Protein 2HJI (pdb70)

Foldseek 3Di:
DWKFKDFLVPPPPGDDIDDDPCVVQVVCVVQPKHKWWDDLPFDQDDDDDWVSVCVRCVVVQVVVDDDDPQPDKTKDWFDPPDPVLVVVQCVQADWDFDQFWKWKAWLQDKWWKWWDDDRMIMTDIGHNGIIIIHGGPTIIGIHPPDRHTTIMMIID

Nearest PDB structures (foldseek):
  2hji-assembly1_A  TM=9.950E-01  e=9.044E-28  Klebsiella oxytoca
  1zrr-assembly1_A  TM=8.393E-01  e=4.098E-21  Klebsiella oxytoca
  4qgm-assembly1_A  TM=7.924E-01  e=5.798E-11  Bacillus anthracis str. 'Ames Ancestor'
  5i93-assembly1_A  TM=7.015E-01  e=7.541E-08  Mus musculus
  4qgn-assembly1_A  TM=7.144E-01  e=2.514E-07  Homo sapiens

Sequence (156 aa):
SALTIFSVKDPQNSLWHSTNAEEIQQQLNAKGVRFERWQADRDLGAAPTAETVIAAYQHAIDKLVAEKGYQSWDVISLRADNPQKEALREKFLNEHTHGEDEVRFFVEGAGLFCLHIGDEVFQVLCEKNDLISVPAHTPHWFDMGSEPNFTAIRIFSALTIFSVKDPQNSLWHSTNAEEIQQQLNAKGVRFERWQADRDLGAAPTAETVIAAYQHAIDKLVAEKGYQSWDVISLRADNPQKEALREKFLNEHTHGEDEVRFFVEGAGLFCLHIGDEVFQVLCEKNDLISVPAHTPHWFDMGSEPNFTAIRIFSALTIFSVKDPQNSLWHSTNAEEIQQQLNAKGVRFERWQADRDLGAAPTAETVIAAYQHAIDKLVAEKGYQSWDVISLRADNPQKEALREKFLNEHTHGEDEVRFFVEGAGLFCLHIGDEVFQVLCEKNDLISVPAHTPHWFDMGSEPNFTAIRIFSALTIFSVKDPQNSLWHSTNAEEIQQQLNAKGVRFERWQADRDLGAAPTAETVIAAYQHAIDKLVAEKGYQSWDVISLRADNPQKEALREKFLNEHTHGEDEVRFFVEGAGLFCLHIGDEVFQVLCEKNDLISVPAHTPHWFDMGSEPNFTAIRIFSALTIFSVKDPQNSLWHSTNAEEIQQQLNAKGVRFERWQADRDLGAAPTAETVIAAYQHAIDKLVAEKGYQSWDVISLRADNPQKEALREKFLNEHTHGEDEVRFFVEGAGLFCLHIGDEVFQVLCEKNDLISVPAHTPHWFDMGSEPNFTAIRIFSALTIFSVKDPQNSLWHSTNAEEIQQQLNAKGVRFERWQADRDLGAAPTAETVIAAYQHAIDKLVAEKGYQSWDVISLRADNPQKEALREKFLNEHTHGEDEVRFFVEGAGLFCLHIGDEVFQVLCEKNDLISVPAHTPHWFDMGSEPNFTAIRIFSALTIFSVKDPQNSLWHSTNAEEIQQQLNAKGVRFERWQADRDLGAAPTAETVIAAYQHAIDKLVAEKGYQSWDVISLRADNPQKEALREKFLNEHTHGEDEVRFFVEGAGLFCLHIGDEVFQVLCEKNDLISVPAHTPHWFDMGSEPNFTAIRIFSALTIFSVKDPQNSLWHSTNAEEIQQQLNAKGVRFERWQADRDLGAAPTAETVIAAYQHAIDKLVAEKGYQSWDVISLRADNPQKEALREKFLNEHTHGEDEVRFFVEGAGLFCLHIGDEVFQVLCEKNDLISVPAHTPHWFDMGSEPNFTAIRIFSALTIFSVKDPQNSLWHSTNAEEIQQQLNAKGVRFERWQADRDLGAAPTAETVIAAYQHAIDKLVAEKGYQSWDVISLRADNPQKEALREKFLNEHTHGEDEVRFFVEGAGLFCLHIGDEVFQVLCEKNDLISVPAHTPHWFDMGSEPNFTAIRIFSALTIFSVKDPQNSLWHSTNAEEIQQQLNAKGVRFERWQADRDLGAAPTAETVIAAYQHAIDKLVAEKGYQSWDVISLRADNPQKEALREKFLNEHTHGEDEVRFFVEGAGLFCLHIGDEVFQVLCEKNDLISVPAHTPHWFDMGSEPNFTAIRIFSALTIFSVKDPQNSLWHSTNAEEIQQQLNAKGVRFERWQADRDLGAAPTAETVIAAYQHAIDKLVAEKGYQSWDVISLRADNPQKEALREKFLNEHTHGEDEVRFFVEGAGLFCLHIGDEVFQVLCEKNDLISVPAHTPHWFDMGSEPNFTAIRIFSALTIFSVKDPQNSLWHSTNAEEIQQQLNAKGVRFERWQADRDLGAAPTAETVIAAYQHAIDKLVAEKGYQSWDVISLRADNPQKEALREKFLNEHTHGEDEVRFFVEGAGLFCLHIGDEVFQVLCEKNDLISVPAHTPHWFDMGSEPNFTAIRIFSALTIFSVKDPQNSLWHSTNAEEIQQQLNAKGVRFERWQADRDLGAAPTAETVIAAYQHAIDKLVAEKGYQSWDVISLRADNPQKEALREKFLNEHTHGEDEVRFFVEGAGLFCLHIGDEVFQVLCEKNDLISVPAHTPHWFDMGSEPNFTAIRIFSALTIFSVKDPQNSLWHSTNAEEIQQQLNAKGVRFERWQADRDLGAAPTAETVIAAYQHAIDKLVAEKGYQSWDVISLRADNPQKEALREKFLNEHTHGEDEVRFFVEGAGLFCLHIGDEVFQVLCEKNDLISVPAHTPHWFDMGSEPNFTAIRIF

Organism: Klebsiella oxytoca (NCBI:txid571)

InterPro domains:
  IPR004313 Acireductone dioxygenase ARD family [PF03079] (13-165)
  IPR004313 Acireductone dioxygenase ARD family [PTHR23418] (17-167)
  IPR004313 Acireductone dioxygenase ARD family [cd02232] (27-165)
  IPR011051 RmlC-like cupin domain superfamily [SSF51182] (4-178)
  IPR014710 RmlC-like jelly roll fold [G3DSA:2.60.120.10] (2-157)
  IPR023956 Acireductone dioxygenase ARD, bacteria [MF_01682] (1-172)

Secondary structure (DSSP, 8-state):
-EEEEEETT-SSS--EEE--HHHHHHHHHTTT-EEE---------SS--HHHHHHHTHHHHHHH---S----EEE----TTSTHHHHHHHHHSS-B--SS--EEEEEESEEEEEEE-SSEEEEEEEETTSEEE--TT--EEEE-SS----EEEEE-

Radius of gyration: 15.67 Å; Cα contacts (8 Å, |Δi|>4): 296; chains: 1; bounding box: 38×36×45 Å

Solvent-accessible surface area: 9133 Å² total; per-residue (Å²): 57,14,1,9,25,19,47,75,179,47,81,168,95,60,110,90,101,31,84,56,57,109,52,6,46,95,27,14,71,84,78,43,4,153,13,90,129,34,154,32,99,104,116,39,58,112,82,38,60,30,143,46,0,40,72,23,6,54,122,10,18,110,150,24,40,97,80,192,73,27,152,54,60,64,13,35,48,8,140,68,135,36,115,102,35,116,73,33,131,112,141,53,64,82,141,86,70,36,45,102,53,3,2,8,5,1,0,43,28,59,14,58,0,16,10,69,54,66,81,46,32,10,79,5,70,10,66,62,61,20,7,2,7,3,36,19,146,15,38,9,68,14,78,24,80,79,76,69,109,11,4,3,4,74,1,66

CATH classification: 2.60.120.10

Structure (mmCIF, N/CA/C/O backbone):
data_2HJI
#
_entry.id   2HJI
#
loop_
_entity.id
_entity.type
_entity.pdbx_description
1 polymer "E-2/E-2' protein"
2 non-polymer 'FE (II) ION'
3 water water
#
loop_
_atom_site.group_PDB
_atom_site.id
_atom_site.type_symbol
_atom_site.label_atom_id
_atom_site.label_alt_id
_atom_site.label_comp_id
_atom_site.label_asym_id
_atom_site.label_entity_id
_atom_site.label_seq_id
_atom_site.pdbx_PDB_ins_code
_atom_site.Cartn_x
_atom_site.Cartn_y
_atom_site.Cartn_z
_atom_site.occupancy
_atom_site.B_iso_or_equiv
_atom_site.auth_seq_id
_atom_site.auth_comp_id
_atom_site.auth_asym_id
_atom_site.auth_atom_id
_atom_site.pdbx_PDB_model_num
ATOM 1 N N . SER A 1 1 ? 7.571 6.891 0.912 1.00 0.00 1 SER A N 1
ATOM 2 C CA . SER A 1 1 ? 8.897 7.570 0.917 1.00 0.00 1 SER A CA 1
ATOM 3 C C . SER A 1 1 ? 9.163 8.157 2.306 1.00 0.00 1 SER A C 1
ATOM 4 O O . SER A 1 1 ? 10.124 8.869 2.516 1.00 0.00 1 SER A O 1
ATOM 14 N N . ALA A 1 2 ? 8.314 7.866 3.256 1.00 0.00 2 ALA A N 1
ATOM 15 C CA . ALA A 1 2 ? 8.515 8.412 4.630 1.00 0.00 2 ALA A CA 1
ATOM 16 C C . ALA A 1 2 ? 7.891 7.470 5.661 1.00 0.00 2 ALA A C 1
ATOM 17 O O . ALA A 1 2 ? 6.965 6.742 5.371 1.00 0.00 2 ALA A O 1
ATOM 24 N N . LEU A 1 3 ? 8.397 7.480 6.864 1.00 0.00 3 LEU A N 1
ATOM 25 C CA . LEU A 1 3 ? 7.840 6.592 7.919 1.00 0.00 3 LEU A CA 1
ATOM 26 C C . LEU A 1 3 ? 7.772 7.372 9.226 1.00 0.00 3 LEU A C 1
ATOM 27 O O . LEU A 1 3 ? 8.721 8.013 9.632 1.00 0.00 3 LEU A O 1
ATOM 43 N N . THR A 1 4 ? 6.653 7.327 9.883 1.00 0.00 4 THR A N 1
ATOM 44 C CA . THR A 1 4 ? 6.500 8.063 11.163 1.00 0.00 4 THR A CA 1
ATOM 45 C C . THR A 1 4 ? 5.940 7.110 12.206 1.00 0.00 4 THR A C 1
ATOM 46 O O . THR A 1 4 ? 5.004 6.394 11.945 1.00 0.00 4 THR A O 1
ATOM 57 N N . ILE A 1 5 ? 6.478 7.098 13.386 1.00 0.00 5 ILE A N 1
ATOM 58 C CA . ILE A 1 5 ? 5.919 6.184 14.415 1.00 0.00 5 ILE A CA 1
ATOM 59 C C . ILE A 1 5 ? 5.939 6.895 15.759 1.00 0.00 5 ILE A C 1
ATOM 60 O O . ILE A 1 5 ? 6.994 7.203 16.280 1.00 0.00 5 ILE A O 1
ATOM 76 N N . PHE A 1 6 ? 4.802 7.193 16.334 1.00 0.00 6 PHE A N 1
ATOM 77 C CA . PHE A 1 6 ? 4.774 7.907 17.638 1.00 0.00 6 PHE A CA 1
ATOM 78 C C . PHE A 1 6 ? 4.020 7.045 18.648 1.00 0.00 6 PHE A C 1
ATOM 79 O O . PHE A 1 6 ? 3.442 6.036 18.300 1.00 0.00 6 PHE A O 1
ATOM 96 N N . SER A 1 7 ? 3.994 7.435 19.889 1.00 0.00 7 SER A N 1
ATOM 97 C CA . SER A 1 7 ? 3.249 6.629 20.893 1.00 0.00 7 SER A CA 1
ATOM 98 C C . SER A 1 7 ? 1.745 6.886 20.732 1.00 0.00 7 SER A C 1
ATOM 99 O O . SER A 1 7 ? 1.329 7.934 20.277 1.00 0.00 7 SER A O 1
ATOM 107 N N . VAL A 1 8 ? 0.931 5.933 21.101 1.00 0.00 8 VAL A N 1
ATOM 108 C CA . VAL A 1 8 ? -0.547 6.103 20.969 1.00 0.00 8 VAL A CA 1
ATOM 109 C C . VAL A 1 8 ? -0.996 7.329 21.765 1.00 0.00 8 VAL A C 1
ATOM 110 O O . VAL A 1 8 ? -2.053 7.881 21.528 1.00 0.00 8 VAL A O 1
ATOM 123 N N . LYS A 1 9 ? -0.203 7.767 22.703 1.00 0.00 9 LYS A N 1
ATOM 124 C CA . LYS A 1 9 ? -0.591 8.960 23.504 1.00 0.00 9 LYS A CA 1
ATOM 125 C C . LYS A 1 9 ? -0.159 10.237 22.774 1.00 0.00 9 LYS A C 1
ATOM 126 O O . LYS A 1 9 ? -0.687 11.305 23.013 1.00 0.00 9 LYS A O 1
ATOM 145 N N . ASP A 1 10 ? 0.795 10.132 21.888 1.00 0.00 10 ASP A N 1
ATOM 146 C CA . ASP A 1 10 ? 1.266 11.336 21.140 1.00 0.00 10 ASP A CA 1
ATOM 147 C C . ASP A 1 10 ? 0.950 11.177 19.649 1.00 0.00 10 ASP A C 1
ATOM 148 O O . ASP A 1 10 ? 1.804 10.802 18.875 1.00 0.00 10 ASP A O 1
ATOM 157 N N . PRO A 1 11 ? -0.266 11.450 19.251 1.00 0.00 11 PRO A N 1
ATOM 158 C CA . PRO A 1 11 ? -0.688 11.316 17.830 1.00 0.00 11 PRO A CA 1
ATOM 159 C C . PRO A 1 11 ? -0.250 12.504 16.967 1.00 0.00 11 PRO A C 1
ATOM 160 O O . PRO A 1 11 ? 0.092 12.354 15.811 1.00 0.00 11 PRO A O 1
ATOM 171 N N . GLN A 1 12 ? -0.264 13.684 17.521 1.00 0.00 12 GLN A N 1
ATOM 172 C CA . GLN A 1 12 ? 0.144 14.881 16.730 1.00 0.00 12 GLN A CA 1
ATOM 173 C C . GLN A 1 12 ? 1.624 15.167 16.969 1.00 0.00 12 GLN A C 1
ATOM 174 O O . GLN A 1 12 ? 2.257 15.894 16.228 1.00 0.00 12 GLN A O 1
ATOM 188 N N . ASN A 1 13 ? 2.177 14.613 18.008 1.00 0.00 13 ASN A N 1
ATOM 189 C CA . ASN A 1 13 ? 3.612 14.870 18.304 1.00 0.00 13 ASN A CA 1
ATOM 190 C C . ASN A 1 13 ? 4.472 13.780 17.677 1.00 0.00 13 ASN A C 1
ATOM 191 O O . ASN A 1 13 ? 5.086 12.987 18.364 1.00 0.00 13 ASN A O 1
ATOM 202 N N . SER A 1 14 ? 4.507 13.720 16.374 1.00 0.00 14 SER A N 1
ATOM 203 C CA . SER A 1 14 ? 5.314 12.664 15.715 1.00 0.00 14 SER A CA 1
ATOM 204 C C . SER A 1 14 ? 6.706 12.637 16.341 1.00 0.00 14 SER A C 1
ATOM 205 O O . SER A 1 14 ? 7.531 13.496 16.100 1.00 0.00 14 SER A O 1
ATOM 213 N N . LEU A 1 15 ? 6.952 11.670 17.177 1.00 0.00 15 LEU A N 1
ATOM 214 C CA . LEU A 1 15 ? 8.271 11.595 17.860 1.00 0.00 15 LEU A CA 1
ATOM 215 C C . LEU A 1 15 ? 9.324 11.072 16.887 1.00 0.00 15 LEU A C 1
ATOM 216 O O . LEU A 1 15 ? 10.228 11.788 16.499 1.00 0.00 15 LEU A O 1
ATOM 232 N N . TRP A 1 16 ? 9.238 9.831 16.497 1.00 0.00 16 TRP A N 1
ATOM 233 C CA . TRP A 1 16 ? 10.256 9.275 15.566 1.00 0.00 16 TRP A CA 1
ATOM 234 C C . TRP A 1 16 ? 9.831 9.501 14.117 1.00 0.00 16 TRP A C 1
ATOM 235 O O . TRP A 1 16 ? 8.804 9.024 13.683 1.00 0.00 16 TRP A O 1
ATOM 256 N N . HIS A 1 17 ? 10.610 10.222 13.360 1.00 0.00 17 HIS A N 1
ATOM 257 C CA . HIS A 1 17 ? 10.250 10.449 11.930 1.00 0.00 17 HIS A CA 1
ATOM 258 C C . HIS A 1 17 ? 11.524 10.499 11.099 1.00 0.00 17 HIS A C 1
ATOM 259 O O . HIS A 1 17 ? 12.439 11.246 11.378 1.00 0.00 17 HIS A O 1
ATOM 274 N N . SER A 1 18 ? 11.578 9.703 10.086 1.00 0.00 18 SER A N 1
ATOM 275 C CA . SER A 1 18 ? 12.785 9.680 9.211 1.00 0.00 18 SER A CA 1
ATOM 276 C C . SER A 1 18 ? 12.425 9.120 7.836 1.00 0.00 18 SER A C 1
ATOM 277 O O . SER A 1 18 ? 11.555 8.280 7.722 1.00 0.00 18 SER A O 1
ATOM 285 N N . THR A 1 19 ? 13.119 9.529 6.802 1.00 0.00 19 THR A N 1
ATOM 286 C CA . THR A 1 19 ? 12.826 8.947 5.454 1.00 0.00 19 THR A CA 1
ATOM 287 C C . THR A 1 19 ? 14.139 8.542 4.768 1.00 0.00 19 THR A C 1
ATOM 288 O O . THR A 1 19 ? 14.765 9.329 4.088 1.00 0.00 19 THR A O 1
ATOM 299 N N . ASN A 1 20 ? 14.540 7.301 4.902 1.00 0.00 20 ASN A N 1
ATOM 300 C CA . ASN A 1 20 ? 15.777 6.809 4.219 1.00 0.00 20 ASN A CA 1
ATOM 301 C C . ASN A 1 20 ? 15.535 5.371 3.717 1.00 0.00 20 ASN A C 1
ATOM 302 O O . ASN A 1 20 ? 14.701 4.676 4.262 1.00 0.00 20 ASN A O 1
ATOM 313 N N . ALA A 1 21 ? 16.225 4.903 2.703 1.00 0.00 21 ALA A N 1
ATOM 314 C CA . ALA A 1 21 ? 15.948 3.501 2.248 1.00 0.00 21 ALA A CA 1
ATOM 315 C C . ALA A 1 21 ? 16.233 2.519 3.395 1.00 0.00 21 ALA A C 1
ATOM 316 O O . ALA A 1 21 ? 15.369 1.760 3.789 1.00 0.00 21 ALA A O 1
ATOM 323 N N . GLU A 1 22 ? 17.439 2.493 3.912 1.00 0.00 22 GLU A N 1
ATOM 324 C CA . GLU A 1 22 ? 17.769 1.520 5.005 1.00 0.00 22 GLU A CA 1
ATOM 325 C C . GLU A 1 22 ? 16.958 1.833 6.258 1.00 0.00 22 GLU A C 1
ATOM 326 O O . GLU A 1 22 ? 16.661 0.964 7.044 1.00 0.00 22 GLU A O 1
ATOM 338 N N . GLU A 1 23 ? 16.618 3.063 6.465 1.00 0.00 23 GLU A N 1
ATOM 339 C CA . GLU A 1 23 ? 15.848 3.397 7.691 1.00 0.00 23 GLU A CA 1
ATOM 340 C C . GLU A 1 23 ? 14.425 2.856 7.567 1.00 0.00 23 GLU A C 1
ATOM 341 O O . GLU A 1 23 ? 13.921 2.219 8.467 1.00 0.00 23 GLU A O 1
ATOM 353 N N . ILE A 1 24 ? 13.773 3.086 6.463 1.00 0.00 24 ILE A N 1
ATOM 354 C CA . ILE A 1 24 ? 12.381 2.572 6.306 1.00 0.00 24 ILE A CA 1
ATOM 355 C C . ILE A 1 24 ? 12.397 1.041 6.318 1.00 0.00 24 ILE A C 1
ATOM 356 O O . ILE A 1 24 ? 11.537 0.413 6.903 1.00 0.00 24 ILE A O 1
ATOM 372 N N . GLN A 1 25 ? 13.366 0.435 5.687 1.00 0.00 25 GLN A N 1
ATOM 373 C CA . GLN A 1 25 ? 13.431 -1.055 5.671 1.00 0.00 25 GLN A CA 1
ATOM 374 C C . GLN A 1 25 ? 13.697 -1.596 7.079 1.00 0.00 25 GLN A C 1
ATOM 375 O O . GLN A 1 25 ? 13.097 -2.553 7.500 1.00 0.00 25 GLN A O 1
ATOM 389 N N . GLN A 1 26 ? 14.613 -1.017 7.798 1.00 0.00 26 GLN A N 1
ATOM 390 C CA . GLN A 1 26 ? 14.916 -1.539 9.165 1.00 0.00 26 GLN A CA 1
ATOM 391 C C . GLN A 1 26 ? 13.672 -1.462 10.051 1.00 0.00 26 GLN A C 1
ATOM 392 O O . GLN A 1 26 ? 13.396 -2.358 10.819 1.00 0.00 26 GLN A O 1
ATOM 406 N N . GLN A 1 27 ? 12.932 -0.394 9.968 1.00 0.00 27 GLN A N 1
ATOM 407 C CA . GLN A 1 27 ? 11.713 -0.256 10.822 1.00 0.00 27 GLN A CA 1
ATOM 408 C C . GLN A 1 27 ? 10.619 -1.218 10.349 1.00 0.00 27 GLN A C 1
ATOM 409 O O . GLN A 1 27 ? 9.900 -1.794 11.137 1.00 0.00 27 GLN A O 1
ATOM 423 N N . LEU A 1 28 ? 10.468 -1.366 9.062 1.00 0.00 28 LEU A N 1
ATOM 424 C CA . LEU A 1 28 ? 9.392 -2.257 8.531 1.00 0.00 28 LEU A CA 1
ATOM 425 C C . LEU A 1 28 ? 9.743 -3.732 8.788 1.00 0.00 28 LEU A C 1
ATOM 426 O O . LEU A 1 28 ? 8.983 -4.471 9.381 1.00 0.00 28 LEU A O 1
ATOM 442 N N . ASN A 1 29 ? 10.898 -4.152 8.367 1.00 0.00 29 ASN A N 1
ATOM 443 C CA . ASN A 1 29 ? 11.320 -5.567 8.584 1.00 0.00 29 ASN A CA 1
ATOM 444 C C . ASN A 1 29 ? 11.434 -5.846 10.085 1.00 0.00 29 ASN A C 1
ATOM 445 O O . ASN A 1 29 ? 11.162 -6.936 10.547 1.00 0.00 29 ASN A O 1
ATOM 456 N N . ALA A 1 30 ? 11.839 -4.870 10.845 1.00 0.00 30 ALA A N 1
ATOM 457 C CA . ALA A 1 30 ? 11.980 -5.077 12.313 1.00 0.00 30 ALA A CA 1
ATOM 458 C C . ALA A 1 30 ? 10.622 -5.467 12.894 1.00 0.00 30 ALA A C 1
ATOM 459 O O . ALA A 1 30 ? 10.532 -6.014 13.974 1.00 0.00 30 ALA A O 1
ATOM 466 N N . LYS A 1 31 ? 9.565 -5.194 12.176 1.00 0.00 31 LYS A N 1
ATOM 467 C CA . LYS A 1 31 ? 8.207 -5.553 12.675 1.00 0.00 31 LYS A CA 1
ATOM 468 C C . LYS A 1 31 ? 7.641 -6.710 11.848 1.00 0.00 31 LYS A C 1
ATOM 469 O O . LYS A 1 31 ? 6.480 -7.050 11.958 1.00 0.00 31 LYS A O 1
ATOM 488 N N . GLY A 1 32 ? 8.449 -7.322 11.024 1.00 0.00 32 GLY A N 1
ATOM 489 C CA . GLY A 1 32 ? 7.937 -8.460 10.203 1.00 0.00 32 GLY A CA 1
ATOM 490 C C . GLY A 1 32 ? 7.269 -7.922 8.933 1.00 0.00 32 GLY A C 1
ATOM 491 O O . GLY A 1 32 ? 6.446 -8.581 8.329 1.00 0.00 32 GLY A O 1
ATOM 495 N N . VAL A 1 33 ? 7.625 -6.735 8.520 1.00 0.00 33 VAL A N 1
ATOM 496 C CA . VAL A 1 33 ? 7.016 -6.155 7.284 1.00 0.00 33 VAL A CA 1
ATOM 497 C C . VAL A 1 33 ? 8.052 -6.165 6.155 1.00 0.00 33 VAL A C 1
ATOM 498 O O . VAL A 1 33 ? 9.174 -5.729 6.322 1.00 0.00 33 VAL A O 1
ATOM 511 N N . ARG A 1 34 ? 7.677 -6.664 5.007 1.00 0.00 34 ARG A N 1
ATOM 512 C CA . ARG A 1 34 ? 8.627 -6.713 3.862 1.00 0.00 34 ARG A CA 1
ATOM 513 C C . ARG A 1 34 ? 8.581 -5.385 3.108 1.00 0.00 34 ARG A C 1
ATOM 514 O O . ARG A 1 34 ? 7.576 -4.701 3.096 1.00 0.00 34 ARG A O 1
ATOM 535 N N . PHE A 1 35 ? 9.660 -5.019 2.473 1.00 0.00 35 PHE A N 1
ATOM 536 C CA . PHE A 1 35 ? 9.675 -3.739 1.714 1.00 0.00 35 PHE A CA 1
ATOM 537 C C . PHE A 1 35 ? 10.684 -3.856 0.570 1.00 0.00 35 PHE A C 1
ATOM 538 O O . PHE A 1 35 ? 11.760 -4.398 0.732 1.00 0.00 35 PHE A O 1
ATOM 555 N N . GLU A 1 36 ? 10.344 -3.362 -0.587 1.00 0.00 36 GLU A N 1
ATOM 556 C CA . GLU A 1 36 ? 11.280 -3.450 -1.746 1.00 0.00 36 GLU A CA 1
ATOM 557 C C . GLU A 1 36 ? 11.042 -2.261 -2.677 1.00 0.00 36 GLU A C 1
ATOM 558 O O . GLU A 1 36 ? 10.058 -1.561 -2.557 1.00 0.00 36 GLU A O 1
ATOM 570 N N . ARG A 1 37 ? 11.935 -2.025 -3.601 1.00 0.00 37 ARG A N 1
ATOM 571 C CA . ARG A 1 37 ? 11.753 -0.877 -4.535 1.00 0.00 37 ARG A CA 1
ATOM 572 C C . ARG A 1 37 ? 11.529 -1.412 -5.953 1.00 0.00 37 ARG A C 1
ATOM 573 O O . ARG A 1 37 ? 12.377 -2.083 -6.508 1.00 0.00 37 ARG A O 1
ATOM 594 N N . TRP A 1 38 ? 10.393 -1.137 -6.544 1.00 0.00 38 TRP A N 1
ATOM 595 C CA . TRP A 1 38 ? 10.128 -1.649 -7.919 1.00 0.00 38 TRP A CA 1
ATOM 596 C C . TRP A 1 38 ? 10.254 -0.498 -8.918 1.00 0.00 38 TRP A C 1
ATOM 597 O O . TRP A 1 38 ? 10.008 0.646 -8.596 1.00 0.00 38 TRP A O 1
ATOM 618 N N . GLN A 1 39 ? 10.641 -0.795 -10.125 1.00 0.00 39 GLN A N 1
ATOM 619 C CA . GLN A 1 39 ? 10.788 0.282 -11.141 1.00 0.00 39 GLN A CA 1
ATOM 620 C C . GLN A 1 39 ? 9.548 0.324 -12.035 1.00 0.00 39 GLN A C 1
ATOM 621 O O . GLN A 1 39 ? 9.254 -0.611 -12.754 1.00 0.00 39 GLN A O 1
ATOM 635 N N . ALA A 1 40 ? 8.819 1.403 -11.999 1.00 0.00 40 ALA A N 1
ATOM 636 C CA . ALA A 1 40 ? 7.600 1.503 -12.848 1.00 0.00 40 ALA A CA 1
ATOM 637 C C . ALA A 1 40 ? 7.983 2.066 -14.221 1.00 0.00 40 ALA A C 1
ATOM 638 O O . ALA A 1 40 ? 7.631 3.173 -14.577 1.00 0.00 40 ALA A O 1
ATOM 645 N N . ASP A 1 41 ? 8.711 1.300 -14.994 1.00 0.00 41 ASP A N 1
ATOM 646 C CA . ASP A 1 41 ? 9.132 1.768 -16.347 1.00 0.00 41 ASP A CA 1
ATOM 647 C C . ASP A 1 41 ? 8.161 1.238 -17.405 1.00 0.00 41 ASP A C 1
ATOM 648 O O . ASP A 1 41 ? 8.312 1.500 -18.581 1.00 0.00 41 ASP A O 1
ATOM 657 N N . ARG A 1 42 ? 7.166 0.492 -17.004 1.00 0.00 42 ARG A N 1
ATOM 658 C CA . ARG A 1 42 ? 6.200 -0.049 -18.004 1.00 0.00 42 ARG A CA 1
ATOM 659 C C . ARG A 1 42 ? 5.077 0.971 -18.230 1.00 0.00 42 ARG A C 1
ATOM 660 O O . ARG A 1 42 ? 4.399 1.377 -17.307 1.00 0.00 42 ARG A O 1
ATOM 681 N N . ASP A 1 43 ? 4.883 1.389 -19.455 1.00 0.00 43 ASP A N 1
ATOM 682 C CA . ASP A 1 43 ? 3.814 2.389 -19.756 1.00 0.00 43 ASP A CA 1
ATOM 683 C C . ASP A 1 43 ? 2.550 1.676 -20.251 1.00 0.00 43 ASP A C 1
ATOM 684 O O . ASP A 1 43 ? 2.579 0.945 -21.222 1.00 0.00 43 ASP A O 1
ATOM 693 N N . LEU A 1 44 ? 1.437 1.898 -19.602 1.00 0.00 44 LEU A N 1
ATOM 694 C CA . LEU A 1 44 ? 0.168 1.248 -20.050 1.00 0.00 44 LEU A CA 1
ATOM 695 C C . LEU A 1 44 ? -0.653 2.232 -20.878 1.00 0.00 44 LEU A C 1
ATOM 696 O O . LEU A 1 44 ? -1.746 1.927 -21.315 1.00 0.00 44 LEU A O 1
ATOM 712 N N . GLY A 1 45 ? -0.138 3.409 -21.086 1.00 0.00 45 GLY A N 1
ATOM 713 C CA . GLY A 1 45 ? -0.895 4.427 -21.876 1.00 0.00 45 GLY A CA 1
ATOM 714 C C . GLY A 1 45 ? -1.156 5.649 -21.000 1.00 0.00 45 GLY A C 1
ATOM 715 O O . GLY A 1 45 ? -0.488 5.846 -20.004 1.00 0.00 45 GLY A O 1
ATOM 719 N N . ALA A 1 46 ? -2.124 6.470 -21.328 1.00 0.00 46 ALA A N 1
ATOM 720 C CA . ALA A 1 46 ? -2.390 7.655 -20.471 1.00 0.00 46 ALA A CA 1
ATOM 721 C C . ALA A 1 46 ? -3.219 7.218 -19.267 1.00 0.00 46 ALA A C 1
ATOM 722 O O . ALA A 1 46 ? -2.866 7.479 -18.132 1.00 0.00 46 ALA A O 1
ATOM 729 N N . ALA A 1 47 ? -4.300 6.520 -19.493 1.00 0.00 47 ALA A N 1
ATOM 730 C CA . ALA A 1 47 ? -5.113 6.039 -18.349 1.00 0.00 47 ALA A CA 1
ATOM 731 C C . ALA A 1 47 ? -4.763 4.568 -18.087 1.00 0.00 47 ALA A C 1
ATOM 732 O O . ALA A 1 47 ? -4.935 3.742 -18.964 1.00 0.00 47 ALA A O 1
ATOM 739 N N . PRO A 1 48 ? -4.316 4.223 -16.900 1.00 0.00 48 PRO A N 1
ATOM 740 C CA . PRO A 1 48 ? -3.991 2.819 -16.554 1.00 0.00 48 PRO A CA 1
ATOM 741 C C . PRO A 1 48 ? -5.217 2.046 -16.068 1.00 0.00 48 PRO A C 1
ATOM 742 O O . PRO A 1 48 ? -5.867 2.427 -15.115 1.00 0.00 48 PRO A O 1
ATOM 753 N N . THR A 1 49 ? -5.538 0.966 -16.711 1.00 0.00 49 THR A N 1
ATOM 754 C CA . THR A 1 49 ? -6.724 0.156 -16.295 1.00 0.00 49 THR A CA 1
ATOM 755 C C . THR A 1 49 ? -6.273 -1.021 -15.425 1.00 0.00 49 THR A C 1
ATOM 756 O O . THR A 1 49 ? -5.097 -1.239 -15.216 1.00 0.00 49 THR A O 1
ATOM 767 N N . ALA A 1 50 ? -7.204 -1.784 -14.912 1.00 0.00 50 ALA A N 1
ATOM 768 C CA . ALA A 1 50 ? -6.833 -2.945 -14.055 1.00 0.00 50 ALA A CA 1
ATOM 769 C C . ALA A 1 50 ? -6.330 -4.114 -14.917 1.00 0.00 50 ALA A C 1
ATOM 770 O O . ALA A 1 50 ? -5.343 -4.736 -14.600 1.00 0.00 50 ALA A O 1
ATOM 777 N N . GLU A 1 51 ? -7.024 -4.450 -15.976 1.00 0.00 51 GLU A N 1
ATOM 778 C CA . GLU A 1 51 ? -6.592 -5.613 -16.813 1.00 0.00 51 GLU A CA 1
ATOM 779 C C . GLU A 1 51 ? -5.200 -5.365 -17.402 1.00 0.00 51 GLU A C 1
ATOM 780 O O . GLU A 1 51 ? -4.352 -6.236 -17.404 1.00 0.00 51 GLU A O 1
ATOM 792 N N . THR A 1 52 ? -4.972 -4.196 -17.932 1.00 0.00 52 THR A N 1
ATOM 793 C CA . THR A 1 52 ? -3.636 -3.937 -18.547 1.00 0.00 52 THR A CA 1
ATOM 794 C C . THR A 1 52 ? -2.601 -3.880 -17.431 1.00 0.00 52 THR A C 1
ATOM 795 O O . THR A 1 52 ? -1.681 -4.662 -17.403 1.00 0.00 52 THR A O 1
ATOM 806 N N . VAL A 1 53 ? -2.723 -2.945 -16.536 1.00 0.00 53 VAL A N 1
ATOM 807 C CA . VAL A 1 53 ? -1.714 -2.833 -15.446 1.00 0.00 53 VAL A CA 1
ATOM 808 C C . VAL A 1 53 ? -1.470 -4.225 -14.868 1.00 0.00 53 VAL A C 1
ATOM 809 O O . VAL A 1 53 ? -0.391 -4.550 -14.423 1.00 0.00 53 VAL A O 1
ATOM 822 N N . ILE A 1 54 ? -2.468 -5.051 -14.875 1.00 0.00 54 ILE A N 1
ATOM 823 C CA . ILE A 1 54 ? -2.296 -6.420 -14.329 1.00 0.00 54 ILE A CA 1
ATOM 824 C C . ILE A 1 54 ? -1.340 -7.229 -15.206 1.00 0.00 54 ILE A C 1
ATOM 825 O O . ILE A 1 54 ? -0.362 -7.767 -14.733 1.00 0.00 54 ILE A O 1
ATOM 841 N N . ALA A 1 55 ? -1.627 -7.340 -16.477 1.00 0.00 55 ALA A N 1
ATOM 842 C CA . ALA A 1 55 ? -0.759 -8.155 -17.375 1.00 0.00 55 ALA A CA 1
ATOM 843 C C . ALA A 1 55 ? 0.664 -7.584 -17.439 1.00 0.00 55 ALA A C 1
ATOM 844 O O . ALA A 1 55 ? 1.627 -8.315 -17.556 1.00 0.00 55 ALA A O 1
ATOM 851 N N . ALA A 1 56 ? 0.802 -6.287 -17.397 1.00 0.00 56 ALA A N 1
ATOM 852 C CA . ALA A 1 56 ? 2.174 -5.719 -17.509 1.00 0.00 56 ALA A CA 1
ATOM 853 C C . ALA A 1 56 ? 2.971 -6.056 -16.260 1.00 0.00 56 ALA A C 1
ATOM 854 O O . ALA A 1 56 ? 4.000 -6.701 -16.343 1.00 0.00 56 ALA A O 1
ATOM 861 N N . TYR A 1 57 ? 2.562 -5.629 -15.103 1.00 0.00 57 TYR A N 1
ATOM 862 C CA . TYR A 1 57 ? 3.376 -5.944 -13.905 1.00 0.00 57 TYR A CA 1
ATOM 863 C C . TYR A 1 57 ? 3.134 -7.395 -13.487 1.00 0.00 57 TYR A C 1
ATOM 864 O O . TYR A 1 57 ? 3.514 -7.812 -12.412 1.00 0.00 57 TYR A O 1
ATOM 882 N N . GLN A 1 58 ? 2.511 -8.166 -14.341 1.00 0.00 58 GLN A N 1
ATOM 883 C CA . GLN A 1 58 ? 2.252 -9.600 -14.018 1.00 0.00 58 GLN A CA 1
ATOM 884 C C . GLN A 1 58 ? 3.587 -10.306 -13.776 1.00 0.00 58 GLN A C 1
ATOM 885 O O . GLN A 1 58 ? 3.737 -11.076 -12.855 1.00 0.00 58 GLN A O 1
ATOM 899 N N . HIS A 1 59 ? 4.553 -10.065 -14.609 1.00 0.00 59 HIS A N 1
ATOM 900 C CA . HIS A 1 59 ? 5.867 -10.728 -14.433 1.00 0.00 59 HIS A CA 1
ATOM 901 C C . HIS A 1 59 ? 6.498 -10.272 -13.111 1.00 0.00 59 HIS A C 1
ATOM 902 O O . HIS A 1 59 ? 7.300 -10.968 -12.520 1.00 0.00 59 HIS A O 1
ATOM 917 N N . ALA A 1 60 ? 6.149 -9.098 -12.655 1.00 0.00 60 ALA A N 1
ATOM 918 C CA . ALA A 1 60 ? 6.734 -8.578 -11.383 1.00 0.00 60 ALA A CA 1
ATOM 919 C C . ALA A 1 60 ? 6.120 -9.323 -10.195 1.00 0.00 60 ALA A C 1
ATOM 920 O O . ALA A 1 60 ? 6.734 -9.468 -9.157 1.00 0.00 60 ALA A O 1
ATOM 927 N N . ILE A 1 61 ? 4.915 -9.798 -10.339 1.00 0.00 61 ILE A N 1
ATOM 928 C CA . ILE A 1 61 ? 4.260 -10.534 -9.218 1.00 0.00 61 ILE A CA 1
ATOM 929 C C . ILE A 1 61 ? 5.009 -11.850 -8.959 1.00 0.00 61 ILE A C 1
ATOM 930 O O . ILE A 1 61 ? 5.063 -12.335 -7.846 1.00 0.00 61 ILE A O 1
ATOM 946 N N . ASP A 1 62 ? 5.579 -12.437 -9.977 1.00 0.00 62 ASP A N 1
ATOM 947 C CA . ASP A 1 62 ? 6.307 -13.727 -9.804 1.00 0.00 62 ASP A CA 1
ATOM 948 C C . ASP A 1 62 ? 7.480 -13.591 -8.819 1.00 0.00 62 ASP A C 1
ATOM 949 O O . ASP A 1 62 ? 7.745 -14.488 -8.039 1.00 0.00 62 ASP A O 1
ATOM 958 N N . LYS A 1 63 ? 8.177 -12.491 -8.840 1.00 0.00 63 LYS A N 1
ATOM 959 C CA . LYS A 1 63 ? 9.336 -12.264 -7.916 1.00 0.00 63 LYS A CA 1
ATOM 960 C C . LYS A 1 63 ? 8.867 -11.635 -6.600 1.00 0.00 63 LYS A C 1
ATOM 961 O O . LYS A 1 63 ? 9.571 -11.621 -5.611 1.00 0.00 63 LYS A O 1
ATOM 980 N N . LEU A 1 64 ? 7.691 -11.076 -6.607 1.00 0.00 64 LEU A N 1
ATOM 981 C CA . LEU A 1 64 ? 7.183 -10.393 -5.380 1.00 0.00 64 LEU A CA 1
ATOM 982 C C . LEU A 1 64 ? 7.219 -11.394 -4.232 1.00 0.00 64 LEU A C 1
ATOM 983 O O . LEU A 1 64 ? 8.092 -11.336 -3.391 1.00 0.00 64 LEU A O 1
ATOM 999 N N . VAL A 1 65 ? 6.321 -12.325 -4.189 1.00 0.00 65 VAL A N 1
ATOM 1000 C CA . VAL A 1 65 ? 6.379 -13.324 -3.096 1.00 0.00 65 VAL A CA 1
ATOM 1001 C C . VAL A 1 65 ? 5.946 -14.672 -3.647 1.00 0.00 65 VAL A C 1
ATOM 1002 O O . VAL A 1 65 ? 4.852 -14.822 -4.157 1.00 0.00 65 VAL A O 1
ATOM 1015 N N . ALA A 1 66 ? 6.783 -15.660 -3.541 1.00 0.00 66 ALA A N 1
ATOM 1016 C CA . ALA A 1 66 ? 6.387 -16.992 -4.058 1.00 0.00 66 ALA A CA 1
ATOM 1017 C C . ALA A 1 66 ? 5.919 -17.854 -2.884 1.00 0.00 66 ALA A C 1
ATOM 1018 O O . ALA A 1 66 ? 6.708 -18.303 -2.077 1.00 0.00 66 ALA A O 1
ATOM 1025 N N . GLU A 1 67 ? 4.641 -18.095 -2.793 1.00 0.00 67 GLU A N 1
ATOM 1026 C CA . GLU A 1 67 ? 4.111 -18.940 -1.685 1.00 0.00 67 GLU A CA 1
ATOM 1027 C C . GLU A 1 67 ? 2.670 -19.338 -2.007 1.00 0.00 67 GLU A C 1
ATOM 1028 O O . GLU A 1 67 ? 2.039 -18.736 -2.852 1.00 0.00 67 GLU A O 1
ATOM 1040 N N . LYS A 1 68 ? 2.134 -20.315 -1.327 1.00 0.00 68 LYS A N 1
ATOM 1041 C CA . LYS A 1 68 ? 0.718 -20.715 -1.587 1.00 0.00 68 LYS A CA 1
ATOM 1042 C C . LYS A 1 68 ? 0.424 -20.669 -3.089 1.00 0.00 68 LYS A C 1
ATOM 1043 O O . LYS A 1 68 ? 1.319 -20.610 -3.909 1.00 0.00 68 LYS A O 1
ATOM 1062 N N . GLY A 1 69 ? -0.827 -20.701 -3.459 1.00 0.00 69 GLY A N 1
ATOM 1063 C CA . GLY A 1 69 ? -1.176 -20.656 -4.907 1.00 0.00 69 GLY A CA 1
ATOM 1064 C C . GLY A 1 69 ? -1.571 -19.230 -5.298 1.00 0.00 69 GLY A C 1
ATOM 1065 O O . GLY A 1 69 ? -1.935 -18.968 -6.427 1.00 0.00 69 GLY A O 1
ATOM 1069 N N . TYR A 1 70 ? -1.504 -18.303 -4.376 1.00 0.00 70 TYR A N 1
ATOM 1070 C CA . TYR A 1 70 ? -1.879 -16.894 -4.703 1.00 0.00 70 TYR A CA 1
ATOM 1071 C C . TYR A 1 70 ? -3.155 -16.892 -5.548 1.00 0.00 70 TYR A C 1
ATOM 1072 O O . TYR A 1 70 ? -3.121 -17.043 -6.753 1.00 0.00 70 TYR A O 1
ATOM 1090 N N . GLN A 1 71 ? -4.285 -16.721 -4.917 1.00 0.00 71 GLN A N 1
ATOM 1091 C CA . GLN A 1 71 ? -5.569 -16.712 -5.666 1.00 0.00 71 GLN A CA 1
ATOM 1092 C C . GLN A 1 71 ? -5.431 -15.885 -6.945 1.00 0.00 71 GLN A C 1
ATOM 1093 O O . GLN A 1 71 ? -5.397 -16.417 -8.037 1.00 0.00 71 GLN A O 1
ATOM 1107 N N . SER A 1 72 ? -5.360 -14.589 -6.822 1.00 0.00 72 SER A N 1
ATOM 1108 C CA . SER A 1 72 ? -5.233 -13.736 -8.031 1.00 0.00 72 SER A CA 1
ATOM 1109 C C . SER A 1 72 ? -4.901 -12.304 -7.618 1.00 0.00 72 SER A C 1
ATOM 1110 O O . SER A 1 72 ? -4.911 -11.963 -6.451 1.00 0.00 72 SER A O 1
ATOM 1118 N N . TRP A 1 73 ? -4.621 -11.466 -8.572 1.00 0.00 73 TRP A N 1
ATOM 1119 C CA . TRP A 1 73 ? -4.303 -10.047 -8.252 1.00 0.00 73 TRP A CA 1
ATOM 1120 C C . TRP A 1 73 ? -5.446 -9.141 -8.717 1.00 0.00 73 TRP A C 1
ATOM 1121 O O . TRP A 1 73 ? -6.200 -9.486 -9.605 1.00 0.00 73 TRP A O 1
ATOM 1142 N N . ASP A 1 74 ? -5.580 -7.980 -8.125 1.00 0.00 74 ASP A N 1
ATOM 1143 C CA . ASP A 1 74 ? -6.672 -7.049 -8.537 1.00 0.00 74 ASP A CA 1
ATOM 1144 C C . ASP A 1 74 ? -6.170 -5.604 -8.461 1.00 0.00 74 ASP A C 1
ATOM 1145 O O . ASP A 1 74 ? -5.127 -5.334 -7.902 1.00 0.00 74 ASP A O 1
ATOM 1154 N N . VAL A 1 75 ? -6.902 -4.675 -9.021 1.00 0.00 75 VAL A N 1
ATOM 1155 C CA . VAL A 1 75 ? -6.458 -3.250 -8.980 1.00 0.00 75 VAL A CA 1
ATOM 1156 C C . VAL A 1 75 ? -7.579 -2.365 -8.446 1.00 0.00 75 VAL A C 1
ATOM 1157 O O . VAL A 1 75 ? -8.748 -2.647 -8.626 1.00 0.00 75 VAL A O 1
ATOM 1170 N N . ILE A 1 76 ? -7.231 -1.293 -7.786 1.00 0.00 76 ILE A N 1
ATOM 1171 C CA . ILE A 1 76 ? -8.272 -0.378 -7.239 1.00 0.00 76 ILE A CA 1
ATOM 1172 C C . ILE A 1 76 ? -8.016 1.033 -7.769 1.00 0.00 76 ILE A C 1
ATOM 1173 O O . ILE A 1 76 ? -7.182 1.757 -7.260 1.00 0.00 76 ILE A O 1
ATOM 1189 N N . SER A 1 77 ? -8.731 1.423 -8.788 1.00 0.00 77 SER A N 1
ATOM 1190 C CA . SER A 1 77 ? -8.541 2.781 -9.373 1.00 0.00 77 SER A CA 1
ATOM 1191 C C . SER A 1 77 ? -9.815 3.610 -9.181 1.00 0.00 77 SER A C 1
ATOM 1192 O O . SER A 1 77 ? -10.914 3.122 -9.352 1.00 0.00 77 SER A O 1
ATOM 1200 N N . LEU A 1 78 ? -9.676 4.863 -8.825 1.00 0.00 78 LEU A N 1
ATOM 1201 C CA . LEU A 1 78 ? -10.882 5.720 -8.626 1.00 0.00 78 LEU A CA 1
ATOM 1202 C C . LEU A 1 78 ? -11.005 6.706 -9.789 1.00 0.00 78 LEU A C 1
ATOM 1203 O O . LEU A 1 78 ? -10.083 7.432 -10.102 1.00 0.00 78 LEU A O 1
ATOM 1219 N N . ARG A 1 79 ? -12.141 6.744 -10.426 1.00 0.00 79 ARG A N 1
ATOM 1220 C CA . ARG A 1 79 ? -12.331 7.690 -11.562 1.00 0.00 79 ARG A CA 1
ATOM 1221 C C . ARG A 1 79 ? -13.157 8.895 -11.092 1.00 0.00 79 ARG A C 1
ATOM 1222 O O . ARG A 1 79 ? -14.037 8.775 -10.263 1.00 0.00 79 ARG A O 1
ATOM 1243 N N . ALA A 1 80 ? -12.878 10.054 -11.628 1.00 0.00 80 ALA A N 1
ATOM 1244 C CA . ALA A 1 80 ? -13.640 11.277 -11.235 1.00 0.00 80 ALA A CA 1
ATOM 1245 C C . ALA A 1 80 ? -14.970 11.327 -12.000 1.00 0.00 80 ALA A C 1
ATOM 1246 O O . ALA A 1 80 ? -15.878 12.052 -11.646 1.00 0.00 80 ALA A O 1
ATOM 1253 N N . ASP A 1 81 ? -15.082 10.557 -13.045 1.00 0.00 81 ASP A N 1
ATOM 1254 C CA . ASP A 1 81 ? -16.349 10.550 -13.842 1.00 0.00 81 ASP A CA 1
ATOM 1255 C C . ASP A 1 81 ? -17.278 9.453 -13.312 1.00 0.00 81 ASP A C 1
ATOM 1256 O O . ASP A 1 81 ? -18.207 9.034 -13.977 1.00 0.00 81 ASP A O 1
ATOM 1265 N N . ASN A 1 82 ? -17.034 8.991 -12.116 1.00 0.00 82 ASN A N 1
ATOM 1266 C CA . ASN A 1 82 ? -17.895 7.927 -11.530 1.00 0.00 82 ASN A CA 1
ATOM 1267 C C . ASN A 1 82 ? -18.361 8.351 -10.122 1.00 0.00 82 ASN A C 1
ATOM 1268 O O . ASN A 1 82 ? -17.588 8.308 -9.180 1.00 0.00 82 ASN A O 1
ATOM 1279 N N . PRO A 1 83 ? -19.610 8.753 -9.967 1.00 0.00 83 PRO A N 1
ATOM 1280 C CA . PRO A 1 83 ? -20.162 9.182 -8.640 1.00 0.00 83 PRO A CA 1
ATOM 1281 C C . PRO A 1 83 ? -19.830 8.192 -7.512 1.00 0.00 83 PRO A C 1
ATOM 1282 O O . PRO A 1 83 ? -20.164 8.404 -6.359 1.00 0.00 83 PRO A O 1
ATOM 1293 N N . GLN A 1 84 ? -19.164 7.121 -7.840 1.00 0.00 84 GLN A N 1
ATOM 1294 C CA . GLN A 1 84 ? -18.798 6.120 -6.799 1.00 0.00 84 GLN A CA 1
ATOM 1295 C C . GLN A 1 84 ? -17.496 6.549 -6.115 1.00 0.00 84 GLN A C 1
ATOM 1296 O O . GLN A 1 84 ? -16.939 5.832 -5.316 1.00 0.00 84 GLN A O 1
ATOM 1310 N N . LYS A 1 85 ? -17.008 7.718 -6.415 1.00 0.00 85 LYS A N 1
ATOM 1311 C CA . LYS A 1 85 ? -15.745 8.179 -5.772 1.00 0.00 85 LYS A CA 1
ATOM 1312 C C . LYS A 1 85 ? -16.063 8.755 -4.387 1.00 0.00 85 LYS A C 1
ATOM 1313 O O . LYS A 1 85 ? -15.246 8.727 -3.487 1.00 0.00 85 LYS A O 1
ATOM 1332 N N . GLU A 1 86 ? -17.252 9.260 -4.211 1.00 0.00 86 GLU A N 1
ATOM 1333 C CA . GLU A 1 86 ? -17.636 9.825 -2.882 1.00 0.00 86 GLU A CA 1
ATOM 1334 C C . GLU A 1 86 ? -18.020 8.687 -1.927 1.00 0.00 86 GLU A C 1
ATOM 1335 O O . GLU A 1 86 ? -17.523 8.592 -0.820 1.00 0.00 86 GLU A O 1
ATOM 1347 N N . ALA A 1 87 ? -18.895 7.811 -2.346 1.00 0.00 87 ALA A N 1
ATOM 1348 C CA . ALA A 1 87 ? -19.299 6.678 -1.465 1.00 0.00 87 ALA A CA 1
ATOM 1349 C C . ALA A 1 87 ? -18.109 5.732 -1.285 1.00 0.00 87 ALA A C 1
ATOM 1350 O O . ALA A 1 87 ? -18.012 5.022 -0.304 1.00 0.00 87 ALA A O 1
ATOM 1357 N N . LEU A 1 88 ? -17.205 5.708 -2.226 1.00 0.00 88 LEU A N 1
ATOM 1358 C CA . LEU A 1 88 ? -16.038 4.790 -2.105 1.00 0.00 88 LEU A CA 1
ATOM 1359 C C . LEU A 1 88 ? -15.233 5.166 -0.879 1.00 0.00 88 LEU A C 1
ATOM 1360 O O . LEU A 1 88 ? -14.505 4.360 -0.355 1.00 0.00 88 LEU A O 1
ATOM 1376 N N . ARG A 1 89 ? -15.324 6.379 -0.413 1.00 0.00 89 ARG A N 1
ATOM 1377 C CA . ARG A 1 89 ? -14.512 6.707 0.783 1.00 0.00 89 ARG A CA 1
ATOM 1378 C C . ARG A 1 89 ? -14.970 5.812 1.950 1.00 0.00 89 ARG A C 1
ATOM 1379 O O . ARG A 1 89 ? -14.204 5.070 2.477 1.00 0.00 89 ARG A O 1
ATOM 1400 N N . GLU A 1 90 ? -16.205 5.865 2.346 1.00 0.00 90 GLU A N 1
ATOM 1401 C CA . GLU A 1 90 ? -16.663 4.980 3.489 1.00 0.00 90 GLU A CA 1
ATOM 1402 C C . GLU A 1 90 ? -16.416 3.506 3.113 1.00 0.00 90 GLU A C 1
ATOM 1403 O O . GLU A 1 90 ? -16.227 2.635 3.939 1.00 0.00 90 GLU A O 1
ATOM 1415 N N . LYS A 1 91 ? -16.419 3.275 1.852 1.00 0.00 91 LYS A N 1
ATOM 1416 C CA . LYS A 1 91 ? -16.180 1.893 1.336 1.00 0.00 91 LYS A CA 1
ATOM 1417 C C . LYS A 1 91 ? -14.722 1.439 1.583 1.00 0.00 91 LYS A C 1
ATOM 1418 O O . LYS A 1 91 ? -14.482 0.301 1.950 1.00 0.00 91 LYS A O 1
ATOM 1437 N N . PHE A 1 92 ? -13.745 2.298 1.430 1.00 0.00 92 PHE A N 1
ATOM 1438 C CA . PHE A 1 92 ? -12.325 1.886 1.676 1.00 0.00 92 PHE A CA 1
ATOM 1439 C C . PHE A 1 92 ? -11.798 2.462 2.985 1.00 0.00 92 PHE A C 1
ATOM 1440 O O . PHE A 1 92 ? -10.726 2.126 3.439 1.00 0.00 92 PHE A O 1
ATOM 1457 N N . LEU A 1 93 ? -12.529 3.353 3.567 1.00 0.00 93 LEU A N 1
ATOM 1458 C CA . LEU A 1 93 ? -12.067 4.007 4.817 1.00 0.00 93 LEU A CA 1
ATOM 1459 C C . LEU A 1 93 ? -12.490 3.200 6.029 1.00 0.00 93 LEU A C 1
ATOM 1460 O O . LEU A 1 93 ? -12.332 3.655 7.146 1.00 0.00 93 LEU A O 1
ATOM 1476 N N . ASN A 1 94 ? -13.013 2.010 5.854 1.00 0.00 94 ASN A N 1
ATOM 1477 C CA . ASN A 1 94 ? -13.407 1.206 7.037 1.00 0.00 94 ASN A CA 1
ATOM 1478 C C . ASN A 1 94 ? -12.301 0.200 7.327 1.00 0.00 94 ASN A C 1
ATOM 1479 O O . ASN A 1 94 ? -11.431 -0.025 6.512 1.00 0.00 94 ASN A O 1
ATOM 1490 N N . GLU A 1 95 ? -12.321 -0.413 8.474 1.00 0.00 95 GLU A N 1
ATOM 1491 C CA . GLU A 1 95 ? -11.256 -1.399 8.788 1.00 0.00 95 GLU A CA 1
ATOM 1492 C C . GLU A 1 95 ? -11.531 -2.715 8.057 1.00 0.00 95 GLU A C 1
ATOM 1493 O O . GLU A 1 95 ? -12.591 -3.298 8.179 1.00 0.00 95 GLU A O 1
ATOM 1505 N N . HIS A 1 96 ? -10.580 -3.202 7.311 1.00 0.00 96 HIS A N 1
ATOM 1506 C CA . HIS A 1 96 ? -10.777 -4.491 6.588 1.00 0.00 96 HIS A CA 1
ATOM 1507 C C . HIS A 1 96 ? -9.487 -5.321 6.735 1.00 0.00 96 HIS A C 1
ATOM 1508 O O . HIS A 1 96 ? -8.405 -4.855 6.433 1.00 0.00 96 HIS A O 1
ATOM 1522 N N . THR A 1 97 ? -9.579 -6.525 7.251 1.00 0.00 97 THR A N 1
ATOM 1523 C CA . THR A 1 97 ? -8.342 -7.341 7.473 1.00 0.00 97 THR A CA 1
ATOM 1524 C C . THR A 1 97 ? -8.500 -8.786 6.985 1.00 0.00 97 THR A C 1
ATOM 1525 O O . THR A 1 97 ? -9.582 -9.335 6.935 1.00 0.00 97 THR A O 1
ATOM 1536 N N . HIS A 1 98 ? -7.391 -9.399 6.650 1.00 0.00 98 HIS A N 1
ATOM 1537 C CA . HIS A 1 98 ? -7.404 -10.816 6.195 1.00 0.00 98 HIS A CA 1
ATOM 1538 C C . HIS A 1 98 ? -6.390 -11.612 7.016 1.00 0.00 98 HIS A C 1
ATOM 1539 O O . HIS A 1 98 ? -5.449 -11.068 7.563 1.00 0.00 98 HIS A O 1
ATOM 1553 N N . GLY A 1 99 ? -6.578 -12.899 7.101 1.00 0.00 99 GLY A N 1
ATOM 1554 C CA . GLY A 1 99 ? -5.639 -13.750 7.881 1.00 0.00 99 GLY A CA 1
ATOM 1555 C C . GLY A 1 99 ? -4.448 -14.151 7.012 1.00 0.00 99 GLY A C 1
ATOM 1556 O O . GLY A 1 99 ? -3.847 -15.189 7.215 1.00 0.00 99 GLY A O 1
ATOM 1560 N N . GLU A 1 100 ? -4.070 -13.334 6.066 1.00 0.00 100 GLU A N 1
ATOM 1561 C CA . GLU A 1 100 ? -2.898 -13.670 5.217 1.00 0.00 100 GLU A CA 1
ATOM 1562 C C . GLU A 1 100 ? -2.187 -12.366 4.867 1.00 0.00 100 GLU A C 1
ATOM 1563 O O . GLU A 1 100 ? -2.825 -11.381 4.550 1.00 0.00 100 GLU A O 1
ATOM 1575 N N . ASP A 1 101 ? -0.887 -12.315 4.942 1.00 0.00 101 ASP A N 1
ATOM 1576 C CA . ASP A 1 101 ? -0.187 -11.038 4.638 1.00 0.00 101 ASP A CA 1
ATOM 1577 C C . ASP A 1 101 ? -0.224 -10.755 3.139 1.00 0.00 101 ASP A C 1
ATOM 1578 O O . ASP A 1 101 ? 0.264 -11.528 2.338 1.00 0.00 101 ASP A O 1
ATOM 1587 N N . GLU A 1 102 ? -0.830 -9.670 2.751 1.00 0.00 102 GLU A N 1
ATOM 1588 C CA . GLU A 1 102 ? -0.927 -9.368 1.302 1.00 0.00 102 GLU A CA 1
ATOM 1589 C C . GLU A 1 102 ? 0.046 -8.270 0.952 1.00 0.00 102 GLU A C 1
ATOM 1590 O O . GLU A 1 102 ? 0.523 -7.545 1.801 1.00 0.00 102 GLU A O 1
ATOM 1602 N N . VAL A 1 103 ? 0.344 -8.152 -0.302 1.00 0.00 103 VAL A N 1
ATOM 1603 C CA . VAL A 1 103 ? 1.289 -7.114 -0.736 1.00 0.00 103 VAL A CA 1
ATOM 1604 C C . VAL A 1 103 ? 0.590 -6.171 -1.702 1.00 0.00 103 VAL A C 1
ATOM 1605 O O . VAL A 1 103 ? -0.248 -6.573 -2.487 1.00 0.00 103 VAL A O 1
ATOM 1618 N N . ARG A 1 104 ? 0.954 -4.926 -1.657 1.00 0.00 104 ARG A N 1
ATOM 1619 C CA . ARG A 1 104 ? 0.342 -3.939 -2.580 1.00 0.00 104 ARG A CA 1
ATOM 1620 C C . ARG A 1 104 ? 1.440 -3.148 -3.285 1.00 0.00 104 ARG A C 1
ATOM 1621 O O . ARG A 1 104 ? 2.356 -2.648 -2.662 1.00 0.00 104 ARG A O 1
ATOM 1642 N N . PHE A 1 105 ? 1.344 -3.021 -4.582 1.00 0.00 105 PHE A N 1
ATOM 1643 C CA . PHE A 1 105 ? 2.367 -2.247 -5.343 1.00 0.00 105 PHE A CA 1
ATOM 1644 C C . PHE A 1 105 ? 1.658 -1.159 -6.131 1.00 0.00 105 PHE A C 1
ATOM 1645 O O . PHE A 1 105 ? 0.742 -1.429 -6.872 1.00 0.00 105 PHE A O 1
ATOM 1662 N N . PHE A 1 106 ? 2.050 0.065 -5.982 1.00 0.00 106 PHE A N 1
ATOM 1663 C CA . PHE A 1 106 ? 1.361 1.140 -6.735 1.00 0.00 106 PHE A CA 1
ATOM 1664 C C . PHE A 1 106 ? 2.136 1.427 -8.024 1.00 0.00 106 PHE A C 1
ATOM 1665 O O . PHE A 1 106 ? 3.315 1.679 -7.981 1.00 0.00 106 PHE A O 1
ATOM 1682 N N . VAL A 1 107 ? 1.533 1.322 -9.179 1.00 0.00 107 VAL A N 1
ATOM 1683 C CA . VAL A 1 107 ? 2.316 1.577 -10.427 1.00 0.00 107 VAL A CA 1
ATOM 1684 C C . VAL A 1 107 ? 1.960 2.957 -10.967 1.00 0.00 107 VAL A C 1
ATOM 1685 O O . VAL A 1 107 ? 2.738 3.579 -11.664 1.00 0.00 107 VAL A O 1
ATOM 1698 N N . GLU A 1 108 ? 0.795 3.444 -10.644 1.00 0.00 108 GLU A N 1
ATOM 1699 C CA . GLU A 1 108 ? 0.387 4.774 -11.139 1.00 0.00 108 GLU A CA 1
ATOM 1700 C C . GLU A 1 108 ? -0.421 5.484 -10.052 1.00 0.00 108 GLU A C 1
ATOM 1701 O O . GLU A 1 108 ? -1.491 5.048 -9.669 1.00 0.00 108 GLU A O 1
ATOM 1713 N N . GLY A 1 109 ? 0.084 6.577 -9.554 1.00 0.00 109 GLY A N 1
ATOM 1714 C CA . GLY A 1 109 ? -0.650 7.330 -8.497 1.00 0.00 109 GLY A CA 1
ATOM 1715 C C . GLY A 1 109 ? -0.060 7.046 -7.114 1.00 0.00 109 GLY A C 1
ATOM 1716 O O . GLY A 1 109 ? 0.716 6.131 -6.924 1.00 0.00 109 GLY A O 1
ATOM 1720 N N . ALA A 1 110 ? -0.434 7.842 -6.148 1.00 0.00 110 ALA A N 1
ATOM 1721 C CA . ALA A 1 110 ? 0.090 7.651 -4.765 1.00 0.00 110 ALA A CA 1
ATOM 1722 C C . ALA A 1 110 ? -1.068 7.627 -3.765 1.00 0.00 110 ALA A C 1
ATOM 1723 O O . ALA A 1 110 ? -2.064 8.305 -3.928 1.00 0.00 110 ALA A O 1
ATOM 1730 N N . GLY A 1 111 ? -0.919 6.864 -2.717 1.00 0.00 111 GLY A N 1
ATOM 1731 C CA . GLY A 1 111 ? -1.972 6.789 -1.664 1.00 0.00 111 GLY A CA 1
ATOM 1732 C C . GLY A 1 111 ? -1.286 6.805 -0.294 1.00 0.00 111 GLY A C 1
ATOM 1733 O O . GLY A 1 111 ? -0.177 6.329 -0.148 1.00 0.00 111 GLY A O 1
ATOM 1737 N N . LEU A 1 112 ? -1.928 7.334 0.718 1.00 0.00 112 LEU A N 1
ATOM 1738 C CA . LEU A 1 112 ? -1.284 7.349 2.065 1.00 0.00 112 LEU A CA 1
ATOM 1739 C C . LEU A 1 112 ? -1.645 6.044 2.760 1.00 0.00 112 LEU A C 1
ATOM 1740 O O . LEU A 1 112 ? -2.799 5.770 3.021 1.00 0.00 112 LEU A O 1
ATOM 1756 N N . PHE A 1 113 ? -0.680 5.226 3.042 1.00 0.00 113 PHE A N 1
ATOM 1757 C CA . PHE A 1 113 ? -0.987 3.933 3.695 1.00 0.00 113 PHE A CA 1
ATOM 1758 C C . PHE A 1 113 ? -0.650 4.038 5.181 1.00 0.00 113 PHE A C 1
ATOM 1759 O O . PHE A 1 113 ? 0.475 4.302 5.555 1.00 0.00 113 PHE A O 1
ATOM 1776 N N . CYS A 1 114 ? -1.622 3.837 6.027 1.00 0.00 114 CYS A N 1
ATOM 1777 C CA . CYS A 1 114 ? -1.373 3.931 7.492 1.00 0.00 114 CYS A CA 1
ATOM 1778 C C . CYS A 1 114 ? -1.409 2.532 8.102 1.00 0.00 114 CYS A C 1
ATOM 1779 O O . CYS A 1 114 ? -2.251 1.723 7.765 1.00 0.00 114 CYS A O 1
ATOM 1787 N N . LEU A 1 115 ? -0.504 2.241 8.995 1.00 0.00 115 LEU A N 1
ATOM 1788 C CA . LEU A 1 115 ? -0.481 0.893 9.628 1.00 0.00 115 LEU A CA 1
ATOM 1789 C C . LEU A 1 115 ? -0.762 1.025 11.124 1.00 0.00 115 LEU A C 1
ATOM 1790 O O . LEU A 1 115 ? -0.458 2.030 11.734 1.00 0.00 115 LEU A O 1
ATOM 1806 N N . HIS A 1 116 ? -1.332 0.014 11.719 1.00 0.00 116 HIS A N 1
ATOM 1807 C CA . HIS A 1 116 ? -1.625 0.067 13.178 1.00 0.00 116 HIS A CA 1
ATOM 1808 C C . HIS A 1 116 ? -1.030 -1.174 13.852 1.00 0.00 116 HIS A C 1
ATOM 1809 O O . HIS A 1 116 ? -1.517 -2.275 13.680 1.00 0.00 116 HIS A O 1
ATOM 1824 N N . ILE A 1 117 ? 0.021 -1.008 14.616 1.00 0.00 117 ILE A N 1
ATOM 1825 C CA . ILE A 1 117 ? 0.647 -2.182 15.295 1.00 0.00 117 ILE A CA 1
ATOM 1826 C C . ILE A 1 117 ? 0.874 -1.876 16.782 1.00 0.00 117 ILE A C 1
ATOM 1827 O O . ILE A 1 117 ? 1.735 -1.098 17.144 1.00 0.00 117 ILE A O 1
ATOM 1843 N N . GLY A 1 118 ? 0.111 -2.493 17.643 1.00 0.00 118 GLY A N 1
ATOM 1844 C CA . GLY A 1 118 ? 0.281 -2.254 19.109 1.00 0.00 118 GLY A CA 1
ATOM 1845 C C . GLY A 1 118 ? -0.246 -0.862 19.479 1.00 0.00 118 GLY A C 1
ATOM 1846 O O . GLY A 1 118 ? -1.271 -0.427 18.991 1.00 0.00 118 GLY A O 1
ATOM 1850 N N . ASP A 1 119 ? 0.445 -0.163 20.348 1.00 0.00 119 ASP A N 1
ATOM 1851 C CA . ASP A 1 119 ? -0.008 1.201 20.770 1.00 0.00 119 ASP A CA 1
ATOM 1852 C C . ASP A 1 119 ? 0.782 2.273 20.008 1.00 0.00 119 ASP A C 1
ATOM 1853 O O . ASP A 1 119 ? 1.195 3.272 20.563 1.00 0.00 119 ASP A O 1
ATOM 1862 N N . GLU A 1 120 ? 0.992 2.071 18.740 1.00 0.00 120 GLU A N 1
ATOM 1863 C CA . GLU A 1 120 ? 1.743 3.073 17.933 1.00 0.00 120 GLU A CA 1
ATOM 1864 C C . GLU A 1 120 ? 0.996 3.298 16.627 1.00 0.00 120 GLU A C 1
ATOM 1865 O O . GLU A 1 120 ? 0.419 2.379 16.077 1.00 0.00 120 GLU A O 1
ATOM 1877 N N . VAL A 1 121 ? 1.005 4.494 16.102 1.00 0.00 121 VAL A N 1
ATOM 1878 C CA . VAL A 1 121 ? 0.304 4.744 14.817 1.00 0.00 121 VAL A CA 1
ATOM 1879 C C . VAL A 1 121 ? 1.362 5.020 13.746 1.00 0.00 121 VAL A C 1
ATOM 1880 O O . VAL A 1 121 ? 2.097 5.987 13.828 1.00 0.00 121 VAL A O 1
ATOM 1893 N N . PHE A 1 122 ? 1.481 4.179 12.758 1.00 0.00 122 PHE A N 1
ATOM 1894 C CA . PHE A 1 122 ? 2.525 4.402 11.721 1.00 0.00 122 PHE A CA 1
ATOM 1895 C C . PHE A 1 122 ? 1.936 5.241 10.586 1.00 0.00 122 PHE A C 1
ATOM 1896 O O . PHE A 1 122 ? 0.851 4.981 10.108 1.00 0.00 122 PHE A O 1
ATOM 1913 N N . GLN A 1 123 ? 2.671 6.217 10.122 1.00 0.00 123 GLN A N 1
ATOM 1914 C CA . GLN A 1 123 ? 2.185 7.049 8.981 1.00 0.00 123 GLN A CA 1
ATOM 1915 C C . GLN A 1 123 ? 3.217 6.970 7.855 1.00 0.00 123 GLN A C 1
ATOM 1916 O O . GLN A 1 123 ? 4.279 7.551 7.953 1.00 0.00 123 GLN A O 1
ATOM 1930 N N . VAL A 1 124 ? 2.938 6.253 6.798 1.00 0.00 124 VAL A N 1
ATOM 1931 C CA . VAL A 1 124 ? 3.939 6.146 5.695 1.00 0.00 124 VAL A CA 1
ATOM 1932 C C . VAL A 1 124 ? 3.298 6.524 4.367 1.00 0.00 124 VAL A C 1
ATOM 1933 O O . VAL A 1 124 ? 2.208 6.099 4.044 1.00 0.00 124 VAL A O 1
ATOM 1946 N N . LEU A 1 125 ? 3.977 7.328 3.598 1.00 0.00 125 LEU A N 1
ATOM 1947 C CA . LEU A 1 125 ? 3.422 7.745 2.288 1.00 0.00 125 LEU A CA 1
ATOM 1948 C C . LEU A 1 125 ? 3.746 6.659 1.265 1.00 0.00 125 LEU A C 1
ATOM 1949 O O . LEU A 1 125 ? 4.796 6.049 1.309 1.00 0.00 125 LEU A O 1
ATOM 1965 N N . CYS A 1 126 ? 2.852 6.418 0.346 1.00 0.00 126 CYS A N 1
ATOM 1966 C CA . CYS A 1 126 ? 3.102 5.372 -0.682 1.00 0.00 126 CYS A CA 1
ATOM 1967 C C . CYS A 1 126 ? 3.038 5.995 -2.063 1.00 0.00 126 CYS A C 1
ATOM 1968 O O . CYS A 1 126 ? 2.128 6.732 -2.389 1.00 0.00 126 CYS A O 1
ATOM 1976 N N . GLU A 1 127 ? 3.997 5.695 -2.878 1.00 0.00 127 GLU A N 1
ATOM 1977 C CA . GLU A 1 127 ? 4.005 6.254 -4.249 1.00 0.00 127 GLU A CA 1
ATOM 1978 C C . GLU A 1 127 ? 4.327 5.145 -5.235 1.00 0.00 127 GLU A C 1
ATOM 1979 O O . GLU A 1 127 ? 4.917 4.138 -4.889 1.00 0.00 127 GLU A O 1
ATOM 1991 N N . LYS A 1 128 ? 3.936 5.310 -6.459 1.00 0.00 128 LYS A N 1
ATOM 1992 C CA . LYS A 1 128 ? 4.203 4.264 -7.481 1.00 0.00 128 LYS A CA 1
ATOM 1993 C C . LYS A 1 128 ? 5.710 4.020 -7.622 1.00 0.00 128 LYS A C 1
ATOM 1994 O O . LYS A 1 128 ? 6.169 3.354 -8.526 1.00 0.00 128 LYS A O 1
ATOM 2013 N N . ASN A 1 129 ? 6.465 4.545 -6.712 1.00 0.00 129 ASN A N 1
ATOM 2014 C CA . ASN A 1 129 ? 7.943 4.364 -6.747 1.00 0.00 129 ASN A CA 1
ATOM 2015 C C . ASN A 1 129 ? 8.365 2.984 -6.245 1.00 0.00 129 ASN A C 1
ATOM 2016 O O . ASN A 1 129 ? 9.057 2.248 -6.924 1.00 0.00 129 ASN A O 1
ATOM 2027 N N . ASP A 1 130 ? 8.007 2.658 -5.034 1.00 0.00 130 ASP A N 1
ATOM 2028 C CA . ASP A 1 130 ? 8.448 1.356 -4.451 1.00 0.00 130 ASP A CA 1
ATOM 2029 C C . ASP A 1 130 ? 7.266 0.412 -4.195 1.00 0.00 130 ASP A C 1
ATOM 2030 O O . ASP A 1 130 ? 6.301 0.380 -4.936 1.00 0.00 130 ASP A O 1
ATOM 2039 N N . LEU A 1 131 ? 7.359 -0.380 -3.153 1.00 0.00 131 LEU A N 1
ATOM 2040 C CA . LEU A 1 131 ? 6.284 -1.358 -2.832 1.00 0.00 131 LEU A CA 1
ATOM 2041 C C . LEU A 1 131 ? 6.151 -1.514 -1.315 1.00 0.00 131 LEU A C 1
ATOM 2042 O O . LEU A 1 131 ? 7.101 -1.324 -0.577 1.00 0.00 131 LEU A O 1
ATOM 2058 N N . ILE A 1 132 ? 4.991 -1.890 -0.851 1.00 0.00 132 ILE A N 1
ATOM 2059 C CA . ILE A 1 132 ? 4.799 -2.091 0.614 1.00 0.00 132 ILE A CA 1
ATOM 2060 C C . ILE A 1 132 ? 3.978 -3.360 0.852 1.00 0.00 132 ILE A C 1
ATOM 2061 O O . ILE A 1 132 ? 3.080 -3.676 0.098 1.00 0.00 132 ILE A O 1
ATOM 2077 N N . SER A 1 133 ? 4.276 -4.088 1.897 1.00 0.00 133 SER A N 1
ATOM 2078 C CA . SER A 1 133 ? 3.511 -5.334 2.191 1.00 0.00 133 SER A CA 1
ATOM 2079 C C . SER A 1 133 ? 3.409 -5.508 3.704 1.00 0.00 133 SER A C 1
ATOM 2080 O O . SER A 1 133 ? 4.415 -5.533 4.382 1.00 0.00 133 SER A O 1
ATOM 2088 N N . VAL A 1 134 ? 2.224 -5.614 4.262 1.00 0.00 134 VAL A N 1
ATOM 2089 C CA . VAL A 1 134 ? 2.127 -5.751 5.746 1.00 0.00 134 VAL A CA 1
ATOM 2090 C C . VAL A 1 134 ? 1.759 -7.194 6.122 1.00 0.00 134 VAL A C 1
ATOM 2091 O O . VAL A 1 134 ? 1.367 -7.975 5.278 1.00 0.00 134 VAL A O 1
ATOM 2104 N N . PRO A 1 135 ? 1.907 -7.564 7.380 1.00 0.00 135 PRO A N 1
ATOM 2105 C CA . PRO A 1 135 ? 1.612 -8.945 7.850 1.00 0.00 135 PRO A CA 1
ATOM 2106 C C . PRO A 1 135 ? 0.115 -9.182 8.064 1.00 0.00 135 PRO A C 1
ATOM 2107 O O . PRO A 1 135 ? -0.661 -8.254 8.168 1.00 0.00 135 PRO A O 1
ATOM 2118 N N . ALA A 1 136 ? -0.291 -10.420 8.142 1.00 0.00 136 ALA A N 1
ATOM 2119 C CA . ALA A 1 136 ? -1.732 -10.720 8.366 1.00 0.00 136 ALA A CA 1
ATOM 2120 C C . ALA A 1 136 ? -2.120 -10.294 9.783 1.00 0.00 136 ALA A C 1
ATOM 2121 O O . ALA A 1 136 ? -1.272 -9.999 10.600 1.00 0.00 136 ALA A O 1
ATOM 2128 N N . HIS A 1 137 ? -3.391 -10.251 10.071 1.00 0.00 137 HIS A N 1
ATOM 2129 C CA . HIS A 1 137 ? -3.852 -9.840 11.432 1.00 0.00 137 HIS A CA 1
ATOM 2130 C C . HIS A 1 137 ? -3.554 -8.359 11.649 1.00 0.00 137 HIS A C 1
ATOM 2131 O O . HIS A 1 137 ? -3.917 -7.786 12.658 1.00 0.00 137 HIS A O 1
ATOM 2146 N N . THR A 1 138 ? -2.915 -7.732 10.701 1.00 0.00 138 THR A N 1
ATOM 2147 C CA . THR A 1 138 ? -2.623 -6.282 10.847 1.00 0.00 138 THR A CA 1
ATOM 2148 C C . THR A 1 138 ? -3.645 -5.480 10.016 1.00 0.00 138 THR A C 1
ATOM 2149 O O . THR A 1 138 ? -3.702 -5.630 8.807 1.00 0.00 138 THR A O 1
ATOM 2160 N N . PRO A 1 139 ? -4.459 -4.640 10.642 1.00 0.00 139 PRO A N 1
ATOM 2161 C CA . PRO A 1 139 ? -5.487 -3.838 9.908 1.00 0.00 139 PRO A CA 1
ATOM 2162 C C . PRO A 1 139 ? -4.850 -2.700 9.106 1.00 0.00 139 PRO A C 1
ATOM 2163 O O . PRO A 1 139 ? -3.920 -2.063 9.555 1.00 0.00 139 PRO A O 1
ATOM 2174 N N . HIS A 1 140 ? -5.372 -2.412 7.947 1.00 0.00 140 HIS A N 1
ATOM 2175 C CA . HIS A 1 140 ? -4.832 -1.284 7.136 1.00 0.00 140 HIS A CA 1
ATOM 2176 C C . HIS A 1 140 ? -6.001 -0.484 6.540 1.00 0.00 140 HIS A C 1
ATOM 2177 O O . HIS A 1 140 ? -7.003 -1.049 6.150 1.00 0.00 140 HIS A O 1
ATOM 2191 N N . TRP A 1 141 ? -5.875 0.811 6.433 1.00 0.00 141 TRP A N 1
ATOM 2192 C CA . TRP A 1 141 ? -6.971 1.625 5.819 1.00 0.00 141 TRP A CA 1
ATOM 2193 C C . TRP A 1 141 ? -6.333 2.646 4.861 1.00 0.00 141 TRP A C 1
ATOM 2194 O O . TRP A 1 141 ? -5.216 3.077 5.071 1.00 0.00 141 TRP A O 1
ATOM 2215 N N . PHE A 1 142 ? -7.014 3.036 3.815 1.00 0.00 142 PHE A N 1
ATOM 2216 C CA . PHE A 1 142 ? -6.412 4.023 2.864 1.00 0.00 142 PHE A CA 1
ATOM 2217 C C . PHE A 1 142 ? -6.843 5.438 3.255 1.00 0.00 142 PHE A C 1
ATOM 2218 O O . PHE A 1 142 ? -7.916 5.643 3.782 1.00 0.00 142 PHE A O 1
ATOM 2235 N N . ASP A 1 143 ? -6.021 6.420 3.000 1.00 0.00 143 ASP A N 1
ATOM 2236 C CA . ASP A 1 143 ? -6.410 7.813 3.357 1.00 0.00 143 ASP A CA 1
ATOM 2237 C C . ASP A 1 143 ? -7.015 8.490 2.124 1.00 0.00 143 ASP A C 1
ATOM 2238 O O . ASP A 1 143 ? -6.330 8.776 1.161 1.00 0.00 143 ASP A O 1
ATOM 2247 N N . MET A 1 144 ? -8.292 8.748 2.142 1.00 0.00 144 MET A N 1
ATOM 2248 C CA . MET A 1 144 ? -8.928 9.400 0.967 1.00 0.00 144 MET A CA 1
ATOM 2249 C C . MET A 1 144 ? -8.941 10.914 1.155 1.00 0.00 144 MET A C 1
ATOM 2250 O O . MET A 1 144 ? -8.162 11.630 0.559 1.00 0.00 144 MET A O 1
ATOM 2264 N N . GLY A 1 145 ? -9.823 11.408 1.975 1.00 0.00 145 GLY A N 1
ATOM 2265 C CA . GLY A 1 145 ? -9.901 12.884 2.208 1.00 0.00 145 GLY A CA 1
ATOM 2266 C C . GLY A 1 145 ? -10.358 13.581 0.922 1.00 0.00 145 GLY A C 1
ATOM 2267 O O . GLY A 1 145 ? -10.973 14.628 0.948 1.00 0.00 145 GLY A O 1
ATOM 2271 N N . SER A 1 146 ? -10.035 13.006 -0.200 1.00 0.00 146 SER A N 1
ATOM 2272 C CA . SER A 1 146 ? -10.407 13.604 -1.509 1.00 0.00 146 SER A CA 1
ATOM 2273 C C . SER A 1 146 ? -10.750 12.477 -2.478 1.00 0.00 146 SER A C 1
ATOM 2274 O O . SER A 1 146 ? -10.705 11.316 -2.128 1.00 0.00 146 SER A O 1
ATOM 2282 N N . GLU A 1 147 ? -11.095 12.808 -3.696 1.00 0.00 147 GLU A N 1
ATOM 2283 C CA . GLU A 1 147 ? -11.432 11.752 -4.695 1.00 0.00 147 GLU A CA 1
ATOM 2284 C C . GLU A 1 147 ? -10.334 11.637 -5.781 1.00 0.00 147 GLU A C 1
ATOM 2285 O O . GLU A 1 147 ? -10.638 11.674 -6.958 1.00 0.00 147 GLU A O 1
ATOM 2297 N N . PRO A 1 148 ? -9.073 11.479 -5.408 1.00 0.00 148 PRO A N 1
ATOM 2298 C CA . PRO A 1 148 ? -7.954 11.337 -6.392 1.00 0.00 148 PRO A CA 1
ATOM 2299 C C . PRO A 1 148 ? -7.880 9.930 -6.995 1.00 0.00 148 PRO A C 1
ATOM 2300 O O . PRO A 1 148 ? -8.284 8.956 -6.391 1.00 0.00 148 PRO A O 1
ATOM 2311 N N . ASN A 1 149 ? -7.354 9.820 -8.178 1.00 0.00 149 ASN A N 1
ATOM 2312 C CA . ASN A 1 149 ? -7.240 8.490 -8.817 1.00 0.00 149 ASN A CA 1
ATOM 2313 C C . ASN A 1 149 ? -5.914 7.852 -8.392 1.00 0.00 149 ASN A C 1
ATOM 2314 O O . ASN A 1 149 ? -4.898 8.509 -8.290 1.00 0.00 149 ASN A O 1
ATOM 2325 N N . PHE A 1 150 ? -5.924 6.578 -8.136 1.00 0.00 150 PHE A N 1
ATOM 2326 C CA . PHE A 1 150 ? -4.671 5.886 -7.705 1.00 0.00 150 PHE A CA 1
ATOM 2327 C C . PHE A 1 150 ? -4.733 4.421 -8.136 1.00 0.00 150 PHE A C 1
ATOM 2328 O O . PHE A 1 150 ? -5.715 3.741 -7.924 1.00 0.00 150 PHE A O 1
ATOM 2345 N N . THR A 1 151 ? -3.684 3.934 -8.751 1.00 0.00 151 THR A N 1
ATOM 2346 C CA . THR A 1 151 ? -3.665 2.513 -9.204 1.00 0.00 151 THR A CA 1
ATOM 2347 C C . THR A 1 151 ? -2.883 1.686 -8.187 1.00 0.00 151 THR A C 1
ATOM 2348 O O . THR A 1 151 ? -1.789 2.038 -7.791 1.00 0.00 151 THR A O 1
ATOM 2359 N N . ALA A 1 152 ? -3.441 0.595 -7.757 1.00 0.00 152 ALA A N 1
ATOM 2360 C CA . ALA A 1 152 ? -2.751 -0.261 -6.762 1.00 0.00 152 ALA A CA 1
ATOM 2361 C C . ALA A 1 152 ? -2.861 -1.722 -7.195 1.00 0.00 152 ALA A C 1
ATOM 2362 O O . ALA A 1 152 ? -3.752 -2.087 -7.923 1.00 0.00 152 ALA A O 1
ATOM 2369 N N . ILE A 1 153 ? -1.963 -2.548 -6.749 1.00 0.00 153 ILE A N 1
ATOM 2370 C CA . ILE A 1 153 ? -2.014 -3.995 -7.119 1.00 0.00 153 ILE A CA 1
ATOM 2371 C C . ILE A 1 153 ? -2.099 -4.814 -5.837 1.00 0.00 153 ILE A C 1
ATOM 2372 O O . ILE A 1 153 ? -1.275 -4.674 -4.979 1.00 0.00 153 ILE A O 1
ATOM 2388 N N . ARG A 1 154 ? -3.077 -5.664 -5.695 1.00 0.00 154 ARG A N 1
ATOM 2389 C CA . ARG A 1 154 ? -3.183 -6.474 -4.441 1.00 0.00 154 ARG A CA 1
ATOM 2390 C C . ARG A 1 154 ? -2.860 -7.934 -4.739 1.00 0.00 154 ARG A C 1
ATOM 2391 O O . ARG A 1 154 ? -3.367 -8.510 -5.676 1.00 0.00 154 ARG A O 1
ATOM 2412 N N . ILE A 1 155 ? -2.005 -8.535 -3.952 1.00 0.00 155 ILE A N 1
ATOM 2413 C CA . ILE A 1 155 ? -1.642 -9.961 -4.196 1.00 0.00 155 ILE A CA 1
ATOM 2414 C C . ILE A 1 155 ? -1.740 -10.746 -2.886 1.00 0.00 155 ILE A C 1
ATOM 2415 O O . ILE A 1 155 ? -1.151 -10.381 -1.888 1.00 0.00 155 ILE A O 1
ATOM 2431 N N . PHE A 1 156 ? -2.480 -11.822 -2.879 1.00 0.00 156 PHE A N 1
ATOM 2432 C CA . PHE A 1 156 ? -2.612 -12.623 -1.629 1.00 0.00 156 PHE A CA 1
ATOM 2433 C C . PHE A 1 156 ? -3.126 -14.025 -1.965 1.00 0.00 156 PHE A C 1
ATOM 2434 O O . PHE A 1 156 ? -3.502 -14.307 -3.086 1.00 0.00 156 PHE A O 1
ATOM 2458 N N . SER A 1 1 ? 7.329 6.606 0.549 1.00 0.00 1 SER A N 2
ATOM 2459 C CA . SER A 1 1 ? 8.374 7.653 0.356 1.00 0.00 1 SER A CA 2
ATOM 2460 C C . SER A 1 1 ? 8.732 8.277 1.706 1.00 0.00 1 SER A C 2
ATOM 2461 O O . SER A 1 1 ? 9.684 9.024 1.820 1.00 0.00 1 SER A O 2
ATOM 2471 N N . ALA A 1 2 ? 7.975 7.986 2.729 1.00 0.00 2 ALA A N 2
ATOM 2472 C CA . ALA A 1 2 ? 8.281 8.578 4.068 1.00 0.00 2 ALA A CA 2
ATOM 2473 C C . ALA A 1 2 ? 7.779 7.654 5.176 1.00 0.00 2 ALA A C 2
ATOM 2474 O O . ALA A 1 2 ? 6.874 6.874 4.971 1.00 0.00 2 ALA A O 2
ATOM 2481 N N . LEU A 1 3 ? 8.338 7.744 6.360 1.00 0.00 3 LEU A N 2
ATOM 2482 C CA . LEU A 1 3 ? 7.852 6.881 7.461 1.00 0.00 3 LEU A CA 2
ATOM 2483 C C . LEU A 1 3 ? 7.720 7.746 8.707 1.00 0.00 3 LEU A C 2
ATOM 2484 O O . LEU A 1 3 ? 8.651 8.404 9.130 1.00 0.00 3 LEU A O 2
ATOM 2500 N N . THR A 1 4 ? 6.562 7.747 9.296 1.00 0.00 4 THR A N 2
ATOM 2501 C CA . THR A 1 4 ? 6.336 8.561 10.515 1.00 0.00 4 THR A CA 2
ATOM 2502 C C . THR A 1 4 ? 5.680 7.669 11.561 1.00 0.00 4 THR A C 2
ATOM 2503 O O . THR A 1 4 ? 4.768 6.936 11.264 1.00 0.00 4 THR A O 2
ATOM 2514 N N . ILE A 1 5 ? 6.107 7.728 12.783 1.00 0.00 5 ILE A N 2
ATOM 2515 C CA . ILE A 1 5 ? 5.451 6.877 13.809 1.00 0.00 5 ILE A CA 2
ATOM 2516 C C . ILE A 1 5 ? 5.356 7.657 15.108 1.00 0.00 5 ILE A C 2
ATOM 2517 O O . ILE A 1 5 ? 6.373 7.999 15.691 1.00 0.00 5 ILE A O 2
ATOM 2533 N N . PHE A 1 6 ? 4.175 7.975 15.584 1.00 0.00 6 PHE A N 2
ATOM 2534 C CA . PHE A 1 6 ? 4.058 8.749 16.848 1.00 0.00 6 PHE A CA 2
ATOM 2535 C C . PHE A 1 6 ? 3.500 7.832 17.938 1.00 0.00 6 PHE A C 2
ATOM 2536 O O . PHE A 1 6 ? 3.040 6.741 17.667 1.00 0.00 6 PHE A O 2
ATOM 2553 N N . SER A 1 7 ? 3.517 8.268 19.167 1.00 0.00 7 SER A N 2
ATOM 2554 C CA . SER A 1 7 ? 2.966 7.417 20.256 1.00 0.00 7 SER A CA 2
ATOM 2555 C C . SER A 1 7 ? 1.442 7.575 20.301 1.00 0.00 7 SER A C 2
ATOM 2556 O O . SER A 1 7 ? 0.898 8.581 19.890 1.00 0.00 7 SER A O 2
ATOM 2564 N N . VAL A 1 8 ? 0.755 6.590 20.808 1.00 0.00 8 VAL A N 2
ATOM 2565 C CA . VAL A 1 8 ? -0.734 6.683 20.894 1.00 0.00 8 VAL A CA 2
ATOM 2566 C C . VAL A 1 8 ? -1.130 7.867 21.783 1.00 0.00 8 VAL A C 2
ATOM 2567 O O . VAL A 1 8 ? -2.237 8.362 21.706 1.00 0.00 8 VAL A O 2
ATOM 2580 N N . LYS A 1 9 ? -0.241 8.332 22.624 1.00 0.00 9 LYS A N 2
ATOM 2581 C CA . LYS A 1 9 ? -0.588 9.487 23.505 1.00 0.00 9 LYS A CA 2
ATOM 2582 C C . LYS A 1 9 ? -0.149 10.801 22.850 1.00 0.00 9 LYS A C 2
ATOM 2583 O O . LYS A 1 9 ? -0.767 11.831 23.033 1.00 0.00 9 LYS A O 2
ATOM 2602 N N . ASP A 1 10 ? 0.915 10.771 22.088 1.00 0.00 10 ASP A N 2
ATOM 2603 C CA . ASP A 1 10 ? 1.401 12.018 21.419 1.00 0.00 10 ASP A CA 2
ATOM 2604 C C . ASP A 1 10 ? 1.312 11.874 19.895 1.00 0.00 10 ASP A C 2
ATOM 2605 O O . ASP A 1 10 ? 2.297 11.600 19.239 1.00 0.00 10 ASP A O 2
ATOM 2614 N N . PRO A 1 11 ? 0.147 12.060 19.332 1.00 0.00 11 PRO A N 2
ATOM 2615 C CA . PRO A 1 11 ? -0.063 11.951 17.863 1.00 0.00 11 PRO A CA 2
ATOM 2616 C C . PRO A 1 11 ? 0.289 13.245 17.119 1.00 0.00 11 PRO A C 2
ATOM 2617 O O . PRO A 1 11 ? 0.349 13.275 15.905 1.00 0.00 11 PRO A O 2
ATOM 2628 N N . GLN A 1 12 ? 0.499 14.320 17.832 1.00 0.00 12 GLN A N 2
ATOM 2629 C CA . GLN A 1 12 ? 0.819 15.612 17.157 1.00 0.00 12 GLN A CA 2
ATOM 2630 C C . GLN A 1 12 ? 2.335 15.768 16.990 1.00 0.00 12 GLN A C 2
ATOM 2631 O O . GLN A 1 12 ? 2.798 16.438 16.089 1.00 0.00 12 GLN A O 2
ATOM 2645 N N . ASN A 1 13 ? 3.109 15.150 17.842 1.00 0.00 13 ASN A N 2
ATOM 2646 C CA . ASN A 1 13 ? 4.594 15.259 17.719 1.00 0.00 13 ASN A CA 2
ATOM 2647 C C . ASN A 1 13 ? 5.216 13.866 17.760 1.00 0.00 13 ASN A C 2
ATOM 2648 O O . ASN A 1 13 ? 5.450 13.320 18.820 1.00 0.00 13 ASN A O 2
ATOM 2659 N N . SER A 1 14 ? 5.487 13.272 16.630 1.00 0.00 14 SER A N 2
ATOM 2660 C CA . SER A 1 14 ? 6.090 11.913 16.641 1.00 0.00 14 SER A CA 2
ATOM 2661 C C . SER A 1 14 ? 7.550 11.983 17.068 1.00 0.00 14 SER A C 2
ATOM 2662 O O . SER A 1 14 ? 8.298 12.846 16.653 1.00 0.00 14 SER A O 2
ATOM 2670 N N . LEU A 1 15 ? 7.960 11.059 17.887 1.00 0.00 15 LEU A N 2
ATOM 2671 C CA . LEU A 1 15 ? 9.370 11.032 18.344 1.00 0.00 15 LEU A CA 2
ATOM 2672 C C . LEU A 1 15 ? 10.177 10.127 17.412 1.00 0.00 15 LEU A C 2
ATOM 2673 O O . LEU A 1 15 ? 11.205 9.602 17.791 1.00 0.00 15 LEU A O 2
ATOM 2689 N N . TRP A 1 16 ? 9.768 9.992 16.170 1.00 0.00 16 TRP A N 2
ATOM 2690 C CA . TRP A 1 16 ? 10.593 9.184 15.230 1.00 0.00 16 TRP A CA 2
ATOM 2691 C C . TRP A 1 16 ? 10.224 9.462 13.768 1.00 0.00 16 TRP A C 2
ATOM 2692 O O . TRP A 1 16 ? 9.184 9.050 13.306 1.00 0.00 16 TRP A O 2
ATOM 2713 N N . HIS A 1 17 ? 11.054 10.157 13.037 1.00 0.00 17 HIS A N 2
ATOM 2714 C CA . HIS A 1 17 ? 10.739 10.418 11.596 1.00 0.00 17 HIS A CA 2
ATOM 2715 C C . HIS A 1 17 ? 11.985 10.159 10.779 1.00 0.00 17 HIS A C 2
ATOM 2716 O O . HIS A 1 17 ? 13.032 10.734 11.005 1.00 0.00 17 HIS A O 2
ATOM 2731 N N . SER A 1 18 ? 11.878 9.288 9.833 1.00 0.00 18 SER A N 2
ATOM 2732 C CA . SER A 1 18 ? 13.061 8.969 8.989 1.00 0.00 18 SER A CA 2
ATOM 2733 C C . SER A 1 18 ? 12.620 8.356 7.666 1.00 0.00 18 SER A C 2
ATOM 2734 O O . SER A 1 18 ? 11.810 7.449 7.638 1.00 0.00 18 SER A O 2
ATOM 2742 N N . THR A 1 19 ? 13.170 8.806 6.573 1.00 0.00 19 THR A N 2
ATOM 2743 C CA . THR A 1 19 ? 12.791 8.186 5.279 1.00 0.00 19 THR A CA 2
ATOM 2744 C C . THR A 1 19 ? 14.051 7.858 4.478 1.00 0.00 19 THR A C 2
ATOM 2745 O O . THR A 1 19 ? 14.565 8.671 3.734 1.00 0.00 19 THR A O 2
ATOM 2756 N N . ASN A 1 20 ? 14.516 6.637 4.583 1.00 0.00 20 ASN A N 2
ATOM 2757 C CA . ASN A 1 20 ? 15.695 6.186 3.795 1.00 0.00 20 ASN A CA 2
ATOM 2758 C C . ASN A 1 20 ? 15.404 4.771 3.280 1.00 0.00 20 ASN A C 2
ATOM 2759 O O . ASN A 1 20 ? 14.679 4.033 3.918 1.00 0.00 20 ASN A O 2
ATOM 2770 N N . ALA A 1 21 ? 15.927 4.354 2.162 1.00 0.00 21 ALA A N 2
ATOM 2771 C CA . ALA A 1 21 ? 15.589 2.965 1.733 1.00 0.00 21 ALA A CA 2
ATOM 2772 C C . ALA A 1 21 ? 15.972 1.980 2.853 1.00 0.00 21 ALA A C 2
ATOM 2773 O O . ALA A 1 21 ? 15.152 1.205 3.295 1.00 0.00 21 ALA A O 2
ATOM 2780 N N . GLU A 1 22 ? 17.204 1.976 3.308 1.00 0.00 22 GLU A N 2
ATOM 2781 C CA . GLU A 1 22 ? 17.599 1.002 4.381 1.00 0.00 22 GLU A CA 2
ATOM 2782 C C . GLU A 1 22 ? 16.884 1.304 5.703 1.00 0.00 22 GLU A C 2
ATOM 2783 O O . GLU A 1 22 ? 16.590 0.413 6.466 1.00 0.00 22 GLU A O 2
ATOM 2795 N N . GLU A 1 23 ? 16.627 2.545 6.000 1.00 0.00 23 GLU A N 2
ATOM 2796 C CA . GLU A 1 23 ? 15.954 2.853 7.299 1.00 0.00 23 GLU A CA 2
ATOM 2797 C C . GLU A 1 23 ? 14.506 2.364 7.246 1.00 0.00 23 GLU A C 2
ATOM 2798 O O . GLU A 1 23 ? 14.031 1.718 8.157 1.00 0.00 23 GLU A O 2
ATOM 2810 N N . ILE A 1 24 ? 13.799 2.652 6.189 1.00 0.00 24 ILE A N 2
ATOM 2811 C CA . ILE A 1 24 ? 12.386 2.191 6.084 1.00 0.00 24 ILE A CA 2
ATOM 2812 C C . ILE A 1 24 ? 12.350 0.658 6.043 1.00 0.00 24 ILE A C 2
ATOM 2813 O O . ILE A 1 24 ? 11.471 0.036 6.606 1.00 0.00 24 ILE A O 2
ATOM 2829 N N . GLN A 1 25 ? 13.300 0.040 5.395 1.00 0.00 25 GLN A N 2
ATOM 2830 C CA . GLN A 1 25 ? 13.314 -1.451 5.341 1.00 0.00 25 GLN A CA 2
ATOM 2831 C C . GLN A 1 25 ? 13.606 -2.032 6.731 1.00 0.00 25 GLN A C 2
ATOM 2832 O O . GLN A 1 25 ? 13.020 -3.006 7.134 1.00 0.00 25 GLN A O 2
ATOM 2846 N N . GLN A 1 26 ? 14.527 -1.465 7.456 1.00 0.00 26 GLN A N 2
ATOM 2847 C CA . GLN A 1 26 ? 14.855 -2.015 8.807 1.00 0.00 26 GLN A CA 2
ATOM 2848 C C . GLN A 1 26 ? 13.662 -1.877 9.764 1.00 0.00 26 GLN A C 2
ATOM 2849 O O . GLN A 1 26 ? 13.353 -2.784 10.507 1.00 0.00 26 GLN A O 2
ATOM 2863 N N . GLN A 1 27 ? 13.006 -0.748 9.774 1.00 0.00 27 GLN A N 2
ATOM 2864 C CA . GLN A 1 27 ? 11.851 -0.563 10.708 1.00 0.00 27 GLN A CA 2
ATOM 2865 C C . GLN A 1 27 ? 10.647 -1.399 10.261 1.00 0.00 27 GLN A C 2
ATOM 2866 O O . GLN A 1 27 ? 9.988 -2.035 11.058 1.00 0.00 27 GLN A O 2
ATOM 2880 N N . LEU A 1 28 ? 10.341 -1.379 8.995 1.00 0.00 28 LEU A N 2
ATOM 2881 C CA . LEU A 1 28 ? 9.161 -2.149 8.502 1.00 0.00 28 LEU A CA 2
ATOM 2882 C C . LEU A 1 28 ? 9.435 -3.659 8.571 1.00 0.00 28 LEU A C 2
ATOM 2883 O O . LEU A 1 28 ? 8.612 -4.429 9.024 1.00 0.00 28 LEU A O 2
ATOM 2899 N N . ASN A 1 29 ? 10.584 -4.080 8.135 1.00 0.00 29 ASN A N 2
ATOM 2900 C CA . ASN A 1 29 ? 10.922 -5.533 8.173 1.00 0.00 29 ASN A CA 2
ATOM 2901 C C . ASN A 1 29 ? 10.999 -5.996 9.628 1.00 0.00 29 ASN A C 2
ATOM 2902 O O . ASN A 1 29 ? 10.586 -7.086 9.971 1.00 0.00 29 ASN A O 2
ATOM 2913 N N . ALA A 1 30 ? 11.540 -5.174 10.480 1.00 0.00 30 ALA A N 2
ATOM 2914 C CA . ALA A 1 30 ? 11.667 -5.559 11.910 1.00 0.00 30 ALA A CA 2
ATOM 2915 C C . ALA A 1 30 ? 10.285 -5.912 12.454 1.00 0.00 30 ALA A C 2
ATOM 2916 O O . ALA A 1 30 ? 10.156 -6.516 13.500 1.00 0.00 30 ALA A O 2
ATOM 2923 N N . LYS A 1 31 ? 9.248 -5.550 11.748 1.00 0.00 31 LYS A N 2
ATOM 2924 C CA . LYS A 1 31 ? 7.877 -5.877 12.225 1.00 0.00 31 LYS A CA 2
ATOM 2925 C C . LYS A 1 31 ? 7.357 -7.108 11.473 1.00 0.00 31 LYS A C 2
ATOM 2926 O O . LYS A 1 31 ? 6.247 -7.552 11.688 1.00 0.00 31 LYS A O 2
ATOM 2945 N N . GLY A 1 32 ? 8.153 -7.670 10.600 1.00 0.00 32 GLY A N 2
ATOM 2946 C CA . GLY A 1 32 ? 7.691 -8.879 9.853 1.00 0.00 32 GLY A CA 2
ATOM 2947 C C . GLY A 1 32 ? 6.890 -8.461 8.617 1.00 0.00 32 GLY A C 2
ATOM 2948 O O . GLY A 1 32 ? 6.092 -9.220 8.103 1.00 0.00 32 GLY A O 2
ATOM 2952 N N . VAL A 1 33 ? 7.105 -7.268 8.133 1.00 0.00 33 VAL A N 2
ATOM 2953 C CA . VAL A 1 33 ? 6.362 -6.803 6.921 1.00 0.00 33 VAL A CA 2
ATOM 2954 C C . VAL A 1 33 ? 7.348 -6.624 5.759 1.00 0.00 33 VAL A C 2
ATOM 2955 O O . VAL A 1 33 ? 8.466 -6.186 5.943 1.00 0.00 33 VAL A O 2
ATOM 2968 N N . ARG A 1 34 ? 6.955 -6.977 4.567 1.00 0.00 34 ARG A N 2
ATOM 2969 C CA . ARG A 1 34 ? 7.890 -6.838 3.413 1.00 0.00 34 ARG A CA 2
ATOM 2970 C C . ARG A 1 34 ? 7.805 -5.416 2.853 1.00 0.00 34 ARG A C 2
ATOM 2971 O O . ARG A 1 34 ? 6.744 -4.830 2.777 1.00 0.00 34 ARG A O 2
ATOM 2992 N N . PHE A 1 35 ? 8.919 -4.860 2.455 1.00 0.00 35 PHE A N 2
ATOM 2993 C CA . PHE A 1 35 ? 8.917 -3.479 1.892 1.00 0.00 35 PHE A CA 2
ATOM 2994 C C . PHE A 1 35 ? 10.088 -3.352 0.916 1.00 0.00 35 PHE A C 2
ATOM 2995 O O . PHE A 1 35 ? 11.229 -3.576 1.268 1.00 0.00 35 PHE A O 2
ATOM 3012 N N . GLU A 1 36 ? 9.816 -3.005 -0.312 1.00 0.00 36 GLU A N 2
ATOM 3013 C CA . GLU A 1 36 ? 10.917 -2.879 -1.307 1.00 0.00 36 GLU A CA 2
ATOM 3014 C C . GLU A 1 36 ? 10.583 -1.756 -2.286 1.00 0.00 36 GLU A C 2
ATOM 3015 O O . GLU A 1 36 ? 9.469 -1.279 -2.334 1.00 0.00 36 GLU A O 2
ATOM 3027 N N . ARG A 1 37 ? 11.536 -1.330 -3.068 1.00 0.00 37 ARG A N 2
ATOM 3028 C CA . ARG A 1 37 ? 11.262 -0.237 -4.042 1.00 0.00 37 ARG A CA 2
ATOM 3029 C C . ARG A 1 37 ? 11.169 -0.821 -5.451 1.00 0.00 37 ARG A C 2
ATOM 3030 O O . ARG A 1 37 ? 12.081 -1.471 -5.924 1.00 0.00 37 ARG A O 2
ATOM 3051 N N . TRP A 1 38 ? 10.071 -0.609 -6.124 1.00 0.00 38 TRP A N 2
ATOM 3052 C CA . TRP A 1 38 ? 9.922 -1.167 -7.496 1.00 0.00 38 TRP A CA 2
ATOM 3053 C C . TRP A 1 38 ? 10.102 -0.048 -8.520 1.00 0.00 38 TRP A C 2
ATOM 3054 O O . TRP A 1 38 ? 9.729 1.085 -8.289 1.00 0.00 38 TRP A O 2
ATOM 3075 N N . GLN A 1 39 ? 10.669 -0.356 -9.652 1.00 0.00 39 GLN A N 2
ATOM 3076 C CA . GLN A 1 39 ? 10.870 0.690 -10.690 1.00 0.00 39 GLN A CA 2
ATOM 3077 C C . GLN A 1 39 ? 9.720 0.644 -11.701 1.00 0.00 39 GLN A C 2
ATOM 3078 O O . GLN A 1 39 ? 9.502 -0.350 -12.363 1.00 0.00 39 GLN A O 2
ATOM 3092 N N . ALA A 1 40 ? 8.985 1.714 -11.822 1.00 0.00 40 ALA A N 2
ATOM 3093 C CA . ALA A 1 40 ? 7.850 1.733 -12.789 1.00 0.00 40 ALA A CA 2
ATOM 3094 C C . ALA A 1 40 ? 8.347 2.241 -14.147 1.00 0.00 40 ALA A C 2
ATOM 3095 O O . ALA A 1 40 ? 8.021 3.329 -14.580 1.00 0.00 40 ALA A O 2
ATOM 3102 N N . ASP A 1 41 ? 9.144 1.458 -14.819 1.00 0.00 41 ASP A N 2
ATOM 3103 C CA . ASP A 1 41 ? 9.673 1.883 -16.144 1.00 0.00 41 ASP A CA 2
ATOM 3104 C C . ASP A 1 41 ? 8.819 1.276 -17.261 1.00 0.00 41 ASP A C 2
ATOM 3105 O O . ASP A 1 41 ? 9.064 1.500 -18.430 1.00 0.00 41 ASP A O 2
ATOM 3114 N N . ARG A 1 42 ? 7.829 0.495 -16.917 1.00 0.00 42 ARG A N 2
ATOM 3115 C CA . ARG A 1 42 ? 6.984 -0.133 -17.973 1.00 0.00 42 ARG A CA 2
ATOM 3116 C C . ARG A 1 42 ? 5.757 0.741 -18.254 1.00 0.00 42 ARG A C 2
ATOM 3117 O O . ARG A 1 42 ? 5.021 1.101 -17.358 1.00 0.00 42 ARG A O 2
ATOM 3138 N N . ASP A 1 43 ? 5.537 1.085 -19.499 1.00 0.00 43 ASP A N 2
ATOM 3139 C CA . ASP A 1 43 ? 4.359 1.932 -19.859 1.00 0.00 43 ASP A CA 2
ATOM 3140 C C . ASP A 1 43 ? 3.182 1.039 -20.279 1.00 0.00 43 ASP A C 2
ATOM 3141 O O . ASP A 1 43 ? 3.308 0.209 -21.157 1.00 0.00 43 ASP A O 2
ATOM 3150 N N . LEU A 1 44 ? 2.040 1.206 -19.663 1.00 0.00 44 LEU A N 2
ATOM 3151 C CA . LEU A 1 44 ? 0.859 0.369 -20.039 1.00 0.00 44 LEU A CA 2
ATOM 3152 C C . LEU A 1 44 ? -0.045 1.155 -20.978 1.00 0.00 44 LEU A C 2
ATOM 3153 O O . LEU A 1 44 ? -1.137 0.730 -21.298 1.00 0.00 44 LEU A O 2
ATOM 3169 N N . GLY A 1 45 ? 0.394 2.299 -21.410 1.00 0.00 45 GLY A N 2
ATOM 3170 C CA . GLY A 1 45 ? -0.452 3.121 -22.317 1.00 0.00 45 GLY A CA 2
ATOM 3171 C C . GLY A 1 45 ? -0.597 4.518 -21.718 1.00 0.00 45 GLY A C 2
ATOM 3172 O O . GLY A 1 45 ? 0.273 4.979 -21.005 1.00 0.00 45 GLY A O 2
ATOM 3176 N N . ALA A 1 46 ? -1.681 5.204 -21.972 1.00 0.00 46 ALA A N 2
ATOM 3177 C CA . ALA A 1 46 ? -1.840 6.558 -21.374 1.00 0.00 46 ALA A CA 2
ATOM 3178 C C . ALA A 1 46 ? -2.617 6.437 -20.061 1.00 0.00 46 ALA A C 2
ATOM 3179 O O . ALA A 1 46 ? -2.153 6.845 -19.014 1.00 0.00 46 ALA A O 2
ATOM 3186 N N . ALA A 1 47 ? -3.796 5.869 -20.105 1.00 0.00 47 ALA A N 2
ATOM 3187 C CA . ALA A 1 47 ? -4.598 5.709 -18.859 1.00 0.00 47 ALA A CA 2
ATOM 3188 C C . ALA A 1 47 ? -4.402 4.288 -18.302 1.00 0.00 47 ALA A C 2
ATOM 3189 O O . ALA A 1 47 ? -4.599 3.319 -19.009 1.00 0.00 47 ALA A O 2
ATOM 3196 N N . PRO A 1 48 ? -4.031 4.144 -17.054 1.00 0.00 48 PRO A N 2
ATOM 3197 C CA . PRO A 1 48 ? -3.831 2.810 -16.439 1.00 0.00 48 PRO A CA 2
ATOM 3198 C C . PRO A 1 48 ? -5.155 2.168 -16.041 1.00 0.00 48 PRO A C 2
ATOM 3199 O O . PRO A 1 48 ? -5.984 2.776 -15.394 1.00 0.00 48 PRO A O 2
ATOM 3210 N N . THR A 1 49 ? -5.342 0.940 -16.401 1.00 0.00 49 THR A N 2
ATOM 3211 C CA . THR A 1 49 ? -6.596 0.216 -16.033 1.00 0.00 49 THR A CA 2
ATOM 3212 C C . THR A 1 49 ? -6.237 -0.938 -15.092 1.00 0.00 49 THR A C 2
ATOM 3213 O O . THR A 1 49 ? -5.089 -1.114 -14.731 1.00 0.00 49 THR A O 2
ATOM 3224 N N . ALA A 1 50 ? -7.194 -1.732 -14.687 1.00 0.00 50 ALA A N 2
ATOM 3225 C CA . ALA A 1 50 ? -6.858 -2.862 -13.772 1.00 0.00 50 ALA A CA 2
ATOM 3226 C C . ALA A 1 50 ? -6.256 -4.026 -14.568 1.00 0.00 50 ALA A C 2
ATOM 3227 O O . ALA A 1 50 ? -5.211 -4.535 -14.228 1.00 0.00 50 ALA A O 2
ATOM 3234 N N . GLU A 1 51 ? -6.913 -4.472 -15.608 1.00 0.00 51 GLU A N 2
ATOM 3235 C CA . GLU A 1 51 ? -6.367 -5.625 -16.389 1.00 0.00 51 GLU A CA 2
ATOM 3236 C C . GLU A 1 51 ? -4.999 -5.262 -16.970 1.00 0.00 51 GLU A C 2
ATOM 3237 O O . GLU A 1 51 ? -4.090 -6.061 -16.979 1.00 0.00 51 GLU A O 2
ATOM 3249 N N . THR A 1 52 ? -4.856 -4.069 -17.470 1.00 0.00 52 THR A N 2
ATOM 3250 C CA . THR A 1 52 ? -3.534 -3.702 -18.058 1.00 0.00 52 THR A CA 2
ATOM 3251 C C . THR A 1 52 ? -2.513 -3.646 -16.916 1.00 0.00 52 THR A C 2
ATOM 3252 O O . THR A 1 52 ? -1.540 -4.357 -16.915 1.00 0.00 52 THR A O 2
ATOM 3263 N N . VAL A 1 53 ? -2.719 -2.800 -15.957 1.00 0.00 53 VAL A N 2
ATOM 3264 C CA . VAL A 1 53 ? -1.740 -2.700 -14.836 1.00 0.00 53 VAL A CA 2
ATOM 3265 C C . VAL A 1 53 ? -1.368 -4.110 -14.350 1.00 0.00 53 VAL A C 2
ATOM 3266 O O . VAL A 1 53 ? -0.268 -4.352 -13.898 1.00 0.00 53 VAL A O 2
ATOM 3279 N N . ILE A 1 54 ? -2.270 -5.043 -14.452 1.00 0.00 54 ILE A N 2
ATOM 3280 C CA . ILE A 1 54 ? -1.963 -6.438 -14.010 1.00 0.00 54 ILE A CA 2
ATOM 3281 C C . ILE A 1 54 ? -1.030 -7.145 -15.004 1.00 0.00 54 ILE A C 2
ATOM 3282 O O . ILE A 1 54 ? -0.012 -7.691 -14.630 1.00 0.00 54 ILE A O 2
ATOM 3298 N N . ALA A 1 55 ? -1.400 -7.182 -16.258 1.00 0.00 55 ALA A N 2
ATOM 3299 C CA . ALA A 1 55 ? -0.571 -7.899 -17.273 1.00 0.00 55 ALA A CA 2
ATOM 3300 C C . ALA A 1 55 ? 0.798 -7.230 -17.449 1.00 0.00 55 ALA A C 2
ATOM 3301 O O . ALA A 1 55 ? 1.808 -7.891 -17.580 1.00 0.00 55 ALA A O 2
ATOM 3308 N N . ALA A 1 56 ? 0.837 -5.928 -17.491 1.00 0.00 56 ALA A N 2
ATOM 3309 C CA . ALA A 1 56 ? 2.159 -5.277 -17.703 1.00 0.00 56 ALA A CA 2
ATOM 3310 C C . ALA A 1 56 ? 3.034 -5.518 -16.473 1.00 0.00 56 ALA A C 2
ATOM 3311 O O . ALA A 1 56 ? 4.106 -6.077 -16.583 1.00 0.00 56 ALA A O 2
ATOM 3318 N N . TYR A 1 57 ? 2.631 -5.100 -15.301 1.00 0.00 57 TYR A N 2
ATOM 3319 C CA . TYR A 1 57 ? 3.512 -5.313 -14.120 1.00 0.00 57 TYR A CA 2
ATOM 3320 C C . TYR A 1 57 ? 3.464 -6.785 -13.699 1.00 0.00 57 TYR A C 2
ATOM 3321 O O . TYR A 1 57 ? 3.965 -7.162 -12.658 1.00 0.00 57 TYR A O 2
ATOM 3339 N N . GLN A 1 58 ? 2.882 -7.621 -14.515 1.00 0.00 58 GLN A N 2
ATOM 3340 C CA . GLN A 1 58 ? 2.819 -9.075 -14.184 1.00 0.00 58 GLN A CA 2
ATOM 3341 C C . GLN A 1 58 ? 4.239 -9.605 -13.988 1.00 0.00 58 GLN A C 2
ATOM 3342 O O . GLN A 1 58 ? 4.536 -10.290 -13.028 1.00 0.00 58 GLN A O 2
ATOM 3356 N N . HIS A 1 59 ? 5.115 -9.295 -14.901 1.00 0.00 59 HIS A N 2
ATOM 3357 C CA . HIS A 1 59 ? 6.516 -9.775 -14.794 1.00 0.00 59 HIS A CA 2
ATOM 3358 C C . HIS A 1 59 ? 7.088 -9.350 -13.442 1.00 0.00 59 HIS A C 2
ATOM 3359 O O . HIS A 1 59 ? 7.983 -9.975 -12.908 1.00 0.00 59 HIS A O 2
ATOM 3374 N N . ALA A 1 60 ? 6.568 -8.294 -12.881 1.00 0.00 60 ALA A N 2
ATOM 3375 C CA . ALA A 1 60 ? 7.069 -7.829 -11.559 1.00 0.00 60 ALA A CA 2
ATOM 3376 C C . ALA A 1 60 ? 6.449 -8.686 -10.446 1.00 0.00 60 ALA A C 2
ATOM 3377 O O . ALA A 1 60 ? 7.034 -8.887 -9.401 1.00 0.00 60 ALA A O 2
ATOM 3384 N N . ILE A 1 61 ? 5.266 -9.191 -10.663 1.00 0.00 61 ILE A N 2
ATOM 3385 C CA . ILE A 1 61 ? 4.603 -10.028 -9.620 1.00 0.00 61 ILE A CA 2
ATOM 3386 C C . ILE A 1 61 ? 5.436 -11.290 -9.348 1.00 0.00 61 ILE A C 2
ATOM 3387 O O . ILE A 1 61 ? 5.509 -11.768 -8.231 1.00 0.00 61 ILE A O 2
ATOM 3403 N N . ASP A 1 62 ? 6.060 -11.836 -10.357 1.00 0.00 62 ASP A N 2
ATOM 3404 C CA . ASP A 1 62 ? 6.883 -13.071 -10.168 1.00 0.00 62 ASP A CA 2
ATOM 3405 C C . ASP A 1 62 ? 8.104 -12.794 -9.272 1.00 0.00 62 ASP A C 2
ATOM 3406 O O . ASP A 1 62 ? 8.525 -13.639 -8.506 1.00 0.00 62 ASP A O 2
ATOM 3415 N N . LYS A 1 63 ? 8.669 -11.623 -9.358 1.00 0.00 63 LYS A N 2
ATOM 3416 C CA . LYS A 1 63 ? 9.855 -11.237 -8.525 1.00 0.00 63 LYS A CA 2
ATOM 3417 C C . LYS A 1 63 ? 9.416 -10.824 -7.120 1.00 0.00 63 LYS A C 2
ATOM 3418 O O . LYS A 1 63 ? 10.213 -10.712 -6.211 1.00 0.00 63 LYS A O 2
ATOM 3437 N N . LEU A 1 64 ? 8.156 -10.578 -6.952 1.00 0.00 64 LEU A N 2
ATOM 3438 C CA . LEU A 1 64 ? 7.668 -10.144 -5.614 1.00 0.00 64 LEU A CA 2
ATOM 3439 C C . LEU A 1 64 ? 8.073 -11.211 -4.609 1.00 0.00 64 LEU A C 2
ATOM 3440 O O . LEU A 1 64 ? 9.000 -11.036 -3.844 1.00 0.00 64 LEU A O 2
ATOM 3456 N N . VAL A 1 65 ? 7.424 -12.323 -4.625 1.00 0.00 65 VAL A N 2
ATOM 3457 C CA . VAL A 1 65 ? 7.813 -13.408 -3.697 1.00 0.00 65 VAL A CA 2
ATOM 3458 C C . VAL A 1 65 ? 7.585 -14.730 -4.407 1.00 0.00 65 VAL A C 2
ATOM 3459 O O . VAL A 1 65 ? 6.493 -15.014 -4.854 1.00 0.00 65 VAL A O 2
ATOM 3472 N N . ALA A 1 66 ? 8.586 -15.549 -4.524 1.00 0.00 66 ALA A N 2
ATOM 3473 C CA . ALA A 1 66 ? 8.355 -16.837 -5.217 1.00 0.00 66 ALA A CA 2
ATOM 3474 C C . ALA A 1 66 ? 7.960 -17.895 -4.185 1.00 0.00 66 ALA A C 2
ATOM 3475 O O . ALA A 1 66 ? 8.779 -18.401 -3.442 1.00 0.00 66 ALA A O 2
ATOM 3482 N N . GLU A 1 67 ? 6.705 -18.250 -4.165 1.00 0.00 67 GLU A N 2
ATOM 3483 C CA . GLU A 1 67 ? 6.220 -19.298 -3.224 1.00 0.00 67 GLU A CA 2
ATOM 3484 C C . GLU A 1 67 ? 4.823 -19.735 -3.670 1.00 0.00 67 GLU A C 2
ATOM 3485 O O . GLU A 1 67 ? 3.995 -18.906 -3.989 1.00 0.00 67 GLU A O 2
ATOM 3497 N N . LYS A 1 68 ? 4.532 -21.006 -3.666 1.00 0.00 68 LYS A N 2
ATOM 3498 C CA . LYS A 1 68 ? 3.165 -21.455 -4.076 1.00 0.00 68 LYS A CA 2
ATOM 3499 C C . LYS A 1 68 ? 2.698 -20.704 -5.332 1.00 0.00 68 LYS A C 2
ATOM 3500 O O . LYS A 1 68 ? 3.391 -19.868 -5.875 1.00 0.00 68 LYS A O 2
ATOM 3519 N N . GLY A 1 69 ? 1.523 -21.016 -5.807 1.00 0.00 69 GLY A N 2
ATOM 3520 C CA . GLY A 1 69 ? 1.002 -20.332 -7.026 1.00 0.00 69 GLY A CA 2
ATOM 3521 C C . GLY A 1 69 ? 0.186 -19.102 -6.613 1.00 0.00 69 GLY A C 2
ATOM 3522 O O . GLY A 1 69 ? -0.466 -18.479 -7.428 1.00 0.00 69 GLY A O 2
ATOM 3526 N N . TYR A 1 70 ? 0.213 -18.751 -5.354 1.00 0.00 70 TYR A N 2
ATOM 3527 C CA . TYR A 1 70 ? -0.568 -17.567 -4.882 1.00 0.00 70 TYR A CA 2
ATOM 3528 C C . TYR A 1 70 ? -2.031 -17.723 -5.310 1.00 0.00 70 TYR A C 2
ATOM 3529 O O . TYR A 1 70 ? -2.358 -18.526 -6.161 1.00 0.00 70 TYR A O 2
ATOM 3547 N N . GLN A 1 71 ? -2.919 -16.974 -4.716 1.00 0.00 71 GLN A N 2
ATOM 3548 C CA . GLN A 1 71 ? -4.355 -17.098 -5.085 1.00 0.00 71 GLN A CA 2
ATOM 3549 C C . GLN A 1 71 ? -4.657 -16.234 -6.311 1.00 0.00 71 GLN A C 2
ATOM 3550 O O . GLN A 1 71 ? -4.870 -16.738 -7.395 1.00 0.00 71 GLN A O 2
ATOM 3564 N N . SER A 1 72 ? -4.682 -14.939 -6.156 1.00 0.00 72 SER A N 2
ATOM 3565 C CA . SER A 1 72 ? -4.976 -14.065 -7.325 1.00 0.00 72 SER A CA 2
ATOM 3566 C C . SER A 1 72 ? -4.629 -12.614 -6.995 1.00 0.00 72 SER A C 2
ATOM 3567 O O . SER A 1 72 ? -4.296 -12.279 -5.875 1.00 0.00 72 SER A O 2
ATOM 3575 N N . TRP A 1 73 ? -4.714 -11.753 -7.968 1.00 0.00 73 TRP A N 2
ATOM 3576 C CA . TRP A 1 73 ? -4.399 -10.320 -7.722 1.00 0.00 73 TRP A CA 2
ATOM 3577 C C . TRP A 1 73 ? -5.425 -9.430 -8.427 1.00 0.00 73 TRP A C 2
ATOM 3578 O O . TRP A 1 73 ? -6.001 -9.798 -9.430 1.00 0.00 73 TRP A O 2
ATOM 3599 N N . ASP A 1 74 ? -5.662 -8.262 -7.891 1.00 0.00 74 ASP A N 2
ATOM 3600 C CA . ASP A 1 74 ? -6.659 -7.337 -8.503 1.00 0.00 74 ASP A CA 2
ATOM 3601 C C . ASP A 1 74 ? -6.163 -5.897 -8.368 1.00 0.00 74 ASP A C 2
ATOM 3602 O O . ASP A 1 74 ? -5.219 -5.628 -7.660 1.00 0.00 74 ASP A O 2
ATOM 3611 N N . VAL A 1 75 ? -6.787 -4.973 -9.047 1.00 0.00 75 VAL A N 2
ATOM 3612 C CA . VAL A 1 75 ? -6.344 -3.551 -8.956 1.00 0.00 75 VAL A CA 2
ATOM 3613 C C . VAL A 1 75 ? -7.481 -2.690 -8.416 1.00 0.00 75 VAL A C 2
ATOM 3614 O O . VAL A 1 75 ? -8.643 -3.020 -8.562 1.00 0.00 75 VAL A O 2
ATOM 3627 N N . ILE A 1 76 ? -7.158 -1.585 -7.805 1.00 0.00 76 ILE A N 2
ATOM 3628 C CA . ILE A 1 76 ? -8.219 -0.694 -7.266 1.00 0.00 76 ILE A CA 2
ATOM 3629 C C . ILE A 1 76 ? -8.025 0.706 -7.845 1.00 0.00 76 ILE A C 2
ATOM 3630 O O . ILE A 1 76 ? -7.216 1.480 -7.373 1.00 0.00 76 ILE A O 2
ATOM 3646 N N . SER A 1 77 ? -8.767 1.036 -8.867 1.00 0.00 77 SER A N 2
ATOM 3647 C CA . SER A 1 77 ? -8.642 2.384 -9.489 1.00 0.00 77 SER A CA 2
ATOM 3648 C C . SER A 1 77 ? -9.972 3.132 -9.366 1.00 0.00 77 SER A C 2
ATOM 3649 O O . SER A 1 77 ? -11.024 2.592 -9.646 1.00 0.00 77 SER A O 2
ATOM 3657 N N . LEU A 1 78 ? -9.930 4.371 -8.953 1.00 0.00 78 LEU A N 2
ATOM 3658 C CA . LEU A 1 78 ? -11.183 5.166 -8.814 1.00 0.00 78 LEU A CA 2
ATOM 3659 C C . LEU A 1 78 ? -11.072 6.440 -9.658 1.00 0.00 78 LEU A C 2
ATOM 3660 O O . LEU A 1 78 ? -10.065 7.105 -9.660 1.00 0.00 78 LEU A O 2
ATOM 3676 N N . ARG A 1 79 ? -12.094 6.786 -10.383 1.00 0.00 79 ARG A N 2
ATOM 3677 C CA . ARG A 1 79 ? -12.023 8.017 -11.226 1.00 0.00 79 ARG A CA 2
ATOM 3678 C C . ARG A 1 79 ? -12.660 9.194 -10.481 1.00 0.00 79 ARG A C 2
ATOM 3679 O O . ARG A 1 79 ? -13.441 9.010 -9.582 1.00 0.00 79 ARG A O 2
ATOM 3700 N N . ALA A 1 80 ? -12.321 10.404 -10.844 1.00 0.00 80 ALA A N 2
ATOM 3701 C CA . ALA A 1 80 ? -12.916 11.595 -10.159 1.00 0.00 80 ALA A CA 2
ATOM 3702 C C . ALA A 1 80 ? -14.295 11.911 -10.771 1.00 0.00 80 ALA A C 2
ATOM 3703 O O . ALA A 1 80 ? -15.141 12.531 -10.157 1.00 0.00 80 ALA A O 2
ATOM 3710 N N . ASP A 1 81 ? -14.491 11.503 -11.992 1.00 0.00 81 ASP A N 2
ATOM 3711 C CA . ASP A 1 81 ? -15.785 11.785 -12.696 1.00 0.00 81 ASP A CA 2
ATOM 3712 C C . ASP A 1 81 ? -16.819 10.696 -12.382 1.00 0.00 81 ASP A C 2
ATOM 3713 O O . ASP A 1 81 ? -17.635 10.349 -13.214 1.00 0.00 81 ASP A O 2
ATOM 3722 N N . ASN A 1 82 ? -16.800 10.167 -11.187 1.00 0.00 82 ASN A N 2
ATOM 3723 C CA . ASN A 1 82 ? -17.792 9.114 -10.810 1.00 0.00 82 ASN A CA 2
ATOM 3724 C C . ASN A 1 82 ? -18.422 9.441 -9.435 1.00 0.00 82 ASN A C 2
ATOM 3725 O O . ASN A 1 82 ? -17.720 9.552 -8.451 1.00 0.00 82 ASN A O 2
ATOM 3736 N N . PRO A 1 83 ? -19.723 9.576 -9.336 1.00 0.00 83 PRO A N 2
ATOM 3737 C CA . PRO A 1 83 ? -20.384 9.866 -8.027 1.00 0.00 83 PRO A CA 2
ATOM 3738 C C . PRO A 1 83 ? -20.494 8.607 -7.150 1.00 0.00 83 PRO A C 2
ATOM 3739 O O . PRO A 1 83 ? -20.595 8.674 -5.937 1.00 0.00 83 PRO A O 2
ATOM 3750 N N . GLN A 1 84 ? -20.502 7.461 -7.769 1.00 0.00 84 GLN A N 2
ATOM 3751 C CA . GLN A 1 84 ? -20.637 6.196 -6.991 1.00 0.00 84 GLN A CA 2
ATOM 3752 C C . GLN A 1 84 ? -19.304 5.863 -6.313 1.00 0.00 84 GLN A C 2
ATOM 3753 O O . GLN A 1 84 ? -19.209 4.936 -5.534 1.00 0.00 84 GLN A O 2
ATOM 3767 N N . LYS A 1 85 ? -18.278 6.627 -6.578 1.00 0.00 85 LYS A N 2
ATOM 3768 C CA . LYS A 1 85 ? -16.965 6.363 -5.923 1.00 0.00 85 LYS A CA 2
ATOM 3769 C C . LYS A 1 85 ? -16.956 7.016 -4.536 1.00 0.00 85 LYS A C 2
ATOM 3770 O O . LYS A 1 85 ? -16.307 6.552 -3.624 1.00 0.00 85 LYS A O 2
ATOM 3789 N N . GLU A 1 86 ? -17.659 8.100 -4.368 1.00 0.00 86 GLU A N 2
ATOM 3790 C CA . GLU A 1 86 ? -17.654 8.757 -3.032 1.00 0.00 86 GLU A CA 2
ATOM 3791 C C . GLU A 1 86 ? -18.130 7.725 -2.010 1.00 0.00 86 GLU A C 2
ATOM 3792 O O . GLU A 1 86 ? -17.619 7.640 -0.903 1.00 0.00 86 GLU A O 2
ATOM 3804 N N . ALA A 1 87 ? -19.071 6.902 -2.384 1.00 0.00 87 ALA A N 2
ATOM 3805 C CA . ALA A 1 87 ? -19.547 5.842 -1.454 1.00 0.00 87 ALA A CA 2
ATOM 3806 C C . ALA A 1 87 ? -18.405 4.848 -1.221 1.00 0.00 87 ALA A C 2
ATOM 3807 O O . ALA A 1 87 ? -18.351 4.176 -0.210 1.00 0.00 87 ALA A O 2
ATOM 3814 N N . LEU A 1 88 ? -17.491 4.748 -2.156 1.00 0.00 88 LEU A N 2
ATOM 3815 C CA . LEU A 1 88 ? -16.353 3.797 -1.998 1.00 0.00 88 LEU A CA 2
ATOM 3816 C C . LEU A 1 88 ? -15.384 4.324 -0.933 1.00 0.00 88 LEU A C 2
ATOM 3817 O O . LEU A 1 88 ? -14.605 3.582 -0.379 1.00 0.00 88 LEU A O 2
ATOM 3833 N N . ARG A 1 89 ? -15.408 5.599 -0.654 1.00 0.00 89 ARG A N 2
ATOM 3834 C CA . ARG A 1 89 ? -14.454 6.122 0.372 1.00 0.00 89 ARG A CA 2
ATOM 3835 C C . ARG A 1 89 ? -14.656 5.328 1.675 1.00 0.00 89 ARG A C 2
ATOM 3836 O O . ARG A 1 89 ? -13.754 4.695 2.150 1.00 0.00 89 ARG A O 2
ATOM 3857 N N . GLU A 1 90 ? -15.835 5.361 2.234 1.00 0.00 90 GLU A N 2
ATOM 3858 C CA . GLU A 1 90 ? -16.107 4.595 3.512 1.00 0.00 90 GLU A CA 2
ATOM 3859 C C . GLU A 1 90 ? -15.894 3.095 3.260 1.00 0.00 90 GLU A C 2
ATOM 3860 O O . GLU A 1 90 ? -15.580 2.316 4.137 1.00 0.00 90 GLU A O 2
ATOM 3872 N N . LYS A 1 91 ? -16.084 2.735 2.042 1.00 0.00 91 LYS A N 2
ATOM 3873 C CA . LYS A 1 91 ? -15.923 1.304 1.648 1.00 0.00 91 LYS A CA 2
ATOM 3874 C C . LYS A 1 91 ? -14.466 0.863 1.871 1.00 0.00 91 LYS A C 2
ATOM 3875 O O . LYS A 1 91 ? -14.208 -0.253 2.281 1.00 0.00 91 LYS A O 2
ATOM 3894 N N . PHE A 1 92 ? -13.511 1.728 1.637 1.00 0.00 92 PHE A N 2
ATOM 3895 C CA . PHE A 1 92 ? -12.079 1.350 1.861 1.00 0.00 92 PHE A CA 2
ATOM 3896 C C . PHE A 1 92 ? -11.562 1.947 3.167 1.00 0.00 92 PHE A C 2
ATOM 3897 O O . PHE A 1 92 ? -10.529 1.562 3.678 1.00 0.00 92 PHE A O 2
ATOM 3914 N N . LEU A 1 93 ? -12.251 2.919 3.673 1.00 0.00 93 LEU A N 2
ATOM 3915 C CA . LEU A 1 93 ? -11.801 3.606 4.913 1.00 0.00 93 LEU A CA 2
ATOM 3916 C C . LEU A 1 93 ? -12.330 2.909 6.154 1.00 0.00 93 LEU A C 2
ATOM 3917 O O . LEU A 1 93 ? -12.189 3.431 7.242 1.00 0.00 93 LEU A O 2
ATOM 3933 N N . ASN A 1 94 ? -12.917 1.745 6.049 1.00 0.00 94 ASN A N 2
ATOM 3934 C CA . ASN A 1 94 ? -13.408 1.070 7.276 1.00 0.00 94 ASN A CA 2
ATOM 3935 C C . ASN A 1 94 ? -12.432 -0.045 7.631 1.00 0.00 94 ASN A C 2
ATOM 3936 O O . ASN A 1 94 ? -11.479 -0.291 6.919 1.00 0.00 94 ASN A O 2
ATOM 3947 N N . GLU A 1 95 ? -12.648 -0.720 8.722 1.00 0.00 95 GLU A N 2
ATOM 3948 C CA . GLU A 1 95 ? -11.710 -1.809 9.104 1.00 0.00 95 GLU A CA 2
ATOM 3949 C C . GLU A 1 95 ? -11.863 -2.993 8.146 1.00 0.00 95 GLU A C 2
ATOM 3950 O O . GLU A 1 95 ? -12.932 -3.549 7.994 1.00 0.00 95 GLU A O 2
ATOM 3962 N N . HIS A 1 96 ? -10.795 -3.398 7.520 1.00 0.00 96 HIS A N 2
ATOM 3963 C CA . HIS A 1 96 ? -10.862 -4.563 6.596 1.00 0.00 96 HIS A CA 2
ATOM 3964 C C . HIS A 1 96 ? -9.624 -5.432 6.858 1.00 0.00 96 HIS A C 2
ATOM 3965 O O . HIS A 1 96 ? -8.505 -4.968 6.766 1.00 0.00 96 HIS A O 2
ATOM 3979 N N . THR A 1 97 ? -9.815 -6.673 7.235 1.00 0.00 97 THR A N 2
ATOM 3980 C CA . THR A 1 97 ? -8.645 -7.550 7.563 1.00 0.00 97 THR A CA 2
ATOM 3981 C C . THR A 1 97 ? -8.773 -8.925 6.894 1.00 0.00 97 THR A C 2
ATOM 3982 O O . THR A 1 97 ? -9.854 -9.403 6.616 1.00 0.00 97 THR A O 2
ATOM 3993 N N . HIS A 1 98 ? -7.658 -9.569 6.672 1.00 0.00 98 HIS A N 2
ATOM 3994 C CA . HIS A 1 98 ? -7.675 -10.934 6.062 1.00 0.00 98 HIS A CA 2
ATOM 3995 C C . HIS A 1 98 ? -6.703 -11.844 6.813 1.00 0.00 98 HIS A C 2
ATOM 3996 O O . HIS A 1 98 ? -5.872 -11.389 7.573 1.00 0.00 98 HIS A O 2
ATOM 4010 N N . GLY A 1 99 ? -6.806 -13.128 6.605 1.00 0.00 99 GLY A N 2
ATOM 4011 C CA . GLY A 1 99 ? -5.894 -14.080 7.301 1.00 0.00 99 GLY A CA 2
ATOM 4012 C C . GLY A 1 99 ? -4.640 -14.340 6.456 1.00 0.00 99 GLY A C 2
ATOM 4013 O O . GLY A 1 99 ? -3.943 -15.315 6.659 1.00 0.00 99 GLY A O 2
ATOM 4017 N N . GLU A 1 100 ? -4.320 -13.473 5.531 1.00 0.00 100 GLU A N 2
ATOM 4018 C CA . GLU A 1 100 ? -3.090 -13.664 4.706 1.00 0.00 100 GLU A CA 2
ATOM 4019 C C . GLU A 1 100 ? -2.527 -12.277 4.402 1.00 0.00 100 GLU A C 2
ATOM 4020 O O . GLU A 1 100 ? -3.276 -11.361 4.127 1.00 0.00 100 GLU A O 2
ATOM 4032 N N . ASP A 1 101 ? -1.241 -12.074 4.469 1.00 0.00 101 ASP A N 2
ATOM 4033 C CA . ASP A 1 101 ? -0.703 -10.708 4.208 1.00 0.00 101 ASP A CA 2
ATOM 4034 C C . ASP A 1 101 ? -0.766 -10.355 2.720 1.00 0.00 101 ASP A C 2
ATOM 4035 O O . ASP A 1 101 ? -0.273 -11.078 1.877 1.00 0.00 101 ASP A O 2
ATOM 4044 N N . GLU A 1 102 ? -1.381 -9.247 2.396 1.00 0.00 102 GLU A N 2
ATOM 4045 C CA . GLU A 1 102 ? -1.488 -8.852 0.965 1.00 0.00 102 GLU A CA 2
ATOM 4046 C C . GLU A 1 102 ? -0.526 -7.697 0.714 1.00 0.00 102 GLU A C 2
ATOM 4047 O O . GLU A 1 102 ? -0.205 -6.933 1.603 1.00 0.00 102 GLU A O 2
ATOM 4059 N N . VAL A 1 103 ? -0.035 -7.591 -0.486 1.00 0.00 103 VAL A N 2
ATOM 4060 C CA . VAL A 1 103 ? 0.946 -6.522 -0.806 1.00 0.00 103 VAL A CA 2
ATOM 4061 C C . VAL A 1 103 ? 0.299 -5.473 -1.706 1.00 0.00 103 VAL A C 2
ATOM 4062 O O . VAL A 1 103 ? -0.434 -5.799 -2.617 1.00 0.00 103 VAL A O 2
ATOM 4075 N N . ARG A 1 104 ? 0.577 -4.212 -1.465 1.00 0.00 104 ARG A N 2
ATOM 4076 C CA . ARG A 1 104 ? -0.018 -3.151 -2.325 1.00 0.00 104 ARG A CA 2
ATOM 4077 C C . ARG A 1 104 ? 1.094 -2.415 -3.068 1.00 0.00 104 ARG A C 2
ATOM 4078 O O . ARG A 1 104 ? 1.975 -1.833 -2.467 1.00 0.00 104 ARG A O 2
ATOM 4099 N N . PHE A 1 105 ? 1.046 -2.425 -4.374 1.00 0.00 105 PHE A N 2
ATOM 4100 C CA . PHE A 1 105 ? 2.088 -1.712 -5.169 1.00 0.00 105 PHE A CA 2
ATOM 4101 C C . PHE A 1 105 ? 1.410 -0.591 -5.950 1.00 0.00 105 PHE A C 2
ATOM 4102 O O . PHE A 1 105 ? 0.552 -0.833 -6.772 1.00 0.00 105 PHE A O 2
ATOM 4119 N N . PHE A 1 106 ? 1.755 0.633 -5.685 1.00 0.00 106 PHE A N 2
ATOM 4120 C CA . PHE A 1 106 ? 1.089 1.760 -6.400 1.00 0.00 106 PHE A CA 2
ATOM 4121 C C . PHE A 1 106 ? 1.878 2.084 -7.659 1.00 0.00 106 PHE A C 2
ATOM 4122 O O . PHE A 1 106 ? 2.962 2.561 -7.566 1.00 0.00 106 PHE A O 2
ATOM 4139 N N . VAL A 1 107 ? 1.350 1.855 -8.833 1.00 0.00 107 VAL A N 2
ATOM 4140 C CA . VAL A 1 107 ? 2.152 2.173 -10.056 1.00 0.00 107 VAL A CA 2
ATOM 4141 C C . VAL A 1 107 ? 1.728 3.516 -10.639 1.00 0.00 107 VAL A C 2
ATOM 4142 O O . VAL A 1 107 ? 2.468 4.138 -11.375 1.00 0.00 107 VAL A O 2
ATOM 4155 N N . GLU A 1 108 ? 0.559 3.983 -10.315 1.00 0.00 108 GLU A N 2
ATOM 4156 C CA . GLU A 1 108 ? 0.125 5.297 -10.855 1.00 0.00 108 GLU A CA 2
ATOM 4157 C C . GLU A 1 108 ? -0.689 6.032 -9.792 1.00 0.00 108 GLU A C 2
ATOM 4158 O O . GLU A 1 108 ? -1.677 5.531 -9.293 1.00 0.00 108 GLU A O 2
ATOM 4170 N N . GLY A 1 109 ? -0.277 7.219 -9.443 1.00 0.00 109 GLY A N 2
ATOM 4171 C CA . GLY A 1 109 ? -1.014 7.993 -8.413 1.00 0.00 109 GLY A CA 2
ATOM 4172 C C . GLY A 1 109 ? -0.468 7.649 -7.028 1.00 0.00 109 GLY A C 2
ATOM 4173 O O . GLY A 1 109 ? 0.432 6.847 -6.881 1.00 0.00 109 GLY A O 2
ATOM 4177 N N . ALA A 1 110 ? -0.998 8.274 -6.018 1.00 0.00 110 ALA A N 2
ATOM 4178 C CA . ALA A 1 110 ? -0.506 8.011 -4.635 1.00 0.00 110 ALA A CA 2
ATOM 4179 C C . ALA A 1 110 ? -1.683 7.806 -3.678 1.00 0.00 110 ALA A C 2
ATOM 4180 O O . ALA A 1 110 ? -2.750 8.363 -3.848 1.00 0.00 110 ALA A O 2
ATOM 4187 N N . GLY A 1 111 ? -1.480 7.011 -2.664 1.00 0.00 111 GLY A N 2
ATOM 4188 C CA . GLY A 1 111 ? -2.559 6.756 -1.669 1.00 0.00 111 GLY A CA 2
ATOM 4189 C C . GLY A 1 111 ? -1.979 6.887 -0.259 1.00 0.00 111 GLY A C 2
ATOM 4190 O O . GLY A 1 111 ? -0.857 6.495 -0.006 1.00 0.00 111 GLY A O 2
ATOM 4194 N N . LEU A 1 112 ? -2.729 7.421 0.667 1.00 0.00 112 LEU A N 2
ATOM 4195 C CA . LEU A 1 112 ? -2.199 7.549 2.055 1.00 0.00 112 LEU A CA 2
ATOM 4196 C C . LEU A 1 112 ? -2.499 6.245 2.791 1.00 0.00 112 LEU A C 2
ATOM 4197 O O . LEU A 1 112 ? -3.637 5.923 3.065 1.00 0.00 112 LEU A O 2
ATOM 4213 N N . PHE A 1 113 ? -1.489 5.478 3.085 1.00 0.00 113 PHE A N 2
ATOM 4214 C CA . PHE A 1 113 ? -1.724 4.180 3.769 1.00 0.00 113 PHE A CA 2
ATOM 4215 C C . PHE A 1 113 ? -1.438 4.328 5.262 1.00 0.00 113 PHE A C 2
ATOM 4216 O O . PHE A 1 113 ? -0.437 4.890 5.659 1.00 0.00 113 PHE A O 2
ATOM 4233 N N . CYS A 1 114 ? -2.316 3.828 6.092 1.00 0.00 114 CYS A N 2
ATOM 4234 C CA . CYS A 1 114 ? -2.108 3.938 7.563 1.00 0.00 114 CYS A CA 2
ATOM 4235 C C . CYS A 1 114 ? -1.999 2.537 8.159 1.00 0.00 114 CYS A C 2
ATOM 4236 O O . CYS A 1 114 ? -2.717 1.635 7.777 1.00 0.00 114 CYS A O 2
ATOM 4244 N N . LEU A 1 115 ? -1.103 2.347 9.089 1.00 0.00 115 LEU A N 2
ATOM 4245 C CA . LEU A 1 115 ? -0.943 1.001 9.708 1.00 0.00 115 LEU A CA 2
ATOM 4246 C C . LEU A 1 115 ? -1.060 1.123 11.228 1.00 0.00 115 LEU A C 2
ATOM 4247 O O . LEU A 1 115 ? -0.353 1.883 11.855 1.00 0.00 115 LEU A O 2
ATOM 4263 N N . HIS A 1 116 ? -1.943 0.375 11.827 1.00 0.00 116 HIS A N 2
ATOM 4264 C CA . HIS A 1 116 ? -2.093 0.446 13.306 1.00 0.00 116 HIS A CA 2
ATOM 4265 C C . HIS A 1 116 ? -1.314 -0.706 13.941 1.00 0.00 116 HIS A C 2
ATOM 4266 O O . HIS A 1 116 ? -1.704 -1.853 13.850 1.00 0.00 116 HIS A O 2
ATOM 4281 N N . ILE A 1 117 ? -0.211 -0.408 14.576 1.00 0.00 117 ILE A N 2
ATOM 4282 C CA . ILE A 1 117 ? 0.599 -1.486 15.212 1.00 0.00 117 ILE A CA 2
ATOM 4283 C C . ILE A 1 117 ? 0.807 -1.170 16.700 1.00 0.00 117 ILE A C 2
ATOM 4284 O O . ILE A 1 117 ? 1.615 -0.338 17.063 1.00 0.00 117 ILE A O 2
ATOM 4300 N N . GLY A 1 118 ? 0.085 -1.834 17.558 1.00 0.00 118 GLY A N 2
ATOM 4301 C CA . GLY A 1 118 ? 0.239 -1.585 19.024 1.00 0.00 118 GLY A CA 2
ATOM 4302 C C . GLY A 1 118 ? -0.255 -0.174 19.377 1.00 0.00 118 GLY A C 2
ATOM 4303 O O . GLY A 1 118 ? -1.338 0.225 18.999 1.00 0.00 118 GLY A O 2
ATOM 4307 N N . ASP A 1 119 ? 0.528 0.581 20.110 1.00 0.00 119 ASP A N 2
ATOM 4308 C CA . ASP A 1 119 ? 0.106 1.961 20.501 1.00 0.00 119 ASP A CA 2
ATOM 4309 C C . ASP A 1 119 ? 0.805 2.997 19.616 1.00 0.00 119 ASP A C 2
ATOM 4310 O O . ASP A 1 119 ? 1.046 4.115 20.024 1.00 0.00 119 ASP A O 2
ATOM 4319 N N . GLU A 1 120 ? 1.134 2.635 18.409 1.00 0.00 120 GLU A N 2
ATOM 4320 C CA . GLU A 1 120 ? 1.812 3.602 17.498 1.00 0.00 120 GLU A CA 2
ATOM 4321 C C . GLU A 1 120 ? 1.133 3.557 16.130 1.00 0.00 120 GLU A C 2
ATOM 4322 O O . GLU A 1 120 ? 0.618 2.532 15.729 1.00 0.00 120 GLU A O 2
ATOM 4334 N N . VAL A 1 121 ? 1.121 4.646 15.400 1.00 0.00 121 VAL A N 2
ATOM 4335 C CA . VAL A 1 121 ? 0.469 4.638 14.060 1.00 0.00 121 VAL A CA 2
ATOM 4336 C C . VAL A 1 121 ? 1.515 4.984 12.994 1.00 0.00 121 VAL A C 2
ATOM 4337 O O . VAL A 1 121 ? 2.188 5.991 13.084 1.00 0.00 121 VAL A O 2
ATOM 4350 N N . PHE A 1 122 ? 1.675 4.158 11.997 1.00 0.00 122 PHE A N 2
ATOM 4351 C CA . PHE A 1 122 ? 2.689 4.436 10.945 1.00 0.00 122 PHE A CA 2
ATOM 4352 C C . PHE A 1 122 ? 2.033 5.264 9.835 1.00 0.00 122 PHE A C 2
ATOM 4353 O O . PHE A 1 122 ? 0.944 4.966 9.383 1.00 0.00 122 PHE A O 2
ATOM 4370 N N . GLN A 1 123 ? 2.708 6.282 9.375 1.00 0.00 123 GLN A N 2
ATOM 4371 C CA . GLN A 1 123 ? 2.162 7.121 8.270 1.00 0.00 123 GLN A CA 2
ATOM 4372 C C . GLN A 1 123 ? 3.185 7.141 7.132 1.00 0.00 123 GLN A C 2
ATOM 4373 O O . GLN A 1 123 ? 4.185 7.825 7.209 1.00 0.00 123 GLN A O 2
ATOM 4387 N N . VAL A 1 124 ? 2.950 6.400 6.085 1.00 0.00 124 VAL A N 2
ATOM 4388 C CA . VAL A 1 124 ? 3.927 6.386 4.955 1.00 0.00 124 VAL A CA 2
ATOM 4389 C C . VAL A 1 124 ? 3.219 6.563 3.613 1.00 0.00 124 VAL A C 2
ATOM 4390 O O . VAL A 1 124 ? 2.165 6.009 3.373 1.00 0.00 124 VAL A O 2
ATOM 4403 N N . LEU A 1 125 ? 3.810 7.319 2.729 1.00 0.00 125 LEU A N 2
ATOM 4404 C CA . LEU A 1 125 ? 3.188 7.517 1.394 1.00 0.00 125 LEU A CA 2
ATOM 4405 C C . LEU A 1 125 ? 3.583 6.338 0.517 1.00 0.00 125 LEU A C 2
ATOM 4406 O O . LEU A 1 125 ? 4.683 5.819 0.610 1.00 0.00 125 LEU A O 2
ATOM 4422 N N . CYS A 1 126 ? 2.678 5.906 -0.317 1.00 0.00 126 CYS A N 2
ATOM 4423 C CA . CYS A 1 126 ? 2.951 4.740 -1.199 1.00 0.00 126 CYS A CA 2
ATOM 4424 C C . CYS A 1 126 ? 2.853 5.160 -2.666 1.00 0.00 126 CYS A C 2
ATOM 4425 O O . CYS A 1 126 ? 1.859 5.702 -3.105 1.00 0.00 126 CYS A O 2
ATOM 4433 N N . GLU A 1 127 ? 3.874 4.892 -3.427 1.00 0.00 127 GLU A N 2
ATOM 4434 C CA . GLU A 1 127 ? 3.850 5.249 -4.872 1.00 0.00 127 GLU A CA 2
ATOM 4435 C C . GLU A 1 127 ? 4.599 4.180 -5.670 1.00 0.00 127 GLU A C 2
ATOM 4436 O O . GLU A 1 127 ? 5.203 3.291 -5.115 1.00 0.00 127 GLU A O 2
ATOM 4448 N N . LYS A 1 128 ? 4.584 4.273 -6.968 1.00 0.00 128 LYS A N 2
ATOM 4449 C CA . LYS A 1 128 ? 5.325 3.280 -7.807 1.00 0.00 128 LYS A CA 2
ATOM 4450 C C . LYS A 1 128 ? 6.753 3.190 -7.306 1.00 0.00 128 LYS A C 2
ATOM 4451 O O . LYS A 1 128 ? 7.515 2.325 -7.692 1.00 0.00 128 LYS A O 2
ATOM 4470 N N . ASN A 1 129 ? 7.103 4.068 -6.426 1.00 0.00 129 ASN A N 2
ATOM 4471 C CA . ASN A 1 129 ? 8.472 4.037 -5.855 1.00 0.00 129 ASN A CA 2
ATOM 4472 C C . ASN A 1 129 ? 8.579 2.965 -4.768 1.00 0.00 129 ASN A C 2
ATOM 4473 O O . ASN A 1 129 ? 9.415 2.088 -4.824 1.00 0.00 129 ASN A O 2
ATOM 4484 N N . ASP A 1 130 ? 7.744 3.044 -3.770 1.00 0.00 130 ASP A N 2
ATOM 4485 C CA . ASP A 1 130 ? 7.796 2.047 -2.662 1.00 0.00 130 ASP A CA 2
ATOM 4486 C C . ASP A 1 130 ? 6.672 1.001 -2.781 1.00 0.00 130 ASP A C 2
ATOM 4487 O O . ASP A 1 130 ? 5.745 1.133 -3.573 1.00 0.00 130 ASP A O 2
ATOM 4496 N N . LEU A 1 131 ? 6.741 -0.024 -1.960 1.00 0.00 131 LEU A N 2
ATOM 4497 C CA . LEU A 1 131 ? 5.684 -1.080 -1.954 1.00 0.00 131 LEU A CA 2
ATOM 4498 C C . LEU A 1 131 ? 5.499 -1.590 -0.525 1.00 0.00 131 LEU A C 2
ATOM 4499 O O . LEU A 1 131 ? 6.318 -2.329 -0.013 1.00 0.00 131 LEU A O 2
ATOM 4515 N N . ILE A 1 132 ? 4.462 -1.173 0.141 1.00 0.00 132 ILE A N 2
ATOM 4516 C CA . ILE A 1 132 ? 4.271 -1.598 1.554 1.00 0.00 132 ILE A CA 2
ATOM 4517 C C . ILE A 1 132 ? 3.233 -2.712 1.663 1.00 0.00 132 ILE A C 2
ATOM 4518 O O . ILE A 1 132 ? 2.244 -2.733 0.959 1.00 0.00 132 ILE A O 2
ATOM 4534 N N . SER A 1 133 ? 3.462 -3.638 2.556 1.00 0.00 133 SER A N 2
ATOM 4535 C CA . SER A 1 133 ? 2.506 -4.761 2.745 1.00 0.00 133 SER A CA 2
ATOM 4536 C C . SER A 1 133 ? 2.398 -5.066 4.234 1.00 0.00 133 SER A C 2
ATOM 4537 O O . SER A 1 133 ? 3.400 -5.140 4.916 1.00 0.00 133 SER A O 2
ATOM 4545 N N . VAL A 1 134 ? 1.209 -5.228 4.765 1.00 0.00 134 VAL A N 2
ATOM 4546 C CA . VAL A 1 134 ? 1.096 -5.500 6.225 1.00 0.00 134 VAL A CA 2
ATOM 4547 C C . VAL A 1 134 ? 0.757 -6.981 6.437 1.00 0.00 134 VAL A C 2
ATOM 4548 O O . VAL A 1 134 ? 0.335 -7.649 5.517 1.00 0.00 134 VAL A O 2
ATOM 4561 N N . PRO A 1 135 ? 0.952 -7.510 7.631 1.00 0.00 135 PRO A N 2
ATOM 4562 C CA . PRO A 1 135 ? 0.678 -8.943 7.927 1.00 0.00 135 PRO A CA 2
ATOM 4563 C C . PRO A 1 135 ? -0.789 -9.220 8.267 1.00 0.00 135 PRO A C 2
ATOM 4564 O O . PRO A 1 135 ? -1.577 -8.318 8.475 1.00 0.00 135 PRO A O 2
ATOM 4575 N N . ALA A 1 136 ? -1.151 -10.473 8.332 1.00 0.00 136 ALA A N 2
ATOM 4576 C CA . ALA A 1 136 ? -2.554 -10.837 8.668 1.00 0.00 136 ALA A CA 2
ATOM 4577 C C . ALA A 1 136 ? -2.844 -10.463 10.123 1.00 0.00 136 ALA A C 2
ATOM 4578 O O . ALA A 1 136 ? -1.963 -10.070 10.861 1.00 0.00 136 ALA A O 2
ATOM 4585 N N . HIS A 1 137 ? -4.079 -10.576 10.534 1.00 0.00 137 HIS A N 2
ATOM 4586 C CA . HIS A 1 137 ? -4.447 -10.226 11.939 1.00 0.00 137 HIS A CA 2
ATOM 4587 C C . HIS A 1 137 ? -4.087 -8.763 12.218 1.00 0.00 137 HIS A C 2
ATOM 4588 O O . HIS A 1 137 ? -4.377 -8.232 13.272 1.00 0.00 137 HIS A O 2
ATOM 4603 N N . THR A 1 138 ? -3.481 -8.107 11.268 1.00 0.00 138 THR A N 2
ATOM 4604 C CA . THR A 1 138 ? -3.129 -6.674 11.462 1.00 0.00 138 THR A CA 2
ATOM 4605 C C . THR A 1 138 ? -4.141 -5.819 10.679 1.00 0.00 138 THR A C 2
ATOM 4606 O O . THR A 1 138 ? -4.206 -5.905 9.469 1.00 0.00 138 THR A O 2
ATOM 4617 N N . PRO A 1 139 ? -4.937 -5.006 11.341 1.00 0.00 139 PRO A N 2
ATOM 4618 C CA . PRO A 1 139 ? -5.946 -4.161 10.643 1.00 0.00 139 PRO A CA 2
ATOM 4619 C C . PRO A 1 139 ? -5.276 -3.010 9.892 1.00 0.00 139 PRO A C 2
ATOM 4620 O O . PRO A 1 139 ? -4.410 -2.338 10.414 1.00 0.00 139 PRO A O 2
ATOM 4631 N N . HIS A 1 140 ? -5.709 -2.741 8.698 1.00 0.00 140 HIS A N 2
ATOM 4632 C CA . HIS A 1 140 ? -5.145 -1.589 7.943 1.00 0.00 140 HIS A CA 2
ATOM 4633 C C . HIS A 1 140 ? -6.274 -0.877 7.200 1.00 0.00 140 HIS A C 2
ATOM 4634 O O . HIS A 1 140 ? -7.028 -1.502 6.480 1.00 0.00 140 HIS A O 2
ATOM 4648 N N . TRP A 1 141 ? -6.386 0.413 7.331 1.00 0.00 141 TRP A N 2
ATOM 4649 C CA . TRP A 1 141 ? -7.451 1.141 6.583 1.00 0.00 141 TRP A CA 2
ATOM 4650 C C . TRP A 1 141 ? -6.773 2.081 5.579 1.00 0.00 141 TRP A C 2
ATOM 4651 O O . TRP A 1 141 ? -5.666 2.534 5.792 1.00 0.00 141 TRP A O 2
ATOM 4672 N N . PHE A 1 142 ? -7.414 2.357 4.481 1.00 0.00 142 PHE A N 2
ATOM 4673 C CA . PHE A 1 142 ? -6.804 3.241 3.440 1.00 0.00 142 PHE A CA 2
ATOM 4674 C C . PHE A 1 142 ? -7.158 4.697 3.732 1.00 0.00 142 PHE A C 2
ATOM 4675 O O . PHE A 1 142 ? -7.970 4.992 4.580 1.00 0.00 142 PHE A O 2
ATOM 4692 N N . ASP A 1 143 ? -6.540 5.612 3.049 1.00 0.00 143 ASP A N 2
ATOM 4693 C CA . ASP A 1 143 ? -6.849 7.046 3.287 1.00 0.00 143 ASP A CA 2
ATOM 4694 C C . ASP A 1 143 ? -6.446 7.845 2.049 1.00 0.00 143 ASP A C 2
ATOM 4695 O O . ASP A 1 143 ? -5.282 8.026 1.755 1.00 0.00 143 ASP A O 2
ATOM 4704 N N . MET A 1 144 ? -7.418 8.303 1.310 1.00 0.00 144 MET A N 2
ATOM 4705 C CA . MET A 1 144 ? -7.125 9.072 0.073 1.00 0.00 144 MET A CA 2
ATOM 4706 C C . MET A 1 144 ? -7.154 10.570 0.362 1.00 0.00 144 MET A C 2
ATOM 4707 O O . MET A 1 144 ? -6.409 11.336 -0.217 1.00 0.00 144 MET A O 2
ATOM 4721 N N . GLY A 1 145 ? -8.019 10.997 1.236 1.00 0.00 145 GLY A N 2
ATOM 4722 C CA . GLY A 1 145 ? -8.112 12.453 1.549 1.00 0.00 145 GLY A CA 2
ATOM 4723 C C . GLY A 1 145 ? -8.879 13.147 0.423 1.00 0.00 145 GLY A C 2
ATOM 4724 O O . GLY A 1 145 ? -9.571 14.124 0.629 1.00 0.00 145 GLY A O 2
ATOM 4728 N N . SER A 1 146 ? -8.735 12.647 -0.770 1.00 0.00 146 SER A N 2
ATOM 4729 C CA . SER A 1 146 ? -9.415 13.254 -1.947 1.00 0.00 146 SER A CA 2
ATOM 4730 C C . SER A 1 146 ? -9.861 12.133 -2.885 1.00 0.00 146 SER A C 2
ATOM 4731 O O . SER A 1 146 ? -9.680 10.969 -2.590 1.00 0.00 146 SER A O 2
ATOM 4739 N N . GLU A 1 147 ? -10.462 12.468 -3.999 1.00 0.00 147 GLU A N 2
ATOM 4740 C CA . GLU A 1 147 ? -10.922 11.410 -4.949 1.00 0.00 147 GLU A CA 2
ATOM 4741 C C . GLU A 1 147 ? -10.042 11.362 -6.221 1.00 0.00 147 GLU A C 2
ATOM 4742 O O . GLU A 1 147 ? -10.565 11.351 -7.318 1.00 0.00 147 GLU A O 2
ATOM 4754 N N . PRO A 1 148 ? -8.728 11.313 -6.103 1.00 0.00 148 PRO A N 2
ATOM 4755 C CA . PRO A 1 148 ? -7.823 11.240 -7.289 1.00 0.00 148 PRO A CA 2
ATOM 4756 C C . PRO A 1 148 ? -7.741 9.828 -7.874 1.00 0.00 148 PRO A C 2
ATOM 4757 O O . PRO A 1 148 ? -8.116 8.858 -7.249 1.00 0.00 148 PRO A O 2
ATOM 4768 N N . ASN A 1 149 ? -7.248 9.713 -9.070 1.00 0.00 149 ASN A N 2
ATOM 4769 C CA . ASN A 1 149 ? -7.140 8.368 -9.698 1.00 0.00 149 ASN A CA 2
ATOM 4770 C C . ASN A 1 149 ? -5.898 7.650 -9.162 1.00 0.00 149 ASN A C 2
ATOM 4771 O O . ASN A 1 149 ? -4.792 7.872 -9.614 1.00 0.00 149 ASN A O 2
ATOM 4782 N N . PHE A 1 150 ? -6.082 6.789 -8.188 1.00 0.00 150 PHE A N 2
ATOM 4783 C CA . PHE A 1 150 ? -4.918 6.051 -7.606 1.00 0.00 150 PHE A CA 2
ATOM 4784 C C . PHE A 1 150 ? -4.915 4.596 -8.104 1.00 0.00 150 PHE A C 2
ATOM 4785 O O . PHE A 1 150 ? -5.923 3.922 -8.084 1.00 0.00 150 PHE A O 2
ATOM 4802 N N . THR A 1 151 ? -3.787 4.106 -8.557 1.00 0.00 151 THR A N 2
ATOM 4803 C CA . THR A 1 151 ? -3.728 2.694 -9.049 1.00 0.00 151 THR A CA 2
ATOM 4804 C C . THR A 1 151 ? -2.997 1.840 -8.013 1.00 0.00 151 THR A C 2
ATOM 4805 O O . THR A 1 151 ? -1.919 2.180 -7.569 1.00 0.00 151 THR A O 2
ATOM 4816 N N . ALA A 1 152 ? -3.576 0.738 -7.621 1.00 0.00 152 ALA A N 2
ATOM 4817 C CA . ALA A 1 152 ? -2.914 -0.133 -6.609 1.00 0.00 152 ALA A CA 2
ATOM 4818 C C . ALA A 1 152 ? -2.991 -1.600 -7.044 1.00 0.00 152 ALA A C 2
ATOM 4819 O O . ALA A 1 152 ? -3.874 -1.997 -7.772 1.00 0.00 152 ALA A O 2
ATOM 4826 N N . ILE A 1 153 ? -2.074 -2.400 -6.578 1.00 0.00 153 ILE A N 2
ATOM 4827 C CA . ILE A 1 153 ? -2.084 -3.853 -6.932 1.00 0.00 153 ILE A CA 2
ATOM 4828 C C . ILE A 1 153 ? -2.152 -4.671 -5.649 1.00 0.00 153 ILE A C 2
ATOM 4829 O O . ILE A 1 153 ? -1.319 -4.533 -4.794 1.00 0.00 153 ILE A O 2
ATOM 4845 N N . ARG A 1 154 ? -3.110 -5.542 -5.516 1.00 0.00 154 ARG A N 2
ATOM 4846 C CA . ARG A 1 154 ? -3.193 -6.370 -4.278 1.00 0.00 154 ARG A CA 2
ATOM 4847 C C . ARG A 1 154 ? -2.792 -7.805 -4.611 1.00 0.00 154 ARG A C 2
ATOM 4848 O O . ARG A 1 154 ? -3.358 -8.432 -5.483 1.00 0.00 154 ARG A O 2
ATOM 4869 N N . ILE A 1 155 ? -1.803 -8.319 -3.931 1.00 0.00 155 ILE A N 2
ATOM 4870 C CA . ILE A 1 155 ? -1.338 -9.706 -4.212 1.00 0.00 155 ILE A CA 2
ATOM 4871 C C . ILE A 1 155 ? -1.359 -10.537 -2.926 1.00 0.00 155 ILE A C 2
ATOM 4872 O O . ILE A 1 155 ? -0.901 -10.099 -1.890 1.00 0.00 155 ILE A O 2
ATOM 4888 N N . PHE A 1 156 ? -1.877 -11.737 -2.980 1.00 0.00 156 PHE A N 2
ATOM 4889 C CA . PHE A 1 156 ? -1.913 -12.581 -1.751 1.00 0.00 156 PHE A CA 2
ATOM 4890 C C . PHE A 1 156 ? -1.884 -14.065 -2.115 1.00 0.00 156 PHE A C 2
ATOM 4891 O O . PHE A 1 156 ? -1.939 -14.436 -3.271 1.00 0.00 156 PHE A O 2
ATOM 4915 N N . SER A 1 1 ? 8.844 6.208 1.089 1.00 0.00 1 SER A N 3
ATOM 4916 C CA . SER A 1 1 ? 9.012 7.679 0.929 1.00 0.00 1 SER A CA 3
ATOM 4917 C C . SER A 1 1 ? 9.197 8.322 2.307 1.00 0.00 1 SER A C 3
ATOM 4918 O O . SER A 1 1 ? 10.145 9.043 2.539 1.00 0.00 1 SER A O 3
ATOM 4928 N N . ALA A 1 2 ? 8.296 8.071 3.222 1.00 0.00 2 ALA A N 3
ATOM 4929 C CA . ALA A 1 2 ? 8.430 8.680 4.585 1.00 0.00 2 ALA A CA 3
ATOM 4930 C C . ALA A 1 2 ? 7.742 7.787 5.614 1.00 0.00 2 ALA A C 3
ATOM 4931 O O . ALA A 1 2 ? 6.781 7.111 5.309 1.00 0.00 2 ALA A O 3
ATOM 4938 N N . LEU A 1 3 ? 8.207 7.787 6.839 1.00 0.00 3 LEU A N 3
ATOM 4939 C CA . LEU A 1 3 ? 7.551 6.944 7.866 1.00 0.00 3 LEU A CA 3
ATOM 4940 C C . LEU A 1 3 ? 7.454 7.754 9.156 1.00 0.00 3 LEU A C 3
ATOM 4941 O O . LEU A 1 3 ? 8.416 8.331 9.617 1.00 0.00 3 LEU A O 3
ATOM 4957 N N . THR A 1 4 ? 6.292 7.795 9.740 1.00 0.00 4 THR A N 3
ATOM 4958 C CA . THR A 1 4 ? 6.114 8.560 11.005 1.00 0.00 4 THR A CA 3
ATOM 4959 C C . THR A 1 4 ? 5.336 7.711 12.008 1.00 0.00 4 THR A C 3
ATOM 4960 O O . THR A 1 4 ? 4.321 7.144 11.676 1.00 0.00 4 THR A O 3
ATOM 4971 N N . ILE A 1 5 ? 5.733 7.693 13.251 1.00 0.00 5 ILE A N 3
ATOM 4972 C CA . ILE A 1 5 ? 4.952 6.922 14.263 1.00 0.00 5 ILE A CA 3
ATOM 4973 C C . ILE A 1 5 ? 4.923 7.710 15.564 1.00 0.00 5 ILE A C 3
ATOM 4974 O O . ILE A 1 5 ? 5.958 7.955 16.158 1.00 0.00 5 ILE A O 3
ATOM 4990 N N . PHE A 1 6 ? 3.778 8.121 16.038 1.00 0.00 6 PHE A N 3
ATOM 4991 C CA . PHE A 1 6 ? 3.709 8.904 17.309 1.00 0.00 6 PHE A CA 3
ATOM 4992 C C . PHE A 1 6 ? 3.097 8.020 18.389 1.00 0.00 6 PHE A C 3
ATOM 4993 O O . PHE A 1 6 ? 2.579 6.960 18.108 1.00 0.00 6 PHE A O 3
ATOM 5010 N N . SER A 1 7 ? 3.128 8.453 19.615 1.00 0.00 7 SER A N 3
ATOM 5011 C CA . SER A 1 7 ? 2.522 7.640 20.696 1.00 0.00 7 SER A CA 3
ATOM 5012 C C . SER A 1 7 ? 1.012 7.883 20.735 1.00 0.00 7 SER A C 3
ATOM 5013 O O . SER A 1 7 ? 0.516 8.924 20.346 1.00 0.00 7 SER A O 3
ATOM 5021 N N . VAL A 1 8 ? 0.283 6.909 21.198 1.00 0.00 8 VAL A N 3
ATOM 5022 C CA . VAL A 1 8 ? -1.201 7.038 21.271 1.00 0.00 8 VAL A CA 3
ATOM 5023 C C . VAL A 1 8 ? -1.556 8.249 22.136 1.00 0.00 8 VAL A C 3
ATOM 5024 O O . VAL A 1 8 ? -2.644 8.784 22.055 1.00 0.00 8 VAL A O 3
ATOM 5037 N N . LYS A 1 9 ? -0.648 8.691 22.963 1.00 0.00 9 LYS A N 3
ATOM 5038 C CA . LYS A 1 9 ? -0.936 9.874 23.823 1.00 0.00 9 LYS A CA 3
ATOM 5039 C C . LYS A 1 9 ? -0.401 11.147 23.160 1.00 0.00 9 LYS A C 3
ATOM 5040 O O . LYS A 1 9 ? -0.946 12.218 23.338 1.00 0.00 9 LYS A O 3
ATOM 5059 N N . ASP A 1 10 ? 0.676 11.038 22.421 1.00 0.00 10 ASP A N 3
ATOM 5060 C CA . ASP A 1 10 ? 1.265 12.244 21.758 1.00 0.00 10 ASP A CA 3
ATOM 5061 C C . ASP A 1 10 ? 1.191 12.111 20.225 1.00 0.00 10 ASP A C 3
ATOM 5062 O O . ASP A 1 10 ? 2.126 11.649 19.601 1.00 0.00 10 ASP A O 3
ATOM 5071 N N . PRO A 1 11 ? 0.105 12.525 19.625 1.00 0.00 11 PRO A N 3
ATOM 5072 C CA . PRO A 1 11 ? -0.081 12.464 18.154 1.00 0.00 11 PRO A CA 3
ATOM 5073 C C . PRO A 1 11 ? 0.422 13.729 17.458 1.00 0.00 11 PRO A C 3
ATOM 5074 O O . PRO A 1 11 ? 0.538 13.778 16.250 1.00 0.00 11 PRO A O 3
ATOM 5085 N N . GLN A 1 12 ? 0.705 14.758 18.208 1.00 0.00 12 GLN A N 3
ATOM 5086 C CA . GLN A 1 12 ? 1.181 16.025 17.581 1.00 0.00 12 GLN A CA 3
ATOM 5087 C C . GLN A 1 12 ? 2.706 15.994 17.444 1.00 0.00 12 GLN A C 3
ATOM 5088 O O . GLN A 1 12 ? 3.271 16.694 16.631 1.00 0.00 12 GLN A O 3
ATOM 5102 N N . ASN A 1 13 ? 3.373 15.183 18.222 1.00 0.00 13 ASN A N 3
ATOM 5103 C CA . ASN A 1 13 ? 4.861 15.106 18.118 1.00 0.00 13 ASN A CA 3
ATOM 5104 C C . ASN A 1 13 ? 5.298 13.650 18.000 1.00 0.00 13 ASN A C 3
ATOM 5105 O O . ASN A 1 13 ? 5.216 12.899 18.951 1.00 0.00 13 ASN A O 3
ATOM 5116 N N . SER A 1 14 ? 5.753 13.223 16.855 1.00 0.00 14 SER A N 3
ATOM 5117 C CA . SER A 1 14 ? 6.172 11.803 16.721 1.00 0.00 14 SER A CA 3
ATOM 5118 C C . SER A 1 14 ? 7.519 11.572 17.408 1.00 0.00 14 SER A C 3
ATOM 5119 O O . SER A 1 14 ? 8.447 12.347 17.264 1.00 0.00 14 SER A O 3
ATOM 5127 N N . LEU A 1 15 ? 7.641 10.501 18.135 1.00 0.00 15 LEU A N 3
ATOM 5128 C CA . LEU A 1 15 ? 8.926 10.202 18.817 1.00 0.00 15 LEU A CA 3
ATOM 5129 C C . LEU A 1 15 ? 9.800 9.392 17.870 1.00 0.00 15 LEU A C 3
ATOM 5130 O O . LEU A 1 15 ? 10.807 8.840 18.263 1.00 0.00 15 LEU A O 3
ATOM 5146 N N . TRP A 1 16 ? 9.475 9.380 16.603 1.00 0.00 16 TRP A N 3
ATOM 5147 C CA . TRP A 1 16 ? 10.357 8.667 15.643 1.00 0.00 16 TRP A CA 3
ATOM 5148 C C . TRP A 1 16 ? 10.031 9.065 14.190 1.00 0.00 16 TRP A C 3
ATOM 5149 O O . TRP A 1 16 ? 8.990 8.721 13.678 1.00 0.00 16 TRP A O 3
ATOM 5170 N N . HIS A 1 17 ? 10.882 9.796 13.515 1.00 0.00 17 HIS A N 3
ATOM 5171 C CA . HIS A 1 17 ? 10.561 10.167 12.100 1.00 0.00 17 HIS A CA 3
ATOM 5172 C C . HIS A 1 17 ? 11.837 10.131 11.289 1.00 0.00 17 HIS A C 3
ATOM 5173 O O . HIS A 1 17 ? 12.800 10.805 11.585 1.00 0.00 17 HIS A O 3
ATOM 5188 N N . SER A 1 18 ? 11.843 9.338 10.268 1.00 0.00 18 SER A N 3
ATOM 5189 C CA . SER A 1 18 ? 13.063 9.232 9.416 1.00 0.00 18 SER A CA 3
ATOM 5190 C C . SER A 1 18 ? 12.704 8.692 8.032 1.00 0.00 18 SER A C 3
ATOM 5191 O O . SER A 1 18 ? 11.846 7.842 7.903 1.00 0.00 18 SER A O 3
ATOM 5199 N N . THR A 1 19 ? 13.388 9.123 6.998 1.00 0.00 19 THR A N 3
ATOM 5200 C CA . THR A 1 19 ? 13.091 8.561 5.650 1.00 0.00 19 THR A CA 3
ATOM 5201 C C . THR A 1 19 ? 14.412 8.164 4.967 1.00 0.00 19 THR A C 3
ATOM 5202 O O . THR A 1 19 ? 15.052 8.969 4.327 1.00 0.00 19 THR A O 3
ATOM 5213 N N . ASN A 1 20 ? 14.793 6.912 5.057 1.00 0.00 20 ASN A N 3
ATOM 5214 C CA . ASN A 1 20 ? 16.034 6.437 4.362 1.00 0.00 20 ASN A CA 3
ATOM 5215 C C . ASN A 1 20 ? 15.790 5.043 3.757 1.00 0.00 20 ASN A C 3
ATOM 5216 O O . ASN A 1 20 ? 14.932 4.317 4.214 1.00 0.00 20 ASN A O 3
ATOM 5227 N N . ALA A 1 21 ? 16.518 4.632 2.748 1.00 0.00 21 ALA A N 3
ATOM 5228 C CA . ALA A 1 21 ? 16.258 3.259 2.206 1.00 0.00 21 ALA A CA 3
ATOM 5229 C C . ALA A 1 21 ? 16.515 2.213 3.306 1.00 0.00 21 ALA A C 3
ATOM 5230 O O . ALA A 1 21 ? 15.651 1.422 3.623 1.00 0.00 21 ALA A O 3
ATOM 5237 N N . GLU A 1 22 ? 17.702 2.159 3.866 1.00 0.00 22 GLU A N 3
ATOM 5238 C CA . GLU A 1 22 ? 17.984 1.133 4.914 1.00 0.00 22 GLU A CA 3
ATOM 5239 C C . GLU A 1 22 ? 17.124 1.425 6.137 1.00 0.00 22 GLU A C 3
ATOM 5240 O O . GLU A 1 22 ? 16.782 0.544 6.889 1.00 0.00 22 GLU A O 3
ATOM 5252 N N . GLU A 1 23 ? 16.793 2.665 6.358 1.00 0.00 23 GLU A N 3
ATOM 5253 C CA . GLU A 1 23 ? 15.962 3.004 7.548 1.00 0.00 23 GLU A CA 3
ATOM 5254 C C . GLU A 1 23 ? 14.517 2.543 7.332 1.00 0.00 23 GLU A C 3
ATOM 5255 O O . GLU A 1 23 ? 13.944 1.891 8.172 1.00 0.00 23 GLU A O 3
ATOM 5267 N N . ILE A 1 24 ? 13.905 2.888 6.229 1.00 0.00 24 ILE A N 3
ATOM 5268 C CA . ILE A 1 24 ? 12.490 2.465 5.994 1.00 0.00 24 ILE A CA 3
ATOM 5269 C C . ILE A 1 24 ? 12.423 0.941 5.839 1.00 0.00 24 ILE A C 3
ATOM 5270 O O . ILE A 1 24 ? 11.500 0.298 6.300 1.00 0.00 24 ILE A O 3
ATOM 5286 N N . GLN A 1 25 ? 13.389 0.360 5.190 1.00 0.00 25 GLN A N 3
ATOM 5287 C CA . GLN A 1 25 ? 13.383 -1.119 4.999 1.00 0.00 25 GLN A CA 3
ATOM 5288 C C . GLN A 1 25 ? 13.660 -1.835 6.326 1.00 0.00 25 GLN A C 3
ATOM 5289 O O . GLN A 1 25 ? 12.994 -2.781 6.673 1.00 0.00 25 GLN A O 3
ATOM 5303 N N . GLN A 1 26 ? 14.654 -1.407 7.056 1.00 0.00 26 GLN A N 3
ATOM 5304 C CA . GLN A 1 26 ? 14.986 -2.074 8.352 1.00 0.00 26 GLN A CA 3
ATOM 5305 C C . GLN A 1 26 ? 13.846 -1.882 9.358 1.00 0.00 26 GLN A C 3
ATOM 5306 O O . GLN A 1 26 ? 13.447 -2.806 10.032 1.00 0.00 26 GLN A O 3
ATOM 5320 N N . GLN A 1 27 ? 13.332 -0.688 9.476 1.00 0.00 27 GLN A N 3
ATOM 5321 C CA . GLN A 1 27 ? 12.231 -0.436 10.454 1.00 0.00 27 GLN A CA 3
ATOM 5322 C C . GLN A 1 27 ? 10.984 -1.211 10.026 1.00 0.00 27 GLN A C 3
ATOM 5323 O O . GLN A 1 27 ? 10.315 -1.830 10.827 1.00 0.00 27 GLN A O 3
ATOM 5337 N N . LEU A 1 28 ? 10.667 -1.173 8.766 1.00 0.00 28 LEU A N 3
ATOM 5338 C CA . LEU A 1 28 ? 9.461 -1.900 8.282 1.00 0.00 28 LEU A CA 3
ATOM 5339 C C . LEU A 1 28 ? 9.669 -3.406 8.477 1.00 0.00 28 LEU A C 3
ATOM 5340 O O . LEU A 1 28 ? 8.761 -4.133 8.825 1.00 0.00 28 LEU A O 3
ATOM 5356 N N . ASN A 1 29 ? 10.864 -3.874 8.278 1.00 0.00 29 ASN A N 3
ATOM 5357 C CA . ASN A 1 29 ? 11.145 -5.327 8.462 1.00 0.00 29 ASN A CA 3
ATOM 5358 C C . ASN A 1 29 ? 11.016 -5.701 9.940 1.00 0.00 29 ASN A C 3
ATOM 5359 O O . ASN A 1 29 ? 10.577 -6.781 10.284 1.00 0.00 29 ASN A O 3
ATOM 5370 N N . ALA A 1 30 ? 11.411 -4.820 10.817 1.00 0.00 30 ALA A N 3
ATOM 5371 C CA . ALA A 1 30 ? 11.330 -5.124 12.271 1.00 0.00 30 ALA A CA 3
ATOM 5372 C C . ALA A 1 30 ? 9.877 -5.391 12.648 1.00 0.00 30 ALA A C 3
ATOM 5373 O O . ALA A 1 30 ? 9.591 -6.077 13.609 1.00 0.00 30 ALA A O 3
ATOM 5380 N N . LYS A 1 31 ? 8.950 -4.858 11.901 1.00 0.00 31 LYS A N 3
ATOM 5381 C CA . LYS A 1 31 ? 7.518 -5.088 12.225 1.00 0.00 31 LYS A CA 3
ATOM 5382 C C . LYS A 1 31 ? 6.966 -6.185 11.313 1.00 0.00 31 LYS A C 3
ATOM 5383 O O . LYS A 1 31 ? 5.774 -6.413 11.252 1.00 0.00 31 LYS A O 3
ATOM 5402 N N . GLY A 1 32 ? 7.822 -6.871 10.606 1.00 0.00 32 GLY A N 3
ATOM 5403 C CA . GLY A 1 32 ? 7.331 -7.956 9.710 1.00 0.00 32 GLY A CA 3
ATOM 5404 C C . GLY A 1 32 ? 6.759 -7.350 8.428 1.00 0.00 32 GLY A C 3
ATOM 5405 O O . GLY A 1 32 ? 5.964 -7.964 7.745 1.00 0.00 32 GLY A O 3
ATOM 5409 N N . VAL A 1 33 ? 7.163 -6.156 8.094 1.00 0.00 33 VAL A N 3
ATOM 5410 C CA . VAL A 1 33 ? 6.645 -5.513 6.851 1.00 0.00 33 VAL A CA 3
ATOM 5411 C C . VAL A 1 33 ? 7.744 -5.499 5.784 1.00 0.00 33 VAL A C 3
ATOM 5412 O O . VAL A 1 33 ? 8.867 -5.107 6.035 1.00 0.00 33 VAL A O 3
ATOM 5425 N N . ARG A 1 34 ? 7.423 -5.931 4.594 1.00 0.00 34 ARG A N 3
ATOM 5426 C CA . ARG A 1 34 ? 8.438 -5.950 3.501 1.00 0.00 34 ARG A CA 3
ATOM 5427 C C . ARG A 1 34 ? 8.421 -4.611 2.760 1.00 0.00 34 ARG A C 3
ATOM 5428 O O . ARG A 1 34 ? 7.392 -3.976 2.629 1.00 0.00 34 ARG A O 3
ATOM 5449 N N . PHE A 1 35 ? 9.547 -4.177 2.264 1.00 0.00 35 PHE A N 3
ATOM 5450 C CA . PHE A 1 35 ? 9.585 -2.885 1.525 1.00 0.00 35 PHE A CA 3
ATOM 5451 C C . PHE A 1 35 ? 10.738 -2.930 0.518 1.00 0.00 35 PHE A C 3
ATOM 5452 O O . PHE A 1 35 ? 11.874 -3.175 0.873 1.00 0.00 35 PHE A O 3
ATOM 5469 N N . GLU A 1 36 ? 10.460 -2.704 -0.736 1.00 0.00 36 GLU A N 3
ATOM 5470 C CA . GLU A 1 36 ? 11.542 -2.749 -1.761 1.00 0.00 36 GLU A CA 3
ATOM 5471 C C . GLU A 1 36 ? 11.344 -1.610 -2.757 1.00 0.00 36 GLU A C 3
ATOM 5472 O O . GLU A 1 36 ? 10.329 -0.949 -2.753 1.00 0.00 36 GLU A O 3
ATOM 5484 N N . ARG A 1 37 ? 12.306 -1.369 -3.606 1.00 0.00 37 ARG A N 3
ATOM 5485 C CA . ARG A 1 37 ? 12.156 -0.260 -4.591 1.00 0.00 37 ARG A CA 3
ATOM 5486 C C . ARG A 1 37 ? 11.873 -0.833 -5.982 1.00 0.00 37 ARG A C 3
ATOM 5487 O O . ARG A 1 37 ? 12.713 -1.486 -6.569 1.00 0.00 37 ARG A O 3
ATOM 5508 N N . TRP A 1 38 ? 10.696 -0.609 -6.518 1.00 0.00 38 TRP A N 3
ATOM 5509 C CA . TRP A 1 38 ? 10.385 -1.164 -7.869 1.00 0.00 38 TRP A CA 3
ATOM 5510 C C . TRP A 1 38 ? 10.504 -0.054 -8.909 1.00 0.00 38 TRP A C 3
ATOM 5511 O O . TRP A 1 38 ? 10.285 1.106 -8.623 1.00 0.00 38 TRP A O 3
ATOM 5532 N N . GLN A 1 39 ? 10.862 -0.399 -10.113 1.00 0.00 39 GLN A N 3
ATOM 5533 C CA . GLN A 1 39 ? 11.002 0.640 -11.169 1.00 0.00 39 GLN A CA 3
ATOM 5534 C C . GLN A 1 39 ? 9.721 0.693 -12.005 1.00 0.00 39 GLN A C 3
ATOM 5535 O O . GLN A 1 39 ? 9.376 -0.250 -12.688 1.00 0.00 39 GLN A O 3
ATOM 5549 N N . ALA A 1 40 ? 9.016 1.790 -11.961 1.00 0.00 40 ALA A N 3
ATOM 5550 C CA . ALA A 1 40 ? 7.761 1.901 -12.755 1.00 0.00 40 ALA A CA 3
ATOM 5551 C C . ALA A 1 40 ? 8.090 2.437 -14.152 1.00 0.00 40 ALA A C 3
ATOM 5552 O O . ALA A 1 40 ? 7.526 3.412 -14.608 1.00 0.00 40 ALA A O 3
ATOM 5559 N N . ASP A 1 41 ? 9.004 1.801 -14.835 1.00 0.00 41 ASP A N 3
ATOM 5560 C CA . ASP A 1 41 ? 9.381 2.260 -16.201 1.00 0.00 41 ASP A CA 3
ATOM 5561 C C . ASP A 1 41 ? 8.598 1.464 -17.248 1.00 0.00 41 ASP A C 3
ATOM 5562 O O . ASP A 1 41 ? 8.743 1.675 -18.436 1.00 0.00 41 ASP A O 3
ATOM 5571 N N . ARG A 1 42 ? 7.778 0.542 -16.822 1.00 0.00 42 ARG A N 3
ATOM 5572 C CA . ARG A 1 42 ? 7.002 -0.270 -17.802 1.00 0.00 42 ARG A CA 3
ATOM 5573 C C . ARG A 1 42 ? 5.726 0.484 -18.185 1.00 0.00 42 ARG A C 3
ATOM 5574 O O . ARG A 1 42 ? 4.952 0.884 -17.338 1.00 0.00 42 ARG A O 3
ATOM 5595 N N . ASP A 1 43 ? 5.516 0.687 -19.460 1.00 0.00 43 ASP A N 3
ATOM 5596 C CA . ASP A 1 43 ? 4.300 1.420 -19.929 1.00 0.00 43 ASP A CA 3
ATOM 5597 C C . ASP A 1 43 ? 3.225 0.434 -20.401 1.00 0.00 43 ASP A C 3
ATOM 5598 O O . ASP A 1 43 ? 3.489 -0.475 -21.167 1.00 0.00 43 ASP A O 3
ATOM 5607 N N . LEU A 1 44 ? 2.014 0.614 -19.945 1.00 0.00 44 LEU A N 3
ATOM 5608 C CA . LEU A 1 44 ? 0.903 -0.292 -20.351 1.00 0.00 44 LEU A CA 3
ATOM 5609 C C . LEU A 1 44 ? -0.028 0.444 -21.301 1.00 0.00 44 LEU A C 3
ATOM 5610 O O . LEU A 1 44 ? -1.129 0.009 -21.577 1.00 0.00 44 LEU A O 3
ATOM 5626 N N . GLY A 1 45 ? 0.406 1.563 -21.791 1.00 0.00 45 GLY A N 3
ATOM 5627 C CA . GLY A 1 45 ? -0.444 2.346 -22.718 1.00 0.00 45 GLY A CA 3
ATOM 5628 C C . GLY A 1 45 ? -0.498 3.792 -22.238 1.00 0.00 45 GLY A C 3
ATOM 5629 O O . GLY A 1 45 ? 0.458 4.298 -21.683 1.00 0.00 45 GLY A O 3
ATOM 5633 N N . ALA A 1 46 ? -1.597 4.474 -22.434 1.00 0.00 46 ALA A N 3
ATOM 5634 C CA . ALA A 1 46 ? -1.671 5.881 -21.954 1.00 0.00 46 ALA A CA 3
ATOM 5635 C C . ALA A 1 46 ? -2.417 5.906 -20.618 1.00 0.00 46 ALA A C 3
ATOM 5636 O O . ALA A 1 46 ? -1.874 6.284 -19.601 1.00 0.00 46 ALA A O 3
ATOM 5643 N N . ALA A 1 47 ? -3.652 5.485 -20.610 1.00 0.00 47 ALA A N 3
ATOM 5644 C CA . ALA A 1 47 ? -4.416 5.465 -19.330 1.00 0.00 47 ALA A CA 3
ATOM 5645 C C . ALA A 1 47 ? -4.270 4.070 -18.688 1.00 0.00 47 ALA A C 3
ATOM 5646 O O . ALA A 1 47 ? -4.511 3.069 -19.332 1.00 0.00 47 ALA A O 3
ATOM 5653 N N . PRO A 1 48 ? -3.875 3.987 -17.441 1.00 0.00 48 PRO A N 3
ATOM 5654 C CA . PRO A 1 48 ? -3.705 2.685 -16.749 1.00 0.00 48 PRO A CA 3
ATOM 5655 C C . PRO A 1 48 ? -5.040 2.070 -16.345 1.00 0.00 48 PRO A C 3
ATOM 5656 O O . PRO A 1 48 ? -5.873 2.708 -15.733 1.00 0.00 48 PRO A O 3
ATOM 5667 N N . THR A 1 49 ? -5.239 0.827 -16.671 1.00 0.00 49 THR A N 3
ATOM 5668 C CA . THR A 1 49 ? -6.512 0.134 -16.304 1.00 0.00 49 THR A CA 3
ATOM 5669 C C . THR A 1 49 ? -6.215 -0.972 -15.291 1.00 0.00 49 THR A C 3
ATOM 5670 O O . THR A 1 49 ? -5.081 -1.187 -14.910 1.00 0.00 49 THR A O 3
ATOM 5681 N N . ALA A 1 50 ? -7.218 -1.682 -14.844 1.00 0.00 50 ALA A N 3
ATOM 5682 C CA . ALA A 1 50 ? -6.955 -2.764 -13.857 1.00 0.00 50 ALA A CA 3
ATOM 5683 C C . ALA A 1 50 ? -6.450 -4.021 -14.567 1.00 0.00 50 ALA A C 3
ATOM 5684 O O . ALA A 1 50 ? -5.426 -4.570 -14.215 1.00 0.00 50 ALA A O 3
ATOM 5691 N N . GLU A 1 51 ? -7.169 -4.495 -15.542 1.00 0.00 51 GLU A N 3
ATOM 5692 C CA . GLU A 1 51 ? -6.728 -5.727 -16.254 1.00 0.00 51 GLU A CA 3
ATOM 5693 C C . GLU A 1 51 ? -5.416 -5.451 -16.987 1.00 0.00 51 GLU A C 3
ATOM 5694 O O . GLU A 1 51 ? -4.536 -6.284 -17.041 1.00 0.00 51 GLU A O 3
ATOM 5706 N N . THR A 1 52 ? -5.291 -4.292 -17.568 1.00 0.00 52 THR A N 3
ATOM 5707 C CA . THR A 1 52 ? -4.041 -4.006 -18.315 1.00 0.00 52 THR A CA 3
ATOM 5708 C C . THR A 1 52 ? -2.893 -3.885 -17.309 1.00 0.00 52 THR A C 3
ATOM 5709 O O . THR A 1 52 ? -1.951 -4.639 -17.349 1.00 0.00 52 THR A O 3
ATOM 5720 N N . VAL A 1 53 ? -2.954 -2.932 -16.431 1.00 0.00 53 VAL A N 3
ATOM 5721 C CA . VAL A 1 53 ? -1.839 -2.753 -15.456 1.00 0.00 53 VAL A CA 3
ATOM 5722 C C . VAL A 1 53 ? -1.525 -4.117 -14.837 1.00 0.00 53 VAL A C 3
ATOM 5723 O O . VAL A 1 53 ? -0.413 -4.393 -14.439 1.00 0.00 53 VAL A O 3
ATOM 5736 N N . ILE A 1 54 ? -2.503 -4.966 -14.763 1.00 0.00 54 ILE A N 3
ATOM 5737 C CA . ILE A 1 54 ? -2.281 -6.319 -14.181 1.00 0.00 54 ILE A CA 3
ATOM 5738 C C . ILE A 1 54 ? -1.378 -7.146 -15.097 1.00 0.00 54 ILE A C 3
ATOM 5739 O O . ILE A 1 54 ? -0.379 -7.690 -14.669 1.00 0.00 54 ILE A O 3
ATOM 5755 N N . ALA A 1 55 ? -1.734 -7.272 -16.346 1.00 0.00 55 ALA A N 3
ATOM 5756 C CA . ALA A 1 55 ? -0.913 -8.098 -17.279 1.00 0.00 55 ALA A CA 3
ATOM 5757 C C . ALA A 1 55 ? 0.471 -7.469 -17.471 1.00 0.00 55 ALA A C 3
ATOM 5758 O O . ALA A 1 55 ? 1.455 -8.158 -17.651 1.00 0.00 55 ALA A O 3
ATOM 5765 N N . ALA A 1 56 ? 0.548 -6.171 -17.487 1.00 0.00 56 ALA A N 3
ATOM 5766 C CA . ALA A 1 56 ? 1.880 -5.546 -17.724 1.00 0.00 56 ALA A CA 3
ATOM 5767 C C . ALA A 1 56 ? 2.782 -5.799 -16.524 1.00 0.00 56 ALA A C 3
ATOM 5768 O O . ALA A 1 56 ? 3.859 -6.342 -16.671 1.00 0.00 56 ALA A O 3
ATOM 5775 N N . TYR A 1 57 ? 2.425 -5.365 -15.344 1.00 0.00 57 TYR A N 3
ATOM 5776 C CA . TYR A 1 57 ? 3.338 -5.577 -14.200 1.00 0.00 57 TYR A CA 3
ATOM 5777 C C . TYR A 1 57 ? 3.213 -7.028 -13.752 1.00 0.00 57 TYR A C 3
ATOM 5778 O O . TYR A 1 57 ? 3.616 -7.400 -12.668 1.00 0.00 57 TYR A O 3
ATOM 5796 N N . GLN A 1 58 ? 2.642 -7.845 -14.589 1.00 0.00 58 GLN A N 3
ATOM 5797 C CA . GLN A 1 58 ? 2.479 -9.273 -14.232 1.00 0.00 58 GLN A CA 3
ATOM 5798 C C . GLN A 1 58 ? 3.853 -9.909 -14.070 1.00 0.00 58 GLN A C 3
ATOM 5799 O O . GLN A 1 58 ? 4.100 -10.645 -13.137 1.00 0.00 58 GLN A O 3
ATOM 5813 N N . HIS A 1 59 ? 4.747 -9.635 -14.980 1.00 0.00 59 HIS A N 3
ATOM 5814 C CA . HIS A 1 59 ? 6.109 -10.225 -14.893 1.00 0.00 59 HIS A CA 3
ATOM 5815 C C . HIS A 1 59 ? 6.750 -9.822 -13.563 1.00 0.00 59 HIS A C 3
ATOM 5816 O O . HIS A 1 59 ? 7.598 -10.515 -13.035 1.00 0.00 59 HIS A O 3
ATOM 5831 N N . ALA A 1 60 ? 6.340 -8.708 -13.014 1.00 0.00 60 ALA A N 3
ATOM 5832 C CA . ALA A 1 60 ? 6.914 -8.255 -11.712 1.00 0.00 60 ALA A CA 3
ATOM 5833 C C . ALA A 1 60 ? 6.272 -9.055 -10.575 1.00 0.00 60 ALA A C 3
ATOM 5834 O O . ALA A 1 60 ? 6.868 -9.265 -9.540 1.00 0.00 60 ALA A O 3
ATOM 5841 N N . ILE A 1 61 ? 5.061 -9.509 -10.764 1.00 0.00 61 ILE A N 3
ATOM 5842 C CA . ILE A 1 61 ? 4.376 -10.306 -9.701 1.00 0.00 61 ILE A CA 3
ATOM 5843 C C . ILE A 1 61 ? 5.090 -11.645 -9.495 1.00 0.00 61 ILE A C 3
ATOM 5844 O O . ILE A 1 61 ? 5.129 -12.172 -8.400 1.00 0.00 61 ILE A O 3
ATOM 5860 N N . ASP A 1 62 ? 5.633 -12.211 -10.536 1.00 0.00 62 ASP A N 3
ATOM 5861 C CA . ASP A 1 62 ? 6.321 -13.532 -10.405 1.00 0.00 62 ASP A CA 3
ATOM 5862 C C . ASP A 1 62 ? 7.560 -13.437 -9.493 1.00 0.00 62 ASP A C 3
ATOM 5863 O O . ASP A 1 62 ? 7.842 -14.332 -8.722 1.00 0.00 62 ASP A O 3
ATOM 5872 N N . LYS A 1 63 ? 8.291 -12.360 -9.567 1.00 0.00 63 LYS A N 3
ATOM 5873 C CA . LYS A 1 63 ? 9.511 -12.161 -8.716 1.00 0.00 63 LYS A CA 3
ATOM 5874 C C . LYS A 1 63 ? 9.135 -11.502 -7.383 1.00 0.00 63 LYS A C 3
ATOM 5875 O O . LYS A 1 63 ? 9.911 -11.467 -6.446 1.00 0.00 63 LYS A O 3
ATOM 5894 N N . LEU A 1 64 ? 7.974 -10.934 -7.317 1.00 0.00 64 LEU A N 3
ATOM 5895 C CA . LEU A 1 64 ? 7.575 -10.231 -6.068 1.00 0.00 64 LEU A CA 3
ATOM 5896 C C . LEU A 1 64 ? 7.670 -11.209 -4.908 1.00 0.00 64 LEU A C 3
ATOM 5897 O O . LEU A 1 64 ? 8.639 -11.196 -4.173 1.00 0.00 64 LEU A O 3
ATOM 5913 N N . VAL A 1 65 ? 6.731 -12.073 -4.736 1.00 0.00 65 VAL A N 3
ATOM 5914 C CA . VAL A 1 65 ? 6.867 -13.046 -3.627 1.00 0.00 65 VAL A CA 3
ATOM 5915 C C . VAL A 1 65 ? 6.256 -14.364 -4.067 1.00 0.00 65 VAL A C 3
ATOM 5916 O O . VAL A 1 65 ? 5.094 -14.431 -4.406 1.00 0.00 65 VAL A O 3
ATOM 5929 N N . ALA A 1 66 ? 7.013 -15.420 -4.052 1.00 0.00 66 ALA A N 3
ATOM 5930 C CA . ALA A 1 66 ? 6.426 -16.719 -4.463 1.00 0.00 66 ALA A CA 3
ATOM 5931 C C . ALA A 1 66 ? 5.999 -17.474 -3.202 1.00 0.00 66 ALA A C 3
ATOM 5932 O O . ALA A 1 66 ? 6.820 -17.964 -2.457 1.00 0.00 66 ALA A O 3
ATOM 5939 N N . GLU A 1 67 ? 4.717 -17.577 -2.968 1.00 0.00 67 GLU A N 3
ATOM 5940 C CA . GLU A 1 67 ? 4.225 -18.310 -1.765 1.00 0.00 67 GLU A CA 3
ATOM 5941 C C . GLU A 1 67 ? 2.733 -18.612 -1.923 1.00 0.00 67 GLU A C 3
ATOM 5942 O O . GLU A 1 67 ? 2.045 -17.969 -2.692 1.00 0.00 67 GLU A O 3
ATOM 5954 N N . LYS A 1 68 ? 2.219 -19.557 -1.182 1.00 0.00 68 LYS A N 3
ATOM 5955 C CA . LYS A 1 68 ? 0.762 -19.872 -1.275 1.00 0.00 68 LYS A CA 3
ATOM 5956 C C . LYS A 1 68 ? 0.354 -19.984 -2.746 1.00 0.00 68 LYS A C 3
ATOM 5957 O O . LYS A 1 68 ? 1.157 -19.814 -3.640 1.00 0.00 68 LYS A O 3
ATOM 5976 N N . GLY A 1 69 ? -0.888 -20.286 -3.010 1.00 0.00 69 GLY A N 3
ATOM 5977 C CA . GLY A 1 69 ? -1.330 -20.416 -4.424 1.00 0.00 69 GLY A CA 3
ATOM 5978 C C . GLY A 1 69 ? -1.395 -19.033 -5.073 1.00 0.00 69 GLY A C 3
ATOM 5979 O O . GLY A 1 69 ? -2.359 -18.698 -5.729 1.00 0.00 69 GLY A O 3
ATOM 5983 N N . TYR A 1 70 ? -0.378 -18.228 -4.895 1.00 0.00 70 TYR A N 3
ATOM 5984 C CA . TYR A 1 70 ? -0.384 -16.869 -5.508 1.00 0.00 70 TYR A CA 3
ATOM 5985 C C . TYR A 1 70 ? -0.952 -16.965 -6.924 1.00 0.00 70 TYR A C 3
ATOM 5986 O O . TYR A 1 70 ? -0.242 -17.225 -7.875 1.00 0.00 70 TYR A O 3
ATOM 6004 N N . GLN A 1 71 ? -2.233 -16.765 -7.070 1.00 0.00 71 GLN A N 3
ATOM 6005 C CA . GLN A 1 71 ? -2.848 -16.851 -8.420 1.00 0.00 71 GLN A CA 3
ATOM 6006 C C . GLN A 1 71 ? -4.105 -15.977 -8.462 1.00 0.00 71 GLN A C 3
ATOM 6007 O O . GLN A 1 71 ? -5.082 -16.306 -9.106 1.00 0.00 71 GLN A O 3
ATOM 6021 N N . SER A 1 72 ? -4.087 -14.856 -7.791 1.00 0.00 72 SER A N 3
ATOM 6022 C CA . SER A 1 72 ? -5.278 -13.967 -7.823 1.00 0.00 72 SER A CA 3
ATOM 6023 C C . SER A 1 72 ? -4.894 -12.554 -7.371 1.00 0.00 72 SER A C 3
ATOM 6024 O O . SER A 1 72 ? -4.309 -12.353 -6.325 1.00 0.00 72 SER A O 3
ATOM 6032 N N . TRP A 1 73 ? -5.236 -11.586 -8.171 1.00 0.00 73 TRP A N 3
ATOM 6033 C CA . TRP A 1 73 ? -4.916 -10.173 -7.826 1.00 0.00 73 TRP A CA 3
ATOM 6034 C C . TRP A 1 73 ? -5.946 -9.228 -8.435 1.00 0.00 73 TRP A C 3
ATOM 6035 O O . TRP A 1 73 ? -6.642 -9.566 -9.372 1.00 0.00 73 TRP A O 3
ATOM 6056 N N . ASP A 1 74 ? -6.047 -8.042 -7.899 1.00 0.00 74 ASP A N 3
ATOM 6057 C CA . ASP A 1 74 ? -7.034 -7.062 -8.432 1.00 0.00 74 ASP A CA 3
ATOM 6058 C C . ASP A 1 74 ? -6.452 -5.647 -8.356 1.00 0.00 74 ASP A C 3
ATOM 6059 O O . ASP A 1 74 ? -5.437 -5.417 -7.738 1.00 0.00 74 ASP A O 3
ATOM 6068 N N . VAL A 1 75 ? -7.086 -4.702 -8.993 1.00 0.00 75 VAL A N 3
ATOM 6069 C CA . VAL A 1 75 ? -6.576 -3.300 -8.972 1.00 0.00 75 VAL A CA 3
ATOM 6070 C C . VAL A 1 75 ? -7.684 -2.367 -8.495 1.00 0.00 75 VAL A C 3
ATOM 6071 O O . VAL A 1 75 ? -8.856 -2.661 -8.628 1.00 0.00 75 VAL A O 3
ATOM 6084 N N . ILE A 1 76 ? -7.323 -1.245 -7.935 1.00 0.00 76 ILE A N 3
ATOM 6085 C CA . ILE A 1 76 ? -8.352 -0.289 -7.444 1.00 0.00 76 ILE A CA 3
ATOM 6086 C C . ILE A 1 76 ? -8.114 1.075 -8.092 1.00 0.00 76 ILE A C 3
ATOM 6087 O O . ILE A 1 76 ? -7.268 1.838 -7.669 1.00 0.00 76 ILE A O 3
ATOM 6103 N N . SER A 1 77 ? -8.851 1.381 -9.124 1.00 0.00 77 SER A N 3
ATOM 6104 C CA . SER A 1 77 ? -8.672 2.691 -9.809 1.00 0.00 77 SER A CA 3
ATOM 6105 C C . SER A 1 77 ? -9.839 3.617 -9.461 1.00 0.00 77 SER A C 3
ATOM 6106 O O . SER A 1 77 ? -10.988 3.219 -9.477 1.00 0.00 77 SER A O 3
ATOM 6114 N N . LEU A 1 78 ? -9.554 4.851 -9.146 1.00 0.00 78 LEU A N 3
ATOM 6115 C CA . LEU A 1 78 ? -10.644 5.805 -8.798 1.00 0.00 78 LEU A CA 3
ATOM 6116 C C . LEU A 1 78 ? -10.911 6.729 -9.989 1.00 0.00 78 LEU A C 3
ATOM 6117 O O . LEU A 1 78 ? -10.059 7.492 -10.400 1.00 0.00 78 LEU A O 3
ATOM 6133 N N . ARG A 1 79 ? -12.089 6.663 -10.547 1.00 0.00 79 ARG A N 3
ATOM 6134 C CA . ARG A 1 79 ? -12.410 7.536 -11.714 1.00 0.00 79 ARG A CA 3
ATOM 6135 C C . ARG A 1 79 ? -13.221 8.748 -11.240 1.00 0.00 79 ARG A C 3
ATOM 6136 O O . ARG A 1 79 ? -14.132 8.630 -10.447 1.00 0.00 79 ARG A O 3
ATOM 6157 N N . ALA A 1 80 ? -12.910 9.911 -11.739 1.00 0.00 80 ALA A N 3
ATOM 6158 C CA . ALA A 1 80 ? -13.666 11.131 -11.325 1.00 0.00 80 ALA A CA 3
ATOM 6159 C C . ALA A 1 80 ? -14.994 11.212 -12.088 1.00 0.00 80 ALA A C 3
ATOM 6160 O O . ALA A 1 80 ? -15.906 11.917 -11.705 1.00 0.00 80 ALA A O 3
ATOM 6167 N N . ASP A 1 81 ? -15.094 10.492 -13.165 1.00 0.00 81 ASP A N 3
ATOM 6168 C CA . ASP A 1 81 ? -16.350 10.516 -13.966 1.00 0.00 81 ASP A CA 3
ATOM 6169 C C . ASP A 1 81 ? -17.326 9.500 -13.393 1.00 0.00 81 ASP A C 3
ATOM 6170 O O . ASP A 1 81 ? -18.266 9.099 -14.048 1.00 0.00 81 ASP A O 3
ATOM 6179 N N . ASN A 1 82 ? -17.121 9.093 -12.168 1.00 0.00 82 ASN A N 3
ATOM 6180 C CA . ASN A 1 82 ? -18.054 8.111 -11.542 1.00 0.00 82 ASN A CA 3
ATOM 6181 C C . ASN A 1 82 ? -18.521 8.614 -10.154 1.00 0.00 82 ASN A C 3
ATOM 6182 O O . ASN A 1 82 ? -17.737 9.145 -9.398 1.00 0.00 82 ASN A O 3
ATOM 6193 N N . PRO A 1 83 ? -19.777 8.420 -9.804 1.00 0.00 83 PRO A N 3
ATOM 6194 C CA . PRO A 1 83 ? -20.319 8.831 -8.466 1.00 0.00 83 PRO A CA 3
ATOM 6195 C C . PRO A 1 83 ? -19.919 7.846 -7.351 1.00 0.00 83 PRO A C 3
ATOM 6196 O O . PRO A 1 83 ? -20.227 8.031 -6.188 1.00 0.00 83 PRO A O 3
ATOM 6207 N N . GLN A 1 84 ? -19.248 6.795 -7.723 1.00 0.00 84 GLN A N 3
ATOM 6208 C CA . GLN A 1 84 ? -18.830 5.774 -6.714 1.00 0.00 84 GLN A CA 3
ATOM 6209 C C . GLN A 1 84 ? -17.578 6.253 -5.981 1.00 0.00 84 GLN A C 3
ATOM 6210 O O . GLN A 1 84 ? -16.999 5.535 -5.194 1.00 0.00 84 GLN A O 3
ATOM 6224 N N . LYS A 1 85 ? -17.162 7.462 -6.227 1.00 0.00 85 LYS A N 3
ATOM 6225 C CA . LYS A 1 85 ? -15.951 7.983 -5.535 1.00 0.00 85 LYS A CA 3
ATOM 6226 C C . LYS A 1 85 ? -16.331 8.494 -4.142 1.00 0.00 85 LYS A C 3
ATOM 6227 O O . LYS A 1 85 ? -15.538 8.461 -3.223 1.00 0.00 85 LYS A O 3
ATOM 6246 N N . GLU A 1 86 ? -17.536 8.959 -3.974 1.00 0.00 86 GLU A N 3
ATOM 6247 C CA . GLU A 1 86 ? -17.950 9.458 -2.636 1.00 0.00 86 GLU A CA 3
ATOM 6248 C C . GLU A 1 86 ? -18.241 8.261 -1.724 1.00 0.00 86 GLU A C 3
ATOM 6249 O O . GLU A 1 86 ? -17.740 8.163 -0.613 1.00 0.00 86 GLU A O 3
ATOM 6261 N N . ALA A 1 87 ? -19.047 7.341 -2.187 1.00 0.00 87 ALA A N 3
ATOM 6262 C CA . ALA A 1 87 ? -19.380 6.146 -1.364 1.00 0.00 87 ALA A CA 3
ATOM 6263 C C . ALA A 1 87 ? -18.118 5.330 -1.150 1.00 0.00 87 ALA A C 3
ATOM 6264 O O . ALA A 1 87 ? -18.001 4.599 -0.187 1.00 0.00 87 ALA A O 3
ATOM 6271 N N . LEU A 1 88 ? -17.175 5.434 -2.043 1.00 0.00 88 LEU A N 3
ATOM 6272 C CA . LEU A 1 88 ? -15.933 4.643 -1.876 1.00 0.00 88 LEU A CA 3
ATOM 6273 C C . LEU A 1 88 ? -15.223 5.119 -0.610 1.00 0.00 88 LEU A C 3
ATOM 6274 O O . LEU A 1 88 ? -14.478 4.387 -0.022 1.00 0.00 88 LEU A O 3
ATOM 6290 N N . ARG A 1 89 ? -15.412 6.337 -0.197 1.00 0.00 89 ARG A N 3
ATOM 6291 C CA . ARG A 1 89 ? -14.667 6.776 1.015 1.00 0.00 89 ARG A CA 3
ATOM 6292 C C . ARG A 1 89 ? -14.996 5.847 2.194 1.00 0.00 89 ARG A C 3
ATOM 6293 O O . ARG A 1 89 ? -14.150 5.175 2.707 1.00 0.00 89 ARG A O 3
ATOM 6314 N N . GLU A 1 90 ? -16.221 5.806 2.606 1.00 0.00 90 GLU A N 3
ATOM 6315 C CA . GLU A 1 90 ? -16.598 4.918 3.761 1.00 0.00 90 GLU A CA 3
ATOM 6316 C C . GLU A 1 90 ? -16.319 3.463 3.373 1.00 0.00 90 GLU A C 3
ATOM 6317 O O . GLU A 1 90 ? -16.108 2.597 4.198 1.00 0.00 90 GLU A O 3
ATOM 6329 N N . LYS A 1 91 ? 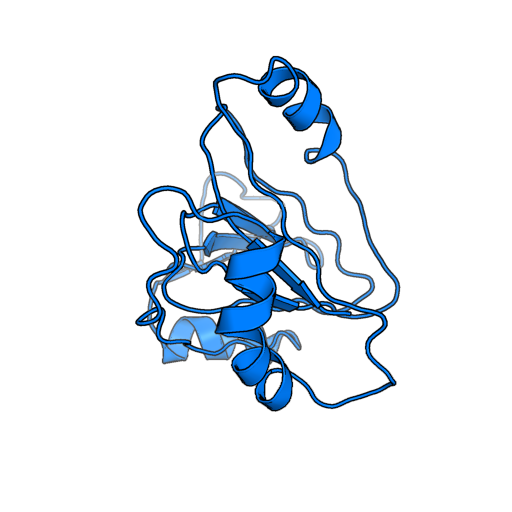-16.335 3.243 2.106 1.00 0.00 91 LYS A N 3
ATOM 6330 C CA . LYS A 1 91 ? -16.091 1.875 1.571 1.00 0.00 91 LYS A CA 3
ATOM 6331 C C . LYS A 1 91 ? -14.643 1.420 1.851 1.00 0.00 91 LYS A C 3
ATOM 6332 O O . LYS A 1 91 ? -14.411 0.294 2.228 1.00 0.00 91 LYS A O 3
ATOM 6351 N N . PHE A 1 92 ? -13.661 2.275 1.686 1.00 0.00 92 PHE A N 3
ATOM 6352 C CA . PHE A 1 92 ? -12.245 1.870 1.938 1.00 0.00 92 PHE A CA 3
ATOM 6353 C C . PHE A 1 92 ? -11.732 2.451 3.250 1.00 0.00 92 PHE A C 3
ATOM 6354 O O . PHE A 1 92 ? -10.675 2.104 3.738 1.00 0.00 92 PHE A O 3
ATOM 6371 N N . LEU A 1 93 ? -12.460 3.364 3.796 1.00 0.00 93 LEU A N 3
ATOM 6372 C CA . LEU A 1 93 ? -12.008 4.024 5.051 1.00 0.00 93 LEU A CA 3
ATOM 6373 C C . LEU A 1 93 ? -12.462 3.228 6.259 1.00 0.00 93 LEU A C 3
ATOM 6374 O O . LEU A 1 93 ? -12.336 3.679 7.377 1.00 0.00 93 LEU A O 3
ATOM 6390 N N . ASN A 1 94 ? -12.955 2.042 6.094 1.00 0.00 94 ASN A N 3
ATOM 6391 C CA . ASN A 1 94 ? -13.341 1.269 7.291 1.00 0.00 94 ASN A CA 3
ATOM 6392 C C . ASN A 1 94 ? -12.253 0.229 7.543 1.00 0.00 94 ASN A C 3
ATOM 6393 O O . ASN A 1 94 ? -11.370 0.033 6.729 1.00 0.00 94 ASN A O 3
ATOM 6404 N N . GLU A 1 95 ? -12.310 -0.443 8.649 1.00 0.00 95 GLU A N 3
ATOM 6405 C CA . GLU A 1 95 ? -11.284 -1.477 8.941 1.00 0.00 95 GLU A CA 3
ATOM 6406 C C . GLU A 1 95 ? -11.617 -2.760 8.168 1.00 0.00 95 GLU A C 3
ATOM 6407 O O . GLU A 1 95 ? -12.710 -3.289 8.251 1.00 0.00 95 GLU A O 3
ATOM 6419 N N . HIS A 1 96 ? -10.664 -3.266 7.438 1.00 0.00 96 HIS A N 3
ATOM 6420 C CA . HIS A 1 96 ? -10.863 -4.525 6.664 1.00 0.00 96 HIS A CA 3
ATOM 6421 C C . HIS A 1 96 ? -9.599 -5.378 6.835 1.00 0.00 96 HIS A C 3
ATOM 6422 O O . HIS A 1 96 ? -8.490 -4.898 6.686 1.00 0.00 96 HIS A O 3
ATOM 6436 N N . THR A 1 97 ? -9.752 -6.621 7.216 1.00 0.00 97 THR A N 3
ATOM 6437 C CA . THR A 1 97 ? -8.554 -7.492 7.464 1.00 0.00 97 THR A CA 3
ATOM 6438 C C . THR A 1 97 ? -8.726 -8.896 6.869 1.00 0.00 97 THR A C 3
ATOM 6439 O O . THR A 1 97 ? -9.826 -9.380 6.668 1.00 0.00 97 THR A O 3
ATOM 6450 N N . HIS A 1 98 ? -7.626 -9.554 6.625 1.00 0.00 98 HIS A N 3
ATOM 6451 C CA . HIS A 1 98 ? -7.679 -10.945 6.086 1.00 0.00 98 HIS A CA 3
ATOM 6452 C C . HIS A 1 98 ? -6.798 -11.872 6.929 1.00 0.00 98 HIS A C 3
ATOM 6453 O O . HIS A 1 98 ? -5.913 -11.440 7.642 1.00 0.00 98 HIS A O 3
ATOM 6467 N N . GLY A 1 99 ? -7.038 -13.150 6.851 1.00 0.00 99 GLY A N 3
ATOM 6468 C CA . GLY A 1 99 ? -6.223 -14.108 7.643 1.00 0.00 99 GLY A CA 3
ATOM 6469 C C . GLY A 1 99 ? -4.900 -14.354 6.930 1.00 0.00 99 GLY A C 3
ATOM 6470 O O . GLY A 1 99 ? -4.241 -15.348 7.156 1.00 0.00 99 GLY A O 3
ATOM 6474 N N . GLU A 1 100 ? -4.475 -13.444 6.095 1.00 0.00 100 GLU A N 3
ATOM 6475 C CA . GLU A 1 100 ? -3.167 -13.616 5.409 1.00 0.00 100 GLU A CA 3
ATOM 6476 C C . GLU A 1 100 ? -2.572 -12.221 5.165 1.00 0.00 100 GLU A C 3
ATOM 6477 O O . GLU A 1 100 ? -3.291 -11.238 5.149 1.00 0.00 100 GLU A O 3
ATOM 6489 N N . ASP A 1 101 ? -1.282 -12.082 4.980 1.00 0.00 101 ASP A N 3
ATOM 6490 C CA . ASP A 1 101 ? -0.715 -10.723 4.766 1.00 0.00 101 ASP A CA 3
ATOM 6491 C C . ASP A 1 101 ? -1.229 -10.160 3.445 1.00 0.00 101 ASP A C 3
ATOM 6492 O O . ASP A 1 101 ? -2.160 -10.679 2.863 1.00 0.00 101 ASP A O 3
ATOM 6501 N N . GLU A 1 102 ? -0.637 -9.105 2.963 1.00 0.00 102 GLU A N 3
ATOM 6502 C CA . GLU A 1 102 ? -1.106 -8.531 1.674 1.00 0.00 102 GLU A CA 3
ATOM 6503 C C . GLU A 1 102 ? 0.024 -7.753 1.007 1.00 0.00 102 GLU A C 3
ATOM 6504 O O . GLU A 1 102 ? 0.893 -7.222 1.670 1.00 0.00 102 GLU A O 3
ATOM 6516 N N . VAL A 1 103 ? 0.008 -7.650 -0.291 1.00 0.00 103 VAL A N 3
ATOM 6517 C CA . VAL A 1 103 ? 1.068 -6.871 -0.980 1.00 0.00 103 VAL A CA 3
ATOM 6518 C C . VAL A 1 103 ? 0.412 -5.880 -1.933 1.00 0.00 103 VAL A C 3
ATOM 6519 O O . VAL A 1 103 ? -0.469 -6.231 -2.693 1.00 0.00 103 VAL A O 3
ATOM 6532 N N . ARG A 1 104 ? 0.838 -4.646 -1.906 1.00 0.00 104 ARG A N 3
ATOM 6533 C CA . ARG A 1 104 ? 0.234 -3.647 -2.826 1.00 0.00 104 ARG A CA 3
ATOM 6534 C C . ARG A 1 104 ? 1.338 -2.918 -3.588 1.00 0.00 104 ARG A C 3
ATOM 6535 O O . ARG A 1 104 ? 2.283 -2.438 -3.000 1.00 0.00 104 ARG A O 3
ATOM 6556 N N . PHE A 1 105 ? 1.228 -2.823 -4.891 1.00 0.00 105 PHE A N 3
ATOM 6557 C CA . PHE A 1 105 ? 2.290 -2.113 -5.667 1.00 0.00 105 PHE A CA 3
ATOM 6558 C C . PHE A 1 105 ? 1.670 -0.944 -6.424 1.00 0.00 105 PHE A C 3
ATOM 6559 O O . PHE A 1 105 ? 0.762 -1.124 -7.208 1.00 0.00 105 PHE A O 3
ATOM 6576 N N . PHE A 1 106 ? 2.111 0.261 -6.195 1.00 0.00 106 PHE A N 3
ATOM 6577 C CA . PHE A 1 106 ? 1.462 1.390 -6.916 1.00 0.00 106 PHE A CA 3
ATOM 6578 C C . PHE A 1 106 ? 2.243 1.714 -8.198 1.00 0.00 106 PHE A C 3
ATOM 6579 O O . PHE A 1 106 ? 3.413 1.979 -8.151 1.00 0.00 106 PHE A O 3
ATOM 6596 N N . VAL A 1 107 ? 1.645 1.643 -9.359 1.00 0.00 107 VAL A N 3
ATOM 6597 C CA . VAL A 1 107 ? 2.427 1.952 -10.590 1.00 0.00 107 VAL A CA 3
ATOM 6598 C C . VAL A 1 107 ? 1.998 3.320 -11.099 1.00 0.00 107 VAL A C 3
ATOM 6599 O O . VAL A 1 107 ? 2.715 3.972 -11.833 1.00 0.00 107 VAL A O 3
ATOM 6612 N N . GLU A 1 108 ? 0.834 3.768 -10.713 1.00 0.00 108 GLU A N 3
ATOM 6613 C CA . GLU A 1 108 ? 0.375 5.100 -11.177 1.00 0.00 108 GLU A CA 3
ATOM 6614 C C . GLU A 1 108 ? -0.419 5.787 -10.060 1.00 0.00 108 GLU A C 3
ATOM 6615 O O . GLU A 1 108 ? -1.459 5.318 -9.643 1.00 0.00 108 GLU A O 3
ATOM 6627 N N . GLY A 1 109 ? 0.068 6.898 -9.580 1.00 0.00 109 GLY A N 3
ATOM 6628 C CA . GLY A 1 109 ? -0.651 7.621 -8.500 1.00 0.00 109 GLY A CA 3
ATOM 6629 C C . GLY A 1 109 ? -0.048 7.265 -7.137 1.00 0.00 109 GLY A C 3
ATOM 6630 O O . GLY A 1 109 ? 0.780 6.381 -7.018 1.00 0.00 109 GLY A O 3
ATOM 6634 N N . ALA A 1 110 ? -0.468 7.958 -6.116 1.00 0.00 110 ALA A N 3
ATOM 6635 C CA . ALA A 1 110 ? 0.061 7.690 -4.745 1.00 0.00 110 ALA A CA 3
ATOM 6636 C C . ALA A 1 110 ? -1.099 7.550 -3.759 1.00 0.00 110 ALA A C 3
ATOM 6637 O O . ALA A 1 110 ? -2.139 8.162 -3.906 1.00 0.00 110 ALA A O 3
ATOM 6644 N N . GLY A 1 111 ? -0.919 6.749 -2.746 1.00 0.00 111 GLY A N 3
ATOM 6645 C CA . GLY A 1 111 ? -1.996 6.562 -1.736 1.00 0.00 111 GLY A CA 3
ATOM 6646 C C . GLY A 1 111 ? -1.372 6.466 -0.346 1.00 0.00 111 GLY A C 3
ATOM 6647 O O . GLY A 1 111 ? -0.302 5.918 -0.172 1.00 0.00 111 GLY A O 3
ATOM 6651 N N . LEU A 1 112 ? -2.025 6.994 0.650 1.00 0.00 112 LEU A N 3
ATOM 6652 C CA . LEU A 1 112 ? -1.444 6.924 2.017 1.00 0.00 112 LEU A CA 3
ATOM 6653 C C . LEU A 1 112 ? -1.869 5.612 2.669 1.00 0.00 112 LEU A C 3
ATOM 6654 O O . LEU A 1 112 ? -3.039 5.377 2.903 1.00 0.00 112 LEU A O 3
ATOM 6670 N N . PHE A 1 113 ? -0.931 4.756 2.954 1.00 0.00 113 PHE A N 3
ATOM 6671 C CA . PHE A 1 113 ? -1.280 3.459 3.585 1.00 0.00 113 PHE A CA 3
ATOM 6672 C C . PHE A 1 113 ? -0.774 3.456 5.028 1.00 0.00 113 PHE A C 3
ATOM 6673 O O . PHE A 1 113 ? 0.409 3.573 5.283 1.00 0.00 113 PHE A O 3
ATOM 6690 N N . CYS A 1 114 ? -1.668 3.322 5.971 1.00 0.00 114 CYS A N 3
ATOM 6691 C CA . CYS A 1 114 ? -1.258 3.311 7.405 1.00 0.00 114 CYS A CA 3
ATOM 6692 C C . CYS A 1 114 ? -1.652 1.976 8.039 1.00 0.00 114 CYS A C 3
ATOM 6693 O O . CYS A 1 114 ? -2.717 1.447 7.783 1.00 0.00 114 CYS A O 3
ATOM 6701 N N . LEU A 1 115 ? -0.803 1.431 8.868 1.00 0.00 115 LEU A N 3
ATOM 6702 C CA . LEU A 1 115 ? -1.120 0.133 9.530 1.00 0.00 115 LEU A CA 3
ATOM 6703 C C . LEU A 1 115 ? -1.054 0.312 11.047 1.00 0.00 115 LEU A C 3
ATOM 6704 O O . LEU A 1 115 ? -0.221 1.031 11.561 1.00 0.00 115 LEU A O 3
ATOM 6720 N N . HIS A 1 116 ? -1.924 -0.336 11.769 1.00 0.00 116 HIS A N 3
ATOM 6721 C CA . HIS A 1 116 ? -1.906 -0.197 13.252 1.00 0.00 116 HIS A CA 3
ATOM 6722 C C . HIS A 1 116 ? -1.163 -1.386 13.868 1.00 0.00 116 HIS A C 3
ATOM 6723 O O . HIS A 1 116 ? -1.599 -2.517 13.769 1.00 0.00 116 HIS A O 3
ATOM 6738 N N . ILE A 1 117 ? -0.053 -1.136 14.511 1.00 0.00 117 ILE A N 3
ATOM 6739 C CA . ILE A 1 117 ? 0.716 -2.247 15.147 1.00 0.00 117 ILE A CA 3
ATOM 6740 C C . ILE A 1 117 ? 0.885 -1.954 16.639 1.00 0.00 117 ILE A C 3
ATOM 6741 O O . ILE A 1 117 ? 1.740 -1.196 17.042 1.00 0.00 117 ILE A O 3
ATOM 6757 N N . GLY A 1 118 ? 0.076 -2.559 17.459 1.00 0.00 118 GLY A N 3
ATOM 6758 C CA . GLY A 1 118 ? 0.171 -2.311 18.927 1.00 0.00 118 GLY A CA 3
ATOM 6759 C C . GLY A 1 118 ? -0.731 -1.122 19.305 1.00 0.00 118 GLY A C 3
ATOM 6760 O O . GLY A 1 118 ? -1.824 -0.980 18.798 1.00 0.00 118 GLY A O 3
ATOM 6764 N N . ASP A 1 119 ? -0.290 -0.282 20.206 1.00 0.00 119 ASP A N 3
ATOM 6765 C CA . ASP A 1 119 ? -1.136 0.880 20.631 1.00 0.00 119 ASP A CA 3
ATOM 6766 C C . ASP A 1 119 ? -0.665 2.153 19.930 1.00 0.00 119 ASP A C 3
ATOM 6767 O O . ASP A 1 119 ? -1.091 3.231 20.258 1.00 0.00 119 ASP A O 3
ATOM 6776 N N . GLU A 1 120 ? 0.180 2.033 18.943 1.00 0.00 120 GLU A N 3
ATOM 6777 C CA . GLU A 1 120 ? 0.671 3.240 18.202 1.00 0.00 120 GLU A CA 3
ATOM 6778 C C . GLU A 1 120 ? 0.106 3.231 16.785 1.00 0.00 120 GLU A C 3
ATOM 6779 O O . GLU A 1 120 ? -0.461 2.254 16.346 1.00 0.00 120 GLU A O 3
ATOM 6791 N N . VAL A 1 121 ? 0.247 4.309 16.057 1.00 0.00 121 VAL A N 3
ATOM 6792 C CA . VAL A 1 121 ? -0.287 4.344 14.671 1.00 0.00 121 VAL A CA 3
ATOM 6793 C C . VAL A 1 121 ? 0.870 4.616 13.690 1.00 0.00 121 VAL A C 3
ATOM 6794 O O . VAL A 1 121 ? 1.554 5.613 13.797 1.00 0.00 121 VAL A O 3
ATOM 6807 N N . PHE A 1 122 ? 1.088 3.745 12.734 1.00 0.00 122 PHE A N 3
ATOM 6808 C CA . PHE A 1 122 ? 2.187 3.954 11.747 1.00 0.00 122 PHE A CA 3
ATOM 6809 C C . PHE A 1 122 ? 1.637 4.744 10.569 1.00 0.00 122 PHE A C 3
ATOM 6810 O O . PHE A 1 122 ? 0.556 4.478 10.085 1.00 0.00 122 PHE A O 3
ATOM 6827 N N . GLN A 1 123 ? 2.402 5.669 10.075 1.00 0.00 123 GLN A N 3
ATOM 6828 C CA . GLN A 1 123 ? 1.964 6.455 8.891 1.00 0.00 123 GLN A CA 3
ATOM 6829 C C . GLN A 1 123 ? 3.028 6.330 7.793 1.00 0.00 123 GLN A C 3
ATOM 6830 O O . GLN A 1 123 ? 4.084 6.920 7.888 1.00 0.00 123 GLN A O 3
ATOM 6844 N N . VAL A 1 124 ? 2.783 5.552 6.764 1.00 0.00 124 VAL A N 3
ATOM 6845 C CA . VAL A 1 124 ? 3.816 5.391 5.697 1.00 0.00 124 VAL A CA 3
ATOM 6846 C C . VAL A 1 124 ? 3.294 5.943 4.368 1.00 0.00 124 VAL A C 3
ATOM 6847 O O . VAL A 1 124 ? 2.200 5.627 3.939 1.00 0.00 124 VAL A O 3
ATOM 6860 N N . LEU A 1 125 ? 4.064 6.770 3.719 1.00 0.00 125 LEU A N 3
ATOM 6861 C CA . LEU A 1 125 ? 3.603 7.341 2.431 1.00 0.00 125 LEU A CA 3
ATOM 6862 C C . LEU A 1 125 ? 3.880 6.313 1.343 1.00 0.00 125 LEU A C 3
ATOM 6863 O O . LEU A 1 125 ? 4.942 5.716 1.294 1.00 0.00 125 LEU A O 3
ATOM 6879 N N . CYS A 1 126 ? 2.912 6.088 0.495 1.00 0.00 126 CYS A N 3
ATOM 6880 C CA . CYS A 1 126 ? 3.067 5.072 -0.583 1.00 0.00 126 CYS A CA 3
ATOM 6881 C C . CYS A 1 126 ? 3.024 5.742 -1.952 1.00 0.00 126 CYS A C 3
ATOM 6882 O O . CYS A 1 126 ? 2.086 6.436 -2.291 1.00 0.00 126 CYS A O 3
ATOM 6890 N N . GLU A 1 127 ? 4.036 5.536 -2.745 1.00 0.00 127 GLU A N 3
ATOM 6891 C CA . GLU A 1 127 ? 4.067 6.151 -4.098 1.00 0.00 127 GLU A CA 3
ATOM 6892 C C . GLU A 1 127 ? 4.497 5.101 -5.112 1.00 0.00 127 GLU A C 3
ATOM 6893 O O . GLU A 1 127 ? 5.142 4.127 -4.778 1.00 0.00 127 GLU A O 3
ATOM 6905 N N . LYS A 1 128 ? 4.145 5.281 -6.352 1.00 0.00 128 LYS A N 3
ATOM 6906 C CA . LYS A 1 128 ? 4.530 4.284 -7.382 1.00 0.00 128 LYS A CA 3
ATOM 6907 C C . LYS A 1 128 ? 6.038 4.087 -7.399 1.00 0.00 128 LYS A C 3
ATOM 6908 O O . LYS A 1 128 ? 6.583 3.363 -8.210 1.00 0.00 128 LYS A O 3
ATOM 6927 N N . ASN A 1 129 ? 6.705 4.713 -6.496 1.00 0.00 129 ASN A N 3
ATOM 6928 C CA . ASN A 1 129 ? 8.180 4.575 -6.427 1.00 0.00 129 ASN A CA 3
ATOM 6929 C C . ASN A 1 129 ? 8.580 3.235 -5.822 1.00 0.00 129 ASN A C 3
ATOM 6930 O O . ASN A 1 129 ? 9.305 2.470 -6.424 1.00 0.00 129 ASN A O 3
ATOM 6941 N N . ASP A 1 130 ? 8.165 2.974 -4.613 1.00 0.00 130 ASP A N 3
ATOM 6942 C CA . ASP A 1 130 ? 8.581 1.710 -3.951 1.00 0.00 130 ASP A CA 3
ATOM 6943 C C . ASP A 1 130 ? 7.386 0.757 -3.773 1.00 0.00 130 ASP A C 3
ATOM 6944 O O . ASP A 1 130 ? 6.425 0.754 -4.541 1.00 0.00 130 ASP A O 3
ATOM 6953 N N . LEU A 1 131 ? 7.462 -0.076 -2.776 1.00 0.00 131 LEU A N 3
ATOM 6954 C CA . LEU A 1 131 ? 6.387 -1.068 -2.522 1.00 0.00 131 LEU A CA 3
ATOM 6955 C C . LEU A 1 131 ? 6.173 -1.235 -1.016 1.00 0.00 131 LEU A C 3
ATOM 6956 O O . LEU A 1 131 ? 7.089 -1.091 -0.230 1.00 0.00 131 LEU A O 3
ATOM 6972 N N . ILE A 1 132 ? 4.979 -1.565 -0.620 1.00 0.00 132 ILE A N 3
ATOM 6973 C CA . ILE A 1 132 ? 4.706 -1.768 0.828 1.00 0.00 132 ILE A CA 3
ATOM 6974 C C . ILE A 1 132 ? 3.842 -3.019 1.029 1.00 0.00 132 ILE A C 3
ATOM 6975 O O . ILE A 1 132 ? 2.909 -3.269 0.292 1.00 0.00 132 ILE A O 3
ATOM 6991 N N . SER A 1 133 ? 4.133 -3.800 2.030 1.00 0.00 133 SER A N 3
ATOM 6992 C CA . SER A 1 133 ? 3.314 -5.020 2.287 1.00 0.00 133 SER A CA 3
ATOM 6993 C C . SER A 1 133 ? 3.293 -5.301 3.790 1.00 0.00 133 SER A C 3
ATOM 6994 O O . SER A 1 133 ? 4.328 -5.425 4.412 1.00 0.00 133 SER A O 3
ATOM 7002 N N . VAL A 1 134 ? 2.135 -5.391 4.392 1.00 0.00 134 VAL A N 3
ATOM 7003 C CA . VAL A 1 134 ? 2.083 -5.642 5.861 1.00 0.00 134 VAL A CA 3
ATOM 7004 C C . VAL A 1 134 ? 1.642 -7.088 6.113 1.00 0.00 134 VAL A C 3
ATOM 7005 O O . VAL A 1 134 ? 0.947 -7.679 5.310 1.00 0.00 134 VAL A O 3
ATOM 7018 N N . PRO A 1 135 ? 2.054 -7.662 7.219 1.00 0.00 135 PRO A N 3
ATOM 7019 C CA . PRO A 1 135 ? 1.705 -9.068 7.578 1.00 0.00 135 PRO A CA 3
ATOM 7020 C C . PRO A 1 135 ? 0.206 -9.254 7.840 1.00 0.00 135 PRO A C 3
ATOM 7021 O O . PRO A 1 135 ? -0.543 -8.301 7.935 1.00 0.00 135 PRO A O 3
ATOM 7032 N N . ALA A 1 136 ? -0.232 -10.478 7.960 1.00 0.00 136 ALA A N 3
ATOM 7033 C CA . ALA A 1 136 ? -1.675 -10.737 8.223 1.00 0.00 136 ALA A CA 3
ATOM 7034 C C . ALA A 1 136 ? -1.986 -10.382 9.674 1.00 0.00 136 ALA A C 3
ATOM 7035 O O . ALA A 1 136 ? -1.104 -10.054 10.439 1.00 0.00 136 ALA A O 3
ATOM 7042 N N . HIS A 1 137 ? -3.237 -10.436 10.050 1.00 0.00 137 HIS A N 3
ATOM 7043 C CA . HIS A 1 137 ? -3.625 -10.100 11.451 1.00 0.00 137 HIS A CA 3
ATOM 7044 C C . HIS A 1 137 ? -3.348 -8.628 11.720 1.00 0.00 137 HIS A C 3
ATOM 7045 O O . HIS A 1 137 ? -3.554 -8.143 12.812 1.00 0.00 137 HIS A O 3
ATOM 7060 N N . THR A 1 138 ? -2.903 -7.909 10.729 1.00 0.00 138 THR A N 3
ATOM 7061 C CA . THR A 1 138 ? -2.639 -6.457 10.932 1.00 0.00 138 THR A CA 3
ATOM 7062 C C . THR A 1 138 ? -3.689 -5.641 10.147 1.00 0.00 138 THR A C 3
ATOM 7063 O O . THR A 1 138 ? -3.747 -5.723 8.936 1.00 0.00 138 THR A O 3
ATOM 7074 N N . PRO A 1 139 ? -4.529 -4.871 10.816 1.00 0.00 139 PRO A N 3
ATOM 7075 C CA . PRO A 1 139 ? -5.582 -4.059 10.133 1.00 0.00 139 PRO A CA 3
ATOM 7076 C C . PRO A 1 139 ? -4.987 -2.857 9.396 1.00 0.00 139 PRO A C 3
ATOM 7077 O O . PRO A 1 139 ? -4.065 -2.219 9.867 1.00 0.00 139 PRO A O 3
ATOM 7088 N N . HIS A 1 140 ? -5.535 -2.516 8.265 1.00 0.00 140 HIS A N 3
ATOM 7089 C CA . HIS A 1 140 ? -5.031 -1.330 7.523 1.00 0.00 140 HIS A CA 3
ATOM 7090 C C . HIS A 1 140 ? -6.201 -0.513 6.958 1.00 0.00 140 HIS A C 3
ATOM 7091 O O . HIS A 1 140 ? -7.320 -0.978 6.894 1.00 0.00 140 HIS A O 3
ATOM 7105 N N . TRP A 1 141 ? -5.945 0.684 6.501 1.00 0.00 141 TRP A N 3
ATOM 7106 C CA . TRP A 1 141 ? -7.039 1.497 5.887 1.00 0.00 141 TRP A CA 3
ATOM 7107 C C . TRP A 1 141 ? -6.426 2.480 4.876 1.00 0.00 141 TRP A C 3
ATOM 7108 O O . TRP A 1 141 ? -5.313 2.937 5.045 1.00 0.00 141 TRP A O 3
ATOM 7129 N N . PHE A 1 142 ? -7.131 2.809 3.824 1.00 0.00 142 PHE A N 3
ATOM 7130 C CA . PHE A 1 142 ? -6.569 3.763 2.813 1.00 0.00 142 PHE A CA 3
ATOM 7131 C C . PHE A 1 142 ? -6.993 5.187 3.163 1.00 0.00 142 PHE A C 3
ATOM 7132 O O . PHE A 1 142 ? -8.025 5.399 3.747 1.00 0.00 142 PHE A O 3
ATOM 7149 N N . ASP A 1 143 ? -6.208 6.167 2.812 1.00 0.00 143 ASP A N 3
ATOM 7150 C CA . ASP A 1 143 ? -6.602 7.568 3.130 1.00 0.00 143 ASP A CA 3
ATOM 7151 C C . ASP A 1 143 ? -7.287 8.172 1.903 1.00 0.00 143 ASP A C 3
ATOM 7152 O O . ASP A 1 143 ? -6.662 8.424 0.895 1.00 0.00 143 ASP A O 3
ATOM 7161 N N . MET A 1 144 ? -8.568 8.400 1.982 1.00 0.00 144 MET A N 3
ATOM 7162 C CA . MET A 1 144 ? -9.295 8.980 0.819 1.00 0.00 144 MET A CA 3
ATOM 7163 C C . MET A 1 144 ? -9.444 10.492 0.986 1.00 0.00 144 MET A C 3
ATOM 7164 O O . MET A 1 144 ? -10.344 11.082 0.426 1.00 0.00 144 MET A O 3
ATOM 7178 N N . GLY A 1 145 ? -8.594 11.110 1.773 1.00 0.00 145 GLY A N 3
ATOM 7179 C CA . GLY A 1 145 ? -8.698 12.591 1.993 1.00 0.00 145 GLY A CA 3
ATOM 7180 C C . GLY A 1 145 ? -9.189 13.264 0.713 1.00 0.00 145 GLY A C 3
ATOM 7181 O O . GLY A 1 145 ? -9.840 14.289 0.737 1.00 0.00 145 GLY A O 3
ATOM 7185 N N . SER A 1 146 ? -8.875 12.682 -0.407 1.00 0.00 146 SER A N 3
ATOM 7186 C CA . SER A 1 146 ? -9.300 13.261 -1.708 1.00 0.00 146 SER A CA 3
ATOM 7187 C C . SER A 1 146 ? -9.780 12.134 -2.612 1.00 0.00 146 SER A C 3
ATOM 7188 O O . SER A 1 146 ? -9.721 10.973 -2.251 1.00 0.00 146 SER A O 3
ATOM 7196 N N . GLU A 1 147 ? -10.243 12.456 -3.793 1.00 0.00 147 GLU A N 3
ATOM 7197 C CA . GLU A 1 147 ? -10.713 11.390 -4.729 1.00 0.00 147 GLU A CA 3
ATOM 7198 C C . GLU A 1 147 ? -9.842 11.371 -6.007 1.00 0.00 147 GLU A C 3
ATOM 7199 O O . GLU A 1 147 ? -10.327 11.674 -7.082 1.00 0.00 147 GLU A O 3
ATOM 7211 N N . PRO A 1 148 ? -8.582 11.004 -5.904 1.00 0.00 148 PRO A N 3
ATOM 7212 C CA . PRO A 1 148 ? -7.664 10.937 -7.064 1.00 0.00 148 PRO A CA 3
ATOM 7213 C C . PRO A 1 148 ? -7.659 9.555 -7.708 1.00 0.00 148 PRO A C 3
ATOM 7214 O O . PRO A 1 148 ? -8.005 8.570 -7.088 1.00 0.00 148 PRO A O 3
ATOM 7225 N N . ASN A 1 149 ? -7.256 9.473 -8.940 1.00 0.00 149 ASN A N 3
ATOM 7226 C CA . ASN A 1 149 ? -7.217 8.147 -9.613 1.00 0.00 149 ASN A CA 3
ATOM 7227 C C . ASN A 1 149 ? -5.900 7.447 -9.262 1.00 0.00 149 ASN A C 3
ATOM 7228 O O . ASN A 1 149 ? -4.909 7.582 -9.953 1.00 0.00 149 ASN A O 3
ATOM 7239 N N . PHE A 1 150 ? -5.886 6.704 -8.185 1.00 0.00 150 PHE A N 3
ATOM 7240 C CA . PHE A 1 150 ? -4.641 5.994 -7.772 1.00 0.00 150 PHE A CA 3
ATOM 7241 C C . PHE A 1 150 ? -4.692 4.538 -8.240 1.00 0.00 150 PHE A C 3
ATOM 7242 O O . PHE A 1 150 ? -5.645 3.827 -7.988 1.00 0.00 150 PHE A O 3
ATOM 7259 N N . THR A 1 151 ? -3.671 4.085 -8.913 1.00 0.00 151 THR A N 3
ATOM 7260 C CA . THR A 1 151 ? -3.661 2.672 -9.382 1.00 0.00 151 THR A CA 3
ATOM 7261 C C . THR A 1 151 ? -2.883 1.829 -8.374 1.00 0.00 151 THR A C 3
ATOM 7262 O O . THR A 1 151 ? -1.786 2.172 -7.977 1.00 0.00 151 THR A O 3
ATOM 7273 N N . ALA A 1 152 ? -3.448 0.736 -7.948 1.00 0.00 152 ALA A N 3
ATOM 7274 C CA . ALA A 1 152 ? -2.755 -0.135 -6.958 1.00 0.00 152 ALA A CA 3
ATOM 7275 C C . ALA A 1 152 ? -2.878 -1.601 -7.387 1.00 0.00 152 ALA A C 3
ATOM 7276 O O . ALA A 1 152 ? -3.796 -1.979 -8.084 1.00 0.00 152 ALA A O 3
ATOM 7283 N N . ILE A 1 153 ? -1.973 -2.431 -6.952 1.00 0.00 153 ILE A N 3
ATOM 7284 C CA . ILE A 1 153 ? -2.049 -3.879 -7.312 1.00 0.00 153 ILE A CA 3
ATOM 7285 C C . ILE A 1 153 ? -2.124 -4.700 -6.032 1.00 0.00 153 ILE A C 3
ATOM 7286 O O . ILE A 1 153 ? -1.274 -4.599 -5.201 1.00 0.00 153 ILE A O 3
ATOM 7302 N N . ARG A 1 154 ? -3.120 -5.524 -5.873 1.00 0.00 154 ARG A N 3
ATOM 7303 C CA . ARG A 1 154 ? -3.216 -6.339 -4.625 1.00 0.00 154 ARG A CA 3
ATOM 7304 C C . ARG A 1 154 ? -2.865 -7.791 -4.941 1.00 0.00 154 ARG A C 3
ATOM 7305 O O . ARG A 1 154 ? -3.469 -8.411 -5.792 1.00 0.00 154 ARG A O 3
ATOM 7326 N N . ILE A 1 155 ? -1.888 -8.332 -4.264 1.00 0.00 155 ILE A N 3
ATOM 7327 C CA . ILE A 1 155 ? -1.480 -9.740 -4.523 1.00 0.00 155 ILE A CA 3
ATOM 7328 C C . ILE A 1 155 ? -1.737 -10.575 -3.270 1.00 0.00 155 ILE A C 3
ATOM 7329 O O . ILE A 1 155 ? -1.312 -10.224 -2.187 1.00 0.00 155 ILE A O 3
ATOM 7345 N N . PHE A 1 156 ? -2.422 -11.679 -3.406 1.00 0.00 156 PHE A N 3
ATOM 7346 C CA . PHE A 1 156 ? -2.701 -12.536 -2.220 1.00 0.00 156 PHE A CA 3
ATOM 7347 C C . PHE A 1 156 ? -3.423 -13.805 -2.682 1.00 0.00 156 PHE A C 3
ATOM 7348 O O . PHE A 1 156 ? -3.608 -14.034 -3.863 1.00 0.00 156 PHE A O 3
ATOM 7372 N N . SER A 1 1 ? 6.843 7.138 1.021 1.00 0.00 1 SER A N 4
ATOM 7373 C CA . SER A 1 1 ? 8.110 7.920 0.948 1.00 0.00 1 SER A CA 4
ATOM 7374 C C . SER A 1 1 ? 8.369 8.604 2.294 1.00 0.00 1 SER A C 4
ATOM 7375 O O . SER A 1 1 ? 9.231 9.449 2.413 1.00 0.00 1 SER A O 4
ATOM 7385 N N . ALA A 1 2 ? 7.626 8.245 3.309 1.00 0.00 2 ALA A N 4
ATOM 7386 C CA . ALA A 1 2 ? 7.832 8.883 4.651 1.00 0.00 2 ALA A CA 4
ATOM 7387 C C . ALA A 1 2 ? 7.453 7.900 5.759 1.00 0.00 2 ALA A C 4
ATOM 7388 O O . ALA A 1 2 ? 6.580 7.078 5.586 1.00 0.00 2 ALA A O 4
ATOM 7395 N N . LEU A 1 3 ? 8.097 7.980 6.903 1.00 0.00 3 LEU A N 4
ATOM 7396 C CA . LEU A 1 3 ? 7.752 7.057 8.012 1.00 0.00 3 LEU A CA 4
ATOM 7397 C C . LEU A 1 3 ? 7.616 7.877 9.287 1.00 0.00 3 LEU A C 4
ATOM 7398 O O . LEU A 1 3 ? 8.532 8.560 9.699 1.00 0.00 3 LEU A O 4
ATOM 7414 N N . THR A 1 4 ? 6.477 7.819 9.913 1.00 0.00 4 THR A N 4
ATOM 7415 C CA . THR A 1 4 ? 6.270 8.593 11.160 1.00 0.00 4 THR A CA 4
ATOM 7416 C C . THR A 1 4 ? 5.670 7.666 12.206 1.00 0.00 4 THR A C 4
ATOM 7417 O O . THR A 1 4 ? 4.761 6.915 11.923 1.00 0.00 4 THR A O 4
ATOM 7428 N N . ILE A 1 5 ? 6.144 7.711 13.409 1.00 0.00 5 ILE A N 4
ATOM 7429 C CA . ILE A 1 5 ? 5.552 6.825 14.445 1.00 0.00 5 ILE A CA 4
ATOM 7430 C C . ILE A 1 5 ? 5.517 7.574 15.761 1.00 0.00 5 ILE A C 4
ATOM 7431 O O . ILE A 1 5 ? 6.560 7.930 16.290 1.00 0.00 5 ILE A O 4
ATOM 7447 N N . PHE A 1 6 ? 4.361 7.856 16.306 1.00 0.00 6 PHE A N 4
ATOM 7448 C CA . PHE A 1 6 ? 4.300 8.609 17.586 1.00 0.00 6 PHE A CA 4
ATOM 7449 C C . PHE A 1 6 ? 3.825 7.670 18.690 1.00 0.00 6 PHE A C 4
ATOM 7450 O O . PHE A 1 6 ? 3.370 6.575 18.428 1.00 0.00 6 PHE A O 4
ATOM 7467 N N . SER A 1 7 ? 3.903 8.084 19.923 1.00 0.00 7 SER A N 4
ATOM 7468 C CA . SER A 1 7 ? 3.434 7.200 21.021 1.00 0.00 7 SER A CA 4
ATOM 7469 C C . SER A 1 7 ? 1.912 7.306 21.151 1.00 0.00 7 SER A C 4
ATOM 7470 O O . SER A 1 7 ? 1.322 8.331 20.876 1.00 0.00 7 SER A O 4
ATOM 7478 N N . VAL A 1 8 ? 1.280 6.246 21.577 1.00 0.00 8 VAL A N 4
ATOM 7479 C CA . VAL A 1 8 ? -0.206 6.268 21.735 1.00 0.00 8 VAL A CA 4
ATOM 7480 C C . VAL A 1 8 ? -0.603 7.396 22.694 1.00 0.00 8 VAL A C 4
ATOM 7481 O O . VAL A 1 8 ? -1.701 7.912 22.633 1.00 0.00 8 VAL A O 4
ATOM 7494 N N . LYS A 1 9 ? 0.281 7.792 23.570 1.00 0.00 9 LYS A N 4
ATOM 7495 C CA . LYS A 1 9 ? -0.055 8.893 24.521 1.00 0.00 9 LYS A CA 4
ATOM 7496 C C . LYS A 1 9 ? 0.366 10.245 23.932 1.00 0.00 9 LYS A C 4
ATOM 7497 O O . LYS A 1 9 ? -0.234 11.265 24.210 1.00 0.00 9 LYS A O 4
ATOM 7516 N N . ASP A 1 10 ? 1.396 10.258 23.128 1.00 0.00 10 ASP A N 4
ATOM 7517 C CA . ASP A 1 10 ? 1.869 11.542 22.519 1.00 0.00 10 ASP A CA 4
ATOM 7518 C C . ASP A 1 10 ? 1.727 11.490 20.994 1.00 0.00 10 ASP A C 4
ATOM 7519 O O . ASP A 1 10 ? 2.676 11.207 20.288 1.00 0.00 10 ASP A O 4
ATOM 7528 N N . PRO A 1 11 ? 0.551 11.760 20.484 1.00 0.00 11 PRO A N 4
ATOM 7529 C CA . PRO A 1 11 ? 0.285 11.743 19.021 1.00 0.00 11 PRO A CA 4
ATOM 7530 C C . PRO A 1 11 ? 0.621 13.075 18.340 1.00 0.00 11 PRO A C 4
ATOM 7531 O O . PRO A 1 11 ? 0.706 13.158 17.130 1.00 0.00 11 PRO A O 4
ATOM 7542 N N . GLN A 1 12 ? 0.796 14.122 19.101 1.00 0.00 12 GLN A N 4
ATOM 7543 C CA . GLN A 1 12 ? 1.105 15.449 18.487 1.00 0.00 12 GLN A CA 4
ATOM 7544 C C . GLN A 1 12 ? 2.618 15.625 18.325 1.00 0.00 12 GLN A C 4
ATOM 7545 O O . GLN A 1 12 ? 3.079 16.347 17.465 1.00 0.00 12 GLN A O 4
ATOM 7559 N N . ASN A 1 13 ? 3.384 14.980 19.155 1.00 0.00 13 ASN A N 4
ATOM 7560 C CA . ASN A 1 13 ? 4.869 15.116 19.064 1.00 0.00 13 ASN A CA 4
ATOM 7561 C C . ASN A 1 13 ? 5.502 13.750 18.878 1.00 0.00 13 ASN A C 4
ATOM 7562 O O . ASN A 1 13 ? 5.935 13.128 19.830 1.00 0.00 13 ASN A O 4
ATOM 7573 N N . SER A 1 14 ? 5.567 13.255 17.676 1.00 0.00 14 SER A N 4
ATOM 7574 C CA . SER A 1 14 ? 6.170 11.924 17.473 1.00 0.00 14 SER A CA 4
ATOM 7575 C C . SER A 1 14 ? 7.666 11.983 17.748 1.00 0.00 14 SER A C 4
ATOM 7576 O O . SER A 1 14 ? 8.370 12.862 17.286 1.00 0.00 14 SER A O 4
ATOM 7584 N N . LEU A 1 15 ? 8.154 11.040 18.492 1.00 0.00 15 LEU A N 4
ATOM 7585 C CA . LEU A 1 15 ? 9.599 11.005 18.804 1.00 0.00 15 LEU A CA 4
ATOM 7586 C C . LEU A 1 15 ? 10.309 10.156 17.753 1.00 0.00 15 LEU A C 4
ATOM 7587 O O . LEU A 1 15 ? 11.366 9.607 18.004 1.00 0.00 15 LEU A O 4
ATOM 7603 N N . TRP A 1 16 ? 9.798 10.117 16.546 1.00 0.00 16 TRP A N 4
ATOM 7604 C CA . TRP A 1 16 ? 10.544 9.377 15.487 1.00 0.00 16 TRP A CA 4
ATOM 7605 C C . TRP A 1 16 ? 10.054 9.746 14.085 1.00 0.00 16 TRP A C 4
ATOM 7606 O O . TRP A 1 16 ? 9.002 9.309 13.664 1.00 0.00 16 TRP A O 4
ATOM 7627 N N . HIS A 1 17 ? 10.801 10.535 13.356 1.00 0.00 17 HIS A N 4
ATOM 7628 C CA . HIS A 1 17 ? 10.370 10.881 11.963 1.00 0.00 17 HIS A CA 4
ATOM 7629 C C . HIS A 1 17 ? 11.587 10.861 11.053 1.00 0.00 17 HIS A C 4
ATOM 7630 O O . HIS A 1 17 ? 12.541 11.592 11.230 1.00 0.00 17 HIS A O 4
ATOM 7645 N N . SER A 1 18 ? 11.547 10.018 10.080 1.00 0.00 18 SER A N 4
ATOM 7646 C CA . SER A 1 18 ? 12.694 9.913 9.133 1.00 0.00 18 SER A CA 4
ATOM 7647 C C . SER A 1 18 ? 12.254 9.232 7.841 1.00 0.00 18 SER A C 4
ATOM 7648 O O . SER A 1 18 ? 11.471 8.304 7.868 1.00 0.00 18 SER A O 4
ATOM 7656 N N . THR A 1 19 ? 12.788 9.637 6.721 1.00 0.00 19 THR A N 4
ATOM 7657 C CA . THR A 1 19 ? 12.416 8.940 5.455 1.00 0.00 19 THR A CA 4
ATOM 7658 C C . THR A 1 19 ? 13.691 8.578 4.680 1.00 0.00 19 THR A C 4
ATOM 7659 O O . THR A 1 19 ? 14.216 9.372 3.923 1.00 0.00 19 THR A O 4
ATOM 7670 N N . ASN A 1 20 ? 14.170 7.361 4.815 1.00 0.00 20 ASN A N 4
ATOM 7671 C CA . ASN A 1 20 ? 15.372 6.916 4.040 1.00 0.00 20 ASN A CA 4
ATOM 7672 C C . ASN A 1 20 ? 15.140 5.490 3.519 1.00 0.00 20 ASN A C 4
ATOM 7673 O O . ASN A 1 20 ? 14.382 4.744 4.111 1.00 0.00 20 ASN A O 4
ATOM 7684 N N . ALA A 1 21 ? 15.767 5.076 2.440 1.00 0.00 21 ALA A N 4
ATOM 7685 C CA . ALA A 1 21 ? 15.504 3.680 1.977 1.00 0.00 21 ALA A CA 4
ATOM 7686 C C . ALA A 1 21 ? 15.866 2.697 3.100 1.00 0.00 21 ALA A C 4
ATOM 7687 O O . ALA A 1 21 ? 15.048 1.903 3.504 1.00 0.00 21 ALA A O 4
ATOM 7694 N N . GLU A 1 22 ? 17.084 2.712 3.590 1.00 0.00 22 GLU A N 4
ATOM 7695 C CA . GLU A 1 22 ? 17.464 1.735 4.662 1.00 0.00 22 GLU A CA 4
ATOM 7696 C C . GLU A 1 22 ? 16.709 2.044 5.957 1.00 0.00 22 GLU A C 4
ATOM 7697 O O . GLU A 1 22 ? 16.448 1.168 6.752 1.00 0.00 22 GLU A O 4
ATOM 7709 N N . GLU A 1 23 ? 16.379 3.281 6.192 1.00 0.00 23 GLU A N 4
ATOM 7710 C CA . GLU A 1 23 ? 15.661 3.618 7.457 1.00 0.00 23 GLU A CA 4
ATOM 7711 C C . GLU A 1 23 ? 14.217 3.112 7.392 1.00 0.00 23 GLU A C 4
ATOM 7712 O O . GLU A 1 23 ? 13.744 2.458 8.298 1.00 0.00 23 GLU A O 4
ATOM 7724 N N . ILE A 1 24 ? 13.507 3.408 6.339 1.00 0.00 24 ILE A N 4
ATOM 7725 C CA . ILE A 1 24 ? 12.091 2.942 6.233 1.00 0.00 24 ILE A CA 4
ATOM 7726 C C . ILE A 1 24 ? 12.056 1.419 6.070 1.00 0.00 24 ILE A C 4
ATOM 7727 O O . ILE A 1 24 ? 11.191 0.749 6.597 1.00 0.00 24 ILE A O 4
ATOM 7743 N N . GLN A 1 25 ? 12.989 0.868 5.344 1.00 0.00 25 GLN A N 4
ATOM 7744 C CA . GLN A 1 25 ? 13.008 -0.608 5.144 1.00 0.00 25 GLN A CA 4
ATOM 7745 C C . GLN A 1 25 ? 13.357 -1.326 6.452 1.00 0.00 25 GLN A C 4
ATOM 7746 O O . GLN A 1 25 ? 12.730 -2.290 6.816 1.00 0.00 25 GLN A O 4
ATOM 7760 N N . GLN A 1 26 ? 14.369 -0.880 7.143 1.00 0.00 26 GLN A N 4
ATOM 7761 C CA . GLN A 1 26 ? 14.765 -1.555 8.420 1.00 0.00 26 GLN A CA 4
ATOM 7762 C C . GLN A 1 26 ? 13.663 -1.406 9.471 1.00 0.00 26 GLN A C 4
ATOM 7763 O O . GLN A 1 26 ? 13.354 -2.333 10.195 1.00 0.00 26 GLN A O 4
ATOM 7777 N N . GLN A 1 27 ? 13.074 -0.248 9.571 1.00 0.00 27 GLN A N 4
ATOM 7778 C CA . GLN A 1 27 ? 11.996 -0.038 10.585 1.00 0.00 27 GLN A CA 4
ATOM 7779 C C . GLN A 1 27 ? 10.760 -0.852 10.206 1.00 0.00 27 GLN A C 4
ATOM 7780 O O . GLN A 1 27 ? 10.142 -1.488 11.030 1.00 0.00 27 GLN A O 4
ATOM 7794 N N . LEU A 1 28 ? 10.400 -0.825 8.961 1.00 0.00 28 LEU A N 4
ATOM 7795 C CA . LEU A 1 28 ? 9.196 -1.584 8.510 1.00 0.00 28 LEU A CA 4
ATOM 7796 C C . LEU A 1 28 ? 9.445 -3.102 8.635 1.00 0.00 28 LEU A C 4
ATOM 7797 O O . LEU A 1 28 ? 8.586 -3.859 9.045 1.00 0.00 28 LEU A O 4
ATOM 7813 N N . ASN A 1 29 ? 10.621 -3.539 8.297 1.00 0.00 29 ASN A N 4
ATOM 7814 C CA . ASN A 1 29 ? 10.956 -4.994 8.394 1.00 0.00 29 ASN A CA 4
ATOM 7815 C C . ASN A 1 29 ? 10.945 -5.433 9.859 1.00 0.00 29 ASN A C 4
ATOM 7816 O O . ASN A 1 29 ? 10.539 -6.531 10.188 1.00 0.00 29 ASN A O 4
ATOM 7827 N N . ALA A 1 30 ? 11.412 -4.590 10.737 1.00 0.00 30 ALA A N 4
ATOM 7828 C CA . ALA A 1 30 ? 11.453 -4.971 12.175 1.00 0.00 30 ALA A CA 4
ATOM 7829 C C . ALA A 1 30 ? 10.045 -5.341 12.629 1.00 0.00 30 ALA A C 4
ATOM 7830 O O . ALA A 1 30 ? 9.859 -5.973 13.649 1.00 0.00 30 ALA A O 4
ATOM 7837 N N . LYS A 1 31 ? 9.047 -4.959 11.881 1.00 0.00 31 LYS A N 4
ATOM 7838 C CA . LYS A 1 31 ? 7.653 -5.301 12.275 1.00 0.00 31 LYS A CA 4
ATOM 7839 C C . LYS A 1 31 ? 7.190 -6.542 11.509 1.00 0.00 31 LYS A C 4
ATOM 7840 O O . LYS A 1 31 ? 6.064 -6.972 11.644 1.00 0.00 31 LYS A O 4
ATOM 7859 N N . GLY A 1 32 ? 8.043 -7.139 10.718 1.00 0.00 32 GLY A N 4
ATOM 7860 C CA . GLY A 1 32 ? 7.611 -8.364 9.976 1.00 0.00 32 GLY A CA 4
ATOM 7861 C C . GLY A 1 32 ? 6.854 -7.961 8.712 1.00 0.00 32 GLY A C 4
ATOM 7862 O O . GLY A 1 32 ? 6.056 -8.714 8.192 1.00 0.00 32 GLY A O 4
ATOM 7866 N N . VAL A 1 33 ? 7.105 -6.781 8.213 1.00 0.00 33 VAL A N 4
ATOM 7867 C CA . VAL A 1 33 ? 6.405 -6.332 6.976 1.00 0.00 33 VAL A CA 4
ATOM 7868 C C . VAL A 1 33 ? 7.418 -6.188 5.834 1.00 0.00 33 VAL A C 4
ATOM 7869 O O . VAL A 1 33 ? 8.538 -5.759 6.030 1.00 0.00 33 VAL A O 4
ATOM 7882 N N . ARG A 1 34 ? 7.041 -6.560 4.642 1.00 0.00 34 ARG A N 4
ATOM 7883 C CA . ARG A 1 34 ? 7.991 -6.449 3.497 1.00 0.00 34 ARG A CA 4
ATOM 7884 C C . ARG A 1 34 ? 7.920 -5.042 2.899 1.00 0.00 34 ARG A C 4
ATOM 7885 O O . ARG A 1 34 ? 6.863 -4.451 2.794 1.00 0.00 34 ARG A O 4
ATOM 7906 N N . PHE A 1 35 ? 9.039 -4.507 2.500 1.00 0.00 35 PHE A N 4
ATOM 7907 C CA . PHE A 1 35 ? 9.051 -3.144 1.901 1.00 0.00 35 PHE A CA 4
ATOM 7908 C C . PHE A 1 35 ? 10.235 -3.056 0.939 1.00 0.00 35 PHE A C 4
ATOM 7909 O O . PHE A 1 35 ? 11.374 -3.233 1.323 1.00 0.00 35 PHE A O 4
ATOM 7926 N N . GLU A 1 36 ? 9.975 -2.803 -0.315 1.00 0.00 36 GLU A N 4
ATOM 7927 C CA . GLU A 1 36 ? 11.080 -2.725 -1.307 1.00 0.00 36 GLU A CA 4
ATOM 7928 C C . GLU A 1 36 ? 10.740 -1.650 -2.333 1.00 0.00 36 GLU A C 4
ATOM 7929 O O . GLU A 1 36 ? 9.631 -1.159 -2.373 1.00 0.00 36 GLU A O 4
ATOM 7941 N N . ARG A 1 37 ? 11.674 -1.277 -3.161 1.00 0.00 37 ARG A N 4
ATOM 7942 C CA . ARG A 1 37 ? 11.383 -0.229 -4.179 1.00 0.00 37 ARG A CA 4
ATOM 7943 C C . ARG A 1 37 ? 11.265 -0.869 -5.564 1.00 0.00 37 ARG A C 4
ATOM 7944 O O . ARG A 1 37 ? 12.173 -1.527 -6.029 1.00 0.00 37 ARG A O 4
ATOM 7965 N N . TRP A 1 38 ? 10.149 -0.694 -6.228 1.00 0.00 38 TRP A N 4
ATOM 7966 C CA . TRP A 1 38 ? 9.992 -1.310 -7.578 1.00 0.00 38 TRP A CA 4
ATOM 7967 C C . TRP A 1 38 ? 10.206 -0.242 -8.648 1.00 0.00 38 TRP A C 4
ATOM 7968 O O . TRP A 1 38 ? 9.940 0.926 -8.443 1.00 0.00 38 TRP A O 4
ATOM 7989 N N . GLN A 1 39 ? 10.697 -0.635 -9.788 1.00 0.00 39 GLN A N 4
ATOM 7990 C CA . GLN A 1 39 ? 10.945 0.347 -10.875 1.00 0.00 39 GLN A CA 4
ATOM 7991 C C . GLN A 1 39 ? 9.741 0.394 -11.819 1.00 0.00 39 GLN A C 4
ATOM 7992 O O . GLN A 1 39 ? 9.409 -0.574 -12.472 1.00 0.00 39 GLN A O 4
ATOM 8006 N N . ALA A 1 40 ? 9.085 1.520 -11.896 1.00 0.00 40 ALA A N 4
ATOM 8007 C CA . ALA A 1 40 ? 7.907 1.636 -12.797 1.00 0.00 40 ALA A CA 4
ATOM 8008 C C . ALA A 1 40 ? 8.356 2.244 -14.132 1.00 0.00 40 ALA A C 4
ATOM 8009 O O . ALA A 1 40 ? 7.873 3.275 -14.555 1.00 0.00 40 ALA A O 4
ATOM 8016 N N . ASP A 1 41 ? 9.286 1.607 -14.793 1.00 0.00 41 ASP A N 4
ATOM 8017 C CA . ASP A 1 41 ? 9.785 2.135 -16.097 1.00 0.00 41 ASP A CA 4
ATOM 8018 C C . ASP A 1 41 ? 9.021 1.475 -17.246 1.00 0.00 41 ASP A C 4
ATOM 8019 O O . ASP A 1 41 ? 9.260 1.759 -18.403 1.00 0.00 41 ASP A O 4
ATOM 8028 N N . ARG A 1 42 ? 8.110 0.589 -16.945 1.00 0.00 42 ARG A N 4
ATOM 8029 C CA . ARG A 1 42 ? 7.350 -0.086 -18.036 1.00 0.00 42 ARG A CA 4
ATOM 8030 C C . ARG A 1 42 ? 6.134 0.761 -18.418 1.00 0.00 42 ARG A C 4
ATOM 8031 O O . ARG A 1 42 ? 5.339 1.141 -17.581 1.00 0.00 42 ARG A O 4
ATOM 8052 N N . ASP A 1 43 ? 5.995 1.064 -19.685 1.00 0.00 43 ASP A N 4
ATOM 8053 C CA . ASP A 1 43 ? 4.837 1.890 -20.145 1.00 0.00 43 ASP A CA 4
ATOM 8054 C C . ASP A 1 43 ? 3.704 0.980 -20.640 1.00 0.00 43 ASP A C 4
ATOM 8055 O O . ASP A 1 43 ? 3.890 0.155 -21.514 1.00 0.00 43 ASP A O 4
ATOM 8064 N N . LEU A 1 44 ? 2.528 1.138 -20.094 1.00 0.00 44 LEU A N 4
ATOM 8065 C CA . LEU A 1 44 ? 1.379 0.297 -20.539 1.00 0.00 44 LEU A CA 4
ATOM 8066 C C . LEU A 1 44 ? 0.484 1.099 -21.471 1.00 0.00 44 LEU A C 4
ATOM 8067 O O . LEU A 1 44 ? -0.606 0.677 -21.805 1.00 0.00 44 LEU A O 4
ATOM 8083 N N . GLY A 1 45 ? 0.929 2.247 -21.887 1.00 0.00 45 GLY A N 4
ATOM 8084 C CA . GLY A 1 45 ? 0.092 3.084 -22.792 1.00 0.00 45 GLY A CA 4
ATOM 8085 C C . GLY A 1 45 ? -0.066 4.471 -22.176 1.00 0.00 45 GLY A C 4
ATOM 8086 O O . GLY A 1 45 ? 0.819 4.952 -21.494 1.00 0.00 45 GLY A O 4
ATOM 8090 N N . ALA A 1 46 ? -1.172 5.134 -22.390 1.00 0.00 46 ALA A N 4
ATOM 8091 C CA . ALA A 1 46 ? -1.338 6.482 -21.786 1.00 0.00 46 ALA A CA 4
ATOM 8092 C C . ALA A 1 46 ? -2.147 6.364 -20.490 1.00 0.00 46 ALA A C 4
ATOM 8093 O O . ALA A 1 46 ? -1.689 6.732 -19.424 1.00 0.00 46 ALA A O 4
ATOM 8100 N N . ALA A 1 47 ? -3.343 5.835 -20.566 1.00 0.00 47 ALA A N 4
ATOM 8101 C CA . ALA A 1 47 ? -4.173 5.674 -19.338 1.00 0.00 47 ALA A CA 4
ATOM 8102 C C . ALA A 1 47 ? -4.066 4.226 -18.845 1.00 0.00 47 ALA A C 4
ATOM 8103 O O . ALA A 1 47 ? -4.304 3.309 -19.606 1.00 0.00 47 ALA A O 4
ATOM 8110 N N . PRO A 1 48 ? -3.724 4.001 -17.598 1.00 0.00 48 PRO A N 4
ATOM 8111 C CA . PRO A 1 48 ? -3.609 2.629 -17.053 1.00 0.00 48 PRO A CA 4
ATOM 8112 C C . PRO A 1 48 ? -4.978 2.021 -16.760 1.00 0.00 48 PRO A C 4
ATOM 8113 O O . PRO A 1 48 ? -5.844 2.656 -16.189 1.00 0.00 48 PRO A O 4
ATOM 8124 N N . THR A 1 49 ? -5.172 0.796 -17.137 1.00 0.00 49 THR A N 4
ATOM 8125 C CA . THR A 1 49 ? -6.478 0.114 -16.879 1.00 0.00 49 THR A CA 4
ATOM 8126 C C . THR A 1 49 ? -6.252 -0.993 -15.857 1.00 0.00 49 THR A C 4
ATOM 8127 O O . THR A 1 49 ? -5.150 -1.186 -15.390 1.00 0.00 49 THR A O 4
ATOM 8138 N N . ALA A 1 50 ? -7.269 -1.732 -15.501 1.00 0.00 50 ALA A N 4
ATOM 8139 C CA . ALA A 1 50 ? -7.042 -2.815 -14.507 1.00 0.00 50 ALA A CA 4
ATOM 8140 C C . ALA A 1 50 ? -6.435 -4.045 -15.194 1.00 0.00 50 ALA A C 4
ATOM 8141 O O . ALA A 1 50 ? -5.404 -4.537 -14.787 1.00 0.00 50 ALA A O 4
ATOM 8148 N N . GLU A 1 51 ? -7.066 -4.557 -16.217 1.00 0.00 51 GLU A N 4
ATOM 8149 C CA . GLU A 1 51 ? -6.510 -5.764 -16.903 1.00 0.00 51 GLU A CA 4
ATOM 8150 C C . GLU A 1 51 ? -5.159 -5.410 -17.512 1.00 0.00 51 GLU A C 4
ATOM 8151 O O . GLU A 1 51 ? -4.265 -6.226 -17.589 1.00 0.00 51 GLU A O 4
ATOM 8163 N N . THR A 1 52 ? -5.022 -4.196 -17.963 1.00 0.00 52 THR A N 4
ATOM 8164 C CA . THR A 1 52 ? -3.722 -3.807 -18.579 1.00 0.00 52 THR A CA 4
ATOM 8165 C C . THR A 1 52 ? -2.670 -3.803 -17.475 1.00 0.00 52 THR A C 4
ATOM 8166 O O . THR A 1 52 ? -1.701 -4.514 -17.539 1.00 0.00 52 THR A O 4
ATOM 8177 N N . VAL A 1 53 ? -2.840 -2.990 -16.479 1.00 0.00 53 VAL A N 4
ATOM 8178 C CA . VAL A 1 53 ? -1.820 -2.936 -15.391 1.00 0.00 53 VAL A CA 4
ATOM 8179 C C . VAL A 1 53 ? -1.501 -4.358 -14.926 1.00 0.00 53 VAL A C 4
ATOM 8180 O O . VAL A 1 53 ? -0.399 -4.660 -14.512 1.00 0.00 53 VAL A O 4
ATOM 8193 N N . ILE A 1 54 ? -2.452 -5.230 -15.004 1.00 0.00 54 ILE A N 4
ATOM 8194 C CA . ILE A 1 54 ? -2.210 -6.637 -14.584 1.00 0.00 54 ILE A CA 4
ATOM 8195 C C . ILE A 1 54 ? -1.265 -7.359 -15.559 1.00 0.00 54 ILE A C 4
ATOM 8196 O O . ILE A 1 54 ? -0.299 -7.983 -15.152 1.00 0.00 54 ILE A O 4
ATOM 8212 N N . ALA A 1 55 ? -1.557 -7.302 -16.836 1.00 0.00 55 ALA A N 4
ATOM 8213 C CA . ALA A 1 55 ? -0.707 -8.002 -17.846 1.00 0.00 55 ALA A CA 4
ATOM 8214 C C . ALA A 1 55 ? 0.664 -7.323 -17.955 1.00 0.00 55 ALA A C 4
ATOM 8215 O O . ALA A 1 55 ? 1.668 -7.968 -18.194 1.00 0.00 55 ALA A O 4
ATOM 8222 N N . ALA A 1 56 ? 0.712 -6.030 -17.830 1.00 0.00 56 ALA A N 4
ATOM 8223 C CA . ALA A 1 56 ? 2.030 -5.359 -17.973 1.00 0.00 56 ALA A CA 4
ATOM 8224 C C . ALA A 1 56 ? 2.860 -5.641 -16.729 1.00 0.00 56 ALA A C 4
ATOM 8225 O O . ALA A 1 56 ? 3.918 -6.227 -16.821 1.00 0.00 56 ALA A O 4
ATOM 8232 N N . TYR A 1 57 ? 2.430 -5.237 -15.565 1.00 0.00 57 TYR A N 4
ATOM 8233 C CA . TYR A 1 57 ? 3.265 -5.499 -14.369 1.00 0.00 57 TYR A CA 4
ATOM 8234 C C . TYR A 1 57 ? 3.106 -6.956 -13.959 1.00 0.00 57 TYR A C 4
ATOM 8235 O O . TYR A 1 57 ? 3.503 -7.354 -12.884 1.00 0.00 57 TYR A O 4
ATOM 8253 N N . GLN A 1 58 ? 2.527 -7.758 -14.813 1.00 0.00 58 GLN A N 4
ATOM 8254 C CA . GLN A 1 58 ? 2.342 -9.197 -14.481 1.00 0.00 58 GLN A CA 4
ATOM 8255 C C . GLN A 1 58 ? 3.708 -9.824 -14.200 1.00 0.00 58 GLN A C 4
ATOM 8256 O O . GLN A 1 58 ? 3.899 -10.534 -13.232 1.00 0.00 58 GLN A O 4
ATOM 8270 N N . HIS A 1 59 ? 4.657 -9.560 -15.051 1.00 0.00 59 HIS A N 4
ATOM 8271 C CA . HIS A 1 59 ? 6.016 -10.118 -14.871 1.00 0.00 59 HIS A CA 4
ATOM 8272 C C . HIS A 1 59 ? 6.593 -9.624 -13.542 1.00 0.00 59 HIS A C 4
ATOM 8273 O O . HIS A 1 59 ? 7.443 -10.255 -12.947 1.00 0.00 59 HIS A O 4
ATOM 8288 N N . ALA A 1 60 ? 6.128 -8.499 -13.069 1.00 0.00 60 ALA A N 4
ATOM 8289 C CA . ALA A 1 60 ? 6.638 -7.963 -11.775 1.00 0.00 60 ALA A CA 4
ATOM 8290 C C . ALA A 1 60 ? 6.008 -8.753 -10.621 1.00 0.00 60 ALA A C 4
ATOM 8291 O O . ALA A 1 60 ? 6.629 -8.994 -9.605 1.00 0.00 60 ALA A O 4
ATOM 8298 N N . ILE A 1 61 ? 4.781 -9.169 -10.772 1.00 0.00 61 ILE A N 4
ATOM 8299 C CA . ILE A 1 61 ? 4.119 -9.946 -9.685 1.00 0.00 61 ILE A CA 4
ATOM 8300 C C . ILE A 1 61 ? 4.891 -11.247 -9.430 1.00 0.00 61 ILE A C 4
ATOM 8301 O O . ILE A 1 61 ? 4.978 -11.718 -8.314 1.00 0.00 61 ILE A O 4
ATOM 8317 N N . ASP A 1 62 ? 5.456 -11.830 -10.454 1.00 0.00 62 ASP A N 4
ATOM 8318 C CA . ASP A 1 62 ? 6.223 -13.099 -10.276 1.00 0.00 62 ASP A CA 4
ATOM 8319 C C . ASP A 1 62 ? 7.442 -12.887 -9.366 1.00 0.00 62 ASP A C 4
ATOM 8320 O O . ASP A 1 62 ? 7.819 -13.757 -8.609 1.00 0.00 62 ASP A O 4
ATOM 8329 N N . LYS A 1 63 ? 8.051 -11.734 -9.423 1.00 0.00 63 LYS A N 4
ATOM 8330 C CA . LYS A 1 63 ? 9.240 -11.412 -8.570 1.00 0.00 63 LYS A CA 4
ATOM 8331 C C . LYS A 1 63 ? 8.792 -10.997 -7.165 1.00 0.00 63 LYS A C 4
ATOM 8332 O O . LYS A 1 63 ? 9.570 -10.971 -6.232 1.00 0.00 63 LYS A O 4
ATOM 8351 N N . LEU A 1 64 ? 7.544 -10.672 -7.019 1.00 0.00 64 LEU A N 4
ATOM 8352 C CA . LEU A 1 64 ? 7.061 -10.259 -5.674 1.00 0.00 64 LEU A CA 4
ATOM 8353 C C . LEU A 1 64 ? 7.352 -11.398 -4.708 1.00 0.00 64 LEU A C 4
ATOM 8354 O O . LEU A 1 64 ? 8.322 -11.360 -3.975 1.00 0.00 64 LEU A O 4
ATOM 8370 N N . VAL A 1 65 ? 6.557 -12.416 -4.702 1.00 0.00 65 VAL A N 4
ATOM 8371 C CA . VAL A 1 65 ? 6.843 -13.547 -3.786 1.00 0.00 65 VAL A CA 4
ATOM 8372 C C . VAL A 1 65 ? 6.470 -14.844 -4.481 1.00 0.00 65 VAL A C 4
ATOM 8373 O O . VAL A 1 65 ? 5.341 -15.033 -4.884 1.00 0.00 65 VAL A O 4
ATOM 8386 N N . ALA A 1 66 ? 7.393 -15.752 -4.612 1.00 0.00 66 ALA A N 4
ATOM 8387 C CA . ALA A 1 66 ? 7.036 -17.033 -5.265 1.00 0.00 66 ALA A CA 4
ATOM 8388 C C . ALA A 1 66 ? 6.806 -18.093 -4.184 1.00 0.00 66 ALA A C 4
ATOM 8389 O O . ALA A 1 66 ? 7.731 -18.600 -3.581 1.00 0.00 66 ALA A O 4
ATOM 8396 N N . GLU A 1 67 ? 5.569 -18.445 -3.957 1.00 0.00 67 GLU A N 4
ATOM 8397 C CA . GLU A 1 67 ? 5.252 -19.490 -2.943 1.00 0.00 67 GLU A CA 4
ATOM 8398 C C . GLU A 1 67 ? 3.800 -19.942 -3.129 1.00 0.00 67 GLU A C 4
ATOM 8399 O O . GLU A 1 67 ? 2.922 -19.129 -3.336 1.00 0.00 67 GLU A O 4
ATOM 8411 N N . LYS A 1 68 ? 3.530 -21.217 -3.028 1.00 0.00 68 LYS A N 4
ATOM 8412 C CA . LYS A 1 68 ? 2.121 -21.700 -3.177 1.00 0.00 68 LYS A CA 4
ATOM 8413 C C . LYS A 1 68 ? 1.491 -21.102 -4.447 1.00 0.00 68 LYS A C 4
ATOM 8414 O O . LYS A 1 68 ? 2.041 -20.216 -5.073 1.00 0.00 68 LYS A O 4
ATOM 8433 N N . GLY A 1 69 ? 0.335 -21.571 -4.832 1.00 0.00 69 GLY A N 4
ATOM 8434 C CA . GLY A 1 69 ? -0.327 -21.014 -6.040 1.00 0.00 69 GLY A CA 4
ATOM 8435 C C . GLY A 1 69 ? -1.169 -19.813 -5.613 1.00 0.00 69 GLY A C 4
ATOM 8436 O O . GLY A 1 69 ? -2.315 -19.950 -5.230 1.00 0.00 69 GLY A O 4
ATOM 8440 N N . TYR A 1 70 ? -0.609 -18.637 -5.665 1.00 0.00 70 TYR A N 4
ATOM 8441 C CA . TYR A 1 70 ? -1.377 -17.430 -5.248 1.00 0.00 70 TYR A CA 4
ATOM 8442 C C . TYR A 1 70 ? -2.787 -17.503 -5.834 1.00 0.00 70 TYR A C 4
ATOM 8443 O O . TYR A 1 70 ? -3.009 -18.088 -6.877 1.00 0.00 70 TYR A O 4
ATOM 8461 N N . GLN A 1 71 ? -3.742 -16.925 -5.161 1.00 0.00 71 GLN A N 4
ATOM 8462 C CA . GLN A 1 71 ? -5.143 -16.970 -5.662 1.00 0.00 71 GLN A CA 4
ATOM 8463 C C . GLN A 1 71 ? -5.285 -16.081 -6.893 1.00 0.00 71 GLN A C 4
ATOM 8464 O O . GLN A 1 71 ? -5.375 -16.555 -8.008 1.00 0.00 71 GLN A O 4
ATOM 8478 N N . SER A 1 72 ? -5.317 -14.791 -6.707 1.00 0.00 72 SER A N 4
ATOM 8479 C CA . SER A 1 72 ? -5.463 -13.886 -7.874 1.00 0.00 72 SER A CA 4
ATOM 8480 C C . SER A 1 72 ? -5.154 -12.449 -7.461 1.00 0.00 72 SER A C 4
ATOM 8481 O O . SER A 1 72 ? -4.942 -12.147 -6.303 1.00 0.00 72 SER A O 4
ATOM 8489 N N . TRP A 1 73 ? -5.138 -11.567 -8.411 1.00 0.00 73 TRP A N 4
ATOM 8490 C CA . TRP A 1 73 ? -4.852 -10.143 -8.094 1.00 0.00 73 TRP A CA 4
ATOM 8491 C C . TRP A 1 73 ? -5.766 -9.226 -8.909 1.00 0.00 73 TRP A C 4
ATOM 8492 O O . TRP A 1 73 ? -6.190 -9.557 -9.999 1.00 0.00 73 TRP A O 4
ATOM 8513 N N . ASP A 1 74 ? -6.079 -8.079 -8.372 1.00 0.00 74 ASP A N 4
ATOM 8514 C CA . ASP A 1 74 ? -6.978 -7.132 -9.093 1.00 0.00 74 ASP A CA 4
ATOM 8515 C C . ASP A 1 74 ? -6.484 -5.705 -8.892 1.00 0.00 74 ASP A C 4
ATOM 8516 O O . ASP A 1 74 ? -5.739 -5.418 -7.978 1.00 0.00 74 ASP A O 4
ATOM 8525 N N . VAL A 1 75 ? -6.879 -4.814 -9.756 1.00 0.00 75 VAL A N 4
ATOM 8526 C CA . VAL A 1 75 ? -6.420 -3.404 -9.641 1.00 0.00 75 VAL A CA 4
ATOM 8527 C C . VAL A 1 75 ? -7.551 -2.517 -9.122 1.00 0.00 75 VAL A C 4
ATOM 8528 O O . VAL A 1 75 ? -8.716 -2.821 -9.281 1.00 0.00 75 VAL A O 4
ATOM 8541 N N . ILE A 1 76 ? -7.210 -1.416 -8.503 1.00 0.00 76 ILE A N 4
ATOM 8542 C CA . ILE A 1 76 ? -8.258 -0.502 -7.972 1.00 0.00 76 ILE A CA 4
ATOM 8543 C C . ILE A 1 76 ? -8.036 0.903 -8.545 1.00 0.00 76 ILE A C 4
ATOM 8544 O O . ILE A 1 76 ? -7.205 1.651 -8.068 1.00 0.00 76 ILE A O 4
ATOM 8560 N N . SER A 1 77 ? -8.768 1.257 -9.569 1.00 0.00 77 SER A N 4
ATOM 8561 C CA . SER A 1 77 ? -8.604 2.609 -10.183 1.00 0.00 77 SER A CA 4
ATOM 8562 C C . SER A 1 77 ? -9.877 3.430 -9.969 1.00 0.00 77 SER A C 4
ATOM 8563 O O . SER A 1 77 ? -10.977 2.927 -10.070 1.00 0.00 77 SER A O 4
ATOM 8571 N N . LEU A 1 78 ? -9.732 4.697 -9.676 1.00 0.00 78 LEU A N 4
ATOM 8572 C CA . LEU A 1 78 ? -10.927 5.560 -9.456 1.00 0.00 78 LEU A CA 4
ATOM 8573 C C . LEU A 1 78 ? -11.043 6.576 -10.595 1.00 0.00 78 LEU A C 4
ATOM 8574 O O . LEU A 1 78 ? -10.132 7.333 -10.860 1.00 0.00 78 LEU A O 4
ATOM 8590 N N . ARG A 1 79 ? -12.158 6.603 -11.265 1.00 0.00 79 ARG A N 4
ATOM 8591 C CA . ARG A 1 79 ? -12.330 7.575 -12.383 1.00 0.00 79 ARG A CA 4
ATOM 8592 C C . ARG A 1 79 ? -13.141 8.782 -11.888 1.00 0.00 79 ARG A C 4
ATOM 8593 O O . ARG A 1 79 ? -14.041 8.650 -11.081 1.00 0.00 79 ARG A O 4
ATOM 8614 N N . ALA A 1 80 ? -12.829 9.955 -12.371 1.00 0.00 80 ALA A N 4
ATOM 8615 C CA . ALA A 1 80 ? -13.576 11.178 -11.942 1.00 0.00 80 ALA A CA 4
ATOM 8616 C C . ALA A 1 80 ? -14.937 11.213 -12.646 1.00 0.00 80 ALA A C 4
ATOM 8617 O O . ALA A 1 80 ? -15.860 11.881 -12.223 1.00 0.00 80 ALA A O 4
ATOM 8624 N N . ASP A 1 81 ? -15.053 10.489 -13.718 1.00 0.00 81 ASP A N 4
ATOM 8625 C CA . ASP A 1 81 ? -16.344 10.455 -14.468 1.00 0.00 81 ASP A CA 4
ATOM 8626 C C . ASP A 1 81 ? -17.224 9.340 -13.898 1.00 0.00 81 ASP A C 4
ATOM 8627 O O . ASP A 1 81 ? -18.147 8.874 -14.541 1.00 0.00 81 ASP A O 4
ATOM 8636 N N . ASN A 1 82 ? -16.949 8.916 -12.690 1.00 0.00 82 ASN A N 4
ATOM 8637 C CA . ASN A 1 82 ? -17.772 7.835 -12.067 1.00 0.00 82 ASN A CA 4
ATOM 8638 C C . ASN A 1 82 ? -18.219 8.255 -10.651 1.00 0.00 82 ASN A C 4
ATOM 8639 O O . ASN A 1 82 ? -17.419 8.732 -9.871 1.00 0.00 82 ASN A O 4
ATOM 8650 N N . PRO A 1 83 ? -19.479 8.065 -10.304 1.00 0.00 83 PRO A N 4
ATOM 8651 C CA . PRO A 1 83 ? -20.004 8.417 -8.949 1.00 0.00 83 PRO A CA 4
ATOM 8652 C C . PRO A 1 83 ? -19.559 7.398 -7.889 1.00 0.00 83 PRO A C 4
ATOM 8653 O O . PRO A 1 83 ? -19.835 7.534 -6.715 1.00 0.00 83 PRO A O 4
ATOM 8664 N N . GLN A 1 84 ? -18.890 6.369 -8.321 1.00 0.00 84 GLN A N 4
ATOM 8665 C CA . GLN A 1 84 ? -18.440 5.315 -7.364 1.00 0.00 84 GLN A CA 4
ATOM 8666 C C . GLN A 1 84 ? -17.185 5.795 -6.628 1.00 0.00 84 GLN A C 4
ATOM 8667 O O . GLN A 1 84 ? -16.604 5.078 -5.843 1.00 0.00 84 GLN A O 4
ATOM 8681 N N . LYS A 1 85 ? -16.766 7.006 -6.863 1.00 0.00 85 LYS A N 4
ATOM 8682 C CA . LYS A 1 85 ? -15.554 7.518 -6.162 1.00 0.00 85 LYS A CA 4
ATOM 8683 C C . LYS A 1 85 ? -15.940 8.015 -4.762 1.00 0.00 85 LYS A C 4
ATOM 8684 O O . LYS A 1 85 ? -15.137 8.015 -3.849 1.00 0.00 85 LYS A O 4
ATOM 8703 N N . GLU A 1 86 ? -17.166 8.435 -4.588 1.00 0.00 86 GLU A N 4
ATOM 8704 C CA . GLU A 1 86 ? -17.605 8.928 -3.246 1.00 0.00 86 GLU A CA 4
ATOM 8705 C C . GLU A 1 86 ? -17.936 7.736 -2.338 1.00 0.00 86 GLU A C 4
ATOM 8706 O O . GLU A 1 86 ? -17.453 7.635 -1.223 1.00 0.00 86 GLU A O 4
ATOM 8718 N N . ALA A 1 87 ? -18.751 6.827 -2.803 1.00 0.00 87 ALA A N 4
ATOM 8719 C CA . ALA A 1 87 ? -19.110 5.642 -1.978 1.00 0.00 87 ALA A CA 4
ATOM 8720 C C . ALA A 1 87 ? -17.859 4.797 -1.747 1.00 0.00 87 ALA A C 4
ATOM 8721 O O . ALA A 1 87 ? -17.761 4.078 -0.773 1.00 0.00 87 ALA A O 4
ATOM 8728 N N . LEU A 1 88 ? -16.899 4.863 -2.634 1.00 0.00 88 LEU A N 4
ATOM 8729 C CA . LEU A 1 88 ? -15.674 4.042 -2.444 1.00 0.00 88 LEU A CA 4
ATOM 8730 C C . LEU A 1 88 ? -14.957 4.518 -1.191 1.00 0.00 88 LEU A C 4
ATOM 8731 O O . LEU A 1 88 ? -14.188 3.789 -0.607 1.00 0.00 88 LEU A O 4
ATOM 8747 N N . ARG A 1 89 ? -15.175 5.736 -0.769 1.00 0.00 89 ARG A N 4
ATOM 8748 C CA . ARG A 1 89 ? -14.461 6.192 0.450 1.00 0.00 89 ARG A CA 4
ATOM 8749 C C . ARG A 1 89 ? -14.862 5.305 1.630 1.00 0.00 89 ARG A C 4
ATOM 8750 O O . ARG A 1 89 ? -14.054 4.649 2.195 1.00 0.00 89 ARG A O 4
ATOM 8771 N N . GLU A 1 90 ? -16.105 5.264 1.979 1.00 0.00 90 GLU A N 4
ATOM 8772 C CA . GLU A 1 90 ? -16.522 4.381 3.137 1.00 0.00 90 GLU A CA 4
ATOM 8773 C C . GLU A 1 90 ? -16.180 2.919 2.805 1.00 0.00 90 GLU A C 4
ATOM 8774 O O . GLU A 1 90 ? -15.960 2.077 3.659 1.00 0.00 90 GLU A O 4
ATOM 8786 N N . LYS A 1 91 ? -16.145 2.661 1.552 1.00 0.00 91 LYS A N 4
ATOM 8787 C CA . LYS A 1 91 ? -15.834 1.285 1.076 1.00 0.00 91 LYS A CA 4
ATOM 8788 C C . LYS A 1 91 ? -14.404 0.873 1.458 1.00 0.00 91 LYS A C 4
ATOM 8789 O O . LYS A 1 91 ? -14.176 -0.235 1.896 1.00 0.00 91 LYS A O 4
ATOM 8808 N N . PHE A 1 92 ? -13.443 1.748 1.336 1.00 0.00 92 PHE A N 4
ATOM 8809 C CA . PHE A 1 92 ? -12.040 1.382 1.715 1.00 0.00 92 PHE A CA 4
ATOM 8810 C C . PHE A 1 92 ? -11.648 2.019 3.038 1.00 0.00 92 PHE A C 4
ATOM 8811 O O . PHE A 1 92 ? -10.704 1.621 3.692 1.00 0.00 92 PHE A O 4
ATOM 8828 N N . LEU A 1 93 ? -12.338 3.041 3.397 1.00 0.00 93 LEU A N 4
ATOM 8829 C CA . LEU A 1 93 ? -12.002 3.784 4.643 1.00 0.00 93 LEU A CA 4
ATOM 8830 C C . LEU A 1 93 ? -12.682 3.155 5.843 1.00 0.00 93 LEU A C 4
ATOM 8831 O O . LEU A 1 93 ? -12.681 3.724 6.916 1.00 0.00 93 LEU A O 4
ATOM 8847 N N . ASN A 1 94 ? -13.262 1.990 5.709 1.00 0.00 94 ASN A N 4
ATOM 8848 C CA . ASN A 1 94 ? -13.913 1.373 6.888 1.00 0.00 94 ASN A CA 4
ATOM 8849 C C . ASN A 1 94 ? -12.916 0.420 7.548 1.00 0.00 94 ASN A C 4
ATOM 8850 O O . ASN A 1 94 ? -11.929 0.032 6.955 1.00 0.00 94 ASN A O 4
ATOM 8861 N N . GLU A 1 95 ? -13.158 0.036 8.765 1.00 0.00 95 GLU A N 4
ATOM 8862 C CA . GLU A 1 95 ? -12.214 -0.894 9.447 1.00 0.00 95 GLU A CA 4
ATOM 8863 C C . GLU A 1 95 ? -12.443 -2.329 8.953 1.00 0.00 95 GLU A C 4
ATOM 8864 O O . GLU A 1 95 ? -13.527 -2.865 9.053 1.00 0.00 95 GLU A O 4
ATOM 8876 N N . HIS A 1 96 ? -11.429 -2.961 8.435 1.00 0.00 96 HIS A N 4
ATOM 8877 C CA . HIS A 1 96 ? -11.593 -4.369 7.966 1.00 0.00 96 HIS A CA 4
ATOM 8878 C C . HIS A 1 96 ? -10.351 -5.159 8.402 1.00 0.00 96 HIS A C 4
ATOM 8879 O O . HIS A 1 96 ? -9.238 -4.679 8.296 1.00 0.00 96 HIS A O 4
ATOM 8893 N N . THR A 1 97 ? -10.528 -6.354 8.906 1.00 0.00 97 THR A N 4
ATOM 8894 C CA . THR A 1 97 ? -9.349 -7.152 9.355 1.00 0.00 97 THR A CA 4
ATOM 8895 C C . THR A 1 97 ? -9.454 -8.580 8.835 1.00 0.00 97 THR A C 4
ATOM 8896 O O . THR A 1 97 ? -10.335 -9.327 9.206 1.00 0.00 97 THR A O 4
ATOM 8907 N N . HIS A 1 98 ? -8.543 -8.958 7.992 1.00 0.00 98 HIS A N 4
ATOM 8908 C CA . HIS A 1 98 ? -8.569 -10.347 7.453 1.00 0.00 98 HIS A CA 4
ATOM 8909 C C . HIS A 1 98 ? -7.459 -11.155 8.114 1.00 0.00 98 HIS A C 4
ATOM 8910 O O . HIS A 1 98 ? -6.540 -10.603 8.685 1.00 0.00 98 HIS A O 4
ATOM 8924 N N . GLY A 1 99 ? -7.541 -12.456 8.060 1.00 0.00 99 GLY A N 4
ATOM 8925 C CA . GLY A 1 99 ? -6.499 -13.298 8.704 1.00 0.00 99 GLY A CA 4
ATOM 8926 C C . GLY A 1 99 ? -5.389 -13.621 7.708 1.00 0.00 99 GLY A C 4
ATOM 8927 O O . GLY A 1 99 ? -4.715 -14.623 7.832 1.00 0.00 99 GLY A O 4
ATOM 8931 N N . GLU A 1 100 ? -5.173 -12.784 6.735 1.00 0.00 100 GLU A N 4
ATOM 8932 C CA . GLU A 1 100 ? -4.089 -13.047 5.755 1.00 0.00 100 GLU A CA 4
ATOM 8933 C C . GLU A 1 100 ? -3.491 -11.699 5.375 1.00 0.00 100 GLU A C 4
ATOM 8934 O O . GLU A 1 100 ? -4.208 -10.722 5.260 1.00 0.00 100 GLU A O 4
ATOM 8946 N N . ASP A 1 101 ? -2.200 -11.581 5.228 1.00 0.00 101 ASP A N 4
ATOM 8947 C CA . ASP A 1 101 ? -1.633 -10.248 4.916 1.00 0.00 101 ASP A CA 4
ATOM 8948 C C . ASP A 1 101 ? -2.013 -9.836 3.496 1.00 0.00 101 ASP A C 4
ATOM 8949 O O . ASP A 1 101 ? -2.895 -10.410 2.887 1.00 0.00 101 ASP A O 4
ATOM 8958 N N . GLU A 1 102 ? -1.348 -8.860 2.953 1.00 0.00 102 GLU A N 4
ATOM 8959 C CA . GLU A 1 102 ? -1.672 -8.436 1.569 1.00 0.00 102 GLU A CA 4
ATOM 8960 C C . GLU A 1 102 ? -0.496 -7.670 0.977 1.00 0.00 102 GLU A C 4
ATOM 8961 O O . GLU A 1 102 ? 0.352 -7.174 1.691 1.00 0.00 102 GLU A O 4
ATOM 8973 N N . VAL A 1 103 ? -0.462 -7.530 -0.314 1.00 0.00 103 VAL A N 4
ATOM 8974 C CA . VAL A 1 103 ? 0.631 -6.749 -0.945 1.00 0.00 103 VAL A CA 4
ATOM 8975 C C . VAL A 1 103 ? 0.008 -5.750 -1.904 1.00 0.00 103 VAL A C 4
ATOM 8976 O O . VAL A 1 103 ? -0.811 -6.108 -2.730 1.00 0.00 103 VAL A O 4
ATOM 8989 N N . ARG A 1 104 ? 0.396 -4.506 -1.822 1.00 0.00 104 ARG A N 4
ATOM 8990 C CA . ARG A 1 104 ? -0.174 -3.506 -2.756 1.00 0.00 104 ARG A CA 4
ATOM 8991 C C . ARG A 1 104 ? 0.959 -2.853 -3.534 1.00 0.00 104 ARG A C 4
ATOM 8992 O O . ARG A 1 104 ? 1.873 -2.294 -2.961 1.00 0.00 104 ARG A O 4
ATOM 9013 N N . PHE A 1 105 ? 0.897 -2.902 -4.836 1.00 0.00 105 PHE A N 4
ATOM 9014 C CA . PHE A 1 105 ? 1.963 -2.263 -5.656 1.00 0.00 105 PHE A CA 4
ATOM 9015 C C . PHE A 1 105 ? 1.324 -1.123 -6.424 1.00 0.00 105 PHE A C 4
ATOM 9016 O O . PHE A 1 105 ? 0.442 -1.334 -7.226 1.00 0.00 105 PHE A O 4
ATOM 9033 N N . PHE A 1 106 ? 1.714 0.087 -6.175 1.00 0.00 106 PHE A N 4
ATOM 9034 C CA . PHE A 1 106 ? 1.069 1.206 -6.896 1.00 0.00 106 PHE A CA 4
ATOM 9035 C C . PHE A 1 106 ? 1.925 1.564 -8.112 1.00 0.00 106 PHE A C 4
ATOM 9036 O O . PHE A 1 106 ? 3.097 1.821 -7.972 1.00 0.00 106 PHE A O 4
ATOM 9053 N N . VAL A 1 107 ? 1.403 1.531 -9.312 1.00 0.00 107 VAL A N 4
ATOM 9054 C CA . VAL A 1 107 ? 2.266 1.871 -10.483 1.00 0.00 107 VAL A CA 4
ATOM 9055 C C . VAL A 1 107 ? 1.909 3.277 -10.962 1.00 0.00 107 VAL A C 4
ATOM 9056 O O . VAL A 1 107 ? 2.701 3.945 -11.600 1.00 0.00 107 VAL A O 4
ATOM 9069 N N . GLU A 1 108 ? 0.728 3.742 -10.646 1.00 0.00 108 GLU A N 4
ATOM 9070 C CA . GLU A 1 108 ? 0.336 5.108 -11.069 1.00 0.00 108 GLU A CA 4
ATOM 9071 C C . GLU A 1 108 ? -0.529 5.740 -9.975 1.00 0.00 108 GLU A C 4
ATOM 9072 O O . GLU A 1 108 ? -1.604 5.264 -9.663 1.00 0.00 108 GLU A O 4
ATOM 9084 N N . GLY A 1 109 ? -0.063 6.813 -9.400 1.00 0.00 109 GLY A N 4
ATOM 9085 C CA . GLY A 1 109 ? -0.848 7.493 -8.333 1.00 0.00 109 GLY A CA 4
ATOM 9086 C C . GLY A 1 109 ? -0.302 7.141 -6.948 1.00 0.00 109 GLY A C 4
ATOM 9087 O O . GLY A 1 109 ? 0.573 6.311 -6.794 1.00 0.00 109 GLY A O 4
ATOM 9091 N N . ALA A 1 110 ? -0.812 7.794 -5.941 1.00 0.00 110 ALA A N 4
ATOM 9092 C CA . ALA A 1 110 ? -0.331 7.535 -4.555 1.00 0.00 110 ALA A CA 4
ATOM 9093 C C . ALA A 1 110 ? -1.526 7.394 -3.601 1.00 0.00 110 ALA A C 4
ATOM 9094 O O . ALA A 1 110 ? -2.568 7.990 -3.791 1.00 0.00 110 ALA A O 4
ATOM 9101 N N . GLY A 1 111 ? -1.355 6.613 -2.564 1.00 0.00 111 GLY A N 4
ATOM 9102 C CA . GLY A 1 111 ? -2.437 6.409 -1.556 1.00 0.00 111 GLY A CA 4
ATOM 9103 C C . GLY A 1 111 ? -1.820 6.435 -0.149 1.00 0.00 111 GLY A C 4
ATOM 9104 O O . GLY A 1 111 ? -0.730 5.943 0.060 1.00 0.00 111 GLY A O 4
ATOM 9108 N N . LEU A 1 112 ? -2.507 6.991 0.821 1.00 0.00 112 LEU A N 4
ATOM 9109 C CA . LEU A 1 112 ? -1.948 7.024 2.209 1.00 0.00 112 LEU A CA 4
ATOM 9110 C C . LEU A 1 112 ? -2.345 5.730 2.910 1.00 0.00 112 LEU A C 4
ATOM 9111 O O . LEU A 1 112 ? -3.511 5.459 3.108 1.00 0.00 112 LEU A O 4
ATOM 9127 N N . PHE A 1 113 ? -1.390 4.924 3.273 1.00 0.00 113 PHE A N 4
ATOM 9128 C CA . PHE A 1 113 ? -1.719 3.644 3.948 1.00 0.00 113 PHE A CA 4
ATOM 9129 C C . PHE A 1 113 ? -1.175 3.684 5.375 1.00 0.00 113 PHE A C 4
ATOM 9130 O O . PHE A 1 113 ? 0.020 3.743 5.588 1.00 0.00 113 PHE A O 4
ATOM 9147 N N . CYS A 1 114 ? -2.041 3.654 6.352 1.00 0.00 114 CYS A N 4
ATOM 9148 C CA . CYS A 1 114 ? -1.578 3.694 7.769 1.00 0.00 114 CYS A CA 4
ATOM 9149 C C . CYS A 1 114 ? -2.049 2.435 8.493 1.00 0.00 114 CYS A C 4
ATOM 9150 O O . CYS A 1 114 ? -3.113 1.914 8.223 1.00 0.00 114 CYS A O 4
ATOM 9158 N N . LEU A 1 115 ? -1.268 1.942 9.412 1.00 0.00 115 LEU A N 4
ATOM 9159 C CA . LEU A 1 115 ? -1.675 0.719 10.155 1.00 0.00 115 LEU A CA 4
ATOM 9160 C C . LEU A 1 115 ? -1.358 0.901 11.639 1.00 0.00 115 LEU A C 4
ATOM 9161 O O . LEU A 1 115 ? -0.365 1.499 12.000 1.00 0.00 115 LEU A O 4
ATOM 9177 N N . HIS A 1 116 ? -2.189 0.390 12.505 1.00 0.00 116 HIS A N 4
ATOM 9178 C CA . HIS A 1 116 ? -1.922 0.538 13.964 1.00 0.00 116 HIS A CA 4
ATOM 9179 C C . HIS A 1 116 ? -1.189 -0.710 14.463 1.00 0.00 116 HIS A C 4
ATOM 9180 O O . HIS A 1 116 ? -1.645 -1.819 14.273 1.00 0.00 116 HIS A O 4
ATOM 9195 N N . ILE A 1 117 ? -0.056 -0.539 15.096 1.00 0.00 117 ILE A N 4
ATOM 9196 C CA . ILE A 1 117 ? 0.699 -1.724 15.601 1.00 0.00 117 ILE A CA 4
ATOM 9197 C C . ILE A 1 117 ? 1.113 -1.486 17.064 1.00 0.00 117 ILE A C 4
ATOM 9198 O O . ILE A 1 117 ? 1.915 -0.626 17.364 1.00 0.00 117 ILE A O 4
ATOM 9214 N N . GLY A 1 118 ? 0.562 -2.245 17.972 1.00 0.00 118 GLY A N 4
ATOM 9215 C CA . GLY A 1 118 ? 0.915 -2.071 19.420 1.00 0.00 118 GLY A CA 4
ATOM 9216 C C . GLY A 1 118 ? 0.441 -0.694 19.910 1.00 0.00 118 GLY A C 4
ATOM 9217 O O . GLY A 1 118 ? -0.633 -0.244 19.569 1.00 0.00 118 GLY A O 4
ATOM 9221 N N . ASP A 1 119 ? 1.237 -0.023 20.713 1.00 0.00 119 ASP A N 4
ATOM 9222 C CA . ASP A 1 119 ? 0.839 1.325 21.237 1.00 0.00 119 ASP A CA 4
ATOM 9223 C C . ASP A 1 119 ? 1.457 2.426 20.368 1.00 0.00 119 ASP A C 4
ATOM 9224 O O . ASP A 1 119 ? 1.710 3.524 20.821 1.00 0.00 119 ASP A O 4
ATOM 9233 N N . GLU A 1 120 ? 1.693 2.139 19.121 1.00 0.00 120 GLU A N 4
ATOM 9234 C CA . GLU A 1 120 ? 2.278 3.166 18.209 1.00 0.00 120 GLU A CA 4
ATOM 9235 C C . GLU A 1 120 ? 1.475 3.194 16.920 1.00 0.00 120 GLU A C 4
ATOM 9236 O O . GLU A 1 120 ? 0.970 2.178 16.484 1.00 0.00 120 GLU A O 4
ATOM 9248 N N . VAL A 1 121 ? 1.363 4.331 16.287 1.00 0.00 121 VAL A N 4
ATOM 9249 C CA . VAL A 1 121 ? 0.606 4.401 15.015 1.00 0.00 121 VAL A CA 4
ATOM 9250 C C . VAL A 1 121 ? 1.598 4.749 13.901 1.00 0.00 121 VAL A C 4
ATOM 9251 O O . VAL A 1 121 ? 2.240 5.780 13.931 1.00 0.00 121 VAL A O 4
ATOM 9264 N N . PHE A 1 122 ? 1.750 3.893 12.931 1.00 0.00 122 PHE A N 4
ATOM 9265 C CA . PHE A 1 122 ? 2.714 4.167 11.837 1.00 0.00 122 PHE A CA 4
ATOM 9266 C C . PHE A 1 122 ? 1.984 4.896 10.710 1.00 0.00 122 PHE A C 4
ATOM 9267 O O . PHE A 1 122 ? 0.898 4.523 10.312 1.00 0.00 122 PHE A O 4
ATOM 9284 N N . GLN A 1 123 ? 2.600 5.903 10.162 1.00 0.00 123 GLN A N 4
ATOM 9285 C CA . GLN A 1 123 ? 1.981 6.634 9.021 1.00 0.00 123 GLN A CA 4
ATOM 9286 C C . GLN A 1 123 ? 2.951 6.581 7.843 1.00 0.00 123 GLN A C 4
ATOM 9287 O O . GLN A 1 123 ? 3.963 7.251 7.852 1.00 0.00 123 GLN A O 4
ATOM 9301 N N . VAL A 1 124 ? 2.673 5.786 6.843 1.00 0.00 124 VAL A N 4
ATOM 9302 C CA . VAL A 1 124 ? 3.615 5.703 5.688 1.00 0.00 124 VAL A CA 4
ATOM 9303 C C . VAL A 1 124 ? 2.903 6.104 4.404 1.00 0.00 124 VAL A C 4
ATOM 9304 O O . VAL A 1 124 ? 1.836 5.609 4.093 1.00 0.00 124 VAL A O 4
ATOM 9317 N N . LEU A 1 125 ? 3.484 6.997 3.652 1.00 0.00 125 LEU A N 4
ATOM 9318 C CA . LEU A 1 125 ? 2.836 7.426 2.390 1.00 0.00 125 LEU A CA 4
ATOM 9319 C C . LEU A 1 125 ? 3.219 6.422 1.311 1.00 0.00 125 LEU A C 4
ATOM 9320 O O . LEU A 1 125 ? 4.328 5.917 1.288 1.00 0.00 125 LEU A O 4
ATOM 9336 N N . CYS A 1 126 ? 2.305 6.142 0.421 1.00 0.00 126 CYS A N 4
ATOM 9337 C CA . CYS A 1 126 ? 2.583 5.166 -0.671 1.00 0.00 126 CYS A CA 4
ATOM 9338 C C . CYS A 1 126 ? 2.545 5.869 -2.018 1.00 0.00 126 CYS A C 4
ATOM 9339 O O . CYS A 1 126 ? 1.602 6.562 -2.342 1.00 0.00 126 CYS A O 4
ATOM 9347 N N . GLU A 1 127 ? 3.563 5.704 -2.806 1.00 0.00 127 GLU A N 4
ATOM 9348 C CA . GLU A 1 127 ? 3.580 6.357 -4.137 1.00 0.00 127 GLU A CA 4
ATOM 9349 C C . GLU A 1 127 ? 3.958 5.323 -5.186 1.00 0.00 127 GLU A C 4
ATOM 9350 O O . GLU A 1 127 ? 4.645 4.360 -4.903 1.00 0.00 127 GLU A O 4
ATOM 9362 N N . LYS A 1 128 ? 3.506 5.498 -6.391 1.00 0.00 128 LYS A N 4
ATOM 9363 C CA . LYS A 1 128 ? 3.830 4.512 -7.462 1.00 0.00 128 LYS A CA 4
ATOM 9364 C C . LYS A 1 128 ? 5.349 4.310 -7.571 1.00 0.00 128 LYS A C 4
ATOM 9365 O O . LYS A 1 128 ? 5.845 3.610 -8.433 1.00 0.00 128 LYS A O 4
ATOM 9384 N N . ASN A 1 129 ? 6.068 4.909 -6.682 1.00 0.00 129 ASN A N 4
ATOM 9385 C CA . ASN A 1 129 ? 7.555 4.774 -6.683 1.00 0.00 129 ASN A CA 4
ATOM 9386 C C . ASN A 1 129 ? 7.999 3.427 -6.114 1.00 0.00 129 ASN A C 4
ATOM 9387 O O . ASN A 1 129 ? 8.749 2.700 -6.735 1.00 0.00 129 ASN A O 4
ATOM 9398 N N . ASP A 1 130 ? 7.587 3.121 -4.916 1.00 0.00 130 ASP A N 4
ATOM 9399 C CA . ASP A 1 130 ? 8.035 1.850 -4.273 1.00 0.00 130 ASP A CA 4
ATOM 9400 C C . ASP A 1 130 ? 6.865 0.877 -4.019 1.00 0.00 130 ASP A C 4
ATOM 9401 O O . ASP A 1 130 ? 5.901 0.809 -4.768 1.00 0.00 130 ASP A O 4
ATOM 9410 N N . LEU A 1 131 ? 6.976 0.099 -2.971 1.00 0.00 131 LEU A N 4
ATOM 9411 C CA . LEU A 1 131 ? 5.933 -0.911 -2.646 1.00 0.00 131 LEU A CA 4
ATOM 9412 C C . LEU A 1 131 ? 5.741 -1.004 -1.130 1.00 0.00 131 LEU A C 4
ATOM 9413 O O . LEU A 1 131 ? 6.662 -0.792 -0.363 1.00 0.00 131 LEU A O 4
ATOM 9429 N N . ILE A 1 132 ? 4.564 -1.359 -0.699 1.00 0.00 132 ILE A N 4
ATOM 9430 C CA . ILE A 1 132 ? 4.322 -1.510 0.763 1.00 0.00 132 ILE A CA 4
ATOM 9431 C C . ILE A 1 132 ? 3.475 -2.762 1.013 1.00 0.00 132 ILE A C 4
ATOM 9432 O O . ILE A 1 132 ? 2.549 -3.050 0.281 1.00 0.00 132 ILE A O 4
ATOM 9448 N N . SER A 1 133 ? 3.776 -3.507 2.045 1.00 0.00 133 SER A N 4
ATOM 9449 C CA . SER A 1 133 ? 2.970 -4.725 2.340 1.00 0.00 133 SER A CA 4
ATOM 9450 C C . SER A 1 133 ? 2.917 -4.927 3.852 1.00 0.00 133 SER A C 4
ATOM 9451 O O . SER A 1 133 ? 3.942 -4.994 4.502 1.00 0.00 133 SER A O 4
ATOM 9459 N N . VAL A 1 134 ? 1.746 -5.006 4.431 1.00 0.00 134 VAL A N 4
ATOM 9460 C CA . VAL A 1 134 ? 1.661 -5.181 5.910 1.00 0.00 134 VAL A CA 4
ATOM 9461 C C . VAL A 1 134 ? 1.224 -6.615 6.231 1.00 0.00 134 VAL A C 4
ATOM 9462 O O . VAL A 1 134 ? 0.493 -7.221 5.476 1.00 0.00 134 VAL A O 4
ATOM 9475 N N . PRO A 1 135 ? 1.682 -7.162 7.334 1.00 0.00 135 PRO A N 4
ATOM 9476 C CA . PRO A 1 135 ? 1.349 -8.559 7.745 1.00 0.00 135 PRO A CA 4
ATOM 9477 C C . PRO A 1 135 ? -0.143 -8.767 8.012 1.00 0.00 135 PRO A C 4
ATOM 9478 O O . PRO A 1 135 ? -0.918 -7.831 8.042 1.00 0.00 135 PRO A O 4
ATOM 9489 N N . ALA A 1 136 ? -0.545 -9.995 8.213 1.00 0.00 136 ALA A N 4
ATOM 9490 C CA . ALA A 1 136 ? -1.981 -10.283 8.487 1.00 0.00 136 ALA A CA 4
ATOM 9491 C C . ALA A 1 136 ? -2.293 -9.976 9.949 1.00 0.00 136 ALA A C 4
ATOM 9492 O O . ALA A 1 136 ? -1.429 -9.602 10.717 1.00 0.00 136 ALA A O 4
ATOM 9499 N N . HIS A 1 137 ? -3.529 -10.128 10.336 1.00 0.00 137 HIS A N 4
ATOM 9500 C CA . HIS A 1 137 ? -3.918 -9.847 11.743 1.00 0.00 137 HIS A CA 4
ATOM 9501 C C . HIS A 1 137 ? -3.535 -8.417 12.098 1.00 0.00 137 HIS A C 4
ATOM 9502 O O . HIS A 1 137 ? -3.671 -7.992 13.228 1.00 0.00 137 HIS A O 4
ATOM 9517 N N . THR A 1 138 ? -3.074 -7.668 11.140 1.00 0.00 138 THR A N 4
ATOM 9518 C CA . THR A 1 138 ? -2.708 -6.261 11.434 1.00 0.00 138 THR A CA 4
ATOM 9519 C C . THR A 1 138 ? -3.835 -5.348 10.921 1.00 0.00 138 THR A C 4
ATOM 9520 O O . THR A 1 138 ? -4.033 -5.242 9.727 1.00 0.00 138 THR A O 4
ATOM 9531 N N . PRO A 1 139 ? -4.559 -4.662 11.792 1.00 0.00 139 PRO A N 4
ATOM 9532 C CA . PRO A 1 139 ? -5.646 -3.736 11.344 1.00 0.00 139 PRO A CA 4
ATOM 9533 C C . PRO A 1 139 ? -5.070 -2.595 10.492 1.00 0.00 139 PRO A C 4
ATOM 9534 O O . PRO A 1 139 ? -4.196 -1.872 10.920 1.00 0.00 139 PRO A O 4
ATOM 9545 N N . HIS A 1 140 ? -5.594 -2.398 9.313 1.00 0.00 140 HIS A N 4
ATOM 9546 C CA . HIS A 1 140 ? -5.130 -1.267 8.456 1.00 0.00 140 HIS A CA 4
ATOM 9547 C C . HIS A 1 140 ? -6.355 -0.635 7.767 1.00 0.00 140 HIS A C 4
ATOM 9548 O O . HIS A 1 140 ? -7.426 -1.214 7.753 1.00 0.00 140 HIS A O 4
ATOM 9562 N N . TRP A 1 141 ? -6.204 0.524 7.177 1.00 0.00 141 TRP A N 4
ATOM 9563 C CA . TRP A 1 141 ? -7.350 1.176 6.456 1.00 0.00 141 TRP A CA 4
ATOM 9564 C C . TRP A 1 141 ? -6.793 1.927 5.235 1.00 0.00 141 TRP A C 4
ATOM 9565 O O . TRP A 1 141 ? -5.720 2.493 5.294 1.00 0.00 141 TRP A O 4
ATOM 9586 N N . PHE A 1 142 ? -7.495 1.947 4.128 1.00 0.00 142 PHE A N 4
ATOM 9587 C CA . PHE A 1 142 ? -6.963 2.670 2.931 1.00 0.00 142 PHE A CA 4
ATOM 9588 C C . PHE A 1 142 ? -7.489 4.090 2.966 1.00 0.00 142 PHE A C 4
ATOM 9589 O O . PHE A 1 142 ? -8.672 4.305 3.076 1.00 0.00 142 PHE A O 4
ATOM 9606 N N . ASP A 1 143 ? -6.634 5.059 2.850 1.00 0.00 143 ASP A N 4
ATOM 9607 C CA . ASP A 1 143 ? -7.114 6.463 2.875 1.00 0.00 143 ASP A CA 4
ATOM 9608 C C . ASP A 1 143 ? -6.223 7.297 1.968 1.00 0.00 143 ASP A C 4
ATOM 9609 O O . ASP A 1 143 ? -5.074 7.557 2.255 1.00 0.00 143 ASP A O 4
ATOM 9618 N N . MET A 1 144 ? -6.753 7.715 0.864 1.00 0.00 144 MET A N 4
ATOM 9619 C CA . MET A 1 144 ? -5.951 8.530 -0.073 1.00 0.00 144 MET A CA 4
ATOM 9620 C C . MET A 1 144 ? -6.137 10.015 0.262 1.00 0.00 144 MET A C 4
ATOM 9621 O O . MET A 1 144 ? -7.147 10.609 -0.055 1.00 0.00 144 MET A O 4
ATOM 9635 N N . GLY A 1 145 ? -5.175 10.585 0.947 1.00 0.00 145 GLY A N 4
ATOM 9636 C CA . GLY A 1 145 ? -5.268 12.024 1.361 1.00 0.00 145 GLY A CA 4
ATOM 9637 C C . GLY A 1 145 ? -6.067 12.817 0.317 1.00 0.00 145 GLY A C 4
ATOM 9638 O O . GLY A 1 145 ? -6.793 13.738 0.635 1.00 0.00 145 GLY A O 4
ATOM 9642 N N . SER A 1 146 ? -5.945 12.441 -0.923 1.00 0.00 146 SER A N 4
ATOM 9643 C CA . SER A 1 146 ? -6.691 13.123 -2.019 1.00 0.00 146 SER A CA 4
ATOM 9644 C C . SER A 1 146 ? -7.706 12.140 -2.609 1.00 0.00 146 SER A C 4
ATOM 9645 O O . SER A 1 146 ? -7.749 10.989 -2.235 1.00 0.00 146 SER A O 4
ATOM 9653 N N . GLU A 1 147 ? -8.488 12.567 -3.569 1.00 0.00 147 GLU A N 4
ATOM 9654 C CA . GLU A 1 147 ? -9.445 11.622 -4.224 1.00 0.00 147 GLU A CA 4
ATOM 9655 C C . GLU A 1 147 ? -9.147 11.524 -5.742 1.00 0.00 147 GLU A C 4
ATOM 9656 O O . GLU A 1 147 ? -10.029 11.750 -6.548 1.00 0.00 147 GLU A O 4
ATOM 9668 N N . PRO A 1 148 ? -7.926 11.191 -6.159 1.00 0.00 148 PRO A N 4
ATOM 9669 C CA . PRO A 1 148 ? -7.565 11.081 -7.591 1.00 0.00 148 PRO A CA 4
ATOM 9670 C C . PRO A 1 148 ? -7.607 9.639 -8.106 1.00 0.00 148 PRO A C 4
ATOM 9671 O O . PRO A 1 148 ? -7.787 8.698 -7.360 1.00 0.00 148 PRO A O 4
ATOM 9682 N N . ASN A 1 149 ? -7.440 9.475 -9.377 1.00 0.00 149 ASN A N 4
ATOM 9683 C CA . ASN A 1 149 ? -7.466 8.104 -9.953 1.00 0.00 149 ASN A CA 4
ATOM 9684 C C . ASN A 1 149 ? -6.145 7.412 -9.600 1.00 0.00 149 ASN A C 4
ATOM 9685 O O . ASN A 1 149 ? -5.163 7.501 -10.309 1.00 0.00 149 ASN A O 4
ATOM 9696 N N . PHE A 1 150 ? -6.129 6.724 -8.481 1.00 0.00 150 PHE A N 4
ATOM 9697 C CA . PHE A 1 150 ? -4.893 6.018 -8.029 1.00 0.00 150 PHE A CA 4
ATOM 9698 C C . PHE A 1 150 ? -4.906 4.572 -8.533 1.00 0.00 150 PHE A C 4
ATOM 9699 O O . PHE A 1 150 ? -5.895 3.872 -8.427 1.00 0.00 150 PHE A O 4
ATOM 9716 N N . THR A 1 151 ? -3.811 4.116 -9.082 1.00 0.00 151 THR A N 4
ATOM 9717 C CA . THR A 1 151 ? -3.758 2.715 -9.582 1.00 0.00 151 THR A CA 4
ATOM 9718 C C . THR A 1 151 ? -3.082 1.855 -8.518 1.00 0.00 151 THR A C 4
ATOM 9719 O O . THR A 1 151 ? -1.998 2.155 -8.061 1.00 0.00 151 THR A O 4
ATOM 9730 N N . ALA A 1 152 ? -3.716 0.790 -8.117 1.00 0.00 152 ALA A N 4
ATOM 9731 C CA . ALA A 1 152 ? -3.117 -0.092 -7.080 1.00 0.00 152 ALA A CA 4
ATOM 9732 C C . ALA A 1 152 ? -3.259 -1.551 -7.505 1.00 0.00 152 ALA A C 4
ATOM 9733 O O . ALA A 1 152 ? -4.138 -1.901 -8.255 1.00 0.00 152 ALA A O 4
ATOM 9740 N N . ILE A 1 153 ? -2.403 -2.391 -7.013 1.00 0.00 153 ILE A N 4
ATOM 9741 C CA . ILE A 1 153 ? -2.481 -3.844 -7.360 1.00 0.00 153 ILE A CA 4
ATOM 9742 C C . ILE A 1 153 ? -2.547 -4.652 -6.071 1.00 0.00 153 ILE A C 4
ATOM 9743 O O . ILE A 1 153 ? -1.726 -4.487 -5.214 1.00 0.00 153 ILE A O 4
ATOM 9759 N N . ARG A 1 154 ? -3.502 -5.527 -5.927 1.00 0.00 154 ARG A N 4
ATOM 9760 C CA . ARG A 1 154 ? -3.586 -6.331 -4.670 1.00 0.00 154 ARG A CA 4
ATOM 9761 C C . ARG A 1 154 ? -3.229 -7.785 -4.970 1.00 0.00 154 ARG A C 4
ATOM 9762 O O . ARG A 1 154 ? -3.831 -8.428 -5.807 1.00 0.00 154 ARG A O 4
ATOM 9783 N N . ILE A 1 155 ? -2.239 -8.303 -4.292 1.00 0.00 155 ILE A N 4
ATOM 9784 C CA . ILE A 1 155 ? -1.818 -9.709 -4.529 1.00 0.00 155 ILE A CA 4
ATOM 9785 C C . ILE A 1 155 ? -1.878 -10.496 -3.218 1.00 0.00 155 ILE A C 4
ATOM 9786 O O . ILE A 1 155 ? -1.336 -10.084 -2.212 1.00 0.00 155 ILE A O 4
ATOM 9802 N N . PHE A 1 156 ? -2.525 -11.631 -3.219 1.00 0.00 156 PHE A N 4
ATOM 9803 C CA . PHE A 1 156 ? -2.606 -12.434 -1.967 1.00 0.00 156 PHE A CA 4
ATOM 9804 C C . PHE A 1 156 ? -3.079 -13.853 -2.293 1.00 0.00 156 PHE A C 4
ATOM 9805 O O . PHE A 1 156 ? -3.472 -14.142 -3.406 1.00 0.00 156 PHE A O 4
ATOM 9829 N N . SER A 1 1 ? 8.166 6.385 1.299 1.00 0.00 1 SER A N 5
ATOM 9830 C CA . SER A 1 1 ? 9.124 7.518 1.166 1.00 0.00 1 SER A CA 5
ATOM 9831 C C . SER A 1 1 ? 9.390 8.131 2.544 1.00 0.00 1 SER A C 5
ATOM 9832 O O . SER A 1 1 ? 10.381 8.803 2.752 1.00 0.00 1 SER A O 5
ATOM 9842 N N . ALA A 1 2 ? 8.514 7.909 3.487 1.00 0.00 2 ALA A N 5
ATOM 9843 C CA . ALA A 1 2 ? 8.730 8.490 4.851 1.00 0.00 2 ALA A CA 5
ATOM 9844 C C . ALA A 1 2 ? 8.053 7.616 5.902 1.00 0.00 2 ALA A C 5
ATOM 9845 O O . ALA A 1 2 ? 7.098 6.921 5.616 1.00 0.00 2 ALA A O 5
ATOM 9852 N N . LEU A 1 3 ? 8.525 7.650 7.128 1.00 0.00 3 LEU A N 5
ATOM 9853 C CA . LEU A 1 3 ? 7.882 6.830 8.182 1.00 0.00 3 LEU A CA 5
ATOM 9854 C C . LEU A 1 3 ? 7.797 7.667 9.457 1.00 0.00 3 LEU A C 5
ATOM 9855 O O . LEU A 1 3 ? 8.751 8.299 9.867 1.00 0.00 3 LEU A O 5
ATOM 9871 N N . THR A 1 4 ? 6.654 7.675 10.078 1.00 0.00 4 THR A N 5
ATOM 9872 C CA . THR A 1 4 ? 6.483 8.466 11.325 1.00 0.00 4 THR A CA 5
ATOM 9873 C C . THR A 1 4 ? 5.792 7.598 12.372 1.00 0.00 4 THR A C 5
ATOM 9874 O O . THR A 1 4 ? 4.874 6.876 12.073 1.00 0.00 4 THR A O 5
ATOM 9885 N N . ILE A 1 5 ? 6.199 7.672 13.600 1.00 0.00 5 ILE A N 5
ATOM 9886 C CA . ILE A 1 5 ? 5.507 6.854 14.634 1.00 0.00 5 ILE A CA 5
ATOM 9887 C C . ILE A 1 5 ? 5.451 7.649 15.930 1.00 0.00 5 ILE A C 5
ATOM 9888 O O . ILE A 1 5 ? 6.477 7.967 16.494 1.00 0.00 5 ILE A O 5
ATOM 9904 N N . PHE A 1 6 ? 4.291 8.010 16.420 1.00 0.00 6 PHE A N 5
ATOM 9905 C CA . PHE A 1 6 ? 4.208 8.803 17.676 1.00 0.00 6 PHE A CA 5
ATOM 9906 C C . PHE A 1 6 ? 3.564 7.934 18.752 1.00 0.00 6 PHE A C 5
ATOM 9907 O O . PHE A 1 6 ? 3.055 6.868 18.471 1.00 0.00 6 PHE A O 5
ATOM 9924 N N . SER A 1 7 ? 3.546 8.382 19.978 1.00 0.00 7 SER A N 5
ATOM 9925 C CA . SER A 1 7 ? 2.894 7.573 21.040 1.00 0.00 7 SER A CA 5
ATOM 9926 C C . SER A 1 7 ? 1.380 7.809 20.989 1.00 0.00 7 SER A C 5
ATOM 9927 O O . SER A 1 7 ? 0.914 8.828 20.519 1.00 0.00 7 SER A O 5
ATOM 9935 N N . VAL A 1 8 ? 0.616 6.873 21.476 1.00 0.00 8 VAL A N 5
ATOM 9936 C CA . VAL A 1 8 ? -0.869 7.040 21.462 1.00 0.00 8 VAL A CA 5
ATOM 9937 C C . VAL A 1 8 ? -1.251 8.289 22.264 1.00 0.00 8 VAL A C 5
ATOM 9938 O O . VAL A 1 8 ? -2.346 8.800 22.145 1.00 0.00 8 VAL A O 5
ATOM 9951 N N . LYS A 1 9 ? -0.358 8.789 23.073 1.00 0.00 9 LYS A N 5
ATOM 9952 C CA . LYS A 1 9 ? -0.679 10.008 23.870 1.00 0.00 9 LYS A CA 5
ATOM 9953 C C . LYS A 1 9 ? -0.140 11.260 23.167 1.00 0.00 9 LYS A C 5
ATOM 9954 O O . LYS A 1 9 ? -0.708 12.329 23.271 1.00 0.00 9 LYS A O 5
ATOM 9973 N N . ASP A 1 10 ? 0.965 11.138 22.473 1.00 0.00 10 ASP A N 5
ATOM 9974 C CA . ASP A 1 10 ? 1.556 12.324 21.778 1.00 0.00 10 ASP A CA 5
ATOM 9975 C C . ASP A 1 10 ? 1.545 12.126 20.254 1.00 0.00 10 ASP A C 5
ATOM 9976 O O . ASP A 1 10 ? 2.516 11.680 19.676 1.00 0.00 10 ASP A O 5
ATOM 9985 N N . PRO A 1 11 ? 0.463 12.466 19.606 1.00 0.00 11 PRO A N 5
ATOM 9986 C CA . PRO A 1 11 ? 0.329 12.340 18.128 1.00 0.00 11 PRO A CA 5
ATOM 9987 C C . PRO A 1 11 ? 0.844 13.580 17.391 1.00 0.00 11 PRO A C 5
ATOM 9988 O O . PRO A 1 11 ? 0.953 13.596 16.182 1.00 0.00 11 PRO A O 5
ATOM 9999 N N . GLN A 1 12 ? 1.152 14.623 18.112 1.00 0.00 12 GLN A N 5
ATOM 10000 C CA . GLN A 1 12 ? 1.643 15.866 17.454 1.00 0.00 12 GLN A CA 5
ATOM 10001 C C . GLN A 1 12 ? 3.174 15.853 17.367 1.00 0.00 12 GLN A C 5
ATOM 10002 O O . GLN A 1 12 ? 3.761 16.564 16.575 1.00 0.00 12 GLN A O 5
ATOM 10016 N N . ASN A 1 13 ? 3.825 15.054 18.169 1.00 0.00 13 ASN A N 5
ATOM 10017 C CA . ASN A 1 13 ? 5.319 15.002 18.122 1.00 0.00 13 ASN A CA 5
ATOM 10018 C C . ASN A 1 13 ? 5.785 13.550 18.023 1.00 0.00 13 ASN A C 5
ATOM 10019 O O . ASN A 1 13 ? 5.717 12.813 18.986 1.00 0.00 13 ASN A O 5
ATOM 10030 N N . SER A 1 14 ? 6.248 13.111 16.882 1.00 0.00 14 SER A N 5
ATOM 10031 C CA . SER A 1 14 ? 6.696 11.695 16.777 1.00 0.00 14 SER A CA 5
ATOM 10032 C C . SER A 1 14 ? 8.022 11.493 17.508 1.00 0.00 14 SER A C 5
ATOM 10033 O O . SER A 1 14 ? 8.941 12.278 17.388 1.00 0.00 14 SER A O 5
ATOM 10041 N N . LEU A 1 15 ? 8.130 10.424 18.243 1.00 0.00 15 LEU A N 5
ATOM 10042 C CA . LEU A 1 15 ? 9.394 10.133 18.969 1.00 0.00 15 LEU A CA 5
ATOM 10043 C C . LEU A 1 15 ? 10.310 9.331 18.044 1.00 0.00 15 LEU A C 5
ATOM 10044 O O . LEU A 1 15 ? 11.306 8.784 18.472 1.00 0.00 15 LEU A O 5
ATOM 10060 N N . TRP A 1 16 ? 10.018 9.302 16.768 1.00 0.00 16 TRP A N 5
ATOM 10061 C CA . TRP A 1 16 ? 10.925 8.588 15.825 1.00 0.00 16 TRP A CA 5
ATOM 10062 C C . TRP A 1 16 ? 10.606 8.965 14.367 1.00 0.00 16 TRP A C 5
ATOM 10063 O O . TRP A 1 16 ? 9.586 8.573 13.847 1.00 0.00 16 TRP A O 5
ATOM 10084 N N . HIS A 1 17 ? 11.446 9.717 13.700 1.00 0.00 17 HIS A N 5
ATOM 10085 C CA . HIS A 1 17 ? 11.148 10.067 12.269 1.00 0.00 17 HIS A CA 5
ATOM 10086 C C . HIS A 1 17 ? 12.415 9.928 11.450 1.00 0.00 17 HIS A C 5
ATOM 10087 O O . HIS A 1 17 ? 13.431 10.538 11.723 1.00 0.00 17 HIS A O 5
ATOM 10102 N N . SER A 1 18 ? 12.353 9.109 10.453 1.00 0.00 18 SER A N 5
ATOM 10103 C CA . SER A 1 18 ? 13.553 8.883 9.592 1.00 0.00 18 SER A CA 5
ATOM 10104 C C . SER A 1 18 ? 13.143 8.320 8.230 1.00 0.00 18 SER A C 5
ATOM 10105 O O . SER A 1 18 ? 12.294 7.457 8.148 1.00 0.00 18 SER A O 5
ATOM 10113 N N . THR A 1 19 ? 13.764 8.765 7.167 1.00 0.00 19 THR A N 5
ATOM 10114 C CA . THR A 1 19 ? 13.415 8.189 5.836 1.00 0.00 19 THR A CA 5
ATOM 10115 C C . THR A 1 19 ? 14.698 7.832 5.076 1.00 0.00 19 THR A C 5
ATOM 10116 O O . THR A 1 19 ? 15.260 8.651 4.375 1.00 0.00 19 THR A O 5
ATOM 10127 N N . ASN A 1 20 ? 15.128 6.595 5.154 1.00 0.00 20 ASN A N 5
ATOM 10128 C CA . ASN A 1 20 ? 16.333 6.144 4.392 1.00 0.00 20 ASN A CA 5
ATOM 10129 C C . ASN A 1 20 ? 16.062 4.743 3.818 1.00 0.00 20 ASN A C 5
ATOM 10130 O O . ASN A 1 20 ? 15.269 4.004 4.371 1.00 0.00 20 ASN A O 5
ATOM 10141 N N . ALA A 1 21 ? 16.681 4.341 2.730 1.00 0.00 21 ALA A N 5
ATOM 10142 C CA . ALA A 1 21 ? 16.366 2.966 2.218 1.00 0.00 21 ALA A CA 5
ATOM 10143 C C . ALA A 1 21 ? 16.638 1.932 3.325 1.00 0.00 21 ALA A C 5
ATOM 10144 O O . ALA A 1 21 ? 15.765 1.176 3.690 1.00 0.00 21 ALA A O 5
ATOM 10151 N N . GLU A 1 22 ? 17.836 1.870 3.856 1.00 0.00 22 GLU A N 5
ATOM 10152 C CA . GLU A 1 22 ? 18.128 0.858 4.922 1.00 0.00 22 GLU A CA 5
ATOM 10153 C C . GLU A 1 22 ? 17.301 1.147 6.176 1.00 0.00 22 GLU A C 5
ATOM 10154 O O . GLU A 1 22 ? 16.981 0.258 6.928 1.00 0.00 22 GLU A O 5
ATOM 10166 N N . GLU A 1 23 ? 16.984 2.383 6.429 1.00 0.00 23 GLU A N 5
ATOM 10167 C CA . GLU A 1 23 ? 16.199 2.693 7.661 1.00 0.00 23 GLU A CA 5
ATOM 10168 C C . GLU A 1 23 ? 14.737 2.280 7.457 1.00 0.00 23 GLU A C 5
ATOM 10169 O O . GLU A 1 23 ? 14.159 1.616 8.285 1.00 0.00 23 GLU A O 5
ATOM 10181 N N . ILE A 1 24 ? 14.126 2.666 6.369 1.00 0.00 24 ILE A N 5
ATOM 10182 C CA . ILE A 1 24 ? 12.700 2.286 6.142 1.00 0.00 24 ILE A CA 5
ATOM 10183 C C . ILE A 1 24 ? 12.584 0.761 6.060 1.00 0.00 24 ILE A C 5
ATOM 10184 O O . ILE A 1 24 ? 11.668 0.172 6.594 1.00 0.00 24 ILE A O 5
ATOM 10200 N N . GLN A 1 25 ? 13.503 0.115 5.404 1.00 0.00 25 GLN A N 5
ATOM 10201 C CA . GLN A 1 25 ? 13.437 -1.370 5.298 1.00 0.00 25 GLN A CA 5
ATOM 10202 C C . GLN A 1 25 ? 13.745 -2.034 6.651 1.00 0.00 25 GLN A C 5
ATOM 10203 O O . GLN A 1 25 ? 13.107 -2.985 7.035 1.00 0.00 25 GLN A O 5
ATOM 10217 N N . GLN A 1 26 ? 14.733 -1.557 7.361 1.00 0.00 26 GLN A N 5
ATOM 10218 C CA . GLN A 1 26 ? 15.092 -2.175 8.680 1.00 0.00 26 GLN A CA 5
ATOM 10219 C C . GLN A 1 26 ? 13.957 -2.018 9.696 1.00 0.00 26 GLN A C 5
ATOM 10220 O O . GLN A 1 26 ? 13.618 -2.943 10.405 1.00 0.00 26 GLN A O 5
ATOM 10234 N N . GLN A 1 27 ? 13.377 -0.854 9.787 1.00 0.00 27 GLN A N 5
ATOM 10235 C CA . GLN A 1 27 ? 12.277 -0.643 10.768 1.00 0.00 27 GLN A CA 5
ATOM 10236 C C . GLN A 1 27 ? 11.051 -1.439 10.342 1.00 0.00 27 GLN A C 5
ATOM 10237 O O . GLN A 1 27 ? 10.405 -2.078 11.139 1.00 0.00 27 GLN A O 5
ATOM 10251 N N . LEU A 1 28 ? 10.730 -1.400 9.089 1.00 0.00 28 LEU A N 5
ATOM 10252 C CA . LEU A 1 28 ? 9.537 -2.146 8.609 1.00 0.00 28 LEU A CA 5
ATOM 10253 C C . LEU A 1 28 ? 9.755 -3.652 8.817 1.00 0.00 28 LEU A C 5
ATOM 10254 O O . LEU A 1 28 ? 8.843 -4.381 9.144 1.00 0.00 28 LEU A O 5
ATOM 10270 N N . ASN A 1 29 ? 10.960 -4.111 8.652 1.00 0.00 29 ASN A N 5
ATOM 10271 C CA . ASN A 1 29 ? 11.252 -5.559 8.858 1.00 0.00 29 ASN A CA 5
ATOM 10272 C C . ASN A 1 29 ? 11.112 -5.907 10.343 1.00 0.00 29 ASN A C 5
ATOM 10273 O O . ASN A 1 29 ? 10.704 -6.993 10.702 1.00 0.00 29 ASN A O 5
ATOM 10284 N N . ALA A 1 30 ? 11.464 -4.994 11.208 1.00 0.00 30 ALA A N 5
ATOM 10285 C CA . ALA A 1 30 ? 11.371 -5.274 12.670 1.00 0.00 30 ALA A CA 5
ATOM 10286 C C . ALA A 1 30 ? 9.922 -5.589 13.044 1.00 0.00 30 ALA A C 5
ATOM 10287 O O . ALA A 1 30 ? 9.659 -6.285 14.004 1.00 0.00 30 ALA A O 5
ATOM 10294 N N . LYS A 1 31 ? 8.978 -5.094 12.291 1.00 0.00 31 LYS A N 5
ATOM 10295 C CA . LYS A 1 31 ? 7.550 -5.378 12.603 1.00 0.00 31 LYS A CA 5
ATOM 10296 C C . LYS A 1 31 ? 7.017 -6.438 11.636 1.00 0.00 31 LYS A C 5
ATOM 10297 O O . LYS A 1 31 ? 5.840 -6.735 11.614 1.00 0.00 31 LYS A O 5
ATOM 10316 N N . GLY A 1 32 ? 7.876 -7.008 10.836 1.00 0.00 32 GLY A N 5
ATOM 10317 C CA . GLY A 1 32 ? 7.413 -8.045 9.875 1.00 0.00 32 GLY A CA 5
ATOM 10318 C C . GLY A 1 32 ? 6.804 -7.367 8.647 1.00 0.00 32 GLY A C 5
ATOM 10319 O O . GLY A 1 32 ? 6.035 -7.959 7.916 1.00 0.00 32 GLY A O 5
ATOM 10323 N N . VAL A 1 33 ? 7.143 -6.127 8.412 1.00 0.00 33 VAL A N 5
ATOM 10324 C CA . VAL A 1 33 ? 6.582 -5.416 7.231 1.00 0.00 33 VAL A CA 5
ATOM 10325 C C . VAL A 1 33 ? 7.631 -5.395 6.114 1.00 0.00 33 VAL A C 5
ATOM 10326 O O . VAL A 1 33 ? 8.737 -4.918 6.287 1.00 0.00 33 VAL A O 5
ATOM 10339 N N . ARG A 1 34 ? 7.288 -5.925 4.972 1.00 0.00 34 ARG A N 5
ATOM 10340 C CA . ARG A 1 34 ? 8.250 -5.960 3.832 1.00 0.00 34 ARG A CA 5
ATOM 10341 C C . ARG A 1 34 ? 8.163 -4.661 3.031 1.00 0.00 34 ARG A C 5
ATOM 10342 O O . ARG A 1 34 ? 7.113 -4.060 2.910 1.00 0.00 34 ARG A O 5
ATOM 10363 N N . PHE A 1 35 ? 9.259 -4.225 2.477 1.00 0.00 35 PHE A N 5
ATOM 10364 C CA . PHE A 1 35 ? 9.249 -2.970 1.676 1.00 0.00 35 PHE A CA 5
ATOM 10365 C C . PHE A 1 35 ? 10.365 -3.040 0.630 1.00 0.00 35 PHE A C 5
ATOM 10366 O O . PHE A 1 35 ? 11.485 -3.405 0.927 1.00 0.00 35 PHE A O 5
ATOM 10383 N N . GLU A 1 36 ? 10.066 -2.702 -0.594 1.00 0.00 36 GLU A N 5
ATOM 10384 C CA . GLU A 1 36 ? 11.105 -2.753 -1.665 1.00 0.00 36 GLU A CA 5
ATOM 10385 C C . GLU A 1 36 ? 10.831 -1.640 -2.675 1.00 0.00 36 GLU A C 5
ATOM 10386 O O . GLU A 1 36 ? 9.797 -1.013 -2.641 1.00 0.00 36 GLU A O 5
ATOM 10398 N N . ARG A 1 37 ? 11.747 -1.387 -3.571 1.00 0.00 37 ARG A N 5
ATOM 10399 C CA . ARG A 1 37 ? 11.525 -0.306 -4.577 1.00 0.00 37 ARG A CA 5
ATOM 10400 C C . ARG A 1 37 ? 11.384 -0.924 -5.970 1.00 0.00 37 ARG A C 5
ATOM 10401 O O . ARG A 1 37 ? 12.281 -1.589 -6.451 1.00 0.00 37 ARG A O 5
ATOM 10422 N N . TRP A 1 38 ? 10.265 -0.724 -6.621 1.00 0.00 38 TRP A N 5
ATOM 10423 C CA . TRP A 1 38 ? 10.083 -1.321 -7.978 1.00 0.00 38 TRP A CA 5
ATOM 10424 C C . TRP A 1 38 ? 10.219 -0.230 -9.036 1.00 0.00 38 TRP A C 5
ATOM 10425 O O . TRP A 1 38 ? 9.944 0.928 -8.790 1.00 0.00 38 TRP A O 5
ATOM 10446 N N . GLN A 1 39 ? 10.645 -0.590 -10.212 1.00 0.00 39 GLN A N 5
ATOM 10447 C CA . GLN A 1 39 ? 10.804 0.425 -11.288 1.00 0.00 39 GLN A CA 5
ATOM 10448 C C . GLN A 1 39 ? 9.552 0.450 -12.169 1.00 0.00 39 GLN A C 5
ATOM 10449 O O . GLN A 1 39 ? 9.221 -0.520 -12.822 1.00 0.00 39 GLN A O 5
ATOM 10463 N N . ALA A 1 40 ? 8.855 1.555 -12.197 1.00 0.00 40 ALA A N 5
ATOM 10464 C CA . ALA A 1 40 ? 7.627 1.641 -13.040 1.00 0.00 40 ALA A CA 5
ATOM 10465 C C . ALA A 1 40 ? 7.993 2.187 -14.426 1.00 0.00 40 ALA A C 5
ATOM 10466 O O . ALA A 1 40 ? 7.608 3.276 -14.801 1.00 0.00 40 ALA A O 5
ATOM 10473 N N . ASP A 1 41 ? 8.738 1.433 -15.189 1.00 0.00 41 ASP A N 5
ATOM 10474 C CA . ASP A 1 41 ? 9.134 1.897 -16.551 1.00 0.00 41 ASP A CA 5
ATOM 10475 C C . ASP A 1 41 ? 8.184 1.307 -17.596 1.00 0.00 41 ASP A C 5
ATOM 10476 O O . ASP A 1 41 ? 8.317 1.560 -18.777 1.00 0.00 41 ASP A O 5
ATOM 10485 N N . ARG A 1 42 ? 7.234 0.511 -17.181 1.00 0.00 42 ARG A N 5
ATOM 10486 C CA . ARG A 1 42 ? 6.297 -0.097 -18.171 1.00 0.00 42 ARG A CA 5
ATOM 10487 C C . ARG A 1 42 ? 5.083 0.819 -18.360 1.00 0.00 42 ARG A C 5
ATOM 10488 O O . ARG A 1 42 ? 4.376 1.134 -17.423 1.00 0.00 42 ARG A O 5
ATOM 10509 N N . ASP A 1 43 ? 4.840 1.244 -19.573 1.00 0.00 43 ASP A N 5
ATOM 10510 C CA . ASP A 1 43 ? 3.677 2.140 -19.843 1.00 0.00 43 ASP A CA 5
ATOM 10511 C C . ASP A 1 43 ? 2.499 1.322 -20.393 1.00 0.00 43 ASP A C 5
ATOM 10512 O O . ASP A 1 43 ? 2.661 0.485 -21.257 1.00 0.00 43 ASP A O 5
ATOM 10521 N N . LEU A 1 44 ? 1.312 1.567 -19.900 1.00 0.00 44 LEU A N 5
ATOM 10522 C CA . LEU A 1 44 ? 0.116 0.816 -20.394 1.00 0.00 44 LEU A CA 5
ATOM 10523 C C . LEU A 1 44 ? -0.544 1.609 -21.506 1.00 0.00 44 LEU A C 5
ATOM 10524 O O . LEU A 1 44 ? -1.642 1.312 -21.931 1.00 0.00 44 LEU A O 5
ATOM 10540 N N . GLY A 1 45 ? 0.107 2.631 -21.953 1.00 0.00 45 GLY A N 5
ATOM 10541 C CA . GLY A 1 45 ? -0.481 3.483 -23.017 1.00 0.00 45 GLY A CA 5
ATOM 10542 C C . GLY A 1 45 ? -0.666 4.878 -22.430 1.00 0.00 45 GLY A C 5
ATOM 10543 O O . GLY A 1 45 ? 0.255 5.427 -21.860 1.00 0.00 45 GLY A O 5
ATOM 10547 N N . ALA A 1 46 ? -1.830 5.467 -22.534 1.00 0.00 46 ALA A N 5
ATOM 10548 C CA . ALA A 1 46 ? -2.012 6.820 -21.939 1.00 0.00 46 ALA A CA 5
ATOM 10549 C C . ALA A 1 46 ? -2.700 6.682 -20.575 1.00 0.00 46 ALA A C 5
ATOM 10550 O O . ALA A 1 46 ? -2.171 7.084 -19.559 1.00 0.00 46 ALA A O 5
ATOM 10557 N N . ALA A 1 47 ? -3.873 6.104 -20.549 1.00 0.00 47 ALA A N 5
ATOM 10558 C CA . ALA A 1 47 ? -4.598 5.922 -19.256 1.00 0.00 47 ALA A CA 5
ATOM 10559 C C . ALA A 1 47 ? -4.409 4.471 -18.786 1.00 0.00 47 ALA A C 5
ATOM 10560 O O . ALA A 1 47 ? -4.696 3.551 -19.524 1.00 0.00 47 ALA A O 5
ATOM 10567 N N . PRO A 1 48 ? -3.943 4.248 -17.581 1.00 0.00 48 PRO A N 5
ATOM 10568 C CA . PRO A 1 48 ? -3.738 2.874 -17.061 1.00 0.00 48 PRO A CA 5
ATOM 10569 C C . PRO A 1 48 ? -5.051 2.226 -16.630 1.00 0.00 48 PRO A C 5
ATOM 10570 O O . PRO A 1 48 ? -5.866 2.831 -15.965 1.00 0.00 48 PRO A O 5
ATOM 10581 N N . THR A 1 49 ? -5.246 0.994 -16.988 1.00 0.00 49 THR A N 5
ATOM 10582 C CA . THR A 1 49 ? -6.491 0.265 -16.589 1.00 0.00 49 THR A CA 5
ATOM 10583 C C . THR A 1 49 ? -6.118 -0.903 -15.668 1.00 0.00 49 THR A C 5
ATOM 10584 O O . THR A 1 49 ? -4.963 -1.107 -15.353 1.00 0.00 49 THR A O 5
ATOM 10595 N N . ALA A 1 50 ? -7.082 -1.676 -15.229 1.00 0.00 50 ALA A N 5
ATOM 10596 C CA . ALA A 1 50 ? -6.755 -2.823 -14.328 1.00 0.00 50 ALA A CA 5
ATOM 10597 C C . ALA A 1 50 ? -6.213 -4.014 -15.139 1.00 0.00 50 ALA A C 5
ATOM 10598 O O . ALA A 1 50 ? -5.184 -4.567 -14.820 1.00 0.00 50 ALA A O 5
ATOM 10605 N N . GLU A 1 51 ? -6.913 -4.436 -16.161 1.00 0.00 51 GLU A N 5
ATOM 10606 C CA . GLU A 1 51 ? -6.443 -5.615 -16.961 1.00 0.00 51 GLU A CA 5
ATOM 10607 C C . GLU A 1 51 ? -5.079 -5.321 -17.596 1.00 0.00 51 GLU A C 5
ATOM 10608 O O . GLU A 1 51 ? -4.194 -6.151 -17.608 1.00 0.00 51 GLU A O 5
ATOM 10620 N N . THR A 1 52 ? -4.921 -4.155 -18.151 1.00 0.00 52 THR A N 5
ATOM 10621 C CA . THR A 1 52 ? -3.613 -3.851 -18.801 1.00 0.00 52 THR A CA 5
ATOM 10622 C C . THR A 1 52 ? -2.554 -3.756 -17.699 1.00 0.00 52 THR A C 5
ATOM 10623 O O . THR A 1 52 ? -1.599 -4.489 -17.694 1.00 0.00 52 THR A O 5
ATOM 10634 N N . VAL A 1 53 ? -2.706 -2.852 -16.779 1.00 0.00 53 VAL A N 5
ATOM 10635 C CA . VAL A 1 53 ? -1.688 -2.705 -15.698 1.00 0.00 53 VAL A CA 5
ATOM 10636 C C . VAL A 1 53 ? -1.336 -4.096 -15.141 1.00 0.00 53 VAL A C 5
ATOM 10637 O O . VAL A 1 53 ? -0.225 -4.343 -14.716 1.00 0.00 53 VAL A O 5
ATOM 10650 N N . ILE A 1 54 ? -2.271 -5.000 -15.156 1.00 0.00 54 ILE A N 5
ATOM 10651 C CA . ILE A 1 54 ? -2.000 -6.378 -14.643 1.00 0.00 54 ILE A CA 5
ATOM 10652 C C . ILE A 1 54 ? -1.070 -7.146 -15.589 1.00 0.00 54 ILE A C 5
ATOM 10653 O O . ILE A 1 54 ? -0.072 -7.704 -15.169 1.00 0.00 54 ILE A O 5
ATOM 10669 N N . ALA A 1 55 ? -1.399 -7.198 -16.855 1.00 0.00 55 ALA A N 5
ATOM 10670 C CA . ALA A 1 55 ? -0.546 -7.953 -17.819 1.00 0.00 55 ALA A CA 5
ATOM 10671 C C . ALA A 1 55 ? 0.833 -7.288 -17.928 1.00 0.00 55 ALA A C 5
ATOM 10672 O O . ALA A 1 55 ? 1.829 -7.941 -18.172 1.00 0.00 55 ALA A O 5
ATOM 10679 N N . ALA A 1 56 ? 0.902 -5.993 -17.790 1.00 0.00 56 ALA A N 5
ATOM 10680 C CA . ALA A 1 56 ? 2.234 -5.345 -17.927 1.00 0.00 56 ALA A CA 5
ATOM 10681 C C . ALA A 1 56 ? 3.072 -5.667 -16.690 1.00 0.00 56 ALA A C 5
ATOM 10682 O O . ALA A 1 56 ? 4.114 -6.280 -16.797 1.00 0.00 56 ALA A O 5
ATOM 10689 N N . TYR A 1 57 ? 2.658 -5.273 -15.514 1.00 0.00 57 TYR A N 5
ATOM 10690 C CA . TYR A 1 57 ? 3.489 -5.577 -14.320 1.00 0.00 57 TYR A CA 5
ATOM 10691 C C . TYR A 1 57 ? 3.301 -7.041 -13.923 1.00 0.00 57 TYR A C 5
ATOM 10692 O O . TYR A 1 57 ? 3.734 -7.469 -12.871 1.00 0.00 57 TYR A O 5
ATOM 10710 N N . GLN A 1 58 ? 2.659 -7.812 -14.759 1.00 0.00 58 GLN A N 5
ATOM 10711 C CA . GLN A 1 58 ? 2.448 -9.249 -14.435 1.00 0.00 58 GLN A CA 5
ATOM 10712 C C . GLN A 1 58 ? 3.806 -9.915 -14.216 1.00 0.00 58 GLN A C 5
ATOM 10713 O O . GLN A 1 58 ? 4.018 -10.630 -13.257 1.00 0.00 58 GLN A O 5
ATOM 10727 N N . HIS A 1 59 ? 4.725 -9.685 -15.112 1.00 0.00 59 HIS A N 5
ATOM 10728 C CA . HIS A 1 59 ? 6.073 -10.288 -14.994 1.00 0.00 59 HIS A CA 5
ATOM 10729 C C . HIS A 1 59 ? 6.731 -9.803 -13.702 1.00 0.00 59 HIS A C 5
ATOM 10730 O O . HIS A 1 59 ? 7.597 -10.451 -13.149 1.00 0.00 59 HIS A O 5
ATOM 10745 N N . ALA A 1 60 ? 6.322 -8.663 -13.215 1.00 0.00 60 ALA A N 5
ATOM 10746 C CA . ALA A 1 60 ? 6.920 -8.131 -11.957 1.00 0.00 60 ALA A CA 5
ATOM 10747 C C . ALA A 1 60 ? 6.363 -8.915 -10.763 1.00 0.00 60 ALA A C 5
ATOM 10748 O O . ALA A 1 60 ? 7.046 -9.150 -9.786 1.00 0.00 60 ALA A O 5
ATOM 10755 N N . ILE A 1 61 ? 5.131 -9.334 -10.837 1.00 0.00 61 ILE A N 5
ATOM 10756 C CA . ILE A 1 61 ? 4.537 -10.108 -9.711 1.00 0.00 61 ILE A CA 5
ATOM 10757 C C . ILE A 1 61 ? 5.302 -11.422 -9.510 1.00 0.00 61 ILE A C 5
ATOM 10758 O O . ILE A 1 61 ? 5.437 -11.907 -8.404 1.00 0.00 61 ILE A O 5
ATOM 10774 N N . ASP A 1 62 ? 5.800 -12.009 -10.564 1.00 0.00 62 ASP A N 5
ATOM 10775 C CA . ASP A 1 62 ? 6.550 -13.294 -10.433 1.00 0.00 62 ASP A CA 5
ATOM 10776 C C . ASP A 1 62 ? 7.801 -13.107 -9.559 1.00 0.00 62 ASP A C 5
ATOM 10777 O O . ASP A 1 62 ? 8.182 -13.982 -8.810 1.00 0.00 62 ASP A O 5
ATOM 10786 N N . LYS A 1 63 ? 8.428 -11.965 -9.642 1.00 0.00 63 LYS A N 5
ATOM 10787 C CA . LYS A 1 63 ? 9.649 -11.660 -8.827 1.00 0.00 63 LYS A CA 5
ATOM 10788 C C . LYS A 1 63 ? 9.250 -11.187 -7.429 1.00 0.00 63 LYS A C 5
ATOM 10789 O O . LYS A 1 63 ? 10.059 -11.120 -6.524 1.00 0.00 63 LYS A O 5
ATOM 10808 N N . LEU A 1 64 ? 8.011 -10.844 -7.256 1.00 0.00 64 LEU A N 5
ATOM 10809 C CA . LEU A 1 64 ? 7.590 -10.354 -5.918 1.00 0.00 64 LEU A CA 5
ATOM 10810 C C . LEU A 1 64 ? 7.944 -11.433 -4.907 1.00 0.00 64 LEU A C 5
ATOM 10811 O O . LEU A 1 64 ? 8.963 -11.362 -4.247 1.00 0.00 64 LEU A O 5
ATOM 10827 N N . VAL A 1 65 ? 7.150 -12.441 -4.795 1.00 0.00 65 VAL A N 5
ATOM 10828 C CA . VAL A 1 65 ? 7.491 -13.522 -3.842 1.00 0.00 65 VAL A CA 5
ATOM 10829 C C . VAL A 1 65 ? 7.043 -14.848 -4.427 1.00 0.00 65 VAL A C 5
ATOM 10830 O O . VAL A 1 65 ? 5.882 -15.040 -4.731 1.00 0.00 65 VAL A O 5
ATOM 10843 N N . ALA A 1 66 ? 7.940 -15.776 -4.576 1.00 0.00 66 ALA A N 5
ATOM 10844 C CA . ALA A 1 66 ? 7.526 -17.085 -5.129 1.00 0.00 66 ALA A CA 5
ATOM 10845 C C . ALA A 1 66 ? 7.255 -18.042 -3.964 1.00 0.00 66 ALA A C 5
ATOM 10846 O O . ALA A 1 66 ? 8.162 -18.508 -3.301 1.00 0.00 66 ALA A O 5
ATOM 10853 N N . GLU A 1 67 ? 6.006 -18.341 -3.720 1.00 0.00 67 GLU A N 5
ATOM 10854 C CA . GLU A 1 67 ? 5.655 -19.276 -2.612 1.00 0.00 67 GLU A CA 5
ATOM 10855 C C . GLU A 1 67 ? 4.203 -19.737 -2.778 1.00 0.00 67 GLU A C 5
ATOM 10856 O O . GLU A 1 67 ? 3.362 -18.994 -3.244 1.00 0.00 67 GLU A O 5
ATOM 10868 N N . LYS A 1 68 ? 3.891 -20.936 -2.375 1.00 0.00 68 LYS A N 5
ATOM 10869 C CA . LYS A 1 68 ? 2.479 -21.416 -2.485 1.00 0.00 68 LYS A CA 5
ATOM 10870 C C . LYS A 1 68 ? 1.894 -21.000 -3.844 1.00 0.00 68 LYS A C 5
ATOM 10871 O O . LYS A 1 68 ? 2.603 -20.569 -4.732 1.00 0.00 68 LYS A O 5
ATOM 10890 N N . GLY A 1 69 ? 0.602 -21.122 -4.009 1.00 0.00 69 GLY A N 5
ATOM 10891 C CA . GLY A 1 69 ? -0.036 -20.731 -5.301 1.00 0.00 69 GLY A CA 5
ATOM 10892 C C . GLY A 1 69 ? -0.744 -19.380 -5.142 1.00 0.00 69 GLY A C 5
ATOM 10893 O O . GLY A 1 69 ? -1.541 -18.991 -5.972 1.00 0.00 69 GLY A O 5
ATOM 10897 N N . TYR A 1 70 ? -0.473 -18.670 -4.079 1.00 0.00 70 TYR A N 5
ATOM 10898 C CA . TYR A 1 70 ? -1.147 -17.355 -3.861 1.00 0.00 70 TYR A CA 5
ATOM 10899 C C . TYR A 1 70 ? -2.631 -17.490 -4.218 1.00 0.00 70 TYR A C 5
ATOM 10900 O O . TYR A 1 70 ? -3.351 -18.246 -3.599 1.00 0.00 70 TYR A O 5
ATOM 10918 N N . GLN A 1 71 ? -3.093 -16.775 -5.207 1.00 0.00 71 GLN A N 5
ATOM 10919 C CA . GLN A 1 71 ? -4.527 -16.868 -5.598 1.00 0.00 71 GLN A CA 5
ATOM 10920 C C . GLN A 1 71 ? -4.762 -15.988 -6.823 1.00 0.00 71 GLN A C 5
ATOM 10921 O O . GLN A 1 71 ? -4.673 -16.434 -7.950 1.00 0.00 71 GLN A O 5
ATOM 10935 N N . SER A 1 72 ? -5.064 -14.736 -6.611 1.00 0.00 72 SER A N 5
ATOM 10936 C CA . SER A 1 72 ? -5.305 -13.825 -7.759 1.00 0.00 72 SER A CA 5
ATOM 10937 C C . SER A 1 72 ? -4.983 -12.386 -7.352 1.00 0.00 72 SER A C 5
ATOM 10938 O O . SER A 1 72 ? -4.714 -12.093 -6.204 1.00 0.00 72 SER A O 5
ATOM 10946 N N . TRP A 1 73 ? -5.017 -11.492 -8.296 1.00 0.00 73 TRP A N 5
ATOM 10947 C CA . TRP A 1 73 ? -4.721 -10.067 -7.985 1.00 0.00 73 TRP A CA 5
ATOM 10948 C C . TRP A 1 73 ? -5.648 -9.157 -8.796 1.00 0.00 73 TRP A C 5
ATOM 10949 O O . TRP A 1 73 ? -6.018 -9.466 -9.911 1.00 0.00 73 TRP A O 5
ATOM 10970 N N . ASP A 1 74 ? -6.027 -8.040 -8.239 1.00 0.00 74 ASP A N 5
ATOM 10971 C CA . ASP A 1 74 ? -6.937 -7.110 -8.968 1.00 0.00 74 ASP A CA 5
ATOM 10972 C C . ASP A 1 74 ? -6.455 -5.676 -8.765 1.00 0.00 74 ASP A C 5
ATOM 10973 O O . ASP A 1 74 ? -5.734 -5.382 -7.835 1.00 0.00 74 ASP A O 5
ATOM 10982 N N . VAL A 1 75 ? -6.838 -4.787 -9.638 1.00 0.00 75 VAL A N 5
ATOM 10983 C CA . VAL A 1 75 ? -6.390 -3.374 -9.508 1.00 0.00 75 VAL A CA 5
ATOM 10984 C C . VAL A 1 75 ? -7.538 -2.507 -8.993 1.00 0.00 75 VAL A C 5
ATOM 10985 O O . VAL A 1 75 ? -8.696 -2.827 -9.172 1.00 0.00 75 VAL A O 5
ATOM 10998 N N . ILE A 1 76 ? -7.224 -1.412 -8.353 1.00 0.00 76 ILE A N 5
ATOM 10999 C CA . ILE A 1 76 ? -8.296 -0.523 -7.823 1.00 0.00 76 ILE A CA 5
ATOM 11000 C C . ILE A 1 76 ? -8.088 0.886 -8.376 1.00 0.00 76 ILE A C 5
ATOM 11001 O O . ILE A 1 76 ? -7.282 1.646 -7.877 1.00 0.00 76 ILE A O 5
ATOM 11017 N N . SER A 1 77 ? -8.813 1.237 -9.403 1.00 0.00 77 SER A N 5
ATOM 11018 C CA . SER A 1 77 ? -8.668 2.593 -10.000 1.00 0.00 77 SER A CA 5
ATOM 11019 C C . SER A 1 77 ? -9.982 3.361 -9.835 1.00 0.00 77 SER A C 5
ATOM 11020 O O . SER A 1 77 ? -11.050 2.840 -10.084 1.00 0.00 77 SER A O 5
ATOM 11028 N N . LEU A 1 78 ? -9.910 4.597 -9.421 1.00 0.00 78 LEU A N 5
ATOM 11029 C CA . LEU A 1 78 ? -11.150 5.400 -9.242 1.00 0.00 78 LEU A CA 5
ATOM 11030 C C . LEU A 1 78 ? -11.288 6.384 -10.403 1.00 0.00 78 LEU A C 5
ATOM 11031 O O . LEU A 1 78 ? -10.385 7.139 -10.701 1.00 0.00 78 LEU A O 5
ATOM 11047 N N . ARG A 1 79 ? -12.412 6.381 -11.059 1.00 0.00 79 ARG A N 5
ATOM 11048 C CA . ARG A 1 79 ? -12.612 7.318 -12.203 1.00 0.00 79 ARG A CA 5
ATOM 11049 C C . ARG A 1 79 ? -13.444 8.521 -11.739 1.00 0.00 79 ARG A C 5
ATOM 11050 O O . ARG A 1 79 ? -14.325 8.399 -10.912 1.00 0.00 79 ARG A O 5
ATOM 11071 N N . ALA A 1 80 ? -13.167 9.682 -12.272 1.00 0.00 80 ALA A N 5
ATOM 11072 C CA . ALA A 1 80 ? -13.937 10.899 -11.874 1.00 0.00 80 ALA A CA 5
ATOM 11073 C C . ALA A 1 80 ? -15.281 10.920 -12.613 1.00 0.00 80 ALA A C 5
ATOM 11074 O O . ALA A 1 80 ? -16.207 11.606 -12.231 1.00 0.00 80 ALA A O 5
ATOM 11081 N N . ASP A 1 81 ? -15.382 10.167 -13.670 1.00 0.00 81 ASP A N 5
ATOM 11082 C CA . ASP A 1 81 ? -16.654 10.130 -14.447 1.00 0.00 81 ASP A CA 5
ATOM 11083 C C . ASP A 1 81 ? -17.577 9.063 -13.852 1.00 0.00 81 ASP A C 5
ATOM 11084 O O . ASP A 1 81 ? -18.498 8.604 -14.495 1.00 0.00 81 ASP A O 5
ATOM 11093 N N . ASN A 1 82 ? -17.340 8.675 -12.624 1.00 0.00 82 ASN A N 5
ATOM 11094 C CA . ASN A 1 82 ? -18.210 7.644 -11.980 1.00 0.00 82 ASN A CA 5
ATOM 11095 C C . ASN A 1 82 ? -18.679 8.135 -10.593 1.00 0.00 82 ASN A C 5
ATOM 11096 O O . ASN A 1 82 ? -17.891 8.647 -9.822 1.00 0.00 82 ASN A O 5
ATOM 11107 N N . PRO A 1 83 ? -19.944 7.969 -10.262 1.00 0.00 83 PRO A N 5
ATOM 11108 C CA . PRO A 1 83 ? -20.489 8.392 -8.932 1.00 0.00 83 PRO A CA 5
ATOM 11109 C C . PRO A 1 83 ? -20.053 7.437 -7.810 1.00 0.00 83 PRO A C 5
ATOM 11110 O O . PRO A 1 83 ? -20.356 7.630 -6.648 1.00 0.00 83 PRO A O 5
ATOM 11121 N N . GLN A 1 84 ? -19.351 6.404 -8.174 1.00 0.00 84 GLN A N 5
ATOM 11122 C CA . GLN A 1 84 ? -18.895 5.413 -7.154 1.00 0.00 84 GLN A CA 5
ATOM 11123 C C . GLN A 1 84 ? -17.638 5.935 -6.461 1.00 0.00 84 GLN A C 5
ATOM 11124 O O . GLN A 1 84 ? -17.023 5.251 -5.680 1.00 0.00 84 GLN A O 5
ATOM 11138 N N . LYS A 1 85 ? -17.258 7.148 -6.725 1.00 0.00 85 LYS A N 5
ATOM 11139 C CA . LYS A 1 85 ? -16.042 7.699 -6.068 1.00 0.00 85 LYS A CA 5
ATOM 11140 C C . LYS A 1 85 ? -16.398 8.188 -4.660 1.00 0.00 85 LYS A C 5
ATOM 11141 O O . LYS A 1 85 ? -15.571 8.200 -3.768 1.00 0.00 85 LYS A O 5
ATOM 11160 N N . GLU A 1 86 ? -17.627 8.578 -4.451 1.00 0.00 86 GLU A N 5
ATOM 11161 C CA . GLU A 1 86 ? -18.041 9.052 -3.098 1.00 0.00 86 GLU A CA 5
ATOM 11162 C C . GLU A 1 86 ? -18.351 7.848 -2.201 1.00 0.00 86 GLU A C 5
ATOM 11163 O O . GLU A 1 86 ? -17.856 7.738 -1.089 1.00 0.00 86 GLU A O 5
ATOM 11175 N N . ALA A 1 87 ? -19.162 6.933 -2.670 1.00 0.00 87 ALA A N 5
ATOM 11176 C CA . ALA A 1 87 ? -19.500 5.738 -1.849 1.00 0.00 87 ALA A CA 5
ATOM 11177 C C . ALA A 1 87 ? -18.250 4.879 -1.659 1.00 0.00 87 ALA A C 5
ATOM 11178 O O . ALA A 1 87 ? -18.126 4.157 -0.689 1.00 0.00 87 ALA A O 5
ATOM 11185 N N . LEU A 1 88 ? -17.321 4.934 -2.582 1.00 0.00 88 LEU A N 5
ATOM 11186 C CA . LEU A 1 88 ? -16.094 4.105 -2.447 1.00 0.00 88 LEU A CA 5
ATOM 11187 C C . LEU A 1 88 ? -15.300 4.572 -1.230 1.00 0.00 88 LEU A C 5
ATOM 11188 O O . LEU A 1 88 ? -14.511 3.834 -0.684 1.00 0.00 88 LEU A O 5
ATOM 11204 N N . ARG A 1 89 ? -15.482 5.793 -0.797 1.00 0.00 89 ARG A N 5
ATOM 11205 C CA . ARG A 1 89 ? -14.700 6.255 0.387 1.00 0.00 89 ARG A CA 5
ATOM 11206 C C . ARG A 1 89 ? -15.018 5.363 1.595 1.00 0.00 89 ARG A C 5
ATOM 11207 O O . ARG A 1 89 ? -14.168 4.728 2.133 1.00 0.00 89 ARG A O 5
ATOM 11228 N N . GLU A 1 90 ? -16.238 5.323 2.018 1.00 0.00 90 GLU A N 5
ATOM 11229 C CA . GLU A 1 90 ? -16.588 4.460 3.205 1.00 0.00 90 GLU A CA 5
ATOM 11230 C C . GLU A 1 90 ? -16.308 2.992 2.859 1.00 0.00 90 GLU A C 5
ATOM 11231 O O . GLU A 1 90 ? -16.051 2.149 3.696 1.00 0.00 90 GLU A O 5
ATOM 11243 N N . LYS A 1 91 ? -16.374 2.730 1.604 1.00 0.00 91 LYS A N 5
ATOM 11244 C CA . LYS A 1 91 ? -16.138 1.349 1.099 1.00 0.00 91 LYS A CA 5
ATOM 11245 C C . LYS A 1 91 ? -14.687 0.904 1.370 1.00 0.00 91 LYS A C 5
ATOM 11246 O O . LYS A 1 91 ? -14.446 -0.213 1.780 1.00 0.00 91 LYS A O 5
ATOM 11265 N N . PHE A 1 92 ? -13.715 1.762 1.176 1.00 0.00 92 PHE A N 5
ATOM 11266 C CA . PHE A 1 92 ? -12.296 1.363 1.451 1.00 0.00 92 PHE A CA 5
ATOM 11267 C C . PHE A 1 92 ? -11.788 1.988 2.740 1.00 0.00 92 PHE A C 5
ATOM 11268 O O . PHE A 1 92 ? -10.722 1.661 3.223 1.00 0.00 92 PHE A O 5
ATOM 11285 N N . LEU A 1 93 ? -12.503 2.922 3.256 1.00 0.00 93 LEU A N 5
ATOM 11286 C CA . LEU A 1 93 ? -12.039 3.622 4.478 1.00 0.00 93 LEU A CA 5
ATOM 11287 C C . LEU A 1 93 ? -12.526 2.894 5.723 1.00 0.00 93 LEU A C 5
ATOM 11288 O O . LEU A 1 93 ? -12.400 3.406 6.819 1.00 0.00 93 LEU A O 5
ATOM 11304 N N . ASN A 1 94 ? -13.065 1.707 5.604 1.00 0.00 94 ASN A N 5
ATOM 11305 C CA . ASN A 1 94 ? -13.515 0.992 6.827 1.00 0.00 94 ASN A CA 5
ATOM 11306 C C . ASN A 1 94 ? -12.418 0.012 7.242 1.00 0.00 94 ASN A C 5
ATOM 11307 O O . ASN A 1 94 ? -11.497 -0.252 6.493 1.00 0.00 94 ASN A O 5
ATOM 11318 N N . GLU A 1 95 ? -12.500 -0.534 8.416 1.00 0.00 95 GLU A N 5
ATOM 11319 C CA . GLU A 1 95 ? -11.452 -1.500 8.851 1.00 0.00 95 GLU A CA 5
ATOM 11320 C C . GLU A 1 95 ? -11.743 -2.894 8.267 1.00 0.00 95 GLU A C 5
ATOM 11321 O O . GLU A 1 95 ? -12.793 -3.464 8.490 1.00 0.00 95 GLU A O 5
ATOM 11333 N N . HIS A 1 96 ? -10.816 -3.454 7.540 1.00 0.00 96 HIS A N 5
ATOM 11334 C CA . HIS A 1 96 ? -11.033 -4.815 6.972 1.00 0.00 96 HIS A CA 5
ATOM 11335 C C . HIS A 1 96 ? -9.725 -5.619 7.125 1.00 0.00 96 HIS A C 5
ATOM 11336 O O . HIS A 1 96 ? -8.657 -5.143 6.792 1.00 0.00 96 HIS A O 5
ATOM 11350 N N . THR A 1 97 ? -9.787 -6.806 7.689 1.00 0.00 97 THR A N 5
ATOM 11351 C CA . THR A 1 97 ? -8.528 -7.594 7.918 1.00 0.00 97 THR A CA 5
ATOM 11352 C C . THR A 1 97 ? -8.644 -9.044 7.428 1.00 0.00 97 THR A C 5
ATOM 11353 O O . THR A 1 97 ? -9.709 -9.630 7.388 1.00 0.00 97 THR A O 5
ATOM 11364 N N . HIS A 1 98 ? -7.518 -9.629 7.110 1.00 0.00 98 HIS A N 5
ATOM 11365 C CA . HIS A 1 98 ? -7.487 -11.054 6.672 1.00 0.00 98 HIS A CA 5
ATOM 11366 C C . HIS A 1 98 ? -6.509 -11.830 7.555 1.00 0.00 98 HIS A C 5
ATOM 11367 O O . HIS A 1 98 ? -5.612 -11.264 8.147 1.00 0.00 98 HIS A O 5
ATOM 11381 N N . GLY A 1 99 ? -6.682 -13.119 7.652 1.00 0.00 99 GLY A N 5
ATOM 11382 C CA . GLY A 1 99 ? -5.772 -13.939 8.505 1.00 0.00 99 GLY A CA 5
ATOM 11383 C C . GLY A 1 99 ? -4.476 -14.250 7.750 1.00 0.00 99 GLY A C 5
ATOM 11384 O O . GLY A 1 99 ? -3.822 -15.240 8.005 1.00 0.00 99 GLY A O 5
ATOM 11388 N N . GLU A 1 100 ? -4.073 -13.395 6.853 1.00 0.00 100 GLU A N 5
ATOM 11389 C CA . GLU A 1 100 ? -2.792 -13.602 6.118 1.00 0.00 100 GLU A CA 5
ATOM 11390 C C . GLU A 1 100 ? -2.228 -12.214 5.820 1.00 0.00 100 GLU A C 5
ATOM 11391 O O . GLU A 1 100 ? -2.952 -11.242 5.887 1.00 0.00 100 GLU A O 5
ATOM 11403 N N . ASP A 1 101 ? -0.966 -12.062 5.527 1.00 0.00 101 ASP A N 5
ATOM 11404 C CA . ASP A 1 101 ? -0.449 -10.692 5.280 1.00 0.00 101 ASP A CA 5
ATOM 11405 C C . ASP A 1 101 ? -1.004 -10.165 3.961 1.00 0.00 101 ASP A C 5
ATOM 11406 O O . ASP A 1 101 ? -1.939 -10.709 3.410 1.00 0.00 101 ASP A O 5
ATOM 11415 N N . GLU A 1 102 ? -0.441 -9.115 3.449 1.00 0.00 102 GLU A N 5
ATOM 11416 C CA . GLU A 1 102 ? -0.951 -8.576 2.165 1.00 0.00 102 GLU A CA 5
ATOM 11417 C C . GLU A 1 102 ? 0.153 -7.831 1.437 1.00 0.00 102 GLU A C 5
ATOM 11418 O O . GLU A 1 102 ? 0.935 -7.125 2.039 1.00 0.00 102 GLU A O 5
ATOM 11430 N N . VAL A 1 103 ? 0.197 -7.951 0.145 1.00 0.00 103 VAL A N 5
ATOM 11431 C CA . VAL A 1 103 ? 1.224 -7.219 -0.631 1.00 0.00 103 VAL A CA 5
ATOM 11432 C C . VAL A 1 103 ? 0.527 -6.390 -1.695 1.00 0.00 103 VAL A C 5
ATOM 11433 O O . VAL A 1 103 ? -0.373 -6.857 -2.363 1.00 0.00 103 VAL A O 5
ATOM 11446 N N . ARG A 1 104 ? 0.943 -5.172 -1.872 1.00 0.00 104 ARG A N 5
ATOM 11447 C CA . ARG A 1 104 ? 0.304 -4.330 -2.914 1.00 0.00 104 ARG A CA 5
ATOM 11448 C C . ARG A 1 104 ? 1.380 -3.577 -3.696 1.00 0.00 104 ARG A C 5
ATOM 11449 O O . ARG A 1 104 ? 2.372 -3.148 -3.142 1.00 0.00 104 ARG A O 5
ATOM 11470 N N . PHE A 1 105 ? 1.186 -3.404 -4.977 1.00 0.00 105 PHE A N 5
ATOM 11471 C CA . PHE A 1 105 ? 2.186 -2.665 -5.799 1.00 0.00 105 PHE A CA 5
ATOM 11472 C C . PHE A 1 105 ? 1.486 -1.516 -6.509 1.00 0.00 105 PHE A C 5
ATOM 11473 O O . PHE A 1 105 ? 0.616 -1.730 -7.326 1.00 0.00 105 PHE A O 5
ATOM 11490 N N . PHE A 1 106 ? 1.826 -0.299 -6.204 1.00 0.00 106 PHE A N 5
ATOM 11491 C CA . PHE A 1 106 ? 1.135 0.838 -6.866 1.00 0.00 106 PHE A CA 5
ATOM 11492 C C . PHE A 1 106 ? 1.941 1.299 -8.085 1.00 0.00 106 PHE A C 5
ATOM 11493 O O . PHE A 1 106 ? 3.103 1.616 -7.969 1.00 0.00 106 PHE A O 5
ATOM 11510 N N . VAL A 1 107 ? 1.364 1.309 -9.258 1.00 0.00 107 VAL A N 5
ATOM 11511 C CA . VAL A 1 107 ? 2.144 1.749 -10.450 1.00 0.00 107 VAL A CA 5
ATOM 11512 C C . VAL A 1 107 ? 1.644 3.125 -10.909 1.00 0.00 107 VAL A C 5
ATOM 11513 O O . VAL A 1 107 ? 2.382 3.895 -11.488 1.00 0.00 107 VAL A O 5
ATOM 11526 N N . GLU A 1 108 ? 0.402 3.452 -10.646 1.00 0.00 108 GLU A N 5
ATOM 11527 C CA . GLU A 1 108 ? -0.117 4.782 -11.056 1.00 0.00 108 GLU A CA 5
ATOM 11528 C C . GLU A 1 108 ? -1.138 5.251 -10.021 1.00 0.00 108 GLU A C 5
ATOM 11529 O O . GLU A 1 108 ? -2.327 5.259 -10.267 1.00 0.00 108 GLU A O 5
ATOM 11541 N N . GLY A 1 109 ? -0.684 5.625 -8.855 1.00 0.00 109 GLY A N 5
ATOM 11542 C CA . GLY A 1 109 ? -1.641 6.078 -7.805 1.00 0.00 109 GLY A CA 5
ATOM 11543 C C . GLY A 1 109 ? -0.939 6.196 -6.454 1.00 0.00 109 GLY A C 5
ATOM 11544 O O . GLY A 1 109 ? -0.162 5.342 -6.073 1.00 0.00 109 GLY A O 5
ATOM 11548 N N . ALA A 1 110 ? -1.220 7.241 -5.719 1.00 0.00 110 ALA A N 5
ATOM 11549 C CA . ALA A 1 110 ? -0.585 7.405 -4.384 1.00 0.00 110 ALA A CA 5
ATOM 11550 C C . ALA A 1 110 ? -1.625 7.159 -3.293 1.00 0.00 110 ALA A C 5
ATOM 11551 O O . ALA A 1 110 ? -2.678 7.765 -3.272 1.00 0.00 110 ALA A O 5
ATOM 11558 N N . GLY A 1 111 ? -1.327 6.277 -2.384 1.00 0.00 111 GLY A N 5
ATOM 11559 C CA . GLY A 1 111 ? -2.275 5.979 -1.278 1.00 0.00 111 GLY A CA 5
ATOM 11560 C C . GLY A 1 111 ? -1.502 5.957 0.040 1.00 0.00 111 GLY A C 5
ATOM 11561 O O . GLY A 1 111 ? -0.438 5.375 0.129 1.00 0.00 111 GLY A O 5
ATOM 11565 N N . LEU A 1 112 ? -2.017 6.578 1.069 1.00 0.00 112 LEU A N 5
ATOM 11566 C CA . LEU A 1 112 ? -1.289 6.572 2.369 1.00 0.00 112 LEU A CA 5
ATOM 11567 C C . LEU A 1 112 ? -1.715 5.334 3.148 1.00 0.00 112 LEU A C 5
ATOM 11568 O O . LEU A 1 112 ? -2.889 5.071 3.316 1.00 0.00 112 LEU A O 5
ATOM 11584 N N . PHE A 1 113 ? -0.779 4.563 3.612 1.00 0.00 113 PHE A N 5
ATOM 11585 C CA . PHE A 1 113 ? -1.145 3.335 4.363 1.00 0.00 113 PHE A CA 5
ATOM 11586 C C . PHE A 1 113 ? -0.948 3.576 5.858 1.00 0.00 113 PHE A C 5
ATOM 11587 O O . PHE A 1 113 ? 0.160 3.733 6.331 1.00 0.00 113 PHE A O 5
ATOM 11604 N N . CYS A 1 114 ? -2.020 3.604 6.603 1.00 0.00 114 CYS A N 5
ATOM 11605 C CA . CYS A 1 114 ? -1.910 3.831 8.069 1.00 0.00 114 CYS A CA 5
ATOM 11606 C C . CYS A 1 114 ? -2.492 2.626 8.811 1.00 0.00 114 CYS A C 5
ATOM 11607 O O . CYS A 1 114 ? -3.604 2.209 8.554 1.00 0.00 114 CYS A O 5
ATOM 11615 N N . LEU A 1 115 ? -1.751 2.065 9.727 1.00 0.00 115 LEU A N 5
ATOM 11616 C CA . LEU A 1 115 ? -2.265 0.887 10.485 1.00 0.00 115 LEU A CA 5
ATOM 11617 C C . LEU A 1 115 ? -1.971 1.071 11.975 1.00 0.00 115 LEU A C 5
ATOM 11618 O O . LEU A 1 115 ? -1.075 1.801 12.353 1.00 0.00 115 LEU A O 5
ATOM 11634 N N . HIS A 1 116 ? -2.712 0.416 12.824 1.00 0.00 116 HIS A N 5
ATOM 11635 C CA . HIS A 1 116 ? -2.468 0.556 14.286 1.00 0.00 116 HIS A CA 5
ATOM 11636 C C . HIS A 1 116 ? -1.616 -0.617 14.775 1.00 0.00 116 HIS A C 5
ATOM 11637 O O . HIS A 1 116 ? -2.019 -1.761 14.685 1.00 0.00 116 HIS A O 5
ATOM 11652 N N . ILE A 1 117 ? -0.446 -0.344 15.295 1.00 0.00 117 ILE A N 5
ATOM 11653 C CA . ILE A 1 117 ? 0.425 -1.448 15.794 1.00 0.00 117 ILE A CA 5
ATOM 11654 C C . ILE A 1 117 ? 0.668 -1.271 17.298 1.00 0.00 117 ILE A C 5
ATOM 11655 O O . ILE A 1 117 ? 1.478 -0.468 17.717 1.00 0.00 117 ILE A O 5
ATOM 11671 N N . GLY A 1 118 ? -0.032 -2.013 18.108 1.00 0.00 118 GLY A N 5
ATOM 11672 C CA . GLY A 1 118 ? 0.149 -1.892 19.585 1.00 0.00 118 GLY A CA 5
ATOM 11673 C C . GLY A 1 118 ? -0.359 -0.525 20.053 1.00 0.00 118 GLY A C 5
ATOM 11674 O O . GLY A 1 118 ? -1.431 -0.092 19.679 1.00 0.00 118 GLY A O 5
ATOM 11678 N N . ASP A 1 119 ? 0.397 0.157 20.877 1.00 0.00 119 ASP A N 5
ATOM 11679 C CA . ASP A 1 119 ? -0.047 1.494 21.376 1.00 0.00 119 ASP A CA 5
ATOM 11680 C C . ASP A 1 119 ? 0.639 2.600 20.566 1.00 0.00 119 ASP A C 5
ATOM 11681 O O . ASP A 1 119 ? 0.959 3.651 21.075 1.00 0.00 119 ASP A O 5
ATOM 11690 N N . GLU A 1 120 ? 0.863 2.372 19.307 1.00 0.00 120 GLU A N 5
ATOM 11691 C CA . GLU A 1 120 ? 1.516 3.415 18.460 1.00 0.00 120 GLU A CA 5
ATOM 11692 C C . GLU A 1 120 ? 0.838 3.441 17.095 1.00 0.00 120 GLU A C 5
ATOM 11693 O O . GLU A 1 120 ? 0.313 2.440 16.646 1.00 0.00 120 GLU A O 5
ATOM 11705 N N . VAL A 1 121 ? 0.848 4.559 16.411 1.00 0.00 121 VAL A N 5
ATOM 11706 C CA . VAL A 1 121 ? 0.212 4.617 15.070 1.00 0.00 121 VAL A CA 5
ATOM 11707 C C . VAL A 1 121 ? 1.302 4.919 14.037 1.00 0.00 121 VAL A C 5
ATOM 11708 O O . VAL A 1 121 ? 1.982 5.923 14.121 1.00 0.00 121 VAL A O 5
ATOM 11721 N N . PHE A 1 122 ? 1.495 4.058 13.078 1.00 0.00 122 PHE A N 5
ATOM 11722 C CA . PHE A 1 122 ? 2.556 4.296 12.064 1.00 0.00 122 PHE A CA 5
ATOM 11723 C C . PHE A 1 122 ? 1.946 5.075 10.895 1.00 0.00 122 PHE A C 5
ATOM 11724 O O . PHE A 1 122 ? 0.855 4.790 10.446 1.00 0.00 122 PHE A O 5
ATOM 11741 N N . GLN A 1 123 ? 2.661 6.038 10.388 1.00 0.00 123 GLN A N 5
ATOM 11742 C CA . GLN A 1 123 ? 2.164 6.829 9.229 1.00 0.00 123 GLN A CA 5
ATOM 11743 C C . GLN A 1 123 ? 3.206 6.769 8.109 1.00 0.00 123 GLN A C 5
ATOM 11744 O O . GLN A 1 123 ? 4.235 7.409 8.191 1.00 0.00 123 GLN A O 5
ATOM 11758 N N . VAL A 1 124 ? 2.966 6.011 7.070 1.00 0.00 124 VAL A N 5
ATOM 11759 C CA . VAL A 1 124 ? 3.971 5.932 5.965 1.00 0.00 124 VAL A CA 5
ATOM 11760 C C . VAL A 1 124 ? 3.333 6.362 4.645 1.00 0.00 124 VAL A C 5
ATOM 11761 O O . VAL A 1 124 ? 2.254 5.926 4.297 1.00 0.00 124 VAL A O 5
ATOM 11774 N N . LEU A 1 125 ? 3.991 7.217 3.909 1.00 0.00 125 LEU A N 5
ATOM 11775 C CA . LEU A 1 125 ? 3.412 7.672 2.619 1.00 0.00 125 LEU A CA 5
ATOM 11776 C C . LEU A 1 125 ? 3.757 6.639 1.553 1.00 0.00 125 LEU A C 5
ATOM 11777 O O . LEU A 1 125 ? 4.849 6.091 1.538 1.00 0.00 125 LEU A O 5
ATOM 11793 N N . CYS A 1 126 ? 2.829 6.374 0.664 1.00 0.00 126 CYS A N 5
ATOM 11794 C CA . CYS A 1 126 ? 3.072 5.370 -0.408 1.00 0.00 126 CYS A CA 5
ATOM 11795 C C . CYS A 1 126 ? 2.803 5.997 -1.776 1.00 0.00 126 CYS A C 5
ATOM 11796 O O . CYS A 1 126 ? 1.820 6.684 -1.974 1.00 0.00 126 CYS A O 5
ATOM 11804 N N . GLU A 1 127 ? 3.665 5.757 -2.721 1.00 0.00 127 GLU A N 5
ATOM 11805 C CA . GLU A 1 127 ? 3.465 6.327 -4.079 1.00 0.00 127 GLU A CA 5
ATOM 11806 C C . GLU A 1 127 ? 3.786 5.264 -5.124 1.00 0.00 127 GLU A C 5
ATOM 11807 O O . GLU A 1 127 ? 4.489 4.314 -4.852 1.00 0.00 127 GLU A O 5
ATOM 11819 N N . LYS A 1 128 ? 3.282 5.410 -6.320 1.00 0.00 128 LYS A N 5
ATOM 11820 C CA . LYS A 1 128 ? 3.568 4.404 -7.381 1.00 0.00 128 LYS A CA 5
ATOM 11821 C C . LYS A 1 128 ? 5.084 4.252 -7.578 1.00 0.00 128 LYS A C 5
ATOM 11822 O O . LYS A 1 128 ? 5.546 3.609 -8.500 1.00 0.00 128 LYS A O 5
ATOM 11841 N N . ASN A 1 129 ? 5.846 4.835 -6.707 1.00 0.00 129 ASN A N 5
ATOM 11842 C CA . ASN A 1 129 ? 7.327 4.738 -6.807 1.00 0.00 129 ASN A CA 5
ATOM 11843 C C . ASN A 1 129 ? 7.837 3.389 -6.304 1.00 0.00 129 ASN A C 5
ATOM 11844 O O . ASN A 1 129 ? 8.538 2.679 -6.998 1.00 0.00 129 ASN A O 5
ATOM 11855 N N . ASP A 1 130 ? 7.534 3.064 -5.078 1.00 0.00 130 ASP A N 5
ATOM 11856 C CA . ASP A 1 130 ? 8.049 1.793 -4.491 1.00 0.00 130 ASP A CA 5
ATOM 11857 C C . ASP A 1 130 ? 6.924 0.779 -4.223 1.00 0.00 130 ASP A C 5
ATOM 11858 O O . ASP A 1 130 ? 5.942 0.695 -4.940 1.00 0.00 130 ASP A O 5
ATOM 11867 N N . LEU A 1 131 ? 7.088 -0.004 -3.190 1.00 0.00 131 LEU A N 5
ATOM 11868 C CA . LEU A 1 131 ? 6.079 -1.044 -2.846 1.00 0.00 131 LEU A CA 5
ATOM 11869 C C . LEU A 1 131 ? 5.921 -1.139 -1.330 1.00 0.00 131 LEU A C 5
ATOM 11870 O O . LEU A 1 131 ? 6.847 -0.906 -0.580 1.00 0.00 131 LEU A O 5
ATOM 11886 N N . ILE A 1 132 ? 4.759 -1.512 -0.880 1.00 0.00 132 ILE A N 5
ATOM 11887 C CA . ILE A 1 132 ? 4.544 -1.663 0.583 1.00 0.00 132 ILE A CA 5
ATOM 11888 C C . ILE A 1 132 ? 3.712 -2.923 0.838 1.00 0.00 132 ILE A C 5
ATOM 11889 O O . ILE A 1 132 ? 2.793 -3.233 0.108 1.00 0.00 132 ILE A O 5
ATOM 11905 N N . SER A 1 133 ? 4.022 -3.646 1.874 1.00 0.00 133 SER A N 5
ATOM 11906 C CA . SER A 1 133 ? 3.250 -4.880 2.191 1.00 0.00 133 SER A CA 5
ATOM 11907 C C . SER A 1 133 ? 3.223 -5.055 3.705 1.00 0.00 133 SER A C 5
ATOM 11908 O O . SER A 1 133 ? 4.257 -5.065 4.336 1.00 0.00 133 SER A O 5
ATOM 11916 N N . VAL A 1 134 ? 2.065 -5.161 4.308 1.00 0.00 134 VAL A N 5
ATOM 11917 C CA . VAL A 1 134 ? 2.010 -5.289 5.793 1.00 0.00 134 VAL A CA 5
ATOM 11918 C C . VAL A 1 134 ? 1.676 -6.737 6.182 1.00 0.00 134 VAL A C 5
ATOM 11919 O O . VAL A 1 134 ? 1.297 -7.525 5.343 1.00 0.00 134 VAL A O 5
ATOM 11932 N N . PRO A 1 135 ? 1.846 -7.105 7.437 1.00 0.00 135 PRO A N 5
ATOM 11933 C CA . PRO A 1 135 ? 1.592 -8.491 7.912 1.00 0.00 135 PRO A CA 5
ATOM 11934 C C . PRO A 1 135 ? 0.116 -8.753 8.213 1.00 0.00 135 PRO A C 5
ATOM 11935 O O . PRO A 1 135 ? -0.708 -7.861 8.176 1.00 0.00 135 PRO A O 5
ATOM 11946 N N . ALA A 1 136 ? -0.217 -9.977 8.518 1.00 0.00 136 ALA A N 5
ATOM 11947 C CA . ALA A 1 136 ? -1.631 -10.319 8.837 1.00 0.00 136 ALA A CA 5
ATOM 11948 C C . ALA A 1 136 ? -1.948 -9.932 10.280 1.00 0.00 136 ALA A C 5
ATOM 11949 O O . ALA A 1 136 ? -1.074 -9.579 11.045 1.00 0.00 136 ALA A O 5
ATOM 11956 N N . HIS A 1 137 ? -3.200 -10.006 10.650 1.00 0.00 137 HIS A N 5
ATOM 11957 C CA . HIS A 1 137 ? -3.612 -9.658 12.041 1.00 0.00 137 HIS A CA 5
ATOM 11958 C C . HIS A 1 137 ? -3.415 -8.169 12.279 1.00 0.00 137 HIS A C 5
ATOM 11959 O O . HIS A 1 137 ? -3.704 -7.656 13.340 1.00 0.00 137 HIS A O 5
ATOM 11974 N N . THR A 1 138 ? -2.955 -7.470 11.287 1.00 0.00 138 THR A N 5
ATOM 11975 C CA . THR A 1 138 ? -2.770 -6.004 11.441 1.00 0.00 138 THR A CA 5
ATOM 11976 C C . THR A 1 138 ? -3.801 -5.283 10.554 1.00 0.00 138 THR A C 5
ATOM 11977 O O . THR A 1 138 ? -3.706 -5.336 9.345 1.00 0.00 138 THR A O 5
ATOM 11988 N N . PRO A 1 139 ? -4.764 -4.585 11.126 1.00 0.00 139 PRO A N 5
ATOM 11989 C CA . PRO A 1 139 ? -5.778 -3.832 10.319 1.00 0.00 139 PRO A CA 5
ATOM 11990 C C . PRO A 1 139 ? -5.122 -2.754 9.452 1.00 0.00 139 PRO A C 5
ATOM 11991 O O . PRO A 1 139 ? -4.201 -2.081 9.870 1.00 0.00 139 PRO A O 5
ATOM 12002 N N . HIS A 1 140 ? -5.617 -2.567 8.259 1.00 0.00 140 HIS A N 5
ATOM 12003 C CA . HIS A 1 140 ? -5.061 -1.508 7.373 1.00 0.00 140 HIS A CA 5
ATOM 12004 C C . HIS A 1 140 ? -6.202 -0.743 6.698 1.00 0.00 140 HIS A C 5
ATOM 12005 O O . HIS A 1 140 ? -7.234 -1.305 6.385 1.00 0.00 140 HIS A O 5
ATOM 12019 N N . TRP A 1 141 ? -6.013 0.516 6.428 1.00 0.00 141 TRP A N 5
ATOM 12020 C CA . TRP A 1 141 ? -7.069 1.296 5.721 1.00 0.00 141 TRP A CA 5
ATOM 12021 C C . TRP A 1 141 ? -6.374 2.287 4.775 1.00 0.00 141 TRP A C 5
ATOM 12022 O O . TRP A 1 141 ? -5.272 2.724 5.038 1.00 0.00 141 TRP A O 5
ATOM 12043 N N . PHE A 1 142 ? -6.991 2.648 3.682 1.00 0.00 142 PHE A N 5
ATOM 12044 C CA . PHE A 1 142 ? -6.330 3.614 2.744 1.00 0.00 142 PHE A CA 5
ATOM 12045 C C . PHE A 1 142 ? -6.743 5.045 3.105 1.00 0.00 142 PHE A C 5
ATOM 12046 O O . PHE A 1 142 ? -7.852 5.289 3.528 1.00 0.00 142 PHE A O 5
ATOM 12063 N N . ASP A 1 143 ? -5.866 5.999 2.938 1.00 0.00 143 ASP A N 5
ATOM 12064 C CA . ASP A 1 143 ? -6.241 7.405 3.266 1.00 0.00 143 ASP A CA 5
ATOM 12065 C C . ASP A 1 143 ? -6.678 8.112 1.981 1.00 0.00 143 ASP A C 5
ATOM 12066 O O . ASP A 1 143 ? -5.876 8.391 1.113 1.00 0.00 143 ASP A O 5
ATOM 12075 N N . MET A 1 144 ? -7.941 8.409 1.850 1.00 0.00 144 MET A N 5
ATOM 12076 C CA . MET A 1 144 ? -8.418 9.100 0.619 1.00 0.00 144 MET A CA 5
ATOM 12077 C C . MET A 1 144 ? -8.461 10.611 0.841 1.00 0.00 144 MET A C 5
ATOM 12078 O O . MET A 1 144 ? -7.707 11.361 0.251 1.00 0.00 144 MET A O 5
ATOM 12092 N N . GLY A 1 145 ? -9.350 11.062 1.676 1.00 0.00 145 GLY A N 5
ATOM 12093 C CA . GLY A 1 145 ? -9.469 12.526 1.936 1.00 0.00 145 GLY A CA 5
ATOM 12094 C C . GLY A 1 145 ? -10.135 13.192 0.731 1.00 0.00 145 GLY A C 5
ATOM 12095 O O . GLY A 1 145 ? -10.817 14.190 0.850 1.00 0.00 145 GLY A O 5
ATOM 12099 N N . SER A 1 146 ? -9.920 12.643 -0.430 1.00 0.00 146 SER A N 5
ATOM 12100 C CA . SER A 1 146 ? -10.499 13.218 -1.674 1.00 0.00 146 SER A CA 5
ATOM 12101 C C . SER A 1 146 ? -10.878 12.078 -2.622 1.00 0.00 146 SER A C 5
ATOM 12102 O O . SER A 1 146 ? -10.685 10.920 -2.314 1.00 0.00 146 SER A O 5
ATOM 12110 N N . GLU A 1 147 ? -11.413 12.397 -3.774 1.00 0.00 147 GLU A N 5
ATOM 12111 C CA . GLU A 1 147 ? -11.794 11.328 -4.747 1.00 0.00 147 GLU A CA 5
ATOM 12112 C C . GLU A 1 147 ? -10.852 11.327 -5.981 1.00 0.00 147 GLU A C 5
ATOM 12113 O O . GLU A 1 147 ? -11.311 11.339 -7.106 1.00 0.00 147 GLU A O 5
ATOM 12125 N N . PRO A 1 148 ? -9.544 11.294 -5.791 1.00 0.00 148 PRO A N 5
ATOM 12126 C CA . PRO A 1 148 ? -8.569 11.264 -6.922 1.00 0.00 148 PRO A CA 5
ATOM 12127 C C . PRO A 1 148 ? -8.428 9.870 -7.531 1.00 0.00 148 PRO A C 5
ATOM 12128 O O . PRO A 1 148 ? -8.820 8.879 -6.948 1.00 0.00 148 PRO A O 5
ATOM 12139 N N . ASN A 1 149 ? -7.849 9.785 -8.691 1.00 0.00 149 ASN A N 5
ATOM 12140 C CA . ASN A 1 149 ? -7.657 8.466 -9.333 1.00 0.00 149 ASN A CA 5
ATOM 12141 C C . ASN A 1 149 ? -6.331 7.866 -8.853 1.00 0.00 149 ASN A C 5
ATOM 12142 O O . ASN A 1 149 ? -5.305 8.518 -8.850 1.00 0.00 149 ASN A O 5
ATOM 12153 N N . PHE A 1 150 ? -6.348 6.626 -8.447 1.00 0.00 150 PHE A N 5
ATOM 12154 C CA . PHE A 1 150 ? -5.093 5.973 -7.959 1.00 0.00 150 PHE A CA 5
ATOM 12155 C C . PHE A 1 150 ? -5.095 4.501 -8.374 1.00 0.00 150 PHE A C 5
ATOM 12156 O O . PHE A 1 150 ? -6.047 3.780 -8.158 1.00 0.00 150 PHE A O 5
ATOM 12173 N N . THR A 1 151 ? -4.029 4.054 -8.983 1.00 0.00 151 THR A N 5
ATOM 12174 C CA . THR A 1 151 ? -3.961 2.637 -9.425 1.00 0.00 151 THR A CA 5
ATOM 12175 C C . THR A 1 151 ? -3.200 1.830 -8.379 1.00 0.00 151 THR A C 5
ATOM 12176 O O . THR A 1 151 ? -2.106 2.181 -7.983 1.00 0.00 151 THR A O 5
ATOM 12187 N N . ALA A 1 152 ? -3.769 0.750 -7.936 1.00 0.00 152 ALA A N 5
ATOM 12188 C CA . ALA A 1 152 ? -3.087 -0.093 -6.922 1.00 0.00 152 ALA A CA 5
ATOM 12189 C C . ALA A 1 152 ? -3.187 -1.551 -7.344 1.00 0.00 152 ALA A C 5
ATOM 12190 O O . ALA A 1 152 ? -4.080 -1.934 -8.057 1.00 0.00 152 ALA A O 5
ATOM 12197 N N . ILE A 1 153 ? -2.280 -2.361 -6.891 1.00 0.00 153 ILE A N 5
ATOM 12198 C CA . ILE A 1 153 ? -2.319 -3.806 -7.244 1.00 0.00 153 ILE A CA 5
ATOM 12199 C C . ILE A 1 153 ? -2.430 -4.607 -5.958 1.00 0.00 153 ILE A C 5
ATOM 12200 O O . ILE A 1 153 ? -1.668 -4.408 -5.052 1.00 0.00 153 ILE A O 5
ATOM 12216 N N . ARG A 1 154 ? -3.390 -5.481 -5.851 1.00 0.00 154 ARG A N 5
ATOM 12217 C CA . ARG A 1 154 ? -3.537 -6.262 -4.588 1.00 0.00 154 ARG A CA 5
ATOM 12218 C C . ARG A 1 154 ? -3.141 -7.720 -4.828 1.00 0.00 154 ARG A C 5
ATOM 12219 O O . ARG A 1 154 ? -3.694 -8.396 -5.672 1.00 0.00 154 ARG A O 5
ATOM 12240 N N . ILE A 1 155 ? -2.172 -8.202 -4.092 1.00 0.00 155 ILE A N 5
ATOM 12241 C CA . ILE A 1 155 ? -1.717 -9.612 -4.272 1.00 0.00 155 ILE A CA 5
ATOM 12242 C C . ILE A 1 155 ? -1.816 -10.348 -2.936 1.00 0.00 155 ILE A C 5
ATOM 12243 O O . ILE A 1 155 ? -1.242 -9.933 -1.949 1.00 0.00 155 ILE A O 5
ATOM 12259 N N . PHE A 1 156 ? -2.527 -11.444 -2.901 1.00 0.00 156 PHE A N 5
ATOM 12260 C CA . PHE A 1 156 ? -2.663 -12.216 -1.630 1.00 0.00 156 PHE A CA 5
ATOM 12261 C C . PHE A 1 156 ? -3.510 -13.464 -1.884 1.00 0.00 156 PHE A C 5
ATOM 12262 O O . PHE A 1 156 ? -3.847 -13.781 -3.007 1.00 0.00 156 PHE A O 5
ATOM 12286 N N . SER A 1 1 ? 8.025 9.344 0.256 1.00 0.00 1 SER A N 6
ATOM 12287 C CA . SER A 1 1 ? 8.777 8.360 1.088 1.00 0.00 1 SER A CA 6
ATOM 12288 C C . SER A 1 1 ? 8.996 8.941 2.487 1.00 0.00 1 SER A C 6
ATOM 12289 O O . SER A 1 1 ? 9.884 9.740 2.701 1.00 0.00 1 SER A O 6
ATOM 12299 N N . ALA A 1 2 ? 8.190 8.551 3.440 1.00 0.00 2 ALA A N 6
ATOM 12300 C CA . ALA A 1 2 ? 8.359 9.094 4.826 1.00 0.00 2 ALA A CA 6
ATOM 12301 C C . ALA A 1 2 ? 7.794 8.105 5.839 1.00 0.00 2 ALA A C 6
ATOM 12302 O O . ALA A 1 2 ? 6.916 7.331 5.527 1.00 0.00 2 ALA A O 6
ATOM 12309 N N . LEU A 1 3 ? 8.280 8.126 7.056 1.00 0.00 3 LEU A N 6
ATOM 12310 C CA . LEU A 1 3 ? 7.741 7.195 8.076 1.00 0.00 3 LEU A CA 6
ATOM 12311 C C . LEU A 1 3 ? 7.564 7.968 9.379 1.00 0.00 3 LEU A C 6
ATOM 12312 O O . LEU A 1 3 ? 8.463 8.640 9.844 1.00 0.00 3 LEU A O 6
ATOM 12328 N N . THR A 1 4 ? 6.407 7.879 9.965 1.00 0.00 4 THR A N 6
ATOM 12329 C CA . THR A 1 4 ? 6.151 8.609 11.235 1.00 0.00 4 THR A CA 6
ATOM 12330 C C . THR A 1 4 ? 5.532 7.646 12.239 1.00 0.00 4 THR A C 6
ATOM 12331 O O . THR A 1 4 ? 4.658 6.887 11.907 1.00 0.00 4 THR A O 6
ATOM 12342 N N . ILE A 1 5 ? 5.945 7.678 13.467 1.00 0.00 5 ILE A N 6
ATOM 12343 C CA . ILE A 1 5 ? 5.318 6.756 14.451 1.00 0.00 5 ILE A CA 6
ATOM 12344 C C . ILE A 1 5 ? 5.198 7.475 15.784 1.00 0.00 5 ILE A C 6
ATOM 12345 O O . ILE A 1 5 ? 6.199 7.824 16.381 1.00 0.00 5 ILE A O 6
ATOM 12361 N N . PHE A 1 6 ? 4.008 7.729 16.272 1.00 0.00 6 PHE A N 6
ATOM 12362 C CA . PHE A 1 6 ? 3.862 8.447 17.565 1.00 0.00 6 PHE A CA 6
ATOM 12363 C C . PHE A 1 6 ? 3.298 7.485 18.613 1.00 0.00 6 PHE A C 6
ATOM 12364 O O . PHE A 1 6 ? 2.878 6.391 18.295 1.00 0.00 6 PHE A O 6
ATOM 12381 N N . SER A 1 7 ? 3.264 7.886 19.856 1.00 0.00 7 SER A N 6
ATOM 12382 C CA . SER A 1 7 ? 2.702 6.995 20.907 1.00 0.00 7 SER A CA 6
ATOM 12383 C C . SER A 1 7 ? 1.179 7.166 20.960 1.00 0.00 7 SER A C 6
ATOM 12384 O O . SER A 1 7 ? 0.642 8.187 20.576 1.00 0.00 7 SER A O 6
ATOM 12392 N N . VAL A 1 8 ? 0.487 6.174 21.449 1.00 0.00 8 VAL A N 6
ATOM 12393 C CA . VAL A 1 8 ? -1.001 6.274 21.545 1.00 0.00 8 VAL A CA 6
ATOM 12394 C C . VAL A 1 8 ? -1.383 7.427 22.482 1.00 0.00 8 VAL A C 6
ATOM 12395 O O . VAL A 1 8 ? -2.508 7.887 22.485 1.00 0.00 8 VAL A O 6
ATOM 12408 N N . LYS A 1 9 ? -0.459 7.898 23.279 1.00 0.00 9 LYS A N 6
ATOM 12409 C CA . LYS A 1 9 ? -0.776 9.018 24.215 1.00 0.00 9 LYS A CA 6
ATOM 12410 C C . LYS A 1 9 ? -0.354 10.359 23.604 1.00 0.00 9 LYS A C 6
ATOM 12411 O O . LYS A 1 9 ? -1.004 11.368 23.796 1.00 0.00 9 LYS A O 6
ATOM 12430 N N . ASP A 1 10 ? 0.743 10.380 22.890 1.00 0.00 10 ASP A N 6
ATOM 12431 C CA . ASP A 1 10 ? 1.226 11.657 22.281 1.00 0.00 10 ASP A CA 6
ATOM 12432 C C . ASP A 1 10 ? 1.190 11.568 20.751 1.00 0.00 10 ASP A C 6
ATOM 12433 O O . ASP A 1 10 ? 2.187 11.279 20.120 1.00 0.00 10 ASP A O 6
ATOM 12442 N N . PRO A 1 11 ? 0.052 11.818 20.158 1.00 0.00 11 PRO A N 6
ATOM 12443 C CA . PRO A 1 11 ? -0.113 11.774 18.680 1.00 0.00 11 PRO A CA 6
ATOM 12444 C C . PRO A 1 11 ? 0.310 13.085 18.004 1.00 0.00 11 PRO A C 6
ATOM 12445 O O . PRO A 1 11 ? 0.449 13.155 16.799 1.00 0.00 11 PRO A O 6
ATOM 12456 N N . GLN A 1 12 ? 0.497 14.127 18.769 1.00 0.00 12 GLN A N 6
ATOM 12457 C CA . GLN A 1 12 ? 0.890 15.435 18.165 1.00 0.00 12 GLN A CA 6
ATOM 12458 C C . GLN A 1 12 ? 2.415 15.535 18.064 1.00 0.00 12 GLN A C 6
ATOM 12459 O O . GLN A 1 12 ? 2.940 16.311 17.290 1.00 0.00 12 GLN A O 6
ATOM 12473 N N . ASN A 1 13 ? 3.130 14.757 18.832 1.00 0.00 13 ASN A N 6
ATOM 12474 C CA . ASN A 1 13 ? 4.623 14.807 18.766 1.00 0.00 13 ASN A CA 6
ATOM 12475 C C . ASN A 1 13 ? 5.182 13.393 18.630 1.00 0.00 13 ASN A C 6
ATOM 12476 O O . ASN A 1 13 ? 5.235 12.655 19.594 1.00 0.00 13 ASN A O 6
ATOM 12487 N N . SER A 1 14 ? 5.599 12.985 17.460 1.00 0.00 14 SER A N 6
ATOM 12488 C CA . SER A 1 14 ? 6.138 11.607 17.327 1.00 0.00 14 SER A CA 6
ATOM 12489 C C . SER A 1 14 ? 7.542 11.516 17.919 1.00 0.00 14 SER A C 6
ATOM 12490 O O . SER A 1 14 ? 8.359 12.403 17.765 1.00 0.00 14 SER A O 6
ATOM 12498 N N . LEU A 1 15 ? 7.822 10.430 18.581 1.00 0.00 15 LEU A N 6
ATOM 12499 C CA . LEU A 1 15 ? 9.168 10.239 19.179 1.00 0.00 15 LEU A CA 6
ATOM 12500 C C . LEU A 1 15 ? 10.053 9.510 18.169 1.00 0.00 15 LEU A C 6
ATOM 12501 O O . LEU A 1 15 ? 11.111 9.014 18.505 1.00 0.00 15 LEU A O 6
ATOM 12517 N N . TRP A 1 16 ? 9.676 9.508 16.915 1.00 0.00 16 TRP A N 6
ATOM 12518 C CA . TRP A 1 16 ? 10.563 8.876 15.900 1.00 0.00 16 TRP A CA 6
ATOM 12519 C C . TRP A 1 16 ? 10.167 9.290 14.476 1.00 0.00 16 TRP A C 6
ATOM 12520 O O . TRP A 1 16 ? 9.150 8.868 13.976 1.00 0.00 16 TRP A O 6
ATOM 12541 N N . HIS A 1 17 ? 10.935 10.121 13.820 1.00 0.00 17 HIS A N 6
ATOM 12542 C CA . HIS A 1 17 ? 10.568 10.515 12.422 1.00 0.00 17 HIS A CA 6
ATOM 12543 C C . HIS A 1 17 ? 11.825 10.496 11.575 1.00 0.00 17 HIS A C 6
ATOM 12544 O O . HIS A 1 17 ? 12.798 11.168 11.855 1.00 0.00 17 HIS A O 6
ATOM 12559 N N . SER A 1 18 ? 11.813 9.717 10.547 1.00 0.00 18 SER A N 6
ATOM 12560 C CA . SER A 1 18 ? 13.013 9.626 9.668 1.00 0.00 18 SER A CA 6
ATOM 12561 C C . SER A 1 18 ? 12.621 9.090 8.294 1.00 0.00 18 SER A C 6
ATOM 12562 O O . SER A 1 18 ? 11.853 8.154 8.193 1.00 0.00 18 SER A O 6
ATOM 12570 N N . THR A 1 19 ? 13.163 9.639 7.241 1.00 0.00 19 THR A N 6
ATOM 12571 C CA . THR A 1 19 ? 12.828 9.097 5.892 1.00 0.00 19 THR A CA 6
ATOM 12572 C C . THR A 1 19 ? 14.121 8.824 5.107 1.00 0.00 19 THR A C 6
ATOM 12573 O O . THR A 1 19 ? 14.673 9.706 4.482 1.00 0.00 19 THR A O 6
ATOM 12584 N N . ASN A 1 20 ? 14.579 7.594 5.086 1.00 0.00 20 ASN A N 6
ATOM 12585 C CA . ASN A 1 20 ? 15.792 7.246 4.287 1.00 0.00 20 ASN A CA 6
ATOM 12586 C C . ASN A 1 20 ? 15.525 5.933 3.539 1.00 0.00 20 ASN A C 6
ATOM 12587 O O . ASN A 1 20 ? 14.736 5.126 3.985 1.00 0.00 20 ASN A O 6
ATOM 12598 N N . ALA A 1 21 ? 16.138 5.683 2.415 1.00 0.00 21 ALA A N 6
ATOM 12599 C CA . ALA A 1 21 ? 15.825 4.391 1.734 1.00 0.00 21 ALA A CA 6
ATOM 12600 C C . ALA A 1 21 ? 16.125 3.223 2.689 1.00 0.00 21 ALA A C 6
ATOM 12601 O O . ALA A 1 21 ? 15.270 2.396 2.939 1.00 0.00 21 ALA A O 6
ATOM 12608 N N . GLU A 1 22 ? 17.327 3.120 3.208 1.00 0.00 22 GLU A N 6
ATOM 12609 C CA . GLU A 1 22 ? 17.643 1.978 4.122 1.00 0.00 22 GLU A CA 6
ATOM 12610 C C . GLU A 1 22 ? 16.898 2.126 5.451 1.00 0.00 22 GLU A C 6
ATOM 12611 O O . GLU A 1 22 ? 16.523 1.154 6.056 1.00 0.00 22 GLU A O 6
ATOM 12623 N N . GLU A 1 23 ? 16.711 3.325 5.926 1.00 0.00 23 GLU A N 6
ATOM 12624 C CA . GLU A 1 23 ? 16.015 3.480 7.241 1.00 0.00 23 GLU A CA 6
ATOM 12625 C C . GLU A 1 23 ? 14.556 3.041 7.102 1.00 0.00 23 GLU A C 6
ATOM 12626 O O . GLU A 1 23 ? 14.051 2.299 7.917 1.00 0.00 23 GLU A O 6
ATOM 12638 N N . ILE A 1 24 ? 13.872 3.480 6.082 1.00 0.00 24 ILE A N 6
ATOM 12639 C CA . ILE A 1 24 ? 12.449 3.069 5.908 1.00 0.00 24 ILE A CA 6
ATOM 12640 C C . ILE A 1 24 ? 12.371 1.544 5.793 1.00 0.00 24 ILE A C 6
ATOM 12641 O O . ILE A 1 24 ? 11.477 0.921 6.332 1.00 0.00 24 ILE A O 6
ATOM 12657 N N . GLN A 1 25 ? 13.298 0.935 5.109 1.00 0.00 25 GLN A N 6
ATOM 12658 C CA . GLN A 1 25 ? 13.268 -0.550 4.979 1.00 0.00 25 GLN A CA 6
ATOM 12659 C C . GLN A 1 25 ? 13.592 -1.217 6.328 1.00 0.00 25 GLN A C 6
ATOM 12660 O O . GLN A 1 25 ? 13.029 -2.231 6.669 1.00 0.00 25 GLN A O 6
ATOM 12674 N N . GLN A 1 26 ? 14.512 -0.674 7.084 1.00 0.00 26 GLN A N 6
ATOM 12675 C CA . GLN A 1 26 ? 14.880 -1.297 8.396 1.00 0.00 26 GLN A CA 6
ATOM 12676 C C . GLN A 1 26 ? 13.706 -1.252 9.378 1.00 0.00 26 GLN A C 6
ATOM 12677 O O . GLN A 1 26 ? 13.411 -2.222 10.044 1.00 0.00 26 GLN A O 6
ATOM 12691 N N . GLN A 1 27 ? 13.045 -0.132 9.495 1.00 0.00 27 GLN A N 6
ATOM 12692 C CA . GLN A 1 27 ? 11.906 -0.037 10.457 1.00 0.00 27 GLN A CA 6
ATOM 12693 C C . GLN A 1 27 ? 10.762 -0.938 9.993 1.00 0.00 27 GLN A C 6
ATOM 12694 O O . GLN A 1 27 ? 10.146 -1.635 10.773 1.00 0.00 27 GLN A O 6
ATOM 12708 N N . LEU A 1 28 ? 10.470 -0.911 8.727 1.00 0.00 28 LEU A N 6
ATOM 12709 C CA . LEU A 1 28 ? 9.358 -1.748 8.200 1.00 0.00 28 LEU A CA 6
ATOM 12710 C C . LEU A 1 28 ? 9.709 -3.226 8.389 1.00 0.00 28 LEU A C 6
ATOM 12711 O O . LEU A 1 28 ? 8.862 -4.044 8.683 1.00 0.00 28 LEU A O 6
ATOM 12727 N N . ASN A 1 29 ? 10.956 -3.566 8.241 1.00 0.00 29 ASN A N 6
ATOM 12728 C CA . ASN A 1 29 ? 11.376 -4.981 8.430 1.00 0.00 29 ASN A CA 6
ATOM 12729 C C . ASN A 1 29 ? 11.239 -5.361 9.906 1.00 0.00 29 ASN A C 6
ATOM 12730 O O . ASN A 1 29 ? 10.926 -6.485 10.243 1.00 0.00 29 ASN A O 6
ATOM 12741 N N . ALA A 1 30 ? 11.483 -4.429 10.788 1.00 0.00 30 ALA A N 6
ATOM 12742 C CA . ALA A 1 30 ? 11.380 -4.730 12.244 1.00 0.00 30 ALA A CA 6
ATOM 12743 C C . ALA A 1 30 ? 9.944 -5.115 12.589 1.00 0.00 30 ALA A C 6
ATOM 12744 O O . ALA A 1 30 ? 9.699 -5.854 13.523 1.00 0.00 30 ALA A O 6
ATOM 12751 N N . LYS A 1 31 ? 8.987 -4.623 11.852 1.00 0.00 31 LYS A N 6
ATOM 12752 C CA . LYS A 1 31 ? 7.570 -4.962 12.151 1.00 0.00 31 LYS A CA 6
ATOM 12753 C C . LYS A 1 31 ? 7.130 -6.120 11.253 1.00 0.00 31 LYS A C 6
ATOM 12754 O O . LYS A 1 31 ? 5.960 -6.437 11.160 1.00 0.00 31 LYS A O 6
ATOM 12773 N N . GLY A 1 32 ? 8.060 -6.759 10.597 1.00 0.00 32 GLY A N 6
ATOM 12774 C CA . GLY A 1 32 ? 7.685 -7.901 9.715 1.00 0.00 32 GLY A CA 6
ATOM 12775 C C . GLY A 1 32 ? 7.067 -7.364 8.426 1.00 0.00 32 GLY A C 6
ATOM 12776 O O . GLY A 1 32 ? 6.324 -8.050 7.752 1.00 0.00 32 GLY A O 6
ATOM 12780 N N . VAL A 1 33 ? 7.370 -6.144 8.076 1.00 0.00 33 VAL A N 6
ATOM 12781 C CA . VAL A 1 33 ? 6.799 -5.565 6.827 1.00 0.00 33 VAL A CA 6
ATOM 12782 C C . VAL A 1 33 ? 7.896 -5.471 5.764 1.00 0.00 33 VAL A C 6
ATOM 12783 O O . VAL A 1 33 ? 8.966 -4.947 6.002 1.00 0.00 33 VAL A O 6
ATOM 12796 N N . ARG A 1 34 ? 7.631 -5.977 4.591 1.00 0.00 34 ARG A N 6
ATOM 12797 C CA . ARG A 1 34 ? 8.649 -5.922 3.505 1.00 0.00 34 ARG A CA 6
ATOM 12798 C C . ARG A 1 34 ? 8.527 -4.590 2.764 1.00 0.00 34 ARG A C 6
ATOM 12799 O O . ARG A 1 34 ? 7.451 -4.042 2.632 1.00 0.00 34 ARG A O 6
ATOM 12820 N N . PHE A 1 35 ? 9.617 -4.065 2.275 1.00 0.00 35 PHE A N 6
ATOM 12821 C CA . PHE A 1 35 ? 9.556 -2.771 1.542 1.00 0.00 35 PHE A CA 6
ATOM 12822 C C . PHE A 1 35 ? 10.607 -2.790 0.433 1.00 0.00 35 PHE A C 6
ATOM 12823 O O . PHE A 1 35 ? 11.752 -3.131 0.655 1.00 0.00 35 PHE A O 6
ATOM 12840 N N . GLU A 1 36 ? 10.225 -2.440 -0.762 1.00 0.00 36 GLU A N 6
ATOM 12841 C CA . GLU A 1 36 ? 11.198 -2.455 -1.887 1.00 0.00 36 GLU A CA 6
ATOM 12842 C C . GLU A 1 36 ? 10.771 -1.437 -2.945 1.00 0.00 36 GLU A C 6
ATOM 12843 O O . GLU A 1 36 ? 9.604 -1.129 -3.086 1.00 0.00 36 GLU A O 6
ATOM 12855 N N . ARG A 1 37 ? 11.704 -0.921 -3.696 1.00 0.00 37 ARG A N 6
ATOM 12856 C CA . ARG A 1 37 ? 11.350 0.068 -4.753 1.00 0.00 37 ARG A CA 6
ATOM 12857 C C . ARG A 1 37 ? 11.477 -0.599 -6.123 1.00 0.00 37 ARG A C 6
ATOM 12858 O O . ARG A 1 37 ? 12.482 -1.203 -6.438 1.00 0.00 37 ARG A O 6
ATOM 12879 N N . TRP A 1 38 ? 10.461 -0.502 -6.937 1.00 0.00 38 TRP A N 6
ATOM 12880 C CA . TRP A 1 38 ? 10.518 -1.137 -8.283 1.00 0.00 38 TRP A CA 6
ATOM 12881 C C . TRP A 1 38 ? 10.662 -0.056 -9.347 1.00 0.00 38 TRP A C 6
ATOM 12882 O O . TRP A 1 38 ? 10.464 1.115 -9.097 1.00 0.00 38 TRP A O 6
ATOM 12903 N N . GLN A 1 39 ? 10.996 -0.446 -10.539 1.00 0.00 39 GLN A N 6
ATOM 12904 C CA . GLN A 1 39 ? 11.129 0.549 -11.632 1.00 0.00 39 GLN A CA 6
ATOM 12905 C C . GLN A 1 39 ? 9.860 0.507 -12.486 1.00 0.00 39 GLN A C 6
ATOM 12906 O O . GLN A 1 39 ? 9.612 -0.445 -13.200 1.00 0.00 39 GLN A O 6
ATOM 12920 N N . ALA A 1 40 ? 9.047 1.524 -12.419 1.00 0.00 40 ALA A N 6
ATOM 12921 C CA . ALA A 1 40 ? 7.799 1.520 -13.230 1.00 0.00 40 ALA A CA 6
ATOM 12922 C C . ALA A 1 40 ? 8.096 2.120 -14.603 1.00 0.00 40 ALA A C 6
ATOM 12923 O O . ALA A 1 40 ? 7.555 3.139 -14.983 1.00 0.00 40 ALA A O 6
ATOM 12930 N N . ASP A 1 41 ? 8.959 1.485 -15.347 1.00 0.00 41 ASP A N 6
ATOM 12931 C CA . ASP A 1 41 ? 9.310 1.995 -16.701 1.00 0.00 41 ASP A CA 6
ATOM 12932 C C . ASP A 1 41 ? 8.411 1.324 -17.736 1.00 0.00 41 ASP A C 6
ATOM 12933 O O . ASP A 1 41 ? 8.493 1.602 -18.916 1.00 0.00 41 ASP A O 6
ATOM 12942 N N . ARG A 1 42 ? 7.554 0.437 -17.310 1.00 0.00 42 ARG A N 6
ATOM 12943 C CA . ARG A 1 42 ? 6.660 -0.246 -18.284 1.00 0.00 42 ARG A CA 6
ATOM 12944 C C . ARG A 1 42 ? 5.350 0.541 -18.394 1.00 0.00 42 ARG A C 6
ATOM 12945 O O . ARG A 1 42 ? 4.659 0.752 -17.418 1.00 0.00 42 ARG A O 6
ATOM 12966 N N . ASP A 1 43 ? 5.009 0.979 -19.579 1.00 0.00 43 ASP A N 6
ATOM 12967 C CA . ASP A 1 43 ? 3.746 1.754 -19.763 1.00 0.00 43 ASP A CA 6
ATOM 12968 C C . ASP A 1 43 ? 2.628 0.826 -20.246 1.00 0.00 43 ASP A C 6
ATOM 12969 O O . ASP A 1 43 ? 2.803 0.050 -21.165 1.00 0.00 43 ASP A O 6
ATOM 12978 N N . LEU A 1 44 ? 1.482 0.892 -19.628 1.00 0.00 44 LEU A N 6
ATOM 12979 C CA . LEU A 1 44 ? 0.361 0.007 -20.048 1.00 0.00 44 LEU A CA 6
ATOM 12980 C C . LEU A 1 44 ? -0.584 0.783 -20.955 1.00 0.00 44 LEU A C 6
ATOM 12981 O O . LEU A 1 44 ? -1.655 0.319 -21.296 1.00 0.00 44 LEU A O 6
ATOM 12997 N N . GLY A 1 45 ? -0.202 1.966 -21.335 1.00 0.00 45 GLY A N 6
ATOM 12998 C CA . GLY A 1 45 ? -1.079 2.788 -22.211 1.00 0.00 45 GLY A CA 6
ATOM 12999 C C . GLY A 1 45 ? -1.267 4.158 -21.566 1.00 0.00 45 GLY A C 6
ATOM 13000 O O . GLY A 1 45 ? -0.425 4.609 -20.815 1.00 0.00 45 GLY A O 6
ATOM 13004 N N . ALA A 1 46 ? -2.360 4.833 -21.829 1.00 0.00 46 ALA A N 6
ATOM 13005 C CA . ALA A 1 46 ? -2.565 6.163 -21.192 1.00 0.00 46 ALA A CA 6
ATOM 13006 C C . ALA A 1 46 ? -3.337 5.975 -19.885 1.00 0.00 46 ALA A C 6
ATOM 13007 O O . ALA A 1 46 ? -2.874 6.338 -18.821 1.00 0.00 46 ALA A O 6
ATOM 13014 N N . ALA A 1 47 ? -4.504 5.390 -19.955 1.00 0.00 47 ALA A N 6
ATOM 13015 C CA . ALA A 1 47 ? -5.295 5.157 -18.717 1.00 0.00 47 ALA A CA 6
ATOM 13016 C C . ALA A 1 47 ? -5.018 3.733 -18.213 1.00 0.00 47 ALA A C 6
ATOM 13017 O O . ALA A 1 47 ? -5.174 2.783 -18.953 1.00 0.00 47 ALA A O 6
ATOM 13024 N N . PRO A 1 48 ? -4.620 3.567 -16.975 1.00 0.00 48 PRO A N 6
ATOM 13025 C CA . PRO A 1 48 ? -4.344 2.223 -16.414 1.00 0.00 48 PRO A CA 6
ATOM 13026 C C . PRO A 1 48 ? -5.631 1.479 -16.073 1.00 0.00 48 PRO A C 6
ATOM 13027 O O . PRO A 1 48 ? -6.512 2.001 -15.417 1.00 0.00 48 PRO A O 6
ATOM 13038 N N . THR A 1 49 ? -5.736 0.260 -16.500 1.00 0.00 49 THR A N 6
ATOM 13039 C CA . THR A 1 49 ? -6.951 -0.558 -16.203 1.00 0.00 49 THR A CA 6
ATOM 13040 C C . THR A 1 49 ? -6.549 -1.717 -15.293 1.00 0.00 49 THR A C 6
ATOM 13041 O O . THR A 1 49 ? -5.391 -1.879 -14.965 1.00 0.00 49 THR A O 6
ATOM 13052 N N . ALA A 1 50 ? -7.479 -2.529 -14.869 1.00 0.00 50 ALA A N 6
ATOM 13053 C CA . ALA A 1 50 ? -7.088 -3.655 -13.980 1.00 0.00 50 ALA A CA 6
ATOM 13054 C C . ALA A 1 50 ? -6.522 -4.815 -14.799 1.00 0.00 50 ALA A C 6
ATOM 13055 O O . ALA A 1 50 ? -5.450 -5.306 -14.517 1.00 0.00 50 ALA A O 6
ATOM 13062 N N . GLU A 1 51 ? -7.224 -5.277 -15.793 1.00 0.00 51 GLU A N 6
ATOM 13063 C CA . GLU A 1 51 ? -6.691 -6.418 -16.589 1.00 0.00 51 GLU A CA 6
ATOM 13064 C C . GLU A 1 51 ? -5.407 -5.986 -17.293 1.00 0.00 51 GLU A C 6
ATOM 13065 O O . GLU A 1 51 ? -4.453 -6.730 -17.382 1.00 0.00 51 GLU A O 6
ATOM 13077 N N . THR A 1 52 ? -5.390 -4.797 -17.819 1.00 0.00 52 THR A N 6
ATOM 13078 C CA . THR A 1 52 ? -4.164 -4.360 -18.538 1.00 0.00 52 THR A CA 6
ATOM 13079 C C . THR A 1 52 ? -3.032 -4.198 -17.519 1.00 0.00 52 THR A C 6
ATOM 13080 O O . THR A 1 52 ? -2.023 -4.857 -17.607 1.00 0.00 52 THR A O 6
ATOM 13091 N N . VAL A 1 53 ? -3.171 -3.314 -16.575 1.00 0.00 53 VAL A N 6
ATOM 13092 C CA . VAL A 1 53 ? -2.071 -3.102 -15.586 1.00 0.00 53 VAL A CA 6
ATOM 13093 C C . VAL A 1 53 ? -1.624 -4.465 -15.047 1.00 0.00 53 VAL A C 6
ATOM 13094 O O . VAL A 1 53 ? -0.476 -4.670 -14.710 1.00 0.00 53 VAL A O 6
ATOM 13107 N N . ILE A 1 54 ? -2.534 -5.391 -14.967 1.00 0.00 54 ILE A N 6
ATOM 13108 C CA . ILE A 1 54 ? -2.191 -6.752 -14.456 1.00 0.00 54 ILE A CA 6
ATOM 13109 C C . ILE A 1 54 ? -1.243 -7.475 -15.423 1.00 0.00 54 ILE A C 6
ATOM 13110 O O . ILE A 1 54 ? -0.230 -8.018 -15.015 1.00 0.00 54 ILE A O 6
ATOM 13126 N N . ALA A 1 55 ? -1.575 -7.507 -16.691 1.00 0.00 55 ALA A N 6
ATOM 13127 C CA . ALA A 1 55 ? -0.708 -8.217 -17.678 1.00 0.00 55 ALA A CA 6
ATOM 13128 C C . ALA A 1 55 ? 0.629 -7.481 -17.826 1.00 0.00 55 ALA A C 6
ATOM 13129 O O . ALA A 1 55 ? 1.659 -8.077 -18.077 1.00 0.00 55 ALA A O 6
ATOM 13136 N N . ALA A 1 56 ? 0.616 -6.186 -17.725 1.00 0.00 56 ALA A N 6
ATOM 13137 C CA . ALA A 1 56 ? 1.902 -5.463 -17.912 1.00 0.00 56 ALA A CA 6
ATOM 13138 C C . ALA A 1 56 ? 2.805 -5.724 -16.710 1.00 0.00 56 ALA A C 6
ATOM 13139 O O . ALA A 1 56 ? 3.902 -6.221 -16.869 1.00 0.00 56 ALA A O 6
ATOM 13146 N N . TYR A 1 57 ? 2.403 -5.382 -15.514 1.00 0.00 57 TYR A N 6
ATOM 13147 C CA . TYR A 1 57 ? 3.302 -5.620 -14.354 1.00 0.00 57 TYR A CA 6
ATOM 13148 C C . TYR A 1 57 ? 3.233 -7.093 -13.965 1.00 0.00 57 TYR A C 6
ATOM 13149 O O . TYR A 1 57 ? 3.699 -7.490 -12.920 1.00 0.00 57 TYR A O 6
ATOM 13167 N N . GLN A 1 58 ? 2.647 -7.907 -14.801 1.00 0.00 58 GLN A N 6
ATOM 13168 C CA . GLN A 1 58 ? 2.551 -9.360 -14.480 1.00 0.00 58 GLN A CA 6
ATOM 13169 C C . GLN A 1 58 ? 3.959 -9.934 -14.386 1.00 0.00 58 GLN A C 6
ATOM 13170 O O . GLN A 1 58 ? 4.297 -10.651 -13.465 1.00 0.00 58 GLN A O 6
ATOM 13184 N N . HIS A 1 59 ? 4.781 -9.622 -15.348 1.00 0.00 59 HIS A N 6
ATOM 13185 C CA . HIS A 1 59 ? 6.172 -10.139 -15.351 1.00 0.00 59 HIS A CA 6
ATOM 13186 C C . HIS A 1 59 ? 6.878 -9.709 -14.063 1.00 0.00 59 HIS A C 6
ATOM 13187 O O . HIS A 1 59 ? 7.781 -10.370 -13.578 1.00 0.00 59 HIS A O 6
ATOM 13202 N N . ALA A 1 60 ? 6.456 -8.619 -13.491 1.00 0.00 60 ALA A N 6
ATOM 13203 C CA . ALA A 1 60 ? 7.080 -8.148 -12.223 1.00 0.00 60 ALA A CA 6
ATOM 13204 C C . ALA A 1 60 ? 6.476 -8.914 -11.036 1.00 0.00 60 ALA A C 6
ATOM 13205 O O . ALA A 1 60 ? 7.121 -9.127 -10.029 1.00 0.00 60 ALA A O 6
ATOM 13212 N N . ILE A 1 61 ? 5.238 -9.323 -11.151 1.00 0.00 61 ILE A N 6
ATOM 13213 C CA . ILE A 1 61 ? 4.571 -10.070 -10.042 1.00 0.00 61 ILE A CA 6
ATOM 13214 C C . ILE A 1 61 ? 5.269 -11.417 -9.803 1.00 0.00 61 ILE A C 6
ATOM 13215 O O . ILE A 1 61 ? 5.332 -11.905 -8.694 1.00 0.00 61 ILE A O 6
ATOM 13231 N N . ASP A 1 62 ? 5.775 -12.027 -10.839 1.00 0.00 62 ASP A N 6
ATOM 13232 C CA . ASP A 1 62 ? 6.452 -13.351 -10.686 1.00 0.00 62 ASP A CA 6
ATOM 13233 C C . ASP A 1 62 ? 7.676 -13.254 -9.753 1.00 0.00 62 ASP A C 6
ATOM 13234 O O . ASP A 1 62 ? 7.953 -14.151 -8.983 1.00 0.00 62 ASP A O 6
ATOM 13243 N N . LYS A 1 63 ? 8.395 -12.166 -9.810 1.00 0.00 63 LYS A N 6
ATOM 13244 C CA . LYS A 1 63 ? 9.600 -11.953 -8.936 1.00 0.00 63 LYS A CA 6
ATOM 13245 C C . LYS A 1 63 ? 9.194 -11.315 -7.601 1.00 0.00 63 LYS A C 6
ATOM 13246 O O . LYS A 1 63 ? 9.943 -11.297 -6.645 1.00 0.00 63 LYS A O 6
ATOM 13265 N N . LEU A 1 64 ? 8.029 -10.757 -7.567 1.00 0.00 64 LEU A N 6
ATOM 13266 C CA . LEU A 1 64 ? 7.581 -10.074 -6.321 1.00 0.00 64 LEU A CA 6
ATOM 13267 C C . LEU A 1 64 ? 7.632 -11.072 -5.174 1.00 0.00 64 LEU A C 6
ATOM 13268 O O . LEU A 1 64 ? 8.571 -11.068 -4.405 1.00 0.00 64 LEU A O 6
ATOM 13284 N N . VAL A 1 65 ? 6.687 -11.947 -5.057 1.00 0.00 65 VAL A N 6
ATOM 13285 C CA . VAL A 1 65 ? 6.782 -12.946 -3.964 1.00 0.00 65 VAL A CA 6
ATOM 13286 C C . VAL A 1 65 ? 6.218 -14.262 -4.457 1.00 0.00 65 VAL A C 6
ATOM 13287 O O . VAL A 1 65 ? 5.066 -14.351 -4.838 1.00 0.00 65 VAL A O 6
ATOM 13300 N N . ALA A 1 66 ? 7.003 -15.295 -4.434 1.00 0.00 66 ALA A N 6
ATOM 13301 C CA . ALA A 1 66 ? 6.479 -16.601 -4.882 1.00 0.00 66 ALA A CA 6
ATOM 13302 C C . ALA A 1 66 ? 6.126 -17.423 -3.640 1.00 0.00 66 ALA A C 6
ATOM 13303 O O . ALA A 1 66 ? 6.989 -17.901 -2.930 1.00 0.00 66 ALA A O 6
ATOM 13310 N N . GLU A 1 67 ? 4.859 -17.594 -3.377 1.00 0.00 67 GLU A N 6
ATOM 13311 C CA . GLU A 1 67 ? 4.440 -18.385 -2.186 1.00 0.00 67 GLU A CA 6
ATOM 13312 C C . GLU A 1 67 ? 2.959 -18.747 -2.321 1.00 0.00 67 GLU A C 6
ATOM 13313 O O . GLU A 1 67 ? 2.219 -18.076 -3.011 1.00 0.00 67 GLU A O 6
ATOM 13325 N N . LYS A 1 68 ? 2.510 -19.775 -1.651 1.00 0.00 68 LYS A N 6
ATOM 13326 C CA . LYS A 1 68 ? 1.065 -20.142 -1.737 1.00 0.00 68 LYS A CA 6
ATOM 13327 C C . LYS A 1 68 ? 0.628 -20.136 -3.202 1.00 0.00 68 LYS A C 6
ATOM 13328 O O . LYS A 1 68 ? 1.415 -19.885 -4.091 1.00 0.00 68 LYS A O 6
ATOM 13347 N N . GLY A 1 69 ? -0.617 -20.426 -3.471 1.00 0.00 69 GLY A N 6
ATOM 13348 C CA . GLY A 1 69 ? -1.083 -20.434 -4.884 1.00 0.00 69 GLY A CA 6
ATOM 13349 C C . GLY A 1 69 ? -0.987 -19.020 -5.463 1.00 0.00 69 GLY A C 6
ATOM 13350 O O . GLY A 1 69 ? -1.855 -18.580 -6.190 1.00 0.00 69 GLY A O 6
ATOM 13354 N N . TYR A 1 70 ? 0.063 -18.304 -5.146 1.00 0.00 70 TYR A N 6
ATOM 13355 C CA . TYR A 1 70 ? 0.219 -16.921 -5.678 1.00 0.00 70 TYR A CA 6
ATOM 13356 C C . TYR A 1 70 ? -0.193 -16.902 -7.145 1.00 0.00 70 TYR A C 6
ATOM 13357 O O . TYR A 1 70 ? 0.605 -17.141 -8.030 1.00 0.00 70 TYR A O 6
ATOM 13375 N N . GLN A 1 71 ? -1.433 -16.623 -7.413 1.00 0.00 71 GLN A N 6
ATOM 13376 C CA . GLN A 1 71 ? -1.889 -16.591 -8.823 1.00 0.00 71 GLN A CA 6
ATOM 13377 C C . GLN A 1 71 ? -3.113 -15.687 -8.932 1.00 0.00 71 GLN A C 6
ATOM 13378 O O . GLN A 1 71 ? -3.701 -15.557 -9.988 1.00 0.00 71 GLN A O 6
ATOM 13392 N N . SER A 1 72 ? -3.503 -15.052 -7.853 1.00 0.00 72 SER A N 6
ATOM 13393 C CA . SER A 1 72 ? -4.690 -14.158 -7.924 1.00 0.00 72 SER A CA 6
ATOM 13394 C C . SER A 1 72 ? -4.305 -12.736 -7.518 1.00 0.00 72 SER A C 6
ATOM 13395 O O . SER A 1 72 ? -3.731 -12.496 -6.473 1.00 0.00 72 SER A O 6
ATOM 13403 N N . TRP A 1 73 ? -4.631 -11.799 -8.354 1.00 0.00 73 TRP A N 6
ATOM 13404 C CA . TRP A 1 73 ? -4.304 -10.380 -8.055 1.00 0.00 73 TRP A CA 6
ATOM 13405 C C . TRP A 1 73 ? -5.334 -9.454 -8.706 1.00 0.00 73 TRP A C 6
ATOM 13406 O O . TRP A 1 73 ? -5.980 -9.807 -9.673 1.00 0.00 73 TRP A O 6
ATOM 13427 N N . ASP A 1 74 ? -5.499 -8.273 -8.171 1.00 0.00 74 ASP A N 6
ATOM 13428 C CA . ASP A 1 74 ? -6.494 -7.319 -8.738 1.00 0.00 74 ASP A CA 6
ATOM 13429 C C . ASP A 1 74 ? -5.955 -5.893 -8.611 1.00 0.00 74 ASP A C 6
ATOM 13430 O O . ASP A 1 74 ? -4.974 -5.654 -7.945 1.00 0.00 74 ASP A O 6
ATOM 13439 N N . VAL A 1 75 ? -6.583 -4.947 -9.253 1.00 0.00 75 VAL A N 6
ATOM 13440 C CA . VAL A 1 75 ? -6.102 -3.535 -9.175 1.00 0.00 75 VAL A CA 6
ATOM 13441 C C . VAL A 1 75 ? -7.225 -2.646 -8.640 1.00 0.00 75 VAL A C 6
ATOM 13442 O O . VAL A 1 75 ? -8.391 -2.962 -8.773 1.00 0.00 75 VAL A O 6
ATOM 13455 N N . ILE A 1 76 ? -6.884 -1.539 -8.034 1.00 0.00 76 ILE A N 6
ATOM 13456 C CA . ILE A 1 76 ? -7.935 -0.629 -7.494 1.00 0.00 76 ILE A CA 6
ATOM 13457 C C . ILE A 1 76 ? -7.735 0.769 -8.086 1.00 0.00 76 ILE A C 6
ATOM 13458 O O . ILE A 1 76 ? -6.929 1.545 -7.610 1.00 0.00 76 ILE A O 6
ATOM 13474 N N . SER A 1 77 ? -8.469 1.093 -9.118 1.00 0.00 77 SER A N 6
ATOM 13475 C CA . SER A 1 77 ? -8.338 2.438 -9.749 1.00 0.00 77 SER A CA 6
ATOM 13476 C C . SER A 1 77 ? -9.674 3.180 -9.658 1.00 0.00 77 SER A C 6
ATOM 13477 O O . SER A 1 77 ? -10.721 2.617 -9.912 1.00 0.00 77 SER A O 6
ATOM 13485 N N . LEU A 1 78 ? -9.646 4.440 -9.311 1.00 0.00 78 LEU A N 6
ATOM 13486 C CA . LEU A 1 78 ? -10.910 5.223 -9.221 1.00 0.00 78 LEU A CA 6
ATOM 13487 C C . LEU A 1 78 ? -10.810 6.449 -10.135 1.00 0.00 78 LEU A C 6
ATOM 13488 O O . LEU A 1 78 ? -9.837 7.176 -10.112 1.00 0.00 78 LEU A O 6
ATOM 13504 N N . ARG A 1 79 ? -11.807 6.680 -10.946 1.00 0.00 79 ARG A N 6
ATOM 13505 C CA . ARG A 1 79 ? -11.772 7.856 -11.866 1.00 0.00 79 ARG A CA 6
ATOM 13506 C C . ARG A 1 79 ? -12.718 8.949 -11.354 1.00 0.00 79 ARG A C 6
ATOM 13507 O O . ARG A 1 79 ? -13.611 8.696 -10.570 1.00 0.00 79 ARG A O 6
ATOM 13528 N N . ALA A 1 80 ? -12.529 10.162 -11.804 1.00 0.00 80 ALA A N 6
ATOM 13529 C CA . ALA A 1 80 ? -13.416 11.281 -11.363 1.00 0.00 80 ALA A CA 6
ATOM 13530 C C . ALA A 1 80 ? -14.713 11.260 -12.176 1.00 0.00 80 ALA A C 6
ATOM 13531 O O . ALA A 1 80 ? -15.704 11.859 -11.807 1.00 0.00 80 ALA A O 6
ATOM 13538 N N . ASP A 1 81 ? -14.703 10.577 -13.286 1.00 0.00 81 ASP A N 6
ATOM 13539 C CA . ASP A 1 81 ? -15.925 10.512 -14.142 1.00 0.00 81 ASP A CA 6
ATOM 13540 C C . ASP A 1 81 ? -16.782 9.317 -13.725 1.00 0.00 81 ASP A C 6
ATOM 13541 O O . ASP A 1 81 ? -17.637 8.869 -14.463 1.00 0.00 81 ASP A O 6
ATOM 13550 N N . ASN A 1 82 ? -16.562 8.807 -12.544 1.00 0.00 82 ASN A N 6
ATOM 13551 C CA . ASN A 1 82 ? -17.363 7.646 -12.066 1.00 0.00 82 ASN A CA 6
ATOM 13552 C C . ASN A 1 82 ? -17.964 7.970 -10.684 1.00 0.00 82 ASN A C 6
ATOM 13553 O O . ASN A 1 82 ? -17.248 8.021 -9.703 1.00 0.00 82 ASN A O 6
ATOM 13564 N N . PRO A 1 83 ? -19.264 8.183 -10.591 1.00 0.00 83 PRO A N 6
ATOM 13565 C CA . PRO A 1 83 ? -19.939 8.499 -9.291 1.00 0.00 83 PRO A CA 6
ATOM 13566 C C . PRO A 1 83 ? -19.494 7.561 -8.163 1.00 0.00 83 PRO A C 6
ATOM 13567 O O . PRO A 1 83 ? -19.868 7.718 -7.018 1.00 0.00 83 PRO A O 6
ATOM 13578 N N . GLN A 1 84 ? -18.697 6.587 -8.492 1.00 0.00 84 GLN A N 6
ATOM 13579 C CA . GLN A 1 84 ? -18.218 5.632 -7.454 1.00 0.00 84 GLN A CA 6
ATOM 13580 C C . GLN A 1 84 ? -17.016 6.238 -6.726 1.00 0.00 84 GLN A C 6
ATOM 13581 O O . GLN A 1 84 ? -16.371 5.588 -5.934 1.00 0.00 84 GLN A O 6
ATOM 13595 N N . LYS A 1 85 ? -16.710 7.483 -6.984 1.00 0.00 85 LYS A N 6
ATOM 13596 C CA . LYS A 1 85 ? -15.549 8.129 -6.300 1.00 0.00 85 LYS A CA 6
ATOM 13597 C C . LYS A 1 85 ? -15.973 8.633 -4.915 1.00 0.00 85 LYS A C 6
ATOM 13598 O O . LYS A 1 85 ? -15.197 8.636 -3.980 1.00 0.00 85 LYS A O 6
ATOM 13617 N N . GLU A 1 86 ? -17.200 9.057 -4.776 1.00 0.00 86 GLU A N 6
ATOM 13618 C CA . GLU A 1 86 ? -17.670 9.554 -3.449 1.00 0.00 86 GLU A CA 6
ATOM 13619 C C . GLU A 1 86 ? -17.995 8.356 -2.553 1.00 0.00 86 GLU A C 6
ATOM 13620 O O . GLU A 1 86 ? -17.555 8.266 -1.415 1.00 0.00 86 GLU A O 6
ATOM 13632 N N . ALA A 1 87 ? -18.756 7.426 -3.059 1.00 0.00 87 ALA A N 6
ATOM 13633 C CA . ALA A 1 87 ? -19.117 6.229 -2.262 1.00 0.00 87 ALA A CA 6
ATOM 13634 C C . ALA A 1 87 ? -17.854 5.438 -1.954 1.00 0.00 87 ALA A C 6
ATOM 13635 O O . ALA A 1 87 ? -17.794 4.720 -0.983 1.00 0.00 87 ALA A O 6
ATOM 13642 N N . LEU A 1 88 ? -16.840 5.571 -2.770 1.00 0.00 88 LEU A N 6
ATOM 13643 C CA . LEU A 1 88 ? -15.584 4.816 -2.510 1.00 0.00 88 LEU A CA 6
ATOM 13644 C C . LEU A 1 88 ? -14.933 5.365 -1.245 1.00 0.00 88 LEU A C 6
ATOM 13645 O O . LEU A 1 88 ? -14.175 4.692 -0.596 1.00 0.00 88 LEU A O 6
ATOM 13661 N N . ARG A 1 89 ? -15.197 6.583 -0.886 1.00 0.00 89 ARG A N 6
ATOM 13662 C CA . ARG A 1 89 ? -14.538 7.112 0.342 1.00 0.00 89 ARG A CA 6
ATOM 13663 C C . ARG A 1 89 ? -14.844 6.176 1.531 1.00 0.00 89 ARG A C 6
ATOM 13664 O O . ARG A 1 89 ? -13.965 5.586 2.088 1.00 0.00 89 ARG A O 6
ATOM 13685 N N . GLU A 1 90 ? -16.078 6.048 1.912 1.00 0.00 90 GLU A N 6
ATOM 13686 C CA . GLU A 1 90 ? -16.420 5.141 3.077 1.00 0.00 90 GLU A CA 6
ATOM 13687 C C . GLU A 1 90 ? -16.154 3.672 2.698 1.00 0.00 90 GLU A C 6
ATOM 13688 O O . GLU A 1 90 ? -15.897 2.817 3.519 1.00 0.00 90 GLU A O 6
ATOM 13700 N N . LYS A 1 91 ? -16.256 3.420 1.442 1.00 0.00 91 LYS A N 6
ATOM 13701 C CA . LYS A 1 91 ? -16.057 2.026 0.924 1.00 0.00 91 LYS A CA 6
ATOM 13702 C C . LYS A 1 91 ? -14.618 1.550 1.190 1.00 0.00 91 LYS A C 6
ATOM 13703 O O . LYS A 1 91 ? -14.390 0.409 1.535 1.00 0.00 91 LYS A O 6
ATOM 13722 N N . PHE A 1 92 ? -13.649 2.410 1.041 1.00 0.00 92 PHE A N 6
ATOM 13723 C CA . PHE A 1 92 ? -12.232 2.004 1.281 1.00 0.00 92 PHE A CA 6
ATOM 13724 C C . PHE A 1 92 ? -11.742 2.522 2.623 1.00 0.00 92 PHE A C 6
ATOM 13725 O O . PHE A 1 92 ? -10.781 2.037 3.186 1.00 0.00 92 PHE A O 6
ATOM 13742 N N . LEU A 1 93 ? -12.381 3.527 3.112 1.00 0.00 93 LEU A N 6
ATOM 13743 C CA . LEU A 1 93 ? -11.957 4.134 4.400 1.00 0.00 93 LEU A CA 6
ATOM 13744 C C . LEU A 1 93 ? -12.611 3.417 5.570 1.00 0.00 93 LEU A C 6
ATOM 13745 O O . LEU A 1 93 ? -12.587 3.907 6.682 1.00 0.00 93 LEU A O 6
ATOM 13761 N N . ASN A 1 94 ? -13.170 2.254 5.368 1.00 0.00 94 ASN A N 6
ATOM 13762 C CA . ASN A 1 94 ? -13.775 1.532 6.512 1.00 0.00 94 ASN A CA 6
ATOM 13763 C C . ASN A 1 94 ? -12.771 0.487 6.993 1.00 0.00 94 ASN A C 6
ATOM 13764 O O . ASN A 1 94 ? -11.770 0.234 6.349 1.00 0.00 94 ASN A O 6
ATOM 13775 N N . GLU A 1 95 ? -13.018 -0.124 8.113 1.00 0.00 95 GLU A N 6
ATOM 13776 C CA . GLU A 1 95 ? -12.066 -1.151 8.621 1.00 0.00 95 GLU A CA 6
ATOM 13777 C C . GLU A 1 95 ? -12.196 -2.429 7.790 1.00 0.00 95 GLU A C 6
ATOM 13778 O O . GLU A 1 95 ? -13.269 -2.976 7.632 1.00 0.00 95 GLU A O 6
ATOM 13790 N N . HIS A 1 96 ? -11.105 -2.913 7.272 1.00 0.00 96 HIS A N 6
ATOM 13791 C CA . HIS A 1 96 ? -11.143 -4.166 6.469 1.00 0.00 96 HIS A CA 6
ATOM 13792 C C . HIS A 1 96 ? -9.936 -5.030 6.886 1.00 0.00 96 HIS A C 6
ATOM 13793 O O . HIS A 1 96 ? -8.802 -4.603 6.804 1.00 0.00 96 HIS A O 6
ATOM 13807 N N . THR A 1 97 ? -10.178 -6.228 7.378 1.00 0.00 97 THR A N 6
ATOM 13808 C CA . THR A 1 97 ? -9.047 -7.100 7.857 1.00 0.00 97 THR A CA 6
ATOM 13809 C C . THR A 1 97 ? -9.165 -8.536 7.328 1.00 0.00 97 THR A C 6
ATOM 13810 O O . THR A 1 97 ? -10.235 -9.024 7.018 1.00 0.00 97 THR A O 6
ATOM 13821 N N . HIS A 1 98 ? -8.049 -9.214 7.273 1.00 0.00 98 HIS A N 6
ATOM 13822 C CA . HIS A 1 98 ? -8.039 -10.640 6.822 1.00 0.00 98 HIS A CA 6
ATOM 13823 C C . HIS A 1 98 ? -7.167 -11.483 7.761 1.00 0.00 98 HIS A C 6
ATOM 13824 O O . HIS A 1 98 ? -6.316 -10.975 8.465 1.00 0.00 98 HIS A O 6
ATOM 13838 N N . GLY A 1 99 ? -7.374 -12.775 7.774 1.00 0.00 99 GLY A N 6
ATOM 13839 C CA . GLY A 1 99 ? -6.561 -13.660 8.662 1.00 0.00 99 GLY A CA 6
ATOM 13840 C C . GLY A 1 99 ? -5.295 -14.112 7.926 1.00 0.00 99 GLY A C 6
ATOM 13841 O O . GLY A 1 99 ? -4.673 -15.093 8.284 1.00 0.00 99 GLY A O 6
ATOM 13845 N N . GLU A 1 100 ? -4.890 -13.382 6.925 1.00 0.00 100 GLU A N 6
ATOM 13846 C CA . GLU A 1 100 ? -3.644 -13.728 6.177 1.00 0.00 100 GLU A CA 6
ATOM 13847 C C . GLU A 1 100 ? -2.996 -12.424 5.724 1.00 0.00 100 GLU A C 6
ATOM 13848 O O . GLU A 1 100 ? -3.694 -11.473 5.431 1.00 0.00 100 GLU A O 6
ATOM 13860 N N . ASP A 1 101 ? -1.692 -12.307 5.691 1.00 0.00 101 ASP A N 6
ATOM 13861 C CA . ASP A 1 101 ? -1.106 -11.002 5.293 1.00 0.00 101 ASP A CA 6
ATOM 13862 C C . ASP A 1 101 ? -1.439 -10.702 3.835 1.00 0.00 101 ASP A C 6
ATOM 13863 O O . ASP A 1 101 ? -2.263 -11.358 3.229 1.00 0.00 101 ASP A O 6
ATOM 13872 N N . GLU A 1 102 ? -0.783 -9.740 3.258 1.00 0.00 102 GLU A N 6
ATOM 13873 C CA . GLU A 1 102 ? -1.039 -9.418 1.831 1.00 0.00 102 GLU A CA 6
ATOM 13874 C C . GLU A 1 102 ? 0.121 -8.595 1.277 1.00 0.00 102 GLU A C 6
ATOM 13875 O O . GLU A 1 102 ? 0.894 -8.026 2.022 1.00 0.00 102 GLU A O 6
ATOM 13887 N N . VAL A 1 103 ? 0.218 -8.483 -0.016 1.00 0.00 103 VAL A N 6
ATOM 13888 C CA . VAL A 1 103 ? 1.292 -7.640 -0.609 1.00 0.00 103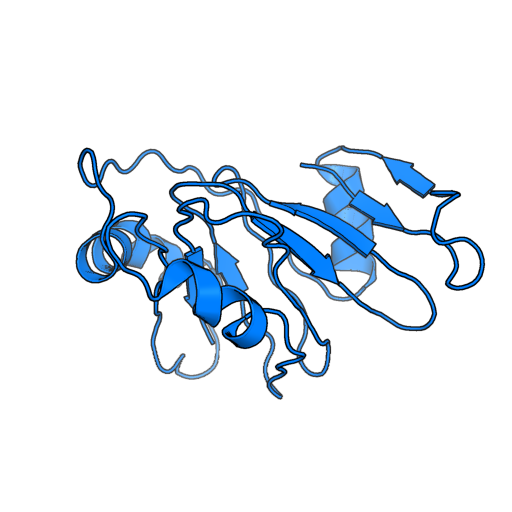 VAL A CA 6
ATOM 13889 C C . VAL A 1 103 ? 0.644 -6.669 -1.596 1.00 0.00 103 VAL A C 6
ATOM 13890 O O . VAL A 1 103 ? -0.184 -7.065 -2.392 1.00 0.00 103 VAL A O 6
ATOM 13903 N N . ARG A 1 104 ? 1.013 -5.409 -1.568 1.00 0.00 104 ARG A N 6
ATOM 13904 C CA . ARG A 1 104 ? 0.401 -4.452 -2.538 1.00 0.00 104 ARG A CA 6
ATOM 13905 C C . ARG A 1 104 ? 1.497 -3.682 -3.276 1.00 0.00 104 ARG A C 6
ATOM 13906 O O . ARG A 1 104 ? 2.478 -3.266 -2.695 1.00 0.00 104 ARG A O 6
ATOM 13927 N N . PHE A 1 105 ? 1.330 -3.490 -4.559 1.00 0.00 105 PHE A N 6
ATOM 13928 C CA . PHE A 1 105 ? 2.350 -2.748 -5.347 1.00 0.00 105 PHE A CA 6
ATOM 13929 C C . PHE A 1 105 ? 1.684 -1.628 -6.148 1.00 0.00 105 PHE A C 6
ATOM 13930 O O . PHE A 1 105 ? 0.854 -1.873 -6.995 1.00 0.00 105 PHE A O 6
ATOM 13947 N N . PHE A 1 106 ? 2.035 -0.401 -5.892 1.00 0.00 106 PHE A N 6
ATOM 13948 C CA . PHE A 1 106 ? 1.408 0.724 -6.640 1.00 0.00 106 PHE A CA 6
ATOM 13949 C C . PHE A 1 106 ? 2.184 0.951 -7.944 1.00 0.00 106 PHE A C 6
ATOM 13950 O O . PHE A 1 106 ? 3.287 0.466 -8.104 1.00 0.00 106 PHE A O 6
ATOM 13967 N N . VAL A 1 107 ? 1.643 1.706 -8.869 1.00 0.00 107 VAL A N 6
ATOM 13968 C CA . VAL A 1 107 ? 2.393 1.976 -10.137 1.00 0.00 107 VAL A CA 6
ATOM 13969 C C . VAL A 1 107 ? 2.162 3.421 -10.585 1.00 0.00 107 VAL A C 6
ATOM 13970 O O . VAL A 1 107 ? 3.030 4.045 -11.160 1.00 0.00 107 VAL A O 6
ATOM 13983 N N . GLU A 1 108 ? 0.997 3.961 -10.339 1.00 0.00 108 GLU A N 6
ATOM 13984 C CA . GLU A 1 108 ? 0.730 5.363 -10.761 1.00 0.00 108 GLU A CA 6
ATOM 13985 C C . GLU A 1 108 ? -0.130 6.053 -9.703 1.00 0.00 108 GLU A C 6
ATOM 13986 O O . GLU A 1 108 ? -1.087 5.494 -9.206 1.00 0.00 108 GLU A O 6
ATOM 13998 N N . GLY A 1 109 ? 0.200 7.267 -9.356 1.00 0.00 109 GLY A N 6
ATOM 13999 C CA . GLY A 1 109 ? -0.598 7.989 -8.336 1.00 0.00 109 GLY A CA 6
ATOM 14000 C C . GLY A 1 109 ? -0.054 7.680 -6.942 1.00 0.00 109 GLY A C 6
ATOM 14001 O O . GLY A 1 109 ? 0.845 6.879 -6.773 1.00 0.00 109 GLY A O 6
ATOM 14005 N N . ALA A 1 110 ? -0.595 8.320 -5.950 1.00 0.00 110 ALA A N 6
ATOM 14006 C CA . ALA A 1 110 ? -0.123 8.089 -4.555 1.00 0.00 110 ALA A CA 6
ATOM 14007 C C . ALA A 1 110 ? -1.161 7.262 -3.795 1.00 0.00 110 ALA A C 6
ATOM 14008 O O . ALA A 1 110 ? -2.297 7.132 -4.206 1.00 0.00 110 ALA A O 6
ATOM 14015 N N . GLY A 1 111 ? -0.772 6.717 -2.681 1.00 0.00 111 GLY A N 6
ATOM 14016 C CA . GLY A 1 111 ? -1.702 5.903 -1.853 1.00 0.00 111 GLY A CA 6
ATOM 14017 C C . GLY A 1 111 ? -1.181 5.907 -0.415 1.00 0.00 111 GLY A C 6
ATOM 14018 O O . GLY A 1 111 ? -0.119 5.389 -0.130 1.00 0.00 111 GLY A O 6
ATOM 14022 N N . LEU A 1 112 ? -1.904 6.504 0.492 1.00 0.00 112 LEU A N 6
ATOM 14023 C CA . LEU A 1 112 ? -1.426 6.551 1.902 1.00 0.00 112 LEU A CA 6
ATOM 14024 C C . LEU A 1 112 ? -1.904 5.296 2.626 1.00 0.00 112 LEU A C 6
ATOM 14025 O O . LEU A 1 112 ? -3.084 5.012 2.683 1.00 0.00 112 LEU A O 6
ATOM 14041 N N . PHE A 1 113 ? -0.993 4.538 3.167 1.00 0.00 113 PHE A N 6
ATOM 14042 C CA . PHE A 1 113 ? -1.390 3.292 3.873 1.00 0.00 113 PHE A CA 6
ATOM 14043 C C . PHE A 1 113 ? -1.208 3.481 5.380 1.00 0.00 113 PHE A C 6
ATOM 14044 O O . PHE A 1 113 ? -0.182 3.941 5.840 1.00 0.00 113 PHE A O 6
ATOM 14061 N N . CYS A 1 114 ? -2.202 3.133 6.152 1.00 0.00 114 CYS A N 6
ATOM 14062 C CA . CYS A 1 114 ? -2.095 3.298 7.629 1.00 0.00 114 CYS A CA 6
ATOM 14063 C C . CYS A 1 114 ? -1.775 1.951 8.277 1.00 0.00 114 CYS A C 6
ATOM 14064 O O . CYS A 1 114 ? -2.138 0.906 7.775 1.00 0.00 114 CYS A O 6
ATOM 14072 N N . LEU A 1 115 ? -1.098 1.970 9.390 1.00 0.00 115 LEU A N 6
ATOM 14073 C CA . LEU A 1 115 ? -0.753 0.694 10.075 1.00 0.00 115 LEU A CA 6
ATOM 14074 C C . LEU A 1 115 ? -0.928 0.856 11.586 1.00 0.00 115 LEU A C 6
ATOM 14075 O O . LEU A 1 115 ? -0.384 1.760 12.186 1.00 0.00 115 LEU A O 6
ATOM 14091 N N . HIS A 1 116 ? -1.673 -0.017 12.207 1.00 0.00 116 HIS A N 6
ATOM 14092 C CA . HIS A 1 116 ? -1.872 0.082 13.682 1.00 0.00 116 HIS A CA 6
ATOM 14093 C C . HIS A 1 116 ? -1.176 -1.099 14.363 1.00 0.00 116 HIS A C 6
ATOM 14094 O O . HIS A 1 116 ? -1.541 -2.241 14.162 1.00 0.00 116 HIS A O 6
ATOM 14109 N N . ILE A 1 117 ? -0.182 -0.838 15.172 1.00 0.00 117 ILE A N 6
ATOM 14110 C CA . ILE A 1 117 ? 0.524 -1.955 15.866 1.00 0.00 117 ILE A CA 6
ATOM 14111 C C . ILE A 1 117 ? 0.726 -1.612 17.347 1.00 0.00 117 ILE A C 6
ATOM 14112 O O . ILE A 1 117 ? 1.492 -0.734 17.695 1.00 0.00 117 ILE A O 6
ATOM 14128 N N . GLY A 1 118 ? 0.049 -2.308 18.217 1.00 0.00 118 GLY A N 6
ATOM 14129 C CA . GLY A 1 118 ? 0.200 -2.040 19.679 1.00 0.00 118 GLY A CA 6
ATOM 14130 C C . GLY A 1 118 ? -0.348 -0.650 20.017 1.00 0.00 118 GLY A C 6
ATOM 14131 O O . GLY A 1 118 ? -1.432 -0.284 19.607 1.00 0.00 118 GLY A O 6
ATOM 14135 N N . ASP A 1 119 ? 0.395 0.126 20.764 1.00 0.00 119 ASP A N 6
ATOM 14136 C CA . ASP A 1 119 ? -0.073 1.493 21.141 1.00 0.00 119 ASP A CA 6
ATOM 14137 C C . ASP A 1 119 ? 0.629 2.548 20.280 1.00 0.00 119 ASP A C 6
ATOM 14138 O O . ASP A 1 119 ? 0.831 3.670 20.700 1.00 0.00 119 ASP A O 6
ATOM 14147 N N . GLU A 1 120 ? 1.007 2.201 19.082 1.00 0.00 120 GLU A N 6
ATOM 14148 C CA . GLU A 1 120 ? 1.692 3.188 18.197 1.00 0.00 120 GLU A CA 6
ATOM 14149 C C . GLU A 1 120 ? 1.023 3.179 16.827 1.00 0.00 120 GLU A C 6
ATOM 14150 O O . GLU A 1 120 ? 0.558 2.153 16.369 1.00 0.00 120 GLU A O 6
ATOM 14162 N N . VAL A 1 121 ? 0.968 4.303 16.159 1.00 0.00 121 VAL A N 6
ATOM 14163 C CA . VAL A 1 121 ? 0.332 4.342 14.816 1.00 0.00 121 VAL A CA 6
ATOM 14164 C C . VAL A 1 121 ? 1.389 4.741 13.785 1.00 0.00 121 VAL A C 6
ATOM 14165 O O . VAL A 1 121 ? 1.968 5.808 13.867 1.00 0.00 121 VAL A O 6
ATOM 14178 N N . PHE A 1 122 ? 1.664 3.900 12.827 1.00 0.00 122 PHE A N 6
ATOM 14179 C CA . PHE A 1 122 ? 2.699 4.230 11.809 1.00 0.00 122 PHE A CA 6
ATOM 14180 C C . PHE A 1 122 ? 2.031 4.940 10.631 1.00 0.00 122 PHE A C 6
ATOM 14181 O O . PHE A 1 122 ? 0.974 4.553 10.174 1.00 0.00 122 PHE A O 6
ATOM 14198 N N . GLN A 1 123 ? 2.671 5.948 10.110 1.00 0.00 123 GLN A N 6
ATOM 14199 C CA . GLN A 1 123 ? 2.124 6.671 8.927 1.00 0.00 123 GLN A CA 6
ATOM 14200 C C . GLN A 1 123 ? 3.189 6.663 7.826 1.00 0.00 123 GLN A C 6
ATOM 14201 O O . GLN A 1 123 ? 4.167 7.378 7.914 1.00 0.00 123 GLN A O 6
ATOM 14215 N N . VAL A 1 124 ? 3.030 5.865 6.802 1.00 0.00 124 VAL A N 6
ATOM 14216 C CA . VAL A 1 124 ? 4.071 5.835 5.730 1.00 0.00 124 VAL A CA 6
ATOM 14217 C C . VAL A 1 124 ? 3.470 6.218 4.382 1.00 0.00 124 VAL A C 6
ATOM 14218 O O . VAL A 1 124 ? 2.429 5.733 3.990 1.00 0.00 124 VAL A O 6
ATOM 14231 N N . LEU A 1 125 ? 4.130 7.090 3.669 1.00 0.00 125 LEU A N 6
ATOM 14232 C CA . LEU A 1 125 ? 3.601 7.510 2.346 1.00 0.00 125 LEU A CA 6
ATOM 14233 C C . LEU A 1 125 ? 4.044 6.482 1.312 1.00 0.00 125 LEU A C 6
ATOM 14234 O O . LEU A 1 125 ? 5.157 5.990 1.346 1.00 0.00 125 LEU A O 6
ATOM 14250 N N . CYS A 1 126 ? 3.164 6.146 0.406 1.00 0.00 126 CYS A N 6
ATOM 14251 C CA . CYS A 1 126 ? 3.495 5.131 -0.628 1.00 0.00 126 CYS A CA 6
ATOM 14252 C C . CYS A 1 126 ? 3.522 5.784 -2.013 1.00 0.00 126 CYS A C 6
ATOM 14253 O O . CYS A 1 126 ? 2.578 6.426 -2.427 1.00 0.00 126 CYS A O 6
ATOM 14261 N N . GLU A 1 127 ? 4.610 5.640 -2.722 1.00 0.00 127 GLU A N 6
ATOM 14262 C CA . GLU A 1 127 ? 4.728 6.262 -4.072 1.00 0.00 127 GLU A CA 6
ATOM 14263 C C . GLU A 1 127 ? 4.234 5.267 -5.123 1.00 0.00 127 GLU A C 6
ATOM 14264 O O . GLU A 1 127 ? 3.689 4.233 -4.796 1.00 0.00 127 GLU A O 6
ATOM 14276 N N . LYS A 1 128 ? 4.409 5.568 -6.383 1.00 0.00 128 LYS A N 6
ATOM 14277 C CA . LYS A 1 128 ? 3.935 4.636 -7.442 1.00 0.00 128 LYS A CA 6
ATOM 14278 C C . LYS A 1 128 ? 4.629 3.290 -7.311 1.00 0.00 128 LYS A C 6
ATOM 14279 O O . LYS A 1 128 ? 4.069 2.329 -6.843 1.00 0.00 128 LYS A O 6
ATOM 14298 N N . ASN A 1 129 ? 5.835 3.199 -7.758 1.00 0.00 129 ASN A N 6
ATOM 14299 C CA . ASN A 1 129 ? 6.550 1.900 -7.686 1.00 0.00 129 ASN A CA 6
ATOM 14300 C C . ASN A 1 129 ? 6.824 1.521 -6.233 1.00 0.00 129 ASN A C 6
ATOM 14301 O O . ASN A 1 129 ? 7.712 0.743 -5.945 1.00 0.00 129 ASN A O 6
ATOM 14312 N N . ASP A 1 130 ? 6.106 2.092 -5.307 1.00 0.00 130 ASP A N 6
ATOM 14313 C CA . ASP A 1 130 ? 6.372 1.791 -3.874 1.00 0.00 130 ASP A CA 6
ATOM 14314 C C . ASP A 1 130 ? 5.783 0.423 -3.535 1.00 0.00 130 ASP A C 6
ATOM 14315 O O . ASP A 1 130 ? 4.714 0.057 -3.983 1.00 0.00 130 ASP A O 6
ATOM 14324 N N . LEU A 1 131 ? 6.498 -0.335 -2.747 1.00 0.00 131 LEU A N 6
ATOM 14325 C CA . LEU A 1 131 ? 6.026 -1.695 -2.365 1.00 0.00 131 LEU A CA 6
ATOM 14326 C C . LEU A 1 131 ? 5.901 -1.799 -0.845 1.00 0.00 131 LEU A C 6
ATOM 14327 O O . LEU A 1 131 ? 6.816 -1.481 -0.112 1.00 0.00 131 LEU A O 6
ATOM 14343 N N . ILE A 1 132 ? 4.786 -2.275 -0.369 1.00 0.00 132 ILE A N 6
ATOM 14344 C CA . ILE A 1 132 ? 4.616 -2.434 1.101 1.00 0.00 132 ILE A CA 6
ATOM 14345 C C . ILE A 1 132 ? 3.815 -3.708 1.388 1.00 0.00 132 ILE A C 6
ATOM 14346 O O . ILE A 1 132 ? 2.905 -4.053 0.661 1.00 0.00 132 ILE A O 6
ATOM 14362 N N . SER A 1 133 ? 4.133 -4.400 2.446 1.00 0.00 133 SER A N 6
ATOM 14363 C CA . SER A 1 133 ? 3.372 -5.639 2.779 1.00 0.00 133 SER A CA 6
ATOM 14364 C C . SER A 1 133 ? 3.299 -5.778 4.299 1.00 0.00 133 SER A C 6
ATOM 14365 O O . SER A 1 133 ? 4.310 -5.851 4.965 1.00 0.00 133 SER A O 6
ATOM 14373 N N . VAL A 1 134 ? 2.118 -5.799 4.858 1.00 0.00 134 VAL A N 6
ATOM 14374 C CA . VAL A 1 134 ? 1.998 -5.912 6.341 1.00 0.00 134 VAL A CA 6
ATOM 14375 C C . VAL A 1 134 ? 1.450 -7.298 6.708 1.00 0.00 134 VAL A C 6
ATOM 14376 O O . VAL A 1 134 ? 0.725 -7.897 5.941 1.00 0.00 134 VAL A O 6
ATOM 14389 N N . PRO A 1 135 ? 1.790 -7.803 7.874 1.00 0.00 135 PRO A N 6
ATOM 14390 C CA . PRO A 1 135 ? 1.319 -9.141 8.347 1.00 0.00 135 PRO A CA 6
ATOM 14391 C C . PRO A 1 135 ? -0.207 -9.227 8.458 1.00 0.00 135 PRO A C 6
ATOM 14392 O O . PRO A 1 135 ? -0.916 -8.274 8.204 1.00 0.00 135 PRO A O 6
ATOM 14403 N N . ALA A 1 136 ? -0.710 -10.371 8.833 1.00 0.00 136 ALA A N 6
ATOM 14404 C CA . ALA A 1 136 ? -2.184 -10.540 8.966 1.00 0.00 136 ALA A CA 6
ATOM 14405 C C . ALA A 1 136 ? -2.625 -10.179 10.387 1.00 0.00 136 ALA A C 6
ATOM 14406 O O . ALA A 1 136 ? -1.817 -9.841 11.228 1.00 0.00 136 ALA A O 6
ATOM 14413 N N . HIS A 1 137 ? -3.906 -10.243 10.649 1.00 0.00 137 HIS A N 6
ATOM 14414 C CA . HIS A 1 137 ? -4.432 -9.907 12.006 1.00 0.00 137 HIS A CA 6
ATOM 14415 C C . HIS A 1 137 ? -4.132 -8.450 12.333 1.00 0.00 137 HIS A C 6
ATOM 14416 O O . HIS A 1 137 ? -4.541 -7.935 13.354 1.00 0.00 137 HIS A O 6
ATOM 14431 N N . THR A 1 138 ? -3.441 -7.774 11.461 1.00 0.00 138 THR A N 6
ATOM 14432 C CA . THR A 1 138 ? -3.140 -6.342 11.711 1.00 0.00 138 THR A CA 6
ATOM 14433 C C . THR A 1 138 ? -4.151 -5.491 10.924 1.00 0.00 138 THR A C 6
ATOM 14434 O O . THR A 1 138 ? -4.191 -5.557 9.711 1.00 0.00 138 THR A O 6
ATOM 14445 N N . PRO A 1 139 ? -4.974 -4.704 11.584 1.00 0.00 139 PRO A N 6
ATOM 14446 C CA . PRO A 1 139 ? -5.988 -3.862 10.882 1.00 0.00 139 PRO A CA 6
ATOM 14447 C C . PRO A 1 139 ? -5.328 -2.697 10.146 1.00 0.00 139 PRO A C 6
ATOM 14448 O O . PRO A 1 139 ? -4.467 -2.023 10.676 1.00 0.00 139 PRO A O 6
ATOM 14459 N N . HIS A 1 140 ? -5.749 -2.430 8.946 1.00 0.00 140 HIS A N 6
ATOM 14460 C CA . HIS A 1 140 ? -5.175 -1.282 8.194 1.00 0.00 140 HIS A CA 6
ATOM 14461 C C . HIS A 1 140 ? -6.300 -0.519 7.488 1.00 0.00 140 HIS A C 6
ATOM 14462 O O . HIS A 1 140 ? -7.370 -1.048 7.260 1.00 0.00 140 HIS A O 6
ATOM 14476 N N . TRP A 1 141 ? -6.053 0.696 7.098 1.00 0.00 141 TRP A N 6
ATOM 14477 C CA . TRP A 1 141 ? -7.087 1.473 6.357 1.00 0.00 141 TRP A CA 6
ATOM 14478 C C . TRP A 1 141 ? -6.360 2.459 5.429 1.00 0.00 141 TRP A C 6
ATOM 14479 O O . TRP A 1 141 ? -5.260 2.885 5.718 1.00 0.00 141 TRP A O 6
ATOM 14500 N N . PHE A 1 142 ? -6.932 2.802 4.306 1.00 0.00 142 PHE A N 6
ATOM 14501 C CA . PHE A 1 142 ? -6.225 3.735 3.372 1.00 0.00 142 PHE A CA 6
ATOM 14502 C C . PHE A 1 142 ? -6.578 5.170 3.747 1.00 0.00 142 PHE A C 6
ATOM 14503 O O . PHE A 1 142 ? -7.705 5.468 4.045 1.00 0.00 142 PHE A O 6
ATOM 14520 N N . ASP A 1 143 ? -5.632 6.066 3.735 1.00 0.00 143 ASP A N 6
ATOM 14521 C CA . ASP A 1 143 ? -5.965 7.474 4.090 1.00 0.00 143 ASP A CA 6
ATOM 14522 C C . ASP A 1 143 ? -6.173 8.273 2.800 1.00 0.00 143 ASP A C 6
ATOM 14523 O O . ASP A 1 143 ? -5.240 8.546 2.071 1.00 0.00 143 ASP A O 6
ATOM 14532 N N . MET A 1 144 ? -7.390 8.647 2.510 1.00 0.00 144 MET A N 6
ATOM 14533 C CA . MET A 1 144 ? -7.650 9.424 1.267 1.00 0.00 144 MET A CA 6
ATOM 14534 C C . MET A 1 144 ? -7.792 10.911 1.586 1.00 0.00 144 MET A C 6
ATOM 14535 O O . MET A 1 144 ? -6.996 11.724 1.163 1.00 0.00 144 MET A O 6
ATOM 14549 N N . GLY A 1 145 ? -8.811 11.270 2.313 1.00 0.00 145 GLY A N 6
ATOM 14550 C CA . GLY A 1 145 ? -9.027 12.708 2.650 1.00 0.00 145 GLY A CA 6
ATOM 14551 C C . GLY A 1 145 ? -9.653 13.405 1.441 1.00 0.00 145 GLY A C 6
ATOM 14552 O O . GLY A 1 145 ? -10.373 14.377 1.562 1.00 0.00 145 GLY A O 6
ATOM 14556 N N . SER A 1 146 ? -9.349 12.921 0.274 1.00 0.00 146 SER A N 6
ATOM 14557 C CA . SER A 1 146 ? -9.877 13.535 -0.974 1.00 0.00 146 SER A CA 6
ATOM 14558 C C . SER A 1 146 ? -10.206 12.425 -1.964 1.00 0.00 146 SER A C 6
ATOM 14559 O O . SER A 1 146 ? -9.999 11.261 -1.685 1.00 0.00 146 SER A O 6
ATOM 14567 N N . GLU A 1 147 ? -10.711 12.763 -3.121 1.00 0.00 147 GLU A N 6
ATOM 14568 C CA . GLU A 1 147 ? -11.046 11.709 -4.126 1.00 0.00 147 GLU A CA 6
ATOM 14569 C C . GLU A 1 147 ? -10.132 11.811 -5.367 1.00 0.00 147 GLU A C 6
ATOM 14570 O O . GLU A 1 147 ? -10.597 12.104 -6.451 1.00 0.00 147 GLU A O 6
ATOM 14582 N N . PRO A 1 148 ? -8.843 11.552 -5.233 1.00 0.00 148 PRO A N 6
ATOM 14583 C CA . PRO A 1 148 ? -7.893 11.604 -6.375 1.00 0.00 148 PRO A CA 6
ATOM 14584 C C . PRO A 1 148 ? -7.767 10.250 -7.079 1.00 0.00 148 PRO A C 6
ATOM 14585 O O . PRO A 1 148 ? -8.046 9.213 -6.508 1.00 0.00 148 PRO A O 6
ATOM 14596 N N . ASN A 1 149 ? -7.337 10.253 -8.306 1.00 0.00 149 ASN A N 6
ATOM 14597 C CA . ASN A 1 149 ? -7.186 8.975 -9.041 1.00 0.00 149 ASN A CA 6
ATOM 14598 C C . ASN A 1 149 ? -5.862 8.325 -8.643 1.00 0.00 149 ASN A C 6
ATOM 14599 O O . ASN A 1 149 ? -4.838 8.974 -8.557 1.00 0.00 149 ASN A O 6
ATOM 14610 N N . PHE A 1 150 ? -5.882 7.048 -8.389 1.00 0.00 150 PHE A N 6
ATOM 14611 C CA . PHE A 1 150 ? -4.625 6.344 -7.981 1.00 0.00 150 PHE A CA 6
ATOM 14612 C C . PHE A 1 150 ? -4.674 4.888 -8.454 1.00 0.00 150 PHE A C 6
ATOM 14613 O O . PHE A 1 150 ? -5.724 4.358 -8.759 1.00 0.00 150 PHE A O 6
ATOM 14630 N N . THR A 1 151 ? -3.536 4.249 -8.531 1.00 0.00 151 THR A N 6
ATOM 14631 C CA . THR A 1 151 ? -3.498 2.831 -9.000 1.00 0.00 151 THR A CA 6
ATOM 14632 C C . THR A 1 151 ? -2.813 1.953 -7.952 1.00 0.00 151 THR A C 6
ATOM 14633 O O . THR A 1 151 ? -1.728 2.250 -7.494 1.00 0.00 151 THR A O 6
ATOM 14644 N N . ALA A 1 152 ? -3.439 0.868 -7.579 1.00 0.00 152 ALA A N 6
ATOM 14645 C CA . ALA A 1 152 ? -2.826 -0.042 -6.571 1.00 0.00 152 ALA A CA 6
ATOM 14646 C C . ALA A 1 152 ? -2.942 -1.493 -7.040 1.00 0.00 152 ALA A C 6
ATOM 14647 O O . ALA A 1 152 ? -3.814 -1.846 -7.808 1.00 0.00 152 ALA A O 6
ATOM 14654 N N . ILE A 1 153 ? -2.073 -2.328 -6.551 1.00 0.00 153 ILE A N 6
ATOM 14655 C CA . ILE A 1 153 ? -2.124 -3.773 -6.923 1.00 0.00 153 ILE A CA 6
ATOM 14656 C C . ILE A 1 153 ? -2.220 -4.620 -5.658 1.00 0.00 153 ILE A C 6
ATOM 14657 O O . ILE A 1 153 ? -1.470 -4.435 -4.744 1.00 0.00 153 ILE A O 6
ATOM 14673 N N . ARG A 1 154 ? -3.148 -5.535 -5.595 1.00 0.00 154 ARG A N 6
ATOM 14674 C CA . ARG A 1 154 ? -3.282 -6.389 -4.376 1.00 0.00 154 ARG A CA 6
ATOM 14675 C C . ARG A 1 154 ? -3.000 -7.844 -4.754 1.00 0.00 154 ARG A C 6
ATOM 14676 O O . ARG A 1 154 ? -3.518 -8.355 -5.726 1.00 0.00 154 ARG A O 6
ATOM 14697 N N . ILE A 1 155 ? -2.170 -8.508 -3.994 1.00 0.00 155 ILE A N 6
ATOM 14698 C CA . ILE A 1 155 ? -1.834 -9.927 -4.304 1.00 0.00 155 ILE A CA 6
ATOM 14699 C C . ILE A 1 155 ? -2.190 -10.823 -3.113 1.00 0.00 155 ILE A C 6
ATOM 14700 O O . ILE A 1 155 ? -1.904 -10.493 -1.980 1.00 0.00 155 ILE A O 6
ATOM 14716 N N . PHE A 1 156 ? -2.788 -11.964 -3.355 1.00 0.00 156 PHE A N 6
ATOM 14717 C CA . PHE A 1 156 ? -3.133 -12.883 -2.230 1.00 0.00 156 PHE A CA 6
ATOM 14718 C C . PHE A 1 156 ? -3.727 -14.173 -2.802 1.00 0.00 156 PHE A C 6
ATOM 14719 O O . PHE A 1 156 ? -4.181 -14.210 -3.929 1.00 0.00 156 PHE A O 6
ATOM 14743 N N . SER A 1 1 ? 7.343 8.061 -0.081 1.00 0.00 1 SER A N 7
ATOM 14744 C CA . SER A 1 1 ? 8.701 7.701 0.416 1.00 0.00 1 SER A CA 7
ATOM 14745 C C . SER A 1 1 ? 8.945 8.368 1.770 1.00 0.00 1 SER A C 7
ATOM 14746 O O . SER A 1 1 ? 9.880 9.126 1.939 1.00 0.00 1 SER A O 7
ATOM 14756 N N . ALA A 1 2 ? 8.111 8.097 2.738 1.00 0.00 2 ALA A N 7
ATOM 14757 C CA . ALA A 1 2 ? 8.303 8.728 4.081 1.00 0.00 2 ALA A CA 7
ATOM 14758 C C . ALA A 1 2 ? 7.733 7.817 5.162 1.00 0.00 2 ALA A C 7
ATOM 14759 O O . ALA A 1 2 ? 6.802 7.076 4.924 1.00 0.00 2 ALA A O 7
ATOM 14766 N N . LEU A 1 3 ? 8.262 7.875 6.361 1.00 0.00 3 LEU A N 7
ATOM 14767 C CA . LEU A 1 3 ? 7.713 7.029 7.441 1.00 0.00 3 LEU A CA 7
ATOM 14768 C C . LEU A 1 3 ? 7.569 7.902 8.682 1.00 0.00 3 LEU A C 7
ATOM 14769 O O . LEU A 1 3 ? 8.508 8.525 9.135 1.00 0.00 3 LEU A O 7
ATOM 14785 N N . THR A 1 4 ? 6.389 7.952 9.225 1.00 0.00 4 THR A N 7
ATOM 14786 C CA . THR A 1 4 ? 6.150 8.780 10.431 1.00 0.00 4 THR A CA 7
ATOM 14787 C C . THR A 1 4 ? 5.439 7.911 11.458 1.00 0.00 4 THR A C 7
ATOM 14788 O O . THR A 1 4 ? 4.511 7.210 11.134 1.00 0.00 4 THR A O 7
ATOM 14799 N N . ILE A 1 5 ? 5.832 7.955 12.691 1.00 0.00 5 ILE A N 7
ATOM 14800 C CA . ILE A 1 5 ? 5.113 7.129 13.699 1.00 0.00 5 ILE A CA 7
ATOM 14801 C C . ILE A 1 5 ? 5.041 7.897 15.005 1.00 0.00 5 ILE A C 7
ATOM 14802 O O . ILE A 1 5 ? 6.066 8.183 15.597 1.00 0.00 5 ILE A O 7
ATOM 14818 N N . PHE A 1 6 ? 3.879 8.251 15.489 1.00 0.00 6 PHE A N 7
ATOM 14819 C CA . PHE A 1 6 ? 3.806 9.005 16.768 1.00 0.00 6 PHE A CA 7
ATOM 14820 C C . PHE A 1 6 ? 3.289 8.068 17.856 1.00 0.00 6 PHE A C 7
ATOM 14821 O O . PHE A 1 6 ? 2.807 6.989 17.577 1.00 0.00 6 PHE A O 7
ATOM 14838 N N . SER A 1 7 ? 3.359 8.473 19.093 1.00 0.00 7 SER A N 7
ATOM 14839 C CA . SER A 1 7 ? 2.847 7.602 20.184 1.00 0.00 7 SER A CA 7
ATOM 14840 C C . SER A 1 7 ? 1.331 7.798 20.327 1.00 0.00 7 SER A C 7
ATOM 14841 O O . SER A 1 7 ? 0.794 8.842 20.014 1.00 0.00 7 SER A O 7
ATOM 14849 N N . VAL A 1 8 ? 0.650 6.799 20.818 1.00 0.00 8 VAL A N 7
ATOM 14850 C CA . VAL A 1 8 ? -0.829 6.920 21.008 1.00 0.00 8 VAL A CA 7
ATOM 14851 C C . VAL A 1 8 ? -1.136 8.070 21.977 1.00 0.00 8 VAL A C 7
ATOM 14852 O O . VAL A 1 8 ? -2.227 8.604 21.984 1.00 0.00 8 VAL A O 7
ATOM 14865 N N . LYS A 1 9 ? -0.191 8.458 22.796 1.00 0.00 9 LYS A N 7
ATOM 14866 C CA . LYS A 1 9 ? -0.449 9.573 23.756 1.00 0.00 9 LYS A CA 7
ATOM 14867 C C . LYS A 1 9 ? 0.048 10.906 23.177 1.00 0.00 9 LYS A C 7
ATOM 14868 O O . LYS A 1 9 ? -0.539 11.945 23.406 1.00 0.00 9 LYS A O 7
ATOM 14887 N N . ASP A 1 10 ? 1.135 10.884 22.445 1.00 0.00 10 ASP A N 7
ATOM 14888 C CA . ASP A 1 10 ? 1.686 12.151 21.862 1.00 0.00 10 ASP A CA 7
ATOM 14889 C C . ASP A 1 10 ? 1.627 12.113 20.327 1.00 0.00 10 ASP A C 7
ATOM 14890 O O . ASP A 1 10 ? 2.583 11.743 19.676 1.00 0.00 10 ASP A O 7
ATOM 14899 N N . PRO A 1 11 ? 0.516 12.494 19.752 1.00 0.00 11 PRO A N 7
ATOM 14900 C CA . PRO A 1 11 ? 0.334 12.504 18.275 1.00 0.00 11 PRO A CA 7
ATOM 14901 C C . PRO A 1 11 ? 0.835 13.800 17.616 1.00 0.00 11 PRO A C 7
ATOM 14902 O O . PRO A 1 11 ? 0.877 13.912 16.407 1.00 0.00 11 PRO A O 7
ATOM 14913 N N . GLN A 1 12 ? 1.180 14.789 18.397 1.00 0.00 12 GLN A N 7
ATOM 14914 C CA . GLN A 1 12 ? 1.638 16.088 17.811 1.00 0.00 12 GLN A CA 7
ATOM 14915 C C . GLN A 1 12 ? 3.155 16.083 17.574 1.00 0.00 12 GLN A C 7
ATOM 14916 O O . GLN A 1 12 ? 3.656 16.789 16.719 1.00 0.00 12 GLN A O 7
ATOM 14930 N N . ASN A 1 13 ? 3.886 15.300 18.316 1.00 0.00 13 ASN A N 7
ATOM 14931 C CA . ASN A 1 13 ? 5.369 15.249 18.125 1.00 0.00 13 ASN A CA 7
ATOM 14932 C C . ASN A 1 13 ? 5.806 13.794 17.996 1.00 0.00 13 ASN A C 7
ATOM 14933 O O . ASN A 1 13 ? 5.847 13.077 18.975 1.00 0.00 13 ASN A O 7
ATOM 14944 N N . SER A 1 14 ? 6.116 13.325 16.818 1.00 0.00 14 SER A N 7
ATOM 14945 C CA . SER A 1 14 ? 6.519 11.901 16.691 1.00 0.00 14 SER A CA 7
ATOM 14946 C C . SER A 1 14 ? 7.908 11.668 17.273 1.00 0.00 14 SER A C 7
ATOM 14947 O O . SER A 1 14 ? 8.808 12.467 17.116 1.00 0.00 14 SER A O 7
ATOM 14955 N N . LEU A 1 15 ? 8.087 10.554 17.919 1.00 0.00 15 LEU A N 7
ATOM 14956 C CA . LEU A 1 15 ? 9.414 10.223 18.490 1.00 0.00 15 LEU A CA 7
ATOM 14957 C C . LEU A 1 15 ? 10.202 9.414 17.459 1.00 0.00 15 LEU A C 7
ATOM 14958 O O . LEU A 1 15 ? 11.231 8.847 17.767 1.00 0.00 15 LEU A O 7
ATOM 14974 N N . TRP A 1 16 ? 9.778 9.415 16.216 1.00 0.00 16 TRP A N 7
ATOM 14975 C CA . TRP A 1 16 ? 10.586 8.705 15.181 1.00 0.00 16 TRP A CA 7
ATOM 14976 C C . TRP A 1 16 ? 10.176 9.112 13.760 1.00 0.00 16 TRP A C 7
ATOM 14977 O O . TRP A 1 16 ? 9.135 8.715 13.283 1.00 0.00 16 TRP A O 7
ATOM 14998 N N . HIS A 1 17 ? 10.970 9.892 13.077 1.00 0.00 17 HIS A N 7
ATOM 14999 C CA . HIS A 1 17 ? 10.601 10.274 11.676 1.00 0.00 17 HIS A CA 7
ATOM 15000 C C . HIS A 1 17 ? 11.849 10.259 10.812 1.00 0.00 17 HIS A C 7
ATOM 15001 O O . HIS A 1 17 ? 12.811 10.958 11.063 1.00 0.00 17 HIS A O 7
ATOM 15016 N N . SER A 1 18 ? 11.831 9.462 9.796 1.00 0.00 18 SER A N 7
ATOM 15017 C CA . SER A 1 18 ? 13.013 9.381 8.894 1.00 0.00 18 SER A CA 7
ATOM 15018 C C . SER A 1 18 ? 12.620 8.797 7.537 1.00 0.00 18 SER A C 7
ATOM 15019 O O . SER A 1 18 ? 11.802 7.900 7.463 1.00 0.00 18 SER A O 7
ATOM 15027 N N . THR A 1 19 ? 13.228 9.249 6.471 1.00 0.00 19 THR A N 7
ATOM 15028 C CA . THR A 1 19 ? 12.900 8.637 5.153 1.00 0.00 19 THR A CA 7
ATOM 15029 C C . THR A 1 19 ? 14.188 8.328 4.383 1.00 0.00 19 THR A C 7
ATOM 15030 O O . THR A 1 19 ? 14.703 9.150 3.652 1.00 0.00 19 THR A O 7
ATOM 15041 N N . ASN A 1 20 ? 14.661 7.110 4.479 1.00 0.00 20 ASN A N 7
ATOM 15042 C CA . ASN A 1 20 ? 15.855 6.678 3.702 1.00 0.00 20 ASN A CA 7
ATOM 15043 C C . ASN A 1 20 ? 15.567 5.278 3.148 1.00 0.00 20 ASN A C 7
ATOM 15044 O O . ASN A 1 20 ? 14.825 4.528 3.753 1.00 0.00 20 ASN A O 7
ATOM 15055 N N . ALA A 1 21 ? 16.115 4.883 2.029 1.00 0.00 21 ALA A N 7
ATOM 15056 C CA . ALA A 1 21 ? 15.781 3.507 1.560 1.00 0.00 21 ALA A CA 7
ATOM 15057 C C . ALA A 1 21 ? 16.167 2.501 2.659 1.00 0.00 21 ALA A C 7
ATOM 15058 O O . ALA A 1 21 ? 15.351 1.714 3.082 1.00 0.00 21 ALA A O 7
ATOM 15065 N N . GLU A 1 22 ? 17.397 2.490 3.117 1.00 0.00 22 GLU A N 7
ATOM 15066 C CA . GLU A 1 22 ? 17.791 1.496 4.169 1.00 0.00 22 GLU A CA 7
ATOM 15067 C C . GLU A 1 22 ? 17.073 1.777 5.493 1.00 0.00 22 GLU A C 7
ATOM 15068 O O . GLU A 1 22 ? 16.809 0.878 6.260 1.00 0.00 22 GLU A O 7
ATOM 15080 N N . GLU A 1 23 ? 16.782 3.009 5.788 1.00 0.00 23 GLU A N 7
ATOM 15081 C CA . GLU A 1 23 ? 16.105 3.300 7.086 1.00 0.00 23 GLU A CA 7
ATOM 15082 C C . GLU A 1 23 ? 14.651 2.823 7.027 1.00 0.00 23 GLU A C 7
ATOM 15083 O O . GLU A 1 23 ? 14.168 2.188 7.940 1.00 0.00 23 GLU A O 7
ATOM 15095 N N . ILE A 1 24 ? 13.942 3.126 5.975 1.00 0.00 24 ILE A N 7
ATOM 15096 C CA . ILE A 1 24 ? 12.521 2.687 5.877 1.00 0.00 24 ILE A CA 7
ATOM 15097 C C . ILE A 1 24 ? 12.449 1.159 5.753 1.00 0.00 24 ILE A C 7
ATOM 15098 O O . ILE A 1 24 ? 11.614 0.519 6.362 1.00 0.00 24 ILE A O 7
ATOM 15114 N N . GLN A 1 25 ? 13.311 0.569 4.972 1.00 0.00 25 GLN A N 7
ATOM 15115 C CA . GLN A 1 25 ? 13.280 -0.914 4.814 1.00 0.00 25 GLN A CA 7
ATOM 15116 C C . GLN A 1 25 ? 13.682 -1.601 6.126 1.00 0.00 25 GLN A C 7
ATOM 15117 O O . GLN A 1 25 ? 13.093 -2.576 6.522 1.00 0.00 25 GLN A O 7
ATOM 15131 N N . GLN A 1 26 ? 14.698 -1.117 6.784 1.00 0.00 26 GLN A N 7
ATOM 15132 C CA . GLN A 1 26 ? 15.148 -1.756 8.061 1.00 0.00 26 GLN A CA 7
ATOM 15133 C C . GLN A 1 26 ? 14.095 -1.596 9.167 1.00 0.00 26 GLN A C 7
ATOM 15134 O O . GLN A 1 26 ? 13.819 -2.520 9.904 1.00 0.00 26 GLN A O 7
ATOM 15148 N N . GLN A 1 27 ? 13.526 -0.429 9.309 1.00 0.00 27 GLN A N 7
ATOM 15149 C CA . GLN A 1 27 ? 12.512 -0.202 10.385 1.00 0.00 27 GLN A CA 7
ATOM 15150 C C . GLN A 1 27 ? 11.239 -0.992 10.080 1.00 0.00 27 GLN A C 7
ATOM 15151 O O . GLN A 1 27 ? 10.655 -1.621 10.941 1.00 0.00 27 GLN A O 7
ATOM 15165 N N . LEU A 1 28 ? 10.802 -0.938 8.860 1.00 0.00 28 LEU A N 7
ATOM 15166 C CA . LEU A 1 28 ? 9.556 -1.660 8.476 1.00 0.00 28 LEU A CA 7
ATOM 15167 C C . LEU A 1 28 ? 9.790 -3.177 8.527 1.00 0.00 28 LEU A C 7
ATOM 15168 O O . LEU A 1 28 ? 8.933 -3.938 8.937 1.00 0.00 28 LEU A O 7
ATOM 15184 N N . ASN A 1 29 ? 10.947 -3.616 8.126 1.00 0.00 29 ASN A N 7
ATOM 15185 C CA . ASN A 1 29 ? 11.254 -5.076 8.158 1.00 0.00 29 ASN A CA 7
ATOM 15186 C C . ASN A 1 29 ? 11.320 -5.553 9.608 1.00 0.00 29 ASN A C 7
ATOM 15187 O O . ASN A 1 29 ? 10.915 -6.651 9.934 1.00 0.00 29 ASN A O 7
ATOM 15198 N N . ALA A 1 30 ? 11.845 -4.737 10.477 1.00 0.00 30 ALA A N 7
ATOM 15199 C CA . ALA A 1 30 ? 11.961 -5.141 11.904 1.00 0.00 30 ALA A CA 7
ATOM 15200 C C . ALA A 1 30 ? 10.575 -5.490 12.441 1.00 0.00 30 ALA A C 7
ATOM 15201 O O . ALA A 1 30 ? 10.443 -6.145 13.456 1.00 0.00 30 ALA A O 7
ATOM 15208 N N . LYS A 1 31 ? 9.540 -5.079 11.760 1.00 0.00 31 LYS A N 7
ATOM 15209 C CA . LYS A 1 31 ? 8.169 -5.415 12.230 1.00 0.00 31 LYS A CA 7
ATOM 15210 C C . LYS A 1 31 ? 7.635 -6.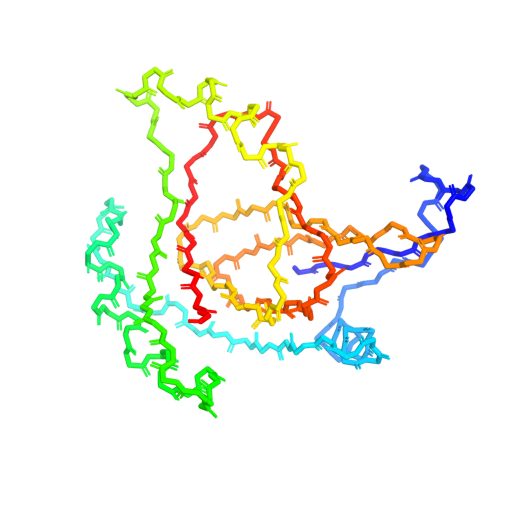619 11.442 1.00 0.00 31 LYS A C 7
ATOM 15211 O O . LYS A 1 31 ? 6.514 -7.046 11.636 1.00 0.00 31 LYS A O 7
ATOM 15230 N N . GLY A 1 32 ? 8.437 -7.189 10.577 1.00 0.00 32 GLY A N 7
ATOM 15231 C CA . GLY A 1 32 ? 7.967 -8.388 9.813 1.00 0.00 32 GLY A CA 7
ATOM 15232 C C . GLY A 1 32 ? 7.167 -7.969 8.577 1.00 0.00 32 GLY A C 7
ATOM 15233 O O . GLY A 1 32 ? 6.361 -8.723 8.069 1.00 0.00 32 GLY A O 7
ATOM 15237 N N . VAL A 1 33 ? 7.392 -6.783 8.084 1.00 0.00 33 VAL A N 7
ATOM 15238 C CA . VAL A 1 33 ? 6.653 -6.321 6.871 1.00 0.00 33 VAL A CA 7
ATOM 15239 C C . VAL A 1 33 ? 7.645 -6.144 5.713 1.00 0.00 33 VAL A C 7
ATOM 15240 O O . VAL A 1 33 ? 8.761 -5.704 5.901 1.00 0.00 33 VAL A O 7
ATOM 15253 N N . ARG A 1 34 ? 7.256 -6.497 4.518 1.00 0.00 34 ARG A N 7
ATOM 15254 C CA . ARG A 1 34 ? 8.191 -6.352 3.364 1.00 0.00 34 ARG A CA 7
ATOM 15255 C C . ARG A 1 34 ? 8.121 -4.925 2.812 1.00 0.00 34 ARG A C 7
ATOM 15256 O O . ARG A 1 34 ? 7.069 -4.321 2.754 1.00 0.00 34 ARG A O 7
ATOM 15277 N N . PHE A 1 35 ? 9.238 -4.385 2.403 1.00 0.00 35 PHE A N 7
ATOM 15278 C CA . PHE A 1 35 ? 9.249 -3.001 1.846 1.00 0.00 35 PHE A CA 7
ATOM 15279 C C . PHE A 1 35 ? 10.423 -2.865 0.873 1.00 0.00 35 PHE A C 7
ATOM 15280 O O . PHE A 1 35 ? 11.566 -3.042 1.242 1.00 0.00 35 PHE A O 7
ATOM 15297 N N . GLU A 1 36 ? 10.152 -2.560 -0.368 1.00 0.00 36 GLU A N 7
ATOM 15298 C CA . GLU A 1 36 ? 11.259 -2.423 -1.359 1.00 0.00 36 GLU A CA 7
ATOM 15299 C C . GLU A 1 36 ? 10.874 -1.364 -2.393 1.00 0.00 36 GLU A C 7
ATOM 15300 O O . GLU A 1 36 ? 9.740 -0.944 -2.460 1.00 0.00 36 GLU A O 7
ATOM 15312 N N . ARG A 1 37 ? 11.801 -0.931 -3.203 1.00 0.00 37 ARG A N 7
ATOM 15313 C CA . ARG A 1 37 ? 11.466 0.099 -4.230 1.00 0.00 37 ARG A CA 7
ATOM 15314 C C . ARG A 1 37 ? 11.414 -0.556 -5.613 1.00 0.00 37 ARG A C 7
ATOM 15315 O O . ARG A 1 37 ? 12.346 -1.216 -6.028 1.00 0.00 37 ARG A O 7
ATOM 15336 N N . TRP A 1 38 ? 10.330 -0.389 -6.329 1.00 0.00 38 TRP A N 7
ATOM 15337 C CA . TRP A 1 38 ? 10.229 -1.016 -7.682 1.00 0.00 38 TRP A CA 7
ATOM 15338 C C . TRP A 1 38 ? 10.336 0.065 -8.754 1.00 0.00 38 TRP A C 7
ATOM 15339 O O . TRP A 1 38 ? 9.942 1.197 -8.554 1.00 0.00 38 TRP A O 7
ATOM 15360 N N . GLN A 1 39 ? 10.870 -0.276 -9.892 1.00 0.00 39 GLN A N 7
ATOM 15361 C CA . GLN A 1 39 ? 11.008 0.732 -10.978 1.00 0.00 39 GLN A CA 7
ATOM 15362 C C . GLN A 1 39 ? 9.846 0.588 -11.967 1.00 0.00 39 GLN A C 7
ATOM 15363 O O . GLN A 1 39 ? 9.731 -0.399 -12.666 1.00 0.00 39 GLN A O 7
ATOM 15377 N N . ALA A 1 40 ? 8.976 1.557 -12.018 1.00 0.00 40 ALA A N 7
ATOM 15378 C CA . ALA A 1 40 ? 7.814 1.465 -12.949 1.00 0.00 40 ALA A CA 7
ATOM 15379 C C . ALA A 1 40 ? 8.236 1.906 -14.352 1.00 0.00 40 ALA A C 7
ATOM 15380 O O . ALA A 1 40 ? 7.985 3.018 -14.771 1.00 0.00 40 ALA A O 7
ATOM 15387 N N . ASP A 1 41 ? 8.878 1.032 -15.080 1.00 0.00 41 ASP A N 7
ATOM 15388 C CA . ASP A 1 41 ? 9.325 1.378 -16.459 1.00 0.00 41 ASP A CA 7
ATOM 15389 C C . ASP A 1 41 ? 8.319 0.852 -17.487 1.00 0.00 41 ASP A C 7
ATOM 15390 O O . ASP A 1 41 ? 8.489 1.035 -18.677 1.00 0.00 41 ASP A O 7
ATOM 15399 N N . ARG A 1 42 ? 7.279 0.188 -17.051 1.00 0.00 42 ARG A N 7
ATOM 15400 C CA . ARG A 1 42 ? 6.290 -0.350 -18.030 1.00 0.00 42 ARG A CA 7
ATOM 15401 C C . ARG A 1 42 ? 5.228 0.716 -18.316 1.00 0.00 42 ARG A C 7
ATOM 15402 O O . ARG A 1 42 ? 4.561 1.199 -17.423 1.00 0.00 42 ARG A O 7
ATOM 15423 N N . ASP A 1 43 ? 5.069 1.087 -19.560 1.00 0.00 43 ASP A N 7
ATOM 15424 C CA . ASP A 1 43 ? 4.052 2.119 -19.914 1.00 0.00 43 ASP A CA 7
ATOM 15425 C C . ASP A 1 43 ? 2.739 1.438 -20.314 1.00 0.00 43 ASP A C 7
ATOM 15426 O O . ASP A 1 43 ? 2.686 0.687 -21.267 1.00 0.00 43 ASP A O 7
ATOM 15435 N N . LEU A 1 44 ? 1.680 1.693 -19.593 1.00 0.00 44 LEU A N 7
ATOM 15436 C CA . LEU A 1 44 ? 0.371 1.059 -19.933 1.00 0.00 44 LEU A CA 7
ATOM 15437 C C . LEU A 1 44 ? -0.398 1.958 -20.889 1.00 0.00 44 LEU A C 7
ATOM 15438 O O . LEU A 1 44 ? -1.495 1.642 -21.303 1.00 0.00 44 LEU A O 7
ATOM 15454 N N . GLY A 1 45 ? 0.157 3.081 -21.221 1.00 0.00 45 GLY A N 7
ATOM 15455 C CA . GLY A 1 45 ? -0.550 4.021 -22.132 1.00 0.00 45 GLY A CA 7
ATOM 15456 C C . GLY A 1 45 ? -0.751 5.336 -21.387 1.00 0.00 45 GLY A C 7
ATOM 15457 O O . GLY A 1 45 ? 0.093 5.737 -20.611 1.00 0.00 45 GLY A O 7
ATOM 15461 N N . ALA A 1 46 ? -1.854 6.013 -21.570 1.00 0.00 46 ALA A N 7
ATOM 15462 C CA . ALA A 1 46 ? -2.055 7.279 -20.820 1.00 0.00 46 ALA A CA 7
ATOM 15463 C C . ALA A 1 46 ? -2.795 6.971 -19.517 1.00 0.00 46 ALA A C 7
ATOM 15464 O O . ALA A 1 46 ? -2.330 7.284 -18.440 1.00 0.00 46 ALA A O 7
ATOM 15471 N N . ALA A 1 47 ? -3.936 6.336 -19.605 1.00 0.00 47 ALA A N 7
ATOM 15472 C CA . ALA A 1 47 ? -4.693 5.987 -18.375 1.00 0.00 47 ALA A CA 7
ATOM 15473 C C . ALA A 1 47 ? -4.431 4.511 -18.026 1.00 0.00 47 ALA A C 7
ATOM 15474 O O . ALA A 1 47 ? -4.628 3.641 -18.854 1.00 0.00 47 ALA A O 7
ATOM 15481 N N . PRO A 1 48 ? -4.005 4.211 -16.823 1.00 0.00 48 PRO A N 7
ATOM 15482 C CA . PRO A 1 48 ? -3.744 2.813 -16.398 1.00 0.00 48 PRO A CA 7
ATOM 15483 C C . PRO A 1 48 ? -5.033 2.104 -16.003 1.00 0.00 48 PRO A C 7
ATOM 15484 O O . PRO A 1 48 ? -5.884 2.672 -15.350 1.00 0.00 48 PRO A O 7
ATOM 15495 N N . THR A 1 49 ? -5.180 0.868 -16.368 1.00 0.00 49 THR A N 7
ATOM 15496 C CA . THR A 1 49 ? -6.409 0.110 -15.994 1.00 0.00 49 THR A CA 7
ATOM 15497 C C . THR A 1 49 ? -6.014 -0.970 -14.989 1.00 0.00 49 THR A C 7
ATOM 15498 O O . THR A 1 49 ? -4.853 -1.135 -14.678 1.00 0.00 49 THR A O 7
ATOM 15509 N N . ALA A 1 50 ? -6.953 -1.699 -14.458 1.00 0.00 50 ALA A N 7
ATOM 15510 C CA . ALA A 1 50 ? -6.576 -2.737 -13.460 1.00 0.00 50 ALA A CA 7
ATOM 15511 C C . ALA A 1 50 ? -6.040 -4.000 -14.140 1.00 0.00 50 ALA A C 7
ATOM 15512 O O . ALA A 1 50 ? -4.988 -4.494 -13.791 1.00 0.00 50 ALA A O 7
ATOM 15519 N N . GLU A 1 51 ? -6.755 -4.540 -15.086 1.00 0.00 51 GLU A N 7
ATOM 15520 C CA . GLU A 1 51 ? -6.275 -5.785 -15.756 1.00 0.00 51 GLU A CA 7
ATOM 15521 C C . GLU A 1 51 ? -4.999 -5.498 -16.545 1.00 0.00 51 GLU A C 7
ATOM 15522 O O . GLU A 1 51 ? -4.098 -6.314 -16.613 1.00 0.00 51 GLU A O 7
ATOM 15534 N N . THR A 1 52 ? -4.934 -4.362 -17.177 1.00 0.00 52 THR A N 7
ATOM 15535 C CA . THR A 1 52 ? -3.722 -4.069 -17.994 1.00 0.00 52 THR A CA 7
ATOM 15536 C C . THR A 1 52 ? -2.516 -3.910 -17.062 1.00 0.00 52 THR A C 7
ATOM 15537 O O . THR A 1 52 ? -1.550 -4.636 -17.175 1.00 0.00 52 THR A O 7
ATOM 15548 N N . VAL A 1 53 ? -2.529 -2.962 -16.170 1.00 0.00 53 VAL A N 7
ATOM 15549 C CA . VAL A 1 53 ? -1.333 -2.793 -15.295 1.00 0.00 53 VAL A CA 7
ATOM 15550 C C . VAL A 1 53 ? -1.033 -4.146 -14.644 1.00 0.00 53 VAL A C 7
ATOM 15551 O O . VAL A 1 53 ? 0.097 -4.488 -14.383 1.00 0.00 53 VAL A O 7
ATOM 15564 N N . ILE A 1 54 ? -2.046 -4.924 -14.392 1.00 0.00 54 ILE A N 7
ATOM 15565 C CA . ILE A 1 54 ? -1.819 -6.260 -13.768 1.00 0.00 54 ILE A CA 7
ATOM 15566 C C . ILE A 1 54 ? -0.912 -7.108 -14.666 1.00 0.00 54 ILE A C 7
ATOM 15567 O O . ILE A 1 54 ? 0.041 -7.706 -14.207 1.00 0.00 54 ILE A O 7
ATOM 15583 N N . ALA A 1 55 ? -1.210 -7.184 -15.934 1.00 0.00 55 ALA A N 7
ATOM 15584 C CA . ALA A 1 55 ? -0.373 -8.016 -16.850 1.00 0.00 55 ALA A CA 7
ATOM 15585 C C . ALA A 1 55 ? 1.030 -7.408 -17.002 1.00 0.00 55 ALA A C 7
ATOM 15586 O O . ALA A 1 55 ? 2.011 -8.113 -17.136 1.00 0.00 55 ALA A O 7
ATOM 15593 N N . ALA A 1 56 ? 1.120 -6.106 -17.023 1.00 0.00 56 ALA A N 7
ATOM 15594 C CA . ALA A 1 56 ? 2.473 -5.498 -17.218 1.00 0.00 56 ALA A CA 7
ATOM 15595 C C . ALA A 1 56 ? 3.326 -5.730 -15.971 1.00 0.00 56 ALA A C 7
ATOM 15596 O O . ALA A 1 56 ? 4.388 -6.312 -16.061 1.00 0.00 56 ALA A O 7
ATOM 15603 N N . TYR A 1 57 ? 2.926 -5.284 -14.813 1.00 0.00 57 TYR A N 7
ATOM 15604 C CA . TYR A 1 57 ? 3.793 -5.497 -13.624 1.00 0.00 57 TYR A CA 7
ATOM 15605 C C . TYR A 1 57 ? 3.698 -6.955 -13.171 1.00 0.00 57 TYR A C 7
ATOM 15606 O O . TYR A 1 57 ? 4.247 -7.335 -12.158 1.00 0.00 57 TYR A O 7
ATOM 15624 N N . GLN A 1 58 ? 3.029 -7.779 -13.930 1.00 0.00 58 GLN A N 7
ATOM 15625 C CA . GLN A 1 58 ? 2.926 -9.219 -13.561 1.00 0.00 58 GLN A CA 7
ATOM 15626 C C . GLN A 1 58 ? 4.335 -9.782 -13.402 1.00 0.00 58 GLN A C 7
ATOM 15627 O O . GLN A 1 58 ? 4.636 -10.502 -12.470 1.00 0.00 58 GLN A O 7
ATOM 15641 N N . HIS A 1 59 ? 5.197 -9.453 -14.317 1.00 0.00 59 HIS A N 7
ATOM 15642 C CA . HIS A 1 59 ? 6.592 -9.949 -14.258 1.00 0.00 59 HIS A CA 7
ATOM 15643 C C . HIS A 1 59 ? 7.202 -9.548 -12.911 1.00 0.00 59 HIS A C 7
ATOM 15644 O O . HIS A 1 59 ? 8.072 -10.212 -12.379 1.00 0.00 59 HIS A O 7
ATOM 15659 N N . ALA A 1 60 ? 6.744 -8.460 -12.363 1.00 0.00 60 ALA A N 7
ATOM 15660 C CA . ALA A 1 60 ? 7.280 -7.990 -11.057 1.00 0.00 60 ALA A CA 7
ATOM 15661 C C . ALA A 1 60 ? 6.630 -8.774 -9.909 1.00 0.00 60 ALA A C 7
ATOM 15662 O O . ALA A 1 60 ? 7.220 -8.968 -8.864 1.00 0.00 60 ALA A O 7
ATOM 15669 N N . ILE A 1 61 ? 5.420 -9.217 -10.098 1.00 0.00 61 ILE A N 7
ATOM 15670 C CA . ILE A 1 61 ? 4.709 -9.983 -9.030 1.00 0.00 61 ILE A CA 7
ATOM 15671 C C . ILE A 1 61 ? 5.447 -11.297 -8.740 1.00 0.00 61 ILE A C 7
ATOM 15672 O O . ILE A 1 61 ? 5.466 -11.779 -7.625 1.00 0.00 61 ILE A O 7
ATOM 15688 N N . ASP A 1 62 ? 6.038 -11.884 -9.740 1.00 0.00 62 ASP A N 7
ATOM 15689 C CA . ASP A 1 62 ? 6.762 -13.176 -9.546 1.00 0.00 62 ASP A CA 7
ATOM 15690 C C . ASP A 1 62 ? 7.954 -13.021 -8.589 1.00 0.00 62 ASP A C 7
ATOM 15691 O O . ASP A 1 62 ? 8.250 -13.905 -7.810 1.00 0.00 62 ASP A O 7
ATOM 15700 N N . LYS A 1 63 ? 8.633 -11.910 -8.630 1.00 0.00 63 LYS A N 7
ATOM 15701 C CA . LYS A 1 63 ? 9.804 -11.666 -7.725 1.00 0.00 63 LYS A CA 7
ATOM 15702 C C . LYS A 1 63 ? 9.341 -11.068 -6.396 1.00 0.00 63 LYS A C 7
ATOM 15703 O O . LYS A 1 63 ? 10.049 -11.080 -5.409 1.00 0.00 63 LYS A O 7
ATOM 15722 N N . LEU A 1 64 ? 8.168 -10.524 -6.382 1.00 0.00 64 LEU A N 7
ATOM 15723 C CA . LEU A 1 64 ? 7.673 -9.898 -5.128 1.00 0.00 64 LEU A CA 7
ATOM 15724 C C . LEU A 1 64 ? 7.689 -10.949 -4.028 1.00 0.00 64 LEU A C 7
ATOM 15725 O O . LEU A 1 64 ? 8.553 -10.938 -3.174 1.00 0.00 64 LEU A O 7
ATOM 15741 N N . VAL A 1 65 ? 6.777 -11.864 -4.041 1.00 0.00 65 VAL A N 7
ATOM 15742 C CA . VAL A 1 65 ? 6.801 -12.906 -2.991 1.00 0.00 65 VAL A CA 7
ATOM 15743 C C . VAL A 1 65 ? 6.346 -14.224 -3.582 1.00 0.00 65 VAL A C 7
ATOM 15744 O O . VAL A 1 65 ? 5.245 -14.345 -4.081 1.00 0.00 65 VAL A O 7
ATOM 15757 N N . ALA A 1 66 ? 7.168 -15.227 -3.500 1.00 0.00 66 ALA A N 7
ATOM 15758 C CA . ALA A 1 66 ? 6.749 -16.545 -4.028 1.00 0.00 66 ALA A CA 7
ATOM 15759 C C . ALA A 1 66 ? 6.371 -17.432 -2.839 1.00 0.00 66 ALA A C 7
ATOM 15760 O O . ALA A 1 66 ? 7.215 -17.890 -2.093 1.00 0.00 66 ALA A O 7
ATOM 15767 N N . GLU A 1 67 ? 5.102 -17.682 -2.669 1.00 0.00 67 GLU A N 7
ATOM 15768 C CA . GLU A 1 67 ? 4.641 -18.545 -1.545 1.00 0.00 67 GLU A CA 7
ATOM 15769 C C . GLU A 1 67 ? 3.200 -18.973 -1.816 1.00 0.00 67 GLU A C 7
ATOM 15770 O O . GLU A 1 67 ? 2.521 -18.381 -2.630 1.00 0.00 67 GLU A O 7
ATOM 15782 N N . LYS A 1 68 ? 2.715 -19.970 -1.131 1.00 0.00 68 LYS A N 7
ATOM 15783 C CA . LYS A 1 68 ? 1.304 -20.397 -1.356 1.00 0.00 68 LYS A CA 7
ATOM 15784 C C . LYS A 1 68 ? 1.003 -20.415 -2.856 1.00 0.00 68 LYS A C 7
ATOM 15785 O O . LYS A 1 68 ? 1.888 -20.292 -3.678 1.00 0.00 68 LYS A O 7
ATOM 15804 N N . GLY A 1 69 ? -0.237 -20.584 -3.226 1.00 0.00 69 GLY A N 7
ATOM 15805 C CA . GLY A 1 69 ? -0.579 -20.620 -4.676 1.00 0.00 69 GLY A CA 7
ATOM 15806 C C . GLY A 1 69 ? -0.188 -19.294 -5.331 1.00 0.00 69 GLY A C 7
ATOM 15807 O O . GLY A 1 69 ? 0.238 -19.262 -6.469 1.00 0.00 69 GLY A O 7
ATOM 15811 N N . TYR A 1 70 ? -0.327 -18.204 -4.622 1.00 0.00 70 TYR A N 7
ATOM 15812 C CA . TYR A 1 70 ? 0.034 -16.876 -5.201 1.00 0.00 70 TYR A CA 7
ATOM 15813 C C . TYR A 1 70 ? -0.374 -16.831 -6.675 1.00 0.00 70 TYR A C 7
ATOM 15814 O O . TYR A 1 70 ? 0.452 -16.827 -7.566 1.00 0.00 70 TYR A O 7
ATOM 15832 N N . GLN A 1 71 ? -1.647 -16.802 -6.944 1.00 0.00 71 GLN A N 7
ATOM 15833 C CA . GLN A 1 71 ? -2.096 -16.761 -8.359 1.00 0.00 71 GLN A CA 7
ATOM 15834 C C . GLN A 1 71 ? -3.301 -15.835 -8.498 1.00 0.00 71 GLN A C 7
ATOM 15835 O O . GLN A 1 71 ? -3.954 -15.817 -9.523 1.00 0.00 71 GLN A O 7
ATOM 15849 N N . SER A 1 72 ? -3.604 -15.057 -7.488 1.00 0.00 72 SER A N 7
ATOM 15850 C CA . SER A 1 72 ? -4.770 -14.137 -7.609 1.00 0.00 72 SER A CA 7
ATOM 15851 C C . SER A 1 72 ? -4.392 -12.727 -7.147 1.00 0.00 72 SER A C 7
ATOM 15852 O O . SER A 1 72 ? -3.898 -12.514 -6.057 1.00 0.00 72 SER A O 7
ATOM 15860 N N . TRP A 1 73 ? -4.652 -11.768 -7.985 1.00 0.00 73 TRP A N 7
ATOM 15861 C CA . TRP A 1 73 ? -4.347 -10.356 -7.630 1.00 0.00 73 TRP A CA 7
ATOM 15862 C C . TRP A 1 73 ? -5.283 -9.404 -8.380 1.00 0.00 73 TRP A C 7
ATOM 15863 O O . TRP A 1 73 ? -5.735 -9.690 -9.469 1.00 0.00 73 TRP A O 7
ATOM 15884 N N . ASP A 1 74 ? -5.576 -8.273 -7.791 1.00 0.00 74 ASP A N 7
ATOM 15885 C CA . ASP A 1 74 ? -6.489 -7.292 -8.448 1.00 0.00 74 ASP A CA 7
ATOM 15886 C C . ASP A 1 74 ? -6.008 -5.869 -8.153 1.00 0.00 74 ASP A C 7
ATOM 15887 O O . ASP A 1 74 ? -5.170 -5.654 -7.302 1.00 0.00 74 ASP A O 7
ATOM 15896 N N . VAL A 1 75 ? -6.530 -4.896 -8.858 1.00 0.00 75 VAL A N 7
ATOM 15897 C CA . VAL A 1 75 ? -6.102 -3.486 -8.626 1.00 0.00 75 VAL A CA 7
ATOM 15898 C C . VAL A 1 75 ? -7.275 -2.670 -8.094 1.00 0.00 75 VAL A C 7
ATOM 15899 O O . VAL A 1 75 ? -8.425 -2.984 -8.333 1.00 0.00 75 VAL A O 7
ATOM 15912 N N . ILE A 1 76 ? -6.991 -1.619 -7.375 1.00 0.00 76 ILE A N 7
ATOM 15913 C CA . ILE A 1 76 ? -8.081 -0.769 -6.829 1.00 0.00 76 ILE A CA 7
ATOM 15914 C C . ILE A 1 76 ? -7.858 0.672 -7.282 1.00 0.00 76 ILE A C 7
ATOM 15915 O O . ILE A 1 76 ? -7.074 1.404 -6.705 1.00 0.00 76 ILE A O 7
ATOM 15931 N N . SER A 1 77 ? -8.542 1.088 -8.317 1.00 0.00 77 SER A N 7
ATOM 15932 C CA . SER A 1 77 ? -8.385 2.478 -8.822 1.00 0.00 77 SER A CA 7
ATOM 15933 C C . SER A 1 77 ? -9.720 3.220 -8.730 1.00 0.00 77 SER A C 7
ATOM 15934 O O . SER A 1 77 ? -10.756 2.688 -9.079 1.00 0.00 77 SER A O 7
ATOM 15942 N N . LEU A 1 78 ? -9.699 4.445 -8.273 1.00 0.00 78 LEU A N 7
ATOM 15943 C CA . LEU A 1 78 ? -10.960 5.231 -8.164 1.00 0.00 78 LEU A CA 7
ATOM 15944 C C . LEU A 1 78 ? -10.895 6.425 -9.120 1.00 0.00 78 LEU A C 7
ATOM 15945 O O . LEU A 1 78 ? -9.898 7.110 -9.206 1.00 0.00 78 LEU A O 7
ATOM 15961 N N . ARG A 1 79 ? -11.946 6.670 -9.853 1.00 0.00 79 ARG A N 7
ATOM 15962 C CA . ARG A 1 79 ? -11.938 7.813 -10.816 1.00 0.00 79 ARG A CA 7
ATOM 15963 C C . ARG A 1 79 ? -12.573 9.054 -10.171 1.00 0.00 79 ARG A C 7
ATOM 15964 O O . ARG A 1 79 ? -13.512 8.960 -9.408 1.00 0.00 79 ARG A O 7
ATOM 15985 N N . ALA A 1 80 ? -12.065 10.218 -10.487 1.00 0.00 80 ALA A N 7
ATOM 15986 C CA . ALA A 1 80 ? -12.631 11.479 -9.913 1.00 0.00 80 ALA A CA 7
ATOM 15987 C C . ALA A 1 80 ? -13.889 11.884 -10.694 1.00 0.00 80 ALA A C 7
ATOM 15988 O O . ALA A 1 80 ? -14.788 12.516 -10.176 1.00 0.00 80 ALA A O 7
ATOM 15995 N N . ASP A 1 81 ? -13.937 11.523 -11.942 1.00 0.00 81 ASP A N 7
ATOM 15996 C CA . ASP A 1 81 ? -15.116 11.877 -12.791 1.00 0.00 81 ASP A CA 7
ATOM 15997 C C . ASP A 1 81 ? -16.186 10.793 -12.639 1.00 0.00 81 ASP A C 7
ATOM 15998 O O . ASP A 1 81 ? -16.983 10.556 -13.525 1.00 0.00 81 ASP A O 7
ATOM 16007 N N . ASN A 1 82 ? -16.215 10.154 -11.502 1.00 0.00 82 ASN A N 7
ATOM 16008 C CA . ASN A 1 82 ? -17.236 9.099 -11.249 1.00 0.00 82 ASN A CA 7
ATOM 16009 C C . ASN A 1 82 ? -17.879 9.319 -9.868 1.00 0.00 82 ASN A C 7
ATOM 16010 O O . ASN A 1 82 ? -17.409 8.791 -8.884 1.00 0.00 82 ASN A O 7
ATOM 16021 N N . PRO A 1 83 ? -18.941 10.082 -9.781 1.00 0.00 83 PRO A N 7
ATOM 16022 C CA . PRO A 1 83 ? -19.624 10.344 -8.474 1.00 0.00 83 PRO A CA 7
ATOM 16023 C C . PRO A 1 83 ? -19.814 9.058 -7.661 1.00 0.00 83 PRO A C 7
ATOM 16024 O O . PRO A 1 83 ? -19.945 9.078 -6.448 1.00 0.00 83 PRO A O 7
ATOM 16035 N N . GLN A 1 84 ? -19.849 7.943 -8.328 1.00 0.00 84 GLN A N 7
ATOM 16036 C CA . GLN A 1 84 ? -20.056 6.660 -7.605 1.00 0.00 84 GLN A CA 7
ATOM 16037 C C . GLN A 1 84 ? -18.794 6.338 -6.801 1.00 0.00 84 GLN A C 7
ATOM 16038 O O . GLN A 1 84 ? -18.762 5.405 -6.029 1.00 0.00 84 GLN A O 7
ATOM 16052 N N . LYS A 1 85 ? -17.767 7.130 -6.950 1.00 0.00 85 LYS A N 7
ATOM 16053 C CA . LYS A 1 85 ? -16.518 6.901 -6.165 1.00 0.00 85 LYS A CA 7
ATOM 16054 C C . LYS A 1 85 ? -16.668 7.558 -4.786 1.00 0.00 85 LYS A C 7
ATOM 16055 O O . LYS A 1 85 ? -16.004 7.210 -3.833 1.00 0.00 85 LYS A O 7
ATOM 16074 N N . GLU A 1 86 ? -17.529 8.528 -4.683 1.00 0.00 86 GLU A N 7
ATOM 16075 C CA . GLU A 1 86 ? -17.699 9.208 -3.365 1.00 0.00 86 GLU A CA 7
ATOM 16076 C C . GLU A 1 86 ? -18.125 8.142 -2.349 1.00 0.00 86 GLU A C 7
ATOM 16077 O O . GLU A 1 86 ? -17.589 8.050 -1.257 1.00 0.00 86 GLU A O 7
ATOM 16089 N N . ALA A 1 87 ? -19.061 7.311 -2.711 1.00 0.00 87 ALA A N 7
ATOM 16090 C CA . ALA A 1 87 ? -19.504 6.224 -1.792 1.00 0.00 87 ALA A CA 7
ATOM 16091 C C . ALA A 1 87 ? -18.354 5.230 -1.585 1.00 0.00 87 ALA A C 7
ATOM 16092 O O . ALA A 1 87 ? -18.311 4.512 -0.606 1.00 0.00 87 ALA A O 7
ATOM 16099 N N . LEU A 1 88 ? -17.434 5.171 -2.511 1.00 0.00 88 LEU A N 7
ATOM 16100 C CA . LEU A 1 88 ? -16.294 4.212 -2.390 1.00 0.00 88 LEU A CA 7
ATOM 16101 C C . LEU A 1 88 ? -15.380 4.640 -1.241 1.00 0.00 88 LEU A C 7
ATOM 16102 O O . LEU A 1 88 ? -14.634 3.842 -0.716 1.00 0.00 88 LEU A O 7
ATOM 16118 N N . ARG A 1 89 ? -15.415 5.885 -0.846 1.00 0.00 89 ARG A N 7
ATOM 16119 C CA . ARG A 1 89 ? -14.514 6.289 0.273 1.00 0.00 89 ARG A CA 7
ATOM 16120 C C . ARG A 1 89 ? -14.865 5.447 1.506 1.00 0.00 89 ARG A C 7
ATOM 16121 O O . ARG A 1 89 ? -14.040 4.737 2.000 1.00 0.00 89 ARG A O 7
ATOM 16142 N N . GLU A 1 90 ? -16.090 5.498 1.973 1.00 0.00 90 GLU A N 7
ATOM 16143 C CA . GLU A 1 90 ? -16.495 4.667 3.174 1.00 0.00 90 GLU A CA 7
ATOM 16144 C C . GLU A 1 90 ? -16.285 3.184 2.858 1.00 0.00 90 GLU A C 7
ATOM 16145 O O . GLU A 1 90 ? -16.064 2.347 3.709 1.00 0.00 90 GLU A O 7
ATOM 16157 N N . LYS A 1 91 ? -16.378 2.902 1.614 1.00 0.00 91 LYS A N 7
ATOM 16158 C CA . LYS A 1 91 ? -16.215 1.494 1.158 1.00 0.00 91 LYS A CA 7
ATOM 16159 C C . LYS A 1 91 ? -14.789 1.003 1.475 1.00 0.00 91 LYS A C 7
ATOM 16160 O O . LYS A 1 91 ? -14.595 -0.122 1.887 1.00 0.00 91 LYS A O 7
ATOM 16179 N N . PHE A 1 92 ? -13.797 1.843 1.333 1.00 0.00 92 PHE A N 7
ATOM 16180 C CA . PHE A 1 92 ? -12.400 1.421 1.662 1.00 0.00 92 PHE A CA 7
ATOM 16181 C C . PHE A 1 92 ? -11.947 2.018 2.998 1.00 0.00 92 PHE A C 7
ATOM 16182 O O . PHE A 1 92 ? -10.886 1.704 3.501 1.00 0.00 92 PHE A O 7
ATOM 16199 N N . LEU A 1 93 ? -12.713 2.913 3.541 1.00 0.00 93 LEU A N 7
ATOM 16200 C CA . LEU A 1 93 ? -12.314 3.589 4.812 1.00 0.00 93 LEU A CA 7
ATOM 16201 C C . LEU A 1 93 ? -12.759 2.783 6.017 1.00 0.00 93 LEU A C 7
ATOM 16202 O O . LEU A 1 93 ? -12.571 3.221 7.136 1.00 0.00 93 LEU A O 7
ATOM 16218 N N . ASN A 1 94 ? -13.331 1.615 5.851 1.00 0.00 94 ASN A N 7
ATOM 16219 C CA . ASN A 1 94 ? -13.744 0.842 7.048 1.00 0.00 94 ASN A CA 7
ATOM 16220 C C . ASN A 1 94 ? -12.688 -0.221 7.322 1.00 0.00 94 ASN A C 7
ATOM 16221 O O . ASN A 1 94 ? -11.775 -0.411 6.543 1.00 0.00 94 ASN A O 7
ATOM 16232 N N . GLU A 1 95 ? -12.796 -0.915 8.411 1.00 0.00 95 GLU A N 7
ATOM 16233 C CA . GLU A 1 95 ? -11.784 -1.958 8.712 1.00 0.00 95 GLU A CA 7
ATOM 16234 C C . GLU A 1 95 ? -12.025 -3.189 7.832 1.00 0.00 95 GLU A C 7
ATOM 16235 O O . GLU A 1 95 ? -13.106 -3.744 7.797 1.00 0.00 95 GLU A O 7
ATOM 16247 N N . HIS A 1 96 ? -11.015 -3.626 7.139 1.00 0.00 96 HIS A N 7
ATOM 16248 C CA . HIS A 1 96 ? -11.153 -4.833 6.278 1.00 0.00 96 HIS A CA 7
ATOM 16249 C C . HIS A 1 96 ? -9.891 -5.688 6.474 1.00 0.00 96 HIS A C 7
ATOM 16250 O O . HIS A 1 96 ? -8.785 -5.224 6.281 1.00 0.00 96 HIS A O 7
ATOM 16264 N N . THR A 1 97 ? -10.040 -6.917 6.912 1.00 0.00 97 THR A N 7
ATOM 16265 C CA . THR A 1 97 ? -8.838 -7.769 7.174 1.00 0.00 97 THR A CA 7
ATOM 16266 C C . THR A 1 97 ? -8.971 -9.158 6.546 1.00 0.00 97 THR A C 7
ATOM 16267 O O . THR A 1 97 ? -10.053 -9.673 6.348 1.00 0.00 97 THR A O 7
ATOM 16278 N N . HIS A 1 98 ? -7.852 -9.770 6.271 1.00 0.00 98 HIS A N 7
ATOM 16279 C CA . HIS A 1 98 ? -7.851 -11.144 5.695 1.00 0.00 98 HIS A CA 7
ATOM 16280 C C . HIS A 1 98 ? -6.873 -12.016 6.483 1.00 0.00 98 HIS A C 7
ATOM 16281 O O . HIS A 1 98 ? -5.989 -11.523 7.154 1.00 0.00 98 HIS A O 7
ATOM 16295 N N . GLY A 1 99 ? -7.031 -13.308 6.405 1.00 0.00 99 GLY A N 7
ATOM 16296 C CA . GLY A 1 99 ? -6.122 -14.223 7.151 1.00 0.00 99 GLY A CA 7
ATOM 16297 C C . GLY A 1 99 ? -4.867 -14.529 6.321 1.00 0.00 99 GLY A C 7
ATOM 16298 O O . GLY A 1 99 ? -4.215 -15.532 6.528 1.00 0.00 99 GLY A O 7
ATOM 16302 N N . GLU A 1 100 ? -4.498 -13.667 5.408 1.00 0.00 100 GLU A N 7
ATOM 16303 C CA . GLU A 1 100 ? -3.261 -13.903 4.602 1.00 0.00 100 GLU A CA 7
ATOM 16304 C C . GLU A 1 100 ? -2.623 -12.540 4.327 1.00 0.00 100 GLU A C 7
ATOM 16305 O O . GLU A 1 100 ? -3.308 -11.606 3.960 1.00 0.00 100 GLU A O 7
ATOM 16317 N N . ASP A 1 101 ? -1.341 -12.380 4.528 1.00 0.00 101 ASP A N 7
ATOM 16318 C CA . ASP A 1 101 ? -0.719 -11.044 4.310 1.00 0.00 101 ASP A CA 7
ATOM 16319 C C . ASP A 1 101 ? -0.608 -10.705 2.821 1.00 0.00 101 ASP A C 7
ATOM 16320 O O . ASP A 1 101 ? -0.059 -11.456 2.041 1.00 0.00 101 ASP A O 7
ATOM 16329 N N . GLU A 1 102 ? -1.146 -9.577 2.429 1.00 0.00 102 GLU A N 7
ATOM 16330 C CA . GLU A 1 102 ? -1.094 -9.193 0.991 1.00 0.00 102 GLU A CA 7
ATOM 16331 C C . GLU A 1 102 ? -0.135 -8.025 0.820 1.00 0.00 102 GLU A C 7
ATOM 16332 O O . GLU A 1 102 ? 0.231 -7.359 1.768 1.00 0.00 102 GLU A O 7
ATOM 16344 N N . VAL A 1 103 ? 0.287 -7.789 -0.384 1.00 0.00 103 VAL A N 7
ATOM 16345 C CA . VAL A 1 103 ? 1.238 -6.685 -0.640 1.00 0.00 103 VAL A CA 7
ATOM 16346 C C . VAL A 1 103 ? 0.561 -5.619 -1.495 1.00 0.00 103 VAL A C 7
ATOM 16347 O O . VAL A 1 103 ? -0.186 -5.924 -2.398 1.00 0.00 103 VAL A O 7
ATOM 16360 N N . ARG A 1 104 ? 0.837 -4.371 -1.227 1.00 0.00 104 ARG A N 7
ATOM 16361 C CA . ARG A 1 104 ? 0.228 -3.287 -2.043 1.00 0.00 104 ARG A CA 7
ATOM 16362 C C . ARG A 1 104 ? 1.333 -2.561 -2.804 1.00 0.00 104 ARG A C 7
ATOM 16363 O O . ARG A 1 104 ? 2.229 -1.990 -2.214 1.00 0.00 104 ARG A O 7
ATOM 16384 N N . PHE A 1 105 ? 1.268 -2.564 -4.110 1.00 0.00 105 PHE A N 7
ATOM 16385 C CA . PHE A 1 105 ? 2.309 -1.857 -4.915 1.00 0.00 105 PHE A CA 7
ATOM 16386 C C . PHE A 1 105 ? 1.633 -0.730 -5.685 1.00 0.00 105 PHE A C 7
ATOM 16387 O O . PHE A 1 105 ? 0.743 -0.960 -6.476 1.00 0.00 105 PHE A O 7
ATOM 16404 N N . PHE A 1 106 ? 2.017 0.489 -5.451 1.00 0.00 106 PHE A N 7
ATOM 16405 C CA . PHE A 1 106 ? 1.353 1.617 -6.160 1.00 0.00 106 PHE A CA 7
ATOM 16406 C C . PHE A 1 106 ? 2.108 1.911 -7.439 1.00 0.00 106 PHE A C 7
ATOM 16407 O O . PHE A 1 106 ? 3.184 2.399 -7.371 1.00 0.00 106 PHE A O 7
ATOM 16424 N N . VAL A 1 107 ? 1.563 1.645 -8.598 1.00 0.00 107 VAL A N 7
ATOM 16425 C CA . VAL A 1 107 ? 2.341 1.944 -9.842 1.00 0.00 107 VAL A CA 7
ATOM 16426 C C . VAL A 1 107 ? 1.872 3.253 -10.468 1.00 0.00 107 VAL A C 7
ATOM 16427 O O . VAL A 1 107 ? 2.579 3.858 -11.248 1.00 0.00 107 VAL A O 7
ATOM 16440 N N . GLU A 1 108 ? 0.702 3.708 -10.132 1.00 0.00 108 GLU A N 7
ATOM 16441 C CA . GLU A 1 108 ? 0.223 4.990 -10.711 1.00 0.00 108 GLU A CA 7
ATOM 16442 C C . GLU A 1 108 ? -0.588 5.736 -9.654 1.00 0.00 108 GLU A C 7
ATOM 16443 O O . GLU A 1 108 ? -1.579 5.240 -9.154 1.00 0.00 108 GLU A O 7
ATOM 16455 N N . GLY A 1 109 ? -0.171 6.918 -9.305 1.00 0.00 109 GLY A N 7
ATOM 16456 C CA . GLY A 1 109 ? -0.907 7.693 -8.274 1.00 0.00 109 GLY A CA 7
ATOM 16457 C C . GLY A 1 109 ? -0.329 7.369 -6.897 1.00 0.00 109 GLY A C 7
ATOM 16458 O O . GLY A 1 109 ? 0.537 6.529 -6.758 1.00 0.00 109 GLY A O 7
ATOM 16462 N N . ALA A 1 110 ? -0.795 8.042 -5.885 1.00 0.00 110 ALA A N 7
ATOM 16463 C CA . ALA A 1 110 ? -0.266 7.791 -4.512 1.00 0.00 110 ALA A CA 7
ATOM 16464 C C . ALA A 1 110 ? -1.418 7.504 -3.552 1.00 0.00 110 ALA A C 7
ATOM 16465 O O . ALA A 1 110 ? -2.479 8.089 -3.640 1.00 0.00 110 ALA A O 7
ATOM 16472 N N . GLY A 1 111 ? -1.206 6.607 -2.632 1.00 0.00 111 GLY A N 7
ATOM 16473 C CA . GLY A 1 111 ? -2.269 6.269 -1.648 1.00 0.00 111 GLY A CA 7
ATOM 16474 C C . GLY A 1 111 ? -1.669 6.314 -0.246 1.00 0.00 111 GLY A C 7
ATOM 16475 O O . GLY A 1 111 ? -0.581 5.824 -0.016 1.00 0.00 111 GLY A O 7
ATOM 16479 N N . LEU A 1 112 ? -2.357 6.889 0.700 1.00 0.00 112 LEU A N 7
ATOM 16480 C CA . LEU A 1 112 ? -1.793 6.936 2.072 1.00 0.00 112 LEU A CA 7
ATOM 16481 C C . LEU A 1 112 ? -2.209 5.661 2.793 1.00 0.00 112 LEU A C 7
ATOM 16482 O O . LEU A 1 112 ? -3.380 5.392 2.977 1.00 0.00 112 LEU A O 7
ATOM 16498 N N . PHE A 1 113 ? -1.261 4.866 3.188 1.00 0.00 113 PHE A N 7
ATOM 16499 C CA . PHE A 1 113 ? -1.605 3.597 3.874 1.00 0.00 113 PHE A CA 7
ATOM 16500 C C . PHE A 1 113 ? -1.369 3.770 5.372 1.00 0.00 113 PHE A C 7
ATOM 16501 O O . PHE A 1 113 ? -0.265 4.024 5.812 1.00 0.00 113 PHE A O 7
ATOM 16518 N N . CYS A 1 114 ? -2.402 3.639 6.158 1.00 0.00 114 CYS A N 7
ATOM 16519 C CA . CYS A 1 114 ? -2.246 3.802 7.629 1.00 0.00 114 CYS A CA 7
ATOM 16520 C C . CYS A 1 114 ? -2.400 2.443 8.307 1.00 0.00 114 CYS A C 7
ATOM 16521 O O . CYS A 1 114 ? -3.451 1.835 8.267 1.00 0.00 114 CYS A O 7
ATOM 16529 N N . LEU A 1 115 ? -1.360 1.963 8.928 1.00 0.00 115 LEU A N 7
ATOM 16530 C CA . LEU A 1 115 ? -1.441 0.644 9.610 1.00 0.00 115 LEU A CA 7
ATOM 16531 C C . LEU A 1 115 ? -1.460 0.855 11.123 1.00 0.00 115 LEU A C 7
ATOM 16532 O O . LEU A 1 115 ? -0.665 1.597 11.666 1.00 0.00 115 LEU A O 7
ATOM 16548 N N . HIS A 1 116 ? -2.355 0.205 11.810 1.00 0.00 116 HIS A N 7
ATOM 16549 C CA . HIS A 1 116 ? -2.414 0.366 13.288 1.00 0.00 116 HIS A CA 7
ATOM 16550 C C . HIS A 1 116 ? -1.601 -0.750 13.938 1.00 0.00 116 HIS A C 7
ATOM 16551 O O . HIS A 1 116 ? -1.963 -1.909 13.871 1.00 0.00 116 HIS A O 7
ATOM 16566 N N . ILE A 1 117 ? -0.506 -0.414 14.570 1.00 0.00 117 ILE A N 7
ATOM 16567 C CA . ILE A 1 117 ? 0.327 -1.461 15.225 1.00 0.00 117 ILE A CA 7
ATOM 16568 C C . ILE A 1 117 ? 0.438 -1.165 16.726 1.00 0.00 117 ILE A C 7
ATOM 16569 O O . ILE A 1 117 ? 1.259 -0.379 17.156 1.00 0.00 117 ILE A O 7
ATOM 16585 N N . GLY A 1 118 ? -0.379 -1.796 17.522 1.00 0.00 118 GLY A N 7
ATOM 16586 C CA . GLY A 1 118 ? -0.324 -1.564 18.998 1.00 0.00 118 GLY A CA 7
ATOM 16587 C C . GLY A 1 118 ? -0.778 -0.136 19.337 1.00 0.00 118 GLY A C 7
ATOM 16588 O O . GLY A 1 118 ? -1.847 0.293 18.949 1.00 0.00 118 GLY A O 7
ATOM 16592 N N . ASP A 1 119 ? 0.024 0.599 20.072 1.00 0.00 119 ASP A N 7
ATOM 16593 C CA . ASP A 1 119 ? -0.357 1.994 20.457 1.00 0.00 119 ASP A CA 7
ATOM 16594 C C . ASP A 1 119 ? 0.362 3.005 19.552 1.00 0.00 119 ASP A C 7
ATOM 16595 O O . ASP A 1 119 ? 0.622 4.126 19.935 1.00 0.00 119 ASP A O 7
ATOM 16604 N N . GLU A 1 120 ? 0.689 2.622 18.353 1.00 0.00 120 GLU A N 7
ATOM 16605 C CA . GLU A 1 120 ? 1.380 3.567 17.430 1.00 0.00 120 GLU A CA 7
ATOM 16606 C C . GLU A 1 120 ? 0.728 3.469 16.048 1.00 0.00 120 GLU A C 7
ATOM 16607 O O . GLU A 1 120 ? 0.231 2.425 15.674 1.00 0.00 120 GLU A O 7
ATOM 16619 N N . VAL A 1 121 ? 0.729 4.529 15.278 1.00 0.00 121 VAL A N 7
ATOM 16620 C CA . VAL A 1 121 ? 0.112 4.465 13.919 1.00 0.00 121 VAL A CA 7
ATOM 16621 C C . VAL A 1 121 ? 1.174 4.839 12.881 1.00 0.00 121 VAL A C 7
ATOM 16622 O O . VAL A 1 121 ? 1.871 5.823 13.030 1.00 0.00 121 VAL A O 7
ATOM 16635 N N . PHE A 1 122 ? 1.328 4.060 11.847 1.00 0.00 122 PHE A N 7
ATOM 16636 C CA . PHE A 1 122 ? 2.369 4.379 10.831 1.00 0.00 122 PHE A CA 7
ATOM 16637 C C . PHE A 1 122 ? 1.751 5.250 9.732 1.00 0.00 122 PHE A C 7
ATOM 16638 O O . PHE A 1 122 ? 0.674 4.977 9.240 1.00 0.00 122 PHE A O 7
ATOM 16655 N N . GLN A 1 123 ? 2.455 6.267 9.315 1.00 0.00 123 GLN A N 7
ATOM 16656 C CA . GLN A 1 123 ? 1.952 7.137 8.209 1.00 0.00 123 GLN A CA 7
ATOM 16657 C C . GLN A 1 123 ? 3.010 7.151 7.101 1.00 0.00 123 GLN A C 7
ATOM 16658 O O . GLN A 1 123 ? 4.024 7.810 7.222 1.00 0.00 123 GLN A O 7
ATOM 16672 N N . VAL A 1 124 ? 2.793 6.434 6.031 1.00 0.00 124 VAL A N 7
ATOM 16673 C CA . VAL A 1 124 ? 3.809 6.418 4.933 1.00 0.00 124 VAL A CA 7
ATOM 16674 C C . VAL A 1 124 ? 3.155 6.642 3.569 1.00 0.00 124 VAL A C 7
ATOM 16675 O O . VAL A 1 124 ? 2.099 6.119 3.276 1.00 0.00 124 VAL A O 7
ATOM 16688 N N . LEU A 1 125 ? 3.801 7.401 2.723 1.00 0.00 125 LEU A N 7
ATOM 16689 C CA . LEU A 1 125 ? 3.250 7.646 1.362 1.00 0.00 125 LEU A CA 7
ATOM 16690 C C . LEU A 1 125 ? 3.672 6.477 0.481 1.00 0.00 125 LEU A C 7
ATOM 16691 O O . LEU A 1 125 ? 4.757 5.938 0.633 1.00 0.00 125 LEU A O 7
ATOM 16707 N N . CYS A 1 126 ? 2.811 6.067 -0.416 1.00 0.00 126 CYS A N 7
ATOM 16708 C CA . CYS A 1 126 ? 3.128 4.906 -1.292 1.00 0.00 126 CYS A CA 7
ATOM 16709 C C . CYS A 1 126 ? 3.015 5.294 -2.773 1.00 0.00 126 CYS A C 7
ATOM 16710 O O . CYS A 1 126 ? 2.034 5.866 -3.205 1.00 0.00 126 CYS A O 7
ATOM 16718 N N . GLU A 1 127 ? 4.013 4.964 -3.555 1.00 0.00 127 GLU A N 7
ATOM 16719 C CA . GLU A 1 127 ? 3.971 5.281 -5.016 1.00 0.00 127 GLU A CA 7
ATOM 16720 C C . GLU A 1 127 ? 4.691 4.187 -5.821 1.00 0.00 127 GLU A C 7
ATOM 16721 O O . GLU A 1 127 ? 5.270 3.274 -5.273 1.00 0.00 127 GLU A O 7
ATOM 16733 N N . LYS A 1 128 ? 4.685 4.306 -7.125 1.00 0.00 128 LYS A N 7
ATOM 16734 C CA . LYS A 1 128 ? 5.407 3.317 -7.995 1.00 0.00 128 LYS A CA 7
ATOM 16735 C C . LYS A 1 128 ? 6.851 3.279 -7.555 1.00 0.00 128 LYS A C 7
ATOM 16736 O O . LYS A 1 128 ? 7.606 2.387 -7.891 1.00 0.00 128 LYS A O 7
ATOM 16755 N N . ASN A 1 129 ? 7.217 4.231 -6.773 1.00 0.00 129 ASN A N 7
ATOM 16756 C CA . ASN A 1 129 ? 8.601 4.262 -6.251 1.00 0.00 129 ASN A CA 7
ATOM 16757 C C . ASN A 1 129 ? 8.744 3.290 -5.076 1.00 0.00 129 ASN A C 7
ATOM 16758 O O . ASN A 1 129 ? 9.578 2.407 -5.079 1.00 0.00 129 ASN A O 7
ATOM 16769 N N . ASP A 1 130 ? 7.949 3.474 -4.055 1.00 0.00 130 ASP A N 7
ATOM 16770 C CA . ASP A 1 130 ? 8.043 2.593 -2.852 1.00 0.00 130 ASP A CA 7
ATOM 16771 C C . ASP A 1 130 ? 6.983 1.480 -2.859 1.00 0.00 130 ASP A C 7
ATOM 16772 O O . ASP A 1 130 ? 6.025 1.487 -3.623 1.00 0.00 130 ASP A O 7
ATOM 16781 N N . LEU A 1 131 ? 7.166 0.526 -1.982 1.00 0.00 131 LEU A N 7
ATOM 16782 C CA . LEU A 1 131 ? 6.225 -0.622 -1.861 1.00 0.00 131 LEU A CA 7
ATOM 16783 C C . LEU A 1 131 ? 5.966 -0.894 -0.377 1.00 0.00 131 LEU A C 7
ATOM 16784 O O . LEU A 1 131 ? 6.840 -0.726 0.446 1.00 0.00 131 LEU A O 7
ATOM 16800 N N . ILE A 1 132 ? 4.794 -1.343 -0.029 1.00 0.00 132 ILE A N 7
ATOM 16801 C CA . ILE A 1 132 ? 4.519 -1.658 1.401 1.00 0.00 132 ILE A CA 7
ATOM 16802 C C . ILE A 1 132 ? 3.689 -2.941 1.477 1.00 0.00 132 ILE A C 7
ATOM 16803 O O . ILE A 1 132 ? 2.793 -3.153 0.692 1.00 0.00 132 ILE A O 7
ATOM 16819 N N . SER A 1 133 ? 3.978 -3.795 2.417 1.00 0.00 133 SER A N 7
ATOM 16820 C CA . SER A 1 133 ? 3.206 -5.067 2.548 1.00 0.00 133 SER A CA 7
ATOM 16821 C C . SER A 1 133 ? 3.043 -5.369 4.032 1.00 0.00 133 SER A C 7
ATOM 16822 O O . SER A 1 133 ? 4.026 -5.452 4.733 1.00 0.00 133 SER A O 7
ATOM 16830 N N . VAL A 1 134 ? 1.839 -5.501 4.548 1.00 0.00 134 VAL A N 7
ATOM 16831 C CA . VAL A 1 134 ? 1.707 -5.747 6.013 1.00 0.00 134 VAL A CA 7
ATOM 16832 C C . VAL A 1 134 ? 1.276 -7.196 6.287 1.00 0.00 134 VAL A C 7
ATOM 16833 O O . VAL A 1 134 ? 0.809 -7.880 5.396 1.00 0.00 134 VAL A O 7
ATOM 16846 N N . PRO A 1 135 ? 1.437 -7.673 7.513 1.00 0.00 135 PRO A N 7
ATOM 16847 C CA . PRO A 1 135 ? 1.070 -9.067 7.885 1.00 0.00 135 PRO A CA 7
ATOM 16848 C C . PRO A 1 135 ? -0.434 -9.253 8.098 1.00 0.00 135 PRO A C 7
ATOM 16849 O O . PRO A 1 135 ? -1.162 -8.311 8.341 1.00 0.00 135 PRO A O 7
ATOM 16860 N N . ALA A 1 136 ? -0.898 -10.470 8.020 1.00 0.00 136 ALA A N 7
ATOM 16861 C CA . ALA A 1 136 ? -2.348 -10.737 8.232 1.00 0.00 136 ALA A CA 7
ATOM 16862 C C . ALA A 1 136 ? -2.710 -10.422 9.687 1.00 0.00 136 ALA A C 7
ATOM 16863 O O . ALA A 1 136 ? -1.856 -10.120 10.495 1.00 0.00 136 ALA A O 7
ATOM 16870 N N . HIS A 1 137 ? -3.970 -10.491 10.022 1.00 0.00 137 HIS A N 7
ATOM 16871 C CA . HIS A 1 137 ? -4.407 -10.197 11.424 1.00 0.00 137 HIS A CA 7
ATOM 16872 C C . HIS A 1 137 ? -4.153 -8.725 11.748 1.00 0.00 137 HIS A C 7
ATOM 16873 O O . HIS A 1 137 ? -4.430 -8.261 12.837 1.00 0.00 137 HIS A O 7
ATOM 16888 N N . THR A 1 138 ? -3.670 -7.984 10.792 1.00 0.00 138 THR A N 7
ATOM 16889 C CA . THR A 1 138 ? -3.443 -6.528 11.020 1.00 0.00 138 THR A CA 7
ATOM 16890 C C . THR A 1 138 ? -4.452 -5.743 10.163 1.00 0.00 138 THR A C 7
ATOM 16891 O O . THR A 1 138 ? -4.347 -5.741 8.952 1.00 0.00 138 THR A O 7
ATOM 16902 N N . PRO A 1 139 ? -5.410 -5.055 10.757 1.00 0.00 139 PRO A N 7
ATOM 16903 C CA . PRO A 1 139 ? -6.399 -4.251 9.973 1.00 0.00 139 PRO A CA 7
ATOM 16904 C C . PRO A 1 139 ? -5.716 -3.092 9.245 1.00 0.00 139 PRO A C 7
ATOM 16905 O O . PRO A 1 139 ? -4.847 -2.436 9.782 1.00 0.00 139 PRO A O 7
ATOM 16916 N N . HIS A 1 140 ? -6.146 -2.795 8.052 1.00 0.00 140 HIS A N 7
ATOM 16917 C CA . HIS A 1 140 ? -5.571 -1.633 7.322 1.00 0.00 140 HIS A CA 7
ATOM 16918 C C . HIS A 1 140 ? -6.696 -0.885 6.602 1.00 0.00 140 HIS A C 7
ATOM 16919 O O . HIS A 1 140 ? -7.539 -1.498 5.977 1.00 0.00 140 HIS A O 7
ATOM 16933 N N . TRP A 1 141 ? -6.705 0.419 6.645 1.00 0.00 141 TRP A N 7
ATOM 16934 C CA . TRP A 1 141 ? -7.762 1.182 5.914 1.00 0.00 141 TRP A CA 7
ATOM 16935 C C . TRP A 1 141 ? -7.070 2.179 4.972 1.00 0.00 141 TRP A C 7
ATOM 16936 O O . TRP A 1 141 ? -5.980 2.641 5.247 1.00 0.00 141 TRP A O 7
ATOM 16957 N N . PHE A 1 142 ? -7.686 2.517 3.870 1.00 0.00 142 PHE A N 7
ATOM 16958 C CA . PHE A 1 142 ? -7.050 3.487 2.923 1.00 0.00 142 PHE A CA 7
ATOM 16959 C C . PHE A 1 142 ? -7.588 4.890 3.201 1.00 0.00 142 PHE A C 7
ATOM 16960 O O . PHE A 1 142 ? -8.713 5.053 3.623 1.00 0.00 142 PHE A O 7
ATOM 16977 N N . ASP A 1 143 ? -6.804 5.907 2.962 1.00 0.00 143 ASP A N 7
ATOM 16978 C CA . ASP A 1 143 ? -7.295 7.295 3.208 1.00 0.00 143 ASP A CA 7
ATOM 16979 C C . ASP A 1 143 ? -7.811 7.890 1.894 1.00 0.00 143 ASP A C 7
ATOM 16980 O O . ASP A 1 143 ? -7.048 8.169 0.991 1.00 0.00 143 ASP A O 7
ATOM 16989 N N . MET A 1 144 ? -9.099 8.089 1.782 1.00 0.00 144 MET A N 7
ATOM 16990 C CA . MET A 1 144 ? -9.662 8.671 0.529 1.00 0.00 144 MET A CA 7
ATOM 16991 C C . MET A 1 144 ? -10.168 10.092 0.787 1.00 0.00 144 MET A C 7
ATOM 16992 O O . MET A 1 144 ? -11.019 10.586 0.074 1.00 0.00 144 MET A O 7
ATOM 17006 N N . GLY A 1 145 ? -9.669 10.746 1.806 1.00 0.00 145 GLY A N 7
ATOM 17007 C CA . GLY A 1 145 ? -10.140 12.132 2.107 1.00 0.00 145 GLY A CA 7
ATOM 17008 C C . GLY A 1 145 ? -10.307 12.906 0.797 1.00 0.00 145 GLY A C 7
ATOM 17009 O O . GLY A 1 145 ? -11.014 13.892 0.727 1.00 0.00 145 GLY A O 7
ATOM 17013 N N . SER A 1 146 ? -9.670 12.451 -0.244 1.00 0.00 146 SER A N 7
ATOM 17014 C CA . SER A 1 146 ? -9.782 13.126 -1.564 1.00 0.00 146 SER A CA 7
ATOM 17015 C C . SER A 1 146 ? -10.152 12.080 -2.620 1.00 0.00 146 SER A C 7
ATOM 17016 O O . SER A 1 146 ? -10.248 10.906 -2.323 1.00 0.00 146 SER A O 7
ATOM 17024 N N . GLU A 1 147 ? -10.385 12.495 -3.841 1.00 0.00 147 GLU A N 7
ATOM 17025 C CA . GLU A 1 147 ? -10.775 11.517 -4.907 1.00 0.00 147 GLU A CA 7
ATOM 17026 C C . GLU A 1 147 ? -9.674 11.374 -5.981 1.00 0.00 147 GLU A C 7
ATOM 17027 O O . GLU A 1 147 ? -9.957 11.451 -7.161 1.00 0.00 147 GLU A O 7
ATOM 17039 N N . PRO A 1 148 ? -8.437 11.147 -5.594 1.00 0.00 148 PRO A N 7
ATOM 17040 C CA . PRO A 1 148 ? -7.306 10.973 -6.560 1.00 0.00 148 PRO A CA 7
ATOM 17041 C C . PRO A 1 148 ? -7.296 9.588 -7.218 1.00 0.00 148 PRO A C 7
ATOM 17042 O O . PRO A 1 148 ? -7.665 8.599 -6.618 1.00 0.00 148 PRO A O 7
ATOM 17053 N N . ASN A 1 149 ? -6.859 9.512 -8.440 1.00 0.00 149 ASN A N 7
ATOM 17054 C CA . ASN A 1 149 ? -6.820 8.190 -9.122 1.00 0.00 149 ASN A CA 7
ATOM 17055 C C . ASN A 1 149 ? -5.605 7.411 -8.617 1.00 0.00 149 ASN A C 7
ATOM 17056 O O . ASN A 1 149 ? -4.517 7.509 -9.151 1.00 0.00 149 ASN A O 7
ATOM 17067 N N . PHE A 1 150 ? -5.784 6.644 -7.570 1.00 0.00 150 PHE A N 7
ATOM 17068 C CA . PHE A 1 150 ? -4.640 5.865 -7.007 1.00 0.00 150 PHE A CA 7
ATOM 17069 C C . PHE A 1 150 ? -4.677 4.424 -7.522 1.00 0.00 150 PHE A C 7
ATOM 17070 O O . PHE A 1 150 ? -5.672 3.740 -7.414 1.00 0.00 150 PHE A O 7
ATOM 17087 N N . THR A 1 151 ? -3.588 3.952 -8.071 1.00 0.00 151 THR A N 7
ATOM 17088 C CA . THR A 1 151 ? -3.553 2.549 -8.579 1.00 0.00 151 THR A CA 7
ATOM 17089 C C . THR A 1 151 ? -2.773 1.684 -7.589 1.00 0.00 151 THR A C 7
ATOM 17090 O O . THR A 1 151 ? -1.681 2.026 -7.188 1.00 0.00 151 THR A O 7
ATOM 17101 N N . ALA A 1 152 ? -3.327 0.574 -7.184 1.00 0.00 152 ALA A N 7
ATOM 17102 C CA . ALA A 1 152 ? -2.615 -0.308 -6.212 1.00 0.00 152 ALA A CA 7
ATOM 17103 C C . ALA A 1 152 ? -2.702 -1.767 -6.667 1.00 0.00 152 ALA A C 7
ATOM 17104 O O . ALA A 1 152 ? -3.610 -2.152 -7.362 1.00 0.00 152 ALA A O 7
ATOM 17111 N N . ILE A 1 153 ? -1.770 -2.579 -6.254 1.00 0.00 153 ILE A N 7
ATOM 17112 C CA . ILE A 1 153 ? -1.801 -4.025 -6.639 1.00 0.00 153 ILE A CA 7
ATOM 17113 C C . ILE A 1 153 ? -1.894 -4.872 -5.377 1.00 0.00 153 ILE A C 7
ATOM 17114 O O . ILE A 1 153 ? -1.065 -4.766 -4.508 1.00 0.00 153 ILE A O 7
ATOM 17130 N N . ARG A 1 154 ? -2.875 -5.725 -5.272 1.00 0.00 154 ARG A N 7
ATOM 17131 C CA . ARG A 1 154 ? -2.987 -6.573 -4.050 1.00 0.00 154 ARG A CA 7
ATOM 17132 C C . ARG A 1 154 ? -2.801 -8.044 -4.424 1.00 0.00 154 ARG A C 7
ATOM 17133 O O . ARG A 1 154 ? -3.343 -8.524 -5.399 1.00 0.00 154 ARG A O 7
ATOM 17154 N N . ILE A 1 155 ? -2.020 -8.754 -3.656 1.00 0.00 155 ILE A N 7
ATOM 17155 C CA . ILE A 1 155 ? -1.764 -10.192 -3.954 1.00 0.00 155 ILE A CA 7
ATOM 17156 C C . ILE A 1 155 ? -2.116 -11.060 -2.742 1.00 0.00 155 ILE A C 7
ATOM 17157 O O . ILE A 1 155 ? -1.853 -10.695 -1.614 1.00 0.00 155 ILE A O 7
ATOM 17173 N N . PHE A 1 156 ? -2.696 -12.215 -2.964 1.00 0.00 156 PHE A N 7
ATOM 17174 C CA . PHE A 1 156 ? -3.047 -13.105 -1.820 1.00 0.00 156 PHE A CA 7
ATOM 17175 C C . PHE A 1 156 ? -3.581 -14.437 -2.364 1.00 0.00 156 PHE A C 7
ATOM 17176 O O . PHE A 1 156 ? -3.809 -14.581 -3.549 1.00 0.00 156 PHE A O 7
ATOM 17200 N N . SER A 1 1 ? 7.941 7.807 0.082 1.00 0.00 1 SER A N 8
ATOM 17201 C CA . SER A 1 1 ? 8.984 7.091 0.870 1.00 0.00 1 SER A CA 8
ATOM 17202 C C . SER A 1 1 ? 9.187 7.800 2.213 1.00 0.00 1 SER A C 8
ATOM 17203 O O . SER A 1 1 ? 10.120 8.562 2.389 1.00 0.00 1 SER A O 8
ATOM 17213 N N . ALA A 1 2 ? 8.321 7.562 3.164 1.00 0.00 2 ALA A N 8
ATOM 17214 C CA . ALA A 1 2 ? 8.469 8.234 4.496 1.00 0.00 2 ALA A CA 8
ATOM 17215 C C . ALA A 1 2 ? 7.912 7.336 5.598 1.00 0.00 2 ALA A C 8
ATOM 17216 O O . ALA A 1 2 ? 7.001 6.566 5.373 1.00 0.00 2 ALA A O 8
ATOM 17223 N N . LEU A 1 3 ? 8.443 7.430 6.796 1.00 0.00 3 LEU A N 8
ATOM 17224 C CA . LEU A 1 3 ? 7.923 6.585 7.900 1.00 0.00 3 LEU A CA 8
ATOM 17225 C C . LEU A 1 3 ? 7.763 7.462 9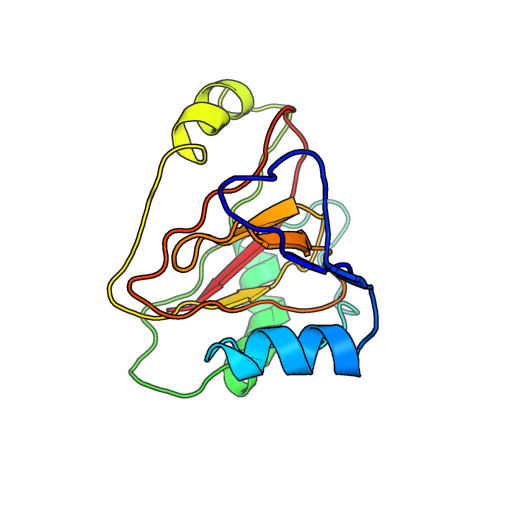.132 1.00 0.00 3 LEU A C 8
ATOM 17226 O O . LEU A 1 3 ? 8.680 8.137 9.552 1.00 0.00 3 LEU A O 8
ATOM 17242 N N . THR A 1 4 ? 6.597 7.460 9.709 1.00 0.00 4 THR A N 8
ATOM 17243 C CA . THR A 1 4 ? 6.357 8.290 10.914 1.00 0.00 4 THR A CA 8
ATOM 17244 C C . THR A 1 4 ? 5.690 7.420 11.967 1.00 0.00 4 THR A C 8
ATOM 17245 O O . THR A 1 4 ? 4.798 6.664 11.673 1.00 0.00 4 THR A O 8
ATOM 17256 N N . ILE A 1 5 ? 6.089 7.520 13.190 1.00 0.00 5 ILE A N 8
ATOM 17257 C CA . ILE A 1 5 ? 5.423 6.691 14.226 1.00 0.00 5 ILE A CA 8
ATOM 17258 C C . ILE A 1 5 ? 5.331 7.498 15.507 1.00 0.00 5 ILE A C 8
ATOM 17259 O O . ILE A 1 5 ? 6.348 7.847 16.080 1.00 0.00 5 ILE A O 8
ATOM 17275 N N . PHE A 1 6 ? 4.153 7.833 15.978 1.00 0.00 6 PHE A N 8
ATOM 17276 C CA . PHE A 1 6 ? 4.043 8.642 17.221 1.00 0.00 6 PHE A CA 8
ATOM 17277 C C . PHE A 1 6 ? 3.453 7.780 18.336 1.00 0.00 6 PHE A C 8
ATOM 17278 O O . PHE A 1 6 ? 2.994 6.680 18.101 1.00 0.00 6 PHE A O 8
ATOM 17295 N N . SER A 1 7 ? 3.445 8.270 19.543 1.00 0.00 7 SER A N 8
ATOM 17296 C CA . SER A 1 7 ? 2.864 7.472 20.655 1.00 0.00 7 SER A CA 8
ATOM 17297 C C . SER A 1 7 ? 1.340 7.645 20.668 1.00 0.00 7 SER A C 8
ATOM 17298 O O . SER A 1 7 ? 0.810 8.650 20.239 1.00 0.00 7 SER A O 8
ATOM 17306 N N . VAL A 1 8 ? 0.643 6.664 21.171 1.00 0.00 8 VAL A N 8
ATOM 17307 C CA . VAL A 1 8 ? -0.846 6.755 21.231 1.00 0.00 8 VAL A CA 8
ATOM 17308 C C . VAL A 1 8 ? -1.257 7.947 22.101 1.00 0.00 8 VAL A C 8
ATOM 17309 O O . VAL A 1 8 ? -2.369 8.430 22.021 1.00 0.00 8 VAL A O 8
ATOM 17322 N N . LYS A 1 9 ? -0.371 8.431 22.929 1.00 0.00 9 LYS A N 8
ATOM 17323 C CA . LYS A 1 9 ? -0.717 9.596 23.797 1.00 0.00 9 LYS A CA 8
ATOM 17324 C C . LYS A 1 9 ? -0.259 10.902 23.138 1.00 0.00 9 LYS A C 8
ATOM 17325 O O . LYS A 1 9 ? -0.888 11.932 23.281 1.00 0.00 9 LYS A O 8
ATOM 17344 N N . ASP A 1 10 ? 0.839 10.865 22.428 1.00 0.00 10 ASP A N 8
ATOM 17345 C CA . ASP A 1 10 ? 1.353 12.101 21.761 1.00 0.00 10 ASP A CA 8
ATOM 17346 C C . ASP A 1 10 ? 1.325 11.929 20.236 1.00 0.00 10 ASP A C 8
ATOM 17347 O O . ASP A 1 10 ? 2.322 11.598 19.628 1.00 0.00 10 ASP A O 8
ATOM 17356 N N . PRO A 1 11 ? 0.193 12.154 19.622 1.00 0.00 11 PRO A N 8
ATOM 17357 C CA . PRO A 1 11 ? 0.037 12.022 18.150 1.00 0.00 11 PRO A CA 8
ATOM 17358 C C . PRO A 1 11 ? 0.459 13.289 17.397 1.00 0.00 11 PRO A C 8
ATOM 17359 O O . PRO A 1 11 ? 0.578 13.289 16.188 1.00 0.00 11 PRO A O 8
ATOM 17370 N N . GLN A 1 12 ? 0.678 14.373 18.094 1.00 0.00 12 GLN A N 8
ATOM 17371 C CA . GLN A 1 12 ? 1.078 15.635 17.404 1.00 0.00 12 GLN A CA 8
ATOM 17372 C C . GLN A 1 12 ? 2.604 15.719 17.288 1.00 0.00 12 GLN A C 8
ATOM 17373 O O . GLN A 1 12 ? 3.129 16.404 16.432 1.00 0.00 12 GLN A O 8
ATOM 17387 N N . ASN A 1 13 ? 3.316 15.022 18.130 1.00 0.00 13 ASN A N 8
ATOM 17388 C CA . ASN A 1 13 ? 4.807 15.058 18.056 1.00 0.00 13 ASN A CA 8
ATOM 17389 C C . ASN A 1 13 ? 5.359 13.639 18.074 1.00 0.00 13 ASN A C 8
ATOM 17390 O O . ASN A 1 13 ? 5.456 13.025 19.116 1.00 0.00 13 ASN A O 8
ATOM 17401 N N . SER A 1 14 ? 5.720 13.094 16.949 1.00 0.00 14 SER A N 8
ATOM 17402 C CA . SER A 1 14 ? 6.255 11.712 16.962 1.00 0.00 14 SER A CA 8
ATOM 17403 C C . SER A 1 14 ? 7.696 11.701 17.462 1.00 0.00 14 SER A C 8
ATOM 17404 O O . SER A 1 14 ? 8.494 12.553 17.127 1.00 0.00 14 SER A O 8
ATOM 17412 N N . LEU A 1 15 ? 8.029 10.718 18.246 1.00 0.00 15 LEU A N 8
ATOM 17413 C CA . LEU A 1 15 ? 9.416 10.605 18.761 1.00 0.00 15 LEU A CA 8
ATOM 17414 C C . LEU A 1 15 ? 10.232 9.755 17.785 1.00 0.00 15 LEU A C 8
ATOM 17415 O O . LEU A 1 15 ? 11.269 9.232 18.137 1.00 0.00 15 LEU A O 8
ATOM 17431 N N . TRP A 1 16 ? 9.821 9.664 16.542 1.00 0.00 16 TRP A N 8
ATOM 17432 C CA . TRP A 1 16 ? 10.660 8.908 15.564 1.00 0.00 16 TRP A CA 8
ATOM 17433 C C . TRP A 1 16 ? 10.264 9.225 14.112 1.00 0.00 16 TRP A C 8
ATOM 17434 O O . TRP A 1 16 ? 9.229 8.801 13.650 1.00 0.00 16 TRP A O 8
ATOM 17455 N N . HIS A 1 17 ? 11.064 9.968 13.394 1.00 0.00 17 HIS A N 8
ATOM 17456 C CA . HIS A 1 17 ? 10.717 10.270 11.967 1.00 0.00 17 HIS A CA 8
ATOM 17457 C C . HIS A 1 17 ? 11.979 10.222 11.134 1.00 0.00 17 HIS A C 8
ATOM 17458 O O . HIS A 1 17 ? 12.940 10.925 11.382 1.00 0.00 17 HIS A O 8
ATOM 17473 N N . SER A 1 18 ? 11.975 9.382 10.156 1.00 0.00 18 SER A N 8
ATOM 17474 C CA . SER A 1 18 ? 13.176 9.244 9.282 1.00 0.00 18 SER A CA 8
ATOM 17475 C C . SER A 1 18 ? 12.793 8.619 7.946 1.00 0.00 18 SER A C 8
ATOM 17476 O O . SER A 1 18 ? 11.978 7.721 7.894 1.00 0.00 18 SER A O 8
ATOM 17484 N N . THR A 1 19 ? 13.403 9.044 6.871 1.00 0.00 19 THR A N 8
ATOM 17485 C CA . THR A 1 19 ? 13.082 8.403 5.566 1.00 0.00 19 THR A CA 8
ATOM 17486 C C . THR A 1 19 ? 14.387 8.042 4.846 1.00 0.00 19 THR A C 8
ATOM 17487 O O . THR A 1 19 ? 14.962 8.852 4.151 1.00 0.00 19 THR A O 8
ATOM 17498 N N . ASN A 1 20 ? 14.830 6.813 4.963 1.00 0.00 20 ASN A N 8
ATOM 17499 C CA . ASN A 1 20 ? 16.066 6.370 4.243 1.00 0.00 20 ASN A CA 8
ATOM 17500 C C . ASN A 1 20 ? 15.832 4.974 3.649 1.00 0.00 20 ASN A C 8
ATOM 17501 O O . ASN A 1 20 ? 15.016 4.229 4.154 1.00 0.00 20 ASN A O 8
ATOM 17512 N N . ALA A 1 21 ? 16.512 4.589 2.594 1.00 0.00 21 ALA A N 8
ATOM 17513 C CA . ALA A 1 21 ? 16.237 3.214 2.064 1.00 0.00 21 ALA A CA 8
ATOM 17514 C C . ALA A 1 21 ? 16.513 2.180 3.172 1.00 0.00 21 ALA A C 8
ATOM 17515 O O . ALA A 1 21 ? 15.648 1.406 3.527 1.00 0.00 21 ALA A O 8
ATOM 17522 N N . GLU A 1 22 ? 17.709 2.140 3.716 1.00 0.00 22 GLU A N 8
ATOM 17523 C CA . GLU A 1 22 ? 18.008 1.131 4.782 1.00 0.00 22 GLU A CA 8
ATOM 17524 C C . GLU A 1 22 ? 17.214 1.442 6.054 1.00 0.00 22 GLU A C 8
ATOM 17525 O O . GLU A 1 22 ? 16.899 0.562 6.815 1.00 0.00 22 GLU A O 8
ATOM 17537 N N . GLU A 1 23 ? 16.919 2.684 6.311 1.00 0.00 23 GLU A N 8
ATOM 17538 C CA . GLU A 1 23 ? 16.165 3.005 7.560 1.00 0.00 23 GLU A CA 8
ATOM 17539 C C . GLU A 1 23 ? 14.725 2.499 7.427 1.00 0.00 23 GLU A C 8
ATOM 17540 O O . GLU A 1 23 ? 14.210 1.840 8.306 1.00 0.00 23 GLU A O 8
ATOM 17552 N N . ILE A 1 24 ? 14.067 2.790 6.338 1.00 0.00 24 ILE A N 8
ATOM 17553 C CA . ILE A 1 24 ? 12.664 2.313 6.164 1.00 0.00 24 ILE A CA 8
ATOM 17554 C C . ILE A 1 24 ? 12.638 0.779 6.145 1.00 0.00 24 ILE A C 8
ATOM 17555 O O . ILE A 1 24 ? 11.763 0.162 6.717 1.00 0.00 24 ILE A O 8
ATOM 17571 N N . GLN A 1 25 ? 13.585 0.158 5.499 1.00 0.00 25 GLN A N 8
ATOM 17572 C CA . GLN A 1 25 ? 13.602 -1.335 5.454 1.00 0.00 25 GLN A CA 8
ATOM 17573 C C . GLN A 1 25 ? 13.880 -1.915 6.848 1.00 0.00 25 GLN A C 8
ATOM 17574 O O . GLN A 1 25 ? 13.280 -2.881 7.249 1.00 0.00 25 GLN A O 8
ATOM 17588 N N . GLN A 1 26 ? 14.807 -1.351 7.571 1.00 0.00 26 GLN A N 8
ATOM 17589 C CA . GLN A 1 26 ? 15.132 -1.889 8.929 1.00 0.00 26 GLN A CA 8
ATOM 17590 C C . GLN A 1 26 ? 13.942 -1.738 9.883 1.00 0.00 26 GLN A C 8
ATOM 17591 O O . GLN A 1 26 ? 13.643 -2.631 10.645 1.00 0.00 26 GLN A O 8
ATOM 17605 N N . GLN A 1 27 ? 13.273 -0.616 9.872 1.00 0.00 27 GLN A N 8
ATOM 17606 C CA . GLN A 1 27 ? 12.118 -0.426 10.800 1.00 0.00 27 GLN A CA 8
ATOM 17607 C C . GLN A 1 27 ? 10.957 -1.337 10.392 1.00 0.00 27 GLN A C 8
ATOM 17608 O O . GLN A 1 27 ? 10.311 -1.952 11.216 1.00 0.00 27 GLN A O 8
ATOM 17622 N N . LEU A 1 28 ? 10.681 -1.407 9.125 1.00 0.00 28 LEU A N 8
ATOM 17623 C CA . LEU A 1 28 ? 9.550 -2.260 8.655 1.00 0.00 28 LEU A CA 8
ATOM 17624 C C . LEU A 1 28 ? 9.872 -3.740 8.921 1.00 0.00 28 LEU A C 8
ATOM 17625 O O . LEU A 1 28 ? 9.024 -4.506 9.328 1.00 0.00 28 LEU A O 8
ATOM 17641 N N . ASN A 1 29 ? 11.092 -4.138 8.706 1.00 0.00 29 ASN A N 8
ATOM 17642 C CA . ASN A 1 29 ? 11.483 -5.557 8.954 1.00 0.00 29 ASN A CA 8
ATOM 17643 C C . ASN A 1 29 ? 11.450 -5.849 10.456 1.00 0.00 29 ASN A C 8
ATOM 17644 O O . ASN A 1 29 ? 11.117 -6.936 10.883 1.00 0.00 29 ASN A O 8
ATOM 17655 N N . ALA A 1 30 ? 11.810 -4.886 11.258 1.00 0.00 30 ALA A N 8
ATOM 17656 C CA . ALA A 1 30 ? 11.822 -5.102 12.731 1.00 0.00 30 ALA A CA 8
ATOM 17657 C C . ALA A 1 30 ? 10.410 -5.431 13.208 1.00 0.00 30 ALA A C 8
ATOM 17658 O O . ALA A 1 30 ? 10.223 -6.056 14.233 1.00 0.00 30 ALA A O 8
ATOM 17665 N N . LYS A 1 31 ? 9.412 -5.014 12.481 1.00 0.00 31 LYS A N 8
ATOM 17666 C CA . LYS A 1 31 ? 8.016 -5.304 12.901 1.00 0.00 31 LYS A CA 8
ATOM 17667 C C . LYS A 1 31 ? 7.473 -6.476 12.077 1.00 0.00 31 LYS A C 8
ATOM 17668 O O . LYS A 1 31 ? 6.329 -6.863 12.203 1.00 0.00 31 LYS A O 8
ATOM 17687 N N . GLY A 1 32 ? 8.298 -7.052 11.244 1.00 0.00 32 GLY A N 8
ATOM 17688 C CA . GLY A 1 32 ? 7.840 -8.209 10.421 1.00 0.00 32 GLY A CA 8
ATOM 17689 C C . GLY A 1 32 ? 7.202 -7.714 9.118 1.00 0.00 32 GLY A C 8
ATOM 17690 O O . GLY A 1 32 ? 6.434 -8.417 8.491 1.00 0.00 32 GLY A O 8
ATOM 17694 N N . VAL A 1 33 ? 7.524 -6.521 8.701 1.00 0.00 33 VAL A N 8
ATOM 17695 C CA . VAL A 1 33 ? 6.944 -5.993 7.431 1.00 0.00 33 VAL A CA 8
ATOM 17696 C C . VAL A 1 33 ? 8.023 -6.004 6.346 1.00 0.00 33 VAL A C 8
ATOM 17697 O O . VAL A 1 33 ? 9.129 -5.546 6.554 1.00 0.00 33 VAL A O 8
ATOM 17710 N N . ARG A 1 34 ? 7.715 -6.535 5.194 1.00 0.00 34 ARG A N 8
ATOM 17711 C CA . ARG A 1 34 ? 8.735 -6.585 4.102 1.00 0.00 34 ARG A CA 8
ATOM 17712 C C . ARG A 1 34 ? 8.679 -5.293 3.285 1.00 0.00 34 ARG A C 8
ATOM 17713 O O . ARG A 1 34 ? 7.628 -4.705 3.116 1.00 0.00 34 ARG A O 8
ATOM 17734 N N . PHE A 1 35 ? 9.793 -4.841 2.772 1.00 0.00 35 PHE A N 8
ATOM 17735 C CA . PHE A 1 35 ? 9.783 -3.588 1.968 1.00 0.00 35 PHE A CA 8
ATOM 17736 C C . PHE A 1 35 ? 10.807 -3.717 0.841 1.00 0.00 35 PHE A C 8
ATOM 17737 O O . PHE A 1 35 ? 11.930 -4.128 1.052 1.00 0.00 35 PHE A O 8
ATOM 17754 N N . GLU A 1 36 ? 10.421 -3.384 -0.357 1.00 0.00 36 GLU A N 8
ATOM 17755 C CA . GLU A 1 36 ? 11.364 -3.507 -1.501 1.00 0.00 36 GLU A CA 8
ATOM 17756 C C . GLU A 1 36 ? 11.153 -2.339 -2.461 1.00 0.00 36 GLU A C 8
ATOM 17757 O O . GLU A 1 36 ? 10.093 -1.748 -2.511 1.00 0.00 36 GLU A O 8
ATOM 17769 N N . ARG A 1 37 ? 12.157 -1.993 -3.218 1.00 0.00 37 ARG A N 8
ATOM 17770 C CA . ARG A 1 37 ? 12.007 -0.855 -4.165 1.00 0.00 37 ARG A CA 8
ATOM 17771 C C . ARG A 1 37 ? 11.739 -1.379 -5.577 1.00 0.00 37 ARG A C 8
ATOM 17772 O O . ARG A 1 37 ? 12.597 -1.971 -6.202 1.00 0.00 37 ARG A O 8
ATOM 17793 N N . TRP A 1 38 ? 10.552 -1.168 -6.091 1.00 0.00 38 TRP A N 8
ATOM 17794 C CA . TRP A 1 38 ? 10.233 -1.661 -7.462 1.00 0.00 38 TRP A CA 8
ATOM 17795 C C . TRP A 1 38 ? 10.267 -0.485 -8.437 1.00 0.00 38 TRP A C 8
ATOM 17796 O O . TRP A 1 38 ? 9.890 0.621 -8.107 1.00 0.00 38 TRP A O 8
ATOM 17817 N N . GLN A 1 39 ? 10.718 -0.717 -9.637 1.00 0.00 39 GLN A N 8
ATOM 17818 C CA . GLN A 1 39 ? 10.783 0.385 -10.635 1.00 0.00 39 GLN A CA 8
ATOM 17819 C C . GLN A 1 39 ? 9.532 0.355 -11.520 1.00 0.00 39 GLN A C 8
ATOM 17820 O O . GLN A 1 39 ? 9.259 -0.622 -12.188 1.00 0.00 39 GLN A O 8
ATOM 17834 N N . ALA A 1 40 ? 8.775 1.420 -11.536 1.00 0.00 40 ALA A N 8
ATOM 17835 C CA . ALA A 1 40 ? 7.550 1.457 -12.386 1.00 0.00 40 ALA A CA 8
ATOM 17836 C C . ALA A 1 40 ? 7.824 2.335 -13.616 1.00 0.00 40 ALA A C 8
ATOM 17837 O O . ALA A 1 40 ? 7.189 3.349 -13.827 1.00 0.00 40 ALA A O 8
ATOM 17844 N N . ASP A 1 41 ? 8.777 1.948 -14.424 1.00 0.00 41 ASP A N 8
ATOM 17845 C CA . ASP A 1 41 ? 9.114 2.749 -15.638 1.00 0.00 41 ASP A CA 8
ATOM 17846 C C . ASP A 1 41 ? 8.336 2.219 -16.842 1.00 0.00 41 ASP A C 8
ATOM 17847 O O . ASP A 1 41 ? 8.478 2.709 -17.946 1.00 0.00 41 ASP A O 8
ATOM 17856 N N . ARG A 1 42 ? 7.524 1.214 -16.652 1.00 0.00 42 ARG A N 8
ATOM 17857 C CA . ARG A 1 42 ? 6.760 0.660 -17.805 1.00 0.00 42 ARG A CA 8
ATOM 17858 C C . ARG A 1 42 ? 5.469 1.457 -17.995 1.00 0.00 42 ARG A C 8
ATOM 17859 O O . ARG A 1 42 ? 4.664 1.587 -17.093 1.00 0.00 42 ARG A O 8
ATOM 17880 N N . ASP A 1 43 ? 5.271 1.996 -19.169 1.00 0.00 43 ASP A N 8
ATOM 17881 C CA . ASP A 1 43 ? 4.040 2.793 -19.434 1.00 0.00 43 ASP A CA 8
ATOM 17882 C C . ASP A 1 43 ? 2.916 1.872 -19.909 1.00 0.00 43 ASP A C 8
ATOM 17883 O O . ASP A 1 43 ? 3.120 0.999 -20.731 1.00 0.00 43 ASP A O 8
ATOM 17892 N N . LEU A 1 44 ? 1.731 2.061 -19.393 1.00 0.00 44 LEU A N 8
ATOM 17893 C CA . LEU A 1 44 ? 0.585 1.202 -19.797 1.00 0.00 44 LEU A CA 8
ATOM 17894 C C . LEU A 1 44 ? -0.439 2.031 -20.577 1.00 0.00 44 LEU A C 8
ATOM 17895 O O . LEU A 1 44 ? -1.521 1.569 -20.873 1.00 0.00 44 LEU A O 8
ATOM 17911 N N . GLY A 1 45 ? -0.107 3.250 -20.908 1.00 0.00 45 GLY A N 8
ATOM 17912 C CA . GLY A 1 45 ? -1.064 4.110 -21.663 1.00 0.00 45 GLY A CA 8
ATOM 17913 C C . GLY A 1 45 ? -1.270 5.413 -20.892 1.00 0.00 45 GLY A C 8
ATOM 17914 O O . GLY A 1 45 ? -0.487 5.754 -20.030 1.00 0.00 45 GLY A O 8
ATOM 17918 N N . ALA A 1 46 ? -2.314 6.146 -21.174 1.00 0.00 46 ALA A N 8
ATOM 17919 C CA . ALA A 1 46 ? -2.542 7.411 -20.428 1.00 0.00 46 ALA A CA 8
ATOM 17920 C C . ALA A 1 46 ? -3.309 7.100 -19.144 1.00 0.00 46 ALA A C 8
ATOM 17921 O O . ALA A 1 46 ? -2.892 7.458 -18.062 1.00 0.00 46 ALA A O 8
ATOM 17928 N N . ALA A 1 47 ? -4.414 6.407 -19.248 1.00 0.00 47 ALA A N 8
ATOM 17929 C CA . ALA A 1 47 ? -5.180 6.043 -18.026 1.00 0.00 47 ALA A CA 8
ATOM 17930 C C . ALA A 1 47 ? -4.912 4.568 -17.691 1.00 0.00 47 ALA A C 8
ATOM 17931 O O . ALA A 1 47 ? -5.158 3.704 -18.509 1.00 0.00 47 ALA A O 8
ATOM 17938 N N . PRO A 1 48 ? -4.450 4.254 -16.511 1.00 0.00 48 PRO A N 8
ATOM 17939 C CA . PRO A 1 48 ? -4.207 2.850 -16.119 1.00 0.00 48 PRO A CA 8
ATOM 17940 C C . PRO A 1 48 ? -5.512 2.162 -15.723 1.00 0.00 48 PRO A C 8
ATOM 17941 O O . PRO A 1 48 ? -6.320 2.713 -15.005 1.00 0.00 48 PRO A O 8
ATOM 17952 N N . THR A 1 49 ? -5.714 0.961 -16.169 1.00 0.00 49 THR A N 8
ATOM 17953 C CA . THR A 1 49 ? -6.953 0.202 -15.811 1.00 0.00 49 THR A CA 8
ATOM 17954 C C . THR A 1 49 ? -6.551 -1.040 -15.013 1.00 0.00 49 THR A C 8
ATOM 17955 O O . THR A 1 49 ? -5.391 -1.242 -14.715 1.00 0.00 49 THR A O 8
ATOM 17966 N N . ALA A 1 50 ? -7.490 -1.885 -14.666 1.00 0.00 50 ALA A N 8
ATOM 17967 C CA . ALA A 1 50 ? -7.118 -3.107 -13.895 1.00 0.00 50 ALA A CA 8
ATOM 17968 C C . ALA A 1 50 ? -6.538 -4.180 -14.829 1.00 0.00 50 ALA A C 8
ATOM 17969 O O . ALA A 1 50 ? -5.492 -4.728 -14.567 1.00 0.00 50 ALA A O 8
ATOM 17976 N N . GLU A 1 51 ? -7.216 -4.514 -15.895 1.00 0.00 51 GLU A N 8
ATOM 17977 C CA . GLU A 1 51 ? -6.689 -5.584 -16.805 1.00 0.00 51 GLU A CA 8
ATOM 17978 C C . GLU A 1 51 ? -5.326 -5.173 -17.364 1.00 0.00 51 GLU A C 8
ATOM 17979 O O . GLU A 1 51 ? -4.420 -5.969 -17.461 1.00 0.00 51 GLU A O 8
ATOM 17991 N N . THR A 1 52 ? -5.192 -3.944 -17.755 1.00 0.00 52 THR A N 8
ATOM 17992 C CA . THR A 1 52 ? -3.878 -3.520 -18.324 1.00 0.00 52 THR A CA 8
ATOM 17993 C C . THR A 1 52 ? -2.859 -3.490 -17.183 1.00 0.00 52 THR A C 8
ATOM 17994 O O . THR A 1 52 ? -1.869 -4.173 -17.214 1.00 0.00 52 THR A O 8
ATOM 18005 N N . VAL A 1 53 ? -3.080 -2.689 -16.192 1.00 0.00 53 VAL A N 8
ATOM 18006 C CA . VAL A 1 53 ? -2.095 -2.605 -15.077 1.00 0.00 53 VAL A CA 8
ATOM 18007 C C . VAL A 1 53 ? -1.703 -4.025 -14.652 1.00 0.00 53 VAL A C 8
ATOM 18008 O O . VAL A 1 53 ? -0.600 -4.279 -14.219 1.00 0.00 53 VAL A O 8
ATOM 18021 N N . ILE A 1 54 ? -2.600 -4.947 -14.782 1.00 0.00 54 ILE A N 8
ATOM 18022 C CA . ILE A 1 54 ? -2.292 -6.354 -14.399 1.00 0.00 54 ILE A CA 8
ATOM 18023 C C . ILE A 1 54 ? -1.341 -7.016 -15.411 1.00 0.00 54 ILE A C 8
ATOM 18024 O O . ILE A 1 54 ? -0.310 -7.536 -15.047 1.00 0.00 54 ILE A O 8
ATOM 18040 N N . ALA A 1 55 ? -1.697 -7.028 -16.673 1.00 0.00 55 ALA A N 8
ATOM 18041 C CA . ALA A 1 55 ? -0.833 -7.694 -17.699 1.00 0.00 55 ALA A CA 8
ATOM 18042 C C . ALA A 1 55 ? 0.523 -6.988 -17.824 1.00 0.00 55 ALA A C 8
ATOM 18043 O O . ALA A 1 55 ? 1.542 -7.621 -18.019 1.00 0.00 55 ALA A O 8
ATOM 18050 N N . ALA A 1 56 ? 0.550 -5.686 -17.738 1.00 0.00 56 ALA A N 8
ATOM 18051 C CA . ALA A 1 56 ? 1.861 -5.001 -17.889 1.00 0.00 56 ALA A CA 8
ATOM 18052 C C . ALA A 1 56 ? 2.728 -5.316 -16.672 1.00 0.00 56 ALA A C 8
ATOM 18053 O O . ALA A 1 56 ? 3.801 -5.872 -16.809 1.00 0.00 56 ALA A O 8
ATOM 18060 N N . TYR A 1 57 ? 2.321 -4.970 -15.482 1.00 0.00 57 TYR A N 8
ATOM 18061 C CA . TYR A 1 57 ? 3.196 -5.265 -14.322 1.00 0.00 57 TYR A CA 8
ATOM 18062 C C . TYR A 1 57 ? 3.105 -6.745 -13.979 1.00 0.00 57 TYR A C 8
ATOM 18063 O O . TYR A 1 57 ? 3.539 -7.168 -12.932 1.00 0.00 57 TYR A O 8
ATOM 18081 N N . GLN A 1 58 ? 2.552 -7.536 -14.858 1.00 0.00 58 GLN A N 8
ATOM 18082 C CA . GLN A 1 58 ? 2.453 -8.996 -14.581 1.00 0.00 58 GLN A CA 8
ATOM 18083 C C . GLN A 1 58 ? 3.854 -9.560 -14.373 1.00 0.00 58 GLN A C 8
ATOM 18084 O O . GLN A 1 58 ? 4.117 -10.268 -13.421 1.00 0.00 58 GLN A O 8
ATOM 18098 N N . HIS A 1 59 ? 4.754 -9.258 -15.263 1.00 0.00 59 HIS A N 8
ATOM 18099 C CA . HIS A 1 59 ? 6.135 -9.770 -15.147 1.00 0.00 59 HIS A CA 8
ATOM 18100 C C . HIS A 1 59 ? 6.690 -9.395 -13.770 1.00 0.00 59 HIS A C 8
ATOM 18101 O O . HIS A 1 59 ? 7.569 -10.049 -13.244 1.00 0.00 59 HIS A O 8
ATOM 18116 N N . ALA A 1 60 ? 6.168 -8.352 -13.177 1.00 0.00 60 ALA A N 8
ATOM 18117 C CA . ALA A 1 60 ? 6.646 -7.939 -11.823 1.00 0.00 60 ALA A CA 8
ATOM 18118 C C . ALA A 1 60 ? 5.896 -8.741 -10.753 1.00 0.00 60 ALA A C 8
ATOM 18119 O O . ALA A 1 60 ? 6.439 -9.080 -9.720 1.00 0.00 60 ALA A O 8
ATOM 18126 N N . ILE A 1 61 ? 4.650 -9.048 -10.995 1.00 0.00 61 ILE A N 8
ATOM 18127 C CA . ILE A 1 61 ? 3.858 -9.826 -10.001 1.00 0.00 61 ILE A CA 8
ATOM 18128 C C . ILE A 1 61 ? 4.494 -11.200 -9.808 1.00 0.00 61 ILE A C 8
ATOM 18129 O O . ILE A 1 61 ? 4.530 -11.727 -8.715 1.00 0.00 61 ILE A O 8
ATOM 18145 N N . ASP A 1 62 ? 5.002 -11.787 -10.859 1.00 0.00 62 ASP A N 8
ATOM 18146 C CA . ASP A 1 62 ? 5.641 -13.123 -10.728 1.00 0.00 62 ASP A CA 8
ATOM 18147 C C . ASP A 1 62 ? 7.016 -12.978 -10.069 1.00 0.00 62 ASP A C 8
ATOM 18148 O O . ASP A 1 62 ? 7.493 -13.879 -9.407 1.00 0.00 62 ASP A O 8
ATOM 18157 N N . LYS A 1 63 ? 7.662 -11.854 -10.246 1.00 0.00 63 LYS A N 8
ATOM 18158 C CA . LYS A 1 63 ? 9.008 -11.675 -9.631 1.00 0.00 63 LYS A CA 8
ATOM 18159 C C . LYS A 1 63 ? 8.880 -11.755 -8.113 1.00 0.00 63 LYS A C 8
ATOM 18160 O O . LYS A 1 63 ? 9.669 -12.403 -7.457 1.00 0.00 63 LYS A O 8
ATOM 18179 N N . LEU A 1 64 ? 7.944 -11.059 -7.534 1.00 0.00 64 LEU A N 8
ATOM 18180 C CA . LEU A 1 64 ? 7.861 -11.067 -6.053 1.00 0.00 64 LEU A CA 8
ATOM 18181 C C . LEU A 1 64 ? 7.917 -12.513 -5.600 1.00 0.00 64 LEU A C 8
ATOM 18182 O O . LEU A 1 64 ? 8.891 -12.941 -5.012 1.00 0.00 64 LEU A O 8
ATOM 18198 N N . VAL A 1 65 ? 6.929 -13.286 -5.886 1.00 0.00 65 VAL A N 8
ATOM 18199 C CA . VAL A 1 65 ? 7.003 -14.706 -5.486 1.00 0.00 65 VAL A CA 8
ATOM 18200 C C . VAL A 1 65 ? 6.281 -15.555 -6.518 1.00 0.00 65 VAL A C 8
ATOM 18201 O O . VAL A 1 65 ? 5.105 -15.366 -6.759 1.00 0.00 65 VAL A O 8
ATOM 18214 N N . ALA A 1 66 ? 6.947 -16.509 -7.108 1.00 0.00 66 ALA A N 8
ATOM 18215 C CA . ALA A 1 66 ? 6.242 -17.370 -8.092 1.00 0.00 66 ALA A CA 8
ATOM 18216 C C . ALA A 1 66 ? 6.024 -18.739 -7.456 1.00 0.00 66 ALA A C 8
ATOM 18217 O O . ALA A 1 66 ? 6.933 -19.538 -7.344 1.00 0.00 66 ALA A O 8
ATOM 18224 N N . GLU A 1 67 ? 4.816 -19.022 -7.061 1.00 0.00 67 GLU A N 8
ATOM 18225 C CA . GLU A 1 67 ? 4.510 -20.345 -6.455 1.00 0.00 67 GLU A CA 8
ATOM 18226 C C . GLU A 1 67 ? 2.994 -20.505 -6.355 1.00 0.00 67 GLU A C 8
ATOM 18227 O O . GLU A 1 67 ? 2.263 -19.537 -6.422 1.00 0.00 67 GLU A O 8
ATOM 18239 N N . LYS A 1 68 ? 2.515 -21.701 -6.156 1.00 0.00 68 LYS A N 8
ATOM 18240 C CA . LYS A 1 68 ? 1.043 -21.904 -6.011 1.00 0.00 68 LYS A CA 8
ATOM 18241 C C . LYS A 1 68 ? 0.285 -21.000 -6.994 1.00 0.00 68 LYS A C 8
ATOM 18242 O O . LYS A 1 68 ? 0.846 -20.487 -7.943 1.00 0.00 68 LYS A O 8
ATOM 18261 N N . GLY A 1 69 ? -0.987 -20.798 -6.772 1.00 0.00 69 GLY A N 8
ATOM 18262 C CA . GLY A 1 69 ? -1.777 -19.924 -7.684 1.00 0.00 69 GLY A CA 8
ATOM 18263 C C . GLY A 1 69 ? -1.926 -18.534 -7.056 1.00 0.00 69 GLY A C 8
ATOM 18264 O O . GLY A 1 69 ? -2.608 -17.678 -7.582 1.00 0.00 69 GLY A O 8
ATOM 18268 N N . TYR A 1 70 ? -1.295 -18.309 -5.929 1.00 0.00 70 TYR A N 8
ATOM 18269 C CA . TYR A 1 70 ? -1.400 -16.981 -5.251 1.00 0.00 70 TYR A CA 8
ATOM 18270 C C . TYR A 1 70 ? -2.836 -16.461 -5.363 1.00 0.00 70 TYR A C 8
ATOM 18271 O O . TYR A 1 70 ? -3.078 -15.328 -5.730 1.00 0.00 70 TYR A O 8
ATOM 18289 N N . GLN A 1 71 ? -3.797 -17.280 -5.042 1.00 0.00 71 GLN A N 8
ATOM 18290 C CA . GLN A 1 71 ? -5.212 -16.827 -5.129 1.00 0.00 71 GLN A CA 8
ATOM 18291 C C . GLN A 1 71 ? -5.405 -15.994 -6.396 1.00 0.00 71 GLN A C 8
ATOM 18292 O O . GLN A 1 71 ? -5.663 -16.520 -7.460 1.00 0.00 71 GLN A O 8
ATOM 18306 N N . SER A 1 72 ? -5.278 -14.698 -6.295 1.00 0.00 72 SER A N 8
ATOM 18307 C CA . SER A 1 72 ? -5.450 -13.848 -7.494 1.00 0.00 72 SER A CA 8
ATOM 18308 C C . SER A 1 72 ? -5.003 -12.425 -7.169 1.00 0.00 72 SER A C 8
ATOM 18309 O O . SER A 1 72 ? -4.740 -12.088 -6.031 1.00 0.00 72 SER A O 8
ATOM 18317 N N . TRP A 1 73 ? -4.935 -11.592 -8.162 1.00 0.00 73 TRP A N 8
ATOM 18318 C CA . TRP A 1 73 ? -4.525 -10.182 -7.927 1.00 0.00 73 TRP A CA 8
ATOM 18319 C C . TRP A 1 73 ? -5.527 -9.250 -8.607 1.00 0.00 73 TRP A C 8
ATOM 18320 O O . TRP A 1 73 ? -6.115 -9.587 -9.615 1.00 0.00 73 TRP A O 8
ATOM 18341 N N . ASP A 1 74 ? -5.738 -8.084 -8.058 1.00 0.00 74 ASP A N 8
ATOM 18342 C CA . ASP A 1 74 ? -6.714 -7.135 -8.664 1.00 0.00 74 ASP A CA 8
ATOM 18343 C C . ASP A 1 74 ? -6.192 -5.708 -8.512 1.00 0.00 74 ASP A C 8
ATOM 18344 O O . ASP A 1 74 ? -5.241 -5.463 -7.801 1.00 0.00 74 ASP A O 8
ATOM 18353 N N . VAL A 1 75 ? -6.801 -4.768 -9.181 1.00 0.00 75 VAL A N 8
ATOM 18354 C CA . VAL A 1 75 ? -6.335 -3.354 -9.085 1.00 0.00 75 VAL A CA 8
ATOM 18355 C C . VAL A 1 75 ? -7.459 -2.474 -8.548 1.00 0.00 75 VAL A C 8
ATOM 18356 O O . VAL A 1 75 ? -8.623 -2.797 -8.674 1.00 0.00 75 VAL A O 8
ATOM 18369 N N . ILE A 1 76 ? -7.121 -1.363 -7.945 1.00 0.00 76 ILE A N 8
ATOM 18370 C CA . ILE A 1 76 ? -8.177 -0.465 -7.402 1.00 0.00 76 ILE A CA 8
ATOM 18371 C C . ILE A 1 76 ? -7.995 0.934 -7.993 1.00 0.00 76 ILE A C 8
ATOM 18372 O O . ILE A 1 76 ? -7.180 1.711 -7.538 1.00 0.00 76 ILE A O 8
ATOM 18388 N N . SER A 1 77 ? -8.758 1.256 -9.006 1.00 0.00 77 SER A N 8
ATOM 18389 C CA . SER A 1 77 ? -8.649 2.601 -9.639 1.00 0.00 77 SER A CA 8
ATOM 18390 C C . SER A 1 77 ? -9.978 3.348 -9.494 1.00 0.00 77 SER A C 8
ATOM 18391 O O . SER A 1 77 ? -11.037 2.793 -9.706 1.00 0.00 77 SER A O 8
ATOM 18399 N N . LEU A 1 78 ? -9.930 4.606 -9.147 1.00 0.00 78 LEU A N 8
ATOM 18400 C CA . LEU A 1 78 ? -11.186 5.392 -8.999 1.00 0.00 78 LEU A CA 8
ATOM 18401 C C . LEU A 1 78 ? -11.345 6.335 -10.194 1.00 0.00 78 LEU A C 8
ATOM 18402 O O . LEU A 1 78 ? -10.464 7.107 -10.512 1.00 0.00 78 LEU A O 8
ATOM 18418 N N . ARG A 1 79 ? -12.468 6.276 -10.856 1.00 0.00 79 ARG A N 8
ATOM 18419 C CA . ARG A 1 79 ? -12.695 7.167 -12.034 1.00 0.00 79 ARG A CA 8
ATOM 18420 C C . ARG A 1 79 ? -13.593 8.345 -11.631 1.00 0.00 79 ARG A C 8
ATOM 18421 O O . ARG A 1 79 ? -14.480 8.214 -10.810 1.00 0.00 79 ARG A O 8
ATOM 18442 N N . ALA A 1 80 ? -13.366 9.493 -12.214 1.00 0.00 80 ALA A N 8
ATOM 18443 C CA . ALA A 1 80 ? -14.198 10.693 -11.888 1.00 0.00 80 ALA A CA 8
ATOM 18444 C C . ALA A 1 80 ? -15.522 10.631 -12.658 1.00 0.00 80 ALA A C 8
ATOM 18445 O O . ALA A 1 80 ? -16.481 11.299 -12.327 1.00 0.00 80 ALA A O 8
ATOM 18452 N N . ASP A 1 81 ? -15.573 9.833 -13.686 1.00 0.00 81 ASP A N 8
ATOM 18453 C CA . ASP A 1 81 ? -16.824 9.722 -14.489 1.00 0.00 81 ASP A CA 8
ATOM 18454 C C . ASP A 1 81 ? -17.724 8.642 -13.884 1.00 0.00 81 ASP A C 8
ATOM 18455 O O . ASP A 1 81 ? -18.617 8.137 -14.534 1.00 0.00 81 ASP A O 8
ATOM 18464 N N . ASN A 1 82 ? -17.498 8.288 -12.644 1.00 0.00 82 ASN A N 8
ATOM 18465 C CA . ASN A 1 82 ? -18.345 7.242 -11.993 1.00 0.00 82 ASN A CA 8
ATOM 18466 C C . ASN A 1 82 ? -18.878 7.755 -10.635 1.00 0.00 82 ASN A C 8
ATOM 18467 O O . ASN A 1 82 ? -18.144 8.352 -9.870 1.00 0.00 82 ASN A O 8
ATOM 18478 N N . PRO A 1 83 ? -20.137 7.517 -10.318 1.00 0.00 83 PRO A N 8
ATOM 18479 C CA . PRO A 1 83 ? -20.740 7.958 -9.016 1.00 0.00 83 PRO A CA 8
ATOM 18480 C C . PRO A 1 83 ? -20.271 7.082 -7.844 1.00 0.00 83 PRO A C 8
ATOM 18481 O O . PRO A 1 83 ? -20.581 7.324 -6.692 1.00 0.00 83 PRO A O 8
ATOM 18492 N N . GLN A 1 84 ? -19.531 6.060 -8.152 1.00 0.00 84 GLN A N 8
ATOM 18493 C CA . GLN A 1 84 ? -19.036 5.145 -7.084 1.00 0.00 84 GLN A CA 8
ATOM 18494 C C . GLN A 1 84 ? -17.788 5.740 -6.437 1.00 0.00 84 GLN A C 8
ATOM 18495 O O . GLN A 1 84 ? -17.135 5.111 -5.638 1.00 0.00 84 GLN A O 8
ATOM 18509 N N . LYS A 1 85 ? -17.452 6.948 -6.766 1.00 0.00 85 LYS A N 8
ATOM 18510 C CA . LYS A 1 85 ? -16.243 7.561 -6.157 1.00 0.00 85 LYS A CA 8
ATOM 18511 C C . LYS A 1 85 ? -16.599 8.115 -4.773 1.00 0.00 85 LYS A C 8
ATOM 18512 O O . LYS A 1 85 ? -15.765 8.204 -3.893 1.00 0.00 85 LYS A O 8
ATOM 18531 N N . GLU A 1 86 ? -17.836 8.485 -4.577 1.00 0.00 86 GLU A N 8
ATOM 18532 C CA . GLU A 1 86 ? -18.257 9.030 -3.252 1.00 0.00 86 GLU A CA 8
ATOM 18533 C C . GLU A 1 86 ? -18.498 7.871 -2.279 1.00 0.00 86 GLU A C 8
ATOM 18534 O O . GLU A 1 86 ? -17.974 7.847 -1.175 1.00 0.00 86 GLU A O 8
ATOM 18546 N N . ALA A 1 87 ? -19.276 6.898 -2.676 1.00 0.00 87 ALA A N 8
ATOM 18547 C CA . ALA A 1 87 ? -19.541 5.740 -1.778 1.00 0.00 87 ALA A CA 8
ATOM 18548 C C . ALA A 1 87 ? -18.251 4.943 -1.596 1.00 0.00 87 ALA A C 8
ATOM 18549 O O . ALA A 1 87 ? -18.063 4.272 -0.600 1.00 0.00 87 ALA A O 8
ATOM 18556 N N . LEU A 1 88 ? -17.363 4.996 -2.554 1.00 0.00 88 LEU A N 8
ATOM 18557 C CA . LEU A 1 88 ? -16.100 4.222 -2.431 1.00 0.00 88 LEU A CA 8
ATOM 18558 C C . LEU A 1 88 ? -15.316 4.734 -1.229 1.00 0.00 88 LEU A C 8
ATOM 18559 O O . LEU A 1 88 ? -14.502 4.032 -0.678 1.00 0.00 88 LEU A O 8
ATOM 18575 N N . ARG A 1 89 ? -15.543 5.950 -0.809 1.00 0.00 89 ARG A N 8
ATOM 18576 C CA . ARG A 1 89 ? -14.776 6.446 0.367 1.00 0.00 89 ARG A CA 8
ATOM 18577 C C . ARG A 1 89 ? -15.091 5.566 1.582 1.00 0.00 89 ARG A C 8
ATOM 18578 O O . ARG A 1 89 ? -14.234 4.964 2.145 1.00 0.00 89 ARG A O 8
ATOM 18599 N N . GLU A 1 90 ? -16.315 5.496 1.982 1.00 0.00 90 GLU A N 8
ATOM 18600 C CA . GLU A 1 90 ? -16.654 4.642 3.180 1.00 0.00 90 GLU A CA 8
ATOM 18601 C C . GLU A 1 90 ? -16.279 3.183 2.878 1.00 0.00 90 GLU A C 8
ATOM 18602 O O . GLU A 1 90 ? -16.002 2.375 3.742 1.00 0.00 90 GLU A O 8
ATOM 18614 N N . LYS A 1 91 ? -16.294 2.893 1.628 1.00 0.00 91 LYS A N 8
ATOM 18615 C CA . LYS A 1 91 ? -15.965 1.517 1.150 1.00 0.00 91 LYS A CA 8
ATOM 18616 C C . LYS A 1 91 ? -14.495 1.148 1.436 1.00 0.00 91 LYS A C 8
ATOM 18617 O O . LYS A 1 91 ? -14.206 0.054 1.879 1.00 0.00 91 LYS A O 8
ATOM 18636 N N . PHE A 1 92 ? -13.560 2.042 1.221 1.00 0.00 92 PHE A N 8
ATOM 18637 C CA . PHE A 1 92 ? -12.125 1.719 1.509 1.00 0.00 92 PHE A CA 8
ATOM 18638 C C . PHE A 1 92 ? -11.651 2.413 2.776 1.00 0.00 92 PHE A C 8
ATOM 18639 O O . PHE A 1 92 ? -10.571 2.164 3.271 1.00 0.00 92 PHE A O 8
ATOM 18656 N N . LEU A 1 93 ? -12.422 3.319 3.260 1.00 0.00 93 LEU A N 8
ATOM 18657 C CA . LEU A 1 93 ? -12.007 4.087 4.459 1.00 0.00 93 LEU A CA 8
ATOM 18658 C C . LEU A 1 93 ? -12.474 3.393 5.728 1.00 0.00 93 LEU A C 8
ATOM 18659 O O . LEU A 1 93 ? -12.341 3.935 6.805 1.00 0.00 93 LEU A O 8
ATOM 18675 N N . ASN A 1 94 ? -13.000 2.199 5.644 1.00 0.00 94 ASN A N 8
ATOM 18676 C CA . ASN A 1 94 ? -13.435 1.511 6.884 1.00 0.00 94 ASN A CA 8
ATOM 18677 C C . ASN A 1 94 ? -12.401 0.441 7.216 1.00 0.00 94 ASN A C 8
ATOM 18678 O O . ASN A 1 94 ? -11.465 0.221 6.471 1.00 0.00 94 ASN A O 8
ATOM 18689 N N . GLU A 1 95 ? -12.547 -0.220 8.320 1.00 0.00 95 GLU A N 8
ATOM 18690 C CA . GLU A 1 95 ? -11.556 -1.268 8.683 1.00 0.00 95 GLU A CA 8
ATOM 18691 C C . GLU A 1 95 ? -11.765 -2.526 7.827 1.00 0.00 95 GLU A C 8
ATOM 18692 O O . GLU A 1 95 ? -12.847 -3.077 7.766 1.00 0.00 95 GLU A O 8
ATOM 18704 N N . HIS A 1 96 ? -10.729 -3.005 7.196 1.00 0.00 96 HIS A N 8
ATOM 18705 C CA . HIS A 1 96 ? -10.860 -4.243 6.384 1.00 0.00 96 HIS A CA 8
ATOM 18706 C C . HIS A 1 96 ? -9.643 -5.125 6.704 1.00 0.00 96 HIS A C 8
ATOM 18707 O O . HIS A 1 96 ? -8.509 -4.716 6.535 1.00 0.00 96 HIS A O 8
ATOM 18721 N N . THR A 1 97 ? -9.865 -6.312 7.220 1.00 0.00 97 THR A N 8
ATOM 18722 C CA . THR A 1 97 ? -8.711 -7.181 7.611 1.00 0.00 97 THR A CA 8
ATOM 18723 C C . THR A 1 97 ? -8.868 -8.632 7.132 1.00 0.00 97 THR A C 8
ATOM 18724 O O . THR A 1 97 ? -9.953 -9.156 6.978 1.00 0.00 97 THR A O 8
ATOM 18735 N N . HIS A 1 98 ? -7.749 -9.280 6.938 1.00 0.00 98 HIS A N 8
ATOM 18736 C CA . HIS A 1 98 ? -7.743 -10.710 6.510 1.00 0.00 98 HIS A CA 8
ATOM 18737 C C . HIS A 1 98 ? -6.739 -11.508 7.345 1.00 0.00 98 HIS A C 8
ATOM 18738 O O . HIS A 1 98 ? -5.864 -10.956 7.983 1.00 0.00 98 HIS A O 8
ATOM 18752 N N . GLY A 1 99 ? -6.862 -12.809 7.335 1.00 0.00 99 GLY A N 8
ATOM 18753 C CA . GLY A 1 99 ? -5.924 -13.668 8.113 1.00 0.00 99 GLY A CA 8
ATOM 18754 C C . GLY A 1 99 ? -4.698 -14.002 7.260 1.00 0.00 99 GLY A C 8
ATOM 18755 O O . GLY A 1 99 ? -4.014 -14.977 7.500 1.00 0.00 99 GLY A O 8
ATOM 18759 N N . GLU A 1 100 ? -4.393 -13.197 6.280 1.00 0.00 100 GLU A N 8
ATOM 18760 C CA . GLU A 1 100 ? -3.195 -13.456 5.435 1.00 0.00 100 GLU A CA 8
ATOM 18761 C C . GLU A 1 100 ? -2.611 -12.110 5.026 1.00 0.00 100 GLU A C 8
ATOM 18762 O O . GLU A 1 100 ? -3.338 -11.215 4.646 1.00 0.00 100 GLU A O 8
ATOM 18774 N N . ASP A 1 101 ? -1.326 -11.920 5.124 1.00 0.00 101 ASP A N 8
ATOM 18775 C CA . ASP A 1 101 ? -0.753 -10.601 4.762 1.00 0.00 101 ASP A CA 8
ATOM 18776 C C . ASP A 1 101 ? -0.751 -10.395 3.251 1.00 0.00 101 ASP A C 8
ATOM 18777 O O . ASP A 1 101 ? -0.218 -11.193 2.507 1.00 0.00 101 ASP A O 8
ATOM 18786 N N . GLU A 1 102 ? -1.376 -9.350 2.795 1.00 0.00 102 GLU A N 8
ATOM 18787 C CA . GLU A 1 102 ? -1.446 -9.121 1.331 1.00 0.00 102 GLU A CA 8
ATOM 18788 C C . GLU A 1 102 ? -0.478 -8.007 0.978 1.00 0.00 102 GLU A C 8
ATOM 18789 O O . GLU A 1 102 ? -0.256 -7.087 1.741 1.00 0.00 102 GLU A O 8
ATOM 18801 N N . VAL A 1 103 ? 0.123 -8.112 -0.167 1.00 0.00 103 VAL A N 8
ATOM 18802 C CA . VAL A 1 103 ? 1.118 -7.101 -0.590 1.00 0.00 103 VAL A CA 8
ATOM 18803 C C . VAL A 1 103 ? 0.482 -6.143 -1.580 1.00 0.00 103 VAL A C 8
ATOM 18804 O O . VAL A 1 103 ? -0.335 -6.536 -2.390 1.00 0.00 103 VAL A O 8
ATOM 18817 N N . ARG A 1 104 ? 0.851 -4.886 -1.530 1.00 0.00 104 ARG A N 8
ATOM 18818 C CA . ARG A 1 104 ? 0.258 -3.925 -2.485 1.00 0.00 104 ARG A CA 8
ATOM 18819 C C . ARG A 1 104 ? 1.366 -3.169 -3.215 1.00 0.00 104 ARG A C 8
ATOM 18820 O O . ARG A 1 104 ? 2.232 -2.572 -2.608 1.00 0.00 104 ARG A O 8
ATOM 18841 N N . PHE A 1 105 ? 1.328 -3.187 -4.516 1.00 0.00 105 PHE A N 8
ATOM 18842 C CA . PHE A 1 105 ? 2.355 -2.472 -5.317 1.00 0.00 105 PHE A CA 8
ATOM 18843 C C . PHE A 1 105 ? 1.658 -1.390 -6.130 1.00 0.00 105 PHE A C 8
ATOM 18844 O O . PHE A 1 105 ? 0.759 -1.676 -6.891 1.00 0.00 105 PHE A O 8
ATOM 18861 N N . PHE A 1 106 ? 2.030 -0.155 -5.980 1.00 0.00 106 PHE A N 8
ATOM 18862 C CA . PHE A 1 106 ? 1.329 0.913 -6.750 1.00 0.00 106 PHE A CA 8
ATOM 18863 C C . PHE A 1 106 ? 1.971 1.056 -8.137 1.00 0.00 106 PHE A C 8
ATOM 18864 O O . PHE A 1 106 ? 3.032 0.523 -8.391 1.00 0.00 106 PHE A O 8
ATOM 18881 N N . VAL A 1 107 ? 1.363 1.798 -9.028 1.00 0.00 107 VAL A N 8
ATOM 18882 C CA . VAL A 1 107 ? 1.980 1.990 -10.373 1.00 0.00 107 VAL A CA 8
ATOM 18883 C C . VAL A 1 107 ? 1.753 3.426 -10.839 1.00 0.00 107 VAL A C 8
ATOM 18884 O O . VAL A 1 107 ? 2.601 4.024 -11.471 1.00 0.00 107 VAL A O 8
ATOM 18897 N N . GLU A 1 108 ? 0.621 3.993 -10.527 1.00 0.00 108 GLU A N 8
ATOM 18898 C CA . GLU A 1 108 ? 0.352 5.388 -10.946 1.00 0.00 108 GLU A CA 8
ATOM 18899 C C . GLU A 1 108 ? -0.430 6.100 -9.843 1.00 0.00 108 GLU A C 8
ATOM 18900 O O . GLU A 1 108 ? -1.433 5.608 -9.365 1.00 0.00 108 GLU A O 8
ATOM 18912 N N . GLY A 1 109 ? 0.020 7.250 -9.433 1.00 0.00 109 GLY A N 8
ATOM 18913 C CA . GLY A 1 109 ? -0.699 7.989 -8.365 1.00 0.00 109 GLY A CA 8
ATOM 18914 C C . GLY A 1 109 ? -0.076 7.678 -7.005 1.00 0.00 109 GLY A C 8
ATOM 18915 O O . GLY A 1 109 ? 0.825 6.873 -6.886 1.00 0.00 109 GLY A O 8
ATOM 18919 N N . ALA A 1 110 ? -0.550 8.334 -5.986 1.00 0.00 110 ALA A N 8
ATOM 18920 C CA . ALA A 1 110 ? 0.008 8.108 -4.621 1.00 0.00 110 ALA A CA 8
ATOM 18921 C C . ALA A 1 110 ? -1.126 7.927 -3.610 1.00 0.00 110 ALA A C 8
ATOM 18922 O O . ALA A 1 110 ? -2.188 8.504 -3.731 1.00 0.00 110 ALA A O 8
ATOM 18929 N N . GLY A 1 111 ? -0.884 7.134 -2.601 1.00 0.00 111 GLY A N 8
ATOM 18930 C CA . GLY A 1 111 ? -1.913 6.896 -1.549 1.00 0.00 111 GLY A CA 8
ATOM 18931 C C . GLY A 1 111 ? -1.224 6.870 -0.181 1.00 0.00 111 GLY A C 8
ATOM 18932 O O . GLY A 1 111 ? -0.155 6.313 -0.032 1.00 0.00 111 GLY A O 8
ATOM 18936 N N . LEU A 1 112 ? -1.823 7.457 0.824 1.00 0.00 112 LEU A N 8
ATOM 18937 C CA . LEU A 1 112 ? -1.185 7.440 2.170 1.00 0.00 112 LEU A CA 8
ATOM 18938 C C . LEU A 1 112 ? -1.636 6.173 2.889 1.00 0.00 112 LEU A C 8
ATOM 18939 O O . LEU A 1 112 ? -2.815 5.908 3.011 1.00 0.00 112 LEU A O 8
ATOM 18955 N N . PHE A 1 113 ? -0.713 5.376 3.337 1.00 0.00 113 PHE A N 8
ATOM 18956 C CA . PHE A 1 113 ? -1.096 4.110 4.016 1.00 0.00 113 PHE A CA 8
ATOM 18957 C C . PHE A 1 113 ? -0.879 4.237 5.525 1.00 0.00 113 PHE A C 8
ATOM 18958 O O . PHE A 1 113 ? 0.136 4.726 5.974 1.00 0.00 113 PHE A O 8
ATOM 18975 N N . CYS A 1 114 ? -1.828 3.797 6.308 1.00 0.00 114 CYS A N 8
ATOM 18976 C CA . CYS A 1 114 ? -1.685 3.887 7.791 1.00 0.00 114 CYS A CA 8
ATOM 18977 C C . CYS A 1 114 ? -1.721 2.480 8.392 1.00 0.00 114 CYS A C 8
ATOM 18978 O O . CYS A 1 114 ? -2.335 1.582 7.853 1.00 0.00 114 CYS A O 8
ATOM 18986 N N . LEU A 1 115 ? -1.066 2.282 9.505 1.00 0.00 115 LEU A N 8
ATOM 18987 C CA . LEU A 1 115 ? -1.061 0.933 10.141 1.00 0.00 115 LEU A CA 8
ATOM 18988 C C . LEU A 1 115 ? -1.287 1.065 11.650 1.00 0.00 115 LEU A C 8
ATOM 18989 O O . LEU A 1 115 ? -0.629 1.837 12.321 1.00 0.00 115 LEU A O 8
ATOM 19005 N N . HIS A 1 116 ? -2.201 0.305 12.193 1.00 0.00 116 HIS A N 8
ATOM 19006 C CA . HIS A 1 116 ? -2.454 0.373 13.660 1.00 0.00 116 HIS A CA 8
ATOM 19007 C C . HIS A 1 116 ? -1.813 -0.845 14.331 1.00 0.00 116 HIS A C 8
ATOM 19008 O O . HIS A 1 116 ? -2.262 -1.962 14.164 1.00 0.00 116 HIS A O 8
ATOM 19023 N N . ILE A 1 117 ? -0.769 -0.640 15.090 1.00 0.00 117 ILE A N 8
ATOM 19024 C CA . ILE A 1 117 ? -0.105 -1.791 15.773 1.00 0.00 117 ILE A CA 8
ATOM 19025 C C . ILE A 1 117 ? 0.280 -1.409 17.212 1.00 0.00 117 ILE A C 8
ATOM 19026 O O . ILE A 1 117 ? 1.077 -0.520 17.438 1.00 0.00 117 ILE A O 8
ATOM 19042 N N . GLY A 1 118 ? -0.273 -2.084 18.181 1.00 0.00 118 GLY A N 8
ATOM 19043 C CA . GLY A 1 118 ? 0.063 -1.774 19.607 1.00 0.00 118 GLY A CA 8
ATOM 19044 C C . GLY A 1 118 ? -0.433 -0.367 19.973 1.00 0.00 118 GLY A C 8
ATOM 19045 O O . GLY A 1 118 ? -1.515 0.036 19.597 1.00 0.00 118 GLY A O 8
ATOM 19049 N N . ASP A 1 119 ? 0.353 0.386 20.710 1.00 0.00 119 ASP A N 8
ATOM 19050 C CA . ASP A 1 119 ? -0.064 1.766 21.107 1.00 0.00 119 ASP A CA 8
ATOM 19051 C C . ASP A 1 119 ? 0.672 2.796 20.242 1.00 0.00 119 ASP A C 8
ATOM 19052 O O . ASP A 1 119 ? 0.976 3.887 20.676 1.00 0.00 119 ASP A O 8
ATOM 19061 N N . GLU A 1 120 ? 0.958 2.452 19.021 1.00 0.00 120 GLU A N 8
ATOM 19062 C CA . GLU A 1 120 ? 1.664 3.408 18.117 1.00 0.00 120 GLU A CA 8
ATOM 19063 C C . GLU A 1 120 ? 0.987 3.389 16.753 1.00 0.00 120 GLU A C 8
ATOM 19064 O O . GLU A 1 120 ? 0.482 2.367 16.328 1.00 0.00 120 GLU A O 8
ATOM 19076 N N . VAL A 1 121 ? 0.972 4.490 16.043 1.00 0.00 121 VAL A N 8
ATOM 19077 C CA . VAL A 1 121 ? 0.331 4.501 14.703 1.00 0.00 121 VAL A CA 8
ATOM 19078 C C . VAL A 1 121 ? 1.410 4.789 13.657 1.00 0.00 121 VAL A C 8
ATOM 19079 O O . VAL A 1 121 ? 2.039 5.828 13.679 1.00 0.00 121 VAL A O 8
ATOM 19092 N N . PHE A 1 122 ? 1.642 3.885 12.754 1.00 0.00 122 PHE A N 8
ATOM 19093 C CA . PHE A 1 122 ? 2.689 4.110 11.725 1.00 0.00 122 PHE A CA 8
ATOM 19094 C C . PHE A 1 122 ? 2.042 4.778 10.512 1.00 0.00 122 PHE A C 8
ATOM 19095 O O . PHE A 1 122 ? 0.959 4.421 10.097 1.00 0.00 122 PHE A O 8
ATOM 19112 N N . GLN A 1 123 ? 2.722 5.713 9.919 1.00 0.00 123 GLN A N 8
ATOM 19113 C CA . GLN A 1 123 ? 2.190 6.381 8.702 1.00 0.00 123 GLN A CA 8
ATOM 19114 C C . GLN A 1 123 ? 3.235 6.233 7.595 1.00 0.00 123 GLN A C 8
ATOM 19115 O O . GLN A 1 123 ? 4.242 6.911 7.604 1.00 0.00 123 GLN A O 8
ATOM 19129 N N . VAL A 1 124 ? 3.028 5.344 6.658 1.00 0.00 124 VAL A N 8
ATOM 19130 C CA . VAL A 1 124 ? 4.041 5.163 5.576 1.00 0.00 124 VAL A CA 8
ATOM 19131 C C . VAL A 1 124 ? 3.434 5.532 4.222 1.00 0.00 124 VAL A C 8
ATOM 19132 O O . VAL A 1 124 ? 2.376 5.061 3.857 1.00 0.00 124 VAL A O 8
ATOM 19145 N N . LEU A 1 125 ? 4.096 6.365 3.472 1.00 0.00 125 LEU A N 8
ATOM 19146 C CA . LEU A 1 125 ? 3.550 6.748 2.146 1.00 0.00 125 LEU A CA 8
ATOM 19147 C C . LEU A 1 125 ? 3.958 5.678 1.139 1.00 0.00 125 LEU A C 8
ATOM 19148 O O . LEU A 1 125 ? 5.070 5.180 1.170 1.00 0.00 125 LEU A O 8
ATOM 19164 N N . CYS A 1 126 ? 3.061 5.327 0.253 1.00 0.00 126 CYS A N 8
ATOM 19165 C CA . CYS A 1 126 ? 3.373 4.283 -0.766 1.00 0.00 126 CYS A CA 8
ATOM 19166 C C . CYS A 1 126 ? 3.110 4.822 -2.171 1.00 0.00 126 CYS A C 8
ATOM 19167 O O . CYS A 1 126 ? 2.086 5.418 -2.443 1.00 0.00 126 CYS A O 8
ATOM 19175 N N . GLU A 1 127 ? 4.022 4.592 -3.070 1.00 0.00 127 GLU A N 8
ATOM 19176 C CA . GLU A 1 127 ? 3.831 5.060 -4.468 1.00 0.00 127 GLU A CA 8
ATOM 19177 C C . GLU A 1 127 ? 4.444 4.041 -5.437 1.00 0.00 127 GLU A C 8
ATOM 19178 O O . GLU A 1 127 ? 5.138 3.130 -5.034 1.00 0.00 127 GLU A O 8
ATOM 19190 N N . LYS A 1 128 ? 4.204 4.195 -6.713 1.00 0.00 128 LYS A N 8
ATOM 19191 C CA . LYS A 1 128 ? 4.784 3.252 -7.722 1.00 0.00 128 LYS A CA 8
ATOM 19192 C C . LYS A 1 128 ? 6.284 3.098 -7.484 1.00 0.00 128 LYS A C 8
ATOM 19193 O O . LYS A 1 128 ? 6.960 2.307 -8.115 1.00 0.00 128 LYS A O 8
ATOM 19212 N N . ASN A 1 129 ? 6.796 3.855 -6.571 1.00 0.00 129 ASN A N 8
ATOM 19213 C CA . ASN A 1 129 ? 8.243 3.785 -6.260 1.00 0.00 129 ASN A CA 8
ATOM 19214 C C . ASN A 1 129 ? 8.574 2.498 -5.515 1.00 0.00 129 ASN A C 8
ATOM 19215 O O . ASN A 1 129 ? 9.383 1.706 -5.960 1.00 0.00 129 ASN A O 8
ATOM 19226 N N . ASP A 1 130 ? 7.983 2.296 -4.372 1.00 0.00 130 ASP A N 8
ATOM 19227 C CA . ASP A 1 130 ? 8.291 1.069 -3.577 1.00 0.00 130 ASP A CA 8
ATOM 19228 C C . ASP A 1 130 ? 7.087 0.115 -3.502 1.00 0.00 130 ASP A C 8
ATOM 19229 O O . ASP A 1 130 ? 6.121 0.229 -4.242 1.00 0.00 130 ASP A O 8
ATOM 19238 N N . LEU A 1 131 ? 7.128 -0.807 -2.571 1.00 0.00 131 LEU A N 8
ATOM 19239 C CA . LEU A 1 131 ? 5.994 -1.756 -2.392 1.00 0.00 131 LEU A CA 8
ATOM 19240 C C . LEU A 1 131 ? 5.892 -2.167 -0.928 1.00 0.00 131 LEU A C 8
ATOM 19241 O O . LEU A 1 131 ? 6.700 -2.925 -0.433 1.00 0.00 131 LEU A O 8
ATOM 19257 N N . ILE A 1 132 ? 4.932 -1.666 -0.219 1.00 0.00 132 ILE A N 8
ATOM 19258 C CA . ILE A 1 132 ? 4.818 -2.028 1.211 1.00 0.00 132 ILE A CA 8
ATOM 19259 C C . ILE A 1 132 ? 3.714 -3.058 1.405 1.00 0.00 132 ILE A C 8
ATOM 19260 O O . ILE A 1 132 ? 2.735 -3.088 0.687 1.00 0.00 132 ILE A O 8
ATOM 19276 N N . SER A 1 133 ? 3.872 -3.901 2.380 1.00 0.00 133 SER A N 8
ATOM 19277 C CA . SER A 1 133 ? 2.850 -4.947 2.651 1.00 0.00 133 SER A CA 8
ATOM 19278 C C . SER A 1 133 ? 2.693 -5.089 4.161 1.00 0.00 133 SER A C 8
ATOM 19279 O O . SER A 1 133 ? 3.676 -5.092 4.885 1.00 0.00 133 SER A O 8
ATOM 19287 N N . VAL A 1 134 ? 1.486 -5.186 4.662 1.00 0.00 134 VAL A N 8
ATOM 19288 C CA . VAL A 1 134 ? 1.308 -5.289 6.133 1.00 0.00 134 VAL A CA 8
ATOM 19289 C C . VAL A 1 134 ? 0.936 -6.726 6.512 1.00 0.00 134 VAL A C 8
ATOM 19290 O O . VAL A 1 134 ? 0.305 -7.430 5.747 1.00 0.00 134 VAL A O 8
ATOM 19303 N N . PRO A 1 135 ? 1.336 -7.162 7.683 1.00 0.00 135 PRO A N 8
ATOM 19304 C CA . PRO A 1 135 ? 1.055 -8.545 8.170 1.00 0.00 135 PRO A CA 8
ATOM 19305 C C . PRO A 1 135 ? -0.433 -8.797 8.421 1.00 0.00 135 PRO A C 8
ATOM 19306 O O . PRO A 1 135 ? -1.204 -7.880 8.624 1.00 0.00 135 PRO A O 8
ATOM 19317 N N . ALA A 1 136 ? -0.840 -10.038 8.416 1.00 0.00 136 ALA A N 8
ATOM 19318 C CA . ALA A 1 136 ? -2.273 -10.355 8.666 1.00 0.00 136 ALA A CA 8
ATOM 19319 C C . ALA A 1 136 ? -2.627 -9.962 10.103 1.00 0.00 136 ALA A C 8
ATOM 19320 O O . ALA A 1 136 ? -1.775 -9.557 10.866 1.00 0.00 136 ALA A O 8
ATOM 19327 N N . HIS A 1 137 ? -3.881 -10.064 10.466 1.00 0.00 137 HIS A N 8
ATOM 19328 C CA . HIS A 1 137 ? -4.310 -9.690 11.850 1.00 0.00 137 HIS A CA 8
ATOM 19329 C C . HIS A 1 137 ? -4.031 -8.209 12.095 1.00 0.00 137 HIS A C 8
ATOM 19330 O O . HIS A 1 137 ? -4.317 -7.682 13.150 1.00 0.00 137 HIS A O 8
ATOM 19345 N N . THR A 1 138 ? -3.492 -7.537 11.119 1.00 0.00 138 THR A N 8
ATOM 19346 C CA . THR A 1 138 ? -3.210 -6.083 11.282 1.00 0.00 138 THR A CA 8
ATOM 19347 C C . THR A 1 138 ? -4.179 -5.276 10.394 1.00 0.00 138 THR A C 8
ATOM 19348 O O . THR A 1 138 ? -4.174 -5.434 9.189 1.00 0.00 138 THR A O 8
ATOM 19359 N N . PRO A 1 139 ? -5.011 -4.424 10.962 1.00 0.00 139 PRO A N 8
ATOM 19360 C CA . PRO A 1 139 ? -5.980 -3.617 10.160 1.00 0.00 139 PRO A CA 8
ATOM 19361 C C . PRO A 1 139 ? -5.281 -2.500 9.380 1.00 0.00 139 PRO A C 8
ATOM 19362 O O . PRO A 1 139 ? -4.402 -1.833 9.888 1.00 0.00 139 PRO A O 8
ATOM 19373 N N . HIS A 1 140 ? -5.700 -2.259 8.171 1.00 0.00 140 HIS A N 8
ATOM 19374 C CA . HIS A 1 140 ? -5.108 -1.143 7.382 1.00 0.00 140 HIS A CA 8
ATOM 19375 C C . HIS A 1 140 ? -6.225 -0.389 6.649 1.00 0.00 140 HIS A C 8
ATOM 19376 O O . HIS A 1 140 ? -7.114 -0.995 6.086 1.00 0.00 140 HIS A O 8
ATOM 19390 N N . TRP A 1 141 ? -6.179 0.916 6.621 1.00 0.00 141 TRP A N 8
ATOM 19391 C CA . TRP A 1 141 ? -7.228 1.686 5.882 1.00 0.00 141 TRP A CA 8
ATOM 19392 C C . TRP A 1 141 ? -6.525 2.683 4.949 1.00 0.00 141 TRP A C 8
ATOM 19393 O O . TRP A 1 141 ? -5.431 3.130 5.232 1.00 0.00 141 TRP A O 8
ATOM 19414 N N . PHE A 1 142 ? -7.126 3.042 3.844 1.00 0.00 142 PHE A N 8
ATOM 19415 C CA . PHE A 1 142 ? -6.453 4.009 2.918 1.00 0.00 142 PHE A CA 8
ATOM 19416 C C . PHE A 1 142 ? -6.873 5.434 3.284 1.00 0.00 142 PHE A C 8
ATOM 19417 O O . PHE A 1 142 ? -7.950 5.660 3.793 1.00 0.00 142 PHE A O 8
ATOM 19434 N N . ASP A 1 143 ? -6.033 6.401 3.028 1.00 0.00 143 ASP A N 8
ATOM 19435 C CA . ASP A 1 143 ? -6.406 7.805 3.360 1.00 0.00 143 ASP A CA 8
ATOM 19436 C C . ASP A 1 143 ? -6.961 8.480 2.103 1.00 0.00 143 ASP A C 8
ATOM 19437 O O . ASP A 1 143 ? -6.239 8.748 1.165 1.00 0.00 143 ASP A O 8
ATOM 19446 N N . MET A 1 144 ? -8.235 8.762 2.077 1.00 0.00 144 MET A N 8
ATOM 19447 C CA . MET A 1 144 ? -8.820 9.423 0.877 1.00 0.00 144 MET A CA 8
ATOM 19448 C C . MET A 1 144 ? -8.882 10.934 1.094 1.00 0.00 144 MET A C 8
ATOM 19449 O O . MET A 1 144 ? -8.026 11.674 0.650 1.00 0.00 144 MET A O 8
ATOM 19463 N N . GLY A 1 145 ? -9.897 11.394 1.772 1.00 0.00 145 GLY A N 8
ATOM 19464 C CA . GLY A 1 145 ? -10.039 12.860 2.025 1.00 0.00 145 GLY A CA 8
ATOM 19465 C C . GLY A 1 145 ? -10.287 13.587 0.701 1.00 0.00 145 GLY A C 8
ATOM 19466 O O . GLY A 1 145 ? -11.033 14.543 0.629 1.00 0.00 145 GLY A O 8
ATOM 19470 N N . SER A 1 146 ? -9.662 13.125 -0.341 1.00 0.00 146 SER A N 8
ATOM 19471 C CA . SER A 1 146 ? -9.822 13.748 -1.682 1.00 0.00 146 SER A CA 8
ATOM 19472 C C . SER A 1 146 ? -10.336 12.692 -2.655 1.00 0.00 146 SER A C 8
ATOM 19473 O O . SER A 1 146 ? -10.513 11.543 -2.299 1.00 0.00 146 SER A O 8
ATOM 19481 N N . GLU A 1 147 ? -10.563 13.065 -3.887 1.00 0.00 147 GLU A N 8
ATOM 19482 C CA . GLU A 1 147 ? -11.044 12.072 -4.889 1.00 0.00 147 GLU A CA 8
ATOM 19483 C C . GLU A 1 147 ? -9.988 11.854 -5.996 1.00 0.00 147 GLU A C 8
ATOM 19484 O O . GLU A 1 147 ? -10.282 12.008 -7.163 1.00 0.00 147 GLU A O 8
ATOM 19496 N N . PRO A 1 148 ? -8.766 11.481 -5.655 1.00 0.00 148 PRO A N 8
ATOM 19497 C CA . PRO A 1 148 ? -7.702 11.221 -6.665 1.00 0.00 148 PRO A CA 8
ATOM 19498 C C . PRO A 1 148 ? -7.780 9.805 -7.245 1.00 0.00 148 PRO A C 8
ATOM 19499 O O . PRO A 1 148 ? -8.032 8.846 -6.543 1.00 0.00 148 PRO A O 8
ATOM 19510 N N . ASN A 1 149 ? -7.555 9.669 -8.517 1.00 0.00 149 ASN A N 8
ATOM 19511 C CA . ASN A 1 149 ? -7.608 8.315 -9.133 1.00 0.00 149 ASN A CA 8
ATOM 19512 C C . ASN A 1 149 ? -6.271 7.609 -8.880 1.00 0.00 149 ASN A C 8
ATOM 19513 O O . ASN A 1 149 ? -5.343 7.712 -9.658 1.00 0.00 149 ASN A O 8
ATOM 19524 N N . PHE A 1 150 ? -6.169 6.901 -7.784 1.00 0.00 150 PHE A N 8
ATOM 19525 C CA . PHE A 1 150 ? -4.898 6.189 -7.455 1.00 0.00 150 PHE A CA 8
ATOM 19526 C C . PHE A 1 150 ? -4.954 4.748 -7.969 1.00 0.00 150 PHE A C 8
ATOM 19527 O O . PHE A 1 150 ? -5.956 4.070 -7.865 1.00 0.00 150 PHE A O 8
ATOM 19544 N N . THR A 1 151 ? -3.874 4.276 -8.527 1.00 0.00 151 THR A N 8
ATOM 19545 C CA . THR A 1 151 ? -3.847 2.880 -9.042 1.00 0.00 151 THR A CA 8
ATOM 19546 C C . THR A 1 151 ? -3.089 1.999 -8.048 1.00 0.00 151 THR A C 8
ATOM 19547 O O . THR A 1 151 ? -1.997 2.328 -7.625 1.00 0.00 151 THR A O 8
ATOM 19558 N N . ALA A 1 152 ? -3.662 0.890 -7.663 1.00 0.00 152 ALA A N 8
ATOM 19559 C CA . ALA A 1 152 ? -2.976 -0.006 -6.688 1.00 0.00 152 ALA A CA 8
ATOM 19560 C C . ALA A 1 152 ? -3.050 -1.463 -7.147 1.00 0.00 152 ALA A C 8
ATOM 19561 O O . ALA A 1 152 ? -3.933 -1.852 -7.874 1.00 0.00 152 ALA A O 8
ATOM 19568 N N . ILE A 1 153 ? -2.122 -2.261 -6.704 1.00 0.00 153 ILE A N 8
ATOM 19569 C CA . ILE A 1 153 ? -2.124 -3.703 -7.082 1.00 0.00 153 ILE A CA 8
ATOM 19570 C C . ILE A 1 153 ? -2.154 -4.557 -5.824 1.00 0.00 153 ILE A C 8
ATOM 19571 O O . ILE A 1 153 ? -1.391 -4.339 -4.932 1.00 0.00 153 ILE A O 8
ATOM 19587 N N . ARG A 1 154 ? -3.039 -5.513 -5.736 1.00 0.00 154 ARG A N 8
ATOM 19588 C CA . ARG A 1 154 ? -3.099 -6.367 -4.508 1.00 0.00 154 ARG A CA 8
ATOM 19589 C C . ARG A 1 154 ? -2.703 -7.805 -4.866 1.00 0.00 154 ARG A C 8
ATOM 19590 O O . ARG A 1 154 ? -3.198 -8.377 -5.817 1.00 0.00 154 ARG A O 8
ATOM 19611 N N . ILE A 1 155 ? -1.802 -8.385 -4.112 1.00 0.00 155 ILE A N 8
ATOM 19612 C CA . ILE A 1 155 ? -1.358 -9.779 -4.410 1.00 0.00 155 ILE A CA 8
ATOM 19613 C C . ILE A 1 155 ? -1.405 -10.630 -3.138 1.00 0.00 155 ILE A C 8
ATOM 19614 O O . ILE A 1 155 ? -1.003 -10.194 -2.077 1.00 0.00 155 ILE A O 8
ATOM 19630 N N . PHE A 1 156 ? -1.882 -11.845 -3.230 1.00 0.00 156 PHE A N 8
ATOM 19631 C CA . PHE A 1 156 ? -1.936 -12.709 -2.015 1.00 0.00 156 PHE A CA 8
ATOM 19632 C C . PHE A 1 156 ? -2.150 -14.168 -2.410 1.00 0.00 156 PHE A C 8
ATOM 19633 O O . PHE A 1 156 ? -2.312 -14.492 -3.569 1.00 0.00 156 PHE A O 8
ATOM 19657 N N . SER A 1 1 ? 8.738 6.050 0.793 1.00 0.00 1 SER A N 9
ATOM 19658 C CA . SER A 1 1 ? 8.624 7.534 0.694 1.00 0.00 1 SER A CA 9
ATOM 19659 C C . SER A 1 1 ? 8.969 8.168 2.043 1.00 0.00 1 SER A C 9
ATOM 19660 O O . SER A 1 1 ? 9.954 8.866 2.178 1.00 0.00 1 SER A O 9
ATOM 19670 N N . ALA A 1 2 ? 8.163 7.936 3.046 1.00 0.00 2 ALA A N 9
ATOM 19671 C CA . ALA A 1 2 ? 8.452 8.537 4.388 1.00 0.00 2 ALA A CA 9
ATOM 19672 C C . ALA A 1 2 ? 7.980 7.593 5.496 1.00 0.00 2 ALA A C 9
ATOM 19673 O O . ALA A 1 2 ? 7.105 6.781 5.284 1.00 0.00 2 ALA A O 9
ATOM 19680 N N . LEU A 1 3 ? 8.532 7.692 6.684 1.00 0.00 3 LEU A N 9
ATOM 19681 C CA . LEU A 1 3 ? 8.077 6.798 7.775 1.00 0.00 3 LEU A CA 9
ATOM 19682 C C . LEU A 1 3 ? 7.919 7.653 9.029 1.00 0.00 3 LEU A C 9
ATOM 19683 O O . LEU A 1 3 ? 8.829 8.336 9.454 1.00 0.00 3 LEU A O 9
ATOM 19699 N N . THR A 1 4 ? 6.761 7.613 9.619 1.00 0.00 4 THR A N 9
ATOM 19700 C CA . THR A 1 4 ? 6.515 8.413 10.847 1.00 0.00 4 THR A CA 9
ATOM 19701 C C . THR A 1 4 ? 5.853 7.521 11.890 1.00 0.00 4 THR A C 9
ATOM 19702 O O . THR A 1 4 ? 4.977 6.745 11.582 1.00 0.00 4 THR A O 9
ATOM 19713 N N . ILE A 1 5 ? 6.235 7.630 13.123 1.00 0.00 5 ILE A N 9
ATOM 19714 C CA . ILE A 1 5 ? 5.574 6.795 14.159 1.00 0.00 5 ILE A CA 9
ATOM 19715 C C . ILE A 1 5 ? 5.433 7.622 15.425 1.00 0.00 5 ILE A C 9
ATOM 19716 O O . ILE A 1 5 ? 6.425 8.007 16.010 1.00 0.00 5 ILE A O 9
ATOM 19732 N N . PHE A 1 6 ? 4.244 7.936 15.867 1.00 0.00 6 PHE A N 9
ATOM 19733 C CA . PHE A 1 6 ? 4.087 8.760 17.096 1.00 0.00 6 PHE A CA 9
ATOM 19734 C C . PHE A 1 6 ? 3.499 7.881 18.193 1.00 0.00 6 PHE A C 9
ATOM 19735 O O . PHE A 1 6 ? 3.074 6.772 17.938 1.00 0.00 6 PHE A O 9
ATOM 19752 N N . SER A 1 7 ? 3.443 8.358 19.408 1.00 0.00 7 SER A N 9
ATOM 19753 C CA . SER A 1 7 ? 2.849 7.525 20.488 1.00 0.00 7 SER A CA 9
ATOM 19754 C C . SER A 1 7 ? 1.320 7.595 20.385 1.00 0.00 7 SER A C 9
ATOM 19755 O O . SER A 1 7 ? 0.759 8.577 19.937 1.00 0.00 7 SER A O 9
ATOM 19763 N N . VAL A 1 8 ? 0.645 6.558 20.794 1.00 0.00 8 VAL A N 9
ATOM 19764 C CA . VAL A 1 8 ? -0.846 6.560 20.717 1.00 0.00 8 VAL A CA 9
ATOM 19765 C C . VAL A 1 8 ? -1.397 7.777 21.462 1.00 0.00 8 VAL A C 9
ATOM 19766 O O . VAL A 1 8 ? -2.512 8.203 21.235 1.00 0.00 8 VAL A O 9
ATOM 19779 N N . LYS A 1 9 ? -0.627 8.344 22.350 1.00 0.00 9 LYS A N 9
ATOM 19780 C CA . LYS A 1 9 ? -1.110 9.534 23.103 1.00 0.00 9 LYS A CA 9
ATOM 19781 C C . LYS A 1 9 ? -0.614 10.822 22.432 1.00 0.00 9 LYS A C 9
ATOM 19782 O O . LYS A 1 9 ? -1.234 11.861 22.542 1.00 0.00 9 LYS A O 9
ATOM 19801 N N . ASP A 1 10 ? 0.510 10.763 21.761 1.00 0.00 10 ASP A N 9
ATOM 19802 C CA . ASP A 1 10 ? 1.062 11.985 21.094 1.00 0.00 10 ASP A CA 9
ATOM 19803 C C . ASP A 1 10 ? 1.090 11.804 19.567 1.00 0.00 10 ASP A C 9
ATOM 19804 O O . ASP A 1 10 ? 2.098 11.419 19.008 1.00 0.00 10 ASP A O 9
ATOM 19813 N N . PRO A 1 11 ? 0.004 12.092 18.898 1.00 0.00 11 PRO A N 9
ATOM 19814 C CA . PRO A 1 11 ? -0.091 11.973 17.422 1.00 0.00 11 PRO A CA 9
ATOM 19815 C C . PRO A 1 11 ? 0.340 13.257 16.701 1.00 0.00 11 PRO A C 9
ATOM 19816 O O . PRO A 1 11 ? 0.462 13.288 15.494 1.00 0.00 11 PRO A O 9
ATOM 19827 N N . GLN A 1 12 ? 0.547 14.320 17.429 1.00 0.00 12 GLN A N 9
ATOM 19828 C CA . GLN A 1 12 ? 0.940 15.606 16.781 1.00 0.00 12 GLN A CA 9
ATOM 19829 C C . GLN A 1 12 ? 2.466 15.707 16.660 1.00 0.00 12 GLN A C 9
ATOM 19830 O O . GLN A 1 12 ? 2.979 16.411 15.814 1.00 0.00 12 GLN A O 9
ATOM 19844 N N . ASN A 1 13 ? 3.192 15.010 17.490 1.00 0.00 13 ASN A N 9
ATOM 19845 C CA . ASN A 1 13 ? 4.682 15.071 17.413 1.00 0.00 13 ASN A CA 9
ATOM 19846 C C . ASN A 1 13 ? 5.259 13.658 17.374 1.00 0.00 13 ASN A C 9
ATOM 19847 O O . ASN A 1 13 ? 5.213 12.950 18.355 1.00 0.00 13 ASN A O 9
ATOM 19858 N N . SER A 1 14 ? 5.792 13.220 16.263 1.00 0.00 14 SER A N 9
ATOM 19859 C CA . SER A 1 14 ? 6.353 11.840 16.214 1.00 0.00 14 SER A CA 9
ATOM 19860 C C . SER A 1 14 ? 7.667 11.761 16.991 1.00 0.00 14 SER A C 9
ATOM 19861 O O . SER A 1 14 ? 8.539 12.593 16.848 1.00 0.00 14 SER A O 9
ATOM 19869 N N . LEU A 1 15 ? 7.814 10.744 17.793 1.00 0.00 15 LEU A N 9
ATOM 19870 C CA . LEU A 1 15 ? 9.073 10.572 18.569 1.00 0.00 15 LEU A CA 9
ATOM 19871 C C . LEU A 1 15 ? 10.061 9.766 17.724 1.00 0.00 15 LEU A C 9
ATOM 19872 O O . LEU A 1 15 ? 11.061 9.287 18.220 1.00 0.00 15 LEU A O 9
ATOM 19888 N N . TRP A 1 16 ? 9.824 9.663 16.439 1.00 0.00 16 TRP A N 9
ATOM 19889 C CA . TRP A 1 16 ? 10.795 8.951 15.562 1.00 0.00 16 TRP A CA 9
ATOM 19890 C C . TRP A 1 16 ? 10.496 9.240 14.076 1.00 0.00 16 TRP A C 9
ATOM 19891 O O . TRP A 1 16 ? 9.527 8.742 13.544 1.00 0.00 16 TRP A O 9
ATOM 19912 N N . HIS A 1 17 ? 11.307 10.013 13.393 1.00 0.00 17 HIS A N 9
ATOM 19913 C CA . HIS A 1 17 ? 11.033 10.274 11.937 1.00 0.00 17 HIS A CA 9
ATOM 19914 C C . HIS A 1 17 ? 12.286 9.983 11.142 1.00 0.00 17 HIS A C 9
ATOM 19915 O O . HIS A 1 17 ? 13.347 10.523 11.395 1.00 0.00 17 HIS A O 9
ATOM 19930 N N . SER A 1 18 ? 12.162 9.117 10.194 1.00 0.00 18 SER A N 9
ATOM 19931 C CA . SER A 1 18 ? 13.341 8.748 9.364 1.00 0.00 18 SER A CA 9
ATOM 19932 C C . SER A 1 18 ? 12.893 8.127 8.047 1.00 0.00 18 SER A C 9
ATOM 19933 O O . SER A 1 18 ? 12.103 7.202 8.040 1.00 0.00 18 SER A O 9
ATOM 19941 N N . THR A 1 19 ? 13.402 8.589 6.941 1.00 0.00 19 THR A N 9
ATOM 19942 C CA . THR A 1 19 ? 13.001 7.956 5.656 1.00 0.00 19 THR A CA 9
ATOM 19943 C C . THR A 1 19 ? 14.244 7.614 4.832 1.00 0.00 19 THR A C 9
ATOM 19944 O O . THR A 1 19 ? 14.758 8.429 4.095 1.00 0.00 19 THR A O 9
ATOM 19955 N N . ASN A 1 20 ? 14.704 6.390 4.912 1.00 0.00 20 ASN A N 9
ATOM 19956 C CA . ASN A 1 20 ? 15.873 5.959 4.095 1.00 0.00 20 ASN A CA 9
ATOM 19957 C C . ASN A 1 20 ? 15.592 4.563 3.526 1.00 0.00 20 ASN A C 9
ATOM 19958 O O . ASN A 1 20 ? 14.844 3.807 4.115 1.00 0.00 20 ASN A O 9
ATOM 19969 N N . ALA A 1 21 ? 16.153 4.186 2.404 1.00 0.00 21 ALA A N 9
ATOM 19970 C CA . ALA A 1 21 ? 15.834 2.814 1.897 1.00 0.00 21 ALA A CA 9
ATOM 19971 C C . ALA A 1 21 ? 16.153 1.777 2.991 1.00 0.00 21 ALA A C 9
ATOM 19972 O O . ALA A 1 21 ? 15.302 1.004 3.379 1.00 0.00 21 ALA A O 9
ATOM 19979 N N . GLU A 1 22 ? 17.364 1.739 3.491 1.00 0.00 22 GLU A N 9
ATOM 19980 C CA . GLU A 1 22 ? 17.706 0.733 4.544 1.00 0.00 22 GLU A CA 9
ATOM 19981 C C . GLU A 1 22 ? 16.981 1.056 5.856 1.00 0.00 22 GLU A C 9
ATOM 19982 O O . GLU A 1 22 ? 16.699 0.176 6.639 1.00 0.00 22 GLU A O 9
ATOM 19994 N N . GLU A 1 23 ? 16.713 2.303 6.129 1.00 0.00 23 GLU A N 9
ATOM 19995 C CA . GLU A 1 23 ? 16.034 2.644 7.418 1.00 0.00 23 GLU A CA 9
ATOM 19996 C C . GLU A 1 23 ? 14.568 2.194 7.372 1.00 0.00 23 GLU A C 9
ATOM 19997 O O . GLU A 1 23 ? 14.089 1.543 8.278 1.00 0.00 23 GLU A O 9
ATOM 20009 N N . ILE A 1 24 ? 13.844 2.524 6.334 1.00 0.00 24 ILE A N 9
ATOM 20010 C CA . ILE A 1 24 ? 12.417 2.099 6.256 1.00 0.00 24 ILE A CA 9
ATOM 20011 C C . ILE A 1 24 ? 12.340 0.571 6.232 1.00 0.00 24 ILE A C 9
ATOM 20012 O O . ILE A 1 24 ? 11.482 -0.024 6.852 1.00 0.00 24 ILE A O 9
ATOM 20028 N N . GLN A 1 25 ? 13.227 -0.073 5.530 1.00 0.00 25 GLN A N 9
ATOM 20029 C CA . GLN A 1 25 ? 13.191 -1.561 5.486 1.00 0.00 25 GLN A CA 9
ATOM 20030 C C . GLN A 1 25 ? 13.562 -2.148 6.856 1.00 0.00 25 GLN A C 9
ATOM 20031 O O . GLN A 1 25 ? 12.997 -3.126 7.284 1.00 0.00 25 GLN A O 9
ATOM 20045 N N . GLN A 1 26 ? 14.522 -1.574 7.532 1.00 0.00 26 GLN A N 9
ATOM 20046 C CA . GLN A 1 26 ? 14.940 -2.115 8.866 1.00 0.00 26 GLN A CA 9
ATOM 20047 C C . GLN A 1 26 ? 13.815 -1.974 9.901 1.00 0.00 26 GLN A C 9
ATOM 20048 O O . GLN A 1 26 ? 13.523 -2.896 10.634 1.00 0.00 26 GLN A O 9
ATOM 20062 N N . GLN A 1 27 ? 13.194 -0.826 9.982 1.00 0.00 27 GLN A N 9
ATOM 20063 C CA . GLN A 1 27 ? 12.105 -0.632 10.988 1.00 0.00 27 GLN A CA 9
ATOM 20064 C C . GLN A 1 27 ? 10.891 -1.487 10.618 1.00 0.00 27 GLN A C 9
ATOM 20065 O O . GLN A 1 27 ? 10.278 -2.121 11.455 1.00 0.00 27 GLN A O 9
ATOM 20079 N N . LEU A 1 28 ? 10.539 -1.496 9.367 1.00 0.00 28 LEU A N 9
ATOM 20080 C CA . LEU A 1 28 ? 9.362 -2.293 8.929 1.00 0.00 28 LEU A CA 9
ATOM 20081 C C . LEU A 1 28 ? 9.653 -3.788 9.134 1.00 0.00 28 LEU A C 9
ATOM 20082 O O . LEU A 1 28 ? 8.789 -4.557 9.506 1.00 0.00 28 LEU A O 9
ATOM 20098 N N . ASN A 1 29 ? 10.869 -4.196 8.918 1.00 0.00 29 ASN A N 9
ATOM 20099 C CA . ASN A 1 29 ? 11.234 -5.630 9.115 1.00 0.00 29 ASN A CA 9
ATOM 20100 C C . ASN A 1 29 ? 11.170 -5.980 10.603 1.00 0.00 29 ASN A C 9
ATOM 20101 O O . ASN A 1 29 ? 10.817 -7.080 10.979 1.00 0.00 29 ASN A O 9
ATOM 20112 N N . ALA A 1 30 ? 11.526 -5.055 11.453 1.00 0.00 30 ALA A N 9
ATOM 20113 C CA . ALA A 1 30 ? 11.505 -5.341 12.914 1.00 0.00 30 ALA A CA 9
ATOM 20114 C C . ALA A 1 30 ? 10.091 -5.744 13.329 1.00 0.00 30 ALA A C 9
ATOM 20115 O O . ALA A 1 30 ? 9.897 -6.405 14.329 1.00 0.00 30 ALA A O 9
ATOM 20122 N N . LYS A 1 31 ? 9.103 -5.362 12.567 1.00 0.00 31 LYS A N 9
ATOM 20123 C CA . LYS A 1 31 ? 7.706 -5.737 12.918 1.00 0.00 31 LYS A CA 9
ATOM 20124 C C . LYS A 1 31 ? 7.242 -6.887 12.020 1.00 0.00 31 LYS A C 9
ATOM 20125 O O . LYS A 1 31 ? 6.091 -7.274 12.037 1.00 0.00 31 LYS A O 9
ATOM 20144 N N . GLY A 1 32 ? 8.130 -7.438 11.238 1.00 0.00 32 GLY A N 9
ATOM 20145 C CA . GLY A 1 32 ? 7.733 -8.564 10.345 1.00 0.00 32 GLY A CA 9
ATOM 20146 C C . GLY A 1 32 ? 7.050 -8.009 9.093 1.00 0.00 32 GLY A C 9
ATOM 20147 O O . GLY A 1 32 ? 6.307 -8.696 8.422 1.00 0.00 32 GLY A O 9
ATOM 20151 N N . VAL A 1 33 ? 7.300 -6.768 8.776 1.00 0.00 33 VAL A N 9
ATOM 20152 C CA . VAL A 1 33 ? 6.669 -6.164 7.567 1.00 0.00 33 VAL A CA 9
ATOM 20153 C C . VAL A 1 33 ? 7.707 -6.089 6.443 1.00 0.00 33 VAL A C 9
ATOM 20154 O O . VAL A 1 33 ? 8.796 -5.582 6.622 1.00 0.00 33 VAL A O 9
ATOM 20167 N N . ARG A 1 34 ? 7.380 -6.604 5.285 1.00 0.00 34 ARG A N 9
ATOM 20168 C CA . ARG A 1 34 ? 8.352 -6.578 4.157 1.00 0.00 34 ARG A CA 9
ATOM 20169 C C . ARG A 1 34 ? 8.268 -5.234 3.437 1.00 0.00 34 ARG A C 9
ATOM 20170 O O . ARG A 1 34 ? 7.207 -4.659 3.294 1.00 0.00 34 ARG A O 9
ATOM 20191 N N . PHE A 1 35 ? 9.378 -4.727 2.982 1.00 0.00 35 PHE A N 9
ATOM 20192 C CA . PHE A 1 35 ? 9.369 -3.421 2.270 1.00 0.00 35 PHE A CA 9
ATOM 20193 C C . PHE A 1 35 ? 10.542 -3.406 1.291 1.00 0.00 35 PHE A C 9
ATOM 20194 O O . PHE A 1 35 ? 11.681 -3.591 1.674 1.00 0.00 35 PHE A O 9
ATOM 20211 N N . GLU A 1 36 ? 10.281 -3.200 0.030 1.00 0.00 36 GLU A N 9
ATOM 20212 C CA . GLU A 1 36 ? 11.388 -3.193 -0.964 1.00 0.00 36 GLU A CA 9
ATOM 20213 C C . GLU A 1 36 ? 11.159 -2.046 -1.944 1.00 0.00 36 GLU A C 9
ATOM 20214 O O . GLU A 1 36 ? 10.105 -1.441 -1.965 1.00 0.00 36 GLU A O 9
ATOM 20226 N N . ARG A 1 37 ? 12.132 -1.737 -2.752 1.00 0.00 37 ARG A N 9
ATOM 20227 C CA . ARG A 1 37 ? 11.962 -0.624 -3.726 1.00 0.00 37 ARG A CA 9
ATOM 20228 C C . ARG A 1 37 ? 11.753 -1.190 -5.130 1.00 0.00 37 ARG A C 9
ATOM 20229 O O . ARG A 1 37 ? 12.642 -1.788 -5.704 1.00 0.00 37 ARG A O 9
ATOM 20250 N N . TRP A 1 38 ? 10.583 -1.022 -5.689 1.00 0.00 38 TRP A N 9
ATOM 20251 C CA . TRP A 1 38 ? 10.327 -1.569 -7.051 1.00 0.00 38 TRP A CA 9
ATOM 20252 C C . TRP A 1 38 ? 10.475 -0.450 -8.082 1.00 0.00 38 TRP A C 9
ATOM 20253 O O . TRP A 1 38 ? 10.177 0.698 -7.818 1.00 0.00 38 TRP A O 9
ATOM 20274 N N . GLN A 1 39 ? 10.934 -0.781 -9.255 1.00 0.00 39 GLN A N 9
ATOM 20275 C CA . GLN A 1 39 ? 11.106 0.253 -10.312 1.00 0.00 39 GLN A CA 9
ATOM 20276 C C . GLN A 1 39 ? 9.888 0.253 -11.238 1.00 0.00 39 GLN A C 9
ATOM 20277 O O . GLN A 1 39 ? 9.583 -0.735 -11.874 1.00 0.00 39 GLN A O 9
ATOM 20291 N N . ALA A 1 40 ? 9.192 1.355 -11.321 1.00 0.00 40 ALA A N 9
ATOM 20292 C CA . ALA A 1 40 ? 7.996 1.426 -12.205 1.00 0.00 40 ALA A CA 9
ATOM 20293 C C . ALA A 1 40 ? 8.373 2.159 -13.506 1.00 0.00 40 ALA A C 9
ATOM 20294 O O . ALA A 1 40 ? 7.849 3.208 -13.828 1.00 0.00 40 ALA A O 9
ATOM 20301 N N . ASP A 1 41 ? 9.291 1.611 -14.252 1.00 0.00 41 ASP A N 9
ATOM 20302 C CA . ASP A 1 41 ? 9.723 2.259 -15.522 1.00 0.00 41 ASP A CA 9
ATOM 20303 C C . ASP A 1 41 ? 8.951 1.658 -16.699 1.00 0.00 41 ASP A C 9
ATOM 20304 O O . ASP A 1 41 ? 9.163 2.019 -17.840 1.00 0.00 41 ASP A O 9
ATOM 20313 N N . ARG A 1 42 ? 8.070 0.730 -16.438 1.00 0.00 42 ARG A N 9
ATOM 20314 C CA . ARG A 1 42 ? 7.308 0.101 -17.554 1.00 0.00 42 ARG A CA 9
ATOM 20315 C C . ARG A 1 42 ? 6.055 0.924 -17.853 1.00 0.00 42 ARG A C 9
ATOM 20316 O O . ARG A 1 42 ? 5.268 1.218 -16.977 1.00 0.00 42 ARG A O 9
ATOM 20337 N N . ASP A 1 43 ? 5.874 1.297 -19.093 1.00 0.00 43 ASP A N 9
ATOM 20338 C CA . ASP A 1 43 ? 4.674 2.099 -19.475 1.00 0.00 43 ASP A CA 9
ATOM 20339 C C . ASP A 1 43 ? 3.583 1.176 -20.032 1.00 0.00 43 ASP A C 9
ATOM 20340 O O . ASP A 1 43 ? 3.842 0.313 -20.847 1.00 0.00 43 ASP A O 9
ATOM 20349 N N . LEU A 1 44 ? 2.363 1.347 -19.594 1.00 0.00 44 LEU A N 9
ATOM 20350 C CA . LEU A 1 44 ? 1.256 0.479 -20.094 1.00 0.00 44 LEU A CA 9
ATOM 20351 C C . LEU A 1 44 ? 0.406 1.258 -21.084 1.00 0.00 44 LEU A C 9
ATOM 20352 O O . LEU A 1 44 ? -0.659 0.824 -21.475 1.00 0.00 44 LEU A O 9
ATOM 20368 N N . GLY A 1 45 ? 0.862 2.407 -21.483 1.00 0.00 45 GLY A N 9
ATOM 20369 C CA . GLY A 1 45 ? 0.072 3.224 -22.438 1.00 0.00 45 GLY A CA 9
ATOM 20370 C C . GLY A 1 45 ? -0.120 4.621 -21.848 1.00 0.00 45 GLY A C 9
ATOM 20371 O O . GLY A 1 45 ? 0.715 5.099 -21.106 1.00 0.00 45 GLY A O 9
ATOM 20375 N N . ALA A 1 46 ? -1.203 5.289 -22.149 1.00 0.00 46 ALA A N 9
ATOM 20376 C CA . ALA A 1 46 ? -1.408 6.649 -21.569 1.00 0.00 46 ALA A CA 9
ATOM 20377 C C . ALA A 1 46 ? -2.282 6.549 -20.314 1.00 0.00 46 ALA A C 9
ATOM 20378 O O . ALA A 1 46 ? -1.889 6.961 -19.240 1.00 0.00 46 ALA A O 9
ATOM 20385 N N . ALA A 1 47 ? -3.463 5.999 -20.438 1.00 0.00 47 ALA A N 9
ATOM 20386 C CA . ALA A 1 47 ? -4.359 5.862 -19.251 1.00 0.00 47 ALA A CA 9
ATOM 20387 C C . ALA A 1 47 ? -4.227 4.441 -18.679 1.00 0.00 47 ALA A C 9
ATOM 20388 O O . ALA A 1 47 ? -4.393 3.474 -19.397 1.00 0.00 47 ALA A O 9
ATOM 20395 N N . PRO A 1 48 ? -3.942 4.296 -17.412 1.00 0.00 48 PRO A N 9
ATOM 20396 C CA . PRO A 1 48 ? -3.805 2.959 -16.790 1.00 0.00 48 PRO A CA 9
ATOM 20397 C C . PRO A 1 48 ? -5.161 2.317 -16.520 1.00 0.00 48 PRO A C 9
ATOM 20398 O O . PRO A 1 48 ? -6.054 2.930 -15.970 1.00 0.00 48 PRO A O 9
ATOM 20409 N N . THR A 1 49 ? -5.313 1.085 -16.891 1.00 0.00 49 THR A N 9
ATOM 20410 C CA . THR A 1 49 ? -6.602 0.363 -16.653 1.00 0.00 49 THR A CA 9
ATOM 20411 C C . THR A 1 49 ? -6.353 -0.785 -15.674 1.00 0.00 49 THR A C 9
ATOM 20412 O O . THR A 1 49 ? -5.244 -0.989 -15.225 1.00 0.00 49 THR A O 9
ATOM 20423 N N . ALA A 1 50 ? -7.361 -1.549 -15.335 1.00 0.00 50 ALA A N 9
ATOM 20424 C CA . ALA A 1 50 ? -7.114 -2.672 -14.386 1.00 0.00 50 ALA A CA 9
ATOM 20425 C C . ALA A 1 50 ? -6.506 -3.871 -15.125 1.00 0.00 50 ALA A C 9
ATOM 20426 O O . ALA A 1 50 ? -5.467 -4.365 -14.750 1.00 0.00 50 ALA A O 9
ATOM 20433 N N . GLU A 1 51 ? -7.141 -4.363 -16.159 1.00 0.00 51 GLU A N 9
ATOM 20434 C CA . GLU A 1 51 ? -6.568 -5.542 -16.881 1.00 0.00 51 GLU A CA 9
ATOM 20435 C C . GLU A 1 51 ? -5.220 -5.158 -17.482 1.00 0.00 51 GLU A C 9
ATOM 20436 O O . GLU A 1 51 ? -4.290 -5.936 -17.492 1.00 0.00 51 GLU A O 9
ATOM 20448 N N . THR A 1 52 ? -5.118 -3.970 -18.000 1.00 0.00 52 THR A N 9
ATOM 20449 C CA . THR A 1 52 ? -3.822 -3.573 -18.611 1.00 0.00 52 THR A CA 9
ATOM 20450 C C . THR A 1 52 ? -2.779 -3.454 -17.494 1.00 0.00 52 THR A C 9
ATOM 20451 O O . THR A 1 52 ? -1.781 -4.129 -17.502 1.00 0.00 52 THR A O 9
ATOM 20462 N N . VAL A 1 53 ? -2.982 -2.579 -16.559 1.00 0.00 53 VAL A N 9
ATOM 20463 C CA . VAL A 1 53 ? -1.965 -2.409 -15.483 1.00 0.00 53 VAL A CA 9
ATOM 20464 C C . VAL A 1 53 ? -1.625 -3.786 -14.901 1.00 0.00 53 VAL A C 9
ATOM 20465 O O . VAL A 1 53 ? -0.519 -4.035 -14.463 1.00 0.00 53 VAL A O 9
ATOM 20478 N N . ILE A 1 54 ? -2.569 -4.675 -14.905 1.00 0.00 54 ILE A N 9
ATOM 20479 C CA . ILE A 1 54 ? -2.321 -6.042 -14.366 1.00 0.00 54 ILE A CA 9
ATOM 20480 C C . ILE A 1 54 ? -1.323 -6.800 -15.252 1.00 0.00 54 ILE A C 9
ATOM 20481 O O . ILE A 1 54 ? -0.326 -7.294 -14.773 1.00 0.00 54 ILE A O 9
ATOM 20497 N N . ALA A 1 55 ? -1.594 -6.916 -16.531 1.00 0.00 55 ALA A N 9
ATOM 20498 C CA . ALA A 1 55 ? -0.667 -7.675 -17.430 1.00 0.00 55 ALA A CA 9
ATOM 20499 C C . ALA A 1 55 ? 0.704 -6.989 -17.497 1.00 0.00 55 ALA A C 9
ATOM 20500 O O . ALA A 1 55 ? 1.724 -7.635 -17.632 1.00 0.00 55 ALA A O 9
ATOM 20507 N N . ALA A 1 56 ? 0.733 -5.690 -17.436 1.00 0.00 56 ALA A N 9
ATOM 20508 C CA . ALA A 1 56 ? 2.059 -5.019 -17.536 1.00 0.00 56 ALA A CA 9
ATOM 20509 C C . ALA A 1 56 ? 2.861 -5.273 -16.255 1.00 0.00 56 ALA A C 9
ATOM 20510 O O . ALA A 1 56 ? 3.930 -5.847 -16.309 1.00 0.00 56 ALA A O 9
ATOM 20517 N N . TYR A 1 57 ? 2.396 -4.863 -15.104 1.00 0.00 57 TYR A N 9
ATOM 20518 C CA . TYR A 1 57 ? 3.197 -5.111 -13.877 1.00 0.00 57 TYR A CA 9
ATOM 20519 C C . TYR A 1 57 ? 3.054 -6.582 -13.462 1.00 0.00 57 TYR A C 9
ATOM 20520 O O . TYR A 1 57 ? 3.482 -6.982 -12.399 1.00 0.00 57 TYR A O 9
ATOM 20538 N N . GLN A 1 58 ? 2.474 -7.400 -14.314 1.00 0.00 58 GLN A N 9
ATOM 20539 C CA . GLN A 1 58 ? 2.329 -8.854 -13.986 1.00 0.00 58 GLN A CA 9
ATOM 20540 C C . GLN A 1 58 ? 3.715 -9.448 -13.724 1.00 0.00 58 GLN A C 9
ATOM 20541 O O . GLN A 1 58 ? 3.939 -10.137 -12.759 1.00 0.00 58 GLN A O 9
ATOM 20555 N N . HIS A 1 59 ? 4.645 -9.181 -14.596 1.00 0.00 59 HIS A N 9
ATOM 20556 C CA . HIS A 1 59 ? 6.022 -9.722 -14.433 1.00 0.00 59 HIS A CA 9
ATOM 20557 C C . HIS A 1 59 ? 6.579 -9.297 -13.071 1.00 0.00 59 HIS A C 9
ATOM 20558 O O . HIS A 1 59 ? 7.461 -9.928 -12.524 1.00 0.00 59 HIS A O 9
ATOM 20573 N N . ALA A 1 60 ? 6.061 -8.234 -12.516 1.00 0.00 60 ALA A N 9
ATOM 20574 C CA . ALA A 1 60 ? 6.550 -7.770 -11.184 1.00 0.00 60 ALA A CA 9
ATOM 20575 C C . ALA A 1 60 ? 5.940 -8.644 -10.082 1.00 0.00 60 ALA A C 9
ATOM 20576 O O . ALA A 1 60 ? 6.548 -8.886 -9.059 1.00 0.00 60 ALA A O 9
ATOM 20583 N N . ILE A 1 61 ? 4.742 -9.120 -10.279 1.00 0.00 61 ILE A N 9
ATOM 20584 C CA . ILE A 1 61 ? 4.104 -9.974 -9.233 1.00 0.00 61 ILE A CA 9
ATOM 20585 C C . ILE A 1 61 ? 4.871 -11.292 -9.105 1.00 0.00 61 ILE A C 9
ATOM 20586 O O . ILE A 1 61 ? 4.986 -11.842 -8.028 1.00 0.00 61 ILE A O 9
ATOM 20602 N N . ASP A 1 62 ? 5.392 -11.814 -10.187 1.00 0.00 62 ASP A N 9
ATOM 20603 C CA . ASP A 1 62 ? 6.139 -13.103 -10.121 1.00 0.00 62 ASP A CA 9
ATOM 20604 C C . ASP A 1 62 ? 7.448 -12.916 -9.358 1.00 0.00 62 ASP A C 9
ATOM 20605 O O . ASP A 1 62 ? 7.925 -13.817 -8.696 1.00 0.00 62 ASP A O 9
ATOM 20614 N N . LYS A 1 63 ? 8.048 -11.761 -9.453 1.00 0.00 63 LYS A N 9
ATOM 20615 C CA . LYS A 1 63 ? 9.334 -11.543 -8.737 1.00 0.00 63 LYS A CA 9
ATOM 20616 C C . LYS A 1 63 ? 9.090 -11.621 -7.233 1.00 0.00 63 LYS A C 9
ATOM 20617 O O . LYS A 1 63 ? 9.835 -12.257 -6.514 1.00 0.00 63 LYS A O 9
ATOM 20636 N N . LEU A 1 64 ? 8.097 -10.937 -6.733 1.00 0.00 64 LEU A N 9
ATOM 20637 C CA . LEU A 1 64 ? 7.880 -10.938 -5.262 1.00 0.00 64 LEU A CA 9
ATOM 20638 C C . LEU A 1 64 ? 7.942 -12.378 -4.780 1.00 0.00 64 LEU A C 9
ATOM 20639 O O . LEU A 1 64 ? 8.999 -12.851 -4.414 1.00 0.00 64 LEU A O 9
ATOM 20655 N N . VAL A 1 65 ? 6.864 -13.098 -4.813 1.00 0.00 65 VAL A N 9
ATOM 20656 C CA . VAL A 1 65 ? 6.942 -14.518 -4.392 1.00 0.00 65 VAL A CA 9
ATOM 20657 C C . VAL A 1 65 ? 6.134 -15.342 -5.390 1.00 0.00 65 VAL A C 9
ATOM 20658 O O . VAL A 1 65 ? 4.956 -15.124 -5.582 1.00 0.00 65 VAL A O 9
ATOM 20671 N N . ALA A 1 66 ? 6.773 -16.279 -6.044 1.00 0.00 66 ALA A N 9
ATOM 20672 C CA . ALA A 1 66 ? 6.049 -17.122 -7.037 1.00 0.00 66 ALA A CA 9
ATOM 20673 C C . ALA A 1 66 ? 5.966 -18.554 -6.507 1.00 0.00 66 ALA A C 9
ATOM 20674 O O . ALA A 1 66 ? 6.960 -19.245 -6.405 1.00 0.00 66 ALA A O 9
ATOM 20681 N N . GLU A 1 67 ? 4.791 -19.008 -6.178 1.00 0.00 67 GLU A N 9
ATOM 20682 C CA . GLU A 1 67 ? 4.646 -20.399 -5.663 1.00 0.00 67 GLU A CA 9
ATOM 20683 C C . GLU A 1 67 ? 3.187 -20.838 -5.793 1.00 0.00 67 GLU A C 9
ATOM 20684 O O . GLU A 1 67 ? 2.278 -20.056 -5.600 1.00 0.00 67 GLU A O 9
ATOM 20696 N N . LYS A 1 68 ? 2.943 -22.077 -6.095 1.00 0.00 68 LYS A N 9
ATOM 20697 C CA . LYS A 1 68 ? 1.530 -22.530 -6.201 1.00 0.00 68 LYS A CA 9
ATOM 20698 C C . LYS A 1 68 ? 0.722 -21.534 -7.039 1.00 0.00 68 LYS A C 9
ATOM 20699 O O . LYS A 1 68 ? 1.269 -20.697 -7.731 1.00 0.00 68 LYS A O 9
ATOM 20718 N N . GLY A 1 69 ? -0.579 -21.616 -6.972 1.00 0.00 69 GLY A N 9
ATOM 20719 C CA . GLY A 1 69 ? -1.430 -20.672 -7.752 1.00 0.00 69 GLY A CA 9
ATOM 20720 C C . GLY A 1 69 ? -1.893 -19.542 -6.831 1.00 0.00 69 GLY A C 9
ATOM 20721 O O . GLY A 1 69 ? -2.828 -19.695 -6.069 1.00 0.00 69 GLY A O 9
ATOM 20725 N N . TYR A 1 70 ? -1.243 -18.409 -6.882 1.00 0.00 70 TYR A N 9
ATOM 20726 C CA . TYR A 1 70 ? -1.651 -17.285 -5.993 1.00 0.00 70 TYR A CA 9
ATOM 20727 C C . TYR A 1 70 ? -3.136 -17.015 -6.182 1.00 0.00 70 TYR A C 9
ATOM 20728 O O . TYR A 1 70 ? -3.650 -17.076 -7.281 1.00 0.00 70 TYR A O 9
ATOM 20746 N N . GLN A 1 71 ? -3.831 -16.723 -5.121 1.00 0.00 71 GLN A N 9
ATOM 20747 C CA . GLN A 1 71 ? -5.284 -16.454 -5.245 1.00 0.00 71 GLN A CA 9
ATOM 20748 C C . GLN A 1 71 ? -5.533 -15.594 -6.480 1.00 0.00 71 GLN A C 9
ATOM 20749 O O . GLN A 1 71 ? -5.837 -16.096 -7.544 1.00 0.00 71 GLN A O 9
ATOM 20763 N N . SER A 1 72 ? -5.398 -14.306 -6.354 1.00 0.00 72 SER A N 9
ATOM 20764 C CA . SER A 1 72 ? -5.619 -13.430 -7.525 1.00 0.00 72 SER A CA 9
ATOM 20765 C C . SER A 1 72 ? -5.152 -12.017 -7.190 1.00 0.00 72 SER A C 9
ATOM 20766 O O . SER A 1 72 ? -4.920 -11.683 -6.045 1.00 0.00 72 SER A O 9
ATOM 20774 N N . TRP A 1 73 ? -5.031 -11.186 -8.180 1.00 0.00 73 TRP A N 9
ATOM 20775 C CA . TRP A 1 73 ? -4.601 -9.787 -7.927 1.00 0.00 73 TRP A CA 9
ATOM 20776 C C . TRP A 1 73 ? -5.498 -8.841 -8.726 1.00 0.00 73 TRP A C 9
ATOM 20777 O O . TRP A 1 73 ? -5.945 -9.166 -9.808 1.00 0.00 73 TRP A O 9
ATOM 20798 N N . ASP A 1 74 ? -5.776 -7.682 -8.202 1.00 0.00 74 ASP A N 9
ATOM 20799 C CA . ASP A 1 74 ? -6.658 -6.734 -8.942 1.00 0.00 74 ASP A CA 9
ATOM 20800 C C . ASP A 1 74 ? -6.188 -5.300 -8.713 1.00 0.00 74 ASP A C 9
ATOM 20801 O O . ASP A 1 74 ? -5.425 -5.026 -7.811 1.00 0.00 74 ASP A O 9
ATOM 20810 N N . VAL A 1 75 ? -6.629 -4.384 -9.532 1.00 0.00 75 VAL A N 9
ATOM 20811 C CA . VAL A 1 75 ? -6.201 -2.967 -9.367 1.00 0.00 75 VAL A CA 9
ATOM 20812 C C . VAL A 1 75 ? -7.359 -2.136 -8.820 1.00 0.00 75 VAL A C 9
ATOM 20813 O O . VAL A 1 75 ? -8.513 -2.464 -9.008 1.00 0.00 75 VAL A O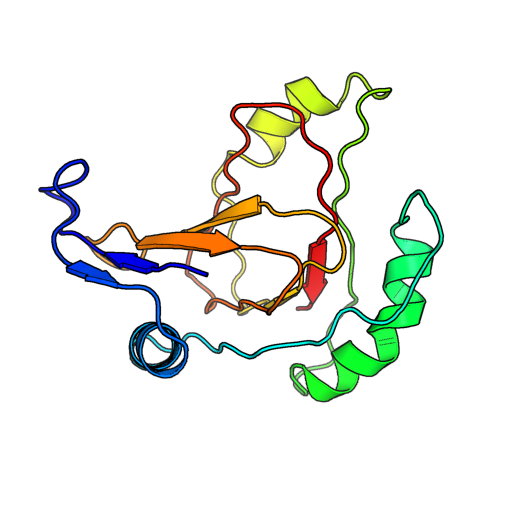 9
ATOM 20826 N N . ILE A 1 76 ? -7.055 -1.060 -8.144 1.00 0.00 76 ILE A N 9
ATOM 20827 C CA . ILE A 1 76 ? -8.135 -0.203 -7.589 1.00 0.00 76 ILE A CA 9
ATOM 20828 C C . ILE A 1 76 ? -7.931 1.229 -8.091 1.00 0.00 76 ILE A C 9
ATOM 20829 O O . ILE A 1 76 ? -7.135 1.973 -7.553 1.00 0.00 76 ILE A O 9
ATOM 20845 N N . SER A 1 77 ? -8.643 1.617 -9.115 1.00 0.00 77 SER A N 9
ATOM 20846 C CA . SER A 1 77 ? -8.495 3.001 -9.653 1.00 0.00 77 SER A CA 9
ATOM 20847 C C . SER A 1 77 ? -9.821 3.749 -9.527 1.00 0.00 77 SER A C 9
ATOM 20848 O O . SER A 1 77 ? -10.872 3.223 -9.833 1.00 0.00 77 SER A O 9
ATOM 20856 N N . LEU A 1 78 ? -9.780 4.977 -9.084 1.00 0.00 78 LEU A N 9
ATOM 20857 C CA . LEU A 1 78 ? -11.037 5.760 -8.943 1.00 0.00 78 LEU A CA 9
ATOM 20858 C C . LEU A 1 78 ? -11.132 6.768 -10.087 1.00 0.00 78 LEU A C 9
ATOM 20859 O O . LEU A 1 78 ? -10.227 7.542 -10.322 1.00 0.00 78 LEU A O 9
ATOM 20875 N N . ARG A 1 79 ? -12.223 6.766 -10.798 1.00 0.00 79 ARG A N 9
ATOM 20876 C CA . ARG A 1 79 ? -12.376 7.729 -11.925 1.00 0.00 79 ARG A CA 9
ATOM 20877 C C . ARG A 1 79 ? -13.299 8.873 -11.497 1.00 0.00 79 ARG A C 9
ATOM 20878 O O . ARG A 1 79 ? -14.177 8.706 -10.675 1.00 0.00 79 ARG A O 9
ATOM 20899 N N . ALA A 1 80 ? -13.101 10.034 -12.055 1.00 0.00 80 ALA A N 9
ATOM 20900 C CA . ALA A 1 80 ? -13.955 11.202 -11.696 1.00 0.00 80 ALA A CA 9
ATOM 20901 C C . ALA A 1 80 ? -15.325 11.065 -12.380 1.00 0.00 80 ALA A C 9
ATOM 20902 O O . ALA A 1 80 ? -16.288 11.705 -12.010 1.00 0.00 80 ALA A O 9
ATOM 20909 N N . ASP A 1 81 ? -15.404 10.215 -13.365 1.00 0.00 81 ASP A N 9
ATOM 20910 C CA . ASP A 1 81 ? -16.696 10.002 -14.080 1.00 0.00 81 ASP A CA 9
ATOM 20911 C C . ASP A 1 81 ? -17.416 8.792 -13.479 1.00 0.00 81 ASP A C 9
ATOM 20912 O O . ASP A 1 81 ? -18.305 8.225 -14.081 1.00 0.00 81 ASP A O 9
ATOM 20921 N N . ASN A 1 82 ? -17.033 8.395 -12.294 1.00 0.00 82 ASN A N 9
ATOM 20922 C CA . ASN A 1 82 ? -17.685 7.221 -11.644 1.00 0.00 82 ASN A CA 9
ATOM 20923 C C . ASN A 1 82 ? -18.131 7.595 -10.215 1.00 0.00 82 ASN A C 9
ATOM 20924 O O . ASN A 1 82 ? -17.351 7.520 -9.286 1.00 0.00 82 ASN A O 9
ATOM 20935 N N . PRO A 1 83 ? -19.371 7.989 -10.028 1.00 0.00 83 PRO A N 9
ATOM 20936 C CA . PRO A 1 83 ? -19.901 8.371 -8.678 1.00 0.00 83 PRO A CA 9
ATOM 20937 C C . PRO A 1 83 ? -19.545 7.337 -7.597 1.00 0.00 83 PRO A C 9
ATOM 20938 O O . PRO A 1 83 ? -19.851 7.501 -6.432 1.00 0.00 83 PRO A O 9
ATOM 20949 N N . GLN A 1 84 ? -18.909 6.274 -7.991 1.00 0.00 84 GLN A N 9
ATOM 20950 C CA . GLN A 1 84 ? -18.534 5.219 -7.008 1.00 0.00 84 GLN A CA 9
ATOM 20951 C C . GLN A 1 84 ? -17.292 5.665 -6.236 1.00 0.00 84 GLN A C 9
ATOM 20952 O O . GLN A 1 84 ? -16.761 4.943 -5.427 1.00 0.00 84 GLN A O 9
ATOM 20966 N N . LYS A 1 85 ? -16.835 6.857 -6.471 1.00 0.00 85 LYS A N 9
ATOM 20967 C CA . LYS A 1 85 ? -15.633 7.357 -5.748 1.00 0.00 85 LYS A CA 9
ATOM 20968 C C . LYS A 1 85 ? -16.045 7.865 -4.361 1.00 0.00 85 LYS A C 9
ATOM 20969 O O . LYS A 1 85 ? -15.259 7.879 -3.434 1.00 0.00 85 LYS A O 9
ATOM 20988 N N . GLU A 1 86 ? -17.279 8.268 -4.217 1.00 0.00 86 GLU A N 9
ATOM 20989 C CA . GLU A 1 86 ? -17.755 8.762 -2.892 1.00 0.00 86 GLU A CA 9
ATOM 20990 C C . GLU A 1 86 ? -18.084 7.570 -1.983 1.00 0.00 86 GLU A C 9
ATOM 20991 O O . GLU A 1 86 ? -17.631 7.495 -0.852 1.00 0.00 86 GLU A O 9
ATOM 21003 N N . ALA A 1 87 ? -18.864 6.632 -2.458 1.00 0.00 87 ALA A N 9
ATOM 21004 C CA . ALA A 1 87 ? -19.213 5.452 -1.616 1.00 0.00 87 ALA A CA 9
ATOM 21005 C C . ALA A 1 87 ? -17.973 4.580 -1.413 1.00 0.00 87 ALA A C 9
ATOM 21006 O O . ALA A 1 87 ? -17.850 3.888 -0.422 1.00 0.00 87 ALA A O 9
ATOM 21013 N N . LEU A 1 88 ? -17.055 4.600 -2.343 1.00 0.00 88 LEU A N 9
ATOM 21014 C CA . LEU A 1 88 ? -15.831 3.763 -2.198 1.00 0.00 88 LEU A CA 9
ATOM 21015 C C . LEU A 1 88 ? -15.014 4.275 -1.018 1.00 0.00 88 LEU A C 9
ATOM 21016 O O . LEU A 1 88 ? -14.202 3.563 -0.471 1.00 0.00 88 LEU A O 9
ATOM 21032 N N . ARG A 1 89 ? -15.200 5.507 -0.620 1.00 0.00 89 ARG A N 9
ATOM 21033 C CA . ARG A 1 89 ? -14.393 6.001 0.526 1.00 0.00 89 ARG A CA 9
ATOM 21034 C C . ARG A 1 89 ? -14.693 5.144 1.766 1.00 0.00 89 ARG A C 9
ATOM 21035 O O . ARG A 1 89 ? -13.816 4.520 2.288 1.00 0.00 89 ARG A O 9
ATOM 21056 N N . GLU A 1 90 ? -15.922 5.105 2.218 1.00 0.00 90 GLU A N 9
ATOM 21057 C CA . GLU A 1 90 ? -16.268 4.263 3.430 1.00 0.00 90 GLU A CA 9
ATOM 21058 C C . GLU A 1 90 ? -16.021 2.781 3.118 1.00 0.00 90 GLU A C 9
ATOM 21059 O O . GLU A 1 90 ? -15.722 1.966 3.971 1.00 0.00 90 GLU A O 9
ATOM 21071 N N . LYS A 1 91 ? -16.158 2.470 1.875 1.00 0.00 91 LYS A N 9
ATOM 21072 C CA . LYS A 1 91 ? -15.963 1.066 1.417 1.00 0.00 91 LYS A CA 9
ATOM 21073 C C . LYS A 1 91 ? -14.507 0.640 1.683 1.00 0.00 91 LYS A C 9
ATOM 21074 O O . LYS A 1 91 ? -14.239 -0.477 2.074 1.00 0.00 91 LYS A O 9
ATOM 21093 N N . PHE A 1 92 ? -13.566 1.522 1.497 1.00 0.00 92 PHE A N 9
ATOM 21094 C CA . PHE A 1 92 ? -12.137 1.169 1.754 1.00 0.00 92 PHE A CA 9
ATOM 21095 C C . PHE A 1 92 ? -11.665 1.740 3.089 1.00 0.00 92 PHE A C 9
ATOM 21096 O O . PHE A 1 92 ? -10.603 1.411 3.576 1.00 0.00 92 PHE A O 9
ATOM 21113 N N . LEU A 1 93 ? -12.424 2.624 3.657 1.00 0.00 93 LEU A N 9
ATOM 21114 C CA . LEU A 1 93 ? -12.008 3.259 4.937 1.00 0.00 93 LEU A CA 9
ATOM 21115 C C . LEU A 1 93 ? -12.554 2.499 6.133 1.00 0.00 93 LEU A C 9
ATOM 21116 O O . LEU A 1 93 ? -12.484 2.993 7.242 1.00 0.00 93 LEU A O 9
ATOM 21132 N N . ASN A 1 94 ? -13.076 1.311 5.978 1.00 0.00 94 ASN A N 9
ATOM 21133 C CA . ASN A 1 94 ? -13.574 0.591 7.178 1.00 0.00 94 ASN A CA 9
ATOM 21134 C C . ASN A 1 94 ? -12.534 -0.441 7.587 1.00 0.00 94 ASN A C 9
ATOM 21135 O O . ASN A 1 94 ? -11.557 -0.658 6.896 1.00 0.00 94 ASN A O 9
ATOM 21146 N N . GLU A 1 95 ? -12.717 -1.069 8.705 1.00 0.00 95 GLU A N 9
ATOM 21147 C CA . GLU A 1 95 ? -11.720 -2.075 9.154 1.00 0.00 95 GLU A CA 9
ATOM 21148 C C . GLU A 1 95 ? -11.897 -3.374 8.355 1.00 0.00 95 GLU A C 9
ATOM 21149 O O . GLU A 1 95 ? -12.933 -4.006 8.404 1.00 0.00 95 GLU A O 9
ATOM 21161 N N . HIS A 1 96 ? -10.890 -3.792 7.637 1.00 0.00 96 HIS A N 9
ATOM 21162 C CA . HIS A 1 96 ? -10.998 -5.060 6.860 1.00 0.00 96 HIS A CA 9
ATOM 21163 C C . HIS A 1 96 ? -9.689 -5.843 7.041 1.00 0.00 96 HIS A C 9
ATOM 21164 O O . HIS A 1 96 ? -8.614 -5.320 6.839 1.00 0.00 96 HIS A O 9
ATOM 21178 N N . THR A 1 97 ? -9.769 -7.078 7.479 1.00 0.00 97 THR A N 9
ATOM 21179 C CA . THR A 1 97 ? -8.519 -7.866 7.726 1.00 0.00 97 THR A CA 9
ATOM 21180 C C . THR A 1 97 ? -8.588 -9.272 7.119 1.00 0.00 97 THR A C 9
ATOM 21181 O O . THR A 1 97 ? -9.642 -9.854 6.956 1.00 0.00 97 THR A O 9
ATOM 21192 N N . HIS A 1 98 ? -7.439 -9.820 6.824 1.00 0.00 98 HIS A N 9
ATOM 21193 C CA . HIS A 1 98 ? -7.368 -11.204 6.266 1.00 0.00 98 HIS A CA 9
ATOM 21194 C C . HIS A 1 98 ? -6.371 -12.027 7.084 1.00 0.00 98 HIS A C 9
ATOM 21195 O O . HIS A 1 98 ? -5.557 -11.491 7.809 1.00 0.00 98 HIS A O 9
ATOM 21209 N N . GLY A 1 99 ? -6.437 -13.328 6.975 1.00 0.00 99 GLY A N 9
ATOM 21210 C CA . GLY A 1 99 ? -5.502 -14.196 7.748 1.00 0.00 99 GLY A CA 9
ATOM 21211 C C . GLY A 1 99 ? -4.187 -14.387 6.983 1.00 0.00 99 GLY A C 9
ATOM 21212 O O . GLY A 1 99 ? -3.482 -15.355 7.185 1.00 0.00 99 GLY A O 9
ATOM 21216 N N . GLU A 1 100 ? -3.830 -13.464 6.129 1.00 0.00 100 GLU A N 9
ATOM 21217 C CA . GLU A 1 100 ? -2.543 -13.566 5.381 1.00 0.00 100 GLU A CA 9
ATOM 21218 C C . GLU A 1 100 ? -2.039 -12.136 5.203 1.00 0.00 100 GLU A C 9
ATOM 21219 O O . GLU A 1 100 ? -2.800 -11.207 5.377 1.00 0.00 100 GLU A O 9
ATOM 21231 N N . ASP A 1 101 ? -0.799 -11.895 4.879 1.00 0.00 101 ASP A N 9
ATOM 21232 C CA . ASP A 1 101 ? -0.370 -10.482 4.727 1.00 0.00 101 ASP A CA 9
ATOM 21233 C C . ASP A 1 101 ? -0.959 -9.916 3.435 1.00 0.00 101 ASP A C 9
ATOM 21234 O O . ASP A 1 101 ? -1.835 -10.501 2.829 1.00 0.00 101 ASP A O 9
ATOM 21243 N N . GLU A 1 102 ? -0.476 -8.789 3.001 1.00 0.00 102 GLU A N 9
ATOM 21244 C CA . GLU A 1 102 ? -0.984 -8.202 1.733 1.00 0.00 102 GLU A CA 9
ATOM 21245 C C . GLU A 1 102 ? 0.102 -7.331 1.115 1.00 0.00 102 GLU A C 9
ATOM 21246 O O . GLU A 1 102 ? 0.671 -6.493 1.776 1.00 0.00 102 GLU A O 9
ATOM 21258 N N . VAL A 1 103 ? 0.384 -7.505 -0.146 1.00 0.00 103 VAL A N 9
ATOM 21259 C CA . VAL A 1 103 ? 1.431 -6.666 -0.788 1.00 0.00 103 VAL A CA 9
ATOM 21260 C C . VAL A 1 103 ? 0.767 -5.656 -1.707 1.00 0.00 103 VAL A C 9
ATOM 21261 O O . VAL A 1 103 ? -0.014 -6.017 -2.565 1.00 0.00 103 VAL A O 9
ATOM 21274 N N . ARG A 1 104 ? 1.069 -4.393 -1.541 1.00 0.00 104 ARG A N 9
ATOM 21275 C CA . ARG A 1 104 ? 0.444 -3.379 -2.423 1.00 0.00 104 ARG A CA 9
ATOM 21276 C C . ARG A 1 104 ? 1.518 -2.554 -3.129 1.00 0.00 104 ARG A C 9
ATOM 21277 O O . ARG A 1 104 ? 2.420 -2.022 -2.513 1.00 0.00 104 ARG A O 9
ATOM 21298 N N . PHE A 1 105 ? 1.407 -2.435 -4.423 1.00 0.00 105 PHE A N 9
ATOM 21299 C CA . PHE A 1 105 ? 2.391 -1.634 -5.202 1.00 0.00 105 PHE A CA 9
ATOM 21300 C C . PHE A 1 105 ? 1.624 -0.565 -5.972 1.00 0.00 105 PHE A C 9
ATOM 21301 O O . PHE A 1 105 ? 0.761 -0.869 -6.770 1.00 0.00 105 PHE A O 9
ATOM 21318 N N . PHE A 1 106 ? 1.898 0.682 -5.727 1.00 0.00 106 PHE A N 9
ATOM 21319 C CA . PHE A 1 106 ? 1.140 1.763 -6.432 1.00 0.00 106 PHE A CA 9
ATOM 21320 C C . PHE A 1 106 ? 1.830 2.102 -7.741 1.00 0.00 106 PHE A C 9
ATOM 21321 O O . PHE A 1 106 ? 2.893 2.624 -7.725 1.00 0.00 106 PHE A O 9
ATOM 21338 N N . VAL A 1 107 ? 1.258 1.832 -8.879 1.00 0.00 107 VAL A N 9
ATOM 21339 C CA . VAL A 1 107 ? 2.001 2.166 -10.133 1.00 0.00 107 VAL A CA 9
ATOM 21340 C C . VAL A 1 107 ? 1.549 3.509 -10.688 1.00 0.00 107 VAL A C 9
ATOM 21341 O O . VAL A 1 107 ? 2.266 4.144 -11.435 1.00 0.00 107 VAL A O 9
ATOM 21354 N N . GLU A 1 108 ? 0.393 3.969 -10.328 1.00 0.00 108 GLU A N 9
ATOM 21355 C CA . GLU A 1 108 ? -0.045 5.289 -10.838 1.00 0.00 108 GLU A CA 9
ATOM 21356 C C . GLU A 1 108 ? -0.845 5.990 -9.745 1.00 0.00 108 GLU A C 9
ATOM 21357 O O . GLU A 1 108 ? -1.859 5.497 -9.291 1.00 0.00 108 GLU A O 9
ATOM 21369 N N . GLY A 1 109 ? -0.396 7.135 -9.313 1.00 0.00 109 GLY A N 9
ATOM 21370 C CA . GLY A 1 109 ? -1.127 7.864 -8.246 1.00 0.00 109 GLY A CA 9
ATOM 21371 C C . GLY A 1 109 ? -0.536 7.527 -6.876 1.00 0.00 109 GLY A C 9
ATOM 21372 O O . GLY A 1 109 ? 0.376 6.733 -6.746 1.00 0.00 109 GLY A O 9
ATOM 21376 N N . ALA A 1 110 ? -1.050 8.152 -5.858 1.00 0.00 110 ALA A N 9
ATOM 21377 C CA . ALA A 1 110 ? -0.531 7.910 -4.484 1.00 0.00 110 ALA A CA 9
ATOM 21378 C C . ALA A 1 110 ? -1.693 7.771 -3.494 1.00 0.00 110 ALA A C 9
ATOM 21379 O O . ALA A 1 110 ? -2.760 8.320 -3.683 1.00 0.00 110 ALA A O 9
ATOM 21386 N N . GLY A 1 111 ? -1.475 7.043 -2.433 1.00 0.00 111 GLY A N 9
ATOM 21387 C CA . GLY A 1 111 ? -2.539 6.858 -1.406 1.00 0.00 111 GLY A CA 9
ATOM 21388 C C . GLY A 1 111 ? -1.903 6.892 -0.012 1.00 0.00 111 GLY A C 9
ATOM 21389 O O . GLY A 1 111 ? -0.779 6.469 0.174 1.00 0.00 111 GLY A O 9
ATOM 21393 N N . LEU A 1 112 ? -2.611 7.384 0.971 1.00 0.00 112 LEU A N 9
ATOM 21394 C CA . LEU A 1 112 ? -2.037 7.430 2.348 1.00 0.00 112 LEU A CA 9
ATOM 21395 C C . LEU A 1 112 ? -2.368 6.117 3.057 1.00 0.00 112 LEU A C 9
ATOM 21396 O O . LEU A 1 112 ? -3.516 5.802 3.299 1.00 0.00 112 LEU A O 9
ATOM 21412 N N . PHE A 1 113 ? -1.370 5.348 3.383 1.00 0.00 113 PHE A N 9
ATOM 21413 C CA . PHE A 1 113 ? -1.624 4.048 4.066 1.00 0.00 113 PHE A CA 9
ATOM 21414 C C . PHE A 1 113 ? -1.249 4.167 5.545 1.00 0.00 113 PHE A C 9
ATOM 21415 O O . PHE A 1 113 ? -0.161 4.587 5.885 1.00 0.00 113 PHE A O 9
ATOM 21432 N N . CYS A 1 114 ? -2.147 3.804 6.428 1.00 0.00 114 CYS A N 9
ATOM 21433 C CA . CYS A 1 114 ? -1.847 3.899 7.885 1.00 0.00 114 CYS A CA 9
ATOM 21434 C C . CYS A 1 114 ? -1.948 2.513 8.519 1.00 0.00 114 CYS A C 9
ATOM 21435 O O . CYS A 1 114 ? -2.947 1.833 8.383 1.00 0.00 114 CYS A O 9
ATOM 21443 N N . LEU A 1 115 ? -0.927 2.090 9.213 1.00 0.00 115 LEU A N 9
ATOM 21444 C CA . LEU A 1 115 ? -0.966 0.748 9.863 1.00 0.00 115 LEU A CA 9
ATOM 21445 C C . LEU A 1 115 ? -0.984 0.917 11.380 1.00 0.00 115 LEU A C 9
ATOM 21446 O O . LEU A 1 115 ? -0.200 1.653 11.943 1.00 0.00 115 LEU A O 9
ATOM 21462 N N . HIS A 1 116 ? -1.871 0.238 12.049 1.00 0.00 116 HIS A N 9
ATOM 21463 C CA . HIS A 1 116 ? -1.930 0.357 13.530 1.00 0.00 116 HIS A CA 9
ATOM 21464 C C . HIS A 1 116 ? -1.165 -0.809 14.155 1.00 0.00 116 HIS A C 9
ATOM 21465 O O . HIS A 1 116 ? -1.552 -1.953 14.027 1.00 0.00 116 HIS A O 9
ATOM 21480 N N . ILE A 1 117 ? -0.082 -0.528 14.832 1.00 0.00 117 ILE A N 9
ATOM 21481 C CA . ILE A 1 117 ? 0.706 -1.622 15.467 1.00 0.00 117 ILE A CA 9
ATOM 21482 C C . ILE A 1 117 ? 0.949 -1.283 16.944 1.00 0.00 117 ILE A C 9
ATOM 21483 O O . ILE A 1 117 ? 1.721 -0.405 17.274 1.00 0.00 117 ILE A O 9
ATOM 21499 N N . GLY A 1 118 ? 0.289 -1.975 17.830 1.00 0.00 118 GLY A N 9
ATOM 21500 C CA . GLY A 1 118 ? 0.470 -1.700 19.288 1.00 0.00 118 GLY A CA 9
ATOM 21501 C C . GLY A 1 118 ? -0.037 -0.288 19.617 1.00 0.00 118 GLY A C 9
ATOM 21502 O O . GLY A 1 118 ? -1.117 0.098 19.217 1.00 0.00 118 GLY A O 9
ATOM 21506 N N . ASP A 1 119 ? 0.727 0.484 20.352 1.00 0.00 119 ASP A N 9
ATOM 21507 C CA . ASP A 1 119 ? 0.284 1.866 20.713 1.00 0.00 119 ASP A CA 9
ATOM 21508 C C . ASP A 1 119 ? 0.953 2.888 19.791 1.00 0.00 119 ASP A C 9
ATOM 21509 O O . ASP A 1 119 ? 1.122 4.038 20.142 1.00 0.00 119 ASP A O 9
ATOM 21518 N N . GLU A 1 120 ? 1.335 2.481 18.616 1.00 0.00 120 GLU A N 9
ATOM 21519 C CA . GLU A 1 120 ? 1.984 3.432 17.667 1.00 0.00 120 GLU A CA 9
ATOM 21520 C C . GLU A 1 120 ? 1.286 3.339 16.312 1.00 0.00 120 GLU A C 9
ATOM 21521 O O . GLU A 1 120 ? 0.814 2.286 15.928 1.00 0.00 120 GLU A O 9
ATOM 21533 N N . VAL A 1 121 ? 1.217 4.417 15.575 1.00 0.00 121 VAL A N 9
ATOM 21534 C CA . VAL A 1 121 ? 0.556 4.373 14.241 1.00 0.00 121 VAL A CA 9
ATOM 21535 C C . VAL A 1 121 ? 1.586 4.772 13.183 1.00 0.00 121 VAL A C 9
ATOM 21536 O O . VAL A 1 121 ? 2.238 5.789 13.300 1.00 0.00 121 VAL A O 9
ATOM 21549 N N . PHE A 1 122 ? 1.762 3.983 12.163 1.00 0.00 122 PHE A N 9
ATOM 21550 C CA . PHE A 1 122 ? 2.774 4.328 11.129 1.00 0.00 122 PHE A CA 9
ATOM 21551 C C . PHE A 1 122 ? 2.121 5.192 10.044 1.00 0.00 122 PHE A C 9
ATOM 21552 O O . PHE A 1 122 ? 1.049 4.891 9.557 1.00 0.00 122 PHE A O 9
ATOM 21569 N N . GLN A 1 123 ? 2.784 6.249 9.644 1.00 0.00 123 GLN A N 9
ATOM 21570 C CA . GLN A 1 123 ? 2.238 7.118 8.562 1.00 0.00 123 GLN A CA 9
ATOM 21571 C C . GLN A 1 123 ? 3.275 7.196 7.436 1.00 0.00 123 GLN A C 9
ATOM 21572 O O . GLN A 1 123 ? 4.255 7.907 7.538 1.00 0.00 123 GLN A O 9
ATOM 21586 N N . VAL A 1 124 ? 3.068 6.469 6.371 1.00 0.00 124 VAL A N 9
ATOM 21587 C CA . VAL A 1 124 ? 4.048 6.501 5.246 1.00 0.00 124 VAL A CA 9
ATOM 21588 C C . VAL A 1 124 ? 3.343 6.667 3.898 1.00 0.00 124 VAL A C 9
ATOM 21589 O O . VAL A 1 124 ? 2.298 6.098 3.656 1.00 0.00 124 VAL A O 9
ATOM 21602 N N . LEU A 1 125 ? 3.918 7.439 3.015 1.00 0.00 125 LEU A N 9
ATOM 21603 C CA . LEU A 1 125 ? 3.293 7.639 1.680 1.00 0.00 125 LEU A CA 9
ATOM 21604 C C . LEU A 1 125 ? 3.692 6.465 0.788 1.00 0.00 125 LEU A C 9
ATOM 21605 O O . LEU A 1 125 ? 4.791 5.948 0.884 1.00 0.00 125 LEU A O 9
ATOM 21621 N N . CYS A 1 126 ? 2.795 6.027 -0.056 1.00 0.00 126 CYS A N 9
ATOM 21622 C CA . CYS A 1 126 ? 3.094 4.867 -0.941 1.00 0.00 126 CYS A CA 9
ATOM 21623 C C . CYS A 1 126 ? 2.964 5.277 -2.409 1.00 0.00 126 CYS A C 9
ATOM 21624 O O . CYS A 1 126 ? 1.966 5.827 -2.830 1.00 0.00 126 CYS A O 9
ATOM 21632 N N . GLU A 1 127 ? 3.967 4.993 -3.190 1.00 0.00 127 GLU A N 9
ATOM 21633 C CA . GLU A 1 127 ? 3.915 5.342 -4.636 1.00 0.00 127 GLU A CA 9
ATOM 21634 C C . GLU A 1 127 ? 4.630 4.264 -5.454 1.00 0.00 127 GLU A C 9
ATOM 21635 O O . GLU A 1 127 ? 5.281 3.393 -4.919 1.00 0.00 127 GLU A O 9
ATOM 21647 N N . LYS A 1 128 ? 4.531 4.338 -6.753 1.00 0.00 128 LYS A N 9
ATOM 21648 C CA . LYS A 1 128 ? 5.223 3.349 -7.638 1.00 0.00 128 LYS A CA 9
ATOM 21649 C C . LYS A 1 128 ? 6.691 3.294 -7.276 1.00 0.00 128 LYS A C 9
ATOM 216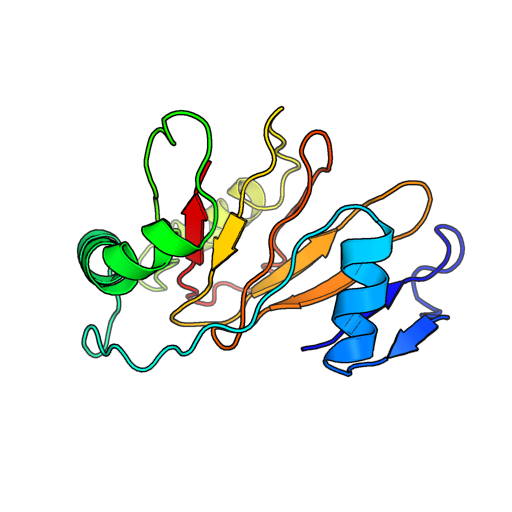50 O O . LYS A 1 128 ? 7.459 2.528 -7.825 1.00 0.00 128 LYS A O 9
ATOM 21669 N N . ASN A 1 129 ? 7.080 4.083 -6.337 1.00 0.00 129 ASN A N 9
ATOM 21670 C CA . ASN A 1 129 ? 8.490 4.059 -5.905 1.00 0.00 129 ASN A CA 9
ATOM 21671 C C . ASN A 1 129 ? 8.736 2.821 -5.045 1.00 0.00 129 ASN A C 9
ATOM 21672 O O . ASN A 1 129 ? 9.583 2.002 -5.344 1.00 0.00 129 ASN A O 9
ATOM 21683 N N . ASP A 1 130 ? 8.013 2.694 -3.960 1.00 0.00 130 ASP A N 9
ATOM 21684 C CA . ASP A 1 130 ? 8.217 1.522 -3.057 1.00 0.00 130 ASP A CA 9
ATOM 21685 C C . ASP A 1 130 ? 7.020 0.553 -3.074 1.00 0.00 130 ASP A C 9
ATOM 21686 O O . ASP A 1 130 ? 6.090 0.669 -3.869 1.00 0.00 130 ASP A O 9
ATOM 21695 N N . LEU A 1 131 ? 7.031 -0.381 -2.151 1.00 0.00 131 LEU A N 9
ATOM 21696 C CA . LEU A 1 131 ? 5.919 -1.365 -2.039 1.00 0.00 131 LEU A CA 9
ATOM 21697 C C . LEU A 1 131 ? 5.743 -1.791 -0.583 1.00 0.00 131 LEU A C 9
ATOM 21698 O O . LEU A 1 131 ? 6.545 -2.536 -0.053 1.00 0.00 131 LEU A O 9
ATOM 21714 N N . ILE A 1 132 ? 4.735 -1.319 0.078 1.00 0.00 132 ILE A N 9
ATOM 21715 C CA . ILE A 1 132 ? 4.562 -1.690 1.501 1.00 0.00 132 ILE A CA 9
ATOM 21716 C C . ILE A 1 132 ? 3.565 -2.834 1.619 1.00 0.00 132 ILE A C 9
ATOM 21717 O O . ILE A 1 132 ? 2.580 -2.898 0.912 1.00 0.00 132 ILE A O 9
ATOM 21733 N N . SER A 1 133 ? 3.832 -3.747 2.509 1.00 0.00 133 SER A N 9
ATOM 21734 C CA . SER A 1 133 ? 2.928 -4.909 2.691 1.00 0.00 133 SER A CA 9
ATOM 21735 C C . SER A 1 133 ? 2.774 -5.165 4.188 1.00 0.00 133 SER A C 9
ATOM 21736 O O . SER A 1 133 ? 3.747 -5.206 4.903 1.00 0.00 133 SER A O 9
ATOM 21744 N N . VAL A 1 134 ? 1.574 -5.316 4.682 1.00 0.00 134 VAL A N 9
ATOM 21745 C CA . VAL A 1 134 ? 1.403 -5.537 6.148 1.00 0.00 134 VAL A CA 9
ATOM 21746 C C . VAL A 1 134 ? 1.027 -6.998 6.415 1.00 0.00 134 VAL A C 9
ATOM 21747 O O . VAL A 1 134 ? 0.390 -7.631 5.606 1.00 0.00 134 VAL A O 9
ATOM 21760 N N . PRO A 1 135 ? 1.420 -7.530 7.545 1.00 0.00 135 PRO A N 9
ATOM 21761 C CA . PRO A 1 135 ? 1.125 -8.945 7.908 1.00 0.00 135 PRO A CA 9
ATOM 21762 C C . PRO A 1 135 ? -0.349 -9.184 8.225 1.00 0.00 135 PRO A C 9
ATOM 21763 O O . PRO A 1 135 ? -1.141 -8.267 8.294 1.00 0.00 135 PRO A O 9
ATOM 21774 N N . ALA A 1 136 ? -0.716 -10.418 8.417 1.00 0.00 136 ALA A N 9
ATOM 21775 C CA . ALA A 1 136 ? -2.134 -10.736 8.737 1.00 0.00 136 ALA A CA 9
ATOM 21776 C C . ALA A 1 136 ? -2.427 -10.373 10.191 1.00 0.00 136 ALA A C 9
ATOM 21777 O O . ALA A 1 136 ? -1.562 -9.929 10.920 1.00 0.00 136 ALA A O 9
ATOM 21784 N N . HIS A 1 137 ? -3.650 -10.557 10.610 1.00 0.00 137 HIS A N 9
ATOM 21785 C CA . HIS A 1 137 ? -4.035 -10.230 12.012 1.00 0.00 137 HIS A CA 9
ATOM 21786 C C . HIS A 1 137 ? -3.790 -8.747 12.286 1.00 0.00 137 HIS A C 9
ATOM 21787 O O . HIS A 1 137 ? -4.133 -8.234 13.332 1.00 0.00 137 HIS A O 9
ATOM 21802 N N . THR A 1 138 ? -3.226 -8.053 11.341 1.00 0.00 138 THR A N 9
ATOM 21803 C CA . THR A 1 138 ? -2.994 -6.601 11.542 1.00 0.00 138 THR A CA 9
ATOM 21804 C C . THR A 1 138 ? -4.029 -5.828 10.708 1.00 0.00 138 THR A C 9
ATOM 21805 O O . THR A 1 138 ? -3.940 -5.800 9.498 1.00 0.00 138 THR A O 9
ATOM 21816 N N . PRO A 1 139 ? -4.985 -5.170 11.329 1.00 0.00 139 PRO A N 9
ATOM 21817 C CA . PRO A 1 139 ? -5.999 -4.365 10.580 1.00 0.00 139 PRO A CA 9
ATOM 21818 C C . PRO A 1 139 ? -5.355 -3.182 9.852 1.00 0.00 139 PRO A C 9
ATOM 21819 O O . PRO A 1 139 ? -4.489 -2.512 10.379 1.00 0.00 139 PRO A O 9
ATOM 21830 N N . HIS A 1 140 ? -5.802 -2.895 8.663 1.00 0.00 140 HIS A N 9
ATOM 21831 C CA . HIS A 1 140 ? -5.260 -1.724 7.919 1.00 0.00 140 HIS A CA 9
ATOM 21832 C C . HIS A 1 140 ? -6.411 -0.976 7.241 1.00 0.00 140 HIS A C 9
ATOM 21833 O O . HIS A 1 140 ? -7.283 -1.586 6.656 1.00 0.00 140 HIS A O 9
ATOM 21847 N N . TRP A 1 141 ? -6.409 0.326 7.275 1.00 0.00 141 TRP A N 9
ATOM 21848 C CA . TRP A 1 141 ? -7.492 1.086 6.583 1.00 0.00 141 TRP A CA 9
ATOM 21849 C C . TRP A 1 141 ? -6.832 2.093 5.629 1.00 0.00 141 TRP A C 9
ATOM 21850 O O . TRP A 1 141 ? -5.743 2.571 5.878 1.00 0.00 141 TRP A O 9
ATOM 21871 N N . PHE A 1 142 ? -7.469 2.399 4.536 1.00 0.00 142 PHE A N 9
ATOM 21872 C CA . PHE A 1 142 ? -6.875 3.353 3.540 1.00 0.00 142 PHE A CA 9
ATOM 21873 C C . PHE A 1 142 ? -7.271 4.786 3.891 1.00 0.00 142 PHE A C 9
ATOM 21874 O O . PHE A 1 142 ? -8.076 5.025 4.757 1.00 0.00 142 PHE A O 9
ATOM 21891 N N . ASP A 1 143 ? -6.691 5.749 3.236 1.00 0.00 143 ASP A N 9
ATOM 21892 C CA . ASP A 1 143 ? -7.042 7.160 3.544 1.00 0.00 143 ASP A CA 9
ATOM 21893 C C . ASP A 1 143 ? -7.077 7.945 2.238 1.00 0.00 143 ASP A C 9
ATOM 21894 O O . ASP A 1 143 ? -6.063 8.219 1.627 1.00 0.00 143 ASP A O 9
ATOM 21903 N N . MET A 1 144 ? -8.257 8.293 1.804 1.00 0.00 144 MET A N 9
ATOM 21904 C CA . MET A 1 144 ? -8.405 9.045 0.532 1.00 0.00 144 MET A CA 9
ATOM 21905 C C . MET A 1 144 ? -8.445 10.547 0.810 1.00 0.00 144 MET A C 9
ATOM 21906 O O . MET A 1 144 ? -7.738 11.325 0.197 1.00 0.00 144 MET A O 9
ATOM 21920 N N . GLY A 1 145 ? -9.277 10.962 1.722 1.00 0.00 145 GLY A N 9
ATOM 21921 C CA . GLY A 1 145 ? -9.383 12.416 2.033 1.00 0.00 145 GLY A CA 9
ATOM 21922 C C . GLY A 1 145 ? -10.094 13.112 0.873 1.00 0.00 145 GLY A C 9
ATOM 21923 O O . GLY A 1 145 ? -10.807 14.079 1.049 1.00 0.00 145 GLY A O 9
ATOM 21927 N N . SER A 1 146 ? -9.875 12.629 -0.315 1.00 0.00 146 SER A N 9
ATOM 21928 C CA . SER A 1 146 ? -10.490 13.239 -1.522 1.00 0.00 146 SER A CA 9
ATOM 21929 C C . SER A 1 146 ? -10.868 12.124 -2.498 1.00 0.00 146 SER A C 9
ATOM 21930 O O . SER A 1 146 ? -10.653 10.961 -2.229 1.00 0.00 146 SER A O 9
ATOM 21938 N N . GLU A 1 147 ? -11.440 12.465 -3.624 1.00 0.00 147 GLU A N 9
ATOM 21939 C CA . GLU A 1 147 ? -11.832 11.414 -4.608 1.00 0.00 147 GLU A CA 9
ATOM 21940 C C . GLU A 1 147 ? -10.908 11.423 -5.854 1.00 0.00 147 GLU A C 9
ATOM 21941 O O . GLU A 1 147 ? -11.392 11.437 -6.968 1.00 0.00 147 GLU A O 9
ATOM 21953 N N . PRO A 1 148 ? -9.596 11.394 -5.693 1.00 0.00 148 PRO A N 9
ATOM 21954 C CA . PRO A 1 148 ? -8.655 11.370 -6.848 1.00 0.00 148 PRO A CA 9
ATOM 21955 C C . PRO A 1 148 ? -8.477 9.968 -7.423 1.00 0.00 148 PRO A C 9
ATOM 21956 O O . PRO A 1 148 ? -8.860 8.980 -6.829 1.00 0.00 148 PRO A O 9
ATOM 21967 N N . ASN A 1 149 ? -7.876 9.883 -8.568 1.00 0.00 149 ASN A N 9
ATOM 21968 C CA . ASN A 1 149 ? -7.637 8.563 -9.192 1.00 0.00 149 ASN A CA 9
ATOM 21969 C C . ASN A 1 149 ? -6.318 7.992 -8.648 1.00 0.00 149 ASN A C 9
ATOM 21970 O O . ASN A 1 149 ? -5.285 8.634 -8.691 1.00 0.00 149 ASN A O 9
ATOM 21981 N N . PHE A 1 150 ? -6.351 6.793 -8.123 1.00 0.00 150 PHE A N 9
ATOM 21982 C CA . PHE A 1 150 ? -5.107 6.177 -7.557 1.00 0.00 150 PHE A CA 9
ATOM 21983 C C . PHE A 1 150 ? -5.047 4.702 -7.959 1.00 0.00 150 PHE A C 9
ATOM 21984 O O . PHE A 1 150 ? -5.980 3.954 -7.763 1.00 0.00 150 PHE A O 9
ATOM 22001 N N . THR A 1 151 ? -3.952 4.282 -8.533 1.00 0.00 151 THR A N 9
ATOM 22002 C CA . THR A 1 151 ? -3.837 2.861 -8.963 1.00 0.00 151 THR A CA 9
ATOM 22003 C C . THR A 1 151 ? -3.075 2.065 -7.911 1.00 0.00 151 THR A C 9
ATOM 22004 O O . THR A 1 151 ? -2.012 2.455 -7.467 1.00 0.00 151 THR A O 9
ATOM 22015 N N . ALA A 1 152 ? -3.605 0.942 -7.522 1.00 0.00 152 ALA A N 9
ATOM 22016 C CA . ALA A 1 152 ? -2.914 0.100 -6.514 1.00 0.00 152 ALA A CA 9
ATOM 22017 C C . ALA A 1 152 ? -2.915 -1.351 -6.986 1.00 0.00 152 ALA A C 9
ATOM 22018 O O . ALA A 1 152 ? -3.765 -1.773 -7.733 1.00 0.00 152 ALA A O 9
ATOM 22025 N N . ILE A 1 153 ? -1.960 -2.105 -6.543 1.00 0.00 153 ILE A N 9
ATOM 22026 C CA . ILE A 1 153 ? -1.872 -3.540 -6.943 1.00 0.00 153 ILE A CA 9
ATOM 22027 C C . ILE A 1 153 ? -1.971 -4.378 -5.683 1.00 0.00 153 ILE A C 9
ATOM 22028 O O . ILE A 1 153 ? -1.222 -4.172 -4.777 1.00 0.00 153 ILE A O 9
ATOM 22044 N N . ARG A 1 154 ? -2.875 -5.306 -5.604 1.00 0.00 154 ARG A N 9
ATOM 22045 C CA . ARG A 1 154 ? -2.977 -6.125 -4.357 1.00 0.00 154 ARG A CA 9
ATOM 22046 C C . ARG A 1 154 ? -2.697 -7.592 -4.681 1.00 0.00 154 ARG A C 9
ATOM 22047 O O . ARG A 1 154 ? -3.396 -8.210 -5.459 1.00 0.00 154 ARG A O 9
ATOM 22068 N N . ILE A 1 155 ? -1.677 -8.152 -4.083 1.00 0.00 155 ILE A N 9
ATOM 22069 C CA . ILE A 1 155 ? -1.342 -9.579 -4.350 1.00 0.00 155 ILE A CA 9
ATOM 22070 C C . ILE A 1 155 ? -1.393 -10.365 -3.044 1.00 0.00 155 ILE A C 9
ATOM 22071 O O . ILE A 1 155 ? -0.907 -9.919 -2.024 1.00 0.00 155 ILE A O 9
ATOM 22087 N N . PHE A 1 156 ? -1.964 -11.534 -3.063 1.00 0.00 156 PHE A N 9
ATOM 22088 C CA . PHE A 1 156 ? -2.025 -12.332 -1.810 1.00 0.00 156 PHE A CA 9
ATOM 22089 C C . PHE A 1 156 ? -2.477 -13.758 -2.109 1.00 0.00 156 PHE A C 9
ATOM 22090 O O . PHE A 1 156 ? -2.930 -14.064 -3.193 1.00 0.00 156 PHE A O 9
ATOM 22114 N N . SER A 1 1 ? 7.550 8.235 0.110 1.00 0.00 1 SER A N 10
ATOM 22115 C CA . SER A 1 1 ? 8.273 7.288 1.006 1.00 0.00 1 SER A CA 10
ATOM 22116 C C . SER A 1 1 ? 8.586 7.983 2.332 1.00 0.00 1 SER A C 10
ATOM 22117 O O . SER A 1 1 ? 9.459 8.820 2.406 1.00 0.00 1 SER A O 10
ATOM 22127 N N . ALA A 1 2 ? 7.874 7.650 3.377 1.00 0.00 2 ALA A N 10
ATOM 22128 C CA . ALA A 1 2 ? 8.132 8.300 4.701 1.00 0.00 2 ALA A CA 10
ATOM 22129 C C . ALA A 1 2 ? 7.646 7.379 5.822 1.00 0.00 2 ALA A C 10
ATOM 22130 O O . ALA A 1 2 ? 6.730 6.603 5.637 1.00 0.00 2 ALA A O 10
ATOM 22137 N N . LEU A 1 3 ? 8.227 7.472 6.991 1.00 0.00 3 LEU A N 10
ATOM 22138 C CA . LEU A 1 3 ? 7.765 6.619 8.116 1.00 0.00 3 LEU A CA 10
ATOM 22139 C C . LEU A 1 3 ? 7.672 7.491 9.363 1.00 0.00 3 LEU A C 10
ATOM 22140 O O . LEU A 1 3 ? 8.619 8.136 9.755 1.00 0.00 3 LEU A O 10
ATOM 22156 N N . THR A 1 4 ? 6.532 7.503 9.985 1.00 0.00 4 THR A N 10
ATOM 22157 C CA . THR A 1 4 ? 6.351 8.327 11.208 1.00 0.00 4 THR A CA 10
ATOM 22158 C C . THR A 1 4 ? 5.733 7.455 12.290 1.00 0.00 4 THR A C 10
ATOM 22159 O O . THR A 1 4 ? 4.806 6.723 12.035 1.00 0.00 4 THR A O 10
ATOM 22170 N N . ILE A 1 5 ? 6.203 7.535 13.500 1.00 0.00 5 ILE A N 10
ATOM 22171 C CA . ILE A 1 5 ? 5.575 6.705 14.562 1.00 0.00 5 ILE A CA 10
ATOM 22172 C C . ILE A 1 5 ? 5.468 7.538 15.832 1.00 0.00 5 ILE A C 10
ATOM 22173 O O . ILE A 1 5 ? 6.475 7.887 16.416 1.00 0.00 5 ILE A O 10
ATOM 22189 N N . PHE A 1 6 ? 4.285 7.888 16.287 1.00 0.00 6 PHE A N 10
ATOM 22190 C CA . PHE A 1 6 ? 4.165 8.717 17.521 1.00 0.00 6 PHE A CA 10
ATOM 22191 C C . PHE A 1 6 ? 3.505 7.881 18.618 1.00 0.00 6 PHE A C 10
ATOM 22192 O O . PHE A 1 6 ? 2.988 6.812 18.363 1.00 0.00 6 PHE A O 10
ATOM 22209 N N . SER A 1 7 ? 3.483 8.365 19.830 1.00 0.00 7 SER A N 10
ATOM 22210 C CA . SER A 1 7 ? 2.820 7.599 20.919 1.00 0.00 7 SER A CA 10
ATOM 22211 C C . SER A 1 7 ? 1.315 7.904 20.895 1.00 0.00 7 SER A C 10
ATOM 22212 O O . SER A 1 7 ? 0.887 8.931 20.409 1.00 0.00 7 SER A O 10
ATOM 22220 N N . VAL A 1 8 ? 0.519 7.018 21.422 1.00 0.00 8 VAL A N 10
ATOM 22221 C CA . VAL A 1 8 ? -0.957 7.257 21.438 1.00 0.00 8 VAL A CA 10
ATOM 22222 C C . VAL A 1 8 ? -1.273 8.491 22.289 1.00 0.00 8 VAL A C 10
ATOM 22223 O O . VAL A 1 8 ? -2.348 9.052 22.203 1.00 0.00 8 VAL A O 10
ATOM 22236 N N . LYS A 1 9 ? -0.350 8.924 23.105 1.00 0.00 9 LYS A N 10
ATOM 22237 C CA . LYS A 1 9 ? -0.606 10.125 23.953 1.00 0.00 9 LYS A CA 10
ATOM 22238 C C . LYS A 1 9 ? -0.058 11.387 23.272 1.00 0.00 9 LYS A C 10
ATOM 22239 O O . LYS A 1 9 ? -0.630 12.453 23.379 1.00 0.00 9 LYS A O 10
ATOM 22258 N N . ASP A 1 10 ? 1.052 11.272 22.585 1.00 0.00 10 ASP A N 10
ATOM 22259 C CA . ASP A 1 10 ? 1.650 12.466 21.907 1.00 0.00 10 ASP A CA 10
ATOM 22260 C C . ASP A 1 10 ? 1.658 12.282 20.382 1.00 0.00 10 ASP A C 10
ATOM 22261 O O . ASP A 1 10 ? 2.665 11.917 19.806 1.00 0.00 10 ASP A O 10
ATOM 22270 N N . PRO A 1 11 ? 0.553 12.543 19.732 1.00 0.00 11 PRO A N 10
ATOM 22271 C CA . PRO A 1 11 ? 0.438 12.415 18.253 1.00 0.00 11 PRO A CA 10
ATOM 22272 C C . PRO A 1 11 ? 0.908 13.678 17.515 1.00 0.00 11 PRO A C 10
ATOM 22273 O O . PRO A 1 11 ? 1.035 13.691 16.307 1.00 0.00 11 PRO A O 10
ATOM 22284 N N . GLN A 1 12 ? 1.147 14.742 18.234 1.00 0.00 12 GLN A N 10
ATOM 22285 C CA . GLN A 1 12 ? 1.581 16.010 17.575 1.00 0.00 12 GLN A CA 10
ATOM 22286 C C . GLN A 1 12 ? 3.099 16.003 17.355 1.00 0.00 12 GLN A C 10
ATOM 22287 O O . GLN A 1 12 ? 3.603 16.630 16.444 1.00 0.00 12 GLN A O 10
ATOM 22301 N N . ASN A 1 13 ? 3.825 15.290 18.171 1.00 0.00 13 ASN A N 10
ATOM 22302 C CA . ASN A 1 13 ? 5.308 15.231 18.001 1.00 0.00 13 ASN A CA 10
ATOM 22303 C C . ASN A 1 13 ? 5.768 13.774 18.018 1.00 0.00 13 ASN A C 10
ATOM 22304 O O . ASN A 1 13 ? 5.942 13.193 19.071 1.00 0.00 13 ASN A O 10
ATOM 22315 N N . SER A 1 14 ? 5.969 13.160 16.882 1.00 0.00 14 SER A N 10
ATOM 22316 C CA . SER A 1 14 ? 6.414 11.740 16.888 1.00 0.00 14 SER A CA 10
ATOM 22317 C C . SER A 1 14 ? 7.885 11.647 17.269 1.00 0.00 14 SER A C 10
ATOM 22318 O O . SER A 1 14 ? 8.684 12.511 16.962 1.00 0.00 14 SER A O 10
ATOM 22326 N N . LEU A 1 15 ? 8.241 10.602 17.957 1.00 0.00 15 LEU A N 10
ATOM 22327 C CA . LEU A 1 15 ? 9.650 10.441 18.384 1.00 0.00 15 LEU A CA 10
ATOM 22328 C C . LEU A 1 15 ? 10.486 9.962 17.202 1.00 0.00 15 LEU A C 10
ATOM 22329 O O . LEU A 1 15 ? 11.333 10.681 16.709 1.00 0.00 15 LEU A O 10
ATOM 22345 N N . TRP A 1 16 ? 10.288 8.755 16.747 1.00 0.00 16 TRP A N 10
ATOM 22346 C CA . TRP A 1 16 ? 11.112 8.264 15.612 1.00 0.00 16 TRP A CA 10
ATOM 22347 C C . TRP A 1 16 ? 10.455 8.573 14.261 1.00 0.00 16 TRP A C 10
ATOM 22348 O O . TRP A 1 16 ? 9.422 8.031 13.928 1.00 0.00 16 TRP A O 10
ATOM 22369 N N . HIS A 1 17 ? 11.049 9.445 13.486 1.00 0.00 17 HIS A N 10
ATOM 22370 C CA . HIS A 1 17 ? 10.478 9.772 12.144 1.00 0.00 17 HIS A CA 10
ATOM 22371 C C . HIS A 1 17 ? 11.625 10.009 11.174 1.00 0.00 17 HIS A C 10
ATOM 22372 O O . HIS A 1 17 ? 12.470 10.860 11.376 1.00 0.00 17 HIS A O 10
ATOM 22387 N N . SER A 1 18 ? 11.656 9.252 10.130 1.00 0.00 18 SER A N 10
ATOM 22388 C CA . SER A 1 18 ? 12.748 9.400 9.123 1.00 0.00 18 SER A CA 10
ATOM 22389 C C . SER A 1 18 ? 12.316 8.811 7.781 1.00 0.00 18 SER A C 10
ATOM 22390 O O . SER A 1 18 ? 11.495 7.918 7.732 1.00 0.00 18 SER A O 10
ATOM 22398 N N . THR A 1 19 ? 12.903 9.257 6.697 1.00 0.00 19 THR A N 10
ATOM 22399 C CA . THR A 1 19 ? 12.543 8.647 5.386 1.00 0.00 19 THR A CA 10
ATOM 22400 C C . THR A 1 19 ? 13.820 8.289 4.607 1.00 0.00 19 THR A C 10
ATOM 22401 O O . THR A 1 19 ? 14.372 9.092 3.882 1.00 0.00 19 THR A O 10
ATOM 22412 N N . ASN A 1 20 ? 14.246 7.056 4.712 1.00 0.00 20 ASN A N 10
ATOM 22413 C CA . ASN A 1 20 ? 15.434 6.571 3.945 1.00 0.00 20 ASN A CA 10
ATOM 22414 C C . ASN A 1 20 ? 15.116 5.179 3.392 1.00 0.00 20 ASN A C 10
ATOM 22415 O O . ASN A 1 20 ? 14.317 4.467 3.965 1.00 0.00 20 ASN A O 10
ATOM 22426 N N . ALA A 1 21 ? 15.700 4.754 2.302 1.00 0.00 21 ALA A N 10
ATOM 22427 C CA . ALA A 1 21 ? 15.340 3.390 1.818 1.00 0.00 21 ALA A CA 10
ATOM 22428 C C . ALA A 1 21 ? 15.619 2.368 2.931 1.00 0.00 21 ALA A C 10
ATOM 22429 O O . ALA A 1 21 ? 14.747 1.614 3.311 1.00 0.00 21 ALA A O 10
ATOM 22436 N N . GLU A 1 22 ? 16.826 2.299 3.442 1.00 0.00 22 GLU A N 10
ATOM 22437 C CA . GLU A 1 22 ? 17.130 1.290 4.505 1.00 0.00 22 GLU A CA 10
ATOM 22438 C C . GLU A 1 22 ? 16.406 1.639 5.807 1.00 0.00 22 GLU A C 10
ATOM 22439 O O . GLU A 1 22 ? 16.093 0.777 6.592 1.00 0.00 22 GLU A O 10
ATOM 22451 N N . GLU A 1 23 ? 16.167 2.889 6.056 1.00 0.00 23 GLU A N 10
ATOM 22452 C CA . GLU A 1 23 ? 15.481 3.250 7.330 1.00 0.00 23 GLU A CA 10
ATOM 22453 C C . GLU A 1 23 ? 14.031 2.762 7.283 1.00 0.00 23 GLU A C 10
ATOM 22454 O O . GLU A 1 23 ? 13.539 2.171 8.223 1.00 0.00 23 GLU A O 10
ATOM 22466 N N . ILE A 1 24 ? 13.340 2.993 6.200 1.00 0.00 24 ILE A N 10
ATOM 22467 C CA . ILE A 1 24 ? 11.926 2.529 6.103 1.00 0.00 24 ILE A CA 10
ATOM 22468 C C . ILE A 1 24 ? 11.881 0.996 6.032 1.00 0.00 24 ILE A C 10
ATOM 22469 O O . ILE A 1 24 ? 11.030 0.366 6.627 1.00 0.00 24 ILE A O 10
ATOM 22485 N N . GLN A 1 25 ? 12.784 0.390 5.306 1.00 0.00 25 GLN A N 10
ATOM 22486 C CA . GLN A 1 25 ? 12.777 -1.100 5.197 1.00 0.00 25 GLN A CA 10
ATOM 22487 C C . GLN A 1 25 ? 13.095 -1.736 6.555 1.00 0.00 25 GLN A C 10
ATOM 22488 O O . GLN A 1 25 ? 12.459 -2.677 6.964 1.00 0.00 25 GLN A O 10
ATOM 22502 N N . GLN A 1 26 ? 14.089 -1.246 7.243 1.00 0.00 26 GLN A N 10
ATOM 22503 C CA . GLN A 1 26 ? 14.457 -1.834 8.569 1.00 0.00 26 GLN A CA 10
ATOM 22504 C C . GLN A 1 26 ? 13.324 -1.638 9.582 1.00 0.00 26 GLN A C 10
ATOM 22505 O O . GLN A 1 26 ? 13.000 -2.529 10.338 1.00 0.00 26 GLN A O 10
ATOM 22519 N N . GLN A 1 27 ? 12.724 -0.477 9.610 1.00 0.00 27 GLN A N 10
ATOM 22520 C CA . GLN A 1 27 ? 11.617 -0.232 10.584 1.00 0.00 27 GLN A CA 10
ATOM 22521 C C . GLN A 1 27 ? 10.411 -1.095 10.215 1.00 0.00 27 GLN A C 10
ATOM 22522 O O . GLN A 1 27 ? 9.745 -1.658 11.061 1.00 0.00 27 GLN A O 10
ATOM 22536 N N . LEU A 1 28 ? 10.124 -1.185 8.951 1.00 0.00 28 LEU A N 10
ATOM 22537 C CA . LEU A 1 28 ? 8.956 -1.994 8.508 1.00 0.00 28 LEU A CA 10
ATOM 22538 C C . LEU A 1 28 ? 9.222 -3.479 8.796 1.00 0.00 28 LEU A C 10
ATOM 22539 O O . LEU A 1 28 ? 8.348 -4.207 9.218 1.00 0.00 28 LEU A O 10
ATOM 22555 N N . ASN A 1 29 ? 10.425 -3.926 8.594 1.00 0.00 29 ASN A N 10
ATOM 22556 C CA . ASN A 1 29 ? 10.754 -5.352 8.869 1.00 0.00 29 ASN A CA 10
ATOM 22557 C C . ASN A 1 29 ? 10.655 -5.617 10.372 1.00 0.00 29 ASN A C 10
ATOM 22558 O O . ASN A 1 29 ? 10.276 -6.689 10.803 1.00 0.00 29 ASN A O 10
ATOM 22569 N N . ALA A 1 30 ? 11.001 -4.648 11.171 1.00 0.00 30 ALA A N 10
ATOM 22570 C CA . ALA A 1 30 ? 10.939 -4.838 12.646 1.00 0.00 30 ALA A CA 10
ATOM 22571 C C . ALA A 1 30 ? 9.502 -5.160 13.055 1.00 0.00 30 ALA A C 10
ATOM 22572 O O . ALA A 1 30 ? 9.263 -5.764 14.082 1.00 0.00 30 ALA A O 10
ATOM 22579 N N . LYS A 1 31 ? 8.544 -4.767 12.262 1.00 0.00 31 LYS A N 10
ATOM 22580 C CA . LYS A 1 31 ? 7.127 -5.057 12.610 1.00 0.00 31 LYS A CA 10
ATOM 22581 C C . LYS A 1 31 ? 6.627 -6.235 11.770 1.00 0.00 31 LYS A C 10
ATOM 22582 O O . LYS A 1 31 ? 5.456 -6.557 11.774 1.00 0.00 31 LYS A O 10
ATOM 22601 N N . GLY A 1 32 ? 7.501 -6.882 11.047 1.00 0.00 32 GLY A N 10
ATOM 22602 C CA . GLY A 1 32 ? 7.054 -8.034 10.214 1.00 0.00 32 GLY A CA 10
ATOM 22603 C C . GLY A 1 32 ? 6.461 -7.514 8.902 1.00 0.00 32 GLY A C 10
ATOM 22604 O O . GLY A 1 32 ? 5.682 -8.185 8.253 1.00 0.00 32 GLY A O 10
ATOM 22608 N N . VAL A 1 33 ? 6.828 -6.325 8.506 1.00 0.00 33 VAL A N 10
ATOM 22609 C CA . VAL A 1 33 ? 6.289 -5.758 7.234 1.00 0.00 33 VAL A CA 10
ATOM 22610 C C . VAL A 1 33 ? 7.384 -5.788 6.161 1.00 0.00 33 VAL A C 10
ATOM 22611 O O . VAL A 1 33 ? 8.485 -5.313 6.360 1.00 0.00 33 VAL A O 10
ATOM 22624 N N . ARG A 1 34 ? 7.076 -6.342 5.019 1.00 0.00 34 ARG A N 10
ATOM 22625 C CA . ARG A 1 34 ? 8.077 -6.404 3.918 1.00 0.00 34 ARG A CA 10
ATOM 22626 C C . ARG A 1 34 ? 8.019 -5.102 3.121 1.00 0.00 34 ARG A C 10
ATOM 22627 O O . ARG A 1 34 ? 6.999 -4.444 3.067 1.00 0.00 34 ARG A O 10
ATOM 22648 N N . PHE A 1 35 ? 9.101 -4.722 2.507 1.00 0.00 35 PHE A N 10
ATOM 22649 C CA . PHE A 1 35 ? 9.104 -3.458 1.721 1.00 0.00 35 PHE A CA 10
ATOM 22650 C C . PHE A 1 35 ? 10.131 -3.589 0.595 1.00 0.00 35 PHE A C 10
ATOM 22651 O O . PHE A 1 35 ? 11.219 -4.093 0.792 1.00 0.00 35 PHE A O 10
ATOM 22668 N N . GLU A 1 36 ? 9.793 -3.151 -0.583 1.00 0.00 36 GLU A N 10
ATOM 22669 C CA . GLU A 1 36 ? 10.748 -3.262 -1.723 1.00 0.00 36 GLU A CA 10
ATOM 22670 C C . GLU A 1 36 ? 10.613 -2.026 -2.610 1.00 0.00 36 GLU A C 10
ATOM 22671 O O . GLU A 1 36 ? 9.653 -1.292 -2.517 1.00 0.00 36 GLU A O 10
ATOM 22683 N N . ARG A 1 37 ? 11.569 -1.787 -3.463 1.00 0.00 37 ARG A N 10
ATOM 22684 C CA . ARG A 1 37 ? 11.495 -0.591 -4.349 1.00 0.00 37 ARG A CA 10
ATOM 22685 C C . ARG A 1 37 ? 11.228 -1.034 -5.790 1.00 0.00 37 ARG A C 10
ATOM 22686 O O . ARG A 1 37 ? 12.060 -1.665 -6.410 1.00 0.00 37 ARG A O 10
ATOM 22707 N N . TRP A 1 38 ? 10.074 -0.727 -6.330 1.00 0.00 38 TRP A N 10
ATOM 22708 C CA . TRP A 1 38 ? 9.780 -1.159 -7.730 1.00 0.00 38 TRP A CA 10
ATOM 22709 C C . TRP A 1 38 ? 9.881 0.043 -8.669 1.00 0.00 38 TRP A C 10
ATOM 22710 O O . TRP A 1 38 ? 9.472 1.139 -8.341 1.00 0.00 38 TRP A O 10
ATOM 22731 N N . GLN A 1 39 ? 10.424 -0.157 -9.838 1.00 0.00 39 GLN A N 10
ATOM 22732 C CA . GLN A 1 39 ? 10.555 0.967 -10.804 1.00 0.00 39 GLN A CA 10
ATOM 22733 C C . GLN A 1 39 ? 9.372 0.960 -11.779 1.00 0.00 39 GLN A C 10
ATOM 22734 O O . GLN A 1 39 ? 9.136 -0.008 -12.476 1.00 0.00 39 GLN A O 10
ATOM 22748 N N . ALA A 1 40 ? 8.630 2.035 -11.844 1.00 0.00 40 ALA A N 10
ATOM 22749 C CA . ALA A 1 40 ? 7.472 2.087 -12.783 1.00 0.00 40 ALA A CA 10
ATOM 22750 C C . ALA A 1 40 ? 7.934 2.701 -14.111 1.00 0.00 40 ALA A C 10
ATOM 22751 O O . ALA A 1 40 ? 7.504 3.769 -14.502 1.00 0.00 40 ALA A O 10
ATOM 22758 N N . ASP A 1 41 ? 8.822 2.035 -14.801 1.00 0.00 41 ASP A N 10
ATOM 22759 C CA . ASP A 1 41 ? 9.336 2.570 -16.096 1.00 0.00 41 ASP A CA 10
ATOM 22760 C C . ASP A 1 41 ? 8.566 1.958 -17.271 1.00 0.00 41 ASP A C 10
ATOM 22761 O O . ASP A 1 41 ? 8.841 2.247 -18.418 1.00 0.00 41 ASP A O 10
ATOM 22770 N N . ARG A 1 42 ? 7.616 1.104 -17.003 1.00 0.00 42 ARG A N 10
ATOM 22771 C CA . ARG A 1 42 ? 6.854 0.471 -18.119 1.00 0.00 42 ARG A CA 10
ATOM 22772 C C . ARG A 1 42 ? 5.682 1.371 -18.525 1.00 0.00 42 ARG A C 10
ATOM 22773 O O . ARG A 1 42 ? 4.872 1.759 -17.709 1.00 0.00 42 ARG A O 10
ATOM 22794 N N . ASP A 1 43 ? 5.593 1.706 -19.789 1.00 0.00 43 ASP A N 10
ATOM 22795 C CA . ASP A 1 43 ? 4.478 2.581 -20.266 1.00 0.00 43 ASP A CA 10
ATOM 22796 C C . ASP A 1 43 ? 3.297 1.713 -20.720 1.00 0.00 43 ASP A C 10
ATOM 22797 O O . ASP A 1 43 ? 3.428 0.875 -21.591 1.00 0.00 43 ASP A O 10
ATOM 22806 N N . LEU A 1 44 ? 2.142 1.908 -20.134 1.00 0.00 44 LEU A N 10
ATOM 22807 C CA . LEU A 1 44 ? 0.949 1.095 -20.529 1.00 0.00 44 LEU A CA 10
ATOM 22808 C C . LEU A 1 44 ? 0.140 1.861 -21.562 1.00 0.00 44 LEU A C 10
ATOM 22809 O O . LEU A 1 44 ? -0.953 1.472 -21.922 1.00 0.00 44 LEU A O 10
ATOM 22825 N N . GLY A 1 45 ? 0.660 2.956 -22.017 1.00 0.00 45 GLY A N 10
ATOM 22826 C CA . GLY A 1 45 ? -0.084 3.779 -23.007 1.00 0.00 45 GLY A CA 10
ATOM 22827 C C . GLY A 1 45 ? -0.262 5.177 -22.419 1.00 0.00 45 GLY A C 10
ATOM 22828 O O . GLY A 1 45 ? 0.591 5.651 -21.695 1.00 0.00 45 GLY A O 10
ATOM 22832 N N . ALA A 1 46 ? -1.348 5.853 -22.689 1.00 0.00 46 ALA A N 10
ATOM 22833 C CA . ALA A 1 46 ? -1.517 7.204 -22.094 1.00 0.00 46 ALA A CA 10
ATOM 22834 C C . ALA A 1 46 ? -2.306 7.082 -20.789 1.00 0.00 46 ALA A C 10
ATOM 22835 O O . ALA A 1 46 ? -1.846 7.472 -19.735 1.00 0.00 46 ALA A O 10
ATOM 22842 N N . ALA A 1 47 ? -3.490 6.530 -20.849 1.00 0.00 47 ALA A N 10
ATOM 22843 C CA . ALA A 1 47 ? -4.305 6.367 -19.612 1.00 0.00 47 ALA A CA 10
ATOM 22844 C C . ALA A 1 47 ? -4.180 4.920 -19.102 1.00 0.00 47 ALA A C 10
ATOM 22845 O O . ALA A 1 47 ? -4.417 3.989 -19.846 1.00 0.00 47 ALA A O 10
ATOM 22852 N N . PRO A 1 48 ? -3.826 4.715 -17.853 1.00 0.00 48 PRO A N 10
ATOM 22853 C CA . PRO A 1 48 ? -3.696 3.353 -17.279 1.00 0.00 48 PRO A CA 10
ATOM 22854 C C . PRO A 1 48 ? -5.057 2.759 -16.923 1.00 0.00 48 PRO A C 10
ATOM 22855 O O . PRO A 1 48 ? -5.889 3.399 -16.312 1.00 0.00 48 PRO A O 10
ATOM 22866 N N . THR A 1 49 ? -5.270 1.532 -17.278 1.00 0.00 49 THR A N 10
ATOM 22867 C CA . THR A 1 49 ? -6.560 0.852 -16.953 1.00 0.00 49 THR A CA 10
ATOM 22868 C C . THR A 1 49 ? -6.272 -0.295 -15.979 1.00 0.00 49 THR A C 10
ATOM 22869 O O . THR A 1 49 ? -5.145 -0.499 -15.581 1.00 0.00 49 THR A O 10
ATOM 22880 N N . ALA A 1 50 ? -7.268 -1.045 -15.585 1.00 0.00 50 ALA A N 10
ATOM 22881 C CA . ALA A 1 50 ? -7.004 -2.165 -14.634 1.00 0.00 50 ALA A CA 10
ATOM 22882 C C . ALA A 1 50 ? -6.425 -3.373 -15.381 1.00 0.00 50 ALA A C 10
ATOM 22883 O O . ALA A 1 50 ? -5.428 -3.935 -14.979 1.00 0.00 50 ALA A O 10
ATOM 22890 N N . GLU A 1 51 ? -7.054 -3.798 -16.443 1.00 0.00 51 GLU A N 10
ATOM 22891 C CA . GLU A 1 51 ? -6.541 -4.994 -17.180 1.00 0.00 51 GLU A CA 10
ATOM 22892 C C . GLU A 1 51 ? -5.140 -4.715 -17.735 1.00 0.00 51 GLU A C 10
ATOM 22893 O O . GLU A 1 51 ? -4.273 -5.560 -17.702 1.00 0.00 51 GLU A O 10
ATOM 22905 N N . THR A 1 52 ? -4.925 -3.546 -18.264 1.00 0.00 52 THR A N 10
ATOM 22906 C CA . THR A 1 52 ? -3.570 -3.267 -18.830 1.00 0.00 52 THR A CA 10
ATOM 22907 C C . THR A 1 52 ? -2.579 -3.265 -17.668 1.00 0.00 52 THR A C 10
ATOM 22908 O O . THR A 1 52 ? -1.646 -4.030 -17.639 1.00 0.00 52 THR A O 10
ATOM 22919 N N . VAL A 1 53 ? -2.767 -2.405 -16.718 1.00 0.00 53 VAL A N 10
ATOM 22920 C CA . VAL A 1 53 ? -1.824 -2.344 -15.566 1.00 0.00 53 VAL A CA 10
ATOM 22921 C C . VAL A 1 53 ? -1.550 -3.761 -15.047 1.00 0.00 53 VAL A C 10
ATOM 22922 O O . VAL A 1 53 ? -0.485 -4.056 -14.544 1.00 0.00 53 VAL A O 10
ATOM 22935 N N . ILE A 1 54 ? -2.494 -4.641 -15.179 1.00 0.00 54 ILE A N 10
ATOM 22936 C CA . ILE A 1 54 ? -2.283 -6.041 -14.710 1.00 0.00 54 ILE A CA 10
ATOM 22937 C C . ILE A 1 54 ? -1.329 -6.802 -15.642 1.00 0.00 54 ILE A C 10
ATOM 22938 O O . ILE A 1 54 ? -0.370 -7.409 -15.203 1.00 0.00 54 ILE A O 10
ATOM 22954 N N . ALA A 1 55 ? -1.619 -6.819 -16.915 1.00 0.00 55 ALA A N 10
ATOM 22955 C CA . ALA A 1 55 ? -0.771 -7.585 -17.876 1.00 0.00 55 ALA A CA 10
ATOM 22956 C C . ALA A 1 55 ? 0.638 -6.988 -17.980 1.00 0.00 55 ALA A C 10
ATOM 22957 O O . ALA A 1 55 ? 1.617 -7.702 -18.072 1.00 0.00 55 ALA A O 10
ATOM 22964 N N . ALA A 1 56 ? 0.744 -5.691 -18.007 1.00 0.00 56 ALA A N 10
ATOM 22965 C CA . ALA A 1 56 ? 2.103 -5.101 -18.156 1.00 0.00 56 ALA A CA 10
ATOM 22966 C C . ALA A 1 56 ? 2.917 -5.381 -16.896 1.00 0.00 56 ALA A C 10
ATOM 22967 O O . ALA A 1 56 ? 3.981 -5.962 -16.973 1.00 0.00 56 ALA A O 10
ATOM 22974 N N . TYR A 1 57 ? 2.487 -4.955 -15.738 1.00 0.00 57 TYR A N 10
ATOM 22975 C CA . TYR A 1 57 ? 3.325 -5.200 -14.532 1.00 0.00 57 TYR A CA 10
ATOM 22976 C C . TYR A 1 57 ? 3.209 -6.666 -14.124 1.00 0.00 57 TYR A C 10
ATOM 22977 O O . TYR A 1 57 ? 3.654 -7.068 -13.068 1.00 0.00 57 TYR A O 10
ATOM 22995 N N . GLN A 1 58 ? 2.628 -7.470 -14.968 1.00 0.00 58 GLN A N 10
ATOM 22996 C CA . GLN A 1 58 ? 2.494 -8.916 -14.654 1.00 0.00 58 GLN A CA 10
ATOM 22997 C C . GLN A 1 58 ? 3.883 -9.509 -14.433 1.00 0.00 58 GLN A C 10
ATOM 22998 O O . GLN A 1 58 ? 4.134 -10.203 -13.468 1.00 0.00 58 GLN A O 10
ATOM 23012 N N . HIS A 1 59 ? 4.789 -9.244 -15.332 1.00 0.00 59 HIS A N 10
ATOM 23013 C CA . HIS A 1 59 ? 6.165 -9.790 -15.196 1.00 0.00 59 HIS A CA 10
ATOM 23014 C C . HIS A 1 59 ? 6.757 -9.348 -13.856 1.00 0.00 59 HIS A C 10
ATOM 23015 O O . HIS A 1 59 ? 7.604 -10.010 -13.291 1.00 0.00 59 HIS A O 10
ATOM 23030 N N . ALA A 1 60 ? 6.314 -8.235 -13.339 1.00 0.00 60 ALA A N 10
ATOM 23031 C CA . ALA A 1 60 ? 6.846 -7.754 -12.032 1.00 0.00 60 ALA A CA 10
ATOM 23032 C C . ALA A 1 60 ? 6.236 -8.596 -10.905 1.00 0.00 60 ALA A C 10
ATOM 23033 O O . ALA A 1 60 ? 6.853 -8.836 -9.888 1.00 0.00 60 ALA A O 10
ATOM 23040 N N . ILE A 1 61 ? 5.034 -9.059 -11.083 1.00 0.00 61 ILE A N 10
ATOM 23041 C CA . ILE A 1 61 ? 4.391 -9.887 -10.023 1.00 0.00 61 ILE A CA 10
ATOM 23042 C C . ILE A 1 61 ? 5.200 -11.169 -9.787 1.00 0.00 61 ILE A C 10
ATOM 23043 O O . ILE A 1 61 ? 5.282 -11.660 -8.677 1.00 0.00 61 ILE A O 10
ATOM 23059 N N . ASP A 1 62 ? 5.792 -11.724 -10.812 1.00 0.00 62 ASP A N 10
ATOM 23060 C CA . ASP A 1 62 ? 6.585 -12.980 -10.641 1.00 0.00 62 ASP A CA 10
ATOM 23061 C C . ASP A 1 62 ? 7.781 -12.756 -9.703 1.00 0.00 62 ASP A C 10
ATOM 23062 O O . ASP A 1 62 ? 8.143 -13.618 -8.927 1.00 0.00 62 ASP A O 10
ATOM 23071 N N . LYS A 1 63 ? 8.390 -11.606 -9.762 1.00 0.00 63 LYS A N 10
ATOM 23072 C CA . LYS A 1 63 ? 9.559 -11.268 -8.892 1.00 0.00 63 LYS A CA 10
ATOM 23073 C C . LYS A 1 63 ? 9.079 -10.853 -7.505 1.00 0.00 63 LYS A C 10
ATOM 23074 O O . LYS A 1 63 ? 9.844 -10.754 -6.566 1.00 0.00 63 LYS A O 10
ATOM 23093 N N . LEU A 1 64 ? 7.822 -10.585 -7.376 1.00 0.00 64 LEU A N 10
ATOM 23094 C CA . LEU A 1 64 ? 7.322 -10.152 -6.052 1.00 0.00 64 LEU A CA 10
ATOM 23095 C C . LEU A 1 64 ? 7.688 -11.234 -5.052 1.00 0.00 64 LEU A C 10
ATOM 23096 O O . LEU A 1 64 ? 8.633 -11.101 -4.300 1.00 0.00 64 LEU A O 10
ATOM 23112 N N . VAL A 1 65 ? 6.996 -12.317 -5.059 1.00 0.00 65 VAL A N 10
ATOM 23113 C CA . VAL A 1 65 ? 7.358 -13.414 -4.140 1.00 0.00 65 VAL A CA 10
ATOM 23114 C C . VAL A 1 65 ? 7.058 -14.718 -4.840 1.00 0.00 65 VAL A C 10
ATOM 23115 O O . VAL A 1 65 ? 5.943 -14.951 -5.264 1.00 0.00 65 VAL A O 10
ATOM 23128 N N . ALA A 1 66 ? 8.012 -15.586 -4.971 1.00 0.00 66 ALA A N 10
ATOM 23129 C CA . ALA A 1 66 ? 7.687 -16.852 -5.653 1.00 0.00 66 ALA A CA 10
ATOM 23130 C C . ALA A 1 66 ? 7.216 -17.855 -4.599 1.00 0.00 66 ALA A C 10
ATOM 23131 O O . ALA A 1 66 ? 7.996 -18.413 -3.854 1.00 0.00 66 ALA A O 10
ATOM 23138 N N . GLU A 1 67 ? 5.933 -18.099 -4.555 1.00 0.00 67 GLU A N 10
ATOM 23139 C CA . GLU A 1 67 ? 5.381 -19.080 -3.580 1.00 0.00 67 GLU A CA 10
ATOM 23140 C C . GLU A 1 67 ? 3.939 -19.408 -3.968 1.00 0.00 67 GLU A C 10
ATOM 23141 O O . GLU A 1 67 ? 3.173 -18.522 -4.286 1.00 0.00 67 GLU A O 10
ATOM 23153 N N . LYS A 1 68 ? 3.542 -20.647 -3.896 1.00 0.00 68 LYS A N 10
ATOM 23154 C CA . LYS A 1 68 ? 2.127 -20.993 -4.224 1.00 0.00 68 LYS A CA 10
ATOM 23155 C C . LYS A 1 68 ? 1.695 -20.309 -5.533 1.00 0.00 68 LYS A C 10
ATOM 23156 O O . LYS A 1 68 ? 2.416 -19.519 -6.107 1.00 0.00 68 LYS A O 10
ATOM 23175 N N . GLY A 1 69 ? 0.526 -20.624 -6.021 1.00 0.00 69 GLY A N 10
ATOM 23176 C CA . GLY A 1 69 ? 0.058 -20.001 -7.295 1.00 0.00 69 GLY A CA 10
ATOM 23177 C C . GLY A 1 69 ? -0.566 -18.629 -7.011 1.00 0.00 69 GLY A C 10
ATOM 23178 O O . GLY A 1 69 ? -0.951 -17.919 -7.917 1.00 0.00 69 GLY A O 10
ATOM 23182 N N . TYR A 1 70 ? -0.668 -18.253 -5.764 1.00 0.00 70 TYR A N 10
ATOM 23183 C CA . TYR A 1 70 ? -1.271 -16.928 -5.421 1.00 0.00 70 TYR A CA 10
ATOM 23184 C C . TYR A 1 70 ? -2.669 -16.814 -6.036 1.00 0.00 70 TYR A C 10
ATOM 23185 O O . TYR A 1 70 ? -2.834 -16.825 -7.240 1.00 0.00 70 TYR A O 10
ATOM 23203 N N . GLN A 1 71 ? -3.676 -16.705 -5.209 1.00 0.00 71 GLN A N 10
ATOM 23204 C CA . GLN A 1 71 ? -5.070 -16.588 -5.725 1.00 0.00 71 GLN A CA 10
ATOM 23205 C C . GLN A 1 71 ? -5.105 -15.727 -6.988 1.00 0.00 71 GLN A C 10
ATOM 23206 O O . GLN A 1 71 ? -5.152 -16.231 -8.093 1.00 0.00 71 GLN A O 10
ATOM 23220 N N . SER A 1 72 ? -5.105 -14.430 -6.837 1.00 0.00 72 SER A N 10
ATOM 23221 C CA . SER A 1 72 ? -5.164 -13.552 -8.032 1.00 0.00 72 SER A CA 10
ATOM 23222 C C . SER A 1 72 ? -4.873 -12.108 -7.632 1.00 0.00 72 SER A C 10
ATOM 23223 O O . SER A 1 72 ? -4.728 -11.783 -6.471 1.00 0.00 72 SER A O 10
ATOM 23231 N N . TRP A 1 73 ? -4.808 -11.244 -8.600 1.00 0.00 73 TRP A N 10
ATOM 23232 C CA . TRP A 1 73 ? -4.548 -9.809 -8.302 1.00 0.00 73 TRP A CA 10
ATOM 23233 C C . TRP A 1 73 ? -5.507 -8.931 -9.109 1.00 0.00 73 TRP A C 10
ATOM 23234 O O . TRP A 1 73 ? -5.899 -9.265 -10.209 1.00 0.00 73 TRP A O 10
ATOM 23255 N N . ASP A 1 74 ? -5.894 -7.814 -8.555 1.00 0.00 74 ASP A N 10
ATOM 23256 C CA . ASP A 1 74 ? -6.844 -6.909 -9.270 1.00 0.00 74 ASP A CA 10
ATOM 23257 C C . ASP A 1 74 ? -6.405 -5.454 -9.091 1.00 0.00 74 ASP A C 10
ATOM 23258 O O . ASP A 1 74 ? -5.617 -5.138 -8.227 1.00 0.00 74 ASP A O 10
ATOM 23267 N N . VAL A 1 75 ? -6.906 -4.568 -9.912 1.00 0.00 75 VAL A N 10
ATOM 23268 C CA . VAL A 1 75 ? -6.509 -3.133 -9.798 1.00 0.00 75 VAL A CA 10
ATOM 23269 C C . VAL A 1 75 ? -7.654 -2.317 -9.205 1.00 0.00 75 VAL A C 10
ATOM 23270 O O . VAL A 1 75 ? -8.812 -2.666 -9.333 1.00 0.00 75 VAL A O 10
ATOM 23283 N N . ILE A 1 76 ? -7.335 -1.227 -8.566 1.00 0.00 76 ILE A N 10
ATOM 23284 C CA . ILE A 1 76 ? -8.393 -0.375 -7.962 1.00 0.00 76 ILE A CA 10
ATOM 23285 C C . ILE A 1 76 ? -8.240 1.047 -8.500 1.00 0.00 76 ILE A C 10
ATOM 23286 O O . ILE A 1 76 ? -7.425 1.813 -8.028 1.00 0.00 76 ILE A O 10
ATOM 23302 N N . SER A 1 77 ? -9.020 1.400 -9.483 1.00 0.00 77 SER A N 10
ATOM 23303 C CA . SER A 1 77 ? -8.930 2.769 -10.058 1.00 0.00 77 SER A CA 10
ATOM 23304 C C . SER A 1 77 ? -10.263 3.495 -9.876 1.00 0.00 77 SER A C 10
ATOM 23305 O O . SER A 1 77 ? -11.320 2.918 -10.036 1.00 0.00 77 SER A O 10
ATOM 23313 N N . LEU A 1 78 ? -10.225 4.761 -9.559 1.00 0.00 78 LEU A N 10
ATOM 23314 C CA . LEU A 1 78 ? -11.492 5.519 -9.388 1.00 0.00 78 LEU A CA 10
ATOM 23315 C C . LEU A 1 78 ? -11.749 6.308 -10.668 1.00 0.00 78 LEU A C 10
ATOM 23316 O O . LEU A 1 78 ? -10.906 7.055 -11.124 1.00 0.00 78 LEU A O 10
ATOM 23332 N N . ARG A 1 79 ? -12.898 6.144 -11.254 1.00 0.00 79 ARG A N 10
ATOM 23333 C CA . ARG A 1 79 ? -13.197 6.883 -12.512 1.00 0.00 79 ARG A CA 10
ATOM 23334 C C . ARG A 1 79 ? -14.150 8.038 -12.216 1.00 0.00 79 ARG A C 10
ATOM 23335 O O . ARG A 1 79 ? -15.044 7.931 -11.399 1.00 0.00 79 ARG A O 10
ATOM 23356 N N . ALA A 1 80 ? -13.964 9.140 -12.880 1.00 0.00 80 ALA A N 10
ATOM 23357 C CA . ALA A 1 80 ? -14.847 10.314 -12.657 1.00 0.00 80 ALA A CA 10
ATOM 23358 C C . ALA A 1 80 ? -16.248 10.001 -13.199 1.00 0.00 80 ALA A C 10
ATOM 23359 O O . ALA A 1 80 ? -17.167 10.787 -13.079 1.00 0.00 80 ALA A O 10
ATOM 23366 N N . ASP A 1 81 ? -16.400 8.862 -13.820 1.00 0.00 81 ASP A N 10
ATOM 23367 C CA . ASP A 1 81 ? -17.727 8.499 -14.402 1.00 0.00 81 ASP A CA 10
ATOM 23368 C C . ASP A 1 81 ? -18.695 8.146 -13.270 1.00 0.00 81 ASP A C 10
ATOM 23369 O O . ASP A 1 81 ? -19.424 8.993 -12.796 1.00 0.00 81 ASP A O 10
ATOM 23378 N N . ASN A 1 82 ? -18.731 6.921 -12.829 1.00 0.00 82 ASN A N 10
ATOM 23379 C CA . ASN A 1 82 ? -19.678 6.572 -11.735 1.00 0.00 82 ASN A CA 10
ATOM 23380 C C . ASN A 1 82 ? -19.135 7.108 -10.408 1.00 0.00 82 ASN A C 10
ATOM 23381 O O . ASN A 1 82 ? -17.953 7.348 -10.265 1.00 0.00 82 ASN A O 10
ATOM 23392 N N . PRO A 1 83 ? -19.999 7.303 -9.446 1.00 0.00 83 PRO A N 10
ATOM 23393 C CA . PRO A 1 83 ? -19.610 7.831 -8.106 1.00 0.00 83 PRO A CA 10
ATOM 23394 C C . PRO A 1 83 ? -18.767 6.830 -7.312 1.00 0.00 83 PRO A C 10
ATOM 23395 O O . PRO A 1 83 ? -18.866 6.739 -6.105 1.00 0.00 83 PRO A O 10
ATOM 23406 N N . GLN A 1 84 ? -17.953 6.067 -7.985 1.00 0.00 84 GLN A N 10
ATOM 23407 C CA . GLN A 1 84 ? -17.125 5.061 -7.264 1.00 0.00 84 GLN A CA 10
ATOM 23408 C C . GLN A 1 84 ? -15.949 5.765 -6.587 1.00 0.00 84 GLN A C 10
ATOM 23409 O O . GLN A 1 84 ? -15.178 5.157 -5.880 1.00 0.00 84 GLN A O 10
ATOM 23423 N N . LYS A 1 85 ? -15.816 7.045 -6.780 1.00 0.00 85 LYS A N 10
ATOM 23424 C CA . LYS A 1 85 ? -14.705 7.783 -6.116 1.00 0.00 85 LYS A CA 10
ATOM 23425 C C . LYS A 1 85 ? -15.142 8.204 -4.704 1.00 0.00 85 LYS A C 10
ATOM 23426 O O . LYS A 1 85 ? -14.368 8.188 -3.765 1.00 0.00 85 LYS A O 10
ATOM 23445 N N . GLU A 1 86 ? -16.385 8.581 -4.557 1.00 0.00 86 GLU A N 10
ATOM 23446 C CA . GLU A 1 86 ? -16.887 9.016 -3.219 1.00 0.00 86 GLU A CA 10
ATOM 23447 C C . GLU A 1 86 ? -17.285 7.804 -2.370 1.00 0.00 86 GLU A C 10
ATOM 23448 O O . GLU A 1 86 ? -16.905 7.690 -1.217 1.00 0.00 86 GLU A O 10
ATOM 23460 N N . ALA A 1 87 ? -18.055 6.898 -2.912 1.00 0.00 87 ALA A N 10
ATOM 23461 C CA . ALA A 1 87 ? -18.479 5.708 -2.124 1.00 0.00 87 ALA A CA 10
ATOM 23462 C C . ALA A 1 87 ? -17.258 4.861 -1.790 1.00 0.00 87 ALA A C 10
ATOM 23463 O O . ALA A 1 87 ? -17.247 4.131 -0.819 1.00 0.00 87 ALA A O 10
ATOM 23470 N N . LEU A 1 88 ? -16.235 4.921 -2.595 1.00 0.00 88 LEU A N 10
ATOM 23471 C CA . LEU A 1 88 ? -15.039 4.087 -2.320 1.00 0.00 88 LEU A CA 10
ATOM 23472 C C . LEU A 1 88 ? -14.396 4.549 -1.017 1.00 0.00 88 LEU A C 10
ATOM 23473 O O . LEU A 1 88 ? -13.682 3.808 -0.391 1.00 0.00 88 LEU A O 10
ATOM 23489 N N . ARG A 1 89 ? -14.624 5.764 -0.594 1.00 0.00 89 ARG A N 10
ATOM 23490 C CA . ARG A 1 89 ? -13.989 6.194 0.688 1.00 0.00 89 ARG A CA 10
ATOM 23491 C C . ARG A 1 89 ? -14.518 5.303 1.827 1.00 0.00 89 ARG A C 10
ATOM 23492 O O . ARG A 1 89 ? -13.784 4.646 2.492 1.00 0.00 89 ARG A O 10
ATOM 23513 N N . GLU A 1 90 ? -15.791 5.269 2.042 1.00 0.00 90 GLU A N 10
ATOM 23514 C CA . GLU A 1 90 ? -16.335 4.397 3.143 1.00 0.00 90 GLU A CA 10
ATOM 23515 C C . GLU A 1 90 ? -15.985 2.932 2.839 1.00 0.00 90 GLU A C 10
ATOM 23516 O O . GLU A 1 90 ? -15.887 2.088 3.703 1.00 0.00 90 GLU A O 10
ATOM 23528 N N . LYS A 1 91 ? -15.825 2.671 1.587 1.00 0.00 91 LYS A N 10
ATOM 23529 C CA . LYS A 1 91 ? -15.506 1.283 1.127 1.00 0.00 91 LYS A CA 10
ATOM 23530 C C . LYS A 1 91 ? -14.084 0.835 1.529 1.00 0.00 91 LYS A C 10
ATOM 23531 O O . LYS A 1 91 ? -13.887 -0.283 1.964 1.00 0.00 91 LYS A O 10
ATOM 23550 N N . PHE A 1 92 ? -13.091 1.676 1.400 1.00 0.00 92 PHE A N 10
ATOM 23551 C CA . PHE A 1 92 ? -11.697 1.275 1.767 1.00 0.00 92 PHE A CA 10
ATOM 23552 C C . PHE A 1 92 ? -11.291 1.873 3.101 1.00 0.00 92 PHE A C 10
ATOM 23553 O O . PHE A 1 92 ? -10.345 1.453 3.735 1.00 0.00 92 PHE A O 10
ATOM 23570 N N . LEU A 1 93 ? -11.969 2.893 3.484 1.00 0.00 93 LEU A N 10
ATOM 23571 C CA . LEU A 1 93 ? -11.619 3.605 4.739 1.00 0.00 93 LEU A CA 10
ATOM 23572 C C . LEU A 1 93 ? -12.283 2.944 5.937 1.00 0.00 93 LEU A C 10
ATOM 23573 O O . LEU A 1 93 ? -12.220 3.471 7.031 1.00 0.00 93 LEU A O 10
ATOM 23589 N N . ASN A 1 94 ? -12.899 1.798 5.793 1.00 0.00 94 ASN A N 10
ATOM 23590 C CA . ASN A 1 94 ? -13.518 1.158 6.981 1.00 0.00 94 ASN A CA 10
ATOM 23591 C C . ASN A 1 94 ? -12.550 0.100 7.506 1.00 0.00 94 ASN A C 10
ATOM 23592 O O . ASN A 1 94 ? -11.567 -0.220 6.867 1.00 0.00 94 ASN A O 10
ATOM 23603 N N . GLU A 1 95 ? -12.809 -0.446 8.659 1.00 0.00 95 GLU A N 10
ATOM 23604 C CA . GLU A 1 95 ? -11.884 -1.478 9.206 1.00 0.00 95 GLU A CA 10
ATOM 23605 C C . GLU A 1 95 ? -12.037 -2.787 8.422 1.00 0.00 95 GLU A C 10
ATOM 23606 O O . GLU A 1 95 ? -13.104 -3.365 8.361 1.00 0.00 95 GLU A O 10
ATOM 23618 N N . HIS A 1 96 ? -10.974 -3.266 7.840 1.00 0.00 96 HIS A N 10
ATOM 23619 C CA . HIS A 1 96 ? -11.047 -4.547 7.079 1.00 0.00 96 HIS A CA 10
ATOM 23620 C C . HIS A 1 96 ? -9.792 -5.380 7.402 1.00 0.00 96 HIS A C 10
ATOM 23621 O O . HIS A 1 96 ? -8.679 -4.935 7.203 1.00 0.00 96 HIS A O 10
ATOM 23635 N N . THR A 1 97 ? -9.958 -6.572 7.937 1.00 0.00 97 THR A N 10
ATOM 23636 C CA . THR A 1 97 ? -8.766 -7.408 8.313 1.00 0.00 97 THR A CA 10
ATOM 23637 C C . THR A 1 97 ? -8.893 -8.848 7.800 1.00 0.00 97 THR A C 10
ATOM 23638 O O . THR A 1 97 ? -9.973 -9.384 7.654 1.00 0.00 97 THR A O 10
ATOM 23649 N N . HIS A 1 98 ? -7.770 -9.482 7.584 1.00 0.00 98 HIS A N 10
ATOM 23650 C CA . HIS A 1 98 ? -7.768 -10.907 7.142 1.00 0.00 98 HIS A CA 10
ATOM 23651 C C . HIS A 1 98 ? -6.714 -11.680 7.936 1.00 0.00 98 HIS A C 10
ATOM 23652 O O . HIS A 1 98 ? -5.803 -11.107 8.502 1.00 0.00 98 HIS A O 10
ATOM 23666 N N . GLY A 1 99 ? -6.834 -12.979 7.985 1.00 0.00 99 GLY A N 10
ATOM 23667 C CA . GLY A 1 99 ? -5.848 -13.800 8.745 1.00 0.00 99 GLY A CA 10
ATOM 23668 C C . GLY A 1 99 ? -4.667 -14.180 7.844 1.00 0.00 99 GLY A C 10
ATOM 23669 O O . GLY A 1 99 ? -4.020 -15.186 8.053 1.00 0.00 99 GLY A O 10
ATOM 23673 N N . GLU A 1 100 ? -4.354 -13.371 6.869 1.00 0.00 100 GLU A N 10
ATOM 23674 C CA . GLU A 1 100 ? -3.194 -13.656 5.975 1.00 0.00 100 GLU A CA 10
ATOM 23675 C C . GLU A 1 100 ? -2.573 -12.307 5.619 1.00 0.00 100 GLU A C 10
ATOM 23676 O O . GLU A 1 100 ? -3.268 -11.311 5.613 1.00 0.00 100 GLU A O 10
ATOM 23688 N N . ASP A 1 101 ? -1.293 -12.205 5.351 1.00 0.00 101 ASP A N 10
ATOM 23689 C CA . ASP A 1 101 ? -0.734 -10.861 5.046 1.00 0.00 101 ASP A CA 10
ATOM 23690 C C . ASP A 1 101 ? -1.271 -10.362 3.707 1.00 0.00 101 ASP A C 10
ATOM 23691 O O . ASP A 1 101 ? -2.177 -10.933 3.133 1.00 0.00 101 ASP A O 10
ATOM 23700 N N . GLU A 1 102 ? -0.709 -9.302 3.201 1.00 0.00 102 GLU A N 10
ATOM 23701 C CA . GLU A 1 102 ? -1.171 -8.764 1.894 1.00 0.00 102 GLU A CA 10
ATOM 23702 C C . GLU A 1 102 ? -0.046 -7.973 1.238 1.00 0.00 102 GLU A C 10
ATOM 23703 O O . GLU A 1 102 ? 0.827 -7.455 1.906 1.00 0.00 102 GLU A O 10
ATOM 23715 N N . VAL A 1 103 ? -0.072 -7.845 -0.056 1.00 0.00 103 VAL A N 10
ATOM 23716 C CA . VAL A 1 103 ? 0.981 -7.050 -0.738 1.00 0.00 103 VAL A CA 10
ATOM 23717 C C . VAL A 1 103 ? 0.339 -6.213 -1.839 1.00 0.00 103 VAL A C 10
ATOM 23718 O O . VAL A 1 103 ? -0.533 -6.678 -2.543 1.00 0.00 103 VAL A O 10
ATOM 23731 N N . ARG A 1 104 ? 0.771 -4.993 -2.015 1.00 0.00 104 ARG A N 10
ATOM 23732 C CA . ARG A 1 104 ? 0.170 -4.174 -3.105 1.00 0.00 104 ARG A CA 10
ATOM 23733 C C . ARG A 1 104 ? 1.241 -3.302 -3.775 1.00 0.00 104 ARG A C 10
ATOM 23734 O O . ARG A 1 104 ? 2.059 -2.694 -3.112 1.00 0.00 104 ARG A O 10
ATOM 23755 N N . PHE A 1 105 ? 1.234 -3.228 -5.088 1.00 0.00 105 PHE A N 10
ATOM 23756 C CA . PHE A 1 105 ? 2.245 -2.385 -5.804 1.00 0.00 105 PHE A CA 10
ATOM 23757 C C . PHE A 1 105 ? 1.525 -1.264 -6.544 1.00 0.00 105 PHE A C 10
ATOM 23758 O O . PHE A 1 105 ? 0.667 -1.507 -7.357 1.00 0.00 105 PHE A O 10
ATOM 23775 N N . PHE A 1 106 ? 1.838 -0.036 -6.267 1.00 0.00 106 PHE A N 10
ATOM 23776 C CA . PHE A 1 106 ? 1.119 1.073 -6.952 1.00 0.00 106 PHE A CA 10
ATOM 23777 C C . PHE A 1 106 ? 1.866 1.515 -8.221 1.00 0.00 106 PHE A C 10
ATOM 23778 O O . PHE A 1 106 ? 3.022 1.829 -8.166 1.00 0.00 106 PHE A O 10
ATOM 23795 N N . VAL A 1 107 ? 1.250 1.500 -9.378 1.00 0.00 107 VAL A N 10
ATOM 23796 C CA . VAL A 1 107 ? 2.001 1.933 -10.601 1.00 0.00 107 VAL A CA 10
ATOM 23797 C C . VAL A 1 107 ? 1.499 3.307 -11.060 1.00 0.00 107 VAL A C 10
ATOM 23798 O O . VAL A 1 107 ? 2.248 4.091 -11.608 1.00 0.00 107 VAL A O 10
ATOM 23811 N N . GLU A 1 108 ? 0.250 3.623 -10.825 1.00 0.00 108 GLU A N 10
ATOM 23812 C CA . GLU A 1 108 ? -0.267 4.956 -11.232 1.00 0.00 108 GLU A CA 10
ATOM 23813 C C . GLU A 1 108 ? -1.290 5.422 -10.201 1.00 0.00 108 GLU A C 10
ATOM 23814 O O . GLU A 1 108 ? -2.432 5.689 -10.514 1.00 0.00 108 GLU A O 10
ATOM 23826 N N . GLY A 1 109 ? -0.884 5.516 -8.965 1.00 0.00 109 GLY A N 10
ATOM 23827 C CA . GLY A 1 109 ? -1.832 5.957 -7.908 1.00 0.00 109 GLY A CA 10
ATOM 23828 C C . GLY A 1 109 ? -1.112 6.083 -6.567 1.00 0.00 109 GLY A C 10
ATOM 23829 O O . GLY A 1 109 ? -0.363 5.213 -6.169 1.00 0.00 109 GLY A O 10
ATOM 23833 N N . ALA A 1 110 ? -1.342 7.159 -5.860 1.00 0.00 110 ALA A N 10
ATOM 23834 C CA . ALA A 1 110 ? -0.683 7.339 -4.537 1.00 0.00 110 ALA A CA 10
ATOM 23835 C C . ALA A 1 110 ? -1.722 7.172 -3.428 1.00 0.00 110 ALA A C 10
ATOM 23836 O O . ALA A 1 110 ? -2.760 7.801 -3.438 1.00 0.00 110 ALA A O 10
ATOM 23843 N N . GLY A 1 111 ? -1.448 6.336 -2.467 1.00 0.00 111 GLY A N 10
ATOM 23844 C CA . GLY A 1 111 ? -2.415 6.136 -1.353 1.00 0.00 111 GLY A CA 10
ATOM 23845 C C . GLY A 1 111 ? -1.646 6.069 -0.031 1.00 0.00 111 GLY A C 10
ATOM 23846 O O . GLY A 1 111 ? -0.554 5.540 0.029 1.00 0.00 111 GLY A O 10
ATOM 23850 N N . LEU A 1 112 ? -2.198 6.597 1.031 1.00 0.00 112 LEU A N 10
ATOM 23851 C CA . LEU A 1 112 ? -1.473 6.547 2.335 1.00 0.00 112 LEU A CA 10
ATOM 23852 C C . LEU A 1 112 ? -1.899 5.279 3.074 1.00 0.00 112 LEU A C 10
ATOM 23853 O O . LEU A 1 112 ? -3.072 5.034 3.278 1.00 0.00 112 LEU A O 10
ATOM 23869 N N . PHE A 1 113 ? -0.958 4.467 3.468 1.00 0.00 113 PHE A N 10
ATOM 23870 C CA . PHE A 1 113 ? -1.313 3.211 4.183 1.00 0.00 113 PHE A CA 10
ATOM 23871 C C . PHE A 1 113 ? -0.942 3.362 5.660 1.00 0.00 113 PHE A C 10
ATOM 23872 O O . PHE A 1 113 ? 0.218 3.462 6.011 1.00 0.00 113 PHE A O 10
ATOM 23889 N N . CYS A 1 114 ? -1.922 3.392 6.525 1.00 0.00 114 CYS A N 10
ATOM 23890 C CA . CYS A 1 114 ? -1.643 3.547 7.981 1.00 0.00 114 CYS A CA 10
ATOM 23891 C C . CYS A 1 114 ? -2.197 2.346 8.746 1.00 0.00 114 CYS A C 10
ATOM 23892 O O . CYS A 1 114 ? -3.252 1.830 8.431 1.00 0.00 114 CYS A O 10
ATOM 23900 N N . LEU A 1 115 ? -1.500 1.900 9.754 1.00 0.00 115 LEU A N 10
ATOM 23901 C CA . LEU A 1 115 ? -1.991 0.738 10.544 1.00 0.00 115 LEU A CA 10
ATOM 23902 C C . LEU A 1 115 ? -1.697 0.974 12.028 1.00 0.00 115 LEU A C 10
ATOM 23903 O O . LEU A 1 115 ? -0.744 1.638 12.382 1.00 0.00 115 LEU A O 10
ATOM 23919 N N . HIS A 1 116 ? -2.506 0.432 12.899 1.00 0.00 116 HIS A N 10
ATOM 23920 C CA . HIS A 1 116 ? -2.265 0.624 14.357 1.00 0.00 116 HIS A CA 10
ATOM 23921 C C . HIS A 1 116 ? -1.452 -0.558 14.888 1.00 0.00 116 HIS A C 10
ATOM 23922 O O . HIS A 1 116 ? -1.877 -1.694 14.813 1.00 0.00 116 HIS A O 10
ATOM 23937 N N . ILE A 1 117 ? -0.286 -0.300 15.424 1.00 0.00 117 ILE A N 10
ATOM 23938 C CA . ILE A 1 117 ? 0.552 -1.411 15.960 1.00 0.00 117 ILE A CA 10
ATOM 23939 C C . ILE A 1 117 ? 0.820 -1.183 17.454 1.00 0.00 117 ILE A C 10
ATOM 23940 O O . ILE A 1 117 ? 1.634 -0.367 17.836 1.00 0.00 117 ILE A O 10
ATOM 23956 N N . GLY A 1 118 ? 0.132 -1.906 18.294 1.00 0.00 118 GLY A N 10
ATOM 23957 C CA . GLY A 1 118 ? 0.330 -1.745 19.766 1.00 0.00 118 GLY A CA 10
ATOM 23958 C C . GLY A 1 118 ? -0.172 -0.365 20.207 1.00 0.00 118 GLY A C 10
ATOM 23959 O O . GLY A 1 118 ? -1.214 0.089 19.775 1.00 0.00 118 GLY A O 10
ATOM 23963 N N . ASP A 1 119 ? 0.551 0.306 21.070 1.00 0.00 119 ASP A N 10
ATOM 23964 C CA . ASP A 1 119 ? 0.099 1.648 21.539 1.00 0.00 119 ASP A CA 10
ATOM 23965 C C . ASP A 1 119 ? 0.730 2.748 20.678 1.00 0.00 119 ASP A C 10
ATOM 23966 O O . ASP A 1 119 ? 0.625 3.918 20.978 1.00 0.00 119 ASP A O 10
ATOM 23975 N N . GLU A 1 120 ? 1.369 2.380 19.604 1.00 0.00 120 GLU A N 10
ATOM 23976 C CA . GLU A 1 120 ? 1.989 3.402 18.710 1.00 0.00 120 GLU A CA 10
ATOM 23977 C C . GLU A 1 120 ? 1.271 3.357 17.365 1.00 0.00 120 GLU A C 10
ATOM 23978 O O . GLU A 1 120 ? 0.745 2.332 16.977 1.00 0.00 120 GLU A O 10
ATOM 23990 N N . VAL A 1 121 ? 1.237 4.447 16.644 1.00 0.00 121 VAL A N 10
ATOM 23991 C CA . VAL A 1 121 ? 0.549 4.448 15.325 1.00 0.00 121 VAL A CA 10
ATOM 23992 C C . VAL A 1 121 ? 1.588 4.702 14.235 1.00 0.00 121 VAL A C 10
ATOM 23993 O O . VAL A 1 121 ? 2.237 5.730 14.218 1.00 0.00 121 VAL A O 10
ATOM 24006 N N . PHE A 1 122 ? 1.767 3.784 13.327 1.00 0.00 122 PHE A N 10
ATOM 24007 C CA . PHE A 1 122 ? 2.772 3.983 12.254 1.00 0.00 122 PHE A CA 10
ATOM 24008 C C . PHE A 1 122 ? 2.070 4.595 11.037 1.00 0.00 122 PHE A C 10
ATOM 24009 O O . PHE A 1 122 ? 0.985 4.193 10.668 1.00 0.00 122 PHE A O 10
ATOM 24026 N N . GLN A 1 123 ? 2.705 5.532 10.390 1.00 0.00 123 GLN A N 10
ATOM 24027 C CA . GLN A 1 123 ? 2.108 6.148 9.168 1.00 0.00 123 GLN A CA 10
ATOM 24028 C C . GLN A 1 123 ? 3.085 5.962 8.010 1.00 0.00 123 GLN A C 10
ATOM 24029 O O . GLN A 1 123 ? 4.088 6.646 7.937 1.00 0.00 123 GLN A O 10
ATOM 24043 N N . VAL A 1 124 ? 2.824 5.050 7.110 1.00 0.00 124 VAL A N 10
ATOM 24044 C CA . VAL A 1 124 ? 3.772 4.849 5.977 1.00 0.00 124 VAL A CA 10
ATOM 24045 C C . VAL A 1 124 ? 3.136 5.333 4.680 1.00 0.00 124 VAL A C 10
ATOM 24046 O O . VAL A 1 124 ? 2.060 4.911 4.306 1.00 0.00 124 VAL A O 10
ATOM 24059 N N . LEU A 1 125 ? 3.790 6.225 3.996 1.00 0.00 125 LEU A N 10
ATOM 24060 C CA . LEU A 1 125 ? 3.219 6.745 2.729 1.00 0.00 125 LEU A CA 10
ATOM 24061 C C . LEU A 1 125 ? 3.556 5.769 1.611 1.00 0.00 125 LEU A C 10
ATOM 24062 O O . LEU A 1 125 ? 4.620 5.178 1.586 1.00 0.00 125 LEU A O 10
ATOM 24078 N N . CYS A 1 126 ? 2.646 5.596 0.691 1.00 0.00 126 CYS A N 10
ATOM 24079 C CA . CYS A 1 126 ? 2.880 4.651 -0.433 1.00 0.00 126 CYS A CA 10
ATOM 24080 C C . CYS A 1 126 ? 2.694 5.382 -1.760 1.00 0.00 126 CYS A C 10
ATOM 24081 O O . CYS A 1 126 ? 1.724 6.083 -1.970 1.00 0.00 126 CYS A O 10
ATOM 24089 N N . GLU A 1 127 ? 3.615 5.209 -2.660 1.00 0.00 127 GLU A N 10
ATOM 24090 C CA . GLU A 1 127 ? 3.503 5.873 -3.985 1.00 0.00 127 GLU A CA 10
ATOM 24091 C C . GLU A 1 127 ? 3.971 4.898 -5.056 1.00 0.00 127 GLU A C 10
ATOM 24092 O O . GLU A 1 127 ? 4.623 3.915 -4.763 1.00 0.00 127 GLU A O 10
ATOM 24104 N N . LYS A 1 128 ? 3.640 5.135 -6.292 1.00 0.00 128 LYS A N 10
ATOM 24105 C CA . LYS A 1 128 ? 4.069 4.193 -7.353 1.00 0.00 128 LYS A CA 10
ATOM 24106 C C . LYS A 1 128 ? 5.577 4.016 -7.325 1.00 0.00 128 LYS A C 10
ATOM 24107 O O . LYS A 1 128 ? 6.150 3.299 -8.120 1.00 0.00 128 LYS A O 10
ATOM 24126 N N . ASN A 1 129 ? 6.213 4.655 -6.411 1.00 0.00 129 ASN A N 10
ATOM 24127 C CA . ASN A 1 129 ? 7.683 4.523 -6.315 1.00 0.00 129 ASN A CA 10
ATOM 24128 C C . ASN A 1 129 ? 8.061 3.150 -5.767 1.00 0.00 129 ASN A C 10
ATOM 24129 O O . ASN A 1 129 ? 8.803 2.413 -6.384 1.00 0.00 129 ASN A O 10
ATOM 24140 N N . ASP A 1 130 ? 7.600 2.830 -4.590 1.00 0.00 130 ASP A N 10
ATOM 24141 C CA . ASP A 1 130 ? 7.984 1.526 -3.968 1.00 0.00 130 ASP A CA 10
ATOM 24142 C C . ASP A 1 130 ? 6.792 0.559 -3.813 1.00 0.00 130 ASP A C 10
ATOM 24143 O O . ASP A 1 130 ? 5.878 0.523 -4.619 1.00 0.00 130 ASP A O 10
ATOM 24152 N N . LEU A 1 131 ? 6.836 -0.246 -2.778 1.00 0.00 131 LEU A N 10
ATOM 24153 C CA . LEU A 1 131 ? 5.772 -1.259 -2.512 1.00 0.00 131 LEU A CA 10
ATOM 24154 C C . LEU A 1 131 ? 5.560 -1.369 -0.998 1.00 0.00 131 LEU A C 10
ATOM 24155 O O . LEU A 1 131 ? 6.473 -1.168 -0.221 1.00 0.00 131 LEU A O 10
ATOM 24171 N N . ILE A 1 132 ? 4.382 -1.734 -0.576 1.00 0.00 132 ILE A N 10
ATOM 24172 C CA . ILE A 1 132 ? 4.131 -1.908 0.881 1.00 0.00 132 ILE A CA 10
ATOM 24173 C C . ILE A 1 132 ? 3.393 -3.227 1.107 1.00 0.00 132 ILE A C 10
ATOM 24174 O O . ILE A 1 132 ? 2.477 -3.569 0.386 1.00 0.00 132 ILE A O 10
ATOM 24190 N N . SER A 1 133 ? 3.779 -3.966 2.108 1.00 0.00 133 SER A N 10
ATOM 24191 C CA . SER A 1 133 ? 3.094 -5.259 2.389 1.00 0.00 133 SER A CA 10
ATOM 24192 C C . SER A 1 133 ? 3.030 -5.457 3.900 1.00 0.00 133 SER A C 10
ATOM 24193 O O . SER A 1 133 ? 4.048 -5.503 4.559 1.00 0.00 133 SER A O 10
ATOM 24201 N N . VAL A 1 134 ? 1.853 -5.547 4.463 1.00 0.00 134 VAL A N 10
ATOM 24202 C CA . VAL A 1 134 ? 1.752 -5.703 5.946 1.00 0.00 134 VAL A CA 10
ATOM 24203 C C . VAL A 1 134 ? 1.293 -7.127 6.307 1.00 0.00 134 VAL A C 10
ATOM 24204 O O . VAL A 1 134 ? 0.835 -7.857 5.454 1.00 0.00 134 VAL A O 10
ATOM 24217 N N . PRO A 1 135 ? 1.439 -7.538 7.557 1.00 0.00 135 PRO A N 10
ATOM 24218 C CA . PRO A 1 135 ? 1.064 -8.909 8.009 1.00 0.00 135 PRO A CA 10
ATOM 24219 C C . PRO A 1 135 ? -0.424 -9.053 8.342 1.00 0.00 135 PRO A C 10
ATOM 24220 O O . PRO A 1 135 ? -1.200 -8.128 8.206 1.00 0.00 135 PRO A O 10
ATOM 24231 N N . ALA A 1 136 ? -0.816 -10.221 8.778 1.00 0.00 136 ALA A N 10
ATOM 24232 C CA . ALA A 1 136 ? -2.244 -10.462 9.129 1.00 0.00 136 ALA A CA 10
ATOM 24233 C C . ALA A 1 136 ? -2.489 -10.125 10.604 1.00 0.00 136 ALA A C 10
ATOM 24234 O O . ALA A 1 136 ? -1.598 -9.712 11.316 1.00 0.00 136 ALA A O 10
ATOM 24241 N N . HIS A 1 137 ? -3.705 -10.306 11.058 1.00 0.00 137 HIS A N 10
ATOM 24242 C CA . HIS A 1 137 ? -4.046 -10.008 12.482 1.00 0.00 137 HIS A CA 10
ATOM 24243 C C . HIS A 1 137 ? -3.764 -8.541 12.789 1.00 0.00 137 HIS A C 10
ATOM 24244 O O . HIS A 1 137 ? -4.024 -8.057 13.873 1.00 0.00 137 HIS A O 10
ATOM 24259 N N . THR A 1 138 ? -3.269 -7.826 11.823 1.00 0.00 138 THR A N 10
ATOM 24260 C CA . THR A 1 138 ? -3.009 -6.379 12.030 1.00 0.00 138 THR A CA 10
ATOM 24261 C C . THR A 1 138 ? -4.051 -5.587 11.224 1.00 0.00 138 THR A C 10
ATOM 24262 O O . THR A 1 138 ? -4.021 -5.606 10.009 1.00 0.00 138 THR A O 10
ATOM 24273 N N . PRO A 1 139 ? -4.954 -4.869 11.863 1.00 0.00 139 PRO A N 10
ATOM 24274 C CA . PRO A 1 139 ? -5.968 -4.055 11.125 1.00 0.00 139 PRO A CA 10
ATOM 24275 C C . PRO A 1 139 ? -5.295 -2.959 10.306 1.00 0.00 139 PRO A C 10
ATOM 24276 O O . PRO A 1 139 ? -4.419 -2.262 10.781 1.00 0.00 139 PRO A O 10
ATOM 24287 N N . HIS A 1 140 ? -5.735 -2.762 9.099 1.00 0.00 140 HIS A N 10
ATOM 24288 C CA . HIS A 1 140 ? -5.169 -1.673 8.267 1.00 0.00 140 HIS A CA 10
ATOM 24289 C C . HIS A 1 140 ? -6.294 -0.979 7.506 1.00 0.00 140 HIS A C 10
ATOM 24290 O O . HIS A 1 140 ? -7.195 -1.624 7.006 1.00 0.00 140 HIS A O 10
ATOM 24304 N N . TRP A 1 141 ? -6.231 0.310 7.370 1.00 0.00 141 TRP A N 10
ATOM 24305 C CA . TRP A 1 141 ? -7.274 1.031 6.589 1.00 0.00 141 TRP A CA 10
ATOM 24306 C C . TRP A 1 141 ? -6.566 1.828 5.487 1.00 0.00 141 TRP A C 10
ATOM 24307 O O . TRP A 1 141 ? -5.441 2.250 5.651 1.00 0.00 141 TRP A O 10
ATOM 24328 N N . PHE A 1 142 ? -7.186 2.002 4.351 1.00 0.00 142 PHE A N 10
ATOM 24329 C CA . PHE A 1 142 ? -6.506 2.729 3.236 1.00 0.00 142 PHE A CA 10
ATOM 24330 C C . PHE A 1 142 ? -6.755 4.219 3.402 1.00 0.00 142 PHE A C 10
ATOM 24331 O O . PHE A 1 142 ? -7.614 4.636 4.150 1.00 0.00 142 PHE A O 10
ATOM 24348 N N . ASP A 1 143 ? -6.007 5.029 2.720 1.00 0.00 143 ASP A N 10
ATOM 24349 C CA . ASP A 1 143 ? -6.213 6.488 2.849 1.00 0.00 143 ASP A CA 10
ATOM 24350 C C . ASP A 1 143 ? -5.628 7.179 1.629 1.00 0.00 143 ASP A C 10
ATOM 24351 O O . ASP A 1 143 ? -4.428 7.291 1.472 1.00 0.00 143 ASP A O 10
ATOM 24360 N N . MET A 1 144 ? -6.477 7.652 0.765 1.00 0.00 144 MET A N 10
ATOM 24361 C CA . MET A 1 144 ? -5.990 8.349 -0.446 1.00 0.00 144 MET A CA 10
ATOM 24362 C C . MET A 1 144 ? -6.047 9.853 -0.207 1.00 0.00 144 MET A C 10
ATOM 24363 O O . MET A 1 144 ? -6.964 10.512 -0.654 1.00 0.00 144 MET A O 10
ATOM 24377 N N . GLY A 1 145 ? -5.088 10.396 0.505 1.00 0.00 145 GLY A N 10
ATOM 24378 C CA . GLY A 1 145 ? -5.103 11.864 0.775 1.00 0.00 145 GLY A CA 10
ATOM 24379 C C . GLY A 1 145 ? -5.652 12.565 -0.459 1.00 0.00 145 GLY A C 10
ATOM 24380 O O . GLY A 1 145 ? -6.378 13.537 -0.373 1.00 0.00 145 GLY A O 10
ATOM 24384 N N . SER A 1 146 ? -5.342 12.042 -1.608 1.00 0.00 146 SER A N 10
ATOM 24385 C CA . SER A 1 146 ? -5.869 12.632 -2.858 1.00 0.00 146 SER A CA 10
ATOM 24386 C C . SER A 1 146 ? -7.111 11.847 -3.294 1.00 0.00 146 SER A C 10
ATOM 24387 O O . SER A 1 146 ? -7.082 10.638 -3.421 1.00 0.00 146 SER A O 10
ATOM 24395 N N . GLU A 1 147 ? -8.194 12.530 -3.557 1.00 0.00 147 GLU A N 10
ATOM 24396 C CA . GLU A 1 147 ? -9.421 11.835 -4.018 1.00 0.00 147 GLU A CA 10
ATOM 24397 C C . GLU A 1 147 ? -9.296 11.456 -5.509 1.00 0.00 147 GLU A C 10
ATOM 24398 O O . GLU A 1 147 ? -9.850 10.455 -5.920 1.00 0.00 147 GLU A O 10
ATOM 24410 N N . PRO A 1 148 ? -8.562 12.205 -6.327 1.00 0.00 148 PRO A N 10
ATOM 24411 C CA . PRO A 1 148 ? -8.371 11.864 -7.765 1.00 0.00 148 PRO A CA 10
ATOM 24412 C C . PRO A 1 148 ? -8.184 10.362 -8.049 1.00 0.00 148 PRO A C 10
ATOM 24413 O O . PRO A 1 148 ? -8.206 9.519 -7.177 1.00 0.00 148 PRO A O 10
ATOM 24424 N N . ASN A 1 149 ? -8.052 10.066 -9.304 1.00 0.00 149 ASN A N 10
ATOM 24425 C CA . ASN A 1 149 ? -7.922 8.654 -9.755 1.00 0.00 149 ASN A CA 10
ATOM 24426 C C . ASN A 1 149 ? -6.539 8.112 -9.358 1.00 0.00 149 ASN A C 10
ATOM 24427 O O . ASN A 1 149 ? -5.535 8.792 -9.427 1.00 0.00 149 ASN A O 10
ATOM 24438 N N . PHE A 1 150 ? -6.517 6.883 -8.898 1.00 0.00 150 PHE A N 10
ATOM 24439 C CA . PHE A 1 150 ? -5.242 6.242 -8.428 1.00 0.00 150 PHE A CA 10
ATOM 24440 C C . PHE A 1 150 ? -5.249 4.757 -8.804 1.00 0.00 150 PHE A C 10
ATOM 24441 O O . PHE A 1 150 ? -6.241 4.075 -8.686 1.00 0.00 150 PHE A O 10
ATOM 24458 N N . THR A 1 151 ? -4.144 4.254 -9.278 1.00 0.00 151 THR A N 10
ATOM 24459 C CA . THR A 1 151 ? -4.083 2.820 -9.676 1.00 0.00 151 THR A CA 10
ATOM 24460 C C . THR A 1 151 ? -3.295 2.040 -8.626 1.00 0.00 151 THR A C 10
ATOM 24461 O O . THR A 1 151 ? -2.214 2.432 -8.233 1.00 0.00 151 THR A O 10
ATOM 24472 N N . ALA A 1 152 ? -3.819 0.934 -8.179 1.00 0.00 152 ALA A N 10
ATOM 24473 C CA . ALA A 1 152 ? -3.094 0.120 -7.166 1.00 0.00 152 ALA A CA 10
ATOM 24474 C C . ALA A 1 152 ? -3.110 -1.344 -7.590 1.00 0.00 152 ALA A C 10
ATOM 24475 O O . ALA A 1 152 ? -4.002 -1.791 -8.276 1.00 0.00 152 ALA A O 10
ATOM 24482 N N . ILE A 1 153 ? -2.136 -2.096 -7.164 1.00 0.00 153 ILE A N 10
ATOM 24483 C CA . ILE A 1 153 ? -2.096 -3.539 -7.516 1.00 0.00 153 ILE A CA 10
ATOM 24484 C C . ILE A 1 153 ? -2.356 -4.346 -6.257 1.00 0.00 153 ILE A C 10
ATOM 24485 O O . ILE A 1 153 ? -1.683 -4.180 -5.273 1.00 0.00 153 ILE A O 10
ATOM 24501 N N . ARG A 1 154 ? -3.335 -5.196 -6.268 1.00 0.00 154 ARG A N 10
ATOM 24502 C CA . ARG A 1 154 ? -3.630 -5.997 -5.050 1.00 0.00 154 ARG A CA 10
ATOM 24503 C C . ARG A 1 154 ? -3.090 -7.411 -5.249 1.00 0.00 154 ARG A C 10
ATOM 24504 O O . ARG A 1 154 ? -3.383 -8.064 -6.231 1.00 0.00 154 ARG A O 10
ATOM 24525 N N . ILE A 1 155 ? -2.283 -7.884 -4.339 1.00 0.00 155 ILE A N 10
ATOM 24526 C CA . ILE A 1 155 ? -1.710 -9.247 -4.501 1.00 0.00 155 ILE A CA 10
ATOM 24527 C C . ILE A 1 155 ? -1.692 -9.966 -3.156 1.00 0.00 155 ILE A C 10
ATOM 24528 O O . ILE A 1 155 ? -1.072 -9.514 -2.214 1.00 0.00 155 ILE A O 10
ATOM 24544 N N . PHE A 1 156 ? -2.352 -11.082 -3.047 1.00 0.00 156 PHE A N 10
ATOM 24545 C CA . PHE A 1 156 ? -2.335 -11.798 -1.747 1.00 0.00 156 PHE A CA 10
ATOM 24546 C C . PHE A 1 156 ? -2.896 -13.209 -1.905 1.00 0.00 156 PHE A C 10
ATOM 24547 O O . PHE A 1 156 ? -3.524 -13.533 -2.895 1.00 0.00 156 PHE A O 10
ATOM 24571 N N . SER A 1 1 ? 7.999 8.227 0.518 1.00 0.00 1 SER A N 11
ATOM 24572 C CA . SER A 1 1 ? 9.262 7.867 1.221 1.00 0.00 1 SER A CA 11
ATOM 24573 C C . SER A 1 1 ? 9.320 8.593 2.571 1.00 0.00 1 SER A C 11
ATOM 24574 O O . SER A 1 1 ? 10.164 9.438 2.790 1.00 0.00 1 SER A O 11
ATOM 24584 N N . ALA A 1 2 ? 8.428 8.276 3.475 1.00 0.00 2 ALA A N 11
ATOM 24585 C CA . ALA A 1 2 ? 8.440 8.958 4.809 1.00 0.00 2 ALA A CA 11
ATOM 24586 C C . ALA A 1 2 ? 7.814 8.044 5.862 1.00 0.00 2 ALA A C 11
ATOM 24587 O O . ALA A 1 2 ? 6.935 7.260 5.564 1.00 0.00 2 ALA A O 11
ATOM 24594 N N . LEU A 1 3 ? 8.244 8.138 7.096 1.00 0.00 3 LEU A N 11
ATOM 24595 C CA . LEU A 1 3 ? 7.649 7.277 8.150 1.00 0.00 3 LEU A CA 11
ATOM 24596 C C . LEU A 1 3 ? 7.428 8.122 9.403 1.00 0.00 3 LEU A C 11
ATOM 24597 O O . LEU A 1 3 ? 8.309 8.827 9.848 1.00 0.00 3 LEU A O 11
ATOM 24613 N N . THR A 1 4 ? 6.258 8.057 9.972 1.00 0.00 4 THR A N 11
ATOM 24614 C CA . THR A 1 4 ? 5.978 8.855 11.195 1.00 0.00 4 THR A CA 11
ATOM 24615 C C . THR A 1 4 ? 5.315 7.959 12.229 1.00 0.00 4 THR A C 11
ATOM 24616 O O . THR A 1 4 ? 4.442 7.198 11.908 1.00 0.00 4 THR A O 11
ATOM 24627 N N . ILE A 1 5 ? 5.681 8.053 13.469 1.00 0.00 5 ILE A N 11
ATOM 24628 C CA . ILE A 1 5 ? 5.000 7.196 14.476 1.00 0.00 5 ILE A CA 11
ATOM 24629 C C . ILE A 1 5 ? 4.820 7.997 15.755 1.00 0.00 5 ILE A C 11
ATOM 24630 O O . ILE A 1 5 ? 5.792 8.373 16.388 1.00 0.00 5 ILE A O 11
ATOM 24646 N N . PHE A 1 6 ? 3.610 8.293 16.155 1.00 0.00 6 PHE A N 11
ATOM 24647 C CA . PHE A 1 6 ? 3.394 9.089 17.391 1.00 0.00 6 PHE A CA 11
ATOM 24648 C C . PHE A 1 6 ? 2.721 8.200 18.426 1.00 0.00 6 PHE A C 11
ATOM 24649 O O . PHE A 1 6 ? 2.283 7.109 18.122 1.00 0.00 6 PHE A O 11
ATOM 24666 N N . SER A 1 7 ? 2.595 8.656 19.637 1.00 0.00 7 SER A N 11
ATOM 24667 C CA . SER A 1 7 ? 1.913 7.825 20.661 1.00 0.00 7 SER A CA 11
ATOM 24668 C C . SER A 1 7 ? 0.391 7.984 20.515 1.00 0.00 7 SER A C 11
ATOM 24669 O O . SER A 1 7 ? -0.102 8.994 20.050 1.00 0.00 7 SER A O 11
ATOM 24677 N N . VAL A 1 8 ? -0.348 6.988 20.916 1.00 0.00 8 VAL A N 11
ATOM 24678 C CA . VAL A 1 8 ? -1.836 7.065 20.809 1.00 0.00 8 VAL A CA 11
ATOM 24679 C C . VAL A 1 8 ? -2.351 8.247 21.639 1.00 0.00 8 VAL A C 11
ATOM 24680 O O . VAL A 1 8 ? -3.455 8.714 21.443 1.00 0.00 8 VAL A O 11
ATOM 24693 N N . LYS A 1 9 ? -1.561 8.738 22.559 1.00 0.00 9 LYS A N 11
ATOM 24694 C CA . LYS A 1 9 ? -2.010 9.891 23.392 1.00 0.00 9 LYS A CA 11
ATOM 24695 C C . LYS A 1 9 ? -1.476 11.205 22.811 1.00 0.00 9 LYS A C 11
ATOM 24696 O O . LYS A 1 9 ? -2.109 12.239 22.913 1.00 0.00 9 LYS A O 11
ATOM 24715 N N . ASP A 1 10 ? -0.305 11.176 22.222 1.00 0.00 10 ASP A N 11
ATOM 24716 C CA . ASP A 1 10 ? 0.288 12.427 21.649 1.00 0.00 10 ASP A CA 11
ATOM 24717 C C . ASP A 1 10 ? 0.437 12.309 20.128 1.00 0.00 10 ASP A C 11
ATOM 24718 O O . ASP A 1 10 ? 1.478 11.930 19.631 1.00 0.00 10 ASP A O 11
ATOM 24727 N N . PRO A 1 11 ? -0.590 12.631 19.387 1.00 0.00 11 PRO A N 11
ATOM 24728 C CA . PRO A 1 11 ? -0.573 12.566 17.906 1.00 0.00 11 PRO A CA 11
ATOM 24729 C C . PRO A 1 11 ? -0.091 13.872 17.270 1.00 0.00 11 PRO A C 11
ATOM 24730 O O . PRO A 1 11 ? 0.099 13.955 16.072 1.00 0.00 11 PRO A O 11
ATOM 24741 N N . GLN A 1 12 ? 0.097 14.894 18.058 1.00 0.00 12 GLN A N 11
ATOM 24742 C CA . GLN A 1 12 ? 0.550 16.192 17.494 1.00 0.00 12 GLN A CA 11
ATOM 24743 C C . GLN A 1 12 ? 2.077 16.216 17.382 1.00 0.00 12 GLN A C 11
ATOM 24744 O O . GLN A 1 12 ? 2.629 16.929 16.567 1.00 0.00 12 GLN A O 11
ATOM 24758 N N . ASN A 1 13 ? 2.764 15.447 18.187 1.00 0.00 13 ASN A N 11
ATOM 24759 C CA . ASN A 1 13 ? 4.258 15.433 18.113 1.00 0.00 13 ASN A CA 11
ATOM 24760 C C . ASN A 1 13 ? 4.777 13.997 18.068 1.00 0.00 13 ASN A C 11
ATOM 24761 O O . ASN A 1 13 ? 4.709 13.282 19.049 1.00 0.00 13 ASN A O 11
ATOM 24772 N N . SER A 1 14 ? 5.291 13.550 16.956 1.00 0.00 14 SER A N 11
ATOM 24773 C CA . SER A 1 14 ? 5.801 12.156 16.895 1.00 0.00 14 SER A CA 11
ATOM 24774 C C . SER A 1 14 ? 7.146 12.045 17.603 1.00 0.00 14 SER A C 11
ATOM 24775 O O . SER A 1 14 ? 8.005 12.894 17.475 1.00 0.00 14 SER A O 11
ATOM 24783 N N . LEU A 1 15 ? 7.337 10.989 18.337 1.00 0.00 15 LEU A N 11
ATOM 24784 C CA . LEU A 1 15 ? 8.626 10.796 19.043 1.00 0.00 15 LEU A CA 11
ATOM 24785 C C . LEU A 1 15 ? 9.584 10.083 18.099 1.00 0.00 15 LEU A C 11
ATOM 24786 O O . LEU A 1 15 ? 10.626 9.610 18.504 1.00 0.00 15 LEU A O 11
ATOM 24802 N N . TRP A 1 16 ? 9.296 10.078 16.823 1.00 0.00 16 TRP A N 11
ATOM 24803 C CA . TRP A 1 16 ? 10.265 9.470 15.877 1.00 0.00 16 TRP A CA 11
ATOM 24804 C C . TRP A 1 16 ? 9.942 9.844 14.420 1.00 0.00 16 TRP A C 11
ATOM 24805 O O . TRP A 1 16 ? 8.955 9.388 13.884 1.00 0.00 16 TRP A O 11
ATOM 24826 N N . HIS A 1 17 ? 10.732 10.663 13.770 1.00 0.00 17 HIS A N 11
ATOM 24827 C CA . HIS A 1 17 ? 10.428 10.998 12.339 1.00 0.00 17 HIS A CA 11
ATOM 24828 C C . HIS A 1 17 ? 11.715 10.926 11.534 1.00 0.00 17 HIS A C 11
ATOM 24829 O O . HIS A 1 17 ? 12.687 11.599 11.816 1.00 0.00 17 HIS A O 11
ATOM 24844 N N . SER A 1 18 ? 11.720 10.102 10.539 1.00 0.00 18 SER A N 11
ATOM 24845 C CA . SER A 1 18 ? 12.942 9.959 9.700 1.00 0.00 18 SER A CA 11
ATOM 24846 C C . SER A 1 18 ? 12.578 9.388 8.334 1.00 0.00 18 SER A C 11
ATOM 24847 O O . SER A 1 18 ? 11.808 8.452 8.237 1.00 0.00 18 SER A O 11
ATOM 24855 N N . THR A 1 19 ? 13.154 9.905 7.280 1.00 0.00 19 THR A N 11
ATOM 24856 C CA . THR A 1 19 ? 12.852 9.328 5.943 1.00 0.00 19 THR A CA 11
ATOM 24857 C C . THR A 1 19 ? 14.162 8.971 5.225 1.00 0.00 19 THR A C 11
ATOM 24858 O O . THR A 1 19 ? 14.745 9.789 4.543 1.00 0.00 19 THR A O 11
ATOM 24869 N N . ASN A 1 20 ? 14.596 7.734 5.310 1.00 0.00 20 ASN A N 11
ATOM 24870 C CA . ASN A 1 20 ? 15.821 7.300 4.577 1.00 0.00 20 ASN A CA 11
ATOM 24871 C C . ASN A 1 20 ? 15.584 5.896 3.990 1.00 0.00 20 ASN A C 11
ATOM 24872 O O . ASN A 1 20 ? 14.781 5.143 4.509 1.00 0.00 20 ASN A O 11
ATOM 24883 N N . ALA A 1 21 ? 16.242 5.519 2.926 1.00 0.00 21 ALA A N 11
ATOM 24884 C CA . ALA A 1 21 ? 15.983 4.146 2.382 1.00 0.00 21 ALA A CA 11
ATOM 24885 C C . ALA A 1 21 ? 16.270 3.087 3.464 1.00 0.00 21 ALA A C 11
ATOM 24886 O O . ALA A 1 21 ? 15.421 2.275 3.776 1.00 0.00 21 ALA A O 11
ATOM 24893 N N . GLU A 1 22 ? 17.460 3.060 4.022 1.00 0.00 22 GLU A N 11
ATOM 24894 C CA . GLU A 1 22 ? 17.784 2.032 5.059 1.00 0.00 22 GLU A CA 11
ATOM 24895 C C . GLU A 1 22 ? 16.988 2.304 6.330 1.00 0.00 22 GLU A C 11
ATOM 24896 O O . GLU A 1 22 ? 16.693 1.409 7.089 1.0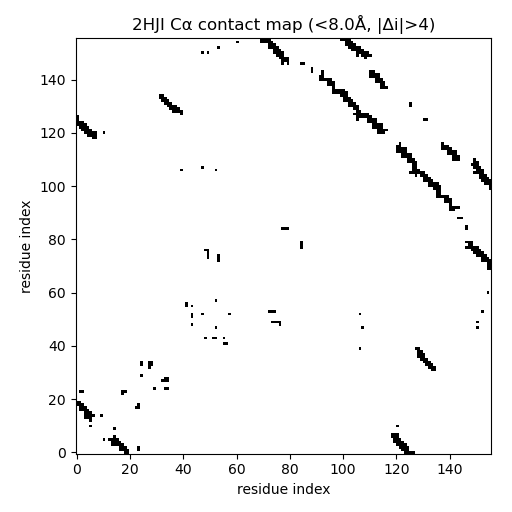0 0.00 22 GLU A O 11
ATOM 24908 N N . GLU A 1 23 ? 16.669 3.538 6.590 1.00 0.00 23 GLU A N 11
ATOM 24909 C CA . GLU A 1 23 ? 15.919 3.849 7.837 1.00 0.00 23 GLU A CA 11
ATOM 24910 C C . GLU A 1 23 ? 14.532 3.213 7.761 1.00 0.00 23 GLU A C 11
ATOM 24911 O O . GLU A 1 23 ? 14.094 2.565 8.687 1.00 0.00 23 GLU A O 11
ATOM 24923 N N . ILE A 1 24 ? 13.839 3.374 6.669 1.00 0.00 24 ILE A N 11
ATOM 24924 C CA . ILE A 1 24 ? 12.488 2.753 6.560 1.00 0.00 24 ILE A CA 11
ATOM 24925 C C . ILE A 1 24 ? 12.630 1.229 6.504 1.00 0.00 24 ILE A C 11
ATOM 24926 O O . ILE A 1 24 ? 11.807 0.504 7.022 1.00 0.00 24 ILE A O 11
ATOM 24942 N N . GLN A 1 25 ? 13.657 0.732 5.871 1.00 0.00 25 GLN A N 11
ATOM 24943 C CA . GLN A 1 25 ? 13.818 -0.747 5.777 1.00 0.00 25 GLN A CA 11
ATOM 24944 C C . GLN A 1 25 ? 14.025 -1.343 7.172 1.00 0.00 25 GLN A C 11
ATOM 24945 O O . GLN A 1 25 ? 13.450 -2.346 7.510 1.00 0.00 25 GLN A O 11
ATOM 24959 N N . GLN A 1 26 ? 14.866 -0.757 7.972 1.00 0.00 26 GLN A N 11
ATOM 24960 C CA . GLN A 1 26 ? 15.116 -1.305 9.327 1.00 0.00 26 GLN A CA 11
ATOM 24961 C C . GLN A 1 26 ? 13.826 -1.265 10.152 1.00 0.00 26 GLN A C 11
ATOM 24962 O O . GLN A 1 26 ? 13.504 -2.196 10.856 1.00 0.00 26 GLN A O 11
ATOM 24976 N N . GLN A 1 27 ? 13.102 -0.180 10.093 1.00 0.00 27 GLN A N 11
ATOM 24977 C CA . GLN A 1 27 ? 11.849 -0.071 10.895 1.00 0.00 27 GLN A CA 11
ATOM 24978 C C . GLN A 1 27 ? 10.783 -1.025 10.345 1.00 0.00 27 GLN A C 11
ATOM 24979 O O . GLN A 1 27 ? 10.061 -1.663 11.086 1.00 0.00 27 GLN A O 11
ATOM 24993 N N . LEU A 1 28 ? 10.665 -1.096 9.048 1.00 0.00 28 LEU A N 11
ATOM 24994 C CA . LEU A 1 28 ? 9.631 -1.979 8.438 1.00 0.00 28 LEU A CA 11
ATOM 24995 C C . LEU A 1 28 ? 9.973 -3.448 8.730 1.00 0.00 28 LEU A C 11
ATOM 24996 O O . LEU A 1 28 ? 9.119 -4.243 9.065 1.00 0.00 28 LEU A O 11
ATOM 25012 N N . ASN A 1 29 ? 11.218 -3.807 8.625 1.00 0.00 29 ASN A N 11
ATOM 25013 C CA . ASN A 1 29 ? 11.628 -5.210 8.911 1.00 0.00 29 ASN A CA 11
ATOM 25014 C C . ASN A 1 29 ? 11.489 -5.490 10.410 1.00 0.00 29 ASN A C 11
ATOM 25015 O O . ASN A 1 29 ? 11.181 -6.590 10.822 1.00 0.00 29 ASN A O 11
ATOM 25026 N N . ALA A 1 30 ? 11.721 -4.501 11.229 1.00 0.00 30 ALA A N 11
ATOM 25027 C CA . ALA A 1 30 ? 11.612 -4.704 12.699 1.00 0.00 30 ALA A CA 11
ATOM 25028 C C . ALA A 1 30 ? 10.175 -5.079 13.052 1.00 0.00 30 ALA A C 11
ATOM 25029 O O . ALA A 1 30 ? 9.922 -5.727 14.048 1.00 0.00 30 ALA A O 11
ATOM 25036 N N . LYS A 1 31 ? 9.230 -4.672 12.252 1.00 0.00 31 LYS A N 11
ATOM 25037 C CA . LYS A 1 31 ? 7.811 -5.003 12.548 1.00 0.00 31 LYS A CA 11
ATOM 25038 C C . LYS A 1 31 ? 7.367 -6.152 11.641 1.00 0.00 31 LYS A C 11
ATOM 25039 O O . LYS A 1 31 ? 6.226 -6.571 11.665 1.00 0.00 31 LYS A O 11
ATOM 25058 N N . GLY A 1 32 ? 8.260 -6.667 10.840 1.00 0.00 32 GLY A N 11
ATOM 25059 C CA . GLY A 1 32 ? 7.883 -7.786 9.934 1.00 0.00 32 GLY A CA 11
ATOM 25060 C C . GLY A 1 32 ? 7.304 -7.222 8.634 1.00 0.00 32 GLY A C 11
ATOM 25061 O O . GLY A 1 32 ? 6.583 -7.894 7.925 1.00 0.00 32 GLY A O 11
ATOM 25065 N N . VAL A 1 33 ? 7.613 -5.994 8.315 1.00 0.00 33 VAL A N 11
ATOM 25066 C CA . VAL A 1 33 ? 7.075 -5.395 7.059 1.00 0.00 33 VAL A CA 11
ATOM 25067 C C . VAL A 1 33 ? 8.165 -5.390 5.987 1.00 0.00 33 VAL A C 11
ATOM 25068 O O . VAL A 1 33 ? 9.244 -4.873 6.187 1.00 0.00 33 VAL A O 11
ATOM 25081 N N . ARG A 1 34 ? 7.898 -5.975 4.853 1.00 0.00 34 ARG A N 11
ATOM 25082 C CA . ARG A 1 34 ? 8.922 -6.005 3.773 1.00 0.00 34 ARG A CA 11
ATOM 25083 C C . ARG A 1 34 ? 8.818 -4.722 2.948 1.00 0.00 34 ARG A C 11
ATOM 25084 O O . ARG A 1 34 ? 7.764 -4.126 2.843 1.00 0.00 34 ARG A O 11
ATOM 25105 N N . PHE A 1 35 ? 9.897 -4.286 2.360 1.00 0.00 35 PHE A N 11
ATOM 25106 C CA . PHE A 1 35 ? 9.843 -3.040 1.548 1.00 0.00 35 PHE A CA 11
ATOM 25107 C C . PHE A 1 35 ? 10.801 -3.182 0.364 1.00 0.00 35 PHE A C 11
ATOM 25108 O O . PHE A 1 35 ? 11.929 -3.613 0.515 1.00 0.00 35 PHE A O 11
ATOM 25125 N N . GLU A 1 36 ? 10.363 -2.834 -0.814 1.00 0.00 36 GLU A N 11
ATOM 25126 C CA . GLU A 1 36 ? 11.247 -2.960 -2.007 1.00 0.00 36 GLU A CA 11
ATOM 25127 C C . GLU A 1 36 ? 10.807 -1.950 -3.071 1.00 0.00 36 GLU A C 11
ATOM 25128 O O . GLU A 1 36 ? 9.712 -1.424 -3.019 1.00 0.00 36 GLU A O 11
ATOM 25140 N N . ARG A 1 37 ? 11.646 -1.676 -4.035 1.00 0.00 37 ARG A N 11
ATOM 25141 C CA . ARG A 1 37 ? 11.271 -0.704 -5.104 1.00 0.00 37 ARG A CA 11
ATOM 25142 C C . ARG A 1 37 ? 11.338 -1.405 -6.463 1.00 0.00 37 ARG A C 11
ATOM 25143 O O . ARG A 1 37 ? 12.315 -2.050 -6.787 1.00 0.00 37 ARG A O 11
ATOM 25164 N N . TRP A 1 38 ? 10.303 -1.305 -7.252 1.00 0.00 38 TRP A N 11
ATOM 25165 C CA . TRP A 1 38 ? 10.306 -1.986 -8.576 1.00 0.00 38 TRP A CA 11
ATOM 25166 C C . TRP A 1 38 ? 10.525 -0.944 -9.673 1.00 0.00 38 TRP A C 11
ATOM 25167 O O . TRP A 1 38 ? 10.344 0.239 -9.467 1.00 0.00 38 TRP A O 11
ATOM 25188 N N . GLN A 1 39 ? 10.919 -1.371 -10.836 1.00 0.00 39 GLN A N 11
ATOM 25189 C CA . GLN A 1 39 ? 11.146 -0.402 -11.943 1.00 0.00 39 GLN A CA 11
ATOM 25190 C C . GLN A 1 39 ? 9.926 -0.391 -12.868 1.00 0.00 39 GLN A C 11
ATOM 25191 O O . GLN A 1 39 ? 9.647 -1.356 -13.553 1.00 0.00 39 GLN A O 11
ATOM 25205 N N . ALA A 1 40 ? 9.195 0.691 -12.903 1.00 0.00 40 ALA A N 11
ATOM 25206 C CA . ALA A 1 40 ? 8.001 0.749 -13.793 1.00 0.00 40 ALA A CA 11
ATOM 25207 C C . ALA A 1 40 ? 8.406 1.320 -15.153 1.00 0.00 40 ALA A C 11
ATOM 25208 O O . ALA A 1 40 ? 8.157 2.470 -15.454 1.00 0.00 40 ALA A O 11
ATOM 25215 N N . ASP A 1 41 ? 9.031 0.526 -15.978 1.00 0.00 41 ASP A N 11
ATOM 25216 C CA . ASP A 1 41 ? 9.454 1.023 -17.316 1.00 0.00 41 ASP A CA 11
ATOM 25217 C C . ASP A 1 41 ? 8.396 0.651 -18.358 1.00 0.00 41 ASP A C 11
ATOM 25218 O O . ASP A 1 41 ? 8.521 0.975 -19.523 1.00 0.00 41 ASP A O 11
ATOM 25227 N N . ARG A 1 42 ? 7.356 -0.029 -17.955 1.00 0.00 42 ARG A N 11
ATOM 25228 C CA . ARG A 1 42 ? 6.309 -0.417 -18.940 1.00 0.00 42 ARG A CA 11
ATOM 25229 C C . ARG A 1 42 ? 5.176 0.615 -18.913 1.00 0.00 42 ARG A C 11
ATOM 25230 O O . ARG A 1 42 ? 4.577 0.866 -17.886 1.00 0.00 42 ARG A O 11
ATOM 25251 N N . ASP A 1 43 ? 4.880 1.217 -20.035 1.00 0.00 43 ASP A N 11
ATOM 25252 C CA . ASP A 1 43 ? 3.788 2.232 -20.076 1.00 0.00 43 ASP A CA 11
ATOM 25253 C C . ASP A 1 43 ? 2.468 1.555 -20.445 1.00 0.00 43 ASP A C 11
ATOM 25254 O O . ASP A 1 43 ? 2.393 0.801 -21.394 1.00 0.00 43 ASP A O 11
ATOM 25263 N N . LEU A 1 44 ? 1.429 1.807 -19.699 1.00 0.00 44 LEU A N 11
ATOM 25264 C CA . LEU A 1 44 ? 0.124 1.161 -20.011 1.00 0.00 44 LEU A CA 11
ATOM 25265 C C . LEU A 1 44 ? -0.643 2.025 -20.999 1.00 0.00 44 LEU A C 11
ATOM 25266 O O . LEU A 1 44 ? -1.693 1.647 -21.483 1.00 0.00 44 LEU A O 11
ATOM 25282 N N . GLY A 1 45 ? -0.134 3.183 -21.296 1.00 0.00 45 GLY A N 11
ATOM 25283 C CA . GLY A 1 45 ? -0.836 4.078 -22.252 1.00 0.00 45 GLY A CA 11
ATOM 25284 C C . GLY A 1 45 ? -1.071 5.433 -21.589 1.00 0.00 45 GLY A C 11
ATOM 25285 O O . GLY A 1 45 ? -0.231 5.924 -20.861 1.00 0.00 45 GLY A O 11
ATOM 25289 N N . ALA A 1 46 ? -2.203 6.046 -21.819 1.00 0.00 46 ALA A N 11
ATOM 25290 C CA . ALA A 1 46 ? -2.464 7.361 -21.176 1.00 0.00 46 ALA A CA 11
ATOM 25291 C C . ALA A 1 46 ? -3.300 7.148 -19.913 1.00 0.00 46 ALA A C 11
ATOM 25292 O O . ALA A 1 46 ? -2.901 7.512 -18.824 1.00 0.00 46 ALA A O 11
ATOM 25299 N N . ALA A 1 47 ? -4.447 6.537 -20.042 1.00 0.00 47 ALA A N 11
ATOM 25300 C CA . ALA A 1 47 ? -5.294 6.281 -18.846 1.00 0.00 47 ALA A CA 11
ATOM 25301 C C . ALA A 1 47 ? -5.095 4.821 -18.391 1.00 0.00 47 ALA A C 11
ATOM 25302 O O . ALA A 1 47 ? -5.260 3.908 -19.176 1.00 0.00 47 ALA A O 11
ATOM 25309 N N . PRO A 1 48 ? -4.755 4.587 -17.143 1.00 0.00 48 PRO A N 11
ATOM 25310 C CA . PRO A 1 48 ? -4.558 3.210 -16.616 1.00 0.00 48 PRO A CA 11
ATOM 25311 C C . PRO A 1 48 ? -5.886 2.517 -16.306 1.00 0.00 48 PRO A C 11
ATOM 25312 O O . PRO A 1 48 ? -6.772 3.088 -15.702 1.00 0.00 48 PRO A O 11
ATOM 25323 N N . THR A 1 49 ? -6.015 1.285 -16.697 1.00 0.00 49 THR A N 11
ATOM 25324 C CA . THR A 1 49 ? -7.269 0.516 -16.418 1.00 0.00 49 THR A CA 11
ATOM 25325 C C . THR A 1 49 ? -6.948 -0.647 -15.470 1.00 0.00 49 THR A C 11
ATOM 25326 O O . THR A 1 49 ? -5.817 -0.832 -15.066 1.00 0.00 49 THR A O 11
ATOM 25337 N N . ALA A 1 50 ? -7.929 -1.434 -15.106 1.00 0.00 50 ALA A N 11
ATOM 25338 C CA . ALA A 1 50 ? -7.652 -2.573 -14.185 1.00 0.00 50 ALA A CA 11
ATOM 25339 C C . ALA A 1 50 ? -7.038 -3.742 -14.962 1.00 0.00 50 ALA A C 11
ATOM 25340 O O . ALA A 1 50 ? -6.020 -4.278 -14.577 1.00 0.00 50 ALA A O 11
ATOM 25347 N N . GLU A 1 51 ? -7.662 -4.169 -16.029 1.00 0.00 51 GLU A N 11
ATOM 25348 C CA . GLU A 1 51 ? -7.117 -5.331 -16.795 1.00 0.00 51 GLU A CA 11
ATOM 25349 C C . GLU A 1 51 ? -5.738 -4.993 -17.360 1.00 0.00 51 GLU A C 11
ATOM 25350 O O . GLU A 1 51 ? -4.844 -5.802 -17.362 1.00 0.00 51 GLU A O 11
ATOM 25362 N N . THR A 1 52 ? -5.588 -3.819 -17.885 1.00 0.00 52 THR A N 11
ATOM 25363 C CA . THR A 1 52 ? -4.269 -3.465 -18.488 1.00 0.00 52 THR A CA 11
ATOM 25364 C C . THR A 1 52 ? -3.231 -3.435 -17.367 1.00 0.00 52 THR A C 11
ATOM 25365 O O . THR A 1 52 ? -2.257 -4.134 -17.403 1.00 0.00 52 THR A O 11
ATOM 25376 N N . VAL A 1 53 ? -3.424 -2.618 -16.383 1.00 0.00 53 VAL A N 11
ATOM 25377 C CA . VAL A 1 53 ? -2.429 -2.543 -15.283 1.00 0.00 53 VAL A CA 11
ATOM 25378 C C . VAL A 1 53 ? -2.132 -3.964 -14.791 1.00 0.00 53 VAL A C 11
ATOM 25379 O O . VAL A 1 53 ? -1.040 -4.265 -14.349 1.00 0.00 53 VAL A O 11
ATOM 25392 N N . ILE A 1 54 ? -3.096 -4.834 -14.874 1.00 0.00 54 ILE A N 11
ATOM 25393 C CA . ILE A 1 54 ? -2.881 -6.238 -14.426 1.00 0.00 54 ILE A CA 11
ATOM 25394 C C . ILE A 1 54 ? -1.966 -7.004 -15.396 1.00 0.00 54 ILE A C 11
ATOM 25395 O O . ILE A 1 54 ? -0.959 -7.551 -14.999 1.00 0.00 54 ILE A O 11
ATOM 25411 N N . ALA A 1 55 ? -2.330 -7.076 -16.654 1.00 0.00 55 ALA A N 11
ATOM 25412 C CA . ALA A 1 55 ? -1.515 -7.843 -17.649 1.00 0.00 55 ALA A CA 11
ATOM 25413 C C . ALA A 1 55 ? -0.138 -7.195 -17.849 1.00 0.00 55 ALA A C 11
ATOM 25414 O O . ALA A 1 55 ? 0.874 -7.864 -17.929 1.00 0.00 55 ALA A O 11
ATOM 25421 N N . ALA A 1 56 ? -0.114 -5.898 -17.966 1.00 0.00 56 ALA A N 11
ATOM 25422 C CA . ALA A 1 56 ? 1.189 -5.220 -18.208 1.00 0.00 56 ALA A CA 11
ATOM 25423 C C . ALA A 1 56 ? 2.095 -5.465 -17.010 1.00 0.00 56 ALA A C 11
ATOM 25424 O O . ALA A 1 56 ? 3.179 -5.990 -17.158 1.00 0.00 56 ALA A O 11
ATOM 25431 N N . TYR A 1 57 ? 1.703 -5.082 -15.830 1.00 0.00 57 TYR A N 11
ATOM 25432 C CA . TYR A 1 57 ? 2.598 -5.311 -14.669 1.00 0.00 57 TYR A CA 11
ATOM 25433 C C . TYR A 1 57 ? 2.479 -6.769 -14.234 1.00 0.00 57 TYR A C 11
ATOM 25434 O O . TYR A 1 57 ? 2.892 -7.144 -13.159 1.00 0.00 57 TYR A O 11
ATOM 25452 N N . GLN A 1 58 ? 1.906 -7.596 -15.066 1.00 0.00 58 GLN A N 11
ATOM 25453 C CA . GLN A 1 58 ? 1.755 -9.032 -14.703 1.00 0.00 58 GLN A CA 11
ATOM 25454 C C . GLN A 1 58 ? 3.129 -9.660 -14.522 1.00 0.00 58 GLN A C 11
ATOM 25455 O O . GLN A 1 58 ? 3.380 -10.368 -13.571 1.00 0.00 58 GLN A O 11
ATOM 25469 N N . HIS A 1 59 ? 4.019 -9.412 -15.435 1.00 0.00 59 HIS A N 11
ATOM 25470 C CA . HIS A 1 59 ? 5.379 -9.998 -15.332 1.00 0.00 59 HIS A CA 11
ATOM 25471 C C . HIS A 1 59 ? 5.988 -9.617 -13.980 1.00 0.00 59 HIS A C 11
ATOM 25472 O O . HIS A 1 59 ? 6.835 -10.309 -13.449 1.00 0.00 59 HIS A O 11
ATOM 25487 N N . ALA A 1 60 ? 5.541 -8.531 -13.411 1.00 0.00 60 ALA A N 11
ATOM 25488 C CA . ALA A 1 60 ? 6.069 -8.106 -12.084 1.00 0.00 60 ALA A CA 11
ATOM 25489 C C . ALA A 1 60 ? 5.309 -8.837 -10.973 1.00 0.00 60 ALA A C 11
ATOM 25490 O O . ALA A 1 60 ? 5.873 -9.206 -9.963 1.00 0.00 60 ALA A O 11
ATOM 25497 N N . ILE A 1 61 ? 4.033 -9.047 -11.149 1.00 0.00 61 ILE A N 11
ATOM 25498 C CA . ILE A 1 61 ? 3.239 -9.752 -10.103 1.00 0.00 61 ILE A CA 11
ATOM 25499 C C . ILE A 1 61 ? 3.739 -11.188 -9.948 1.00 0.00 61 ILE A C 11
ATOM 25500 O O . ILE A 1 61 ? 3.740 -11.742 -8.867 1.00 0.00 61 ILE A O 11
ATOM 25516 N N . ASP A 1 62 ? 4.168 -11.800 -11.017 1.00 0.00 62 ASP A N 11
ATOM 25517 C CA . ASP A 1 62 ? 4.671 -13.198 -10.925 1.00 0.00 62 ASP A CA 11
ATOM 25518 C C . ASP A 1 62 ? 6.085 -13.202 -10.346 1.00 0.00 62 ASP A C 11
ATOM 25519 O O . ASP A 1 62 ? 6.487 -14.132 -9.674 1.00 0.00 62 ASP A O 11
ATOM 25528 N N . LYS A 1 63 ? 6.848 -12.177 -10.608 1.00 0.00 63 LYS A N 11
ATOM 25529 C CA . LYS A 1 63 ? 8.241 -12.142 -10.079 1.00 0.00 63 LYS A CA 11
ATOM 25530 C C . LYS A 1 63 ? 8.192 -12.123 -8.559 1.00 0.00 63 LYS A C 11
ATOM 25531 O O . LYS A 1 63 ? 8.999 -12.745 -7.899 1.00 0.00 63 LYS A O 11
ATOM 25550 N N . LEU A 1 64 ? 7.326 -11.340 -7.982 1.00 0.00 64 LEU A N 11
ATOM 25551 C CA . LEU A 1 64 ? 7.325 -11.225 -6.502 1.00 0.00 64 LEU A CA 11
ATOM 25552 C C . LEU A 1 64 ? 7.354 -12.629 -5.929 1.00 0.00 64 LEU A C 11
ATOM 25553 O O . LEU A 1 64 ? 8.364 -13.058 -5.410 1.00 0.00 64 LEU A O 11
ATOM 25569 N N . VAL A 1 65 ? 6.307 -13.365 -6.042 1.00 0.00 65 VAL A N 11
ATOM 25570 C CA . VAL A 1 65 ? 6.356 -14.747 -5.528 1.00 0.00 65 VAL A CA 11
ATOM 25571 C C . VAL A 1 65 ? 5.500 -15.632 -6.412 1.00 0.00 65 VAL A C 11
ATOM 25572 O O . VAL A 1 65 ? 4.317 -15.404 -6.565 1.00 0.00 65 VAL A O 11
ATOM 25585 N N . ALA A 1 66 ? 6.069 -16.659 -6.976 1.00 0.00 66 ALA A N 11
ATOM 25586 C CA . ALA A 1 66 ? 5.240 -17.557 -7.815 1.00 0.00 66 ALA A CA 11
ATOM 25587 C C . ALA A 1 66 ? 4.972 -18.837 -7.021 1.00 0.00 66 ALA A C 11
ATOM 25588 O O . ALA A 1 66 ? 5.831 -19.682 -6.874 1.00 0.00 66 ALA A O 11
ATOM 25595 N N . GLU A 1 67 ? 3.776 -18.993 -6.522 1.00 0.00 67 GLU A N 11
ATOM 25596 C CA . GLU A 1 67 ? 3.447 -20.227 -5.756 1.00 0.00 67 GLU A CA 11
ATOM 25597 C C . GLU A 1 67 ? 1.930 -20.303 -5.560 1.00 0.00 67 GLU A C 11
ATOM 25598 O O . GLU A 1 67 ? 1.250 -19.299 -5.615 1.00 0.00 67 GLU A O 11
ATOM 25610 N N . LYS A 1 68 ? 1.393 -21.465 -5.295 1.00 0.00 68 LYS A N 11
ATOM 25611 C CA . LYS A 1 68 ? -0.080 -21.564 -5.067 1.00 0.00 68 LYS A CA 11
ATOM 25612 C C . LYS A 1 68 ? -0.829 -20.716 -6.098 1.00 0.00 68 LYS A C 11
ATOM 25613 O O . LYS A 1 68 ? -0.253 -20.192 -7.029 1.00 0.00 68 LYS A O 11
ATOM 25632 N N . GLY A 1 69 ? -2.117 -20.586 -5.946 1.00 0.00 69 GLY A N 11
ATOM 25633 C CA . GLY A 1 69 ? -2.897 -19.777 -6.922 1.00 0.00 69 GLY A CA 11
ATOM 25634 C C . GLY A 1 69 ? -2.958 -18.319 -6.451 1.00 0.00 69 GLY A C 11
ATOM 25635 O O . GLY A 1 69 ? -3.616 -17.493 -7.052 1.00 0.00 69 GLY A O 11
ATOM 25639 N N . TYR A 1 70 ? -2.275 -17.999 -5.378 1.00 0.00 70 TYR A N 11
ATOM 25640 C CA . TYR A 1 70 ? -2.291 -16.593 -4.863 1.00 0.00 70 TYR A CA 11
ATOM 25641 C C . TYR A 1 70 ? -3.701 -16.022 -4.995 1.00 0.00 70 TYR A C 11
ATOM 25642 O O . TYR A 1 70 ? -3.894 -14.826 -5.082 1.00 0.00 70 TYR A O 11
ATOM 25660 N N . GLN A 1 71 ? -4.686 -16.871 -5.013 1.00 0.00 71 GLN A N 11
ATOM 25661 C CA . GLN A 1 71 ? -6.082 -16.384 -5.141 1.00 0.00 71 GLN A CA 11
ATOM 25662 C C . GLN A 1 71 ? -6.211 -15.537 -6.408 1.00 0.00 71 GLN A C 11
ATOM 25663 O O . GLN A 1 71 ? -6.448 -16.049 -7.485 1.00 0.00 71 GLN A O 11
ATOM 25677 N N . SER A 1 72 ? -6.061 -14.248 -6.294 1.00 0.00 72 SER A N 11
ATOM 25678 C CA . SER A 1 72 ? -6.180 -13.381 -7.492 1.00 0.00 72 SER A CA 11
ATOM 25679 C C . SER A 1 72 ? -5.698 -11.974 -7.141 1.00 0.00 72 SER A C 11
ATOM 25680 O O . SER A 1 72 ? -5.459 -11.658 -5.993 1.00 0.00 72 SER A O 11
ATOM 25688 N N . TRP A 1 73 ? -5.570 -11.128 -8.118 1.00 0.00 73 TRP A N 11
ATOM 25689 C CA . TRP A 1 73 ? -5.118 -9.737 -7.843 1.00 0.00 73 TRP A CA 11
ATOM 25690 C C . TRP A 1 73 ? -5.969 -8.763 -8.657 1.00 0.00 73 TRP A C 11
ATOM 25691 O O . TRP A 1 73 ? -6.464 -9.092 -9.717 1.00 0.00 73 TRP A O 11
ATOM 25712 N N . ASP A 1 74 ? -6.148 -7.566 -8.168 1.00 0.00 74 ASP A N 11
ATOM 25713 C CA . ASP A 1 74 ? -6.975 -6.572 -8.912 1.00 0.00 74 ASP A CA 11
ATOM 25714 C C . ASP A 1 74 ? -6.385 -5.173 -8.723 1.00 0.00 74 ASP A C 11
ATOM 25715 O O . ASP A 1 74 ? -5.520 -4.963 -7.899 1.00 0.00 74 ASP A O 11
ATOM 25724 N N . VAL A 1 75 ? -6.838 -4.220 -9.491 1.00 0.00 75 VAL A N 11
ATOM 25725 C CA . VAL A 1 75 ? -6.301 -2.835 -9.369 1.00 0.00 75 VAL A CA 11
ATOM 25726 C C . VAL A 1 75 ? -7.404 -1.900 -8.881 1.00 0.00 75 VAL A C 11
ATOM 25727 O O . VAL A 1 75 ? -8.575 -2.140 -9.103 1.00 0.00 75 VAL A O 11
ATOM 25740 N N . ILE A 1 76 ? -7.042 -0.839 -8.213 1.00 0.00 76 ILE A N 11
ATOM 25741 C CA . ILE A 1 76 ? -8.068 0.116 -7.708 1.00 0.00 76 ILE A CA 11
ATOM 25742 C C . ILE A 1 76 ? -7.751 1.521 -8.228 1.00 0.00 76 ILE A C 11
ATOM 25743 O O . ILE A 1 76 ? -6.920 2.220 -7.681 1.00 0.00 76 ILE A O 11
ATOM 25759 N N . SER A 1 77 ? -8.412 1.941 -9.274 1.00 0.00 77 SER A N 11
ATOM 25760 C CA . SER A 1 77 ? -8.158 3.303 -9.827 1.00 0.00 77 SER A CA 11
ATOM 25761 C C . SER A 1 77 ? -9.434 4.139 -9.725 1.00 0.00 77 SER A C 11
ATOM 25762 O O . SER A 1 77 ? -10.517 3.672 -10.017 1.00 0.00 77 SER A O 11
ATOM 25770 N N . LEU A 1 78 ? -9.316 5.375 -9.319 1.00 0.00 78 LEU A N 11
ATOM 25771 C CA . LEU A 1 78 ? -10.524 6.242 -9.206 1.00 0.00 78 LEU A CA 11
ATOM 25772 C C . LEU A 1 78 ? -10.532 7.252 -10.352 1.00 0.00 78 LEU A C 11
ATOM 25773 O O . LEU A 1 78 ? -9.615 8.033 -10.510 1.00 0.00 78 LEU A O 11
ATOM 25789 N N . ARG A 1 79 ? -11.562 7.249 -11.149 1.00 0.00 79 ARG A N 11
ATOM 25790 C CA . ARG A 1 79 ? -11.632 8.215 -12.282 1.00 0.00 79 ARG A CA 11
ATOM 25791 C C . ARG A 1 79 ? -12.563 9.373 -11.906 1.00 0.00 79 ARG A C 11
ATOM 25792 O O . ARG A 1 79 ? -13.500 9.211 -11.149 1.00 0.00 79 ARG A O 11
ATOM 25813 N N . ALA A 1 80 ? -12.302 10.543 -12.424 1.00 0.00 80 ALA A N 11
ATOM 25814 C CA . ALA A 1 80 ? -13.158 11.721 -12.103 1.00 0.00 80 ALA A CA 11
ATOM 25815 C C . ALA A 1 80 ? -14.508 11.581 -12.808 1.00 0.00 80 ALA A C 11
ATOM 25816 O O . ALA A 1 80 ? -15.484 12.210 -12.447 1.00 0.00 80 ALA A O 11
ATOM 25823 N N . ASP A 1 81 ? -14.562 10.754 -13.812 1.00 0.00 81 ASP A N 11
ATOM 25824 C CA . ASP A 1 81 ? -15.841 10.551 -14.551 1.00 0.00 81 ASP A CA 11
ATOM 25825 C C . ASP A 1 81 ? -16.590 9.364 -13.943 1.00 0.00 81 ASP A C 11
ATOM 25826 O O . ASP A 1 81 ? -17.477 8.804 -14.556 1.00 0.00 81 ASP A O 11
ATOM 25835 N N . ASN A 1 82 ? -16.246 8.983 -12.737 1.00 0.00 82 ASN A N 11
ATOM 25836 C CA . ASN A 1 82 ? -16.946 7.837 -12.086 1.00 0.00 82 ASN A CA 11
ATOM 25837 C C . ASN A 1 82 ? -17.417 8.232 -10.670 1.00 0.00 82 ASN A C 11
ATOM 25838 O O . ASN A 1 82 ? -16.623 8.673 -9.861 1.00 0.00 82 ASN A O 11
ATOM 25849 N N . PRO A 1 83 ? -18.691 8.066 -10.355 1.00 0.00 83 PRO A N 11
ATOM 25850 C CA . PRO A 1 83 ? -19.238 8.401 -9.000 1.00 0.00 83 PRO A CA 11
ATOM 25851 C C . PRO A 1 83 ? -18.882 7.333 -7.955 1.00 0.00 83 PRO A C 11
ATOM 25852 O O . PRO A 1 83 ? -19.230 7.436 -6.793 1.00 0.00 83 PRO A O 11
ATOM 25863 N N . GLN A 1 84 ? -18.200 6.304 -8.376 1.00 0.00 84 GLN A N 11
ATOM 25864 C CA . GLN A 1 84 ? -17.827 5.213 -7.428 1.00 0.00 84 GLN A CA 11
ATOM 25865 C C . GLN A 1 84 ? -16.632 5.658 -6.583 1.00 0.00 84 GLN A C 11
ATOM 25866 O O . GLN A 1 84 ? -16.107 4.908 -5.795 1.00 0.00 84 GLN A O 11
ATOM 25880 N N . LYS A 1 85 ? -16.213 6.880 -6.726 1.00 0.00 85 LYS A N 11
ATOM 25881 C CA . LYS A 1 85 ? -15.066 7.376 -5.916 1.00 0.00 85 LYS A CA 11
ATOM 25882 C C . LYS A 1 85 ? -15.569 7.805 -4.530 1.00 0.00 85 LYS A C 11
ATOM 25883 O O . LYS A 1 85 ? -14.835 7.800 -3.562 1.00 0.00 85 LYS A O 11
ATOM 25902 N N . GLU A 1 86 ? -16.819 8.171 -4.435 1.00 0.00 86 GLU A N 11
ATOM 25903 C CA . GLU A 1 86 ? -17.374 8.598 -3.116 1.00 0.00 86 GLU A CA 11
ATOM 25904 C C . GLU A 1 86 ? -17.727 7.368 -2.263 1.00 0.00 86 GLU A C 11
ATOM 25905 O O . GLU A 1 86 ? -17.326 7.258 -1.115 1.00 0.00 86 GLU A O 11
ATOM 25917 N N . ALA A 1 87 ? -18.474 6.440 -2.808 1.00 0.00 87 ALA A N 11
ATOM 25918 C CA . ALA A 1 87 ? -18.854 5.223 -2.029 1.00 0.00 87 ALA A CA 11
ATOM 25919 C C . ALA A 1 87 ? -17.618 4.366 -1.786 1.00 0.00 87 ALA A C 11
ATOM 25920 O O . ALA A 1 87 ? -17.533 3.641 -0.812 1.00 0.00 87 ALA A O 11
ATOM 25927 N N . LEU A 1 88 ? -16.659 4.432 -2.664 1.00 0.00 88 LEU A N 11
ATOM 25928 C CA . LEU A 1 88 ? -15.433 3.612 -2.486 1.00 0.00 88 LEU A CA 11
ATOM 25929 C C . LEU A 1 88 ? -14.710 4.079 -1.237 1.00 0.00 88 LEU A C 11
ATOM 25930 O O . LEU A 1 88 ? -13.928 3.358 -0.662 1.00 0.00 88 LEU A O 11
ATOM 25946 N N . ARG A 1 89 ? -14.941 5.284 -0.809 1.00 0.00 89 ARG A N 11
ATOM 25947 C CA . ARG A 1 89 ? -14.216 5.732 0.406 1.00 0.00 89 ARG A CA 11
ATOM 25948 C C . ARG A 1 89 ? -14.570 4.815 1.578 1.00 0.00 89 ARG A C 11
ATOM 25949 O O . ARG A 1 89 ? -13.726 4.156 2.103 1.00 0.00 89 ARG A O 11
ATOM 25970 N N . GLU A 1 90 ? -15.809 4.758 1.969 1.00 0.00 90 GLU A N 11
ATOM 25971 C CA . GLU A 1 90 ? -16.210 3.866 3.116 1.00 0.00 90 GLU A CA 11
ATOM 25972 C C . GLU A 1 90 ? -15.835 2.423 2.773 1.00 0.00 90 GLU A C 11
ATOM 25973 O O . GLU A 1 90 ? -15.605 1.587 3.623 1.00 0.00 90 GLU A O 11
ATOM 25985 N N . LYS A 1 91 ? -15.782 2.173 1.511 1.00 0.00 91 LYS A N 11
ATOM 25986 C CA . LYS A 1 91 ? -15.424 0.814 1.027 1.00 0.00 91 LYS A CA 11
ATOM 25987 C C . LYS A 1 91 ? -13.979 0.470 1.432 1.00 0.00 91 LYS A C 11
ATOM 25988 O O . LYS A 1 91 ? -13.695 -0.633 1.852 1.00 0.00 91 LYS A O 11
ATOM 26007 N N . PHE A 1 92 ? -13.058 1.399 1.343 1.00 0.00 92 PHE A N 11
ATOM 26008 C CA . PHE A 1 92 ? -11.648 1.098 1.735 1.00 0.00 92 PHE A CA 11
ATOM 26009 C C . PHE A 1 92 ? -11.301 1.699 3.093 1.00 0.00 92 PHE A C 11
ATOM 26010 O O . PHE A 1 92 ? -10.282 1.393 3.681 1.00 0.00 92 PHE A O 11
ATOM 26027 N N . LEU A 1 93 ? -12.111 2.589 3.556 1.00 0.00 93 LEU A N 11
ATOM 26028 C CA . LEU A 1 93 ? -11.823 3.273 4.845 1.00 0.00 93 LEU A CA 11
ATOM 26029 C C . LEU A 1 93 ? -12.447 2.522 5.998 1.00 0.00 93 LEU A C 11
ATOM 26030 O O . LEU A 1 93 ? -12.499 3.030 7.101 1.00 0.00 93 LEU A O 11
ATOM 26046 N N . ASN A 1 94 ? -12.914 1.320 5.801 1.00 0.00 94 ASN A N 11
ATOM 26047 C CA . ASN A 1 94 ? -13.504 0.581 6.943 1.00 0.00 94 ASN A CA 11
ATOM 26048 C C . ASN A 1 94 ? -12.489 -0.456 7.417 1.00 0.00 94 ASN A C 11
ATOM 26049 O O . ASN A 1 94 ? -11.488 -0.693 6.770 1.00 0.00 94 ASN A O 11
ATOM 26060 N N . GLU A 1 95 ? -12.728 -1.076 8.533 1.00 0.00 95 GLU A N 11
ATOM 26061 C CA . GLU A 1 95 ? -11.760 -2.093 9.023 1.00 0.00 95 GLU A CA 11
ATOM 26062 C C . GLU A 1 95 ? -11.924 -3.395 8.235 1.00 0.00 95 GLU A C 11
ATOM 26063 O O . GLU A 1 95 ? -12.987 -3.984 8.197 1.00 0.00 95 GLU A O 11
ATOM 26075 N N . HIS A 1 96 ? -10.865 -3.851 7.634 1.00 0.00 96 HIS A N 11
ATOM 26076 C CA . HIS A 1 96 ? -10.901 -5.128 6.862 1.00 0.00 96 HIS A CA 11
ATOM 26077 C C . HIS A 1 96 ? -9.618 -5.907 7.194 1.00 0.00 96 HIS A C 11
ATOM 26078 O O . HIS A 1 96 ? -8.525 -5.390 7.083 1.00 0.00 96 HIS A O 11
ATOM 26092 N N . THR A 1 97 ? -9.744 -7.125 7.668 1.00 0.00 97 THR A N 11
ATOM 26093 C CA . THR A 1 97 ? -8.530 -7.905 8.075 1.00 0.00 97 THR A CA 11
ATOM 26094 C C . THR A 1 97 ? -8.571 -9.352 7.574 1.00 0.00 97 THR A C 11
ATOM 26095 O O . THR A 1 97 ? -9.616 -9.929 7.351 1.00 0.00 97 THR A O 11
ATOM 26106 N N . HIS A 1 98 ? -7.414 -9.940 7.441 1.00 0.00 98 HIS A N 11
ATOM 26107 C CA . HIS A 1 98 ? -7.328 -11.364 7.007 1.00 0.00 98 HIS A CA 11
ATOM 26108 C C . HIS A 1 98 ? -6.321 -12.118 7.877 1.00 0.00 98 HIS A C 11
ATOM 26109 O O . HIS A 1 98 ? -5.475 -11.534 8.528 1.00 0.00 98 HIS A O 11
ATOM 26123 N N . GLY A 1 99 ? -6.407 -13.417 7.892 1.00 0.00 99 GLY A N 11
ATOM 26124 C CA . GLY A 1 99 ? -5.465 -14.220 8.717 1.00 0.00 99 GLY A CA 11
ATOM 26125 C C . GLY A 1 99 ? -4.174 -14.444 7.937 1.00 0.00 99 GLY A C 11
ATOM 26126 O O . GLY A 1 99 ? -3.456 -15.394 8.171 1.00 0.00 99 GLY A O 11
ATOM 26130 N N . GLU A 1 100 ? -3.841 -13.565 7.039 1.00 0.00 100 GLU A N 11
ATOM 26131 C CA . GLU A 1 100 ? -2.574 -13.717 6.278 1.00 0.00 100 GLU A CA 11
ATOM 26132 C C . GLU A 1 100 ? -2.046 -12.318 5.952 1.00 0.00 100 GLU A C 11
ATOM 26133 O O . GLU A 1 100 ? -2.821 -11.384 5.863 1.00 0.00 100 GLU A O 11
ATOM 26145 N N . ASP A 1 101 ? -0.760 -12.120 5.788 1.00 0.00 101 ASP A N 11
ATOM 26146 C CA . ASP A 1 101 ? -0.268 -10.748 5.493 1.00 0.00 101 ASP A CA 11
ATOM 26147 C C . ASP A 1 101 ? -0.742 -10.329 4.104 1.00 0.00 101 ASP A C 11
ATOM 26148 O O . ASP A 1 101 ? -1.615 -10.946 3.530 1.00 0.00 101 ASP A O 11
ATOM 26157 N N . GLU A 1 102 ? -0.185 -9.287 3.557 1.00 0.00 102 GLU A N 11
ATOM 26158 C CA . GLU A 1 102 ? -0.623 -8.848 2.204 1.00 0.00 102 GLU A CA 11
ATOM 26159 C C . GLU A 1 102 ? 0.497 -8.061 1.527 1.00 0.00 102 GLU A C 11
ATOM 26160 O O . GLU A 1 102 ? 1.407 -7.586 2.175 1.00 0.00 102 GLU A O 11
ATOM 26172 N N . VAL A 1 103 ? 0.430 -7.900 0.235 1.00 0.00 103 VAL A N 11
ATOM 26173 C CA . VAL A 1 103 ? 1.485 -7.119 -0.468 1.00 0.00 103 VAL A CA 11
ATOM 26174 C C . VAL A 1 103 ? 0.826 -6.143 -1.443 1.00 0.00 103 VAL A C 11
ATOM 26175 O O . VAL A 1 103 ? 0.054 -6.542 -2.293 1.00 0.00 103 VAL A O 11
ATOM 26188 N N . ARG A 1 104 ? 1.133 -4.873 -1.344 1.00 0.00 104 ARG A N 11
ATOM 26189 C CA . ARG A 1 104 ? 0.527 -3.889 -2.290 1.00 0.00 104 ARG A CA 11
ATOM 26190 C C . ARG A 1 104 ? 1.639 -3.225 -3.100 1.00 0.00 104 ARG A C 11
ATOM 26191 O O . ARG A 1 104 ? 2.627 -2.772 -2.557 1.00 0.00 104 ARG A O 11
ATOM 26212 N N . PHE A 1 105 ? 1.487 -3.168 -4.396 1.00 0.00 105 PHE A N 11
ATOM 26213 C CA . PHE A 1 105 ? 2.533 -2.538 -5.247 1.00 0.00 105 PHE A CA 11
ATOM 26214 C C . PHE A 1 105 ? 1.910 -1.422 -6.083 1.00 0.00 105 PHE A C 11
ATOM 26215 O O . PHE A 1 105 ? 1.109 -1.666 -6.955 1.00 0.00 105 PHE A O 11
ATOM 26232 N N . PHE A 1 106 ? 2.250 -0.192 -5.825 1.00 0.00 106 PHE A N 11
ATOM 26233 C CA . PHE A 1 106 ? 1.641 0.917 -6.605 1.00 0.00 106 PHE A CA 11
ATOM 26234 C C . PHE A 1 106 ? 2.447 1.134 -7.886 1.00 0.00 106 PHE A C 11
ATOM 26235 O O . PHE A 1 106 ? 3.528 0.600 -8.043 1.00 0.00 106 PHE A O 11
ATOM 26252 N N . VAL A 1 107 ? 1.954 1.931 -8.796 1.00 0.00 107 VAL A N 11
ATOM 26253 C CA . VAL A 1 107 ? 2.716 2.188 -10.051 1.00 0.00 107 VAL A CA 11
ATOM 26254 C C . VAL A 1 107 ? 2.559 3.659 -10.445 1.00 0.00 107 VAL A C 11
ATOM 26255 O O . VAL A 1 107 ? 3.483 4.283 -10.923 1.00 0.00 107 VAL A O 11
ATOM 26268 N N . GLU A 1 108 ? 1.391 4.217 -10.248 1.00 0.00 108 GLU A N 11
ATOM 26269 C CA . GLU A 1 108 ? 1.178 5.646 -10.604 1.00 0.00 108 GLU A CA 11
ATOM 26270 C C . GLU A 1 108 ? 0.233 6.275 -9.578 1.00 0.00 108 GLU A C 11
ATOM 26271 O O . GLU A 1 108 ? -0.841 5.769 -9.319 1.00 0.00 108 GLU A O 11
ATOM 26283 N N . GLY A 1 109 ? 0.624 7.370 -8.991 1.00 0.00 109 GLY A N 11
ATOM 26284 C CA . GLY A 1 109 ? -0.249 8.028 -7.978 1.00 0.00 109 GLY A CA 11
ATOM 26285 C C . GLY A 1 109 ? 0.331 7.806 -6.579 1.00 0.00 109 GLY A C 11
ATOM 26286 O O . GLY A 1 109 ? 1.189 6.970 -6.375 1.00 0.00 109 GLY A O 11
ATOM 26290 N N . ALA A 1 110 ? -0.135 8.556 -5.618 1.00 0.00 110 ALA A N 11
ATOM 26291 C CA . ALA A 1 110 ? 0.385 8.402 -4.228 1.00 0.00 110 ALA A CA 11
ATOM 26292 C C . ALA A 1 110 ? -0.682 7.761 -3.337 1.00 0.00 110 ALA A C 11
ATOM 26293 O O . ALA A 1 110 ? -1.730 8.330 -3.098 1.00 0.00 110 ALA A O 11
ATOM 26300 N N . GLY A 1 111 ? -0.412 6.588 -2.829 1.00 0.00 111 GLY A N 11
ATOM 26301 C CA . GLY A 1 111 ? -1.391 5.908 -1.930 1.00 0.00 111 GLY A CA 11
ATOM 26302 C C . GLY A 1 111 ? -0.806 5.839 -0.515 1.00 0.00 111 GLY A C 11
ATOM 26303 O O . GLY A 1 111 ? 0.228 5.242 -0.293 1.00 0.00 111 GLY A O 11
ATOM 26307 N N . LEU A 1 112 ? -1.453 6.447 0.442 1.00 0.00 112 LEU A N 11
ATOM 26308 C CA . LEU A 1 112 ? -0.921 6.410 1.835 1.00 0.00 112 LEU A CA 11
ATOM 26309 C C . LEU A 1 112 ? -1.462 5.174 2.551 1.00 0.00 112 LEU A C 11
ATOM 26310 O O . LEU A 1 112 ? -2.649 4.921 2.559 1.00 0.00 112 LEU A O 11
ATOM 26326 N N . PHE A 1 113 ? -0.595 4.404 3.150 1.00 0.00 113 PHE A N 11
ATOM 26327 C CA . PHE A 1 113 ? -1.053 3.182 3.868 1.00 0.00 113 PHE A CA 11
ATOM 26328 C C . PHE A 1 113 ? -0.850 3.383 5.371 1.00 0.00 113 PHE A C 11
ATOM 26329 O O . PHE A 1 113 ? 0.198 3.815 5.811 1.00 0.00 113 PHE A O 11
ATOM 26346 N N . CYS A 1 114 ? -1.847 3.084 6.160 1.00 0.00 114 CYS A N 11
ATOM 26347 C CA . CYS A 1 114 ? -1.718 3.268 7.634 1.00 0.00 114 CYS A CA 11
ATOM 26348 C C . CYS A 1 114 ? -1.771 1.908 8.326 1.00 0.00 114 CYS A C 11
ATOM 26349 O O . CYS A 1 114 ? -2.540 1.043 7.958 1.00 0.00 114 CYS A O 11
ATOM 26357 N N . LEU A 1 115 ? -0.959 1.713 9.327 1.00 0.00 115 LEU A N 11
ATOM 26358 C CA . LEU A 1 115 ? -0.964 0.411 10.046 1.00 0.00 115 LEU A CA 11
ATOM 26359 C C . LEU A 1 115 ? -0.896 0.662 11.553 1.00 0.00 115 LEU A C 11
ATOM 26360 O O . LEU A 1 115 ? -0.038 1.375 12.036 1.00 0.00 115 LEU A O 11
ATOM 26376 N N . HIS A 1 116 ? -1.787 0.076 12.304 1.00 0.00 116 HIS A N 11
ATOM 26377 C CA . HIS A 1 116 ? -1.760 0.276 13.780 1.00 0.00 116 HIS A CA 11
ATOM 26378 C C . HIS A 1 116 ? -0.993 -0.880 14.424 1.00 0.00 116 HIS A C 11
ATOM 26379 O O . HIS A 1 116 ? -1.351 -2.032 14.275 1.00 0.00 116 HIS A O 11
ATOM 26394 N N . ILE A 1 117 ? 0.062 -0.583 15.140 1.00 0.00 117 ILE A N 11
ATOM 26395 C CA . ILE A 1 117 ? 0.850 -1.667 15.794 1.00 0.00 117 ILE A CA 11
ATOM 26396 C C . ILE A 1 117 ? 0.969 -1.382 17.296 1.00 0.00 117 ILE A C 11
ATOM 26397 O O . ILE A 1 117 ? 1.720 -0.527 17.719 1.00 0.00 117 ILE A O 11
ATOM 26413 N N . GLY A 1 118 ? 0.232 -2.097 18.098 1.00 0.00 118 GLY A N 11
ATOM 26414 C CA . GLY A 1 118 ? 0.292 -1.878 19.573 1.00 0.00 118 GLY A CA 11
ATOM 26415 C C . GLY A 1 118 ? -0.367 -0.540 19.928 1.00 0.00 118 GLY A C 11
ATOM 26416 O O . GLY A 1 118 ? -1.414 -0.201 19.413 1.00 0.00 118 GLY A O 11
ATOM 26420 N N . ASP A 1 119 ? 0.232 0.221 20.809 1.00 0.00 119 ASP A N 11
ATOM 26421 C CA . ASP A 1 119 ? -0.368 1.531 21.203 1.00 0.00 119 ASP A CA 11
ATOM 26422 C C . ASP A 1 119 ? 0.252 2.653 20.361 1.00 0.00 119 ASP A C 11
ATOM 26423 O O . ASP A 1 119 ? 0.135 3.817 20.680 1.00 0.00 119 ASP A O 11
ATOM 26432 N N . GLU A 1 120 ? 0.909 2.306 19.289 1.00 0.00 120 GLU A N 11
ATOM 26433 C CA . GLU A 1 120 ? 1.536 3.343 18.416 1.00 0.00 120 GLU A CA 11
ATOM 26434 C C . GLU A 1 120 ? 0.929 3.257 17.019 1.00 0.00 120 GLU A C 11
ATOM 26435 O O . GLU A 1 120 ? 0.484 2.209 16.599 1.00 0.00 120 GLU A O 11
ATOM 26447 N N . VAL A 1 121 ? 0.912 4.343 16.290 1.00 0.00 121 VAL A N 11
ATOM 26448 C CA . VAL A 1 121 ? 0.336 4.317 14.915 1.00 0.00 121 VAL A CA 11
ATOM 26449 C C . VAL A 1 121 ? 1.438 4.667 13.918 1.00 0.00 121 VAL A C 11
ATOM 26450 O O . VAL A 1 121 ? 2.078 5.693 14.031 1.00 0.00 121 VAL A O 11
ATOM 26463 N N . PHE A 1 122 ? 1.693 3.819 12.959 1.00 0.00 122 PHE A N 11
ATOM 26464 C CA . PHE A 1 122 ? 2.771 4.108 11.980 1.00 0.00 122 PHE A CA 11
ATOM 26465 C C . PHE A 1 122 ? 2.149 4.762 10.752 1.00 0.00 122 PHE A C 11
ATOM 26466 O O . PHE A 1 122 ? 1.113 4.349 10.277 1.00 0.00 122 PHE A O 11
ATOM 26483 N N . GLN A 1 123 ? 2.803 5.744 10.212 1.00 0.00 123 GLN A N 11
ATOM 26484 C CA . GLN A 1 123 ? 2.290 6.411 8.983 1.00 0.00 123 GLN A CA 11
ATOM 26485 C C . GLN A 1 123 ? 3.370 6.326 7.899 1.00 0.00 123 GLN A C 11
ATOM 26486 O O . GLN A 1 123 ? 4.338 7.054 7.940 1.00 0.00 123 GLN A O 11
ATOM 26500 N N . VAL A 1 124 ? 3.228 5.451 6.941 1.00 0.00 124 VAL A N 11
ATOM 26501 C CA . VAL A 1 124 ? 4.276 5.342 5.884 1.00 0.00 124 VAL A CA 11
ATOM 26502 C C . VAL A 1 124 ? 3.700 5.763 4.537 1.00 0.00 124 VAL A C 11
ATOM 26503 O O . VAL A 1 124 ? 2.667 5.283 4.114 1.00 0.00 124 VAL A O 11
ATOM 26516 N N . LEU A 1 125 ? 4.355 6.664 3.862 1.00 0.00 125 LEU A N 11
ATOM 26517 C CA . LEU A 1 125 ? 3.835 7.122 2.546 1.00 0.00 125 LEU A CA 11
ATOM 26518 C C . LEU A 1 125 ? 4.282 6.125 1.484 1.00 0.00 125 LEU A C 11
ATOM 26519 O O . LEU A 1 125 ? 5.384 5.606 1.525 1.00 0.00 125 LEU A O 11
ATOM 26535 N N . CYS A 1 126 ? 3.423 5.850 0.541 1.00 0.00 126 CYS A N 11
ATOM 26536 C CA . CYS A 1 126 ? 3.764 4.874 -0.527 1.00 0.00 126 CYS A CA 11
ATOM 26537 C C . CYS A 1 126 ? 3.856 5.586 -1.876 1.00 0.00 126 CYS A C 11
ATOM 26538 O O . CYS A 1 126 ? 2.954 6.293 -2.282 1.00 0.00 126 CYS A O 11
ATOM 26546 N N . GLU A 1 127 ? 4.957 5.433 -2.560 1.00 0.00 127 GLU A N 11
ATOM 26547 C CA . GLU A 1 127 ? 5.146 6.115 -3.870 1.00 0.00 127 GLU A CA 11
ATOM 26548 C C . GLU A 1 127 ? 4.611 5.219 -4.985 1.00 0.00 127 GLU A C 11
ATOM 26549 O O . GLU A 1 127 ? 3.940 4.236 -4.739 1.00 0.00 127 GLU A O 11
ATOM 26561 N N . LYS A 1 128 ? 4.877 5.558 -6.212 1.00 0.00 128 LYS A N 11
ATOM 26562 C CA . LYS A 1 128 ? 4.364 4.733 -7.332 1.00 0.00 128 LYS A CA 11
ATOM 26563 C C . LYS A 1 128 ? 4.930 3.318 -7.248 1.00 0.00 128 LYS A C 11
ATOM 26564 O O . LYS A 1 128 ? 4.304 2.418 -6.752 1.00 0.00 128 LYS A O 11
ATOM 26583 N N . ASN A 1 129 ? 6.095 3.103 -7.749 1.00 0.00 129 ASN A N 11
ATOM 26584 C CA . ASN A 1 129 ? 6.660 1.733 -7.710 1.00 0.00 129 ASN A CA 11
ATOM 26585 C C . ASN A 1 129 ? 7.023 1.334 -6.282 1.00 0.00 129 ASN A C 11
ATOM 26586 O O . ASN A 1 129 ? 7.889 0.510 -6.067 1.00 0.00 129 ASN A O 11
ATOM 26597 N N . ASP A 1 130 ? 6.394 1.920 -5.300 1.00 0.00 130 ASP A N 11
ATOM 26598 C CA . ASP A 1 130 ? 6.744 1.568 -3.896 1.00 0.00 130 ASP A CA 11
ATOM 26599 C C . ASP A 1 130 ? 6.063 0.247 -3.535 1.00 0.00 130 ASP A C 11
ATOM 26600 O O . ASP A 1 130 ? 5.035 -0.105 -4.076 1.00 0.00 130 ASP A O 11
ATOM 26609 N N . LEU A 1 131 ? 6.643 -0.488 -2.628 1.00 0.00 131 LEU A N 11
ATOM 26610 C CA . LEU A 1 131 ? 6.056 -1.798 -2.227 1.00 0.00 131 LEU A CA 11
ATOM 26611 C C . LEU A 1 131 ? 5.940 -1.861 -0.706 1.00 0.00 131 LEU A C 11
ATOM 26612 O O . LEU A 1 131 ? 6.843 -1.491 0.010 1.00 0.00 131 LEU A O 11
ATOM 26628 N N . ILE A 1 132 ? 4.846 -2.359 -0.212 1.00 0.00 132 ILE A N 11
ATOM 26629 C CA . ILE A 1 132 ? 4.689 -2.479 1.262 1.00 0.00 132 ILE A CA 11
ATOM 26630 C C . ILE A 1 132 ? 3.929 -3.765 1.595 1.00 0.00 132 ILE A C 11
ATOM 26631 O O . ILE A 1 132 ? 2.984 -4.122 0.926 1.00 0.00 132 ILE A O 11
ATOM 26647 N N . SER A 1 133 ? 4.312 -4.452 2.633 1.00 0.00 133 SER A N 11
ATOM 26648 C CA . SER A 1 133 ? 3.581 -5.698 3.006 1.00 0.00 133 SER A CA 11
ATOM 26649 C C . SER A 1 133 ? 3.530 -5.786 4.527 1.00 0.00 133 SER A C 11
ATOM 26650 O O . SER A 1 133 ? 4.550 -5.819 5.176 1.00 0.00 133 SER A O 11
ATOM 26658 N N . VAL A 1 134 ? 2.363 -5.815 5.109 1.00 0.00 134 VAL A N 11
ATOM 26659 C CA . VAL A 1 134 ? 2.294 -5.869 6.600 1.00 0.00 134 VAL A CA 11
ATOM 26660 C C . VAL A 1 134 ? 1.872 -7.271 7.060 1.00 0.00 134 VAL A C 11
ATOM 26661 O O . VAL A 1 134 ? 1.027 -7.894 6.451 1.00 0.00 134 VAL A O 11
ATOM 26674 N N . PRO A 1 135 ? 2.454 -7.770 8.136 1.00 0.00 135 PRO A N 11
ATOM 26675 C CA . PRO A 1 135 ? 2.121 -9.120 8.673 1.00 0.00 135 PRO A CA 11
ATOM 26676 C C . PRO A 1 135 ? 0.615 -9.386 8.694 1.00 0.00 135 PRO A C 11
ATOM 26677 O O . PRO A 1 135 ? -0.181 -8.557 8.301 1.00 0.00 135 PRO A O 11
ATOM 26688 N N . ALA A 1 136 ? 0.224 -10.542 9.152 1.00 0.00 136 ALA A N 11
ATOM 26689 C CA . ALA A 1 136 ? -1.225 -10.875 9.210 1.00 0.00 136 ALA A CA 11
ATOM 26690 C C . ALA A 1 136 ? -1.762 -10.556 10.605 1.00 0.00 136 ALA A C 11
ATOM 26691 O O . ALA A 1 136 ? -1.022 -10.193 11.496 1.00 0.00 136 ALA A O 11
ATOM 26698 N N . HIS A 1 137 ? -3.046 -10.679 10.792 1.00 0.00 137 HIS A N 11
ATOM 26699 C CA . HIS A 1 137 ? -3.657 -10.381 12.122 1.00 0.00 137 HIS A CA 11
ATOM 26700 C C . HIS A 1 137 ? -3.452 -8.914 12.469 1.00 0.00 137 HIS A C 11
ATOM 26701 O O . HIS A 1 137 ? -3.715 -8.487 13.575 1.00 0.00 137 HIS A O 11
ATOM 26716 N N . THR A 1 138 ? -3.010 -8.134 11.525 1.00 0.00 138 THR A N 11
ATOM 26717 C CA . THR A 1 138 ? -2.824 -6.686 11.800 1.00 0.00 138 THR A CA 11
ATOM 26718 C C . THR A 1 138 ? -3.889 -5.887 11.020 1.00 0.00 138 THR A C 11
ATOM 26719 O O . THR A 1 138 ? -3.829 -5.803 9.809 1.00 0.00 138 THR A O 11
ATOM 26730 N N . PRO A 1 139 ? -4.840 -5.267 11.699 1.00 0.00 139 PRO A N 11
ATOM 26731 C CA . PRO A 1 139 ? -5.894 -4.433 11.022 1.00 0.00 139 PRO A CA 11
ATOM 26732 C C . PRO A 1 139 ? -5.270 -3.248 10.280 1.00 0.00 139 PRO A C 11
ATOM 26733 O O . PRO A 1 139 ? -4.446 -2.531 10.811 1.00 0.00 139 PRO A O 11
ATOM 26744 N N . HIS A 1 140 ? -5.692 -3.018 9.067 1.00 0.00 140 HIS A N 11
ATOM 26745 C CA . HIS A 1 140 ? -5.165 -1.864 8.286 1.00 0.00 140 HIS A CA 11
ATOM 26746 C C . HIS A 1 140 ? -6.309 -1.191 7.517 1.00 0.00 140 HIS A C 11
ATOM 26747 O O . HIS A 1 140 ? -7.349 -1.782 7.304 1.00 0.00 140 HIS A O 11
ATOM 26761 N N . TRP A 1 141 ? -6.112 0.010 7.051 1.00 0.00 141 TRP A N 11
ATOM 26762 C CA . TRP A 1 141 ? -7.173 0.686 6.244 1.00 0.00 141 TRP A CA 11
ATOM 26763 C C . TRP A 1 141 ? -6.490 1.622 5.232 1.00 0.00 141 TRP A C 11
ATOM 26764 O O . TRP A 1 141 ? -5.398 2.098 5.469 1.00 0.00 141 TRP A O 11
ATOM 26785 N N . PHE A 1 142 ? -7.094 1.870 4.099 1.00 0.00 142 PHE A N 11
ATOM 26786 C CA . PHE A 1 142 ? -6.432 2.754 3.089 1.00 0.00 142 PHE A CA 11
ATOM 26787 C C . PHE A 1 142 ? -6.823 4.201 3.375 1.00 0.00 142 PHE A C 11
ATOM 26788 O O . PHE A 1 142 ? -7.937 4.490 3.743 1.00 0.00 142 PHE A O 11
ATOM 26805 N N . ASP A 1 143 ? -5.912 5.114 3.222 1.00 0.00 143 ASP A N 11
ATOM 26806 C CA . ASP A 1 143 ? -6.245 6.533 3.504 1.00 0.00 143 ASP A CA 11
ATOM 26807 C C . ASP A 1 143 ? -6.681 7.200 2.208 1.00 0.00 143 ASP A C 11
ATOM 26808 O O . ASP A 1 143 ? -5.926 7.301 1.262 1.00 0.00 143 ASP A O 11
ATOM 26817 N N . MET A 1 144 ? -7.902 7.641 2.149 1.00 0.00 144 MET A N 11
ATOM 26818 C CA . MET A 1 144 ? -8.382 8.281 0.902 1.00 0.00 144 MET A CA 11
ATOM 26819 C C . MET A 1 144 ? -7.756 9.654 0.742 1.00 0.00 144 MET A C 11
ATOM 26820 O O . MET A 1 144 ? -7.714 10.159 -0.354 1.00 0.00 144 MET A O 11
ATOM 26834 N N . GLY A 1 145 ? -7.297 10.250 1.828 1.00 0.00 145 GLY A N 11
ATOM 26835 C CA . GLY A 1 145 ? -6.669 11.620 1.774 1.00 0.00 145 GLY A CA 11
ATOM 26836 C C . GLY A 1 145 ? -6.631 12.096 0.336 1.00 0.00 145 GLY A C 11
ATOM 26837 O O . GLY A 1 145 ? -7.289 13.046 -0.041 1.00 0.00 145 GLY A O 11
ATOM 26841 N N . SER A 1 146 ? -5.901 11.400 -0.483 1.00 0.00 146 SER A N 11
ATOM 26842 C CA . SER A 1 146 ? -5.860 11.769 -1.913 1.00 0.00 146 SER A CA 11
ATOM 26843 C C . SER A 1 146 ? -7.084 11.164 -2.617 1.00 0.00 146 SER A C 11
ATOM 26844 O O . SER A 1 146 ? -7.212 9.962 -2.743 1.00 0.00 146 SER A O 11
ATOM 26852 N N . GLU A 1 147 ? -7.967 12.001 -3.100 1.00 0.00 147 GLU A N 11
ATOM 26853 C CA . GLU A 1 147 ? -9.171 11.506 -3.826 1.00 0.00 147 GLU A CA 11
ATOM 26854 C C . GLU A 1 147 ? -8.834 11.293 -5.312 1.00 0.00 147 GLU A C 11
ATOM 26855 O O . GLU A 1 147 ? -9.432 10.456 -5.963 1.00 0.00 147 GLU A O 11
ATOM 26867 N N . PRO A 1 148 ? -7.885 12.031 -5.859 1.00 0.00 148 PRO A N 11
ATOM 26868 C CA . PRO A 1 148 ? -7.492 11.884 -7.286 1.00 0.00 148 PRO A CA 11
ATOM 26869 C C . PRO A 1 148 ? -7.346 10.422 -7.712 1.00 0.00 148 PRO A C 11
ATOM 26870 O O . PRO A 1 148 ? -7.470 9.508 -6.921 1.00 0.00 148 PRO A O 11
ATOM 26881 N N . ASN A 1 149 ? -7.121 10.219 -8.975 1.00 0.00 149 ASN A N 11
ATOM 26882 C CA . ASN A 1 149 ? -7.000 8.839 -9.502 1.00 0.00 149 ASN A CA 11
ATOM 26883 C C . ASN A 1 149 ? -5.660 8.261 -9.052 1.00 0.00 149 ASN A C 11
ATOM 26884 O O . ASN A 1 149 ? -4.617 8.862 -9.210 1.00 0.00 149 ASN A O 11
ATOM 26895 N N . PHE A 1 150 ? -5.703 7.100 -8.453 1.00 0.00 150 PHE A N 11
ATOM 26896 C CA . PHE A 1 150 ? -4.456 6.458 -7.938 1.00 0.00 150 PHE A CA 11
ATOM 26897 C C . PHE A 1 150 ? -4.422 4.993 -8.372 1.00 0.00 150 PHE A C 11
ATOM 26898 O O . PHE A 1 150 ? -5.393 4.274 -8.256 1.00 0.00 150 PHE A O 11
ATOM 26915 N N . THR A 1 151 ? -3.300 4.556 -8.878 1.00 0.00 151 THR A N 11
ATOM 26916 C CA . THR A 1 151 ? -3.184 3.142 -9.329 1.00 0.00 151 THR A CA 11
ATOM 26917 C C . THR A 1 151 ? -2.540 2.307 -8.217 1.00 0.00 151 THR A C 11
ATOM 26918 O O . THR A 1 151 ? -1.495 2.646 -7.699 1.00 0.00 151 THR A O 11
ATOM 26929 N N . ALA A 1 152 ? -3.163 1.217 -7.850 1.00 0.00 152 ALA A N 11
ATOM 26930 C CA . ALA A 1 152 ? -2.602 0.347 -6.773 1.00 0.00 152 ALA A CA 11
ATOM 26931 C C . ALA A 1 152 ? -2.684 -1.122 -7.189 1.00 0.00 152 ALA A C 11
ATOM 26932 O O . ALA A 1 152 ? -3.511 -1.506 -7.990 1.00 0.00 152 ALA A O 11
ATOM 26939 N N . ILE A 1 153 ? -1.845 -1.938 -6.621 1.00 0.00 153 ILE A N 11
ATOM 26940 C CA . ILE A 1 153 ? -1.879 -3.393 -6.947 1.00 0.00 153 ILE A CA 11
ATOM 26941 C C . ILE A 1 153 ? -2.106 -4.184 -5.662 1.00 0.00 153 ILE A C 11
ATOM 26942 O O . ILE A 1 153 ? -1.425 -3.988 -4.688 1.00 0.00 153 ILE A O 11
ATOM 26958 N N . ARG A 1 154 ? -3.072 -5.060 -5.648 1.00 0.00 154 ARG A N 11
ATOM 26959 C CA . ARG A 1 154 ? -3.341 -5.848 -4.412 1.00 0.00 154 ARG A CA 11
ATOM 26960 C C . ARG A 1 154 ? -3.134 -7.334 -4.699 1.00 0.00 154 ARG A C 11
ATOM 26961 O O . ARG A 1 154 ? -3.848 -7.937 -5.475 1.00 0.00 154 ARG A O 11
ATOM 26982 N N . ILE A 1 155 ? -2.146 -7.921 -4.080 1.00 0.00 155 ILE A N 11
ATOM 26983 C CA . ILE A 1 155 ? -1.865 -9.364 -4.309 1.00 0.00 155 ILE A CA 11
ATOM 26984 C C . ILE A 1 155 ? -1.888 -10.111 -2.978 1.00 0.00 155 ILE A C 11
ATOM 26985 O O . ILE A 1 155 ? -1.325 -9.666 -1.997 1.00 0.00 155 ILE A O 11
ATOM 27001 N N . PHE A 1 156 ? -2.520 -11.249 -2.934 1.00 0.00 156 PHE A N 11
ATOM 27002 C CA . PHE A 1 156 ? -2.560 -12.021 -1.665 1.00 0.00 156 PHE A CA 11
ATOM 27003 C C . PHE A 1 156 ? -3.209 -13.384 -1.913 1.00 0.00 156 PHE A C 11
ATOM 27004 O O . PHE A 1 156 ? -3.727 -13.650 -2.979 1.00 0.00 156 PHE A O 11
ATOM 27028 N N . SER A 1 1 ? 7.308 9.806 0.243 1.00 0.00 1 SER A N 12
ATOM 27029 C CA . SER A 1 1 ? 7.884 8.759 1.133 1.00 0.00 1 SER A CA 12
ATOM 27030 C C . SER A 1 1 ? 8.175 9.364 2.509 1.00 0.00 1 SER A C 12
ATOM 27031 O O . SER A 1 1 ? 8.955 10.284 2.637 1.00 0.00 1 SER A O 12
ATOM 27041 N N . ALA A 1 2 ? 7.544 8.861 3.537 1.00 0.00 2 ALA A N 12
ATOM 27042 C CA . ALA A 1 2 ? 7.783 9.413 4.907 1.00 0.00 2 ALA A CA 12
ATOM 27043 C C . ALA A 1 2 ? 7.375 8.378 5.955 1.00 0.00 2 ALA A C 12
ATOM 27044 O O . ALA A 1 2 ? 6.481 7.591 5.735 1.00 0.00 2 ALA A O 12
ATOM 27051 N N . LEU A 1 3 ? 7.997 8.387 7.108 1.00 0.00 3 LEU A N 12
ATOM 27052 C CA . LEU A 1 3 ? 7.604 7.418 8.168 1.00 0.00 3 LEU A CA 12
ATOM 27053 C C . LEU A 1 3 ? 7.502 8.172 9.490 1.00 0.00 3 LEU A C 12
ATOM 27054 O O . LEU A 1 3 ? 8.428 8.827 9.925 1.00 0.00 3 LEU A O 12
ATOM 27070 N N . THR A 1 4 ? 6.373 8.076 10.126 1.00 0.00 4 THR A N 12
ATOM 27071 C CA . THR A 1 4 ? 6.176 8.772 11.421 1.00 0.00 4 THR A CA 12
ATOM 27072 C C . THR A 1 4 ? 5.553 7.799 12.419 1.00 0.00 4 THR A C 12
ATOM 27073 O O . THR A 1 4 ? 4.631 7.088 12.092 1.00 0.00 4 THR A O 12
ATOM 27084 N N . ILE A 1 5 ? 6.000 7.787 13.643 1.00 0.00 5 ILE A N 12
ATOM 27085 C CA . ILE A 1 5 ? 5.359 6.879 14.636 1.00 0.00 5 ILE A CA 12
ATOM 27086 C C . ILE A 1 5 ? 5.206 7.615 15.955 1.00 0.00 5 ILE A C 12
ATOM 27087 O O . ILE A 1 5 ? 6.191 7.927 16.598 1.00 0.00 5 ILE A O 12
ATOM 27103 N N . PHE A 1 6 ? 4.009 7.913 16.387 1.00 0.00 6 PHE A N 12
ATOM 27104 C CA . PHE A 1 6 ? 3.830 8.642 17.673 1.00 0.00 6 PHE A CA 12
ATOM 27105 C C . PHE A 1 6 ? 3.154 7.713 18.686 1.00 0.00 6 PHE A C 12
ATOM 27106 O O . PHE A 1 6 ? 2.680 6.649 18.337 1.00 0.00 6 PHE A O 12
ATOM 27123 N N . SER A 1 7 ? 3.085 8.107 19.931 1.00 0.00 7 SER A N 12
ATOM 27124 C CA . SER A 1 7 ? 2.413 7.240 20.942 1.00 0.00 7 SER A CA 12
ATOM 27125 C C . SER A 1 7 ? 0.895 7.408 20.811 1.00 0.00 7 SER A C 12
ATOM 27126 O O . SER A 1 7 ? 0.406 8.435 20.384 1.00 0.00 7 SER A O 12
ATOM 27134 N N . VAL A 1 8 ? 0.145 6.402 21.169 1.00 0.00 8 VAL A N 12
ATOM 27135 C CA . VAL A 1 8 ? -1.339 6.500 21.054 1.00 0.00 8 VAL A CA 12
ATOM 27136 C C . VAL A 1 8 ? -1.863 7.613 21.963 1.00 0.00 8 VAL A C 12
ATOM 27137 O O . VAL A 1 8 ? -2.930 8.154 21.745 1.00 0.00 8 VAL A O 12
ATOM 27150 N N . LYS A 1 9 ? -1.122 7.974 22.973 1.00 0.00 9 LYS A N 12
ATOM 27151 C CA . LYS A 1 9 ? -1.583 9.066 23.877 1.00 0.00 9 LYS A CA 12
ATOM 27152 C C . LYS A 1 9 ? -0.985 10.398 23.416 1.00 0.00 9 LYS A C 12
ATOM 27153 O O . LYS A 1 9 ? -1.578 11.445 23.580 1.00 0.00 9 LYS A O 12
ATOM 27172 N N . ASP A 1 10 ? 0.187 10.358 22.841 1.00 0.00 10 ASP A N 12
ATOM 27173 C CA . ASP A 1 10 ? 0.838 11.613 22.363 1.00 0.00 10 ASP A CA 12
ATOM 27174 C C . ASP A 1 10 ? 0.943 11.584 20.836 1.00 0.00 10 ASP A C 12
ATOM 27175 O O . ASP A 1 10 ? 1.933 11.139 20.292 1.00 0.00 10 ASP A O 12
ATOM 27184 N N . PRO A 1 11 ? -0.067 12.041 20.142 1.00 0.00 11 PRO A N 12
ATOM 27185 C CA . PRO A 1 11 ? -0.068 12.045 18.655 1.00 0.00 11 PRO A CA 12
ATOM 27186 C C . PRO A 1 11 ? 0.739 13.208 18.066 1.00 0.00 11 PRO A C 12
ATOM 27187 O O . PRO A 1 11 ? 1.073 13.207 16.898 1.00 0.00 11 PRO A O 12
ATOM 27198 N N . GLN A 1 12 ? 1.065 14.196 18.859 1.00 0.00 12 GLN A N 12
ATOM 27199 C CA . GLN A 1 12 ? 1.856 15.343 18.328 1.00 0.00 12 GLN A CA 12
ATOM 27200 C C . GLN A 1 12 ? 3.320 15.199 18.753 1.00 0.00 12 GLN A C 12
ATOM 27201 O O . GLN A 1 12 ? 4.176 15.951 18.334 1.00 0.00 12 GLN A O 12
ATOM 27215 N N . ASN A 1 13 ? 3.611 14.242 19.594 1.00 0.00 13 ASN A N 12
ATOM 27216 C CA . ASN A 1 13 ? 5.016 14.060 20.059 1.00 0.00 13 ASN A CA 12
ATOM 27217 C C . ASN A 1 13 ? 5.745 13.083 19.138 1.00 0.00 13 ASN A C 12
ATOM 27218 O O . ASN A 1 13 ? 6.519 12.255 19.576 1.00 0.00 13 ASN A O 12
ATOM 27229 N N . SER A 1 14 ? 5.484 13.163 17.862 1.00 0.00 14 SER A N 12
ATOM 27230 C CA . SER A 1 14 ? 6.147 12.225 16.920 1.00 0.00 14 SER A CA 12
ATOM 27231 C C . SER A 1 14 ? 7.633 12.190 17.244 1.00 0.00 14 SER A C 12
ATOM 27232 O O . SER A 1 14 ? 8.384 13.085 16.911 1.00 0.00 14 SER A O 12
ATOM 27240 N N . LEU A 1 15 ? 8.051 11.160 17.922 1.00 0.00 15 LEU A N 12
ATOM 27241 C CA . LEU A 1 15 ? 9.475 11.052 18.312 1.00 0.00 15 LEU A CA 12
ATOM 27242 C C . LEU A 1 15 ? 10.300 10.621 17.106 1.00 0.00 15 LEU A C 12
ATOM 27243 O O . LEU A 1 15 ? 11.121 11.371 16.615 1.00 0.00 15 LEU A O 12
ATOM 27259 N N . TRP A 1 16 ? 10.124 9.422 16.628 1.00 0.00 16 TRP A N 12
ATOM 27260 C CA . TRP A 1 16 ? 10.946 8.985 15.474 1.00 0.00 16 TRP A CA 12
ATOM 27261 C C . TRP A 1 16 ? 10.280 9.339 14.145 1.00 0.00 16 TRP A C 12
ATOM 27262 O O . TRP A 1 16 ? 9.265 8.780 13.783 1.00 0.00 16 TRP A O 12
ATOM 27283 N N . HIS A 1 17 ? 10.842 10.264 13.414 1.00 0.00 17 HIS A N 12
ATOM 27284 C CA . HIS A 1 17 ? 10.255 10.626 12.090 1.00 0.00 17 HIS A CA 12
ATOM 27285 C C . HIS A 1 17 ? 11.389 10.933 11.124 1.00 0.00 17 HIS A C 12
ATOM 27286 O O . HIS A 1 17 ? 12.184 11.829 11.327 1.00 0.00 17 HIS A O 12
ATOM 27301 N N . SER A 1 18 ? 11.458 10.177 10.084 1.00 0.00 18 SER A N 12
ATOM 27302 C CA . SER A 1 18 ? 12.536 10.373 9.066 1.00 0.00 18 SER A CA 12
ATOM 27303 C C . SER A 1 18 ? 12.129 9.734 7.737 1.00 0.00 18 SER A C 12
ATOM 27304 O O . SER A 1 18 ? 11.351 8.801 7.716 1.00 0.00 18 SER A O 12
ATOM 27312 N N . THR A 1 19 ? 12.685 10.183 6.634 1.00 0.00 19 THR A N 12
ATOM 27313 C CA . THR A 1 19 ? 12.344 9.520 5.343 1.00 0.00 19 THR A CA 12
ATOM 27314 C C . THR A 1 19 ? 13.634 9.206 4.563 1.00 0.00 19 THR A C 12
ATOM 27315 O O . THR A 1 19 ? 14.148 10.023 3.824 1.00 0.00 19 THR A O 12
ATOM 27326 N N . ASN A 1 20 ? 14.116 7.994 4.682 1.00 0.00 20 ASN A N 12
ATOM 27327 C CA . ASN A 1 20 ? 15.321 7.551 3.917 1.00 0.00 20 ASN A CA 12
ATOM 27328 C C . ASN A 1 20 ? 15.044 6.141 3.376 1.00 0.00 20 ASN A C 12
ATOM 27329 O O . ASN A 1 20 ? 14.284 5.406 3.970 1.00 0.00 20 ASN A O 12
ATOM 27340 N N . ALA A 1 21 ? 15.614 5.729 2.276 1.00 0.00 21 ALA A N 12
ATOM 27341 C CA . ALA A 1 21 ? 15.276 4.350 1.812 1.00 0.00 21 ALA A CA 12
ATOM 27342 C C . ALA A 1 21 ? 15.641 3.334 2.909 1.00 0.00 21 ALA A C 12
ATOM 27343 O O . ALA A 1 21 ? 14.812 2.554 3.316 1.00 0.00 21 ALA A O 12
ATOM 27350 N N . GLU A 1 22 ? 16.864 3.305 3.381 1.00 0.00 22 GLU A N 12
ATOM 27351 C CA . GLU A 1 22 ? 17.227 2.302 4.434 1.00 0.00 22 GLU A CA 12
ATOM 27352 C C . GLU A 1 22 ? 16.509 2.622 5.742 1.00 0.00 22 GLU A C 12
ATOM 27353 O O . GLU A 1 22 ? 16.219 1.748 6.524 1.00 0.00 22 GLU A O 12
ATOM 27365 N N . GLU A 1 23 ? 16.255 3.868 6.010 1.00 0.00 23 GLU A N 12
ATOM 27366 C CA . GLU A 1 23 ? 15.581 4.211 7.294 1.00 0.00 23 GLU A CA 12
ATOM 27367 C C . GLU A 1 23 ? 14.122 3.738 7.257 1.00 0.00 23 GLU A C 12
ATOM 27368 O O . GLU A 1 23 ? 13.642 3.127 8.192 1.00 0.00 23 GLU A O 12
ATOM 27380 N N . ILE A 1 24 ? 13.413 4.004 6.196 1.00 0.00 24 ILE A N 12
ATOM 27381 C CA . ILE A 1 24 ? 11.990 3.558 6.114 1.00 0.00 24 ILE A CA 12
ATOM 27382 C C . ILE A 1 24 ? 11.929 2.031 5.985 1.00 0.00 24 ILE A C 12
ATOM 27383 O O . ILE A 1 24 ? 11.097 1.384 6.588 1.00 0.00 24 ILE A O 12
ATOM 27399 N N . GLN A 1 25 ? 12.795 1.452 5.201 1.00 0.00 25 GLN A N 12
ATOM 27400 C CA . GLN A 1 25 ? 12.777 -0.030 5.027 1.00 0.00 25 GLN A CA 12
ATOM 27401 C C . GLN A 1 25 ? 13.135 -0.722 6.347 1.00 0.00 25 GLN A C 12
ATOM 27402 O O . GLN A 1 25 ? 12.519 -1.686 6.725 1.00 0.00 25 GLN A O 12
ATOM 27416 N N . GLN A 1 26 ? 14.138 -0.254 7.035 1.00 0.00 26 GLN A N 12
ATOM 27417 C CA . GLN A 1 26 ? 14.533 -0.899 8.326 1.00 0.00 26 GLN A CA 12
ATOM 27418 C C . GLN A 1 26 ? 13.422 -0.741 9.373 1.00 0.00 26 GLN A C 12
ATOM 27419 O O . GLN A 1 26 ? 13.116 -1.662 10.101 1.00 0.00 26 GLN A O 12
ATOM 27433 N N . GLN A 1 27 ? 12.825 0.418 9.462 1.00 0.00 27 GLN A N 12
ATOM 27434 C CA . GLN A 1 27 ? 11.742 0.625 10.473 1.00 0.00 27 GLN A CA 12
ATOM 27435 C C . GLN A 1 27 ? 10.525 -0.227 10.105 1.00 0.00 27 GLN A C 12
ATOM 27436 O O . GLN A 1 27 ? 9.887 -0.828 10.947 1.00 0.00 27 GLN A O 12
ATOM 27450 N N . LEU A 1 28 ? 10.204 -0.267 8.847 1.00 0.00 28 LEU A N 12
ATOM 27451 C CA . LEU A 1 28 ? 9.028 -1.061 8.394 1.00 0.00 28 LEU A CA 12
ATOM 27452 C C . LEU A 1 28 ? 9.308 -2.558 8.573 1.00 0.00 28 LEU A C 12
ATOM 27453 O O . LEU A 1 28 ? 8.461 -3.318 8.994 1.00 0.00 28 LEU A O 12
ATOM 27469 N N . ASN A 1 29 ? 10.498 -2.979 8.267 1.00 0.00 29 ASN A N 12
ATOM 27470 C CA . ASN A 1 29 ? 10.851 -4.417 8.414 1.00 0.00 29 ASN A CA 12
ATOM 27471 C C . ASN A 1 29 ? 10.791 -4.808 9.889 1.00 0.00 29 ASN A C 12
ATOM 27472 O O . ASN A 1 29 ? 10.375 -5.894 10.239 1.00 0.00 29 ASN A O 12
ATOM 27483 N N . ALA A 1 30 ? 11.205 -3.929 10.752 1.00 0.00 30 ALA A N 12
ATOM 27484 C CA . ALA A 1 30 ? 11.177 -4.244 12.202 1.00 0.00 30 ALA A CA 12
ATOM 27485 C C . ALA A 1 30 ? 9.740 -4.546 12.620 1.00 0.00 30 ALA A C 12
ATOM 27486 O O . ALA A 1 30 ? 9.495 -5.142 13.650 1.00 0.00 30 ALA A O 12
ATOM 27493 N N . LYS A 1 31 ? 8.783 -4.140 11.829 1.00 0.00 31 LYS A N 12
ATOM 27494 C CA . LYS A 1 31 ? 7.364 -4.407 12.184 1.00 0.00 31 LYS A CA 12
ATOM 27495 C C . LYS A 1 31 ? 6.878 -5.659 11.444 1.00 0.00 31 LYS A C 12
ATOM 27496 O O . LYS A 1 31 ? 5.734 -6.051 11.553 1.00 0.00 31 LYS A O 12
ATOM 27515 N N . GLY A 1 32 ? 7.749 -6.301 10.713 1.00 0.00 32 GLY A N 12
ATOM 27516 C CA . GLY A 1 32 ? 7.333 -7.541 9.993 1.00 0.00 32 GLY A CA 12
ATOM 27517 C C . GLY A 1 32 ? 6.557 -7.196 8.717 1.00 0.00 32 GLY A C 12
ATOM 27518 O O . GLY A 1 32 ? 5.784 -7.994 8.226 1.00 0.00 32 GLY A O 12
ATOM 27522 N N . VAL A 1 33 ? 6.769 -6.030 8.164 1.00 0.00 33 VAL A N 12
ATOM 27523 C CA . VAL A 1 33 ? 6.052 -5.660 6.903 1.00 0.00 33 VAL A CA 12
ATOM 27524 C C . VAL A 1 33 ? 7.083 -5.525 5.770 1.00 0.00 33 VAL A C 12
ATOM 27525 O O . VAL A 1 33 ? 8.185 -5.056 5.974 1.00 0.00 33 VAL A O 12
ATOM 27538 N N . ARG A 1 34 ? 6.744 -5.947 4.581 1.00 0.00 34 ARG A N 12
ATOM 27539 C CA . ARG A 1 34 ? 7.716 -5.847 3.451 1.00 0.00 34 ARG A CA 12
ATOM 27540 C C . ARG A 1 34 ? 7.633 -4.453 2.819 1.00 0.00 34 ARG A C 12
ATOM 27541 O O . ARG A 1 34 ? 6.584 -3.846 2.760 1.00 0.00 34 ARG A O 12
ATOM 27562 N N . PHE A 1 35 ? 8.732 -3.953 2.323 1.00 0.00 35 PHE A N 12
ATOM 27563 C CA . PHE A 1 35 ? 8.708 -2.615 1.668 1.00 0.00 35 PHE A CA 12
ATOM 27564 C C . PHE A 1 35 ? 9.860 -2.522 0.666 1.00 0.00 35 PHE A C 12
ATOM 27565 O O . PHE A 1 35 ? 11.016 -2.551 1.038 1.00 0.00 35 PHE A O 12
ATOM 27582 N N . GLU A 1 36 ? 9.567 -2.422 -0.604 1.00 0.00 36 GLU A N 12
ATOM 27583 C CA . GLU A 1 36 ? 10.653 -2.338 -1.620 1.00 0.00 36 GLU A CA 12
ATOM 27584 C C . GLU A 1 36 ? 10.185 -1.452 -2.773 1.00 0.00 36 GLU A C 12
ATOM 27585 O O . GLU A 1 36 ? 9.028 -1.103 -2.858 1.00 0.00 36 GLU A O 12
ATOM 27597 N N . ARG A 1 37 ? 11.066 -1.093 -3.666 1.00 0.00 37 ARG A N 12
ATOM 27598 C CA . ARG A 1 37 ? 10.653 -0.239 -4.817 1.00 0.00 37 ARG A CA 12
ATOM 27599 C C . ARG A 1 37 ? 10.854 -1.015 -6.118 1.00 0.00 37 ARG A C 12
ATOM 27600 O O . ARG A 1 37 ? 11.842 -1.699 -6.296 1.00 0.00 37 ARG A O 12
ATOM 27621 N N . TRP A 1 38 ? 9.926 -0.915 -7.031 1.00 0.00 38 TRP A N 12
ATOM 27622 C CA . TRP A 1 38 ? 10.066 -1.648 -8.324 1.00 0.00 38 TRP A CA 12
ATOM 27623 C C . TRP A 1 38 ? 10.360 -0.646 -9.438 1.00 0.00 38 TRP A C 12
ATOM 27624 O O . TRP A 1 38 ? 10.114 0.536 -9.307 1.00 0.00 38 TRP A O 12
ATOM 27645 N N . GLN A 1 39 ? 10.877 -1.114 -10.538 1.00 0.00 39 GLN A N 12
ATOM 27646 C CA . GLN A 1 39 ? 11.182 -0.198 -11.672 1.00 0.00 39 GLN A CA 12
ATOM 27647 C C . GLN A 1 39 ? 9.985 -0.154 -12.628 1.00 0.00 39 GLN A C 12
ATOM 27648 O O . GLN A 1 39 ? 9.689 -1.119 -13.306 1.00 0.00 39 GLN A O 12
ATOM 27662 N N . ALA A 1 40 ? 9.298 0.955 -12.694 1.00 0.00 40 ALA A N 12
ATOM 27663 C CA . ALA A 1 40 ? 8.127 1.053 -13.616 1.00 0.00 40 ALA A CA 12
ATOM 27664 C C . ALA A 1 40 ? 8.598 1.596 -14.969 1.00 0.00 40 ALA A C 12
ATOM 27665 O O . ALA A 1 40 ? 8.322 2.723 -15.329 1.00 0.00 40 ALA A O 12
ATOM 27672 N N . ASP A 1 41 ? 9.319 0.804 -15.719 1.00 0.00 41 ASP A N 12
ATOM 27673 C CA . ASP A 1 41 ? 9.819 1.278 -17.041 1.00 0.00 41 ASP A CA 12
ATOM 27674 C C . ASP A 1 41 ? 8.853 0.855 -18.152 1.00 0.00 41 ASP A C 12
ATOM 27675 O O . ASP A 1 41 ? 9.057 1.162 -19.309 1.00 0.00 41 ASP A O 12
ATOM 27684 N N . ARG A 1 42 ? 7.803 0.154 -17.817 1.00 0.00 42 ARG A N 12
ATOM 27685 C CA . ARG A 1 42 ? 6.838 -0.278 -18.870 1.00 0.00 42 ARG A CA 12
ATOM 27686 C C . ARG A 1 42 ? 5.673 0.714 -18.937 1.00 0.00 42 ARG A C 12
ATOM 27687 O O . ARG A 1 42 ? 4.997 0.962 -17.958 1.00 0.00 42 ARG A O 12
ATOM 27708 N N . ASP A 1 43 ? 5.431 1.279 -20.090 1.00 0.00 43 ASP A N 12
ATOM 27709 C CA . ASP A 1 43 ? 4.308 2.253 -20.231 1.00 0.00 43 ASP A CA 12
ATOM 27710 C C . ASP A 1 43 ? 3.044 1.523 -20.702 1.00 0.00 43 ASP A C 12
ATOM 27711 O O . ASP A 1 43 ? 3.068 0.780 -21.663 1.00 0.00 43 ASP A O 12
ATOM 27720 N N . LEU A 1 44 ? 1.940 1.733 -20.036 1.00 0.00 44 LEU A N 12
ATOM 27721 C CA . LEU A 1 44 ? 0.674 1.056 -20.448 1.00 0.00 44 LEU A CA 12
ATOM 27722 C C . LEU A 1 44 ? -0.080 1.943 -21.419 1.00 0.00 44 LEU A C 12
ATOM 27723 O O . LEU A 1 44 ? -1.146 1.599 -21.892 1.00 0.00 44 LEU A O 12
ATOM 27739 N N . GLY A 1 45 ? 0.456 3.088 -21.706 1.00 0.00 45 GLY A N 12
ATOM 27740 C CA . GLY A 1 45 ? -0.233 4.021 -22.634 1.00 0.00 45 GLY A CA 12
ATOM 27741 C C . GLY A 1 45 ? -0.451 5.347 -21.910 1.00 0.00 45 GLY A C 12
ATOM 27742 O O . GLY A 1 45 ? 0.353 5.745 -21.090 1.00 0.00 45 GLY A O 12
ATOM 27746 N N . ALA A 1 46 ? -1.525 6.039 -22.178 1.00 0.00 46 ALA A N 12
ATOM 27747 C CA . ALA A 1 46 ? -1.759 7.326 -21.472 1.00 0.00 46 ALA A CA 12
ATOM 27748 C C . ALA A 1 46 ? -2.544 7.058 -20.188 1.00 0.00 46 ALA A C 12
ATOM 27749 O O . ALA A 1 46 ? -2.117 7.402 -19.102 1.00 0.00 46 ALA A O 12
ATOM 27756 N N . ALA A 1 47 ? -3.681 6.424 -20.299 1.00 0.00 47 ALA A N 12
ATOM 27757 C CA . ALA A 1 47 ? -4.481 6.112 -19.081 1.00 0.00 47 ALA A CA 12
ATOM 27758 C C . ALA A 1 47 ? -4.269 4.635 -18.700 1.00 0.00 47 ALA A C 12
ATOM 27759 O O . ALA A 1 47 ? -4.485 3.758 -19.514 1.00 0.00 47 ALA A O 12
ATOM 27766 N N . PRO A 1 48 ? -3.874 4.343 -17.483 1.00 0.00 48 PRO A N 12
ATOM 27767 C CA . PRO A 1 48 ? -3.670 2.946 -17.037 1.00 0.00 48 PRO A CA 12
ATOM 27768 C C . PRO A 1 48 ? -5.003 2.275 -16.718 1.00 0.00 48 PRO A C 12
ATOM 27769 O O . PRO A 1 48 ? -5.881 2.869 -16.125 1.00 0.00 48 PRO A O 12
ATOM 27780 N N . THR A 1 49 ? -5.155 1.045 -17.096 1.00 0.00 49 THR A N 12
ATOM 27781 C CA . THR A 1 49 ? -6.425 0.315 -16.813 1.00 0.00 49 THR A CA 12
ATOM 27782 C C . THR A 1 49 ? -6.136 -0.768 -15.778 1.00 0.00 49 THR A C 12
ATOM 27783 O O . THR A 1 49 ? -5.001 -0.998 -15.418 1.00 0.00 49 THR A O 12
ATOM 27794 N N . ALA A 1 50 ? -7.139 -1.430 -15.279 1.00 0.00 50 ALA A N 12
ATOM 27795 C CA . ALA A 1 50 ? -6.868 -2.477 -14.259 1.00 0.00 50 ALA A CA 12
ATOM 27796 C C . ALA A 1 50 ? -6.379 -3.763 -14.923 1.00 0.00 50 ALA A C 12
ATOM 27797 O O . ALA A 1 50 ? -5.372 -4.319 -14.538 1.00 0.00 50 ALA A O 12
ATOM 27804 N N . GLU A 1 51 ? -7.082 -4.255 -15.901 1.00 0.00 51 GLU A N 12
ATOM 27805 C CA . GLU A 1 51 ? -6.635 -5.516 -16.553 1.00 0.00 51 GLU A CA 12
ATOM 27806 C C . GLU A 1 51 ? -5.282 -5.289 -17.224 1.00 0.00 51 GLU A C 12
ATOM 27807 O O . GLU A 1 51 ? -4.405 -6.124 -17.168 1.00 0.00 51 GLU A O 12
ATOM 27819 N N . THR A 1 52 ? -5.120 -4.179 -17.889 1.00 0.00 52 THR A N 12
ATOM 27820 C CA . THR A 1 52 ? -3.824 -3.946 -18.582 1.00 0.00 52 THR A CA 12
ATOM 27821 C C . THR A 1 52 ? -2.722 -3.814 -17.523 1.00 0.00 52 THR A C 12
ATOM 27822 O O . THR A 1 52 ? -1.784 -4.574 -17.513 1.00 0.00 52 THR A O 12
ATOM 27833 N N . VAL A 1 53 ? -2.813 -2.855 -16.648 1.00 0.00 53 VAL A N 12
ATOM 27834 C CA . VAL A 1 53 ? -1.736 -2.692 -15.623 1.00 0.00 53 VAL A CA 12
ATOM 27835 C C . VAL A 1 53 ? -1.419 -4.083 -15.044 1.00 0.00 53 VAL A C 12
ATOM 27836 O O . VAL A 1 53 ? -0.283 -4.410 -14.759 1.00 0.00 53 VAL A O 12
ATOM 27849 N N . ILE A 1 54 ? -2.427 -4.889 -14.869 1.00 0.00 54 ILE A N 12
ATOM 27850 C CA . ILE A 1 54 ? -2.219 -6.263 -14.306 1.00 0.00 54 ILE A CA 12
ATOM 27851 C C . ILE A 1 54 ? -1.332 -7.118 -15.225 1.00 0.00 54 ILE A C 12
ATOM 27852 O O . ILE A 1 54 ? -0.358 -7.700 -14.792 1.00 0.00 54 ILE A O 12
ATOM 27868 N N . ALA A 1 55 ? -1.678 -7.234 -16.479 1.00 0.00 55 ALA A N 12
ATOM 27869 C CA . ALA A 1 55 ? -0.871 -8.092 -17.399 1.00 0.00 55 ALA A CA 12
ATOM 27870 C C . ALA A 1 55 ? 0.545 -7.525 -17.573 1.00 0.00 55 ALA A C 12
ATOM 27871 O O . ALA A 1 55 ? 1.516 -8.253 -17.622 1.00 0.00 55 ALA A O 12
ATOM 27878 N N . ALA A 1 56 ? 0.658 -6.236 -17.717 1.00 0.00 56 ALA A N 12
ATOM 27879 C CA . ALA A 1 56 ? 2.016 -5.665 -17.947 1.00 0.00 56 ALA A CA 12
ATOM 27880 C C . ALA A 1 56 ? 2.899 -5.930 -16.723 1.00 0.00 56 ALA A C 12
ATOM 27881 O O . ALA A 1 56 ? 3.955 -6.523 -16.844 1.00 0.00 56 ALA A O 12
ATOM 27888 N N . TYR A 1 57 ? 2.524 -5.489 -15.549 1.00 0.00 57 TYR A N 12
ATOM 27889 C CA . TYR A 1 57 ? 3.406 -5.724 -14.369 1.00 0.00 57 TYR A CA 12
ATOM 27890 C C . TYR A 1 57 ? 3.274 -7.171 -13.893 1.00 0.00 57 TYR A C 12
ATOM 27891 O O . TYR A 1 57 ? 3.767 -7.537 -12.845 1.00 0.00 57 TYR A O 12
ATOM 27909 N N . GLN A 1 58 ? 2.623 -7.995 -14.664 1.00 0.00 58 GLN A N 12
ATOM 27910 C CA . GLN A 1 58 ? 2.467 -9.424 -14.275 1.00 0.00 58 GLN A CA 12
ATOM 27911 C C . GLN A 1 58 ? 3.845 -10.078 -14.172 1.00 0.00 58 GLN A C 12
ATOM 27912 O O . GLN A 1 58 ? 4.127 -10.806 -13.240 1.00 0.00 58 GLN A O 12
ATOM 27926 N N . HIS A 1 59 ? 4.703 -9.838 -15.123 1.00 0.00 59 HIS A N 12
ATOM 27927 C CA . HIS A 1 59 ? 6.047 -10.461 -15.079 1.00 0.00 59 HIS A CA 12
ATOM 27928 C C . HIS A 1 59 ? 6.729 -10.070 -13.768 1.00 0.00 59 HIS A C 12
ATOM 27929 O O . HIS A 1 59 ? 7.558 -10.790 -13.241 1.00 0.00 59 HIS A O 12
ATOM 27944 N N . ALA A 1 60 ? 6.374 -8.939 -13.233 1.00 0.00 60 ALA A N 12
ATOM 27945 C CA . ALA A 1 60 ? 6.983 -8.493 -11.953 1.00 0.00 60 ALA A CA 12
ATOM 27946 C C . ALA A 1 60 ? 6.317 -9.236 -10.792 1.00 0.00 60 ALA A C 12
ATOM 27947 O O . ALA A 1 60 ? 6.907 -9.455 -9.753 1.00 0.00 60 ALA A O 12
ATOM 27954 N N . ILE A 1 61 ? 5.089 -9.633 -10.962 1.00 0.00 61 ILE A N 12
ATOM 27955 C CA . ILE A 1 61 ? 4.379 -10.363 -9.875 1.00 0.00 61 ILE A CA 12
ATOM 27956 C C . ILE A 1 61 ? 5.099 -11.683 -9.569 1.00 0.00 61 ILE A C 12
ATOM 27957 O O . ILE A 1 61 ? 5.107 -12.150 -8.448 1.00 0.00 61 ILE A O 12
ATOM 27973 N N . ASP A 1 62 ? 5.694 -12.294 -10.559 1.00 0.00 62 ASP A N 12
ATOM 27974 C CA . ASP A 1 62 ? 6.404 -13.592 -10.338 1.00 0.00 62 ASP A CA 12
ATOM 27975 C C . ASP A 1 62 ? 7.592 -13.414 -9.380 1.00 0.00 62 ASP A C 12
ATOM 27976 O O . ASP A 1 62 ? 7.898 -14.285 -8.590 1.00 0.00 62 ASP A O 12
ATOM 27985 N N . LYS A 1 63 ? 8.256 -12.293 -9.431 1.00 0.00 63 LYS A N 12
ATOM 27986 C CA . LYS A 1 63 ? 9.420 -12.004 -8.533 1.00 0.00 63 LYS A CA 12
ATOM 27987 C C . LYS A 1 63 ? 8.931 -11.445 -7.191 1.00 0.00 63 LYS A C 12
ATOM 27988 O O . LYS A 1 63 ? 9.665 -11.357 -6.230 1.00 0.00 63 LYS A O 12
ATOM 28007 N N . LEU A 1 64 ? 7.702 -11.035 -7.147 1.00 0.00 64 LEU A N 12
ATOM 28008 C CA . LEU A 1 64 ? 7.183 -10.441 -5.887 1.00 0.00 64 LEU A CA 12
ATOM 28009 C C . LEU A 1 64 ? 7.418 -11.441 -4.772 1.00 0.00 64 LEU A C 12
ATOM 28010 O O . LEU A 1 64 ? 8.329 -11.290 -3.982 1.00 0.00 64 LEU A O 12
ATOM 28026 N N . VAL A 1 65 ? 6.654 -12.472 -4.708 1.00 0.00 65 VAL A N 12
ATOM 28027 C CA . VAL A 1 65 ? 6.903 -13.476 -3.655 1.00 0.00 65 VAL A CA 12
ATOM 28028 C C . VAL A 1 65 ? 6.554 -14.844 -4.203 1.00 0.00 65 VAL A C 12
ATOM 28029 O O . VAL A 1 65 ? 5.438 -15.079 -4.626 1.00 0.00 65 VAL A O 12
ATOM 28042 N N . ALA A 1 66 ? 7.475 -15.757 -4.190 1.00 0.00 66 ALA A N 12
ATOM 28043 C CA . ALA A 1 66 ? 7.138 -17.104 -4.703 1.00 0.00 66 ALA A CA 12
ATOM 28044 C C . ALA A 1 66 ? 6.740 -17.983 -3.519 1.00 0.00 66 ALA A C 12
ATOM 28045 O O . ALA A 1 66 ? 7.567 -18.407 -2.736 1.00 0.00 66 ALA A O 12
ATOM 28052 N N . GLU A 1 67 ? 5.476 -18.269 -3.399 1.00 0.00 67 GLU A N 12
ATOM 28053 C CA . GLU A 1 67 ? 4.997 -19.132 -2.285 1.00 0.00 67 GLU A CA 12
ATOM 28054 C C . GLU A 1 67 ? 3.579 -19.600 -2.604 1.00 0.00 67 GLU A C 12
ATOM 28055 O O . GLU A 1 67 ? 2.772 -18.837 -3.096 1.00 0.00 67 GLU A O 12
ATOM 28067 N N . LYS A 1 68 ? 3.251 -20.823 -2.313 1.00 0.00 68 LYS A N 12
ATOM 28068 C CA . LYS A 1 68 ? 1.865 -21.295 -2.591 1.00 0.00 68 LYS A CA 12
ATOM 28069 C C . LYS A 1 68 ? 1.381 -20.788 -3.954 1.00 0.00 68 LYS A C 12
ATOM 28070 O O . LYS A 1 68 ? 2.145 -20.293 -4.759 1.00 0.00 68 LYS A O 12
ATOM 28089 N N . GLY A 1 69 ? 0.105 -20.910 -4.206 1.00 0.00 69 GLY A N 12
ATOM 28090 C CA . GLY A 1 69 ? -0.461 -20.440 -5.503 1.00 0.00 69 GLY A CA 12
ATOM 28091 C C . GLY A 1 69 ? -1.208 -19.118 -5.299 1.00 0.00 69 GLY A C 12
ATOM 28092 O O . GLY A 1 69 ? -1.992 -18.709 -6.132 1.00 0.00 69 GLY A O 12
ATOM 28096 N N . TYR A 1 70 ? -0.987 -18.454 -4.195 1.00 0.00 70 TYR A N 12
ATOM 28097 C CA . TYR A 1 70 ? -1.705 -17.169 -3.941 1.00 0.00 70 TYR A CA 12
ATOM 28098 C C . TYR A 1 70 ? -3.170 -17.334 -4.352 1.00 0.00 70 TYR A C 12
ATOM 28099 O O . TYR A 1 70 ? -3.886 -18.131 -3.781 1.00 0.00 70 TYR A O 12
ATOM 28117 N N . GLN A 1 71 ? -3.624 -16.602 -5.333 1.00 0.00 71 GLN A N 12
ATOM 28118 C CA . GLN A 1 71 ? -5.044 -16.731 -5.767 1.00 0.00 71 GLN A CA 12
ATOM 28119 C C . GLN A 1 71 ? -5.302 -15.797 -6.948 1.00 0.00 71 GLN A C 12
ATOM 28120 O O . GLN A 1 71 ? -5.193 -16.184 -8.094 1.00 0.00 71 GLN A O 12
ATOM 28134 N N . SER A 1 72 ? -5.646 -14.568 -6.676 1.00 0.00 72 SER A N 12
ATOM 28135 C CA . SER A 1 72 ? -5.915 -13.613 -7.783 1.00 0.00 72 SER A CA 12
ATOM 28136 C C . SER A 1 72 ? -5.574 -12.191 -7.339 1.00 0.00 72 SER A C 12
ATOM 28137 O O . SER A 1 72 ? -5.365 -11.920 -6.173 1.00 0.00 72 SER A O 12
ATOM 28145 N N . TRP A 1 73 ? -5.512 -11.285 -8.271 1.00 0.00 73 TRP A N 12
ATOM 28146 C CA . TRP A 1 73 ? -5.184 -9.876 -7.923 1.00 0.00 73 TRP A CA 12
ATOM 28147 C C . TRP A 1 73 ? -6.055 -8.921 -8.741 1.00 0.00 73 TRP A C 12
ATOM 28148 O O . TRP A 1 73 ? -6.532 -9.252 -9.808 1.00 0.00 73 TRP A O 12
ATOM 28169 N N . ASP A 1 74 ? -6.262 -7.736 -8.238 1.00 0.00 74 ASP A N 12
ATOM 28170 C CA . ASP A 1 74 ? -7.101 -6.746 -8.971 1.00 0.00 74 ASP A CA 12
ATOM 28171 C C . ASP A 1 74 ? -6.538 -5.341 -8.760 1.00 0.00 74 ASP A C 12
ATOM 28172 O O . ASP A 1 74 ? -5.782 -5.097 -7.843 1.00 0.00 74 ASP A O 12
ATOM 28181 N N . VAL A 1 75 ? -6.898 -4.416 -9.607 1.00 0.00 75 VAL A N 12
ATOM 28182 C CA . VAL A 1 75 ? -6.380 -3.026 -9.460 1.00 0.00 75 VAL A CA 12
ATOM 28183 C C . VAL A 1 75 ? -7.477 -2.133 -8.884 1.00 0.00 75 VAL A C 12
ATOM 28184 O O . VAL A 1 75 ? -8.652 -2.405 -9.034 1.00 0.00 75 VAL A O 12
ATOM 28197 N N . ILE A 1 76 ? -7.103 -1.068 -8.228 1.00 0.00 76 ILE A N 12
ATOM 28198 C CA . ILE A 1 76 ? -8.124 -0.158 -7.643 1.00 0.00 76 ILE A CA 12
ATOM 28199 C C . ILE A 1 76 ? -7.903 1.248 -8.203 1.00 0.00 76 ILE A C 12
ATOM 28200 O O . ILE A 1 76 ? -7.066 1.990 -7.727 1.00 0.00 76 ILE A O 12
ATOM 28216 N N . SER A 1 77 ? -8.652 1.617 -9.209 1.00 0.00 77 SER A N 12
ATOM 28217 C CA . SER A 1 77 ? -8.494 2.976 -9.803 1.00 0.00 77 SER A CA 12
ATOM 28218 C C . SER A 1 77 ? -9.802 3.749 -9.666 1.00 0.00 77 SER A C 12
ATOM 28219 O O . SER A 1 77 ? -10.873 3.207 -9.851 1.00 0.00 77 SER A O 12
ATOM 28227 N N . LEU A 1 78 ? -9.732 5.015 -9.352 1.00 0.00 78 LEU A N 12
ATOM 28228 C CA . LEU A 1 78 ? -10.984 5.808 -9.215 1.00 0.00 78 LEU A CA 12
ATOM 28229 C C . LEU A 1 78 ? -11.180 6.627 -10.488 1.00 0.00 78 LEU A C 12
ATOM 28230 O O . LEU A 1 78 ? -10.333 7.411 -10.869 1.00 0.00 78 LEU A O 12
ATOM 28246 N N . ARG A 1 79 ? -12.285 6.452 -11.148 1.00 0.00 79 ARG A N 12
ATOM 28247 C CA . ARG A 1 79 ? -12.531 7.222 -12.396 1.00 0.00 79 ARG A CA 12
ATOM 28248 C C . ARG A 1 79 ? -13.468 8.391 -12.091 1.00 0.00 79 ARG A C 12
ATOM 28249 O O . ARG A 1 79 ? -14.391 8.275 -11.309 1.00 0.00 79 ARG A O 12
ATOM 28270 N N . ALA A 1 80 ? -13.236 9.516 -12.704 1.00 0.00 80 ALA A N 12
ATOM 28271 C CA . ALA A 1 80 ? -14.106 10.698 -12.458 1.00 0.00 80 ALA A CA 12
ATOM 28272 C C . ALA A 1 80 ? -15.507 10.422 -13.022 1.00 0.00 80 ALA A C 12
ATOM 28273 O O . ALA A 1 80 ? -16.460 11.112 -12.724 1.00 0.00 80 ALA A O 12
ATOM 28280 N N . ASP A 1 81 ? -15.626 9.403 -13.827 1.00 0.00 81 ASP A N 12
ATOM 28281 C CA . ASP A 1 81 ? -16.952 9.050 -14.409 1.00 0.00 81 ASP A CA 12
ATOM 28282 C C . ASP A 1 81 ? -17.562 7.893 -13.614 1.00 0.00 81 ASP A C 12
ATOM 28283 O O . ASP A 1 81 ? -18.495 7.250 -14.055 1.00 0.00 81 ASP A O 12
ATOM 28292 N N . ASN A 1 82 ? -17.036 7.626 -12.446 1.00 0.00 82 ASN A N 12
ATOM 28293 C CA . ASN A 1 82 ? -17.575 6.508 -11.615 1.00 0.00 82 ASN A CA 12
ATOM 28294 C C . ASN A 1 82 ? -17.910 7.015 -10.198 1.00 0.00 82 ASN A C 12
ATOM 28295 O O . ASN A 1 82 ? -17.028 7.180 -9.379 1.00 0.00 82 ASN A O 12
ATOM 28306 N N . PRO A 1 83 ? -19.168 7.250 -9.898 1.00 0.00 83 PRO A N 12
ATOM 28307 C CA . PRO A 1 83 ? -19.600 7.727 -8.542 1.00 0.00 83 PRO A CA 12
ATOM 28308 C C . PRO A 1 83 ? -19.063 6.841 -7.405 1.00 0.00 83 PRO A C 12
ATOM 28309 O O . PRO A 1 83 ? -19.453 6.970 -6.262 1.00 0.00 83 PRO A O 12
ATOM 28320 N N . GLN A 1 84 ? -18.177 5.940 -7.722 1.00 0.00 84 GLN A N 12
ATOM 28321 C CA . GLN A 1 84 ? -17.616 5.039 -6.676 1.00 0.00 84 GLN A CA 12
ATOM 28322 C C . GLN A 1 84 ? -16.509 5.772 -5.916 1.00 0.00 84 GLN A C 12
ATOM 28323 O O . GLN A 1 84 ? -15.802 5.188 -5.124 1.00 0.00 84 GLN A O 12
ATOM 28337 N N . LYS A 1 85 ? -16.362 7.049 -6.147 1.00 0.00 85 LYS A N 12
ATOM 28338 C CA . LYS A 1 85 ? -15.307 7.829 -5.432 1.00 0.00 85 LYS A CA 12
ATOM 28339 C C . LYS A 1 85 ? -15.816 8.227 -4.043 1.00 0.00 85 LYS A C 12
ATOM 28340 O O . LYS A 1 85 ? -15.079 8.225 -3.076 1.00 0.00 85 LYS A O 12
ATOM 28359 N N . GLU A 1 86 ? -17.074 8.562 -3.936 1.00 0.00 86 GLU A N 12
ATOM 28360 C CA . GLU A 1 86 ? -17.629 8.953 -2.606 1.00 0.00 86 GLU A CA 12
ATOM 28361 C C . GLU A 1 86 ? -17.879 7.697 -1.768 1.00 0.00 86 GLU A C 12
ATOM 28362 O O . GLU A 1 86 ? -17.495 7.617 -0.612 1.00 0.00 86 GLU A O 12
ATOM 28374 N N . ALA A 1 87 ? -18.520 6.714 -2.338 1.00 0.00 87 ALA A N 12
ATOM 28375 C CA . ALA A 1 87 ? -18.797 5.468 -1.580 1.00 0.00 87 ALA A CA 12
ATOM 28376 C C . ALA A 1 87 ? -17.477 4.781 -1.256 1.00 0.00 87 ALA A C 12
ATOM 28377 O O . ALA A 1 87 ? -17.376 4.045 -0.299 1.00 0.00 87 ALA A O 12
ATOM 28384 N N . LEU A 1 88 ? -16.465 4.990 -2.055 1.00 0.00 88 LEU A N 12
ATOM 28385 C CA . LEU A 1 88 ? -15.175 4.311 -1.785 1.00 0.00 88 LEU A CA 12
ATOM 28386 C C . LEU A 1 88 ? -14.642 4.748 -0.423 1.00 0.00 88 LEU A C 12
ATOM 28387 O O . LEU A 1 88 ? -13.921 4.023 0.207 1.00 0.00 88 LEU A O 12
ATOM 28403 N N . ARG A 1 89 ? -14.966 5.914 0.056 1.00 0.00 89 ARG A N 12
ATOM 28404 C CA . ARG A 1 89 ? -14.417 6.283 1.391 1.00 0.00 89 ARG A CA 12
ATOM 28405 C C . ARG A 1 89 ? -14.908 5.244 2.416 1.00 0.00 89 ARG A C 12
ATOM 28406 O O . ARG A 1 89 ? -14.139 4.590 3.060 1.00 0.00 89 ARG A O 12
ATOM 28427 N N . GLU A 1 90 ? -16.184 5.099 2.552 1.00 0.00 90 GLU A N 12
ATOM 28428 C CA . GLU A 1 90 ? -16.728 4.096 3.532 1.00 0.00 90 GLU A CA 12
ATOM 28429 C C . GLU A 1 90 ? -16.295 2.680 3.120 1.00 0.00 90 GLU A C 12
ATOM 28430 O O . GLU A 1 90 ? -16.239 1.761 3.916 1.00 0.00 90 GLU A O 12
ATOM 28442 N N . LYS A 1 91 ? -16.046 2.521 1.860 1.00 0.00 91 LYS A N 12
ATOM 28443 C CA . LYS A 1 91 ? -15.670 1.184 1.308 1.00 0.00 91 LYS A CA 12
ATOM 28444 C C . LYS A 1 91 ? -14.226 0.759 1.643 1.00 0.00 91 LYS A C 12
ATOM 28445 O O . LYS A 1 91 ? -13.984 -0.378 2.002 1.00 0.00 91 LYS A O 12
ATOM 28464 N N . PHE A 1 92 ? -13.266 1.634 1.534 1.00 0.00 92 PHE A N 12
ATOM 28465 C CA . PHE A 1 92 ? -11.857 1.251 1.833 1.00 0.00 92 PHE A CA 12
ATOM 28466 C C . PHE A 1 92 ? -11.440 1.767 3.195 1.00 0.00 92 PHE A C 12
ATOM 28467 O O . PHE A 1 92 ? -10.559 1.242 3.842 1.00 0.00 92 PHE A O 12
ATOM 28484 N N . LEU A 1 93 ? -12.040 2.828 3.593 1.00 0.00 93 LEU A N 12
ATOM 28485 C CA . LEU A 1 93 ? -11.667 3.458 4.891 1.00 0.00 93 LEU A CA 12
ATOM 28486 C C . LEU A 1 93 ? -12.375 2.771 6.047 1.00 0.00 93 LEU A C 12
ATOM 28487 O O . LEU A 1 93 ? -12.326 3.245 7.165 1.00 0.00 93 LEU A O 12
ATOM 28503 N N . ASN A 1 94 ? -13.008 1.646 5.835 1.00 0.00 94 ASN A N 12
ATOM 28504 C CA . ASN A 1 94 ? -13.660 0.962 6.978 1.00 0.00 94 ASN A CA 12
ATOM 28505 C C . ASN A 1 94 ? -12.713 -0.128 7.472 1.00 0.00 94 ASN A C 12
ATOM 28506 O O . ASN A 1 94 ? -11.717 -0.422 6.841 1.00 0.00 94 ASN A O 12
ATOM 28517 N N . GLU A 1 95 ? -13.000 -0.724 8.589 1.00 0.00 95 GLU A N 12
ATOM 28518 C CA . GLU A 1 95 ? -12.095 -1.788 9.109 1.00 0.00 95 GLU A CA 12
ATOM 28519 C C . GLU A 1 95 ? -12.247 -3.062 8.274 1.00 0.00 95 GLU A C 12
ATOM 28520 O O . GLU A 1 95 ? -13.310 -3.644 8.199 1.00 0.00 95 GLU A O 12
ATOM 28532 N N . HIS A 1 96 ? -11.181 -3.518 7.677 1.00 0.00 96 HIS A N 12
ATOM 28533 C CA . HIS A 1 96 ? -11.249 -4.771 6.878 1.00 0.00 96 HIS A CA 12
ATOM 28534 C C . HIS A 1 96 ? -9.992 -5.602 7.196 1.00 0.00 96 HIS A C 12
ATOM 28535 O O . HIS A 1 96 ? -8.883 -5.143 7.015 1.00 0.00 96 HIS A O 12
ATOM 28549 N N . THR A 1 97 ? -10.152 -6.806 7.705 1.00 0.00 97 THR A N 12
ATOM 28550 C CA . THR A 1 97 ? -8.954 -7.636 8.073 1.00 0.00 97 THR A CA 12
ATOM 28551 C C . THR A 1 97 ? -9.063 -9.065 7.526 1.00 0.00 97 THR A C 12
ATOM 28552 O O . THR A 1 97 ? -10.136 -9.602 7.336 1.00 0.00 97 THR A O 12
ATOM 28563 N N . HIS A 1 98 ? -7.936 -9.686 7.327 1.00 0.00 98 HIS A N 12
ATOM 28564 C CA . HIS A 1 98 ? -7.914 -11.101 6.852 1.00 0.00 98 HIS A CA 12
ATOM 28565 C C . HIS A 1 98 ? -6.896 -11.891 7.674 1.00 0.00 98 HIS A C 12
ATOM 28566 O O . HIS A 1 98 ? -6.026 -11.329 8.308 1.00 0.00 98 HIS A O 12
ATOM 28580 N N . GLY A 1 99 ? -7.005 -13.190 7.673 1.00 0.00 99 GLY A N 12
ATOM 28581 C CA . GLY A 1 99 ? -6.053 -14.023 8.461 1.00 0.00 99 GLY A CA 12
ATOM 28582 C C . GLY A 1 99 ? -4.815 -14.362 7.618 1.00 0.00 99 GLY A C 12
ATOM 28583 O O . GLY A 1 99 ? -4.157 -15.355 7.851 1.00 0.00 99 GLY A O 12
ATOM 28587 N N . GLU A 1 100 ? -4.460 -13.524 6.675 1.00 0.00 100 GLU A N 12
ATOM 28588 C CA . GLU A 1 100 ? -3.235 -13.761 5.850 1.00 0.00 100 GLU A CA 12
ATOM 28589 C C . GLU A 1 100 ? -2.653 -12.387 5.524 1.00 0.00 100 GLU A C 12
ATOM 28590 O O . GLU A 1 100 ? -3.383 -11.415 5.499 1.00 0.00 100 GLU A O 12
ATOM 28602 N N . ASP A 1 101 ? -1.374 -12.246 5.290 1.00 0.00 101 ASP A N 12
ATOM 28603 C CA . ASP A 1 101 ? -0.852 -10.884 5.001 1.00 0.00 101 ASP A CA 12
ATOM 28604 C C . ASP A 1 101 ? -1.364 -10.406 3.642 1.00 0.00 101 ASP A C 12
ATOM 28605 O O . ASP A 1 101 ? -2.238 -11.002 3.043 1.00 0.00 101 ASP A O 12
ATOM 28614 N N . GLU A 1 102 ? -0.808 -9.337 3.151 1.00 0.00 102 GLU A N 12
ATOM 28615 C CA . GLU A 1 102 ? -1.233 -8.806 1.828 1.00 0.00 102 GLU A CA 12
ATOM 28616 C C . GLU A 1 102 ? -0.101 -7.980 1.228 1.00 0.00 102 GLU A C 12
ATOM 28617 O O . GLU A 1 102 ? 0.658 -7.358 1.941 1.00 0.00 102 GLU A O 12
ATOM 28629 N N . VAL A 1 103 ? 0.001 -7.941 -0.071 1.00 0.00 103 VAL A N 12
ATOM 28630 C CA . VAL A 1 103 ? 1.069 -7.120 -0.707 1.00 0.00 103 VAL A CA 12
ATOM 28631 C C . VAL A 1 103 ? 0.418 -6.223 -1.756 1.00 0.00 103 VAL A C 12
ATOM 28632 O O . VAL A 1 103 ? -0.426 -6.667 -2.510 1.00 0.00 103 VAL A O 12
ATOM 28645 N N . ARG A 1 104 ? 0.802 -4.976 -1.831 1.00 0.00 104 ARG A N 12
ATOM 28646 C CA . ARG A 1 104 ? 0.193 -4.090 -2.867 1.00 0.00 104 ARG A CA 12
ATOM 28647 C C . ARG A 1 104 ? 1.293 -3.339 -3.611 1.00 0.00 104 ARG A C 12
ATOM 28648 O O . ARG A 1 104 ? 2.266 -2.903 -3.029 1.00 0.00 104 ARG A O 12
ATOM 28669 N N . PHE A 1 105 ? 1.145 -3.193 -4.900 1.00 0.00 105 PHE A N 12
ATOM 28670 C CA . PHE A 1 105 ? 2.175 -2.479 -5.699 1.00 0.00 105 PHE A CA 12
ATOM 28671 C C . PHE A 1 105 ? 1.517 -1.367 -6.510 1.00 0.00 105 PHE A C 12
ATOM 28672 O O . PHE A 1 105 ? 0.707 -1.619 -7.369 1.00 0.00 105 PHE A O 12
ATOM 28689 N N . PHE A 1 106 ? 1.837 -0.137 -6.232 1.00 0.00 106 PHE A N 12
ATOM 28690 C CA . PHE A 1 106 ? 1.197 0.986 -6.975 1.00 0.00 106 PHE A CA 12
ATOM 28691 C C . PHE A 1 106 ? 2.070 1.435 -8.153 1.00 0.00 106 PHE A C 12
ATOM 28692 O O . PHE A 1 106 ? 3.211 1.773 -7.977 1.00 0.00 106 PHE A O 12
ATOM 28709 N N . VAL A 1 107 ? 1.569 1.431 -9.361 1.00 0.00 107 VAL A N 12
ATOM 28710 C CA . VAL A 1 107 ? 2.435 1.867 -10.497 1.00 0.00 107 VAL A CA 12
ATOM 28711 C C . VAL A 1 107 ? 2.129 3.328 -10.838 1.00 0.00 107 VAL A C 12
ATOM 28712 O O . VAL A 1 107 ? 2.984 4.043 -11.320 1.00 0.00 107 VAL A O 12
ATOM 28725 N N . GLU A 1 108 ? 0.933 3.797 -10.573 1.00 0.00 108 GLU A N 12
ATOM 28726 C CA . GLU A 1 108 ? 0.631 5.225 -10.861 1.00 0.00 108 GLU A CA 12
ATOM 28727 C C . GLU A 1 108 ? -0.370 5.747 -9.824 1.00 0.00 108 GLU A C 12
ATOM 28728 O O . GLU A 1 108 ? -1.547 5.462 -9.903 1.00 0.00 108 GLU A O 12
ATOM 28740 N N . GLY A 1 109 ? 0.075 6.518 -8.868 1.00 0.00 109 GLY A N 12
ATOM 28741 C CA . GLY A 1 109 ? -0.872 7.059 -7.848 1.00 0.00 109 GLY A CA 12
ATOM 28742 C C . GLY A 1 109 ? -0.266 6.955 -6.445 1.00 0.00 109 GLY A C 12
ATOM 28743 O O . GLY A 1 109 ? 0.505 6.064 -6.150 1.00 0.00 109 GLY A O 12
ATOM 28747 N N . ALA A 1 110 ? -0.626 7.864 -5.576 1.00 0.00 110 ALA A N 12
ATOM 28748 C CA . ALA A 1 110 ? -0.089 7.830 -4.182 1.00 0.00 110 ALA A CA 12
ATOM 28749 C C . ALA A 1 110 ? -1.196 7.394 -3.218 1.00 0.00 110 ALA A C 12
ATOM 28750 O O . ALA A 1 110 ? -2.226 8.031 -3.112 1.00 0.00 110 ALA A O 12
ATOM 28757 N N . GLY A 1 111 ? -0.982 6.326 -2.498 1.00 0.00 111 GLY A N 12
ATOM 28758 C CA . GLY A 1 111 ? -2.003 5.855 -1.520 1.00 0.00 111 GLY A CA 12
ATOM 28759 C C . GLY A 1 111 ? -1.403 5.904 -0.114 1.00 0.00 111 GLY A C 12
ATOM 28760 O O . GLY A 1 111 ? -0.308 5.430 0.110 1.00 0.00 111 GLY A O 12
ATOM 28764 N N . LEU A 1 112 ? -2.096 6.466 0.841 1.00 0.00 112 LEU A N 12
ATOM 28765 C CA . LEU A 1 112 ? -1.522 6.516 2.217 1.00 0.00 112 LEU A CA 12
ATOM 28766 C C . LEU A 1 112 ? -1.956 5.256 2.959 1.00 0.00 112 LEU A C 12
ATOM 28767 O O . LEU A 1 112 ? -3.132 4.984 3.103 1.00 0.00 112 LEU A O 12
ATOM 28783 N N . PHE A 1 113 ? -1.015 4.480 3.418 1.00 0.00 113 PHE A N 12
ATOM 28784 C CA . PHE A 1 113 ? -1.370 3.226 4.136 1.00 0.00 113 PHE A CA 12
ATOM 28785 C C . PHE A 1 113 ? -1.003 3.377 5.615 1.00 0.00 113 PHE A C 12
ATOM 28786 O O . PHE A 1 113 ? 0.106 3.738 5.954 1.00 0.00 113 PHE A O 12
ATOM 28803 N N . CYS A 1 114 ? -1.933 3.110 6.496 1.00 0.00 114 CYS A N 12
ATOM 28804 C CA . CYS A 1 114 ? -1.649 3.246 7.956 1.00 0.00 114 CYS A CA 12
ATOM 28805 C C . CYS A 1 114 ? -1.814 1.891 8.644 1.00 0.00 114 CYS A C 12
ATOM 28806 O O . CYS A 1 114 ? -2.767 1.175 8.407 1.00 0.00 114 CYS A O 12
ATOM 28814 N N . LEU A 1 115 ? -0.888 1.535 9.493 1.00 0.00 115 LEU A N 12
ATOM 28815 C CA . LEU A 1 115 ? -0.979 0.228 10.204 1.00 0.00 115 LEU A CA 12
ATOM 28816 C C . LEU A 1 115 ? -0.834 0.447 11.712 1.00 0.00 115 LEU A C 12
ATOM 28817 O O . LEU A 1 115 ? -0.017 1.228 12.158 1.00 0.00 115 LEU A O 12
ATOM 28833 N N . HIS A 1 116 ? -1.613 -0.243 12.500 1.00 0.00 116 HIS A N 12
ATOM 28834 C CA . HIS A 1 116 ? -1.507 -0.083 13.979 1.00 0.00 116 HIS A CA 12
ATOM 28835 C C . HIS A 1 116 ? -0.644 -1.217 14.541 1.00 0.00 116 HIS A C 12
ATOM 28836 O O . HIS A 1 116 ? -1.000 -2.376 14.453 1.00 0.00 116 HIS A O 12
ATOM 28851 N N . ILE A 1 117 ? 0.489 -0.895 15.117 1.00 0.00 117 ILE A N 12
ATOM 28852 C CA . ILE A 1 117 ? 1.373 -1.961 15.679 1.00 0.00 117 ILE A CA 12
ATOM 28853 C C . ILE A 1 117 ? 1.510 -1.767 17.195 1.00 0.00 117 ILE A C 12
ATOM 28854 O O . ILE A 1 117 ? 2.304 -0.975 17.663 1.00 0.00 117 ILE A O 12
ATOM 28870 N N . GLY A 1 118 ? 0.746 -2.490 17.961 1.00 0.00 118 GLY A N 12
ATOM 28871 C CA . GLY A 1 118 ? 0.828 -2.359 19.445 1.00 0.00 118 GLY A CA 12
ATOM 28872 C C . GLY A 1 118 ? 0.254 -1.005 19.879 1.00 0.00 118 GLY A C 12
ATOM 28873 O O . GLY A 1 118 ? -0.774 -0.576 19.395 1.00 0.00 118 GLY A O 12
ATOM 28877 N N . ASP A 1 119 ? 0.898 -0.334 20.801 1.00 0.00 119 ASP A N 12
ATOM 28878 C CA . ASP A 1 119 ? 0.372 0.981 21.275 1.00 0.00 119 ASP A CA 12
ATOM 28879 C C . ASP A 1 119 ? 1.031 2.128 20.499 1.00 0.00 119 ASP A C 12
ATOM 28880 O O . ASP A 1 119 ? 1.260 3.198 21.026 1.00 0.00 119 ASP A O 12
ATOM 28889 N N . GLU A 1 120 ? 1.304 1.918 19.242 1.00 0.00 120 GLU A N 12
ATOM 28890 C CA . GLU A 1 120 ? 1.914 2.999 18.409 1.00 0.00 120 GLU A CA 12
ATOM 28891 C C . GLU A 1 120 ? 1.206 3.030 17.060 1.00 0.00 120 GLU A C 12
ATOM 28892 O O . GLU A 1 120 ? 0.704 2.024 16.599 1.00 0.00 120 GLU A O 12
ATOM 28904 N N . VAL A 1 121 ? 1.163 4.162 16.408 1.00 0.00 121 VAL A N 12
ATOM 28905 C CA . VAL A 1 121 ? 0.491 4.233 15.082 1.00 0.00 121 VAL A CA 12
ATOM 28906 C C . VAL A 1 121 ? 1.546 4.562 14.024 1.00 0.00 121 VAL A C 12
ATOM 28907 O O . VAL A 1 121 ? 2.165 5.608 14.068 1.00 0.00 121 VAL A O 12
ATOM 28920 N N . PHE A 1 122 ? 1.768 3.696 13.075 1.00 0.00 122 PHE A N 12
ATOM 28921 C CA . PHE A 1 122 ? 2.791 3.990 12.033 1.00 0.00 122 PHE A CA 12
ATOM 28922 C C . PHE A 1 122 ? 2.120 4.706 10.858 1.00 0.00 122 PHE A C 12
ATOM 28923 O O . PHE A 1 122 ? 1.056 4.329 10.409 1.00 0.00 122 PHE A O 12
ATOM 28940 N N . GLN A 1 123 ? 2.765 5.708 10.334 1.00 0.00 123 GLN A N 12
ATOM 28941 C CA . GLN A 1 123 ? 2.211 6.436 9.155 1.00 0.00 123 GLN A CA 12
ATOM 28942 C C . GLN A 1 123 ? 3.244 6.365 8.032 1.00 0.00 123 GLN A C 12
ATOM 28943 O O . GLN A 1 123 ? 4.249 7.047 8.074 1.00 0.00 123 GLN A O 12
ATOM 28957 N N . VAL A 1 124 ? 3.028 5.538 7.042 1.00 0.00 124 VAL A N 12
ATOM 28958 C CA . VAL A 1 124 ? 4.029 5.430 5.946 1.00 0.00 124 VAL A CA 12
ATOM 28959 C C . VAL A 1 124 ? 3.435 5.911 4.625 1.00 0.00 124 VAL A C 12
ATOM 28960 O O . VAL A 1 124 ? 2.372 5.489 4.213 1.00 0.00 124 VAL A O 12
ATOM 28973 N N . LEU A 1 125 ? 4.113 6.808 3.964 1.00 0.00 125 LEU A N 12
ATOM 28974 C CA . LEU A 1 125 ? 3.591 7.338 2.678 1.00 0.00 125 LEU A CA 12
ATOM 28975 C C . LEU A 1 125 ? 3.954 6.358 1.572 1.00 0.00 125 LEU A C 12
ATOM 28976 O O . LEU A 1 125 ? 5.025 5.784 1.566 1.00 0.00 125 LEU A O 12
ATOM 28992 N N . CYS A 1 126 ? 3.059 6.166 0.642 1.00 0.00 126 CYS A N 12
ATOM 28993 C CA . CYS A 1 126 ? 3.325 5.221 -0.473 1.00 0.00 126 CYS A CA 12
ATOM 28994 C C . CYS A 1 126 ? 3.408 5.994 -1.789 1.00 0.00 126 CYS A C 12
ATOM 28995 O O . CYS A 1 126 ? 2.512 6.728 -2.153 1.00 0.00 126 CYS A O 12
ATOM 29003 N N . GLU A 1 127 ? 4.496 5.848 -2.488 1.00 0.00 127 GLU A N 12
ATOM 29004 C CA . GLU A 1 127 ? 4.696 6.575 -3.774 1.00 0.00 127 GLU A CA 12
ATOM 29005 C C . GLU A 1 127 ? 4.164 5.700 -4.906 1.00 0.00 127 GLU A C 12
ATOM 29006 O O . GLU A 1 127 ? 3.514 4.703 -4.662 1.00 0.00 127 GLU A O 12
ATOM 29018 N N . LYS A 1 128 ? 4.430 6.037 -6.137 1.00 0.00 128 LYS A N 12
ATOM 29019 C CA . LYS A 1 128 ? 3.938 5.195 -7.245 1.00 0.00 128 LYS A CA 12
ATOM 29020 C C . LYS A 1 128 ? 4.502 3.788 -7.106 1.00 0.00 128 LYS A C 12
ATOM 29021 O O . LYS A 1 128 ? 3.990 2.969 -6.391 1.00 0.00 128 LYS A O 12
ATOM 29040 N N . ASN A 1 129 ? 5.558 3.515 -7.804 1.00 0.00 129 ASN A N 12
ATOM 29041 C CA . ASN A 1 129 ? 6.172 2.153 -7.775 1.00 0.00 129 ASN A CA 12
ATOM 29042 C C . ASN A 1 129 ? 6.537 1.718 -6.346 1.00 0.00 129 ASN A C 12
ATOM 29043 O O . ASN A 1 129 ? 7.371 0.856 -6.148 1.00 0.00 129 ASN A O 12
ATOM 29054 N N . ASP A 1 130 ? 5.939 2.309 -5.347 1.00 0.00 130 ASP A N 12
ATOM 29055 C CA . ASP A 1 130 ? 6.273 1.931 -3.951 1.00 0.00 130 ASP A CA 12
ATOM 29056 C C . ASP A 1 130 ? 5.566 0.611 -3.618 1.00 0.00 130 ASP A C 12
ATOM 29057 O O . ASP A 1 130 ? 4.515 0.305 -4.144 1.00 0.00 130 ASP A O 12
ATOM 29066 N N . LEU A 1 131 ? 6.156 -0.175 -2.757 1.00 0.00 131 LEU A N 12
ATOM 29067 C CA . LEU A 1 131 ? 5.552 -1.490 -2.388 1.00 0.00 131 LEU A CA 12
ATOM 29068 C C . LEU A 1 131 ? 5.374 -1.579 -0.871 1.00 0.00 131 LEU A C 12
ATOM 29069 O O . LEU A 1 131 ? 6.270 -1.269 -0.109 1.00 0.00 131 LEU A O 12
ATOM 29085 N N . ILE A 1 132 ? 4.238 -2.036 -0.427 1.00 0.00 132 ILE A N 12
ATOM 29086 C CA . ILE A 1 132 ? 4.021 -2.183 1.038 1.00 0.00 132 ILE A CA 12
ATOM 29087 C C . ILE A 1 132 ? 3.242 -3.474 1.293 1.00 0.00 132 ILE A C 12
ATOM 29088 O O . ILE A 1 132 ? 2.343 -3.822 0.554 1.00 0.00 132 ILE A O 12
ATOM 29104 N N . SER A 1 133 ? 3.573 -4.189 2.329 1.00 0.00 133 SER A N 12
ATOM 29105 C CA . SER A 1 133 ? 2.842 -5.454 2.618 1.00 0.00 133 SER A CA 12
ATOM 29106 C C . SER A 1 133 ? 2.752 -5.641 4.126 1.00 0.00 133 SER A C 12
ATOM 29107 O O . SER A 1 133 ? 3.755 -5.716 4.801 1.00 0.00 133 SER A O 12
ATOM 29115 N N . VAL A 1 134 ? 1.570 -5.703 4.670 1.00 0.00 134 VAL A N 12
ATOM 29116 C CA . VAL A 1 134 ? 1.443 -5.859 6.151 1.00 0.00 134 VAL A CA 12
ATOM 29117 C C . VAL A 1 134 ? 0.976 -7.281 6.505 1.00 0.00 134 VAL A C 12
ATOM 29118 O O . VAL A 1 134 ? 0.268 -7.912 5.746 1.00 0.00 134 VAL A O 12
ATOM 29131 N N . PRO A 1 135 ? 1.379 -7.779 7.654 1.00 0.00 135 PRO A N 12
ATOM 29132 C CA . PRO A 1 135 ? 1.009 -9.149 8.128 1.00 0.00 135 PRO A CA 12
ATOM 29133 C C . PRO A 1 135 ? -0.489 -9.307 8.405 1.00 0.00 135 PRO A C 12
ATOM 29134 O O . PRO A 1 135 ? -1.258 -8.374 8.288 1.00 0.00 135 PRO A O 12
ATOM 29145 N N . ALA A 1 136 ? -0.902 -10.491 8.762 1.00 0.00 136 ALA A N 12
ATOM 29146 C CA . ALA A 1 136 ? -2.342 -10.738 9.048 1.00 0.00 136 ALA A CA 12
ATOM 29147 C C . ALA A 1 136 ? -2.664 -10.404 10.507 1.00 0.00 136 ALA A C 12
ATOM 29148 O O . ALA A 1 136 ? -1.805 -10.012 11.270 1.00 0.00 136 ALA A O 12
ATOM 29155 N N . HIS A 1 137 ? -3.908 -10.560 10.890 1.00 0.00 137 HIS A N 12
ATOM 29156 C CA . HIS A 1 137 ? -4.328 -10.266 12.296 1.00 0.00 137 HIS A CA 12
ATOM 29157 C C . HIS A 1 137 ? -4.069 -8.797 12.621 1.00 0.00 137 HIS A C 12
ATOM 29158 O O . HIS A 1 137 ? -4.449 -8.300 13.664 1.00 0.00 137 HIS A O 12
ATOM 29173 N N . THR A 1 138 ? -3.458 -8.092 11.719 1.00 0.00 138 THR A N 12
ATOM 29174 C CA . THR A 1 138 ? -3.210 -6.648 11.953 1.00 0.00 138 THR A CA 12
ATOM 29175 C C . THR A 1 138 ? -4.248 -5.851 11.147 1.00 0.00 138 THR A C 12
ATOM 29176 O O . THR A 1 138 ? -4.211 -5.862 9.933 1.00 0.00 138 THR A O 12
ATOM 29187 N N . PRO A 1 139 ? -5.157 -5.148 11.785 1.00 0.00 139 PRO A N 12
ATOM 29188 C CA . PRO A 1 139 ? -6.173 -4.336 11.046 1.00 0.00 139 PRO A CA 12
ATOM 29189 C C . PRO A 1 139 ? -5.504 -3.224 10.238 1.00 0.00 139 PRO A C 12
ATOM 29190 O O . PRO A 1 139 ? -4.644 -2.519 10.726 1.00 0.00 139 PRO A O 12
ATOM 29201 N N . HIS A 1 140 ? -5.934 -3.029 9.026 1.00 0.00 140 HIS A N 12
ATOM 29202 C CA . HIS A 1 140 ? -5.374 -1.929 8.205 1.00 0.00 140 HIS A CA 12
ATOM 29203 C C . HIS A 1 140 ? -6.498 -1.244 7.436 1.00 0.00 140 HIS A C 12
ATOM 29204 O O . HIS A 1 140 ? -7.406 -1.890 6.950 1.00 0.00 140 HIS A O 12
ATOM 29218 N N . TRP A 1 141 ? -6.423 0.038 7.274 1.00 0.00 141 TRP A N 12
ATOM 29219 C CA . TRP A 1 141 ? -7.463 0.752 6.484 1.00 0.00 141 TRP A CA 12
ATOM 29220 C C . TRP A 1 141 ? -6.739 1.561 5.399 1.00 0.00 141 TRP A C 12
ATOM 29221 O O . TRP A 1 141 ? -5.620 1.990 5.596 1.00 0.00 141 TRP A O 12
ATOM 29242 N N . PHE A 1 142 ? -7.322 1.736 4.245 1.00 0.00 142 PHE A N 12
ATOM 29243 C CA . PHE A 1 142 ? -6.599 2.474 3.161 1.00 0.00 142 PHE A CA 12
ATOM 29244 C C . PHE A 1 142 ? -6.822 3.957 3.356 1.00 0.00 142 PHE A C 12
ATOM 29245 O O . PHE A 1 142 ? -7.725 4.369 4.041 1.00 0.00 142 PHE A O 12
ATOM 29262 N N . ASP A 1 143 ? -6.003 4.765 2.763 1.00 0.00 143 ASP A N 12
ATOM 29263 C CA . ASP A 1 143 ? -6.181 6.226 2.909 1.00 0.00 143 ASP A CA 12
ATOM 29264 C C . ASP A 1 143 ? -5.395 6.918 1.801 1.00 0.00 143 ASP A C 12
ATOM 29265 O O . ASP A 1 143 ? -4.184 6.977 1.825 1.00 0.00 143 ASP A O 12
ATOM 29274 N N . MET A 1 144 ? -6.079 7.442 0.828 1.00 0.00 144 MET A N 12
ATOM 29275 C CA . MET A 1 144 ? -5.376 8.134 -0.283 1.00 0.00 144 MET A CA 12
ATOM 29276 C C . MET A 1 144 ? -5.288 9.618 0.042 1.00 0.00 144 MET A C 12
ATOM 29277 O O . MET A 1 144 ? -4.562 10.362 -0.586 1.00 0.00 144 MET A O 12
ATOM 29291 N N . GLY A 1 145 ? -6.049 10.054 1.005 1.00 0.00 145 GLY A N 12
ATOM 29292 C CA . GLY A 1 145 ? -6.041 11.494 1.371 1.00 0.00 145 GLY A CA 12
ATOM 29293 C C . GLY A 1 145 ? -6.618 12.303 0.210 1.00 0.00 145 GLY A C 12
ATOM 29294 O O . GLY A 1 145 ? -7.336 13.261 0.402 1.00 0.00 145 GLY A O 12
ATOM 29298 N N . SER A 1 146 ? -6.309 11.914 -0.997 1.00 0.00 146 SER A N 12
ATOM 29299 C CA . SER A 1 146 ? -6.834 12.642 -2.180 1.00 0.00 146 SER A CA 12
ATOM 29300 C C . SER A 1 146 ? -7.850 11.746 -2.916 1.00 0.00 146 SER A C 12
ATOM 29301 O O . SER A 1 146 ? -7.718 10.539 -2.950 1.00 0.00 146 SER A O 12
ATOM 29309 N N . GLU A 1 147 ? -8.857 12.336 -3.520 1.00 0.00 147 GLU A N 12
ATOM 29310 C CA . GLU A 1 147 ? -9.870 11.531 -4.266 1.00 0.00 147 GLU A CA 12
ATOM 29311 C C . GLU A 1 147 ? -9.437 11.260 -5.729 1.00 0.00 147 GLU A C 12
ATOM 29312 O O . GLU A 1 147 ? -9.885 10.294 -6.310 1.00 0.00 147 GLU A O 12
ATOM 29324 N N . PRO A 1 148 ? -8.575 12.061 -6.342 1.00 0.00 148 PRO A N 12
ATOM 29325 C CA . PRO A 1 148 ? -8.127 11.816 -7.741 1.00 0.00 148 PRO A CA 12
ATOM 29326 C C . PRO A 1 148 ? -7.874 10.339 -8.077 1.00 0.00 148 PRO A C 12
ATOM 29327 O O . PRO A 1 148 ? -7.992 9.447 -7.262 1.00 0.00 148 PRO A O 12
ATOM 29338 N N . ASN A 1 149 ? -7.574 10.114 -9.318 1.00 0.00 149 ASN A N 12
ATOM 29339 C CA . ASN A 1 149 ? -7.351 8.736 -9.819 1.00 0.00 149 ASN A CA 12
ATOM 29340 C C . ASN A 1 149 ? -5.994 8.209 -9.325 1.00 0.00 149 ASN A C 12
ATOM 29341 O O . ASN A 1 149 ? -5.009 8.919 -9.265 1.00 0.00 149 ASN A O 12
ATOM 29352 N N . PHE A 1 150 ? -5.965 6.956 -8.960 1.00 0.00 150 PHE A N 12
ATOM 29353 C CA . PHE A 1 150 ? -4.710 6.312 -8.438 1.00 0.00 150 PHE A CA 12
ATOM 29354 C C . PHE A 1 150 ? -4.683 4.842 -8.867 1.00 0.00 150 PHE A C 12
ATOM 29355 O O . PHE A 1 150 ? -5.657 4.131 -8.783 1.00 0.00 150 PHE A O 12
ATOM 29372 N N . THR A 1 151 ? -3.565 4.380 -9.347 1.00 0.00 151 THR A N 12
ATOM 29373 C CA . THR A 1 151 ? -3.486 2.962 -9.783 1.00 0.00 151 THR A CA 12
ATOM 29374 C C . THR A 1 151 ? -2.843 2.138 -8.673 1.00 0.00 151 THR A C 12
ATOM 29375 O O . THR A 1 151 ? -1.754 2.432 -8.218 1.00 0.00 151 THR A O 12
ATOM 29386 N N . ALA A 1 152 ? -3.509 1.108 -8.237 1.00 0.00 152 ALA A N 12
ATOM 29387 C CA . ALA A 1 152 ? -2.946 0.257 -7.156 1.00 0.00 152 ALA A CA 12
ATOM 29388 C C . ALA A 1 152 ? -3.081 -1.212 -7.532 1.00 0.00 152 ALA A C 12
ATOM 29389 O O . ALA A 1 152 ? -3.961 -1.593 -8.265 1.00 0.00 152 ALA A O 12
ATOM 29396 N N . ILE A 1 153 ? -2.230 -2.030 -6.995 1.00 0.00 153 ILE A N 12
ATOM 29397 C CA . ILE A 1 153 ? -2.315 -3.488 -7.271 1.00 0.00 153 ILE A CA 12
ATOM 29398 C C . ILE A 1 153 ? -2.506 -4.218 -5.949 1.00 0.00 153 ILE A C 12
ATOM 29399 O O . ILE A 1 153 ? -1.772 -4.005 -5.019 1.00 0.00 153 ILE A O 12
ATOM 29415 N N . ARG A 1 154 ? -3.499 -5.057 -5.851 1.00 0.00 154 ARG A N 12
ATOM 29416 C CA . ARG A 1 154 ? -3.735 -5.788 -4.573 1.00 0.00 154 ARG A CA 12
ATOM 29417 C C . ARG A 1 154 ? -3.445 -7.277 -4.779 1.00 0.00 154 ARG A C 12
ATOM 29418 O O . ARG A 1 154 ? -4.109 -7.949 -5.543 1.00 0.00 154 ARG A O 12
ATOM 29439 N N . ILE A 1 155 ? -2.461 -7.797 -4.091 1.00 0.00 155 ILE A N 12
ATOM 29440 C CA . ILE A 1 155 ? -2.127 -9.245 -4.233 1.00 0.00 155 ILE A CA 12
ATOM 29441 C C . ILE A 1 155 ? -2.284 -9.914 -2.865 1.00 0.00 155 ILE A C 12
ATOM 29442 O O . ILE A 1 155 ? -1.682 -9.490 -1.902 1.00 0.00 155 ILE A O 12
ATOM 29458 N N . PHE A 1 156 ? -3.072 -10.962 -2.784 1.00 0.00 156 PHE A N 12
ATOM 29459 C CA . PHE A 1 156 ? -3.286 -11.674 -1.481 1.00 0.00 156 PHE A CA 12
ATOM 29460 C C . PHE A 1 156 ? -4.388 -12.728 -1.657 1.00 0.00 156 PHE A C 12
ATOM 29461 O O . PHE A 1 156 ? -4.472 -13.400 -2.667 1.00 0.00 156 PHE A O 12
ATOM 29485 N N . SER A 1 1 ? 10.332 6.672 0.700 1.00 0.00 1 SER A N 13
ATOM 29486 C CA . SER A 1 1 ? 9.201 7.613 0.944 1.00 0.00 1 SER A CA 13
ATOM 29487 C C . SER A 1 1 ? 9.391 8.300 2.300 1.00 0.00 1 SER A C 13
ATOM 29488 O O . SER A 1 1 ? 10.305 9.077 2.484 1.00 0.00 1 SER A O 13
ATOM 29498 N N . ALA A 1 2 ? 8.532 8.024 3.249 1.00 0.00 2 ALA A N 13
ATOM 29499 C CA . ALA A 1 2 ? 8.666 8.670 4.596 1.00 0.00 2 ALA A CA 13
ATOM 29500 C C . ALA A 1 2 ? 8.033 7.769 5.659 1.00 0.00 2 ALA A C 13
ATOM 29501 O O . ALA A 1 2 ? 7.090 7.052 5.388 1.00 0.00 2 ALA A O 13
ATOM 29508 N N . LEU A 1 3 ? 8.534 7.797 6.870 1.00 0.00 3 LEU A N 13
ATOM 29509 C CA . LEU A 1 3 ? 7.938 6.947 7.935 1.00 0.00 3 LEU A CA 13
ATOM 29510 C C . LEU A 1 3 ? 7.789 7.792 9.196 1.00 0.00 3 LEU A C 13
ATOM 29511 O O . LEU A 1 3 ? 8.737 8.387 9.666 1.00 0.00 3 LEU A O 13
ATOM 29527 N N . THR A 1 4 ? 6.607 7.859 9.741 1.00 0.00 4 THR A N 13
ATOM 29528 C CA . THR A 1 4 ? 6.400 8.670 10.970 1.00 0.00 4 THR A CA 13
ATOM 29529 C C . THR A 1 4 ? 5.645 7.823 11.978 1.00 0.00 4 THR A C 13
ATOM 29530 O O . THR A 1 4 ? 4.695 7.165 11.637 1.00 0.00 4 THR A O 13
ATOM 29541 N N . ILE A 1 5 ? 6.031 7.839 13.211 1.00 0.00 5 ILE A N 13
ATOM 29542 C CA . ILE A 1 5 ? 5.283 7.029 14.203 1.00 0.00 5 ILE A CA 13
ATOM 29543 C C . ILE A 1 5 ? 5.227 7.796 15.514 1.00 0.00 5 ILE A C 13
ATOM 29544 O O . ILE A 1 5 ? 6.258 8.059 16.113 1.00 0.00 5 ILE A O 13
ATOM 29560 N N . PHE A 1 6 ? 4.066 8.188 15.985 1.00 0.00 6 PHE A N 13
ATOM 29561 C CA . PHE A 1 6 ? 3.990 8.947 17.257 1.00 0.00 6 PHE A CA 13
ATOM 29562 C C . PHE A 1 6 ? 3.295 8.068 18.290 1.00 0.00 6 PHE A C 13
ATOM 29563 O O . PHE A 1 6 ? 2.747 7.034 17.967 1.00 0.00 6 PHE A O 13
ATOM 29580 N N . SER A 1 7 ? 3.282 8.468 19.533 1.00 0.00 7 SER A N 13
ATOM 29581 C CA . SER A 1 7 ? 2.594 7.639 20.556 1.00 0.00 7 SER A CA 13
ATOM 29582 C C . SER A 1 7 ? 1.084 7.913 20.521 1.00 0.00 7 SER A C 13
ATOM 29583 O O . SER A 1 7 ? 0.641 8.973 20.117 1.00 0.00 7 SER A O 13
ATOM 29591 N N . VAL A 1 8 ? 0.300 6.968 20.962 1.00 0.00 8 VAL A N 13
ATOM 29592 C CA . VAL A 1 8 ? -1.181 7.162 20.974 1.00 0.00 8 VAL A CA 13
ATOM 29593 C C . VAL A 1 8 ? -1.541 8.326 21.905 1.00 0.00 8 VAL A C 13
ATOM 29594 O O . VAL A 1 8 ? -2.619 8.879 21.828 1.00 0.00 8 VAL A O 13
ATOM 29607 N N . LYS A 1 9 ? -0.648 8.708 22.781 1.00 0.00 9 LYS A N 13
ATOM 29608 C CA . LYS A 1 9 ? -0.948 9.836 23.705 1.00 0.00 9 LYS A CA 13
ATOM 29609 C C . LYS A 1 9 ? -0.378 11.143 23.141 1.00 0.00 9 LYS A C 13
ATOM 29610 O O . LYS A 1 9 ? -0.941 12.206 23.322 1.00 0.00 9 LYS A O 13
ATOM 29629 N N . ASP A 1 10 ? 0.739 11.069 22.460 1.00 0.00 10 ASP A N 13
ATOM 29630 C CA . ASP A 1 10 ? 1.359 12.301 21.881 1.00 0.00 10 ASP A CA 13
ATOM 29631 C C . ASP A 1 10 ? 1.377 12.220 20.352 1.00 0.00 10 ASP A C 13
ATOM 29632 O O . ASP A 1 10 ? 2.381 11.888 19.754 1.00 0.00 10 ASP A O 13
ATOM 29641 N N . PRO A 1 11 ? 0.277 12.520 19.716 1.00 0.00 11 PRO A N 13
ATOM 29642 C CA . PRO A 1 11 ? 0.166 12.480 18.232 1.00 0.00 11 PRO A CA 13
ATOM 29643 C C . PRO A 1 11 ? 0.649 13.776 17.573 1.00 0.00 11 PRO A C 13
ATOM 29644 O O . PRO A 1 11 ? 0.752 13.867 16.366 1.00 0.00 11 PRO A O 13
ATOM 29655 N N . GLN A 1 12 ? 0.943 14.780 18.354 1.00 0.00 12 GLN A N 13
ATOM 29656 C CA . GLN A 1 12 ? 1.408 16.064 17.764 1.00 0.00 12 GLN A CA 13
ATOM 29657 C C . GLN A 1 12 ? 2.935 16.059 17.647 1.00 0.00 12 GLN A C 13
ATOM 29658 O O . GLN A 1 12 ? 3.503 16.748 16.822 1.00 0.00 12 GLN A O 13
ATOM 29672 N N . ASN A 1 13 ? 3.605 15.286 18.463 1.00 0.00 13 ASN A N 13
ATOM 29673 C CA . ASN A 1 13 ? 5.099 15.237 18.388 1.00 0.00 13 ASN A CA 13
ATOM 29674 C C . ASN A 1 13 ? 5.575 13.788 18.353 1.00 0.00 13 ASN A C 13
ATOM 29675 O O . ASN A 1 13 ? 5.655 13.132 19.374 1.00 0.00 13 ASN A O 13
ATOM 29686 N N . SER A 1 14 ? 5.890 13.265 17.201 1.00 0.00 14 SER A N 13
ATOM 29687 C CA . SER A 1 14 ? 6.354 11.856 17.146 1.00 0.00 14 SER A CA 13
ATOM 29688 C C . SER A 1 14 ? 7.788 11.751 17.642 1.00 0.00 14 SER A C 13
ATOM 29689 O O . SER A 1 14 ? 8.633 12.562 17.328 1.00 0.00 14 SER A O 13
ATOM 29697 N N . LEU A 1 15 ? 8.068 10.736 18.407 1.00 0.00 15 LEU A N 13
ATOM 29698 C CA . LEU A 1 15 ? 9.445 10.555 18.920 1.00 0.00 15 LEU A CA 13
ATOM 29699 C C . LEU A 1 15 ? 10.225 9.706 17.922 1.00 0.00 15 LEU A C 13
ATOM 29700 O O . LEU A 1 15 ? 11.247 9.133 18.253 1.00 0.00 15 LEU A O 13
ATOM 29716 N N . TRP A 1 16 ? 9.822 9.688 16.677 1.00 0.00 16 TRP A N 13
ATOM 29717 C CA . TRP A 1 16 ? 10.629 8.933 15.682 1.00 0.00 16 TRP A CA 13
ATOM 29718 C C . TRP A 1 16 ? 10.260 9.325 14.243 1.00 0.00 16 TRP A C 13
ATOM 29719 O O . TRP A 1 16 ? 9.204 8.973 13.763 1.00 0.00 16 TRP A O 13
ATOM 29740 N N . HIS A 1 17 ? 11.098 10.050 13.547 1.00 0.00 17 HIS A N 13
ATOM 29741 C CA . HIS A 1 17 ? 10.759 10.411 12.132 1.00 0.00 17 HIS A CA 13
ATOM 29742 C C . HIS A 1 17 ? 12.025 10.337 11.300 1.00 0.00 17 HIS A C 13
ATOM 29743 O O . HIS A 1 17 ? 13.001 11.023 11.547 1.00 0.00 17 HIS A O 13
ATOM 29758 N N . SER A 1 18 ? 12.014 9.497 10.319 1.00 0.00 18 SER A N 13
ATOM 29759 C CA . SER A 1 18 ? 13.214 9.347 9.455 1.00 0.00 18 SER A CA 13
ATOM 29760 C C . SER A 1 18 ? 12.832 8.715 8.117 1.00 0.00 18 SER A C 13
ATOM 29761 O O . SER A 1 18 ? 11.972 7.854 8.057 1.00 0.00 18 SER A O 13
ATOM 29769 N N . THR A 1 19 ? 13.490 9.089 7.053 1.00 0.00 19 THR A N 13
ATOM 29770 C CA . THR A 1 19 ? 13.178 8.442 5.744 1.00 0.00 19 THR A CA 13
ATOM 29771 C C . THR A 1 19 ? 14.487 8.031 5.047 1.00 0.00 19 THR A C 13
ATOM 29772 O O . THR A 1 19 ? 15.109 8.818 4.362 1.00 0.00 19 THR A O 13
ATOM 29783 N N . ASN A 1 20 ? 14.889 6.788 5.173 1.00 0.00 20 ASN A N 13
ATOM 29784 C CA . ASN A 1 20 ? 16.119 6.310 4.479 1.00 0.00 20 ASN A CA 13
ATOM 29785 C C . ASN A 1 20 ? 15.862 4.906 3.899 1.00 0.00 20 ASN A C 13
ATOM 29786 O O . ASN A 1 20 ? 15.008 4.190 4.390 1.00 0.00 20 ASN A O 13
ATOM 29797 N N . ALA A 1 21 ? 16.555 4.483 2.867 1.00 0.00 21 ALA A N 13
ATOM 29798 C CA . ALA A 1 21 ? 16.262 3.109 2.339 1.00 0.00 21 ALA A CA 13
ATOM 29799 C C . ALA A 1 21 ? 16.530 2.065 3.437 1.00 0.00 21 ALA A C 13
ATOM 29800 O O . ALA A 1 21 ? 15.659 1.297 3.784 1.00 0.00 21 ALA A O 13
ATOM 29807 N N . GLU A 1 22 ? 17.732 1.994 3.963 1.00 0.00 22 GLU A N 13
ATOM 29808 C CA . GLU A 1 22 ? 18.034 0.971 5.009 1.00 0.00 22 GLU A CA 13
ATOM 29809 C C . GLU A 1 22 ? 17.227 1.273 6.266 1.00 0.00 22 GLU A C 13
ATOM 29810 O O . GLU A 1 22 ? 16.888 0.386 7.018 1.00 0.00 22 GLU A O 13
ATOM 29822 N N . GLU A 1 23 ? 16.943 2.519 6.514 1.00 0.00 23 GLU A N 13
ATOM 29823 C CA . GLU A 1 23 ? 16.169 2.878 7.737 1.00 0.00 23 GLU A CA 13
ATOM 29824 C C . GLU A 1 23 ? 14.705 2.475 7.565 1.00 0.00 23 GLU A C 13
ATOM 29825 O O . GLU A 1 23 ? 14.136 1.824 8.416 1.00 0.00 23 GLU A O 13
ATOM 29837 N N . ILE A 1 24 ? 14.078 2.864 6.484 1.00 0.00 24 ILE A N 13
ATOM 29838 C CA . ILE A 1 24 ? 12.647 2.497 6.283 1.00 0.00 24 ILE A CA 13
ATOM 29839 C C . ILE A 1 24 ? 12.507 0.974 6.263 1.00 0.00 24 ILE A C 13
ATOM 29840 O O . ILE A 1 24 ? 11.600 0.419 6.851 1.00 0.00 24 ILE A O 13
ATOM 29856 N N . GLN A 1 25 ? 13.393 0.294 5.599 1.00 0.00 25 GLN A N 13
ATOM 29857 C CA . GLN A 1 25 ? 13.307 -1.192 5.556 1.00 0.00 25 GLN A CA 13
ATOM 29858 C C . GLN A 1 25 ? 13.607 -1.780 6.940 1.00 0.00 25 GLN A C 13
ATOM 29859 O O . GLN A 1 25 ? 13.023 -2.749 7.339 1.00 0.00 25 GLN A O 13
ATOM 29873 N N . GLN A 1 26 ? 14.544 -1.232 7.654 1.00 0.00 26 GLN A N 13
ATOM 29874 C CA . GLN A 1 26 ? 14.887 -1.788 8.987 1.00 0.00 26 GLN A CA 13
ATOM 29875 C C . GLN A 1 26 ? 13.684 -1.688 9.934 1.00 0.00 26 GLN A C 13
ATOM 29876 O O . GLN A 1 26 ? 13.367 -2.617 10.646 1.00 0.00 26 GLN A O 13
ATOM 29890 N N . GLN A 1 27 ? 13.027 -0.562 9.955 1.00 0.00 27 GLN A N 13
ATOM 29891 C CA . GLN A 1 27 ? 11.855 -0.387 10.861 1.00 0.00 27 GLN A CA 13
ATOM 29892 C C . GLN A 1 27 ? 10.681 -1.248 10.390 1.00 0.00 27 GLN A C 13
ATOM 29893 O O . GLN A 1 27 ? 9.979 -1.849 11.182 1.00 0.00 27 GLN A O 13
ATOM 29907 N N . LEU A 1 28 ? 10.444 -1.280 9.111 1.00 0.00 28 LEU A N 13
ATOM 29908 C CA . LEU A 1 28 ? 9.297 -2.072 8.591 1.00 0.00 28 LEU A CA 13
ATOM 29909 C C . LEU A 1 28 ? 9.569 -3.567 8.792 1.00 0.00 28 LEU A C 13
ATOM 29910 O O . LEU A 1 28 ? 8.715 -4.313 9.223 1.00 0.00 28 LEU A O 13
ATOM 29926 N N . ASN A 1 29 ? 10.754 -4.003 8.496 1.00 0.00 29 ASN A N 13
ATOM 29927 C CA . ASN A 1 29 ? 11.100 -5.441 8.672 1.00 0.00 29 ASN A CA 13
ATOM 29928 C C . ASN A 1 29 ? 11.039 -5.801 10.157 1.00 0.00 29 ASN A C 13
ATOM 29929 O O . ASN A 1 29 ? 10.631 -6.882 10.530 1.00 0.00 29 ASN A O 13
ATOM 29940 N N . ALA A 1 30 ? 11.453 -4.904 11.008 1.00 0.00 30 ALA A N 13
ATOM 29941 C CA . ALA A 1 30 ? 11.430 -5.197 12.466 1.00 0.00 30 ALA A CA 13
ATOM 29942 C C . ALA A 1 30 ? 9.993 -5.483 12.894 1.00 0.00 30 ALA A C 13
ATOM 29943 O O . ALA A 1 30 ? 9.750 -6.153 13.878 1.00 0.00 30 ALA A O 13
ATOM 29950 N N . LYS A 1 31 ? 9.036 -4.985 12.162 1.00 0.00 31 LYS A N 13
ATOM 29951 C CA . LYS A 1 31 ? 7.616 -5.233 12.525 1.00 0.00 31 LYS A CA 13
ATOM 29952 C C . LYS A 1 31 ? 7.052 -6.341 11.629 1.00 0.00 31 LYS A C 13
ATOM 29953 O O . LYS A 1 31 ? 5.867 -6.605 11.627 1.00 0.00 31 LYS A O 13
ATOM 29972 N N . GLY A 1 32 ? 7.893 -6.994 10.870 1.00 0.00 32 GLY A N 13
ATOM 29973 C CA . GLY A 1 32 ? 7.393 -8.084 9.984 1.00 0.00 32 GLY A CA 13
ATOM 29974 C C . GLY A 1 32 ? 6.769 -7.475 8.728 1.00 0.00 32 GLY A C 13
ATOM 29975 O O . GLY A 1 32 ? 5.967 -8.096 8.059 1.00 0.00 32 GLY A O 13
ATOM 29979 N N . VAL A 1 33 ? 7.141 -6.268 8.397 1.00 0.00 33 VAL A N 13
ATOM 29980 C CA . VAL A 1 33 ? 6.574 -5.619 7.180 1.00 0.00 33 VAL A CA 13
ATOM 29981 C C . VAL A 1 33 ? 7.619 -5.634 6.060 1.00 0.00 33 VAL A C 13
ATOM 29982 O O . VAL A 1 33 ? 8.745 -5.211 6.238 1.00 0.00 33 VAL A O 13
ATOM 29995 N N . ARG A 1 34 ? 7.253 -6.124 4.903 1.00 0.00 34 ARG A N 13
ATOM 29996 C CA . ARG A 1 34 ? 8.218 -6.179 3.767 1.00 0.00 34 ARG A CA 13
ATOM 29997 C C . ARG A 1 34 ? 8.184 -4.860 2.996 1.00 0.00 34 ARG A C 13
ATOM 29998 O O . ARG A 1 34 ? 7.165 -4.205 2.921 1.00 0.00 34 ARG A O 13
ATOM 30019 N N . PHE A 1 35 ? 9.288 -4.463 2.421 1.00 0.00 35 PHE A N 13
ATOM 30020 C CA . PHE A 1 35 ? 9.310 -3.187 1.657 1.00 0.00 35 PHE A CA 13
ATOM 30021 C C . PHE A 1 35 ? 10.381 -3.277 0.570 1.00 0.00 35 PHE A C 13
ATOM 30022 O O . PHE A 1 35 ? 11.482 -3.735 0.805 1.00 0.00 35 PHE A O 13
ATOM 30039 N N . GLU A 1 36 ? 10.064 -2.856 -0.622 1.00 0.00 36 GLU A N 13
ATOM 30040 C CA . GLU A 1 36 ? 11.060 -2.931 -1.727 1.00 0.00 36 GLU A CA 13
ATOM 30041 C C . GLU A 1 36 ? 10.830 -1.768 -2.690 1.00 0.00 36 GLU A C 13
ATOM 30042 O O . GLU A 1 36 ? 9.848 -1.068 -2.592 1.00 0.00 36 GLU A O 13
ATOM 30054 N N . ARG A 1 37 ? 11.724 -1.559 -3.618 1.00 0.00 37 ARG A N 13
ATOM 30055 C CA . ARG A 1 37 ? 11.542 -0.439 -4.587 1.00 0.00 37 ARG A CA 13
ATOM 30056 C C . ARG A 1 37 ? 11.424 -1.008 -6.003 1.00 0.00 37 ARG A C 13
ATOM 30057 O O . ARG A 1 37 ? 12.307 -1.695 -6.477 1.00 0.00 37 ARG A O 13
ATOM 30078 N N . TRP A 1 38 ? 10.334 -0.741 -6.678 1.00 0.00 38 TRP A N 13
ATOM 30079 C CA . TRP A 1 38 ? 10.163 -1.283 -8.059 1.00 0.00 38 TRP A CA 13
ATOM 30080 C C . TRP A 1 38 ? 10.278 -0.141 -9.065 1.00 0.00 38 TRP A C 13
ATOM 30081 O O . TRP A 1 38 ? 9.920 0.986 -8.787 1.00 0.00 38 TRP A O 13
ATOM 30102 N N . GLN A 1 39 ? 10.775 -0.425 -10.233 1.00 0.00 39 GLN A N 13
ATOM 30103 C CA . GLN A 1 39 ? 10.917 0.642 -11.259 1.00 0.00 39 GLN A CA 13
ATOM 30104 C C . GLN A 1 39 ? 9.707 0.614 -12.197 1.00 0.00 39 GLN A C 13
ATOM 30105 O O . GLN A 1 39 ? 9.483 -0.346 -12.908 1.00 0.00 39 GLN A O 13
ATOM 30119 N N . ALA A 1 40 ? 8.926 1.656 -12.201 1.00 0.00 40 ALA A N 13
ATOM 30120 C CA . ALA A 1 40 ? 7.731 1.686 -13.087 1.00 0.00 40 ALA A CA 13
ATOM 30121 C C . ALA A 1 40 ? 8.152 2.141 -14.486 1.00 0.00 40 ALA A C 13
ATOM 30122 O O . ALA A 1 40 ? 7.744 3.179 -14.967 1.00 0.00 40 ALA A O 13
ATOM 30129 N N . ASP A 1 41 ? 8.971 1.361 -15.140 1.00 0.00 41 ASP A N 13
ATOM 30130 C CA . ASP A 1 41 ? 9.433 1.728 -16.509 1.00 0.00 41 ASP A CA 13
ATOM 30131 C C . ASP A 1 41 ? 8.569 1.015 -17.551 1.00 0.00 41 ASP A C 13
ATOM 30132 O O . ASP A 1 41 ? 8.758 1.175 -18.740 1.00 0.00 41 ASP A O 13
ATOM 30141 N N . ARG A 1 42 ? 7.629 0.220 -17.117 1.00 0.00 42 ARG A N 13
ATOM 30142 C CA . ARG A 1 42 ? 6.767 -0.506 -18.092 1.00 0.00 42 ARG A CA 13
ATOM 30143 C C . ARG A 1 42 ? 5.582 0.385 -18.482 1.00 0.00 42 ARG A C 13
ATOM 30144 O O . ARG A 1 42 ? 4.843 0.856 -17.641 1.00 0.00 42 ARG A O 13
ATOM 30165 N N . ASP A 1 43 ? 5.411 0.627 -19.758 1.00 0.00 43 ASP A N 13
ATOM 30166 C CA . ASP A 1 43 ? 4.285 1.490 -20.225 1.00 0.00 43 ASP A CA 13
ATOM 30167 C C . ASP A 1 43 ? 3.094 0.621 -20.636 1.00 0.00 43 ASP A C 13
ATOM 30168 O O . ASP A 1 43 ? 3.184 -0.189 -21.537 1.00 0.00 43 ASP A O 13
ATOM 30177 N N . LEU A 1 44 ? 1.978 0.788 -19.988 1.00 0.00 44 LEU A N 13
ATOM 30178 C CA . LEU A 1 44 ? 0.775 -0.020 -20.338 1.00 0.00 44 LEU A CA 13
ATOM 30179 C C . LEU A 1 44 ? -0.154 0.807 -21.218 1.00 0.00 44 LEU A C 13
ATOM 30180 O O . LEU A 1 44 ? -1.269 0.414 -21.507 1.00 0.00 44 LEU A O 13
ATOM 30196 N N . GLY A 1 45 ? 0.294 1.951 -21.639 1.00 0.00 45 GLY A N 13
ATOM 30197 C CA . GLY A 1 45 ? -0.559 2.813 -22.497 1.00 0.00 45 GLY A CA 13
ATOM 30198 C C . GLY A 1 45 ? -0.626 4.207 -21.885 1.00 0.00 45 GLY A C 13
ATOM 30199 O O . GLY A 1 45 ? 0.308 4.650 -21.245 1.00 0.00 45 GLY A O 13
ATOM 30203 N N . ALA A 1 46 ? -1.715 4.913 -22.061 1.00 0.00 46 ALA A N 13
ATOM 30204 C CA . ALA A 1 46 ? -1.801 6.271 -21.464 1.00 0.00 46 ALA A CA 13
ATOM 30205 C C . ALA A 1 46 ? -2.534 6.184 -20.125 1.00 0.00 46 ALA A C 13
ATOM 30206 O O . ALA A 1 46 ? -1.997 6.520 -19.089 1.00 0.00 46 ALA A O 13
ATOM 30213 N N . ALA A 1 47 ? -3.750 5.706 -20.133 1.00 0.00 47 ALA A N 13
ATOM 30214 C CA . ALA A 1 47 ? -4.507 5.570 -18.859 1.00 0.00 47 ALA A CA 13
ATOM 30215 C C . ALA A 1 47 ? -4.387 4.119 -18.359 1.00 0.00 47 ALA A C 13
ATOM 30216 O O . ALA A 1 47 ? -4.670 3.191 -19.093 1.00 0.00 47 ALA A O 13
ATOM 30223 N N . PRO A 1 48 ? -3.978 3.908 -17.131 1.00 0.00 48 PRO A N 13
ATOM 30224 C CA . PRO A 1 48 ? -3.836 2.539 -16.563 1.00 0.00 48 PRO A CA 13
ATOM 30225 C C . PRO A 1 48 ? -5.187 1.940 -16.175 1.00 0.00 48 PRO A C 13
ATOM 30226 O O . PRO A 1 48 ? -6.018 2.589 -15.569 1.00 0.00 48 PRO A O 13
ATOM 30237 N N . THR A 1 49 ? -5.401 0.707 -16.506 1.00 0.00 49 THR A N 13
ATOM 30238 C CA . THR A 1 49 ? -6.689 0.032 -16.156 1.00 0.00 49 THR A CA 13
ATOM 30239 C C . THR A 1 49 ? -6.410 -1.070 -15.132 1.00 0.00 49 THR A C 13
ATOM 30240 O O . THR A 1 49 ? -5.279 -1.296 -14.747 1.00 0.00 49 THR A O 13
ATOM 30251 N N . ALA A 1 50 ? -7.423 -1.759 -14.679 1.00 0.00 50 ALA A N 13
ATOM 30252 C CA . ALA A 1 50 ? -7.173 -2.831 -13.680 1.00 0.00 50 ALA A CA 13
ATOM 30253 C C . ALA A 1 50 ? -6.670 -4.095 -14.379 1.00 0.00 50 ALA A C 13
ATOM 30254 O O . ALA A 1 50 ? -5.654 -4.648 -14.014 1.00 0.00 50 ALA A O 13
ATOM 30261 N N . GLU A 1 51 ? -7.382 -4.573 -15.360 1.00 0.00 51 GLU A N 13
ATOM 30262 C CA . GLU A 1 51 ? -6.939 -5.815 -16.057 1.00 0.00 51 GLU A CA 13
ATOM 30263 C C . GLU A 1 51 ? -5.611 -5.555 -16.766 1.00 0.00 51 GLU A C 13
ATOM 30264 O O . GLU A 1 51 ? -4.750 -6.410 -16.835 1.00 0.00 51 GLU A O 13
ATOM 30276 N N . THR A 1 52 ? -5.464 -4.392 -17.325 1.00 0.00 52 THR A N 13
ATOM 30277 C CA . THR A 1 52 ? -4.199 -4.103 -18.057 1.00 0.00 52 THR A CA 13
ATOM 30278 C C . THR A 1 52 ? -3.074 -4.024 -17.033 1.00 0.00 52 THR A C 13
ATOM 30279 O O . THR A 1 52 ? -2.136 -4.779 -17.080 1.00 0.00 52 THR A O 13
ATOM 30290 N N . VAL A 1 53 ? -3.143 -3.100 -16.126 1.00 0.00 53 VAL A N 13
ATOM 30291 C CA . VAL A 1 53 ? -2.051 -2.962 -15.128 1.00 0.00 53 VAL A CA 13
ATOM 30292 C C . VAL A 1 53 ? -1.743 -4.338 -14.541 1.00 0.00 53 VAL A C 13
ATOM 30293 O O . VAL A 1 53 ? -0.628 -4.627 -14.151 1.00 0.00 53 VAL A O 13
ATOM 30306 N N . ILE A 1 54 ? -2.717 -5.191 -14.498 1.00 0.00 54 ILE A N 13
ATOM 30307 C CA . ILE A 1 54 ? -2.483 -6.556 -13.963 1.00 0.00 54 ILE A CA 13
ATOM 30308 C C . ILE A 1 54 ? -1.585 -7.356 -14.911 1.00 0.00 54 ILE A C 13
ATOM 30309 O O . ILE A 1 54 ? -0.586 -7.916 -14.503 1.00 0.00 54 ILE A O 13
ATOM 30325 N N . ALA A 1 55 ? -1.952 -7.442 -16.162 1.00 0.00 55 ALA A N 13
ATOM 30326 C CA . ALA A 1 55 ? -1.144 -8.242 -17.128 1.00 0.00 55 ALA A CA 13
ATOM 30327 C C . ALA A 1 55 ? 0.248 -7.623 -17.327 1.00 0.00 55 ALA A C 13
ATOM 30328 O O . ALA A 1 55 ? 1.223 -8.323 -17.518 1.00 0.00 55 ALA A O 13
ATOM 30335 N N . ALA A 1 56 ? 0.339 -6.321 -17.314 1.00 0.00 56 ALA A N 13
ATOM 30336 C CA . ALA A 1 56 ? 1.671 -5.702 -17.548 1.00 0.00 56 ALA A CA 13
ATOM 30337 C C . ALA A 1 56 ? 2.581 -5.976 -16.361 1.00 0.00 56 ALA A C 13
ATOM 30338 O O . ALA A 1 56 ? 3.638 -6.549 -16.520 1.00 0.00 56 ALA A O 13
ATOM 30345 N N . TYR A 1 57 ? 2.242 -5.544 -15.180 1.00 0.00 57 TYR A N 13
ATOM 30346 C CA . TYR A 1 57 ? 3.165 -5.784 -14.047 1.00 0.00 57 TYR A CA 13
ATOM 30347 C C . TYR A 1 57 ? 3.010 -7.233 -13.594 1.00 0.00 57 TYR A C 13
ATOM 30348 O O . TYR A 1 57 ? 3.446 -7.620 -12.528 1.00 0.00 57 TYR A O 13
ATOM 30366 N N . GLN A 1 58 ? 2.389 -8.040 -14.409 1.00 0.00 58 GLN A N 13
ATOM 30367 C CA . GLN A 1 58 ? 2.204 -9.469 -14.047 1.00 0.00 58 GLN A CA 13
ATOM 30368 C C . GLN A 1 58 ? 3.575 -10.114 -13.865 1.00 0.00 58 GLN A C 13
ATOM 30369 O O . GLN A 1 58 ? 3.810 -10.845 -12.938 1.00 0.00 58 GLN A O 13
ATOM 30383 N N . HIS A 1 59 ? 4.484 -9.844 -14.753 1.00 0.00 59 HIS A N 13
ATOM 30384 C CA . HIS A 1 59 ? 5.841 -10.442 -14.635 1.00 0.00 59 HIS A CA 13
ATOM 30385 C C . HIS A 1 59 ? 6.524 -9.940 -13.356 1.00 0.00 59 HIS A C 13
ATOM 30386 O O . HIS A 1 59 ? 7.384 -10.597 -12.803 1.00 0.00 59 HIS A O 13
ATOM 30401 N N . ALA A 1 60 ? 6.151 -8.777 -12.887 1.00 0.00 60 ALA A N 13
ATOM 30402 C CA . ALA A 1 60 ? 6.782 -8.226 -11.652 1.00 0.00 60 ALA A CA 13
ATOM 30403 C C . ALA A 1 60 ? 6.281 -9.000 -10.430 1.00 0.00 60 ALA A C 13
ATOM 30404 O O . ALA A 1 60 ? 6.996 -9.192 -9.465 1.00 0.00 60 ALA A O 13
ATOM 30411 N N . ILE A 1 61 ? 5.064 -9.451 -10.465 1.00 0.00 61 ILE A N 13
ATOM 30412 C CA . ILE A 1 61 ? 4.515 -10.215 -9.311 1.00 0.00 61 ILE A CA 13
ATOM 30413 C C . ILE A 1 61 ? 5.338 -11.495 -9.111 1.00 0.00 61 ILE A C 13
ATOM 30414 O O . ILE A 1 61 ? 5.483 -11.987 -8.011 1.00 0.00 61 ILE A O 13
ATOM 30430 N N . ASP A 1 62 ? 5.864 -12.052 -10.170 1.00 0.00 62 ASP A N 13
ATOM 30431 C CA . ASP A 1 62 ? 6.659 -13.309 -10.051 1.00 0.00 62 ASP A CA 13
ATOM 30432 C C . ASP A 1 62 ? 7.895 -13.107 -9.161 1.00 0.00 62 ASP A C 13
ATOM 30433 O O . ASP A 1 62 ? 8.295 -13.991 -8.432 1.00 0.00 62 ASP A O 13
ATOM 30442 N N . LYS A 1 63 ? 8.502 -11.956 -9.210 1.00 0.00 63 LYS A N 13
ATOM 30443 C CA . LYS A 1 63 ? 9.703 -11.657 -8.372 1.00 0.00 63 LYS A CA 13
ATOM 30444 C C . LYS A 1 63 ? 9.281 -11.154 -6.994 1.00 0.00 63 LYS A C 13
ATOM 30445 O O . LYS A 1 63 ? 10.060 -11.121 -6.066 1.00 0.00 63 LYS A O 13
ATOM 30464 N N . LEU A 1 64 ? 8.058 -10.743 -6.869 1.00 0.00 64 LEU A N 13
ATOM 30465 C CA . LEU A 1 64 ? 7.605 -10.217 -5.552 1.00 0.00 64 LEU A CA 13
ATOM 30466 C C . LEU A 1 64 ? 7.842 -11.296 -4.503 1.00 0.00 64 LEU A C 13
ATOM 30467 O O . LEU A 1 64 ? 8.813 -11.243 -3.776 1.00 0.00 64 LEU A O 13
ATOM 30483 N N . VAL A 1 65 ? 7.017 -12.291 -4.428 1.00 0.00 65 VAL A N 13
ATOM 30484 C CA . VAL A 1 65 ? 7.277 -13.359 -3.432 1.00 0.00 65 VAL A CA 13
ATOM 30485 C C . VAL A 1 65 ? 6.859 -14.691 -4.037 1.00 0.00 65 VAL A C 13
ATOM 30486 O O . VAL A 1 65 ? 5.722 -14.875 -4.426 1.00 0.00 65 VAL A O 13
ATOM 30499 N N . ALA A 1 66 ? 7.757 -15.629 -4.123 1.00 0.00 66 ALA A N 13
ATOM 30500 C CA . ALA A 1 66 ? 7.364 -16.933 -4.704 1.00 0.00 66 ALA A CA 13
ATOM 30501 C C . ALA A 1 66 ? 6.934 -17.868 -3.569 1.00 0.00 66 ALA A C 13
ATOM 30502 O O . ALA A 1 66 ? 7.743 -18.328 -2.788 1.00 0.00 66 ALA A O 13
ATOM 30509 N N . GLU A 1 67 ? 5.664 -18.158 -3.478 1.00 0.00 67 GLU A N 13
ATOM 30510 C CA . GLU A 1 67 ? 5.182 -19.067 -2.400 1.00 0.00 67 GLU A CA 13
ATOM 30511 C C . GLU A 1 67 ? 3.768 -19.542 -2.739 1.00 0.00 67 GLU A C 13
ATOM 30512 O O . GLU A 1 67 ? 3.079 -18.932 -3.530 1.00 0.00 67 GLU A O 13
ATOM 30524 N N . LYS A 1 68 ? 3.318 -20.610 -2.137 1.00 0.00 68 LYS A N 13
ATOM 30525 C CA . LYS A 1 68 ? 1.938 -21.096 -2.422 1.00 0.00 68 LYS A CA 13
ATOM 30526 C C . LYS A 1 68 ? 1.649 -20.999 -3.921 1.00 0.00 68 LYS A C 13
ATOM 30527 O O . LYS A 1 68 ? 2.539 -20.816 -4.727 1.00 0.00 68 LYS A O 13
ATOM 30546 N N . GLY A 1 69 ? 0.408 -21.123 -4.298 1.00 0.00 69 GLY A N 13
ATOM 30547 C CA . GLY A 1 69 ? 0.057 -21.037 -5.742 1.00 0.00 69 GLY A CA 13
ATOM 30548 C C . GLY A 1 69 ? 0.220 -19.595 -6.230 1.00 0.00 69 GLY A C 13
ATOM 30549 O O . GLY A 1 69 ? 0.627 -19.354 -7.349 1.00 0.00 69 GLY A O 13
ATOM 30553 N N . TYR A 1 70 ? -0.102 -18.635 -5.401 1.00 0.00 70 TYR A N 13
ATOM 30554 C CA . TYR A 1 70 ? 0.023 -17.206 -5.824 1.00 0.00 70 TYR A CA 13
ATOM 30555 C C . TYR A 1 70 ? -0.461 -17.066 -7.266 1.00 0.00 70 TYR A C 13
ATOM 30556 O O . TYR A 1 70 ? 0.321 -17.048 -8.196 1.00 0.00 70 TYR A O 13
ATOM 30574 N N . GLN A 1 71 ? -1.745 -16.976 -7.462 1.00 0.00 71 GLN A N 13
ATOM 30575 C CA . GLN A 1 71 ? -2.270 -16.845 -8.845 1.00 0.00 71 GLN A CA 13
ATOM 30576 C C . GLN A 1 71 ? -3.554 -16.017 -8.827 1.00 0.00 71 GLN A C 13
ATOM 30577 O O . GLN A 1 71 ? -4.541 -16.365 -9.445 1.00 0.00 71 GLN A O 13
ATOM 30591 N N . SER A 1 72 ? -3.552 -14.909 -8.133 1.00 0.00 72 SER A N 13
ATOM 30592 C CA . SER A 1 72 ? -4.774 -14.063 -8.110 1.00 0.00 72 SER A CA 13
ATOM 30593 C C . SER A 1 72 ? -4.428 -12.650 -7.632 1.00 0.00 72 SER A C 13
ATOM 30594 O O . SER A 1 72 ? -3.810 -12.453 -6.605 1.00 0.00 72 SER A O 13
ATOM 30602 N N . TRP A 1 73 ? -4.844 -11.678 -8.386 1.00 0.00 73 TRP A N 13
ATOM 30603 C CA . TRP A 1 73 ? -4.566 -10.264 -8.003 1.00 0.00 73 TRP A CA 13
ATOM 30604 C C . TRP A 1 73 ? -5.669 -9.344 -8.530 1.00 0.00 73 TRP A C 13
ATOM 30605 O O . TRP A 1 73 ? -6.412 -9.696 -9.425 1.00 0.00 73 TRP A O 13
ATOM 30626 N N . ASP A 1 74 ? -5.781 -8.171 -7.972 1.00 0.00 74 ASP A N 13
ATOM 30627 C CA . ASP A 1 74 ? -6.837 -7.222 -8.424 1.00 0.00 74 ASP A CA 13
ATOM 30628 C C . ASP A 1 74 ? -6.306 -5.789 -8.353 1.00 0.00 74 ASP A C 13
ATOM 30629 O O . ASP A 1 74 ? -5.271 -5.530 -7.786 1.00 0.00 74 ASP A O 13
ATOM 30638 N N . VAL A 1 75 ? -7.008 -4.856 -8.936 1.00 0.00 75 VAL A N 13
ATOM 30639 C CA . VAL A 1 75 ? -6.541 -3.439 -8.911 1.00 0.00 75 VAL A CA 13
ATOM 30640 C C . VAL A 1 75 ? -7.632 -2.551 -8.320 1.00 0.00 75 VAL A C 13
ATOM 30641 O O . VAL A 1 75 ? -8.807 -2.839 -8.434 1.00 0.00 75 VAL A O 13
ATOM 30654 N N . ILE A 1 76 ? -7.250 -1.468 -7.701 1.00 0.00 76 ILE A N 13
ATOM 30655 C CA . ILE A 1 76 ? -8.265 -0.553 -7.109 1.00 0.00 76 ILE A CA 13
ATOM 30656 C C . ILE A 1 76 ? -8.040 0.852 -7.675 1.00 0.00 76 ILE A C 13
ATOM 30657 O O . ILE A 1 76 ? -7.181 1.586 -7.226 1.00 0.00 76 ILE A O 13
ATOM 30673 N N . SER A 1 77 ? -8.814 1.225 -8.659 1.00 0.00 77 SER A N 13
ATOM 30674 C CA . SER A 1 77 ? -8.655 2.575 -9.271 1.00 0.00 77 SER A CA 13
ATOM 30675 C C . SER A 1 77 ? -9.934 3.389 -9.064 1.00 0.00 77 SER A C 13
ATOM 30676 O O . SER A 1 77 ? -11.028 2.907 -9.276 1.00 0.00 77 SER A O 13
ATOM 30684 N N . LEU A 1 78 ? -9.798 4.623 -8.660 1.00 0.00 78 LEU A N 13
ATOM 30685 C CA . LEU A 1 78 ? -10.998 5.480 -8.446 1.00 0.00 78 LEU A CA 13
ATOM 30686 C C . LEU A 1 78 ? -11.082 6.527 -9.557 1.00 0.00 78 LEU A C 13
ATOM 30687 O O . LEU A 1 78 ? -10.139 7.245 -9.820 1.00 0.00 78 LEU A O 13
ATOM 30703 N N . ARG A 1 79 ? -12.204 6.619 -10.213 1.00 0.00 79 ARG A N 13
ATOM 30704 C CA . ARG A 1 79 ? -12.350 7.621 -11.308 1.00 0.00 79 ARG A CA 13
ATOM 30705 C C . ARG A 1 79 ? -13.119 8.841 -10.789 1.00 0.00 79 ARG A C 13
ATOM 30706 O O . ARG A 1 79 ? -14.023 8.722 -9.986 1.00 0.00 79 ARG A O 13
ATOM 30727 N N . ALA A 1 80 ? -12.766 10.013 -11.246 1.00 0.00 80 ALA A N 13
ATOM 30728 C CA . ALA A 1 80 ? -13.473 11.247 -10.789 1.00 0.00 80 ALA A CA 13
ATOM 30729 C C . ALA A 1 80 ? -14.783 11.405 -11.566 1.00 0.00 80 ALA A C 13
ATOM 30730 O O . ALA A 1 80 ? -15.687 12.106 -11.158 1.00 0.00 80 ALA A O 13
ATOM 30737 N N . ASP A 1 81 ? -14.879 10.756 -12.693 1.00 0.00 81 ASP A N 13
ATOM 30738 C CA . ASP A 1 81 ? -16.121 10.857 -13.516 1.00 0.00 81 ASP A CA 13
ATOM 30739 C C . ASP A 1 81 ? -17.091 9.753 -13.097 1.00 0.00 81 ASP A C 13
ATOM 30740 O O . ASP A 1 81 ? -18.001 9.407 -13.824 1.00 0.00 81 ASP A O 13
ATOM 30749 N N . ASN A 1 82 ? -16.908 9.212 -11.922 1.00 0.00 82 ASN A N 13
ATOM 30750 C CA . ASN A 1 82 ? -17.820 8.137 -11.437 1.00 0.00 82 ASN A CA 13
ATOM 30751 C C . ASN A 1 82 ? -18.328 8.475 -10.020 1.00 0.00 82 ASN A C 13
ATOM 30752 O O . ASN A 1 82 ? -17.596 8.347 -9.061 1.00 0.00 82 ASN A O 13
ATOM 30763 N N . PRO A 1 83 ? -19.571 8.900 -9.877 1.00 0.00 83 PRO A N 13
ATOM 30764 C CA . PRO A 1 83 ? -20.159 9.250 -8.539 1.00 0.00 83 PRO A CA 13
ATOM 30765 C C . PRO A 1 83 ? -19.839 8.192 -7.469 1.00 0.00 83 PRO A C 13
ATOM 30766 O O . PRO A 1 83 ? -20.115 8.359 -6.293 1.00 0.00 83 PRO A O 13
ATOM 30777 N N . GLN A 1 84 ? -19.252 7.106 -7.885 1.00 0.00 84 GLN A N 13
ATOM 30778 C CA . GLN A 1 84 ? -18.909 6.026 -6.914 1.00 0.00 84 GLN A CA 13
ATOM 30779 C C . GLN A 1 84 ? -17.633 6.410 -6.155 1.00 0.00 84 GLN A C 13
ATOM 30780 O O . GLN A 1 84 ? -17.101 5.634 -5.391 1.00 0.00 84 GLN A O 13
ATOM 30794 N N . LYS A 1 85 ? -17.151 7.606 -6.348 1.00 0.00 85 LYS A N 13
ATOM 30795 C CA . LYS A 1 85 ? -15.919 8.042 -5.629 1.00 0.00 85 LYS A CA 13
ATOM 30796 C C . LYS A 1 85 ? -16.287 8.514 -4.218 1.00 0.00 85 LYS A C 13
ATOM 30797 O O . LYS A 1 85 ? -15.490 8.453 -3.302 1.00 0.00 85 LYS A O 13
ATOM 30816 N N . GLU A 1 86 ? -17.491 8.981 -4.037 1.00 0.00 86 GLU A N 13
ATOM 30817 C CA . GLU A 1 86 ? -17.907 9.452 -2.683 1.00 0.00 86 GLU A CA 13
ATOM 30818 C C . GLU A 1 86 ? -18.251 8.244 -1.801 1.00 0.00 86 GLU A C 13
ATOM 30819 O O . GLU A 1 86 ? -17.748 8.100 -0.693 1.00 0.00 86 GLU A O 13
ATOM 30831 N N . ALA A 1 87 ? -19.094 7.361 -2.279 1.00 0.00 87 ALA A N 13
ATOM 30832 C CA . ALA A 1 87 ? -19.461 6.164 -1.467 1.00 0.00 87 ALA A CA 13
ATOM 30833 C C . ALA A 1 87 ? -18.243 5.259 -1.322 1.00 0.00 87 ALA A C 13
ATOM 30834 O O . ALA A 1 87 ? -18.106 4.529 -0.359 1.00 0.00 87 ALA A O 13
ATOM 30841 N N . LEU A 1 88 ? -17.353 5.301 -2.271 1.00 0.00 88 LEU A N 13
ATOM 30842 C CA . LEU A 1 88 ? -16.146 4.442 -2.192 1.00 0.00 88 LEU A CA 13
ATOM 30843 C C . LEU A 1 88 ? -15.336 4.849 -0.974 1.00 0.00 88 LEU A C 13
ATOM 30844 O O . LEU A 1 88 ? -14.547 4.086 -0.459 1.00 0.00 88 LEU A O 13
ATOM 30860 N N . ARG A 1 89 ? -15.495 6.041 -0.496 1.00 0.00 89 ARG A N 13
ATOM 30861 C CA . ARG A 1 89 ? -14.686 6.408 0.690 1.00 0.00 89 ARG A CA 13
ATOM 30862 C C . ARG A 1 89 ? -15.014 5.443 1.830 1.00 0.00 89 ARG A C 13
ATOM 30863 O O . ARG A 1 89 ? -14.183 4.714 2.270 1.00 0.00 89 ARG A O 13
ATOM 30884 N N . GLU A 1 90 ? -16.229 5.423 2.289 1.00 0.00 90 GLU A N 13
ATOM 30885 C CA . GLU A 1 90 ? -16.608 4.489 3.409 1.00 0.00 90 GLU A CA 13
ATOM 30886 C C . GLU A 1 90 ? -16.267 3.055 3.003 1.00 0.00 90 GLU A C 13
ATOM 30887 O O . GLU A 1 90 ? -16.042 2.183 3.818 1.00 0.00 90 GLU A O 13
ATOM 30899 N N . LYS A 1 91 ? -16.236 2.851 1.737 1.00 0.00 91 LYS A N 13
ATOM 30900 C CA . LYS A 1 91 ? -15.907 1.499 1.201 1.00 0.00 91 LYS A CA 13
ATOM 30901 C C . LYS A 1 91 ? -14.458 1.113 1.546 1.00 0.00 91 LYS A C 13
ATOM 30902 O O . LYS A 1 91 ? -14.200 0.009 1.985 1.00 0.00 91 LYS A O 13
ATOM 30921 N N . PHE A 1 92 ? -13.502 1.998 1.408 1.00 0.00 92 PHE A N 13
ATOM 30922 C CA . PHE A 1 92 ? -12.093 1.641 1.760 1.00 0.00 92 PHE A CA 13
ATOM 30923 C C . PHE A 1 92 ? -11.649 2.306 3.058 1.00 0.00 92 PHE A C 13
ATOM 30924 O O . PHE A 1 92 ? -10.561 2.069 3.552 1.00 0.00 92 PHE A O 13
ATOM 30941 N N . LEU A 1 93 ? -12.445 3.181 3.569 1.00 0.00 93 LEU A N 13
ATOM 30942 C CA . LEU A 1 93 ? -12.057 3.925 4.792 1.00 0.00 93 LEU A CA 13
ATOM 30943 C C . LEU A 1 93 ? -12.463 3.147 6.028 1.00 0.00 93 LEU A C 13
ATOM 30944 O O . LEU A 1 93 ? -12.298 3.626 7.132 1.00 0.00 93 LEU A O 13
ATOM 30960 N N . ASN A 1 94 ? -12.979 1.957 5.883 1.00 0.00 94 ASN A N 13
ATOM 30961 C CA . ASN A 1 94 ? -13.359 1.186 7.096 1.00 0.00 94 ASN A CA 13
ATOM 30962 C C . ASN A 1 94 ? -12.265 0.164 7.383 1.00 0.00 94 ASN A C 13
ATOM 30963 O O . ASN A 1 94 ? -11.376 -0.051 6.582 1.00 0.00 94 ASN A O 13
ATOM 30974 N N . GLU A 1 95 ? -12.312 -0.473 8.516 1.00 0.00 95 GLU A N 13
ATOM 30975 C CA . GLU A 1 95 ? -11.264 -1.477 8.830 1.00 0.00 95 GLU A CA 13
ATOM 30976 C C . GLU A 1 95 ? -11.594 -2.802 8.139 1.00 0.00 95 GLU A C 13
ATOM 30977 O O . GLU A 1 95 ? -12.649 -3.370 8.342 1.00 0.00 95 GLU A O 13
ATOM 30989 N N . HIS A 1 96 ? -10.689 -3.303 7.356 1.00 0.00 96 HIS A N 13
ATOM 30990 C CA . HIS A 1 96 ? -10.912 -4.604 6.667 1.00 0.00 96 HIS A CA 13
ATOM 30991 C C . HIS A 1 96 ? -9.603 -5.411 6.756 1.00 0.00 96 HIS A C 13
ATOM 30992 O O . HIS A 1 96 ? -8.541 -4.902 6.475 1.00 0.00 96 HIS A O 13
ATOM 31006 N N . THR A 1 97 ? -9.664 -6.640 7.216 1.00 0.00 97 THR A N 13
ATOM 31007 C CA . THR A 1 97 ? -8.406 -7.437 7.391 1.00 0.00 97 THR A CA 13
ATOM 31008 C C . THR A 1 97 ? -8.541 -8.867 6.859 1.00 0.00 97 THR A C 13
ATOM 31009 O O . THR A 1 97 ? -9.611 -9.439 6.815 1.00 0.00 97 THR A O 13
ATOM 31020 N N . HIS A 1 98 ? -7.429 -9.451 6.502 1.00 0.00 98 HIS A N 13
ATOM 31021 C CA . HIS A 1 98 ? -7.429 -10.862 6.019 1.00 0.00 98 HIS A CA 13
ATOM 31022 C C . HIS A 1 98 ? -6.378 -11.668 6.790 1.00 0.00 98 HIS A C 13
ATOM 31023 O O . HIS A 1 98 ? -5.427 -11.127 7.325 1.00 0.00 98 HIS A O 13
ATOM 31037 N N . GLY A 1 99 ? -6.543 -12.958 6.847 1.00 0.00 99 GLY A N 13
ATOM 31038 C CA . GLY A 1 99 ? -5.569 -13.804 7.584 1.00 0.00 99 GLY A CA 13
ATOM 31039 C C . GLY A 1 99 ? -4.383 -14.128 6.678 1.00 0.00 99 GLY A C 13
ATOM 31040 O O . GLY A 1 99 ? -3.737 -15.144 6.834 1.00 0.00 99 GLY A O 13
ATOM 31044 N N . GLU A 1 100 ? -4.062 -13.266 5.755 1.00 0.00 100 GLU A N 13
ATOM 31045 C CA . GLU A 1 100 ? -2.896 -13.526 4.871 1.00 0.00 100 GLU A CA 13
ATOM 31046 C C . GLU A 1 100 ? -2.247 -12.185 4.529 1.00 0.00 100 GLU A C 13
ATOM 31047 O O . GLU A 1 100 ? -2.932 -11.234 4.206 1.00 0.00 100 GLU A O 13
ATOM 31059 N N . ASP A 1 101 ? -0.949 -12.065 4.608 1.00 0.00 101 ASP A N 13
ATOM 31060 C CA . ASP A 1 101 ? -0.317 -10.759 4.296 1.00 0.00 101 ASP A CA 13
ATOM 31061 C C . ASP A 1 101 ? -0.378 -10.484 2.797 1.00 0.00 101 ASP A C 13
ATOM 31062 O O . ASP A 1 101 ? 0.091 -11.266 1.993 1.00 0.00 101 ASP A O 13
ATOM 31071 N N . GLU A 1 102 ? -0.989 -9.398 2.417 1.00 0.00 102 GLU A N 13
ATOM 31072 C CA . GLU A 1 102 ? -1.116 -9.096 0.968 1.00 0.00 102 GLU A CA 13
ATOM 31073 C C . GLU A 1 102 ? -0.158 -7.985 0.610 1.00 0.00 102 GLU A C 13
ATOM 31074 O O . GLU A 1 102 ? 0.328 -7.265 1.459 1.00 0.00 102 GLU A O 13
ATOM 31086 N N . VAL A 1 103 ? 0.129 -7.856 -0.646 1.00 0.00 103 VAL A N 13
ATOM 31087 C CA . VAL A 1 103 ? 1.075 -6.808 -1.082 1.00 0.00 103 VAL A CA 13
ATOM 31088 C C . VAL A 1 103 ? 0.363 -5.808 -1.974 1.00 0.00 103 VAL A C 13
ATOM 31089 O O . VAL A 1 103 ? -0.450 -6.166 -2.794 1.00 0.00 103 VAL A O 13
ATOM 31102 N N . ARG A 1 104 ? 0.696 -4.563 -1.832 1.00 0.00 104 ARG A N 13
ATOM 31103 C CA . ARG A 1 104 ? 0.071 -3.523 -2.688 1.00 0.00 104 ARG A CA 13
ATOM 31104 C C . ARG A 1 104 ? 1.166 -2.777 -3.450 1.00 0.00 104 ARG A C 13
ATOM 31105 O O . ARG A 1 104 ? 2.062 -2.208 -2.860 1.00 0.00 104 ARG A O 13
ATOM 31126 N N . PHE A 1 105 ? 1.106 -2.779 -4.756 1.00 0.00 105 PHE A N 13
ATOM 31127 C CA . PHE A 1 105 ? 2.148 -2.072 -5.551 1.00 0.00 105 PHE A CA 13
ATOM 31128 C C . PHE A 1 105 ? 1.495 -0.951 -6.337 1.00 0.00 105 PHE A C 13
ATOM 31129 O O . PHE A 1 105 ? 0.584 -1.172 -7.098 1.00 0.00 105 PHE A O 13
ATOM 31146 N N . PHE A 1 106 ? 1.929 0.258 -6.165 1.00 0.00 106 PHE A N 13
ATOM 31147 C CA . PHE A 1 106 ? 1.282 1.360 -6.917 1.00 0.00 106 PHE A CA 13
ATOM 31148 C C . PHE A 1 106 ? 2.097 1.661 -8.175 1.00 0.00 106 PHE A C 13
ATOM 31149 O O . PHE A 1 106 ? 3.277 1.901 -8.093 1.00 0.00 106 PHE A O 13
ATOM 31166 N N . VAL A 1 107 ? 1.517 1.601 -9.345 1.00 0.00 107 VAL A N 13
ATOM 31167 C CA . VAL A 1 107 ? 2.319 1.890 -10.571 1.00 0.00 107 VAL A CA 13
ATOM 31168 C C . VAL A 1 107 ? 1.882 3.246 -11.121 1.00 0.00 107 VAL A C 13
ATOM 31169 O O . VAL A 1 107 ? 2.589 3.876 -11.879 1.00 0.00 107 VAL A O 13
ATOM 31182 N N . GLU A 1 108 ? 0.722 3.708 -10.735 1.00 0.00 108 GLU A N 13
ATOM 31183 C CA . GLU A 1 108 ? 0.252 5.030 -11.218 1.00 0.00 108 GLU A CA 13
ATOM 31184 C C . GLU A 1 108 ? -0.542 5.720 -10.106 1.00 0.00 108 GLU A C 13
ATOM 31185 O O . GLU A 1 108 ? -1.600 5.273 -9.710 1.00 0.00 108 GLU A O 13
ATOM 31197 N N . GLY A 1 109 ? -0.035 6.813 -9.606 1.00 0.00 109 GLY A N 13
ATOM 31198 C CA . GLY A 1 109 ? -0.746 7.545 -8.525 1.00 0.00 109 GLY A CA 13
ATOM 31199 C C . GLY A 1 109 ? -0.119 7.221 -7.166 1.00 0.00 109 GLY A C 13
ATOM 31200 O O . GLY A 1 109 ? 0.702 6.334 -7.042 1.00 0.00 109 GLY A O 13
ATOM 31204 N N . ALA A 1 110 ? -0.507 7.947 -6.152 1.00 0.00 110 ALA A N 13
ATOM 31205 C CA . ALA A 1 110 ? 0.059 7.708 -4.792 1.00 0.00 110 ALA A CA 13
ATOM 31206 C C . ALA A 1 110 ? -1.071 7.524 -3.777 1.00 0.00 110 ALA A C 13
ATOM 31207 O O . ALA A 1 110 ? -2.099 8.168 -3.846 1.00 0.00 110 ALA A O 13
ATOM 31214 N N . GLY A 1 111 ? -0.869 6.652 -2.829 1.00 0.00 111 GLY A N 13
ATOM 31215 C CA . GLY A 1 111 ? -1.905 6.412 -1.784 1.00 0.00 111 GLY A CA 13
ATOM 31216 C C . GLY A 1 111 ? -1.235 6.422 -0.409 1.00 0.00 111 GLY A C 13
ATOM 31217 O O . GLY A 1 111 ? -0.157 5.891 -0.234 1.00 0.00 111 GLY A O 13
ATOM 31221 N N . LEU A 1 112 ? -1.860 7.019 0.568 1.00 0.00 112 LEU A N 13
ATOM 31222 C CA . LEU A 1 112 ? -1.242 7.049 1.922 1.00 0.00 112 LEU A CA 13
ATOM 31223 C C . LEU A 1 112 ? -1.649 5.782 2.669 1.00 0.00 112 LEU A C 13
ATOM 31224 O O . LEU A 1 112 ? -2.815 5.534 2.907 1.00 0.00 112 LEU A O 13
ATOM 31240 N N . PHE A 1 113 ? -0.698 4.975 3.036 1.00 0.00 113 PHE A N 13
ATOM 31241 C CA . PHE A 1 113 ? -1.034 3.719 3.756 1.00 0.00 113 PHE A CA 13
ATOM 31242 C C . PHE A 1 113 ? -0.708 3.883 5.241 1.00 0.00 113 PHE A C 13
ATOM 31243 O O . PHE A 1 113 ? 0.385 4.266 5.609 1.00 0.00 113 PHE A O 13
ATOM 31260 N N . CYS A 1 114 ? -1.652 3.594 6.096 1.00 0.00 114 CYS A N 13
ATOM 31261 C CA . CYS A 1 114 ? -1.411 3.729 7.560 1.00 0.00 114 CYS A CA 13
ATOM 31262 C C . CYS A 1 114 ? -1.562 2.362 8.224 1.00 0.00 114 CYS A C 13
ATOM 31263 O O . CYS A 1 114 ? -2.576 1.706 8.087 1.00 0.00 114 CYS A O 13
ATOM 31271 N N . LEU A 1 115 ? -0.561 1.926 8.939 1.00 0.00 115 LEU A N 13
ATOM 31272 C CA . LEU A 1 115 ? -0.644 0.600 9.611 1.00 0.00 115 LEU A CA 13
ATOM 31273 C C . LEU A 1 115 ? -0.587 0.792 11.127 1.00 0.00 115 LEU A C 13
ATOM 31274 O O . LEU A 1 115 ? 0.293 1.449 11.645 1.00 0.00 115 LEU A O 13
ATOM 31290 N N . HIS A 1 116 ? -1.513 0.220 11.845 1.00 0.00 116 HIS A N 13
ATOM 31291 C CA . HIS A 1 116 ? -1.501 0.368 13.328 1.00 0.00 116 HIS A CA 13
ATOM 31292 C C . HIS A 1 116 ? -0.862 -0.873 13.953 1.00 0.00 116 HIS A C 13
ATOM 31293 O O . HIS A 1 116 ? -1.342 -1.977 13.784 1.00 0.00 116 HIS A O 13
ATOM 31308 N N . ILE A 1 117 ? 0.218 -0.703 14.672 1.00 0.00 117 ILE A N 13
ATOM 31309 C CA . ILE A 1 117 ? 0.885 -1.876 15.308 1.00 0.00 117 ILE A CA 13
ATOM 31310 C C . ILE A 1 117 ? 1.039 -1.639 16.815 1.00 0.00 117 ILE A C 13
ATOM 31311 O O . ILE A 1 117 ? 1.890 -0.889 17.252 1.00 0.00 117 ILE A O 13
ATOM 31327 N N . GLY A 1 118 ? 0.227 -2.280 17.609 1.00 0.00 118 GLY A N 13
ATOM 31328 C CA . GLY A 1 118 ? 0.321 -2.102 19.089 1.00 0.00 118 GLY A CA 13
ATOM 31329 C C . GLY A 1 118 ? -0.269 -0.747 19.494 1.00 0.00 118 GLY A C 13
ATOM 31330 O O . GLY A 1 118 ? -1.324 -0.358 19.031 1.00 0.00 118 GLY A O 13
ATOM 31334 N N . ASP A 1 119 ? 0.400 -0.029 20.359 1.00 0.00 119 ASP A N 13
ATOM 31335 C CA . ASP A 1 119 ? -0.122 1.300 20.800 1.00 0.00 119 ASP A CA 13
ATOM 31336 C C . ASP A 1 119 ? 0.606 2.418 20.047 1.00 0.00 119 ASP A C 13
ATOM 31337 O O . ASP A 1 119 ? 1.010 3.403 20.623 1.00 0.00 119 ASP A O 13
ATOM 31346 N N . GLU A 1 120 ? 0.776 2.275 18.766 1.00 0.00 120 GLU A N 13
ATOM 31347 C CA . GLU A 1 120 ? 1.468 3.338 17.982 1.00 0.00 120 GLU A CA 13
ATOM 31348 C C . GLU A 1 120 ? 0.777 3.488 16.631 1.00 0.00 120 GLU A C 13
ATOM 31349 O O . GLU A 1 120 ? 0.211 2.543 16.118 1.00 0.00 120 GLU A O 13
ATOM 31361 N N . VAL A 1 121 ? 0.820 4.651 16.035 1.00 0.00 121 VAL A N 13
ATOM 31362 C CA . VAL A 1 121 ? 0.171 4.831 14.709 1.00 0.00 121 VAL A CA 13
ATOM 31363 C C . VAL A 1 121 ? 1.270 5.110 13.676 1.00 0.00 121 VAL A C 13
ATOM 31364 O O . VAL A 1 121 ? 1.954 6.113 13.743 1.00 0.00 121 VAL A O 13
ATOM 31377 N N . PHE A 1 122 ? 1.460 4.227 12.730 1.00 0.00 122 PHE A N 13
ATOM 31378 C CA . PHE A 1 122 ? 2.522 4.428 11.709 1.00 0.00 122 PHE A CA 13
ATOM 31379 C C . PHE A 1 122 ? 1.921 5.164 10.518 1.00 0.00 122 PHE A C 13
ATOM 31380 O O . PHE A 1 122 ? 0.830 4.865 10.076 1.00 0.00 122 PHE A O 13
ATOM 31397 N N . GLN A 1 123 ? 2.652 6.081 9.959 1.00 0.00 123 GLN A N 13
ATOM 31398 C CA . GLN A 1 123 ? 2.163 6.808 8.756 1.00 0.00 123 GLN A CA 13
ATOM 31399 C C . GLN A 1 123 ? 3.201 6.642 7.640 1.00 0.00 123 GLN A C 13
ATOM 31400 O O . GLN A 1 123 ? 4.244 7.267 7.668 1.00 0.00 123 GLN A O 13
ATOM 31414 N N . VAL A 1 124 ? 2.947 5.797 6.672 1.00 0.00 124 VAL A N 13
ATOM 31415 C CA . VAL A 1 124 ? 3.943 5.597 5.580 1.00 0.00 124 VAL A CA 13
ATOM 31416 C C . VAL A 1 124 ? 3.393 6.139 4.266 1.00 0.00 124 VAL A C 13
ATOM 31417 O O . VAL A 1 124 ? 2.313 5.785 3.841 1.00 0.00 124 VAL A O 13
ATOM 31430 N N . LEU A 1 125 ? 4.132 6.993 3.614 1.00 0.00 125 LEU A N 13
ATOM 31431 C CA . LEU A 1 125 ? 3.646 7.550 2.323 1.00 0.00 125 LEU A CA 13
ATOM 31432 C C . LEU A 1 125 ? 3.988 6.552 1.221 1.00 0.00 125 LEU A C 13
ATOM 31433 O O . LEU A 1 125 ? 5.057 5.960 1.218 1.00 0.00 125 LEU A O 13
ATOM 31449 N N . CYS A 1 126 ? 3.085 6.359 0.293 1.00 0.00 126 CYS A N 13
ATOM 31450 C CA . CYS A 1 126 ? 3.331 5.391 -0.813 1.00 0.00 126 CYS A CA 13
ATOM 31451 C C . CYS A 1 126 ? 3.140 6.083 -2.159 1.00 0.00 126 CYS A C 13
ATOM 31452 O O . CYS A 1 126 ? 2.187 6.805 -2.366 1.00 0.00 126 CYS A O 13
ATOM 31460 N N . GLU A 1 127 ? 4.037 5.858 -3.074 1.00 0.00 127 GLU A N 13
ATOM 31461 C CA . GLU A 1 127 ? 3.908 6.490 -4.415 1.00 0.00 127 GLU A CA 13
ATOM 31462 C C . GLU A 1 127 ? 4.206 5.452 -5.491 1.00 0.00 127 GLU A C 13
ATOM 31463 O O . GLU A 1 127 ? 4.845 4.451 -5.236 1.00 0.00 127 GLU A O 13
ATOM 31475 N N . LYS A 1 128 ? 3.739 5.662 -6.690 1.00 0.00 128 LYS A N 13
ATOM 31476 C CA . LYS A 1 128 ? 3.997 4.674 -7.767 1.00 0.00 128 LYS A CA 13
ATOM 31477 C C . LYS A 1 128 ? 5.507 4.434 -7.927 1.00 0.00 128 LYS A C 13
ATOM 31478 O O . LYS A 1 128 ? 5.947 3.755 -8.829 1.00 0.00 128 LYS A O 13
ATOM 31497 N N . ASN A 1 129 ? 6.279 4.988 -7.042 1.00 0.00 129 ASN A N 13
ATOM 31498 C CA . ASN A 1 129 ? 7.756 4.820 -7.099 1.00 0.00 129 ASN A CA 13
ATOM 31499 C C . ASN A 1 129 ? 8.214 3.466 -6.561 1.00 0.00 129 ASN A C 13
ATOM 31500 O O . ASN A 1 129 ? 8.893 2.716 -7.235 1.00 0.00 129 ASN A O 13
ATOM 31511 N N . ASP A 1 130 ? 7.894 3.181 -5.329 1.00 0.00 130 ASP A N 13
ATOM 31512 C CA . ASP A 1 130 ? 8.357 1.907 -4.709 1.00 0.00 130 ASP A CA 13
ATOM 31513 C C . ASP A 1 130 ? 7.194 0.932 -4.486 1.00 0.00 130 ASP A C 13
ATOM 31514 O O . ASP A 1 130 ? 6.230 0.905 -5.231 1.00 0.00 130 ASP A O 13
ATOM 31523 N N . LEU A 1 131 ? 7.311 0.109 -3.479 1.00 0.00 131 LEU A N 13
ATOM 31524 C CA . LEU A 1 131 ? 6.264 -0.905 -3.185 1.00 0.00 131 LEU A CA 13
ATOM 31525 C C . LEU A 1 131 ? 6.097 -1.069 -1.675 1.00 0.00 131 LEU A C 13
ATOM 31526 O O . LEU A 1 131 ? 7.025 -0.896 -0.913 1.00 0.00 131 LEU A O 13
ATOM 31542 N N . ILE A 1 132 ? 4.924 -1.435 -1.242 1.00 0.00 132 ILE A N 13
ATOM 31543 C CA . ILE A 1 132 ? 4.700 -1.646 0.215 1.00 0.00 132 ILE A CA 13
ATOM 31544 C C . ILE A 1 132 ? 3.843 -2.898 0.434 1.00 0.00 132 ILE A C 13
ATOM 31545 O O . ILE A 1 132 ? 2.945 -3.181 -0.326 1.00 0.00 132 ILE A O 13
ATOM 31561 N N . SER A 1 133 ? 4.106 -3.638 1.477 1.00 0.00 133 SER A N 13
ATOM 31562 C CA . SER A 1 133 ? 3.297 -4.861 1.751 1.00 0.00 133 SER A CA 13
ATOM 31563 C C . SER A 1 133 ? 3.205 -5.053 3.257 1.00 0.00 133 SER A C 13
ATOM 31564 O O . SER A 1 133 ? 4.210 -5.063 3.928 1.00 0.00 133 SER A O 13
ATOM 31572 N N . VAL A 1 134 ? 2.026 -5.183 3.814 1.00 0.00 134 VAL A N 13
ATOM 31573 C CA . VAL A 1 134 ? 1.931 -5.329 5.293 1.00 0.00 134 VAL A CA 13
ATOM 31574 C C . VAL A 1 134 ? 1.619 -6.784 5.661 1.00 0.00 134 VAL A C 13
ATOM 31575 O O . VAL A 1 134 ? 1.294 -7.580 4.802 1.00 0.00 134 VAL A O 13
ATOM 31588 N N . PRO A 1 135 ? 1.752 -7.148 6.922 1.00 0.00 135 PRO A N 13
ATOM 31589 C CA . PRO A 1 135 ? 1.526 -8.538 7.387 1.00 0.00 135 PRO A CA 13
ATOM 31590 C C . PRO A 1 135 ? 0.048 -8.840 7.646 1.00 0.00 135 PRO A C 13
ATOM 31591 O O . PRO A 1 135 ? -0.773 -7.951 7.756 1.00 0.00 135 PRO A O 13
ATOM 31602 N N . ALA A 1 136 ? -0.297 -10.094 7.755 1.00 0.00 136 ALA A N 13
ATOM 31603 C CA . ALA A 1 136 ? -1.712 -10.459 8.026 1.00 0.00 136 ALA A CA 13
ATOM 31604 C C . ALA A 1 136 ? -2.034 -10.135 9.485 1.00 0.00 136 ALA A C 13
ATOM 31605 O O . ALA A 1 136 ? -1.159 -9.832 10.267 1.00 0.00 136 ALA A O 13
ATOM 31612 N N . HIS A 1 137 ? -3.282 -10.196 9.853 1.00 0.00 137 HIS A N 13
ATOM 31613 C CA . HIS A 1 137 ? -3.670 -9.893 11.262 1.00 0.00 137 HIS A CA 13
ATOM 31614 C C . HIS A 1 137 ? -3.393 -8.427 11.562 1.00 0.00 137 HIS A C 13
ATOM 31615 O O . HIS A 1 137 ? -3.599 -7.960 12.666 1.00 0.00 137 HIS A O 13
ATOM 31630 N N . THR A 1 138 ? -2.959 -7.693 10.578 1.00 0.00 138 THR A N 13
ATOM 31631 C CA . THR A 1 138 ? -2.708 -6.245 10.802 1.00 0.00 138 THR A CA 13
ATOM 31632 C C . THR A 1 138 ? -3.728 -5.433 9.982 1.00 0.00 138 THR A C 13
ATOM 31633 O O . THR A 1 138 ? -3.654 -5.397 8.770 1.00 0.00 138 THR A O 13
ATOM 31644 N N . PRO A 1 139 ? -4.662 -4.756 10.628 1.00 0.00 139 PRO A N 13
ATOM 31645 C CA . PRO A 1 139 ? -5.675 -3.907 9.914 1.00 0.00 139 PRO A CA 13
ATOM 31646 C C . PRO A 1 139 ? -5.015 -2.771 9.136 1.00 0.00 139 PRO A C 13
ATOM 31647 O O . PRO A 1 139 ? -4.087 -2.140 9.601 1.00 0.00 139 PRO A O 13
ATOM 31658 N N . HIS A 1 140 ? -5.516 -2.490 7.967 1.00 0.00 140 HIS A N 13
ATOM 31659 C CA . HIS A 1 140 ? -4.959 -1.375 7.157 1.00 0.00 140 HIS A CA 13
ATOM 31660 C C . HIS A 1 140 ? -6.103 -0.566 6.530 1.00 0.00 140 HIS A C 13
ATOM 31661 O O . HIS A 1 140 ? -7.112 -1.116 6.140 1.00 0.00 140 HIS A O 13
ATOM 31675 N N . TRP A 1 141 ? -5.947 0.724 6.393 1.00 0.00 141 TRP A N 13
ATOM 31676 C CA . TRP A 1 141 ? -7.020 1.546 5.750 1.00 0.00 141 TRP A CA 13
ATOM 31677 C C . TRP A 1 141 ? -6.361 2.560 4.794 1.00 0.00 141 TRP A C 13
ATOM 31678 O O . TRP A 1 141 ? -5.238 2.974 5.007 1.00 0.00 141 TRP A O 13
ATOM 31699 N N . PHE A 1 142 ? -7.034 2.956 3.744 1.00 0.00 142 PHE A N 13
ATOM 31700 C CA . PHE A 1 142 ? -6.426 3.936 2.789 1.00 0.00 142 PHE A CA 13
ATOM 31701 C C . PHE A 1 142 ? -6.850 5.351 3.177 1.00 0.00 142 PHE A C 13
ATOM 31702 O O . PHE A 1 142 ? -7.821 5.540 3.867 1.00 0.00 142 PHE A O 13
ATOM 31719 N N . ASP A 1 143 ? -6.138 6.349 2.737 1.00 0.00 143 ASP A N 13
ATOM 31720 C CA . ASP A 1 143 ? -6.535 7.741 3.092 1.00 0.00 143 ASP A CA 13
ATOM 31721 C C . ASP A 1 143 ? -7.393 8.323 1.970 1.00 0.00 143 ASP A C 13
ATOM 31722 O O . ASP A 1 143 ? -6.923 8.585 0.878 1.00 0.00 143 ASP A O 13
ATOM 31731 N N . MET A 1 144 ? -8.654 8.521 2.230 1.00 0.00 144 MET A N 13
ATOM 31732 C CA . MET A 1 144 ? -9.556 9.079 1.189 1.00 0.00 144 MET A CA 13
ATOM 31733 C C . MET A 1 144 ? -9.604 10.605 1.290 1.00 0.00 144 MET A C 13
ATOM 31734 O O . MET A 1 144 ? -10.482 11.232 0.737 1.00 0.00 144 MET A O 13
ATOM 31748 N N . GLY A 1 145 ? -8.672 11.200 1.995 1.00 0.00 145 GLY A N 13
ATOM 31749 C CA . GLY A 1 145 ? -8.667 12.690 2.131 1.00 0.00 145 GLY A CA 13
ATOM 31750 C C . GLY A 1 145 ? -9.136 13.315 0.816 1.00 0.00 145 GLY A C 13
ATOM 31751 O O . GLY A 1 145 ? -9.765 14.355 0.793 1.00 0.00 145 GLY A O 13
ATOM 31755 N N . SER A 1 146 ? -8.822 12.683 -0.277 1.00 0.00 146 SER A N 13
ATOM 31756 C CA . SER A 1 146 ? -9.230 13.217 -1.605 1.00 0.00 146 SER A CA 13
ATOM 31757 C C . SER A 1 146 ? -9.705 12.062 -2.482 1.00 0.00 146 SER A C 13
ATOM 31758 O O . SER A 1 146 ? -9.659 10.913 -2.086 1.00 0.00 146 SER A O 13
ATOM 31766 N N . GLU A 1 147 ? -10.156 12.356 -3.675 1.00 0.00 147 GLU A N 13
ATOM 31767 C CA . GLU A 1 147 ? -10.633 11.272 -4.584 1.00 0.00 147 GLU A CA 13
ATOM 31768 C C . GLU A 1 147 ? -9.769 11.210 -5.857 1.00 0.00 147 GLU A C 13
ATOM 31769 O O . GLU A 1 147 ? -10.278 11.290 -6.955 1.00 0.00 147 GLU A O 13
ATOM 31781 N N . PRO A 1 148 ? -8.472 11.050 -5.716 1.00 0.00 148 PRO A N 13
ATOM 31782 C CA . PRO A 1 148 ? -7.536 10.954 -6.875 1.00 0.00 148 PRO A CA 13
ATOM 31783 C C . PRO A 1 148 ? -7.553 9.569 -7.517 1.00 0.00 148 PRO A C 13
ATOM 31784 O O . PRO A 1 148 ? -7.914 8.589 -6.896 1.00 0.00 148 PRO A O 13
ATOM 31795 N N . ASN A 1 149 ? -7.158 9.481 -8.752 1.00 0.00 149 ASN A N 13
ATOM 31796 C CA . ASN A 1 149 ? -7.144 8.157 -9.426 1.00 0.00 149 ASN A CA 13
ATOM 31797 C C . ASN A 1 149 ? -5.854 7.421 -9.056 1.00 0.00 149 ASN A C 13
ATOM 31798 O O . ASN A 1 149 ? -4.847 7.529 -9.727 1.00 0.00 149 ASN A O 13
ATOM 31809 N N . PHE A 1 150 ? -5.882 6.679 -7.981 1.00 0.00 150 PHE A N 13
ATOM 31810 C CA . PHE A 1 150 ? -4.666 5.933 -7.544 1.00 0.00 150 PHE A CA 13
ATOM 31811 C C . PHE A 1 150 ? -4.740 4.487 -8.036 1.00 0.00 150 PHE A C 13
ATOM 31812 O O . PHE A 1 150 ? -5.718 3.797 -7.815 1.00 0.00 150 PHE A O 13
ATOM 31829 N N . THR A 1 151 ? -3.709 4.020 -8.696 1.00 0.00 151 THR A N 13
ATOM 31830 C CA . THR A 1 151 ? -3.711 2.615 -9.195 1.00 0.00 151 THR A CA 13
ATOM 31831 C C . THR A 1 151 ? -2.929 1.744 -8.210 1.00 0.00 151 THR A C 13
ATOM 31832 O O . THR A 1 151 ? -1.835 2.078 -7.801 1.00 0.00 151 THR A O 13
ATOM 31843 N N . ALA A 1 152 ? -3.490 0.635 -7.818 1.00 0.00 152 ALA A N 13
ATOM 31844 C CA . ALA A 1 152 ? -2.795 -0.262 -6.853 1.00 0.00 152 ALA A CA 13
ATOM 31845 C C . ALA A 1 152 ? -2.913 -1.715 -7.322 1.00 0.00 152 ALA A C 13
ATOM 31846 O O . ALA A 1 152 ? -3.816 -2.068 -8.047 1.00 0.00 152 ALA A O 13
ATOM 31853 N N . ILE A 1 153 ? -2.004 -2.553 -6.904 1.00 0.00 153 ILE A N 13
ATOM 31854 C CA . ILE A 1 153 ? -2.056 -3.991 -7.309 1.00 0.00 153 ILE A CA 13
ATOM 31855 C C . ILE A 1 153 ? -2.054 -4.854 -6.054 1.00 0.00 153 ILE A C 13
ATOM 31856 O O . ILE A 1 153 ? -1.180 -4.748 -5.239 1.00 0.00 153 ILE A O 13
ATOM 31872 N N . ARG A 1 154 ? -3.006 -5.725 -5.904 1.00 0.00 154 ARG A N 13
ATOM 31873 C CA . ARG A 1 154 ? -3.040 -6.593 -4.698 1.00 0.00 154 ARG A CA 13
ATOM 31874 C C . ARG A 1 154 ? -2.647 -8.017 -5.087 1.00 0.00 154 ARG A C 13
ATOM 31875 O O . ARG A 1 154 ? -3.292 -8.648 -5.893 1.00 0.00 154 ARG A O 13
ATOM 31896 N N . ILE A 1 155 ? -1.579 -8.520 -4.525 1.00 0.00 155 ILE A N 13
ATOM 31897 C CA . ILE A 1 155 ? -1.130 -9.898 -4.869 1.00 0.00 155 ILE A CA 13
ATOM 31898 C C . ILE A 1 155 ? -1.254 -10.799 -3.639 1.00 0.00 155 ILE A C 13
ATOM 31899 O O . ILE A 1 155 ? -0.847 -10.438 -2.553 1.00 0.00 155 ILE A O 13
ATOM 31915 N N . PHE A 1 156 ? -1.813 -11.967 -3.797 1.00 0.00 156 PHE A N 13
ATOM 31916 C CA . PHE A 1 156 ? -1.964 -12.885 -2.631 1.00 0.00 156 PHE A CA 13
ATOM 31917 C C . PHE A 1 156 ? -2.491 -14.238 -3.115 1.00 0.00 156 PHE A C 13
ATOM 31918 O O . PHE A 1 156 ? -2.596 -14.487 -4.299 1.00 0.00 156 PHE A O 13
ATOM 31942 N N . SER A 1 1 ? 7.127 7.378 0.631 1.00 0.00 1 SER A N 14
ATOM 31943 C CA . SER A 1 1 ? 8.596 7.600 0.741 1.00 0.00 1 SER A CA 14
ATOM 31944 C C . SER A 1 1 ? 8.923 8.204 2.110 1.00 0.00 1 SER A C 14
ATOM 31945 O O . SER A 1 1 ? 9.880 8.938 2.261 1.00 0.00 1 SER A O 14
ATOM 31955 N N . ALA A 1 2 ? 8.135 7.906 3.108 1.00 0.00 2 ALA A N 14
ATOM 31956 C CA . ALA A 1 2 ? 8.403 8.470 4.465 1.00 0.00 2 ALA A CA 14
ATOM 31957 C C . ALA A 1 2 ? 7.944 7.479 5.532 1.00 0.00 2 ALA A C 14
ATOM 31958 O O . ALA A 1 2 ? 7.042 6.700 5.313 1.00 0.00 2 ALA A O 14
ATOM 31965 N N . LEU A 1 3 ? 8.555 7.496 6.686 1.00 0.00 3 LEU A N 14
ATOM 31966 C CA . LEU A 1 3 ? 8.137 6.542 7.749 1.00 0.00 3 LEU A CA 14
ATOM 31967 C C . LEU A 1 3 ? 8.074 7.298 9.067 1.00 0.00 3 LEU A C 14
ATOM 31968 O O . LEU A 1 3 ? 9.014 7.957 9.459 1.00 0.00 3 LEU A O 14
ATOM 31984 N N . THR A 1 4 ? 6.968 7.223 9.747 1.00 0.00 4 THR A N 14
ATOM 31985 C CA . THR A 1 4 ? 6.842 7.946 11.036 1.00 0.00 4 THR A CA 14
ATOM 31986 C C . THR A 1 4 ? 6.254 6.998 12.078 1.00 0.00 4 THR A C 14
ATOM 31987 O O . THR A 1 4 ? 5.320 6.284 11.800 1.00 0.00 4 THR A O 14
ATOM 31998 N N . ILE A 1 5 ? 6.767 6.985 13.273 1.00 0.00 5 ILE A N 14
ATOM 31999 C CA . ILE A 1 5 ? 6.181 6.072 14.288 1.00 0.00 5 ILE A CA 14
ATOM 32000 C C . ILE A 1 5 ? 6.174 6.768 15.643 1.00 0.00 5 ILE A C 14
ATOM 32001 O O . ILE A 1 5 ? 7.216 7.033 16.209 1.00 0.00 5 ILE A O 14
ATOM 32017 N N . PHE A 1 6 ? 5.026 7.079 16.183 1.00 0.00 6 PHE A N 14
ATOM 32018 C CA . PHE A 1 6 ? 4.963 7.768 17.505 1.00 0.00 6 PHE A CA 14
ATOM 32019 C C . PHE A 1 6 ? 4.189 6.879 18.475 1.00 0.00 6 PHE A C 14
ATOM 32020 O O . PHE A 1 6 ? 3.620 5.879 18.092 1.00 0.00 6 PHE A O 14
ATOM 32037 N N . SER A 1 7 ? 4.133 7.245 19.723 1.00 0.00 7 SER A N 14
ATOM 32038 C CA . SER A 1 7 ? 3.363 6.421 20.690 1.00 0.00 7 SER A CA 14
ATOM 32039 C C . SER A 1 7 ? 1.859 6.708 20.538 1.00 0.00 7 SER A C 14
ATOM 32040 O O . SER A 1 7 ? 1.456 7.758 20.072 1.00 0.00 7 SER A O 14
ATOM 32048 N N . VAL A 1 8 ? 1.030 5.775 20.934 1.00 0.00 8 VAL A N 14
ATOM 32049 C CA . VAL A 1 8 ? -0.449 5.973 20.824 1.00 0.00 8 VAL A CA 14
ATOM 32050 C C . VAL A 1 8 ? -0.858 7.223 21.608 1.00 0.00 8 VAL A C 14
ATOM 32051 O O . VAL A 1 8 ? -1.928 7.764 21.413 1.00 0.00 8 VAL A O 14
ATOM 32064 N N . LYS A 1 9 ? -0.016 7.691 22.492 1.00 0.00 9 LYS A N 14
ATOM 32065 C CA . LYS A 1 9 ? -0.362 8.905 23.284 1.00 0.00 9 LYS A CA 14
ATOM 32066 C C . LYS A 1 9 ? 0.029 10.168 22.513 1.00 0.00 9 LYS A C 14
ATOM 32067 O O . LYS A 1 9 ? -0.513 11.233 22.740 1.00 0.00 9 LYS A O 14
ATOM 32086 N N . ASP A 1 10 ? 0.965 10.062 21.605 1.00 0.00 10 ASP A N 14
ATOM 32087 C CA . ASP A 1 10 ? 1.394 11.260 20.819 1.00 0.00 10 ASP A CA 14
ATOM 32088 C C . ASP A 1 10 ? 1.046 11.071 19.336 1.00 0.00 10 ASP A C 14
ATOM 32089 O O . ASP A 1 10 ? 1.899 10.743 18.535 1.00 0.00 10 ASP A O 14
ATOM 32098 N N . PRO A 1 11 ? -0.194 11.272 18.968 1.00 0.00 11 PRO A N 14
ATOM 32099 C CA . PRO A 1 11 ? -0.654 11.111 17.556 1.00 0.00 11 PRO A CA 14
ATOM 32100 C C . PRO A 1 11 ? -0.313 12.321 16.679 1.00 0.00 11 PRO A C 14
ATOM 32101 O O . PRO A 1 11 ? -0.004 12.190 15.511 1.00 0.00 11 PRO A O 14
ATOM 32112 N N . GLN A 1 12 ? -0.368 13.496 17.240 1.00 0.00 12 GLN A N 14
ATOM 32113 C CA . GLN A 1 12 ? -0.053 14.716 16.446 1.00 0.00 12 GLN A CA 14
ATOM 32114 C C . GLN A 1 12 ? 1.418 15.078 16.630 1.00 0.00 12 GLN A C 14
ATOM 32115 O O . GLN A 1 12 ? 1.998 15.789 15.833 1.00 0.00 12 GLN A O 14
ATOM 32129 N N . ASN A 1 13 ? 2.026 14.606 17.681 1.00 0.00 13 ASN A N 14
ATOM 32130 C CA . ASN A 1 13 ? 3.457 14.937 17.913 1.00 0.00 13 ASN A CA 14
ATOM 32131 C C . ASN A 1 13 ? 4.334 13.790 17.421 1.00 0.00 13 ASN A C 14
ATOM 32132 O O . ASN A 1 13 ? 4.897 13.045 18.199 1.00 0.00 13 ASN A O 14
ATOM 32143 N N . SER A 1 14 ? 4.449 13.619 16.135 1.00 0.00 14 SER A N 14
ATOM 32144 C CA . SER A 1 14 ? 5.277 12.502 15.623 1.00 0.00 14 SER A CA 14
ATOM 32145 C C . SER A 1 14 ? 6.670 12.582 16.241 1.00 0.00 14 SER A C 14
ATOM 32146 O O . SER A 1 14 ? 7.452 13.458 15.931 1.00 0.00 14 SER A O 14
ATOM 32154 N N . LEU A 1 15 ? 6.968 11.689 17.140 1.00 0.00 15 LEU A N 14
ATOM 32155 C CA . LEU A 1 15 ? 8.293 11.724 17.812 1.00 0.00 15 LEU A CA 14
ATOM 32156 C C . LEU A 1 15 ? 9.367 11.201 16.863 1.00 0.00 15 LEU A C 14
ATOM 32157 O O . LEU A 1 15 ? 10.255 11.928 16.463 1.00 0.00 15 LEU A O 14
ATOM 32173 N N . TRP A 1 16 ? 9.312 9.950 16.500 1.00 0.00 16 TRP A N 14
ATOM 32174 C CA . TRP A 1 16 ? 10.352 9.402 15.588 1.00 0.00 16 TRP A CA 14
ATOM 32175 C C . TRP A 1 16 ? 9.939 9.598 14.127 1.00 0.00 16 TRP A C 14
ATOM 32176 O O . TRP A 1 16 ? 8.908 9.127 13.701 1.00 0.00 16 TRP A O 14
ATOM 32197 N N . HIS A 1 17 ? 10.735 10.290 13.360 1.00 0.00 17 HIS A N 14
ATOM 32198 C CA . HIS A 1 17 ? 10.391 10.499 11.923 1.00 0.00 17 HIS A CA 14
ATOM 32199 C C . HIS A 1 17 ? 11.668 10.443 11.105 1.00 0.00 17 HIS A C 14
ATOM 32200 O O . HIS A 1 17 ? 12.642 11.108 11.398 1.00 0.00 17 HIS A O 14
ATOM 32215 N N . SER A 1 18 ? 11.667 9.649 10.084 1.00 0.00 18 SER A N 14
ATOM 32216 C CA . SER A 1 18 ? 12.882 9.534 9.227 1.00 0.00 18 SER A CA 14
ATOM 32217 C C . SER A 1 18 ? 12.501 9.011 7.842 1.00 0.00 18 SER A C 14
ATOM 32218 O O . SER A 1 18 ? 11.642 8.158 7.716 1.00 0.00 18 SER A O 14
ATOM 32226 N N . THR A 1 19 ? 13.155 9.470 6.803 1.00 0.00 19 THR A N 14
ATOM 32227 C CA . THR A 1 19 ? 12.837 8.925 5.452 1.00 0.00 19 THR A CA 14
ATOM 32228 C C . THR A 1 19 ? 14.142 8.525 4.742 1.00 0.00 19 THR A C 14
ATOM 32229 O O . THR A 1 19 ? 14.766 9.329 4.077 1.00 0.00 19 THR A O 14
ATOM 32240 N N . ASN A 1 20 ? 14.529 7.270 4.828 1.00 0.00 20 ASN A N 14
ATOM 32241 C CA . ASN A 1 20 ? 15.752 6.790 4.115 1.00 0.00 20 ASN A CA 14
ATOM 32242 C C . ASN A 1 20 ? 15.490 5.390 3.528 1.00 0.00 20 ASN A C 14
ATOM 32243 O O . ASN A 1 20 ? 14.643 4.669 4.022 1.00 0.00 20 ASN A O 14
ATOM 32254 N N . ALA A 1 21 ? 16.180 4.971 2.494 1.00 0.00 21 ALA A N 14
ATOM 32255 C CA . ALA A 1 21 ? 15.892 3.600 1.967 1.00 0.00 21 ALA A CA 14
ATOM 32256 C C . ALA A 1 21 ? 16.166 2.556 3.062 1.00 0.00 21 ALA A C 14
ATOM 32257 O O . ALA A 1 21 ? 15.303 1.779 3.404 1.00 0.00 21 ALA A O 14
ATOM 32264 N N . GLU A 1 22 ? 17.366 2.490 3.590 1.00 0.00 22 GLU A N 14
ATOM 32265 C CA . GLU A 1 22 ? 17.665 1.466 4.634 1.00 0.00 22 GLU A CA 14
ATOM 32266 C C . GLU A 1 22 ? 16.849 1.775 5.883 1.00 0.00 22 GLU A C 14
ATOM 32267 O O . GLU A 1 22 ? 16.543 0.905 6.663 1.00 0.00 22 GLU A O 14
ATOM 32279 N N . GLU A 1 23 ? 16.525 3.016 6.097 1.00 0.00 23 GLU A N 14
ATOM 32280 C CA . GLU A 1 23 ? 15.740 3.373 7.309 1.00 0.00 23 GLU A CA 14
ATOM 32281 C C . GLU A 1 23 ? 14.289 2.904 7.149 1.00 0.00 23 GLU A C 14
ATOM 32282 O O . GLU A 1 23 ? 13.741 2.274 8.025 1.00 0.00 23 GLU A O 14
ATOM 32294 N N . ILE A 1 24 ? 13.655 3.211 6.049 1.00 0.00 24 ILE A N 14
ATOM 32295 C CA . ILE A 1 24 ? 12.240 2.779 5.850 1.00 0.00 24 ILE A CA 14
ATOM 32296 C C . ILE A 1 24 ? 12.175 1.247 5.771 1.00 0.00 24 ILE A C 14
ATOM 32297 O O . ILE A 1 24 ? 11.275 0.628 6.301 1.00 0.00 24 ILE A O 14
ATOM 32313 N N . GLN A 1 25 ? 13.115 0.636 5.107 1.00 0.00 25 GLN A N 14
ATOM 32314 C CA . GLN A 1 25 ? 13.109 -0.851 4.986 1.00 0.00 25 GLN A CA 14
ATOM 32315 C C . GLN A 1 25 ? 13.456 -1.510 6.328 1.00 0.00 25 GLN A C 14
ATOM 32316 O O . GLN A 1 25 ? 12.837 -2.463 6.729 1.00 0.00 25 GLN A O 14
ATOM 32330 N N . GLN A 1 26 ? 14.464 -1.031 7.001 1.00 0.00 26 GLN A N 14
ATOM 32331 C CA . GLN A 1 26 ? 14.868 -1.643 8.303 1.00 0.00 26 GLN A CA 14
ATOM 32332 C C . GLN A 1 26 ? 13.748 -1.483 9.336 1.00 0.00 26 GLN A C 14
ATOM 32333 O O . GLN A 1 26 ? 13.443 -2.396 10.074 1.00 0.00 26 GLN A O 14
ATOM 32347 N N . GLN A 1 27 ? 13.145 -0.329 9.401 1.00 0.00 27 GLN A N 14
ATOM 32348 C CA . GLN A 1 27 ? 12.053 -0.106 10.390 1.00 0.00 27 GLN A CA 14
ATOM 32349 C C . GLN A 1 27 ? 10.834 -0.954 10.014 1.00 0.00 27 GLN A C 14
ATOM 32350 O O . GLN A 1 27 ? 10.181 -1.537 10.858 1.00 0.00 27 GLN A O 14
ATOM 32364 N N . LEU A 1 28 ? 10.518 -1.008 8.752 1.00 0.00 28 LEU A N 14
ATOM 32365 C CA . LEU A 1 28 ? 9.334 -1.802 8.314 1.00 0.00 28 LEU A CA 14
ATOM 32366 C C . LEU A 1 28 ? 9.596 -3.294 8.563 1.00 0.00 28 LEU A C 14
ATOM 32367 O O . LEU A 1 28 ? 8.730 -4.025 8.996 1.00 0.00 28 LEU A O 14
ATOM 32383 N N . ASN A 1 29 ? 10.790 -3.740 8.312 1.00 0.00 29 ASN A N 14
ATOM 32384 C CA . ASN A 1 29 ? 11.128 -5.172 8.541 1.00 0.00 29 ASN A CA 14
ATOM 32385 C C . ASN A 1 29 ? 11.118 -5.477 10.043 1.00 0.00 29 ASN A C 14
ATOM 32386 O O . ASN A 1 29 ? 10.768 -6.561 10.465 1.00 0.00 29 ASN A O 14
ATOM 32397 N N . ALA A 1 30 ? 11.512 -4.531 10.849 1.00 0.00 30 ALA A N 14
ATOM 32398 C CA . ALA A 1 30 ? 11.539 -4.765 12.319 1.00 0.00 30 ALA A CA 14
ATOM 32399 C C . ALA A 1 30 ? 10.131 -5.093 12.807 1.00 0.00 30 ALA A C 14
ATOM 32400 O O . ALA A 1 30 ? 9.952 -5.696 13.848 1.00 0.00 30 ALA A O 14
ATOM 32407 N N . LYS A 1 31 ? 9.130 -4.707 12.066 1.00 0.00 31 LYS A N 14
ATOM 32408 C CA . LYS A 1 31 ? 7.737 -5.005 12.492 1.00 0.00 31 LYS A CA 14
ATOM 32409 C C . LYS A 1 31 ? 7.193 -6.168 11.657 1.00 0.00 31 LYS A C 14
ATOM 32410 O O . LYS A 1 31 ? 6.045 -6.542 11.773 1.00 0.00 31 LYS A O 14
ATOM 32429 N N . GLY A 1 32 ? 8.007 -6.753 10.818 1.00 0.00 32 GLY A N 14
ATOM 32430 C CA . GLY A 1 32 ? 7.506 -7.890 9.995 1.00 0.00 32 GLY A CA 14
ATOM 32431 C C . GLY A 1 32 ? 6.856 -7.353 8.717 1.00 0.00 32 GLY A C 14
ATOM 32432 O O . GLY A 1 32 ? 6.044 -8.013 8.100 1.00 0.00 32 GLY A O 14
ATOM 32436 N N . VAL A 1 33 ? 7.213 -6.164 8.315 1.00 0.00 33 VAL A N 14
ATOM 32437 C CA . VAL A 1 33 ? 6.623 -5.584 7.072 1.00 0.00 33 VAL A CA 14
ATOM 32438 C C . VAL A 1 33 ? 7.674 -5.588 5.960 1.00 0.00 33 VAL A C 14
ATOM 32439 O O . VAL A 1 33 ? 8.794 -5.151 6.146 1.00 0.00 33 VAL A O 14
ATOM 32452 N N . ARG A 1 34 ? 7.318 -6.084 4.805 1.00 0.00 34 ARG A N 14
ATOM 32453 C CA . ARG A 1 34 ? 8.287 -6.123 3.673 1.00 0.00 34 ARG A CA 14
ATOM 32454 C C . ARG A 1 34 ? 8.258 -4.788 2.930 1.00 0.00 34 ARG A C 14
ATOM 32455 O O . ARG A 1 34 ? 7.228 -4.156 2.803 1.00 0.00 34 ARG A O 14
ATOM 32476 N N . PHE A 1 35 ? 9.383 -4.360 2.428 1.00 0.00 35 PHE A N 14
ATOM 32477 C CA . PHE A 1 35 ? 9.423 -3.071 1.683 1.00 0.00 35 PHE A CA 14
ATOM 32478 C C . PHE A 1 35 ? 10.591 -3.098 0.690 1.00 0.00 35 PHE A C 14
ATOM 32479 O O . PHE A 1 35 ? 11.735 -3.224 1.075 1.00 0.00 35 PHE A O 14
ATOM 32496 N N . GLU A 1 36 ? 10.316 -2.980 -0.581 1.00 0.00 36 GLU A N 14
ATOM 32497 C CA . GLU A 1 36 ? 11.417 -2.999 -1.590 1.00 0.00 36 GLU A CA 14
ATOM 32498 C C . GLU A 1 36 ? 11.191 -1.872 -2.594 1.00 0.00 36 GLU A C 14
ATOM 32499 O O . GLU A 1 36 ? 10.123 -1.303 -2.662 1.00 0.00 36 GLU A O 14
ATOM 32511 N N . ARG A 1 37 ? 12.183 -1.536 -3.370 1.00 0.00 37 ARG A N 14
ATOM 32512 C CA . ARG A 1 37 ? 12.003 -0.436 -4.356 1.00 0.00 37 ARG A CA 14
ATOM 32513 C C . ARG A 1 37 ? 11.771 -1.032 -5.744 1.00 0.00 37 ARG A C 14
ATOM 32514 O O . ARG A 1 37 ? 12.627 -1.702 -6.289 1.00 0.00 37 ARG A O 14
ATOM 32535 N N . TRP A 1 38 ? 10.617 -0.813 -6.320 1.00 0.00 38 TRP A N 14
ATOM 32536 C CA . TRP A 1 38 ? 10.346 -1.390 -7.668 1.00 0.00 38 TRP A CA 14
ATOM 32537 C C . TRP A 1 38 ? 10.487 -0.290 -8.717 1.00 0.00 38 TRP A C 14
ATOM 32538 O O . TRP A 1 38 ? 10.237 0.870 -8.456 1.00 0.00 38 TRP A O 14
ATOM 32559 N N . GLN A 1 39 ? 10.897 -0.645 -9.900 1.00 0.00 39 GLN A N 14
ATOM 32560 C CA . GLN A 1 39 ? 11.065 0.381 -10.963 1.00 0.00 39 GLN A CA 14
ATOM 32561 C C . GLN A 1 39 ? 9.812 0.422 -11.844 1.00 0.00 39 GLN A C 14
ATOM 32562 O O . GLN A 1 39 ? 9.513 -0.516 -12.556 1.00 0.00 39 GLN A O 14
ATOM 32576 N N . ALA A 1 40 ? 9.082 1.502 -11.803 1.00 0.00 40 ALA A N 14
ATOM 32577 C CA . ALA A 1 40 ? 7.854 1.601 -12.641 1.00 0.00 40 ALA A CA 14
ATOM 32578 C C . ALA A 1 40 ? 8.225 2.182 -14.009 1.00 0.00 40 ALA A C 14
ATOM 32579 O O . ALA A 1 40 ? 7.767 3.238 -14.399 1.00 0.00 40 ALA A O 14
ATOM 32586 N N . ASP A 1 41 ? 9.059 1.492 -14.740 1.00 0.00 41 ASP A N 14
ATOM 32587 C CA . ASP A 1 41 ? 9.473 1.987 -16.083 1.00 0.00 41 ASP A CA 14
ATOM 32588 C C . ASP A 1 41 ? 8.620 1.322 -17.164 1.00 0.00 41 ASP A C 14
ATOM 32589 O O . ASP A 1 41 ? 8.795 1.569 -18.340 1.00 0.00 41 ASP A O 14
ATOM 32598 N N . ARG A 1 42 ? 7.712 0.467 -16.781 1.00 0.00 42 ARG A N 14
ATOM 32599 C CA . ARG A 1 42 ? 6.872 -0.219 -17.803 1.00 0.00 42 ARG A CA 14
ATOM 32600 C C . ARG A 1 42 ? 5.694 0.680 -18.190 1.00 0.00 42 ARG A C 14
ATOM 32601 O O . ARG A 1 42 ? 4.926 1.111 -17.352 1.00 0.00 42 ARG A O 14
ATOM 32622 N N . ASP A 1 43 ? 5.558 0.971 -19.459 1.00 0.00 43 ASP A N 14
ATOM 32623 C CA . ASP A 1 43 ? 4.440 1.845 -19.924 1.00 0.00 43 ASP A CA 14
ATOM 32624 C C . ASP A 1 43 ? 3.246 0.984 -20.349 1.00 0.00 43 ASP A C 14
ATOM 32625 O O . ASP A 1 43 ? 3.326 0.205 -21.277 1.00 0.00 43 ASP A O 14
ATOM 32634 N N . LEU A 1 44 ? 2.138 1.126 -19.674 1.00 0.00 44 LEU A N 14
ATOM 32635 C CA . LEU A 1 44 ? 0.935 0.326 -20.031 1.00 0.00 44 LEU A CA 14
ATOM 32636 C C . LEU A 1 44 ? -0.009 1.177 -20.871 1.00 0.00 44 LEU A C 14
ATOM 32637 O O . LEU A 1 44 ? -1.115 0.777 -21.178 1.00 0.00 44 LEU A O 14
ATOM 32653 N N . GLY A 1 45 ? 0.420 2.346 -21.240 1.00 0.00 45 GLY A N 14
ATOM 32654 C CA . GLY A 1 45 ? -0.448 3.226 -22.058 1.00 0.00 45 GLY A CA 14
ATOM 32655 C C . GLY A 1 45 ? -0.531 4.601 -21.404 1.00 0.00 45 GLY A C 14
ATOM 32656 O O . GLY A 1 45 ? 0.390 5.031 -20.739 1.00 0.00 45 GLY A O 14
ATOM 32660 N N . ALA A 1 46 ? -1.624 5.299 -21.572 1.00 0.00 46 ALA A N 14
ATOM 32661 C CA . ALA A 1 46 ? -1.736 6.639 -20.933 1.00 0.00 46 ALA A CA 14
ATOM 32662 C C . ALA A 1 46 ? -2.473 6.494 -19.602 1.00 0.00 46 ALA A C 14
ATOM 32663 O O . ALA A 1 46 ? -1.954 6.822 -18.556 1.00 0.00 46 ALA A O 14
ATOM 32670 N N . ALA A 1 47 ? -3.673 5.978 -19.630 1.00 0.00 47 ALA A N 14
ATOM 32671 C CA . ALA A 1 47 ? -4.427 5.789 -18.362 1.00 0.00 47 ALA A CA 14
ATOM 32672 C C . ALA A 1 47 ? -4.249 4.333 -17.886 1.00 0.00 47 ALA A C 14
ATOM 32673 O O . ALA A 1 47 ? -4.513 3.408 -18.628 1.00 0.00 47 ALA A O 14
ATOM 32680 N N . PRO A 1 48 ? -3.814 4.115 -16.666 1.00 0.00 48 PRO A N 14
ATOM 32681 C CA . PRO A 1 48 ? -3.624 2.745 -16.122 1.00 0.00 48 PRO A CA 14
ATOM 32682 C C . PRO A 1 48 ? -4.947 2.109 -15.702 1.00 0.00 48 PRO A C 14
ATOM 32683 O O . PRO A 1 48 ? -5.748 2.712 -15.016 1.00 0.00 48 PRO A O 14
ATOM 32694 N N . THR A 1 49 ? -5.166 0.892 -16.091 1.00 0.00 49 THR A N 14
ATOM 32695 C CA . THR A 1 49 ? -6.426 0.179 -15.711 1.00 0.00 49 THR A CA 14
ATOM 32696 C C . THR A 1 49 ? -6.082 -0.999 -14.791 1.00 0.00 49 THR A C 14
ATOM 32697 O O . THR A 1 49 ? -4.933 -1.222 -14.458 1.00 0.00 49 THR A O 14
ATOM 32708 N N . ALA A 1 50 ? -7.063 -1.755 -14.376 1.00 0.00 50 ALA A N 14
ATOM 32709 C CA . ALA A 1 50 ? -6.777 -2.912 -13.479 1.00 0.00 50 ALA A CA 14
ATOM 32710 C C . ALA A 1 50 ? -6.249 -4.095 -14.295 1.00 0.00 50 ALA A C 14
ATOM 32711 O O . ALA A 1 50 ? -5.253 -4.697 -13.950 1.00 0.00 50 ALA A O 14
ATOM 32718 N N . GLU A 1 51 ? -6.921 -4.457 -15.352 1.00 0.00 51 GLU A N 14
ATOM 32719 C CA . GLU A 1 51 ? -6.465 -5.622 -16.163 1.00 0.00 51 GLU A CA 14
ATOM 32720 C C . GLU A 1 51 ? -5.075 -5.354 -16.739 1.00 0.00 51 GLU A C 14
ATOM 32721 O O . GLU A 1 51 ? -4.218 -6.212 -16.737 1.00 0.00 51 GLU A O 14
ATOM 32733 N N . THR A 1 52 ? -4.861 -4.181 -17.254 1.00 0.00 52 THR A N 14
ATOM 32734 C CA . THR A 1 52 ? -3.524 -3.890 -17.849 1.00 0.00 52 THR A CA 14
ATOM 32735 C C . THR A 1 52 ? -2.498 -3.836 -16.718 1.00 0.00 52 THR A C 14
ATOM 32736 O O . THR A 1 52 ? -1.565 -4.597 -16.690 1.00 0.00 52 THR A O 14
ATOM 32747 N N . VAL A 1 53 ? -2.645 -2.934 -15.796 1.00 0.00 53 VAL A N 14
ATOM 32748 C CA . VAL A 1 53 ? -1.652 -2.828 -14.694 1.00 0.00 53 VAL A CA 14
ATOM 32749 C C . VAL A 1 53 ? -1.354 -4.231 -14.163 1.00 0.00 53 VAL A C 14
ATOM 32750 O O . VAL A 1 53 ? -0.269 -4.516 -13.693 1.00 0.00 53 VAL A O 14
ATOM 32763 N N . ILE A 1 54 ? -2.303 -5.109 -14.250 1.00 0.00 54 ILE A N 14
ATOM 32764 C CA . ILE A 1 54 ? -2.082 -6.500 -13.775 1.00 0.00 54 ILE A CA 14
ATOM 32765 C C . ILE A 1 54 ? -1.174 -7.271 -14.742 1.00 0.00 54 ILE A C 14
ATOM 32766 O O . ILE A 1 54 ? -0.176 -7.838 -14.348 1.00 0.00 54 ILE A O 14
ATOM 32782 N N . ALA A 1 55 ? -1.536 -7.327 -15.998 1.00 0.00 55 ALA A N 14
ATOM 32783 C CA . ALA A 1 55 ? -0.729 -8.100 -16.991 1.00 0.00 55 ALA A CA 14
ATOM 32784 C C . ALA A 1 55 ? 0.674 -7.502 -17.151 1.00 0.00 55 ALA A C 14
ATOM 32785 O O . ALA A 1 55 ? 1.652 -8.217 -17.267 1.00 0.00 55 ALA A O 14
ATOM 32792 N N . ALA A 1 56 ? 0.776 -6.206 -17.194 1.00 0.00 56 ALA A N 14
ATOM 32793 C CA . ALA A 1 56 ? 2.125 -5.602 -17.388 1.00 0.00 56 ALA A CA 14
ATOM 32794 C C . ALA A 1 56 ? 2.979 -5.884 -16.161 1.00 0.00 56 ALA A C 14
ATOM 32795 O O . ALA A 1 56 ? 4.044 -6.451 -16.276 1.00 0.00 56 ALA A O 14
ATOM 32802 N N . TYR A 1 57 ? 2.586 -5.457 -14.993 1.00 0.00 57 TYR A N 14
ATOM 32803 C CA . TYR A 1 57 ? 3.458 -5.699 -13.822 1.00 0.00 57 TYR A CA 14
ATOM 32804 C C . TYR A 1 57 ? 3.303 -7.154 -13.401 1.00 0.00 57 TYR A C 14
ATOM 32805 O O . TYR A 1 57 ? 3.680 -7.556 -12.318 1.00 0.00 57 TYR A O 14
ATOM 32823 N N . GLN A 1 58 ? 2.746 -7.952 -14.266 1.00 0.00 58 GLN A N 14
ATOM 32824 C CA . GLN A 1 58 ? 2.564 -9.388 -13.937 1.00 0.00 58 GLN A CA 14
ATOM 32825 C C . GLN A 1 58 ? 3.929 -10.026 -13.711 1.00 0.00 58 GLN A C 14
ATOM 32826 O O . GLN A 1 58 ? 4.129 -10.774 -12.778 1.00 0.00 58 GLN A O 14
ATOM 32840 N N . HIS A 1 59 ? 4.868 -9.740 -14.566 1.00 0.00 59 HIS A N 14
ATOM 32841 C CA . HIS A 1 59 ? 6.220 -10.330 -14.416 1.00 0.00 59 HIS A CA 14
ATOM 32842 C C . HIS A 1 59 ? 6.788 -9.940 -13.052 1.00 0.00 59 HIS A C 14
ATOM 32843 O O . HIS A 1 59 ? 7.595 -10.644 -12.479 1.00 0.00 59 HIS A O 14
ATOM 32858 N N . ALA A 1 60 ? 6.361 -8.821 -12.525 1.00 0.00 60 ALA A N 14
ATOM 32859 C CA . ALA A 1 60 ? 6.865 -8.380 -11.194 1.00 0.00 60 ALA A CA 14
ATOM 32860 C C . ALA A 1 60 ? 6.145 -9.169 -10.097 1.00 0.00 60 ALA A C 14
ATOM 32861 O O . ALA A 1 60 ? 6.678 -9.385 -9.031 1.00 0.00 60 ALA A O 14
ATOM 32868 N N . ILE A 1 61 ? 4.940 -9.603 -10.352 1.00 0.00 61 ILE A N 14
ATOM 32869 C CA . ILE A 1 61 ? 4.186 -10.386 -9.326 1.00 0.00 61 ILE A CA 14
ATOM 32870 C C . ILE A 1 61 ? 4.885 -11.723 -9.063 1.00 0.00 61 ILE A C 14
ATOM 32871 O O . ILE A 1 61 ? 4.856 -12.243 -7.966 1.00 0.00 61 ILE A O 14
ATOM 32887 N N . ASP A 1 62 ? 5.490 -12.298 -10.063 1.00 0.00 62 ASP A N 14
ATOM 32888 C CA . ASP A 1 62 ? 6.168 -13.619 -9.880 1.00 0.00 62 ASP A CA 14
ATOM 32889 C C . ASP A 1 62 ? 7.363 -13.519 -8.911 1.00 0.00 62 ASP A C 14
ATOM 32890 O O . ASP A 1 62 ? 7.605 -14.409 -8.122 1.00 0.00 62 ASP A O 14
ATOM 32899 N N . LYS A 1 63 ? 8.104 -12.448 -8.962 1.00 0.00 63 LYS A N 14
ATOM 32900 C CA . LYS A 1 63 ? 9.283 -12.244 -8.055 1.00 0.00 63 LYS A CA 14
ATOM 32901 C C . LYS A 1 63 ? 8.861 -11.564 -6.747 1.00 0.00 63 LYS A C 14
ATOM 32902 O O . LYS A 1 63 ? 9.598 -11.524 -5.782 1.00 0.00 63 LYS A O 14
ATOM 32921 N N . LEU A 1 64 ? 7.704 -10.975 -6.745 1.00 0.00 64 LEU A N 14
ATOM 32922 C CA . LEU A 1 64 ? 7.246 -10.238 -5.538 1.00 0.00 64 LEU A CA 14
ATOM 32923 C C . LEU A 1 64 ? 7.277 -11.178 -4.344 1.00 0.00 64 LEU A C 14
ATOM 32924 O O . LEU A 1 64 ? 8.181 -11.109 -3.537 1.00 0.00 64 LEU A O 14
ATOM 32940 N N . VAL A 1 65 ? 6.353 -12.072 -4.224 1.00 0.00 65 VAL A N 14
ATOM 32941 C CA . VAL A 1 65 ? 6.420 -13.007 -3.077 1.00 0.00 65 VAL A CA 14
ATOM 32942 C C . VAL A 1 65 ? 5.953 -14.373 -3.538 1.00 0.00 65 VAL A C 14
ATOM 32943 O O . VAL A 1 65 ? 4.842 -14.534 -4.001 1.00 0.00 65 VAL A O 14
ATOM 32956 N N . ALA A 1 66 ? 6.776 -15.370 -3.406 1.00 0.00 66 ALA A N 14
ATOM 32957 C CA . ALA A 1 66 ? 6.335 -16.719 -3.831 1.00 0.00 66 ALA A CA 14
ATOM 32958 C C . ALA A 1 66 ? 5.854 -17.485 -2.596 1.00 0.00 66 ALA A C 14
ATOM 32959 O O . ALA A 1 66 ? 6.639 -17.909 -1.771 1.00 0.00 66 ALA A O 14
ATOM 32966 N N . GLU A 1 67 ? 4.569 -17.676 -2.470 1.00 0.00 67 GLU A N 14
ATOM 32967 C CA . GLU A 1 67 ? 4.033 -18.429 -1.299 1.00 0.00 67 GLU A CA 14
ATOM 32968 C C . GLU A 1 67 ? 2.574 -18.803 -1.564 1.00 0.00 67 GLU A C 14
ATOM 32969 O O . GLU A 1 67 ? 1.921 -18.200 -2.387 1.00 0.00 67 GLU A O 14
ATOM 32981 N N . LYS A 1 68 ? 2.041 -19.759 -0.853 1.00 0.00 68 LYS A N 14
ATOM 32982 C CA . LYS A 1 68 ? 0.607 -20.125 -1.061 1.00 0.00 68 LYS A CA 14
ATOM 32983 C C . LYS A 1 68 ? 0.290 -20.154 -2.557 1.00 0.00 68 LYS A C 14
ATOM 32984 O O . LYS A 1 68 ? 1.172 -20.105 -3.390 1.00 0.00 68 LYS A O 14
ATOM 33003 N N . GLY A 1 69 ? -0.962 -20.247 -2.911 1.00 0.00 69 GLY A N 14
ATOM 33004 C CA . GLY A 1 69 ? -1.314 -20.288 -4.356 1.00 0.00 69 GLY A CA 14
ATOM 33005 C C . GLY A 1 69 ? -0.834 -19.003 -5.034 1.00 0.00 69 GLY A C 14
ATOM 33006 O O . GLY A 1 69 ? -0.327 -19.032 -6.136 1.00 0.00 69 GLY A O 14
ATOM 33010 N N . TYR A 1 70 ? -0.977 -17.878 -4.386 1.00 0.00 70 TYR A N 14
ATOM 33011 C CA . TYR A 1 70 ? -0.519 -16.596 -5.001 1.00 0.00 70 TYR A CA 14
ATOM 33012 C C . TYR A 1 70 ? -0.892 -16.579 -6.487 1.00 0.00 70 TYR A C 14
ATOM 33013 O O . TYR A 1 70 ? -0.063 -16.388 -7.352 1.00 0.00 70 TYR A O 14
ATOM 33031 N N . GLN A 1 71 ? -2.145 -16.776 -6.788 1.00 0.00 71 GLN A N 14
ATOM 33032 C CA . GLN A 1 71 ? -2.581 -16.768 -8.211 1.00 0.00 71 GLN A CA 14
ATOM 33033 C C . GLN A 1 71 ? -3.773 -15.831 -8.377 1.00 0.00 71 GLN A C 14
ATOM 33034 O O . GLN A 1 71 ? -4.393 -15.788 -9.422 1.00 0.00 71 GLN A O 14
ATOM 33048 N N . SER A 1 72 ? -4.097 -15.071 -7.363 1.00 0.00 72 SER A N 14
ATOM 33049 C CA . SER A 1 72 ? -5.242 -14.133 -7.490 1.00 0.00 72 SER A CA 14
ATOM 33050 C C . SER A 1 72 ? -4.814 -12.724 -7.078 1.00 0.00 72 SER A C 14
ATOM 33051 O O . SER A 1 72 ? -4.241 -12.508 -6.029 1.00 0.00 72 SER A O 14
ATOM 33059 N N . TRP A 1 73 ? -5.099 -11.769 -7.916 1.00 0.00 73 TRP A N 14
ATOM 33060 C CA . TRP A 1 73 ? -4.726 -10.363 -7.605 1.00 0.00 73 TRP A CA 14
ATOM 33061 C C . TRP A 1 73 ? -5.732 -9.403 -8.238 1.00 0.00 73 TRP A C 14
ATOM 33062 O O . TRP A 1 73 ? -6.401 -9.725 -9.202 1.00 0.00 73 TRP A O 14
ATOM 33083 N N . ASP A 1 74 ? -5.854 -8.227 -7.687 1.00 0.00 74 ASP A N 14
ATOM 33084 C CA . ASP A 1 74 ? -6.825 -7.240 -8.233 1.00 0.00 74 ASP A CA 14
ATOM 33085 C C . ASP A 1 74 ? -6.251 -5.829 -8.105 1.00 0.00 74 ASP A C 14
ATOM 33086 O O . ASP A 1 74 ? -5.259 -5.608 -7.444 1.00 0.00 74 ASP A O 14
ATOM 33095 N N . VAL A 1 75 ? -6.866 -4.875 -8.749 1.00 0.00 75 VAL A N 14
ATOM 33096 C CA . VAL A 1 75 ? -6.361 -3.475 -8.682 1.00 0.00 75 VAL A CA 14
ATOM 33097 C C . VAL A 1 75 ? -7.470 -2.549 -8.195 1.00 0.00 75 VAL A C 14
ATOM 33098 O O . VAL A 1 75 ? -8.641 -2.833 -8.353 1.00 0.00 75 VAL A O 14
ATOM 33111 N N . ILE A 1 76 ? -7.110 -1.446 -7.597 1.00 0.00 76 ILE A N 14
ATOM 33112 C CA . ILE A 1 76 ? -8.142 -0.496 -7.100 1.00 0.00 76 ILE A CA 14
ATOM 33113 C C . ILE A 1 76 ? -7.893 0.886 -7.709 1.00 0.00 76 ILE A C 14
ATOM 33114 O O . ILE A 1 76 ? -7.058 1.637 -7.243 1.00 0.00 76 ILE A O 14
ATOM 33130 N N . SER A 1 77 ? -8.613 1.223 -8.743 1.00 0.00 77 SER A N 14
ATOM 33131 C CA . SER A 1 77 ? -8.426 2.553 -9.389 1.00 0.00 77 SER A CA 14
ATOM 33132 C C . SER A 1 77 ? -9.679 3.406 -9.175 1.00 0.00 77 SER A C 14
ATOM 33133 O O . SER A 1 77 ? -10.790 2.944 -9.338 1.00 0.00 77 SER A O 14
ATOM 33141 N N . LEU A 1 78 ? -9.507 4.649 -8.815 1.00 0.00 78 LEU A N 14
ATOM 33142 C CA . LEU A 1 78 ? -10.688 5.529 -8.595 1.00 0.00 78 LEU A CA 14
ATOM 33143 C C . LEU A 1 78 ? -10.849 6.477 -9.786 1.00 0.00 78 LEU A C 14
ATOM 33144 O O . LEU A 1 78 ? -9.948 7.216 -10.131 1.00 0.00 78 LEU A O 14
ATOM 33160 N N . ARG A 1 79 ? -11.992 6.463 -10.410 1.00 0.00 79 ARG A N 14
ATOM 33161 C CA . ARG A 1 79 ? -12.221 7.363 -11.577 1.00 0.00 79 ARG A CA 14
ATOM 33162 C C . ARG A 1 79 ? -13.001 8.602 -11.123 1.00 0.00 79 ARG A C 14
ATOM 33163 O O . ARG A 1 79 ? -13.890 8.522 -10.299 1.00 0.00 79 ARG A O 14
ATOM 33184 N N . ALA A 1 80 ? -12.673 9.747 -11.659 1.00 0.00 80 ALA A N 14
ATOM 33185 C CA . ALA A 1 80 ? -13.391 10.996 -11.268 1.00 0.00 80 ALA A CA 14
ATOM 33186 C C . ALA A 1 80 ? -14.721 11.085 -12.023 1.00 0.00 80 ALA A C 14
ATOM 33187 O O . ALA A 1 80 ? -15.631 11.790 -11.629 1.00 0.00 80 ALA A O 14
ATOM 33194 N N . ASP A 1 81 ? -14.830 10.375 -13.109 1.00 0.00 81 ASP A N 14
ATOM 33195 C CA . ASP A 1 81 ? -16.092 10.406 -13.904 1.00 0.00 81 ASP A CA 14
ATOM 33196 C C . ASP A 1 81 ? -17.015 9.288 -13.430 1.00 0.00 81 ASP A C 14
ATOM 33197 O O . ASP A 1 81 ? -17.924 8.888 -14.129 1.00 0.00 81 ASP A O 14
ATOM 33206 N N . ASN A 1 82 ? -16.789 8.785 -12.245 1.00 0.00 82 ASN A N 14
ATOM 33207 C CA . ASN A 1 82 ? -17.656 7.693 -11.716 1.00 0.00 82 ASN A CA 14
ATOM 33208 C C . ASN A 1 82 ? -18.192 8.071 -10.318 1.00 0.00 82 ASN A C 14
ATOM 33209 O O . ASN A 1 82 ? -17.457 8.055 -9.354 1.00 0.00 82 ASN A O 14
ATOM 33220 N N . PRO A 1 83 ? -19.465 8.401 -10.199 1.00 0.00 83 PRO A N 14
ATOM 33221 C CA . PRO A 1 83 ? -20.086 8.776 -8.883 1.00 0.00 83 PRO A CA 14
ATOM 33222 C C . PRO A 1 83 ? -19.706 7.803 -7.757 1.00 0.00 83 PRO A C 14
ATOM 33223 O O . PRO A 1 83 ? -20.042 7.993 -6.602 1.00 0.00 83 PRO A O 14
ATOM 33234 N N . GLN A 1 84 ? -18.998 6.763 -8.096 1.00 0.00 84 GLN A N 14
ATOM 33235 C CA . GLN A 1 84 ? -18.584 5.772 -7.061 1.00 0.00 84 GLN A CA 14
ATOM 33236 C C . GLN A 1 84 ? -17.338 6.283 -6.336 1.00 0.00 84 GLN A C 14
ATOM 33237 O O . GLN A 1 84 ? -16.754 5.593 -5.534 1.00 0.00 84 GLN A O 14
ATOM 33251 N N . LYS A 1 85 ? -16.934 7.491 -6.597 1.00 0.00 85 LYS A N 14
ATOM 33252 C CA . LYS A 1 85 ? -15.728 8.030 -5.912 1.00 0.00 85 LYS A CA 14
ATOM 33253 C C . LYS A 1 85 ? -16.103 8.520 -4.510 1.00 0.00 85 LYS A C 14
ATOM 33254 O O . LYS A 1 85 ? -15.292 8.518 -3.604 1.00 0.00 85 LYS A O 14
ATOM 33273 N N . GLU A 1 86 ? -17.326 8.928 -4.319 1.00 0.00 86 GLU A N 14
ATOM 33274 C CA . GLU A 1 86 ? -17.744 9.401 -2.969 1.00 0.00 86 GLU A CA 14
ATOM 33275 C C . GLU A 1 86 ? -18.087 8.193 -2.085 1.00 0.00 86 GLU A C 14
ATOM 33276 O O . GLU A 1 86 ? -17.614 8.070 -0.965 1.00 0.00 86 GLU A O 14
ATOM 33288 N N . ALA A 1 87 ? -18.904 7.295 -2.579 1.00 0.00 87 ALA A N 14
ATOM 33289 C CA . ALA A 1 87 ? -19.283 6.095 -1.776 1.00 0.00 87 ALA A CA 14
ATOM 33290 C C . ALA A 1 87 ? -18.061 5.209 -1.577 1.00 0.00 87 ALA A C 14
ATOM 33291 O O . ALA A 1 87 ? -17.965 4.474 -0.612 1.00 0.00 87 ALA A O 14
ATOM 33298 N N 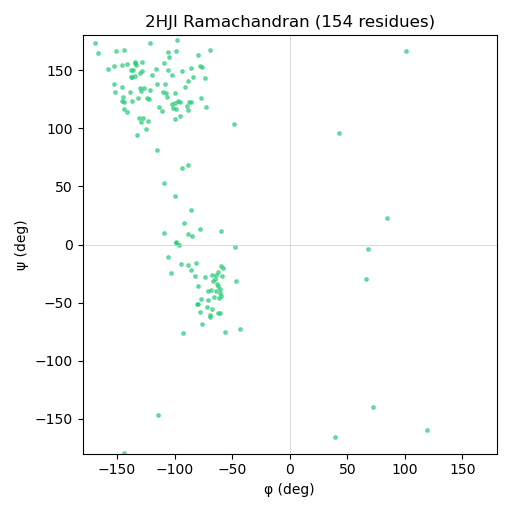. LEU A 1 88 ? -17.126 5.260 -2.483 1.00 0.00 88 LEU A N 14
ATOM 33299 C CA . LEU A 1 88 ? -15.920 4.408 -2.343 1.00 0.00 88 LEU A CA 14
ATOM 33300 C C . LEU A 1 88 ? -15.156 4.827 -1.098 1.00 0.00 88 LEU A C 14
ATOM 33301 O O . LEU A 1 88 ? -14.410 4.055 -0.539 1.00 0.00 88 LEU A O 14
ATOM 33317 N N . ARG A 1 89 ? -15.300 6.044 -0.658 1.00 0.00 89 ARG A N 14
ATOM 33318 C CA . ARG A 1 89 ? -14.524 6.441 0.544 1.00 0.00 89 ARG A CA 14
ATOM 33319 C C . ARG A 1 89 ? -14.914 5.524 1.711 1.00 0.00 89 ARG A C 14
ATOM 33320 O O . ARG A 1 89 ? -14.113 4.786 2.192 1.00 0.00 89 ARG A O 14
ATOM 33341 N N . GLU A 1 90 ? -16.148 5.560 2.138 1.00 0.00 90 GLU A N 14
ATOM 33342 C CA . GLU A 1 90 ? -16.594 4.683 3.282 1.00 0.00 90 GLU A CA 14
ATOM 33343 C C . GLU A 1 90 ? -16.334 3.222 2.919 1.00 0.00 90 GLU A C 14
ATOM 33344 O O . GLU A 1 90 ? -16.157 2.359 3.758 1.00 0.00 90 GLU A O 14
ATOM 33356 N N . LYS A 1 91 ? -16.301 2.987 1.657 1.00 0.00 91 LYS A N 14
ATOM 33357 C CA . LYS A 1 91 ? -16.048 1.613 1.154 1.00 0.00 91 LYS A CA 14
ATOM 33358 C C . LYS A 1 91 ? -14.621 1.169 1.529 1.00 0.00 91 LYS A C 14
ATOM 33359 O O . LYS A 1 91 ? -14.412 0.055 1.967 1.00 0.00 91 LYS A O 14
ATOM 33378 N N . PHE A 1 92 ? -13.634 2.023 1.410 1.00 0.00 92 PHE A N 14
ATOM 33379 C CA . PHE A 1 92 ? -12.240 1.629 1.786 1.00 0.00 92 PHE A CA 14
ATOM 33380 C C . PHE A 1 92 ? -11.814 2.277 3.102 1.00 0.00 92 PHE A C 14
ATOM 33381 O O . PHE A 1 92 ? -10.733 2.038 3.605 1.00 0.00 92 PHE A O 14
ATOM 33398 N N . LEU A 1 93 ? -12.618 3.144 3.623 1.00 0.00 93 LEU A N 14
ATOM 33399 C CA . LEU A 1 93 ? -12.234 3.865 4.864 1.00 0.00 93 LEU A CA 14
ATOM 33400 C C . LEU A 1 93 ? -12.685 3.079 6.080 1.00 0.00 93 LEU A C 14
ATOM 33401 O O . LEU A 1 93 ? -12.555 3.546 7.191 1.00 0.00 93 LEU A O 14
ATOM 33417 N N . ASN A 1 94 ? -13.203 1.892 5.913 1.00 0.00 94 ASN A N 14
ATOM 33418 C CA . ASN A 1 94 ? -13.627 1.123 7.110 1.00 0.00 94 ASN A CA 14
ATOM 33419 C C . ASN A 1 94 ? -12.543 0.104 7.449 1.00 0.00 94 ASN A C 14
ATOM 33420 O O . ASN A 1 94 ? -11.642 -0.137 6.669 1.00 0.00 94 ASN A O 14
ATOM 33431 N N . GLU A 1 95 ? -12.613 -0.496 8.600 1.00 0.00 95 GLU A N 14
ATOM 33432 C CA . GLU A 1 95 ? -11.577 -1.494 8.969 1.00 0.00 95 GLU A CA 14
ATOM 33433 C C . GLU A 1 95 ? -11.871 -2.818 8.263 1.00 0.00 95 GLU A C 14
ATOM 33434 O O . GLU A 1 95 ? -12.934 -3.391 8.410 1.00 0.00 95 GLU A O 14
ATOM 33446 N N . HIS A 1 96 ? -10.924 -3.312 7.521 1.00 0.00 96 HIS A N 14
ATOM 33447 C CA . HIS A 1 96 ? -11.102 -4.610 6.811 1.00 0.00 96 HIS A CA 14
ATOM 33448 C C . HIS A 1 96 ? -9.796 -5.408 6.955 1.00 0.00 96 HIS A C 14
ATOM 33449 O O . HIS A 1 96 ? -8.723 -4.885 6.742 1.00 0.00 96 HIS A O 14
ATOM 33463 N N . THR A 1 97 ? -9.872 -6.645 7.385 1.00 0.00 97 THR A N 14
ATOM 33464 C CA . THR A 1 97 ? -8.618 -7.440 7.605 1.00 0.00 97 THR A CA 14
ATOM 33465 C C . THR A 1 97 ? -8.732 -8.861 7.053 1.00 0.00 97 THR A C 14
ATOM 33466 O O . THR A 1 97 ? -9.803 -9.428 6.956 1.00 0.00 97 THR A O 14
ATOM 33477 N N . HIS A 1 98 ? -7.611 -9.449 6.732 1.00 0.00 98 HIS A N 14
ATOM 33478 C CA . HIS A 1 98 ? -7.604 -10.851 6.228 1.00 0.00 98 HIS A CA 14
ATOM 33479 C C . HIS A 1 98 ? -6.590 -11.682 7.021 1.00 0.00 98 HIS A C 14
ATOM 33480 O O . HIS A 1 98 ? -5.657 -11.162 7.604 1.00 0.00 98 HIS A O 14
ATOM 33494 N N . GLY A 1 99 ? -6.767 -12.972 7.040 1.00 0.00 99 GLY A N 14
ATOM 33495 C CA . GLY A 1 99 ? -5.827 -13.846 7.789 1.00 0.00 99 GLY A CA 14
ATOM 33496 C C . GLY A 1 99 ? -4.628 -14.185 6.905 1.00 0.00 99 GLY A C 14
ATOM 33497 O O . GLY A 1 99 ? -3.996 -15.206 7.078 1.00 0.00 99 GLY A O 14
ATOM 33501 N N . GLU A 1 100 ? -4.282 -13.330 5.985 1.00 0.00 100 GLU A N 14
ATOM 33502 C CA . GLU A 1 100 ? -3.103 -13.601 5.121 1.00 0.00 100 GLU A CA 14
ATOM 33503 C C . GLU A 1 100 ? -2.433 -12.266 4.793 1.00 0.00 100 GLU A C 14
ATOM 33504 O O . GLU A 1 100 ? -3.101 -11.304 4.469 1.00 0.00 100 GLU A O 14
ATOM 33516 N N . ASP A 1 101 ? -1.135 -12.171 4.883 1.00 0.00 101 ASP A N 14
ATOM 33517 C CA . ASP A 1 101 ? -0.474 -10.876 4.589 1.00 0.00 101 ASP A CA 14
ATOM 33518 C C . ASP A 1 101 ? -0.523 -10.583 3.093 1.00 0.00 101 ASP A C 14
ATOM 33519 O O . ASP A 1 101 ? -0.071 -11.366 2.281 1.00 0.00 101 ASP A O 14
ATOM 33528 N N . GLU A 1 102 ? -1.116 -9.483 2.723 1.00 0.00 102 GLU A N 14
ATOM 33529 C CA . GLU A 1 102 ? -1.242 -9.171 1.275 1.00 0.00 102 GLU A CA 14
ATOM 33530 C C . GLU A 1 102 ? -0.221 -8.114 0.923 1.00 0.00 102 GLU A C 14
ATOM 33531 O O . GLU A 1 102 ? 0.303 -7.430 1.780 1.00 0.00 102 GLU A O 14
ATOM 33543 N N . VAL A 1 103 ? 0.079 -7.985 -0.330 1.00 0.00 103 VAL A N 14
ATOM 33544 C CA . VAL A 1 103 ? 1.083 -6.983 -0.744 1.00 0.00 103 VAL A CA 14
ATOM 33545 C C . VAL A 1 103 ? 0.425 -5.938 -1.629 1.00 0.00 103 VAL A C 14
ATOM 33546 O O . VAL A 1 103 ? -0.352 -6.253 -2.505 1.00 0.00 103 VAL A O 14
ATOM 33559 N N . ARG A 1 104 ? 0.748 -4.698 -1.412 1.00 0.00 104 ARG A N 14
ATOM 33560 C CA . ARG A 1 104 ? 0.161 -3.621 -2.248 1.00 0.00 104 ARG A CA 14
ATOM 33561 C C . ARG A 1 104 ? 1.268 -2.925 -3.036 1.00 0.00 104 ARG A C 14
ATOM 33562 O O . ARG A 1 104 ? 2.226 -2.442 -2.469 1.00 0.00 104 ARG A O 14
ATOM 33583 N N . PHE A 1 105 ? 1.146 -2.863 -4.336 1.00 0.00 105 PHE A N 14
ATOM 33584 C CA . PHE A 1 105 ? 2.200 -2.189 -5.146 1.00 0.00 105 PHE A CA 14
ATOM 33585 C C . PHE A 1 105 ? 1.580 -1.037 -5.921 1.00 0.00 105 PHE A C 14
ATOM 33586 O O . PHE A 1 105 ? 0.686 -1.229 -6.712 1.00 0.00 105 PHE A O 14
ATOM 33603 N N . PHE A 1 106 ? 2.016 0.164 -5.706 1.00 0.00 106 PHE A N 14
ATOM 33604 C CA . PHE A 1 106 ? 1.392 1.279 -6.453 1.00 0.00 106 PHE A CA 14
ATOM 33605 C C . PHE A 1 106 ? 2.215 1.561 -7.705 1.00 0.00 106 PHE A C 14
ATOM 33606 O O . PHE A 1 106 ? 3.392 1.801 -7.618 1.00 0.00 106 PHE A O 14
ATOM 33623 N N . VAL A 1 107 ? 1.651 1.479 -8.879 1.00 0.00 107 VAL A N 14
ATOM 33624 C CA . VAL A 1 107 ? 2.472 1.747 -10.090 1.00 0.00 107 VAL A CA 14
ATOM 33625 C C . VAL A 1 107 ? 2.094 3.127 -10.620 1.00 0.00 107 VAL A C 14
ATOM 33626 O O . VAL A 1 107 ? 2.843 3.751 -11.343 1.00 0.00 107 VAL A O 14
ATOM 33639 N N . GLU A 1 108 ? 0.928 3.608 -10.267 1.00 0.00 108 GLU A N 14
ATOM 33640 C CA . GLU A 1 108 ? 0.503 4.946 -10.749 1.00 0.00 108 GLU A CA 14
ATOM 33641 C C . GLU A 1 108 ? -0.329 5.652 -9.672 1.00 0.00 108 GLU A C 14
ATOM 33642 O O . GLU A 1 108 ? -1.395 5.201 -9.300 1.00 0.00 108 GLU A O 14
ATOM 33654 N N . GLY A 1 109 ? 0.142 6.768 -9.190 1.00 0.00 109 GLY A N 14
ATOM 33655 C CA . GLY A 1 109 ? -0.620 7.520 -8.160 1.00 0.00 109 GLY A CA 14
ATOM 33656 C C . GLY A 1 109 ? -0.080 7.215 -6.763 1.00 0.00 109 GLY A C 14
ATOM 33657 O O . GLY A 1 109 ? 0.717 6.318 -6.568 1.00 0.00 109 GLY A O 14
ATOM 33661 N N . ALA A 1 110 ? -0.515 7.973 -5.794 1.00 0.00 110 ALA A N 14
ATOM 33662 C CA . ALA A 1 110 ? -0.040 7.765 -4.395 1.00 0.00 110 ALA A CA 14
ATOM 33663 C C . ALA A 1 110 ? -1.235 7.716 -3.433 1.00 0.00 110 ALA A C 14
ATOM 33664 O O . ALA A 1 110 ? -2.252 8.344 -3.650 1.00 0.00 110 ALA A O 14
ATOM 33671 N N . GLY A 1 111 ? -1.104 6.974 -2.364 1.00 0.00 111 GLY A N 14
ATOM 33672 C CA . GLY A 1 111 ? -2.212 6.872 -1.369 1.00 0.00 111 GLY A CA 14
ATOM 33673 C C . GLY A 1 111 ? -1.626 6.846 0.047 1.00 0.00 111 GLY A C 14
ATOM 33674 O O . GLY A 1 111 ? -0.538 6.356 0.267 1.00 0.00 111 GLY A O 14
ATOM 33678 N N . LEU A 1 112 ? -2.341 7.356 1.014 1.00 0.00 112 LEU A N 14
ATOM 33679 C CA . LEU A 1 112 ? -1.811 7.336 2.409 1.00 0.00 112 LEU A CA 14
ATOM 33680 C C . LEU A 1 112 ? -2.211 6.013 3.056 1.00 0.00 112 LEU A C 14
ATOM 33681 O O . LEU A 1 112 ? -3.378 5.753 3.282 1.00 0.00 112 LEU A O 14
ATOM 33697 N N . PHE A 1 113 ? -1.263 5.168 3.341 1.00 0.00 113 PHE A N 14
ATOM 33698 C CA . PHE A 1 113 ? -1.608 3.861 3.955 1.00 0.00 113 PHE A CA 14
ATOM 33699 C C . PHE A 1 113 ? -1.280 3.907 5.446 1.00 0.00 113 PHE A C 14
ATOM 33700 O O . PHE A 1 113 ? -0.137 4.040 5.838 1.00 0.00 113 PHE A O 14
ATOM 33717 N N . CYS A 1 114 ? -2.281 3.803 6.278 1.00 0.00 114 CYS A N 14
ATOM 33718 C CA . CYS A 1 114 ? -2.046 3.843 7.750 1.00 0.00 114 CYS A CA 14
ATOM 33719 C C . CYS A 1 114 ? -2.535 2.539 8.380 1.00 0.00 114 CYS A C 14
ATOM 33720 O O . CYS A 1 114 ? -3.536 1.980 7.976 1.00 0.00 114 CYS A O 14
ATOM 33728 N N . LEU A 1 115 ? -1.837 2.045 9.365 1.00 0.00 115 LEU A N 14
ATOM 33729 C CA . LEU A 1 115 ? -2.264 0.776 10.015 1.00 0.00 115 LEU A CA 14
ATOM 33730 C C . LEU A 1 115 ? -2.081 0.894 11.528 1.00 0.00 115 LEU A C 14
ATOM 33731 O O . LEU A 1 115 ? -1.281 1.674 12.007 1.00 0.00 115 LEU A O 14
ATOM 33747 N N . HIS A 1 116 ? -2.813 0.125 12.285 1.00 0.00 116 HIS A N 14
ATOM 33748 C CA . HIS A 1 116 ? -2.676 0.192 13.767 1.00 0.00 116 HIS A CA 14
ATOM 33749 C C . HIS A 1 116 ? -1.838 -0.994 14.252 1.00 0.00 116 HIS A C 14
ATOM 33750 O O . HIS A 1 116 ? -2.256 -2.132 14.163 1.00 0.00 116 HIS A O 14
ATOM 33765 N N . ILE A 1 117 ? -0.662 -0.739 14.766 1.00 0.00 117 ILE A N 14
ATOM 33766 C CA . ILE A 1 117 ? 0.196 -1.856 15.259 1.00 0.00 117 ILE A CA 14
ATOM 33767 C C . ILE A 1 117 ? 0.587 -1.611 16.723 1.00 0.00 117 ILE A C 14
ATOM 33768 O O . ILE A 1 117 ? 1.416 -0.775 17.020 1.00 0.00 117 ILE A O 14
ATOM 33784 N N . GLY A 1 118 ? -0.006 -2.334 17.633 1.00 0.00 118 GLY A N 14
ATOM 33785 C CA . GLY A 1 118 ? 0.326 -2.150 19.080 1.00 0.00 118 GLY A CA 14
ATOM 33786 C C . GLY A 1 118 ? -0.065 -0.734 19.524 1.00 0.00 118 GLY A C 14
ATOM 33787 O O . GLY A 1 118 ? -1.092 -0.218 19.134 1.00 0.00 118 GLY A O 14
ATOM 33791 N N . ASP A 1 119 ? 0.746 -0.099 20.336 1.00 0.00 119 ASP A N 14
ATOM 33792 C CA . ASP A 1 119 ? 0.418 1.282 20.802 1.00 0.00 119 ASP A CA 14
ATOM 33793 C C . ASP A 1 119 ? 1.158 2.306 19.939 1.00 0.00 119 ASP A C 14
ATOM 33794 O O . ASP A 1 119 ? 1.256 3.467 20.280 1.00 0.00 119 ASP A O 14
ATOM 33803 N N . GLU A 1 120 ? 1.677 1.886 18.820 1.00 0.00 120 GLU A N 14
ATOM 33804 C CA . GLU A 1 120 ? 2.396 2.840 17.928 1.00 0.00 120 GLU A CA 14
ATOM 33805 C C . GLU A 1 120 ? 1.674 2.873 16.587 1.00 0.00 120 GLU A C 14
ATOM 33806 O O . GLU A 1 120 ? 1.093 1.889 16.176 1.00 0.00 120 GLU A O 14
ATOM 33818 N N . VAL A 1 121 ? 1.684 3.986 15.905 1.00 0.00 121 VAL A N 14
ATOM 33819 C CA . VAL A 1 121 ? 0.976 4.063 14.597 1.00 0.00 121 VAL A CA 14
ATOM 33820 C C . VAL A 1 121 ? 1.986 4.422 13.508 1.00 0.00 121 VAL A C 14
ATOM 33821 O O . VAL A 1 121 ? 2.751 5.354 13.649 1.00 0.00 121 VAL A O 14
ATOM 33834 N N . PHE A 1 122 ? 2.031 3.684 12.436 1.00 0.00 122 PHE A N 14
ATOM 33835 C CA . PHE A 1 122 ? 3.014 3.999 11.369 1.00 0.00 122 PHE A CA 14
ATOM 33836 C C . PHE A 1 122 ? 2.351 4.920 10.346 1.00 0.00 122 PHE A C 14
ATOM 33837 O O . PHE A 1 122 ? 1.269 4.650 9.865 1.00 0.00 122 PHE A O 14
ATOM 33854 N N . GLN A 1 123 ? 3.019 5.976 9.969 1.00 0.00 123 GLN A N 14
ATOM 33855 C CA . GLN A 1 123 ? 2.452 6.900 8.937 1.00 0.00 123 GLN A CA 14
ATOM 33856 C C . GLN A 1 123 ? 3.447 7.012 7.774 1.00 0.00 123 GLN A C 14
ATOM 33857 O O . GLN A 1 123 ? 4.484 7.634 7.895 1.00 0.00 123 GLN A O 14
ATOM 33871 N N . VAL A 1 124 ? 3.144 6.411 6.653 1.00 0.00 124 VAL A N 14
ATOM 33872 C CA . VAL A 1 124 ? 4.077 6.483 5.492 1.00 0.00 124 VAL A CA 14
ATOM 33873 C C . VAL A 1 124 ? 3.332 6.838 4.207 1.00 0.00 124 VAL A C 14
ATOM 33874 O O . VAL A 1 124 ? 2.239 6.370 3.954 1.00 0.00 124 VAL A O 14
ATOM 33887 N N . LEU A 1 125 ? 3.923 7.662 3.390 1.00 0.00 125 LEU A N 14
ATOM 33888 C CA . LEU A 1 125 ? 3.260 8.048 2.119 1.00 0.00 125 LEU A CA 14
ATOM 33889 C C . LEU A 1 125 ? 3.522 6.945 1.100 1.00 0.00 125 LEU A C 14
ATOM 33890 O O . LEU A 1 125 ? 4.578 6.336 1.078 1.00 0.00 125 LEU A O 14
ATOM 33906 N N . CYS A 1 126 ? 2.558 6.675 0.267 1.00 0.00 126 CYS A N 14
ATOM 33907 C CA . CYS A 1 126 ? 2.722 5.596 -0.746 1.00 0.00 126 CYS A CA 14
ATOM 33908 C C . CYS A 1 126 ? 2.831 6.206 -2.134 1.00 0.00 126 CYS A C 14
ATOM 33909 O O . CYS A 1 126 ? 1.949 6.908 -2.579 1.00 0.00 126 CYS A O 14
ATOM 33917 N N . GLU A 1 127 ? 3.907 5.950 -2.819 1.00 0.00 127 GLU A N 14
ATOM 33918 C CA . GLU A 1 127 ? 4.070 6.518 -4.182 1.00 0.00 127 GLU A CA 14
ATOM 33919 C C . GLU A 1 127 ? 4.397 5.396 -5.152 1.00 0.00 127 GLU A C 14
ATOM 33920 O O . GLU A 1 127 ? 4.967 4.390 -4.781 1.00 0.00 127 GLU A O 14
ATOM 33932 N N . LYS A 1 128 ? 4.021 5.537 -6.389 1.00 0.00 128 LYS A N 14
ATOM 33933 C CA . LYS A 1 128 ? 4.300 4.457 -7.364 1.00 0.00 128 LYS A CA 14
ATOM 33934 C C . LYS A 1 128 ? 5.809 4.218 -7.477 1.00 0.00 128 LYS A C 14
ATOM 33935 O O . LYS A 1 128 ? 6.283 3.563 -8.383 1.00 0.00 128 LYS A O 14
ATOM 33954 N N . ASN A 1 129 ? 6.550 4.747 -6.553 1.00 0.00 129 ASN A N 14
ATOM 33955 C CA . ASN A 1 129 ? 8.024 4.571 -6.562 1.00 0.00 129 ASN A CA 14
ATOM 33956 C C . ASN A 1 129 ? 8.448 3.208 -6.024 1.00 0.00 129 ASN A C 14
ATOM 33957 O O . ASN A 1 129 ? 9.142 2.459 -6.684 1.00 0.00 129 ASN A O 14
ATOM 33968 N N . ASP A 1 130 ? 8.079 2.910 -4.808 1.00 0.00 130 ASP A N 14
ATOM 33969 C CA . ASP A 1 130 ? 8.507 1.621 -4.194 1.00 0.00 130 ASP A CA 14
ATOM 33970 C C . ASP A 1 130 ? 7.317 0.682 -3.979 1.00 0.00 130 ASP A C 14
ATOM 33971 O O . ASP A 1 130 ? 6.366 0.655 -4.745 1.00 0.00 130 ASP A O 14
ATOM 33980 N N . LEU A 1 131 ? 7.391 -0.112 -2.947 1.00 0.00 131 LEU A N 14
ATOM 33981 C CA . LEU A 1 131 ? 6.310 -1.091 -2.656 1.00 0.00 131 LEU A CA 14
ATOM 33982 C C . LEU A 1 131 ? 6.111 -1.240 -1.146 1.00 0.00 131 LEU A C 14
ATOM 33983 O O . LEU A 1 131 ? 7.030 -1.084 -0.368 1.00 0.00 131 LEU A O 14
ATOM 33999 N N . ILE A 1 132 ? 4.922 -1.579 -0.730 1.00 0.00 132 ILE A N 14
ATOM 34000 C CA . ILE A 1 132 ? 4.668 -1.778 0.722 1.00 0.00 132 ILE A CA 14
ATOM 34001 C C . ILE A 1 132 ? 3.778 -3.011 0.934 1.00 0.00 132 ILE A C 14
ATOM 34002 O O . ILE A 1 132 ? 2.838 -3.234 0.205 1.00 0.00 132 ILE A O 14
ATOM 34018 N N . SER A 1 133 ? 4.051 -3.799 1.938 1.00 0.00 133 SER A N 14
ATOM 34019 C CA . SER A 1 133 ? 3.201 -5.002 2.201 1.00 0.00 133 SER A CA 14
ATOM 34020 C C . SER A 1 133 ? 3.154 -5.249 3.703 1.00 0.00 133 SER A C 14
ATOM 34021 O O . SER A 1 133 ? 4.178 -5.260 4.353 1.00 0.00 133 SER A O 14
ATOM 34029 N N . VAL A 1 134 ? 1.990 -5.402 4.277 1.00 0.00 134 VAL A N 14
ATOM 34030 C CA . VAL A 1 134 ? 1.924 -5.591 5.751 1.00 0.00 134 VAL A CA 14
ATOM 34031 C C . VAL A 1 134 ? 1.573 -7.042 6.080 1.00 0.00 134 VAL A C 14
ATOM 34032 O O . VAL A 1 134 ? 1.183 -7.792 5.209 1.00 0.00 134 VAL A O 14
ATOM 34045 N N . PRO A 1 135 ? 1.738 -7.450 7.324 1.00 0.00 135 PRO A N 14
ATOM 34046 C CA . PRO A 1 135 ? 1.466 -8.848 7.755 1.00 0.00 135 PRO A CA 14
ATOM 34047 C C . PRO A 1 135 ? -0.030 -9.127 7.929 1.00 0.00 135 PRO A C 14
ATOM 34048 O O . PRO A 1 135 ? -0.846 -8.226 7.939 1.00 0.00 135 PRO A O 14
ATOM 34059 N N . ALA A 1 136 ? -0.392 -10.372 8.073 1.00 0.00 136 ALA A N 14
ATOM 34060 C CA . ALA A 1 136 ? -1.827 -10.718 8.264 1.00 0.00 136 ALA A CA 14
ATOM 34061 C C . ALA A 1 136 ? -2.237 -10.366 9.694 1.00 0.00 136 ALA A C 14
ATOM 34062 O O . ALA A 1 136 ? -1.406 -10.076 10.528 1.00 0.00 136 ALA A O 14
ATOM 34069 N N . HIS A 1 137 ? -3.511 -10.381 9.978 1.00 0.00 137 HIS A N 14
ATOM 34070 C CA . HIS A 1 137 ? -3.989 -10.044 11.353 1.00 0.00 137 HIS A CA 14
ATOM 34071 C C . HIS A 1 137 ? -3.717 -8.572 11.645 1.00 0.00 137 HIS A C 14
ATOM 34072 O O . HIS A 1 137 ? -3.948 -8.096 12.737 1.00 0.00 137 HIS A O 14
ATOM 34087 N N . THR A 1 138 ? -3.241 -7.848 10.671 1.00 0.00 138 THR A N 14
ATOM 34088 C CA . THR A 1 138 ? -2.970 -6.399 10.888 1.00 0.00 138 THR A CA 14
ATOM 34089 C C . THR A 1 138 ? -4.028 -5.562 10.136 1.00 0.00 138 THR A C 14
ATOM 34090 O O . THR A 1 138 ? -4.133 -5.644 8.929 1.00 0.00 138 THR A O 14
ATOM 34101 N N . PRO A 1 139 ? -4.821 -4.768 10.833 1.00 0.00 139 PRO A N 14
ATOM 34102 C CA . PRO A 1 139 ? -5.884 -3.929 10.192 1.00 0.00 139 PRO A CA 14
ATOM 34103 C C . PRO A 1 139 ? -5.292 -2.741 9.433 1.00 0.00 139 PRO A C 14
ATOM 34104 O O . PRO A 1 139 ? -4.378 -2.089 9.898 1.00 0.00 139 PRO A O 14
ATOM 34115 N N . HIS A 1 140 ? -5.836 -2.421 8.293 1.00 0.00 140 HIS A N 14
ATOM 34116 C CA . HIS A 1 140 ? -5.336 -1.247 7.530 1.00 0.00 140 HIS A CA 14
ATOM 34117 C C . HIS A 1 140 ? -6.511 -0.458 6.943 1.00 0.00 140 HIS A C 14
ATOM 34118 O O . HIS A 1 140 ? -7.621 -0.945 6.874 1.00 0.00 140 HIS A O 14
ATOM 34132 N N . TRP A 1 141 ? -6.270 0.738 6.473 1.00 0.00 141 TRP A N 14
ATOM 34133 C CA . TRP A 1 141 ? -7.369 1.527 5.838 1.00 0.00 141 TRP A CA 14
ATOM 34134 C C . TRP A 1 141 ? -6.757 2.527 4.838 1.00 0.00 141 TRP A C 14
ATOM 34135 O O . TRP A 1 141 ? -5.649 2.991 5.022 1.00 0.00 141 TRP A O 14
ATOM 34156 N N . PHE A 1 142 ? -7.458 2.865 3.783 1.00 0.00 142 PHE A N 14
ATOM 34157 C CA . PHE A 1 142 ? -6.896 3.838 2.792 1.00 0.00 142 PHE A CA 14
ATOM 34158 C C . PHE A 1 142 ? -7.479 5.223 3.061 1.00 0.00 142 PHE A C 14
ATOM 34159 O O . PHE A 1 142 ? -8.666 5.373 3.230 1.00 0.00 142 PHE A O 14
ATOM 34176 N N . ASP A 1 143 ? -6.660 6.239 3.099 1.00 0.00 143 ASP A N 14
ATOM 34177 C CA . ASP A 1 143 ? -7.193 7.606 3.371 1.00 0.00 143 ASP A CA 14
ATOM 34178 C C . ASP A 1 143 ? -7.496 8.302 2.047 1.00 0.00 143 ASP A C 14
ATOM 34179 O O . ASP A 1 143 ? -6.608 8.620 1.282 1.00 0.00 143 ASP A O 14
ATOM 34188 N N . MET A 1 144 ? -8.748 8.532 1.770 1.00 0.00 144 MET A N 14
ATOM 34189 C CA . MET A 1 144 ? -9.118 9.200 0.494 1.00 0.00 144 MET A CA 14
ATOM 34190 C C . MET A 1 144 ? -9.162 10.712 0.681 1.00 0.00 144 MET A C 14
ATOM 34191 O O . MET A 1 144 ? -8.298 11.432 0.217 1.00 0.00 144 MET A O 14
ATOM 34205 N N . GLY A 1 145 ? -10.169 11.205 1.341 1.00 0.00 145 GLY A N 14
ATOM 34206 C CA . GLY A 1 145 ? -10.281 12.681 1.546 1.00 0.00 145 GLY A CA 14
ATOM 34207 C C . GLY A 1 145 ? -10.533 13.369 0.200 1.00 0.00 145 GLY A C 14
ATOM 34208 O O . GLY A 1 145 ? -11.126 14.426 0.128 1.00 0.00 145 GLY A O 14
ATOM 34212 N N . SER A 1 146 ? -10.057 12.783 -0.860 1.00 0.00 146 SER A N 14
ATOM 34213 C CA . SER A 1 146 ? -10.220 13.383 -2.211 1.00 0.00 146 SER A CA 14
ATOM 34214 C C . SER A 1 146 ? -10.547 12.273 -3.200 1.00 0.00 146 SER A C 14
ATOM 34215 O O . SER A 1 146 ? -10.652 11.121 -2.833 1.00 0.00 146 SER A O 14
ATOM 34223 N N . GLU A 1 147 ? -10.707 12.610 -4.452 1.00 0.00 147 GLU A N 14
ATOM 34224 C CA . GLU A 1 147 ? -11.019 11.568 -5.473 1.00 0.00 147 GLU A CA 14
ATOM 34225 C C . GLU A 1 147 ? -9.824 11.349 -6.430 1.00 0.00 147 GLU A C 14
ATOM 34226 O O . GLU A 1 147 ? -9.983 11.407 -7.632 1.00 0.00 147 GLU A O 14
ATOM 34238 N N . PRO A 1 148 ? -8.644 11.080 -5.911 1.00 0.00 148 PRO A N 14
ATOM 34239 C CA . PRO A 1 148 ? -7.431 10.831 -6.746 1.00 0.00 148 PRO A CA 14
ATOM 34240 C C . PRO A 1 148 ? -7.440 9.435 -7.368 1.00 0.00 148 PRO A C 14
ATOM 34241 O O . PRO A 1 148 ? -7.790 8.462 -6.728 1.00 0.00 148 PRO A O 14
ATOM 34252 N N . ASN A 1 149 ? -7.049 9.329 -8.603 1.00 0.00 149 ASN A N 14
ATOM 34253 C CA . ASN A 1 149 ? -7.031 7.991 -9.255 1.00 0.00 149 ASN A CA 14
ATOM 34254 C C . ASN A 1 149 ? -5.735 7.275 -8.868 1.00 0.00 149 ASN A C 14
ATOM 34255 O O . ASN A 1 149 ? -4.728 7.379 -9.541 1.00 0.00 149 ASN A O 14
ATOM 34266 N N . PHE A 1 150 ? -5.757 6.553 -7.777 1.00 0.00 150 PHE A N 14
ATOM 34267 C CA . PHE A 1 150 ? -4.532 5.833 -7.326 1.00 0.00 150 PHE A CA 14
ATOM 34268 C C . PHE A 1 150 ? -4.585 4.376 -7.795 1.00 0.00 150 PHE A C 14
ATOM 34269 O O . PHE A 1 150 ? -5.561 3.683 -7.583 1.00 0.00 150 PHE A O 14
ATOM 34286 N N . THR A 1 151 ? -3.539 3.905 -8.429 1.00 0.00 151 THR A N 14
ATOM 34287 C CA . THR A 1 151 ? -3.525 2.491 -8.901 1.00 0.00 151 THR A CA 14
ATOM 34288 C C . THR A 1 151 ? -2.776 1.640 -7.876 1.00 0.00 151 THR A C 14
ATOM 34289 O O . THR A 1 151 ? -1.688 1.974 -7.450 1.00 0.00 151 THR A O 14
ATOM 34300 N N . ALA A 1 152 ? -3.362 0.552 -7.466 1.00 0.00 152 ALA A N 14
ATOM 34301 C CA . ALA A 1 152 ? -2.704 -0.326 -6.458 1.00 0.00 152 ALA A CA 14
ATOM 34302 C C . ALA A 1 152 ? -2.845 -1.792 -6.877 1.00 0.00 152 ALA A C 14
ATOM 34303 O O . ALA A 1 152 ? -3.745 -2.149 -7.600 1.00 0.00 152 ALA A O 14
ATOM 34310 N N . ILE A 1 153 ? -1.968 -2.638 -6.414 1.00 0.00 153 ILE A N 14
ATOM 34311 C CA . ILE A 1 153 ? -2.058 -4.092 -6.766 1.00 0.00 153 ILE A CA 14
ATOM 34312 C C . ILE A 1 153 ? -2.131 -4.904 -5.479 1.00 0.00 153 ILE A C 14
ATOM 34313 O O . ILE A 1 153 ? -1.283 -4.785 -4.641 1.00 0.00 153 ILE A O 14
ATOM 34329 N N . ARG A 1 154 ? -3.121 -5.737 -5.317 1.00 0.00 154 ARG A N 14
ATOM 34330 C CA . ARG A 1 154 ? -3.215 -6.540 -4.063 1.00 0.00 154 ARG A CA 14
ATOM 34331 C C . ARG A 1 154 ? -3.046 -8.024 -4.382 1.00 0.00 154 ARG A C 14
ATOM 34332 O O . ARG A 1 154 ? -3.583 -8.525 -5.350 1.00 0.00 154 ARG A O 14
ATOM 34353 N N . ILE A 1 155 ? -2.295 -8.729 -3.576 1.00 0.00 155 ILE A N 14
ATOM 34354 C CA . ILE A 1 155 ? -2.080 -10.182 -3.832 1.00 0.00 155 ILE A CA 14
ATOM 34355 C C . ILE A 1 155 ? -2.466 -11.001 -2.599 1.00 0.00 155 ILE A C 14
ATOM 34356 O O . ILE A 1 155 ? -2.141 -10.649 -1.482 1.00 0.00 155 ILE A O 14
ATOM 34372 N N . PHE A 1 156 ? -3.149 -12.099 -2.787 1.00 0.00 156 PHE A N 14
ATOM 34373 C CA . PHE A 1 156 ? -3.539 -12.939 -1.621 1.00 0.00 156 PHE A CA 14
ATOM 34374 C C . PHE A 1 156 ? -4.128 -14.263 -2.119 1.00 0.00 156 PHE A C 14
ATOM 34375 O O . PHE A 1 156 ? -4.480 -14.403 -3.274 1.00 0.00 156 PHE A O 14
#